Protein 9G05 (pdb70)

Secondary structure (DSSP, 8-state):
---EEE-S-EEEEEESS-HHHHHHHS-SS-S---SSSHHHHHHT-HHHHHHHHHH-HHHHHHHHHHHTT---S-SSSHHHHHHHHHHHHHH--S--TTTEEEEEEEEESS-EEEE-SS--EEEEEE-HHHHHHHHHHHHHH-GGG-EEEE-TT-EEETTEEEES--SS-BTTBPP-EEEEE--HHHHHHHHHTTS-EEHHHHHHHHTTSS----HHHHHHHHHHHHHTTSEEESSSPPSSSS-HHHHHHHHHHHHT--HHHHHHHHHHHHHHHHHTTSPTTS-HHHHHHHHHHHHTT---S--EEEEEE--EEEEEEETTHHHHHHHHHHHHHHHGGGBS-S-HHHHHHHHHHHHHH-SS--EEHHHHT-TTTS--S-TT--TT---S---------B-HHHHHHHHHHHHHHHHTT-SEEE--HHHHHTT-PPPPPTTSS-SEEEEEEEEEES-SSS--S-EEEEE-TT--BSSTTTTTGGGTTTSS-SHHHHHHHHHHHHHHS--SSEEEEEEEE--SSGGGGTT-------SEEEEESS--SS-GGGB--GGGEEEEESSS-EEEEETTTTEEEEEE--S---GGGS-HHHHHHHHHHTTT---TT--GGGTTSTT-SEE-EEEETTEEEE--EEE--TTTS---TTPPTTTHHHHHHHHHHHHT--SEEEETTTTEEEETTSHHHHHHHHHHHHHTTTTTT-EEEE---SSB-SEEETTEEE--EEEEEEEEPP---TT----TT-TTTEE-TTSSEEEEEEES-TTTTTTIIIIIIHHHHHHHHHHTS-SEEEEEEEEESEEEEEEEEE--HHHHHHHHHHHHHHHHHHHHTTS--EEEE--EE--TGGGTSTTTHHHHHHHHHHHHHHHHHHHHHHHHTS----HHHHHHHHHHHHHHHHT--HHHHHHHTTBTTTBSSTTHHHH---SSHHHHS--HHHHTTTTTSHHHHHHHHHHGGGHHHHHHHHHHHHH-SS---THHHHHHHHHHHHHHHH-S-HHHHHHHHHHHHHHHHHGGGT-/---EEE-S-EEEEEESS-THHHHHHTTSS-----STTHHHHHHT-HHHHHHHHHH-HHHHHHHHHHHTT---S-SSHHHHHHHHHHHHHHH--S--TTTEEEEEEEEESS-EEEE-SS--EEEEEE-HHHHHHHHHHHHHH-GGG-EEEE-TT-EEETTEEEES--SS-BTTB--SEEEEE--HHHHHHHHHTTS-EEHHHHHHHHHHHH--S-HHHHHHHHHHHHHTTSEEESSSPPSSSS-HHHHHHHHHHHHT--HHHHHHHHHHHHHHHHHTTSPTTS-HHHHHHHHHHHHHH---S--EEEEEE--EEEEEEETTHHHHHHHHHHHHHHHGGGBS-S-HHHHHHHHHHHHHH-SS--EEHHHHT-TTTS--S-TT--SS---S---------B-HHHHHHHHHHHHHHHHHT-SEEE--HHHHHTT-PPPPPTTTS-SEEEEEEEEEES-TTTTS--EEEEE-TT--BSSTTTTTGGGTTTSS-HHHHHHHHHHHHHHTS-TTSEEEEEEEE--SSGGGGGG-------SEEEEESS--SS-GGGB--GGGEEEEESSS-EEEEETTTTEEEEEE--S---GGGS-HHHHHHHHHTTTT---TT--STTTTSTT-SEE-EEEETTEEEE--EEE--TTT----TTPPTTTHHHHHHHHHHHHT--SEEEETTTTEEEETTSHHHHHHHHHHHHHTTTTTT-EEEE---SSEESEEETTEEE--EEEEEEEEPP---TT----TT-TTTEE-TTSSEEEEEEES-GGGHHHIIIIIIHHHHHHHHHHTS-SEEEEEEEEESEEEEEEEEE--HHHHHHHHHHHHHHHHHHHHTTS--EEEE--EE--TGGGTSTTTHHHHHHHHHHHHHHHHHHHHHHHHTS----HHHHHHHHHHHHHHHHT--HHHHHHHHHTTSTTSSTTSSGGGGHHHHHHHS--STTTTTTTTSHHHHHHHHHHGGGHHHHHHHHHHHHH-SS---THHHHHHHHHHHHHHHH-S-HHHHHHHHHHHHHHHHHGGGG-/--TT----EEE-/--TT----EEE-

Sequence (2078 aa):
RDLYRNTNTFMIRTPIFSIDNYYEFFRKDGESDKIKDRLLEICNNSVFREAILVSSKSLYSTIIDFCDGKEIKKFDYFLQSIYKYLIRMSMRPTPFGLFSGVDFGKYAEETVISYENDNFKKFARPDLEWIIKIVKELEDNHYKNLTFKINDSIFIKGERALLIHSTDKEDNNRIGEISIRATKPFMRTYDLAKDGIEYNKLKYILIDEYSIEDESKIDNFLKQLIEREFLISNLRPPLTVLDQFDYLINEVKKAEIEIPLVDELTEIKEKLKLYNETPVGAGEETYLELYKKMESVANVKNILQVDMKLNLRDKKINKKIISDVNDLMNILLDLSMSIENPEPFLSKYKQEFIEKYGQDREISLLEMLDNDIGIGPPMNYERPRNNRSLDVSVNELLDNNVRDYFMEKYFQALKTNSRNIAIRDDEIKNLELQKIDYENIPDSLEINLLVKNKSEDNLSDEFQYYIGPNLGSTSAGKSFGRFSHMMSEPKKFFEELDERNIELIDSEEYVTCEISYLPSEVRNANVTRNIHSSEYEMSLFTNGSKDNLYRIKLNDIYIGLENNTFYAKSKTLNKKLLLTINNMLNPQTAPNAIRFLNDISLDEKKLWYKFVWSDVYKDFSYIPAIKYKNFVIMPETWKMNKINMKINKKTEFNEFKNQFNDYRIKYGVPQYVYITFADNRILLNLDDEQCVKILYHECKNSFNEIILNSYEEEGVNIVKESHKDYICELVIPLTKIKQEMLSSDISSLSKERVKDPFDEWLYIKLYGISSNVDDLIAYYISEFCNELVEEEIISKYFFMRYVDPEQHIRLRLNSSQEKLLMIYPKIREWLSMIRKKGLMTYFSIDSYDREIERYGGIELINIAEKVFFFDSIVTEDILRAKREGSFDFCDEIIGMISVVHYMESFGLPYAKQVEFLRSQVSSSEYREDFKQKRTEYMKLCNSNKDWEGLRESEEGNILIEILNKRRKIIEYYGNKVRENEEVSTDLSILDSIIHLNCNRMFGIDREFEKKVRALASHALYALKHFKRDLYRNTNTFMIRTPIFSIDNYYEFFRKDGESDKIKDRLLEICNNSVFREAILVSSKSLYSTIIDFCDGKEIKKFDYFLQSIYKYLIRMSMRPTPFGLFSGVDFGKYAEETVISYENDNFKKFARPDLEWIIKIVKELEDNHYKNLTFKINDSIFIKGERALLIHSTDKEDNNRIGEISIRATKPFMRTYDLAKDGIEYNKLKYILIDEYSIEDESKIDNFLKQLIEREFLISNLRPPLTVLDQFDYLINEVKKAEIEIPLVDELTEIKEKLKLYNETPVGAGEETYLELYKKMESVANVKNILQVDMKLNLRDKKINKKIISDVNDLMNILLDLSMSIENPEPFLSKYKQEFIEKYGQDREISLLEMLDNDIGIGPPMNYERPRNNRSLDVSVNELLDNNVRDYFMEKYFQALKTNSRNIAIRDDEIKNLELQKIDYENIPDSLEINLLVKNKSEDNLSDEFQYYIGPNLGSTSAGKSFGRFSHMMSEPKKFFEELDERNIELIDSEEYVTCEISYLPSEVRNANVTRNIHSSEYEMSLFTNGSKDNLYRIKLNDIYIGLENNTFYAKSKTLNKKLLLTINNMLNPQTAPNAIRFLNDISLDEKKLWYKFVWSDVYKDFSYIPAIKYKNFVIMPETWKMNKINMKINKKTEFNEFKNQFNDYRIKYGVPQYVYITFADNRILLNLDDEQCVKILYHECKNSFNEIILNSYEEEGVNIVKESHKDYICELVIPLTKIKQEMLSSDISSLSKERVKDPFDEWLYIKLYGISSNVDDLIAYYISEFCNELVEEEIISKYFFMRYVDPEQHIRLRLNSSQEKLLMIYPKIREWLSMIRKKGLMTYFSIDSYDREIERYGGIELINIAEKVFFFDSIVTEDILRAKREGSFDFCDEIIGMISVVHYMESFGLPYAKQVEFLRSQVSSSEYREDFKQKRTEYMKLCNSNKDWEGLRESEEGNILIEILNKRRKIIEYYGNKVRENEEVSTDLSILDSIIHLNCNRMFGIDREFEKKVRALASHALYALKHFKLDDFDLDVKVKALDDFDLDVKVKA

Nearest PDB structures (foldseek):
  6m7y-assembly1_A  TM=8.982E-01  e=3.370E-67  Lactococcus lactis subsp. lactis
  4wd9-assembly1_A  TM=9.009E-01  e=1.639E-66  Lactococcus lactis subsp. lactis
  6m7y-assembly2_B  TM=9.113E-01  e=5.001E-65  Lactococcus lactis subsp. lactis
  4wd9-assembly1_B  TM=9.063E-01  e=3.875E-65  Lactococcus lactis subsp. lactis
  5ehk-assembly1_B  TM=8.346E-01  e=5.501E-64  Microbispora corallina

Foldseek 3Di:
DFWWDFDFKWKKFFFPDFCVLVCVLVPVPDPDDDLPPSVLVQLPFLLSLQQCCQPPVVLSVVSVCVNVVHDDPCSLVNSLVVVLLSCQRYPPRDFFRNRMAMDMAGADAADAWEADPQFKFKDKDWAPVLLVLLVCVCCVPVVQLWKKAFFQQWDDDPQKIKHCFFLDAPVPHGGRMDIDGCDPLNVVVCVVRHPIDHPVRSLVVSCVVVVPVPSVVSVVVVVVCVVRLRMATQLFADLADLHNLVSNLVRCVVSVPDVVVSVLSVVLVVLVVVLRPDGRSPRPVSVVVSVVSSCVSPPDPGTMGMHIHGPIDHHYHRPCVSVVVSVVLVVLVLQLLQFAAPDQQVLVVLVVCCVPPNAQAWAFLVQQQDQPNHVHFTQPADSPHRPDPDDDDDDRRGHPLVLVVVVVQQVVCVVVVHQEGEDADVVSVVSPGDDDDPVQAQFKWKWKWFWFAQDPPPPDPDIFIETDPVGTGRHPLLAVFLVCNPDPHNVVVQVVRLVSVPVQDPDPQEFEEEEAEQDSPNSLCNQQRGHHDGQAYEYGSGDDPDDPVRYARSRQWIWHADPRAIWIAGPVVNHTYQYDRNYDDDLSPDRSSSNVVVCRNNTSHDDSPPGSCCVSCVPDQWDGFYAYDRYGHFFTKGAWDCPLQVDDLPDDPVVSLVSVVVVCVVRVDDQWKFQPDSSTIAGNPDDSSVVVVVVVCSVCVNGRSRMIGDDPPGGHANYDHVHGGIGMMMMTMIGTDHDDLNPDPADQPHCLFKAFDLNQKWKKKFFQQVPPPLPCLQPQCLVVVVVCCVVVLFVFKAKFWDCPPGTIIIIMTGDHSVSCVVCVVVVVVSVVVCVVVVNTDDMDTGMGGQPQSQQQHSVLSVLVRVLRRLLSNLLSVVSNCCVVPVDPDDPLLLLLLLLLLLCVLLPDDLVCLLVLLPPPQQSDCPPVPVPCDAPPLLLQSDQPPHSVSQVPDSSSVVSSVSCVSSRPSSNVSSVVQVVDPVRPDCSSNSVVSSVRSCRSNPNDDPVSNSNSSNSSSVSSVVCPVPD/DFWWDFDFKWKKFFFPAFLVLVCVLQCNVHVDDDLPPSVLVVLPFLLLLLQCCQPPVVLSVLSVCVNVVHDDDPVQVNSLVVQLLSCQRHPPRPFFGNSMAMDMAGADAADAWEADPQFKFKDKAWALVLLVQLVVVCCVVPVQLWKKAFFQQWDDDPQKIKHCFFLADDPPHGGRMDIDGCDPLNVVVCVVRHPIDHPVRSLVVSCVVVVPVDSVVSVVVVVVCVVRLRMATLLFADLADLHNLVSNLVRCVVSVPDVVVSVLSVVLVVLVVVLSPDGRSGNPVSVVVSVVSSCVSPNDPGTMGMHIHGPIDHHYHRPVVSVVVSVVLVVLVLQLLQFAAPDFQVLVVLVVCCVPQNFQAWAALVQQQDQPNHVHFTQPADRPHNPDPDDPDGDRRGHPLVLVVVVVQVVVCVVVVHQEGEDADVVSVVSVGDDDDPVQAQFKWKWKWFWFAQDPPVVDRPIFIETDPVGTGRHPQAAVFLVCNPDPHNVVVQVVRVVSVQVFDDPPAEFEEEEEEQHSPNNLCNQQRGHHDGQAYEYGSGDDPDDPVRYHHSRQWIWGADPRAIWIAGPVVNHTYQYDRNHDDDLSPDRRSSSVVVVSNNTSHDDSPPGPCCVSCVPDQWDHFYDYVRYGHFFTKGFFDCPLQVDALPDDPVVSLVSVVVVCVVRVDDQWKAQPDSSTTAGNVHPSRVVSLCVVCSVCVVGNSRMIGDDPPGGHANYDHVHGGIGMMMMTMIGTDHDDLNPDDADQPHCLFKAFDLNQKWKKKFFQQPPPVLVCLQPQCLVVVVVCCVVVLFVFKAKFWDCPPGTIIIIMTGDHSVSVVVCVVVVVVSVVVCVVVVNTDDMDTGMGGDPQSQQQHSVQVVLVRVLRRLLSNLLSVVSNCCVVPQDPDDPLLLLLQLLLLLCVLLPPDLVCLLVLLCVVVLQPCPCPVVCVVLVLLLLQSDCPPHSVSQCPDSNSVVSSVSCVSSRPSSNVSSVVQVVDDVRPDCSSNSVVVSVRSCCSNPNDDDVSNSVSSNSSSVSSVVCPVVD/DDPPDDPDDDDD/DDPPDDPDDDDD

B-factor: mean 39.78, std 14.61, range [15.7, 84.65]

Radius of gyration: 42.6 Å; Cα contacts (8 Å, |Δi|>4): 3339; chains: 4; bounding box: 125×103×97 Å

Structure (mmCIF, N/CA/C/O backbone):
data_9G05
#
_entry.id   9G05
#
_cell.length_a   1.00
_cell.length_b   1.00
_cell.length_c   1.00
_cell.angle_alpha   90.00
_cell.angle_beta   90.00
_cell.angle_gamma   90.00
#
_symmetry.space_group_name_H-M   'P 1'
#
loop_
_entity.id
_entity.type
_entity.pdbx_description
1 polymer 'Thiopeptide-type bacteriocin biosynthesis domain containing protein'
2 polymer 'Lantibiotic, gallidermin/nisin family'
#
loop_
_atom_site.group_PDB
_atom_site.id
_atom_site.type_symbol
_atom_site.label_atom_id
_atom_site.label_alt_id
_atom_site.label_comp_id
_atom_site.label_asym_id
_atom_site.label_entity_id
_atom_site.label_seq_id
_atom_site.pdbx_PDB_ins_code
_atom_site.Cartn_x
_atom_site.Cartn_y
_atom_site.Cartn_z
_atom_site.occupancy
_atom_site.B_iso_or_equiv
_atom_site.auth_seq_id
_atom_site.auth_comp_id
_atom_site.auth_asym_id
_atom_site.auth_atom_id
_atom_site.pdbx_PDB_model_num
ATOM 1 N N . ARG A 1 2 ? 129.322 123.778 133.398 1.00 51.10 2 ARG A N 1
ATOM 2 C CA . ARG A 1 2 ? 128.004 123.665 134.086 1.00 51.10 2 ARG A CA 1
ATOM 3 C C . ARG A 1 2 ? 127.461 125.049 134.427 1.00 51.10 2 ARG A C 1
ATOM 4 O O . ARG A 1 2 ? 128.222 125.963 134.738 1.00 51.10 2 ARG A O 1
ATOM 25 N N . ASP A 1 3 ? 126.140 125.193 134.365 1.00 39.20 3 ASP A N 1
ATOM 26 C CA . ASP A 1 3 ? 125.509 126.474 134.651 1.00 39.20 3 ASP A CA 1
ATOM 27 C C . ASP A 1 3 ? 125.395 126.687 136.154 1.00 39.20 3 ASP A C 1
ATOM 28 O O . ASP A 1 3 ? 124.996 125.782 136.892 1.00 39.20 3 ASP A O 1
ATOM 37 N N . LEU A 1 4 ? 125.741 127.893 136.605 1.00 29.07 4 LEU A N 1
ATOM 38 C CA . LEU A 1 4 ? 125.690 128.231 138.021 1.00 29.07 4 LEU A CA 1
ATOM 39 C C . LEU A 1 4 ? 124.377 128.876 138.432 1.00 29.07 4 LEU A C 1
ATOM 40 O O . LEU A 1 4 ? 123.980 128.756 139.594 1.00 29.07 4 LEU A O 1
ATOM 56 N N . TYR A 1 5 ? 123.695 129.555 137.512 1.00 26.75 5 TYR A N 1
ATOM 57 C CA . TYR A 1 5 ? 122.565 130.408 137.843 1.00 26.75 5 TYR A CA 1
ATOM 58 C C . TYR A 1 5 ? 121.350 130.029 137.014 1.00 26.75 5 TYR A C 1
ATOM 59 O O . TYR A 1 5 ? 121.470 129.506 135.905 1.00 26.75 5 TYR A O 1
ATOM 77 N N . ARG A 1 6 ? 120.176 130.302 137.571 1.00 29.60 6 ARG A N 1
ATOM 78 C CA . ARG A 1 6 ? 118.901 130.023 136.933 1.00 29.60 6 ARG A CA 1
ATOM 79 C C . ARG A 1 6 ? 118.050 131.283 136.929 1.00 29.60 6 ARG A C 1
ATOM 80 O O . ARG A 1 6 ? 118.187 132.145 137.799 1.00 29.60 6 ARG A O 1
ATOM 101 N N . ASN A 1 7 ? 117.169 131.385 135.942 1.00 29.48 7 ASN A N 1
ATOM 102 C CA . ASN A 1 7 ? 116.350 132.575 135.800 1.00 29.48 7 ASN A CA 1
ATOM 103 C C . ASN A 1 7 ? 115.157 132.534 136.749 1.00 29.48 7 ASN A C 1
ATOM 104 O O . ASN A 1 7 ? 114.729 131.474 137.212 1.00 29.48 7 ASN A O 1
ATOM 115 N N . THR A 1 8 ? 114.619 133.715 137.035 1.00 31.08 8 THR A N 1
ATOM 116 C CA . THR A 1 8 ? 113.363 133.835 137.755 1.00 31.08 8 THR A CA 1
ATOM 117 C C . THR A 1 8 ? 112.213 133.828 136.753 1.00 31.08 8 THR A C 1
ATOM 118 O O . THR A 1 8 ? 112.375 133.472 135.585 1.00 31.08 8 THR A O 1
ATOM 129 N N . ASN A 1 9 ? 111.027 134.209 137.216 1.00 33.99 9 ASN A N 1
ATOM 130 C CA . ASN A 1 9 ? 109.843 134.117 136.375 1.00 33.99 9 ASN A CA 1
ATOM 131 C C . ASN A 1 9 ? 109.679 135.298 135.424 1.00 33.99 9 ASN A C 1
ATOM 132 O O . ASN A 1 9 ? 108.882 135.195 134.486 1.00 33.99 9 ASN A O 1
ATOM 143 N N . THR A 1 10 ? 110.403 136.399 135.620 1.00 31.40 10 THR A N 1
ATOM 144 C CA . THR A 1 10 ? 110.139 137.607 134.849 1.00 31.40 10 THR A CA 1
ATOM 145 C C . THR A 1 10 ? 111.378 138.491 134.819 1.00 31.40 10 THR A C 1
ATOM 146 O O . THR A 1 10 ? 112.311 138.314 135.604 1.00 31.40 10 THR A O 1
ATOM 157 N N . PHE A 1 11 ? 111.365 139.453 133.896 1.00 29.17 11 PHE A N 1
ATOM 158 C CA . PHE A 1 11 ? 112.419 140.450 133.771 1.00 29.17 11 PHE A CA 1
ATOM 159 C C . PHE A 1 11 ? 111.781 141.807 133.497 1.00 29.17 11 PHE A C 1
ATOM 160 O O . PHE A 1 11 ? 110.561 141.930 133.388 1.00 29.17 11 PHE A O 1
ATOM 177 N N . MET A 1 12 ? 112.619 142.833 133.385 1.00 27.72 12 MET A N 1
ATOM 178 C CA . MET A 1 12 ? 112.167 144.208 133.210 1.00 27.72 12 MET A CA 1
ATOM 179 C C . MET A 1 12 ? 112.606 144.735 131.850 1.00 27.72 12 MET A C 1
ATOM 180 O O . MET A 1 12 ? 113.689 144.393 131.370 1.00 27.72 12 MET A O 1
ATOM 194 N N . ILE A 1 13 ? 111.769 145.571 131.241 1.00 29.32 13 ILE A N 1
ATOM 195 C CA . ILE A 1 13 ? 112.055 146.205 129.958 1.00 29.32 13 ILE A CA 1
ATOM 196 C C . ILE A 1 13 ? 111.992 147.711 130.153 1.00 29.32 13 ILE A C 1
ATOM 197 O O . ILE A 1 13 ? 111.086 148.216 130.823 1.00 29.32 13 ILE A O 1
ATOM 213 N N . ARG A 1 14 ? 112.951 148.427 129.573 1.00 28.51 14 ARG A N 1
ATOM 214 C CA . ARG A 1 14 ? 113.004 149.879 129.645 1.00 28.51 14 ARG A CA 1
ATOM 215 C C . ARG A 1 14 ? 113.162 150.446 128.244 1.00 28.51 14 ARG A C 1
ATOM 216 O O . ARG A 1 14 ? 113.917 149.906 127.434 1.00 28.51 14 ARG A O 1
ATOM 237 N N . THR A 1 15 ? 112.460 151.540 127.965 1.00 31.78 15 THR A N 1
ATOM 238 C CA . THR A 1 15 ? 112.498 152.152 126.644 1.00 31.78 15 THR A CA 1
ATOM 239 C C . THR A 1 15 ? 112.241 153.649 126.759 1.00 31.78 15 THR A C 1
ATOM 240 O O . THR A 1 15 ? 111.409 154.062 127.571 1.00 31.78 15 THR A O 1
ATOM 251 N N . PRO A 1 16 ? 112.923 154.494 125.985 1.00 32.18 16 PRO A N 1
ATOM 252 C CA . PRO A 1 16 ? 112.586 155.920 125.995 1.00 32.18 16 PRO A CA 1
ATOM 253 C C . PRO A 1 16 ? 111.198 156.165 125.423 1.00 32.18 16 PRO A C 1
ATOM 254 O O . PRO A 1 16 ? 110.502 155.246 124.991 1.00 32.18 16 PRO A O 1
ATOM 265 N N . ILE A 1 17 ? 110.795 157.436 125.425 1.00 35.04 17 ILE A N 1
ATOM 266 C CA . ILE A 1 17 ? 109.446 157.771 124.982 1.00 35.04 17 ILE A CA 1
ATOM 267 C C . ILE A 1 17 ? 109.421 158.114 123.495 1.00 35.04 17 ILE A C 1
ATOM 268 O O . ILE A 1 17 ? 108.366 158.037 122.855 1.00 35.04 17 ILE A O 1
ATOM 284 N N . PHE A 1 18 ? 110.560 158.494 122.921 1.00 37.36 18 PHE A N 1
ATOM 285 C CA . PHE A 1 18 ? 110.673 158.797 121.502 1.00 37.36 18 PHE A CA 1
ATOM 286 C C . PHE A 1 18 ? 111.512 157.738 120.801 1.00 37.36 18 PHE A C 1
ATOM 287 O O . PHE A 1 18 ? 112.237 156.971 121.437 1.00 37.36 18 PHE A O 1
ATOM 304 N N . SER A 1 19 ? 111.402 157.705 119.476 1.00 41.87 19 SER A N 1
ATOM 305 C CA . SER A 1 19 ? 112.210 156.805 118.670 1.00 41.87 19 SER A CA 1
ATOM 306 C C . SER A 1 19 ? 113.573 157.422 118.382 1.00 41.87 19 SER A C 1
ATOM 307 O O . SER A 1 19 ? 113.788 158.625 118.539 1.00 41.87 19 SER A O 1
ATOM 315 N N . ILE A 1 20 ? 114.507 156.573 117.951 1.00 42.16 20 ILE A N 1
ATOM 316 C CA . ILE A 1 20 ? 115.809 157.072 117.533 1.00 42.16 20 ILE A CA 1
ATOM 317 C C . ILE A 1 20 ? 115.696 157.871 116.245 1.00 42.16 20 ILE A C 1
ATOM 318 O O . ILE A 1 20 ? 116.621 158.607 115.893 1.00 42.16 20 ILE A O 1
ATOM 334 N N . ASP A 1 21 ? 114.579 157.742 115.527 1.00 46.99 21 ASP A N 1
ATOM 335 C CA . ASP A 1 21 ? 114.351 158.573 114.351 1.00 46.99 21 ASP A CA 1
ATOM 336 C C . ASP A 1 21 ? 114.262 160.045 114.728 1.00 46.99 21 ASP A C 1
ATOM 337 O O . ASP A 1 21 ? 114.798 160.908 114.027 1.00 46.99 21 ASP A O 1
ATOM 346 N N . ASN A 1 22 ? 113.580 160.353 115.832 1.00 45.03 22 ASN A N 1
ATOM 347 C CA . ASN A 1 22 ? 113.489 161.733 116.288 1.00 45.03 22 ASN A CA 1
ATOM 348 C C . ASN A 1 22 ? 114.856 162.336 116.565 1.00 45.03 22 ASN A C 1
ATOM 349 O O . ASN A 1 22 ? 115.019 163.553 116.445 1.00 45.03 22 ASN A O 1
ATOM 360 N N . TYR A 1 23 ? 115.834 161.521 116.954 1.00 42.52 23 TYR A N 1
ATOM 361 C CA . TYR A 1 23 ? 117.169 162.043 117.216 1.00 42.52 23 TYR A CA 1
ATOM 362 C C . TYR A 1 23 ? 117.870 162.436 115.924 1.00 42.52 23 TYR A C 1
ATOM 363 O O . TYR A 1 23 ? 118.456 163.518 115.831 1.00 42.52 23 TYR A O 1
ATOM 381 N N . TYR A 1 24 ? 117.817 161.569 114.913 1.00 48.53 24 TYR A N 1
ATOM 382 C CA . TYR A 1 24 ? 118.502 161.860 113.660 1.00 48.53 24 TYR A CA 1
ATOM 383 C C . TYR A 1 24 ? 117.766 162.925 112.859 1.00 48.53 24 TYR A C 1
ATOM 384 O O . TYR A 1 24 ? 118.394 163.786 112.235 1.00 48.53 24 TYR A O 1
ATOM 402 N N . GLU A 1 25 ? 116.433 162.888 112.865 1.00 55.32 25 GLU A N 1
ATOM 403 C CA . GLU A 1 25 ? 115.665 163.904 112.156 1.00 55.32 25 GLU A CA 1
ATOM 404 C C . GLU A 1 25 ? 115.913 165.300 112.705 1.00 55.32 25 GLU A C 1
ATOM 405 O O . GLU A 1 25 ? 115.635 166.283 112.012 1.00 55.32 25 GLU A O 1
ATOM 417 N N . PHE A 1 26 ? 116.411 165.413 113.933 1.00 54.14 26 PHE A N 1
ATOM 418 C CA . PHE A 1 26 ? 116.673 166.713 114.534 1.00 54.14 26 PHE A CA 1
ATOM 419 C C . PHE A 1 26 ? 118.058 167.235 114.183 1.00 54.14 26 PHE A C 1
ATOM 420 O O . PHE A 1 26 ? 118.262 168.450 114.115 1.00 54.14 26 PHE A O 1
ATOM 437 N N . PHE A 1 27 ? 119.019 166.339 113.974 1.00 53.26 27 PHE A N 1
ATOM 438 C CA . PHE A 1 27 ? 120.367 166.724 113.559 1.00 53.26 27 PHE A CA 1
ATOM 439 C C . PHE A 1 27 ? 120.518 166.553 112.047 1.00 53.26 27 PHE A C 1
ATOM 440 O O . PHE A 1 27 ? 121.309 165.753 111.547 1.00 53.26 27 PHE A O 1
ATOM 457 N N . ARG A 1 28 ? 119.726 167.341 111.320 1.00 71.28 28 ARG A N 1
ATOM 458 C CA . ARG A 1 28 ? 119.677 167.279 109.865 1.00 71.28 28 ARG A CA 1
ATOM 459 C C . ARG A 1 28 ? 119.223 165.898 109.404 1.00 71.28 28 ARG A C 1
ATOM 460 O O . ARG A 1 28 ? 118.037 165.570 109.512 1.00 71.28 28 ARG A O 1
ATOM 481 N N . LYS A 1 29 ? 120.142 165.096 108.859 1.00 65.11 29 LYS A N 1
ATOM 482 C CA . LYS A 1 29 ? 119.843 163.743 108.394 1.00 65.11 29 LYS A CA 1
ATOM 483 C C . LYS A 1 29 ? 118.934 163.760 107.169 1.00 65.11 29 LYS A C 1
ATOM 484 O O . LYS A 1 29 ? 118.657 162.709 106.583 1.00 65.11 29 LYS A O 1
ATOM 503 N N . ASP A 1 30 ? 118.483 164.948 106.758 1.00 76.85 30 ASP A N 1
ATOM 504 C CA . ASP A 1 30 ? 117.632 165.079 105.583 1.00 76.85 30 ASP A CA 1
ATOM 505 C C . ASP A 1 30 ? 118.121 166.168 104.641 1.00 76.85 30 ASP A C 1
ATOM 506 O O . ASP A 1 30 ? 117.761 166.156 103.459 1.00 76.85 30 ASP A O 1
ATOM 515 N N . GLY A 1 31 ? 118.929 167.100 105.135 1.00 78.36 31 GLY A N 1
ATOM 516 C CA . GLY A 1 31 ? 119.481 168.148 104.297 1.00 78.36 31 GLY A CA 1
ATOM 517 C C . GLY A 1 31 ? 120.691 168.757 104.965 1.00 78.36 31 GLY A C 1
ATOM 518 O O . GLY A 1 31 ? 120.888 168.638 106.177 1.00 78.36 31 GLY A O 1
ATOM 522 N N . GLU A 1 32 ? 121.510 169.417 104.145 1.00 80.46 32 GLU A N 1
ATOM 523 C CA . GLU A 1 32 ? 122.716 170.054 104.657 1.00 80.46 32 GLU A CA 1
ATOM 524 C C . GLU A 1 32 ? 122.401 171.314 105.454 1.00 80.46 32 GLU A C 1
ATOM 525 O O . GLU A 1 32 ? 123.204 171.722 106.301 1.00 80.46 32 GLU A O 1
ATOM 537 N N . SER A 1 33 ? 121.254 171.938 105.201 1.00 81.88 33 SER A N 1
ATOM 538 C CA . SER A 1 33 ? 120.890 173.151 105.917 1.00 81.88 33 SER A CA 1
ATOM 539 C C . SER A 1 33 ? 120.577 172.842 107.376 1.00 81.88 33 SER A C 1
ATOM 540 O O . SER A 1 33 ? 119.999 171.801 107.700 1.00 81.88 33 SER A O 1
ATOM 548 N N . ASP A 1 34 ? 120.968 173.758 108.260 1.00 79.96 34 ASP A N 1
ATOM 549 C CA . ASP A 1 34 ? 120.667 173.644 109.678 1.00 79.96 34 ASP A CA 1
ATOM 550 C C . ASP A 1 34 ? 120.424 175.037 110.238 1.00 79.96 34 ASP A C 1
ATOM 551 O O . ASP A 1 34 ? 121.114 175.994 109.878 1.00 79.96 34 ASP A O 1
ATOM 560 N N . LYS A 1 35 ? 119.435 175.141 111.125 1.00 79.61 35 LYS A N 1
ATOM 561 C CA . LYS A 1 35 ? 119.033 176.419 111.694 1.00 79.61 35 LYS A CA 1
ATOM 562 C C . LYS A 1 35 ? 118.864 176.277 113.199 1.00 79.61 35 LYS A C 1
ATOM 563 O O . LYS A 1 35 ? 118.309 175.289 113.688 1.00 79.61 35 LYS A O 1
ATOM 582 N N . ILE A 1 36 ? 119.347 177.284 113.930 1.00 74.81 36 ILE A N 1
ATOM 583 C CA . ILE A 1 36 ? 119.236 177.266 115.386 1.00 74.81 36 ILE A CA 1
ATOM 584 C C . ILE A 1 36 ? 117.771 177.252 115.802 1.00 74.81 36 ILE A C 1
ATOM 585 O O . ILE A 1 36 ? 117.349 176.433 116.626 1.00 74.81 36 ILE A O 1
ATOM 601 N N . LYS A 1 37 ? 116.975 178.157 115.235 1.00 72.69 37 LYS A N 1
ATOM 602 C CA . LYS A 1 37 ? 115.535 178.175 115.462 1.00 72.69 37 LYS A CA 1
ATOM 603 C C . LYS A 1 37 ? 114.852 177.292 114.426 1.00 72.69 37 LYS A C 1
ATOM 604 O O . LYS A 1 37 ? 115.513 176.465 113.791 1.00 72.69 37 LYS A O 1
ATOM 623 N N . ASP A 1 38 ? 113.533 177.433 114.276 1.00 72.39 38 ASP A N 1
ATOM 624 C CA . ASP A 1 38 ? 112.739 176.576 113.400 1.00 72.39 38 ASP A CA 1
ATOM 625 C C . ASP A 1 38 ? 112.577 175.204 114.036 1.00 72.39 38 ASP A C 1
ATOM 626 O O . ASP A 1 38 ? 111.484 174.852 114.490 1.00 72.39 38 ASP A O 1
ATOM 635 N N . ARG A 1 39 ? 113.653 174.416 114.071 1.00 67.80 39 ARG A N 1
ATOM 636 C CA . ARG A 1 39 ? 113.598 173.157 114.804 1.00 67.80 39 ARG A CA 1
ATOM 637 C C . ARG A 1 39 ? 113.233 173.404 116.260 1.00 67.80 39 ARG A C 1
ATOM 638 O O . ARG A 1 39 ? 112.436 172.662 116.845 1.00 67.80 39 ARG A O 1
ATOM 659 N N . LEU A 1 40 ? 113.804 174.450 116.860 1.00 63.66 40 LEU A N 1
ATOM 660 C CA . LEU A 1 40 ? 113.504 174.757 118.252 1.00 63.66 40 LEU A CA 1
ATOM 661 C C . LEU A 1 40 ? 112.032 175.106 118.432 1.00 63.66 40 LEU A C 1
ATOM 662 O O . LEU A 1 40 ? 111.404 174.688 119.410 1.00 63.66 40 LEU A O 1
ATOM 678 N N . LEU A 1 41 ? 111.464 175.877 117.504 1.00 66.43 41 LEU A N 1
ATOM 679 C CA . LEU A 1 41 ? 110.041 176.188 117.585 1.00 66.43 41 LEU A CA 1
ATOM 680 C C . LEU A 1 41 ? 109.190 174.954 117.324 1.00 66.43 41 LEU A C 1
ATOM 681 O O . LEU A 1 41 ? 108.150 174.764 117.965 1.00 66.43 41 LEU A O 1
ATOM 697 N N . GLU A 1 42 ? 109.603 174.109 116.380 1.00 65.86 42 GLU A N 1
ATOM 698 C CA . GLU A 1 42 ? 108.809 172.932 116.048 1.00 65.86 42 GLU A CA 1
ATOM 699 C C . GLU A 1 42 ? 108.741 171.965 117.224 1.00 65.86 42 GLU A C 1
ATOM 700 O O . GLU A 1 42 ? 107.673 171.430 117.541 1.00 65.86 42 GLU A O 1
ATOM 712 N N . ILE A 1 43 ? 109.877 171.719 117.879 1.00 56.89 43 ILE A N 1
ATOM 713 C CA . ILE A 1 43 ? 109.885 170.804 119.015 1.00 56.89 43 ILE A CA 1
ATOM 714 C C . ILE A 1 43 ? 109.188 171.433 120.215 1.00 56.89 43 ILE A C 1
ATOM 715 O O . ILE A 1 43 ? 108.420 170.769 120.920 1.00 56.89 43 ILE A O 1
ATOM 731 N N . CYS A 1 44 ? 109.435 172.721 120.465 1.00 59.66 44 CYS A N 1
ATOM 732 C CA . CYS A 1 44 ? 108.864 173.377 121.635 1.00 59.66 44 CYS A CA 1
ATOM 733 C C . CYS A 1 44 ? 107.344 173.434 121.587 1.00 59.66 44 CYS A C 1
ATOM 734 O O . CYS A 1 44 ? 106.718 173.695 122.618 1.00 59.66 44 CYS A O 1
ATOM 742 N N . ASN A 1 45 ? 106.740 173.209 120.424 1.00 60.04 45 ASN A N 1
ATOM 743 C CA . ASN A 1 45 ? 105.292 173.141 120.297 1.00 60.04 45 ASN A CA 1
ATOM 744 C C . ASN A 1 45 ? 104.767 171.711 120.309 1.00 60.04 45 ASN A C 1
ATOM 745 O O . ASN A 1 45 ? 103.591 171.496 120.004 1.00 60.04 45 ASN A O 1
ATOM 756 N N . ASN A 1 46 ? 105.609 170.734 120.639 1.00 51.51 46 ASN A N 1
ATOM 757 C CA . ASN A 1 46 ? 105.167 169.354 120.773 1.00 51.51 46 ASN A CA 1
ATOM 758 C C . ASN A 1 46 ? 104.459 169.174 122.108 1.00 51.51 46 ASN A C 1
ATOM 759 O O . ASN A 1 46 ? 104.945 169.637 123.143 1.00 51.51 46 ASN A O 1
ATOM 770 N N . SER A 1 47 ? 103.301 168.511 122.085 1.00 48.04 47 SER A N 1
ATOM 771 C CA . SER A 1 47 ? 102.535 168.336 123.315 1.00 48.04 47 SER A CA 1
ATOM 772 C C . SER A 1 47 ? 103.257 167.422 124.297 1.00 48.04 47 SER A C 1
ATOM 773 O O . SER A 1 47 ? 103.344 167.733 125.489 1.00 48.04 47 SER A O 1
ATOM 781 N N . VAL A 1 48 ? 103.781 166.293 123.819 1.00 42.62 48 VAL A N 1
ATOM 782 C CA . VAL A 1 48 ? 104.448 165.349 124.711 1.00 42.62 48 VAL A CA 1
ATOM 783 C C . VAL A 1 48 ? 105.686 165.981 125.330 1.00 42.62 48 VAL A C 1
ATOM 784 O O . VAL A 1 48 ? 105.957 165.807 126.523 1.00 42.62 48 VAL A O 1
ATOM 797 N N . PHE A 1 49 ? 106.465 166.709 124.531 1.00 44.84 49 PHE A N 1
ATOM 798 C CA . PHE A 1 49 ? 107.667 167.351 125.052 1.00 44.84 49 PHE A CA 1
ATOM 799 C C . PHE A 1 49 ? 107.323 168.365 126.135 1.00 44.84 49 PHE A C 1
ATOM 800 O O . PHE A 1 49 ? 107.988 168.427 127.177 1.00 44.84 49 PHE A O 1
ATOM 817 N N . ARG A 1 50 ? 106.275 169.161 125.914 1.00 48.68 50 ARG A N 1
ATOM 818 C CA . ARG A 1 50 ? 105.901 170.188 126.880 1.00 48.68 50 ARG A CA 1
ATOM 819 C C . ARG A 1 50 ? 105.532 169.574 128.223 1.00 48.68 50 ARG A C 1
ATOM 820 O O . ARG A 1 50 ? 105.970 170.048 129.277 1.00 48.68 50 ARG A O 1
ATOM 841 N N . GLU A 1 51 ? 104.719 168.517 128.207 1.00 42.56 51 GLU A N 1
ATOM 842 C CA . GLU A 1 51 ? 104.325 167.887 129.462 1.00 42.56 51 GLU A CA 1
ATOM 843 C C . GLU A 1 51 ? 105.500 167.176 130.117 1.00 42.56 51 GLU A C 1
ATOM 844 O O . GLU A 1 51 ? 105.678 167.261 131.336 1.00 42.56 51 GLU A O 1
ATOM 856 N N . ALA A 1 52 ? 106.313 166.469 129.332 1.00 37.77 52 ALA A N 1
ATOM 857 C CA . ALA A 1 52 ? 107.478 165.808 129.905 1.00 37.77 52 ALA A CA 1
ATOM 858 C C . ALA A 1 52 ? 108.374 166.809 130.615 1.00 37.77 52 ALA A C 1
ATOM 859 O O . ALA A 1 52 ? 108.944 166.505 131.668 1.00 37.77 52 ALA A O 1
ATOM 866 N N . ILE A 1 53 ? 108.521 168.009 130.050 1.00 42.89 53 ILE A N 1
ATOM 867 C CA . ILE A 1 53 ? 109.314 169.043 130.709 1.00 42.89 53 ILE A CA 1
ATOM 868 C C . ILE A 1 53 ? 108.595 169.573 131.943 1.00 42.89 53 ILE A C 1
ATOM 869 O O . ILE A 1 53 ? 109.221 169.832 132.976 1.00 42.89 53 ILE A O 1
ATOM 885 N N . LEU A 1 54 ? 107.277 169.757 131.858 1.00 42.97 54 LEU A N 1
ATOM 886 C CA . LEU A 1 54 ? 106.530 170.318 132.980 1.00 42.97 54 LEU A CA 1
ATOM 887 C C . LEU A 1 54 ? 106.681 169.460 134.227 1.00 42.97 54 LEU A C 1
ATOM 888 O O . LEU A 1 54 ? 106.935 169.969 135.323 1.00 42.97 54 LEU A O 1
ATOM 904 N N . VAL A 1 55 ? 106.530 168.146 134.071 1.00 38.71 55 VAL A N 1
ATOM 905 C CA . VAL A 1 55 ? 106.597 167.234 135.206 1.00 38.71 55 VAL A CA 1
ATOM 906 C C . VAL A 1 55 ? 107.971 167.270 135.860 1.00 38.71 55 VAL A C 1
ATOM 907 O O . VAL A 1 55 ? 108.108 166.955 137.047 1.00 38.71 55 VAL A O 1
ATOM 920 N N . SER A 1 56 ? 109.005 167.644 135.108 1.00 40.64 56 SER A N 1
ATOM 921 C CA . SER A 1 56 ? 110.378 167.565 135.592 1.00 40.64 56 SER A CA 1
ATOM 922 C C . SER A 1 56 ? 110.915 168.911 136.068 1.00 40.64 56 SER A C 1
ATOM 923 O O . SER A 1 56 ? 111.473 169.002 137.164 1.00 40.64 56 SER A O 1
ATOM 931 N N . SER A 1 57 ? 110.764 169.960 135.257 1.00 45.12 57 SER A N 1
ATOM 932 C CA . SER A 1 57 ? 111.327 171.272 135.579 1.00 45.12 57 SER A CA 1
ATOM 933 C C . SER A 1 57 ? 110.297 172.328 135.193 1.00 45.12 57 SER A C 1
ATOM 934 O O . SER A 1 57 ? 110.031 172.532 134.006 1.00 45.12 57 SER A O 1
ATOM 942 N N . LYS A 1 58 ? 109.728 172.995 136.199 1.00 47.34 58 LYS A N 1
ATOM 943 C CA . LYS A 1 58 ? 108.676 173.973 135.941 1.00 47.34 58 LYS A CA 1
ATOM 944 C C . LYS A 1 58 ? 109.239 175.286 135.411 1.00 47.34 58 LYS A C 1
ATOM 945 O O . LYS A 1 58 ? 108.595 175.949 134.587 1.00 47.34 58 LYS A O 1
ATOM 964 N N . SER A 1 59 ? 110.429 175.679 135.867 1.00 48.31 59 SER A N 1
ATOM 965 C CA . SER A 1 59 ? 111.043 176.915 135.395 1.00 48.31 59 SER A CA 1
ATOM 966 C C . SER A 1 59 ? 111.273 176.870 133.889 1.00 48.31 59 SER A C 1
ATOM 967 O O . SER A 1 59 ? 110.955 177.822 133.162 1.00 48.31 59 SER A O 1
ATOM 975 N N . LEU A 1 60 ? 111.831 175.762 133.401 1.00 48.18 60 LEU A N 1
ATOM 976 C CA . LEU A 1 60 ? 112.054 175.622 131.969 1.00 48.18 60 LEU A CA 1
ATOM 977 C C . LEU A 1 60 ? 110.732 175.600 131.216 1.00 48.18 60 LEU A C 1
ATOM 978 O O . LEU A 1 60 ? 110.653 176.065 130.076 1.00 48.18 60 LEU A O 1
ATOM 994 N N . TYR A 1 61 ? 109.677 175.075 131.840 1.00 48.36 61 TYR A N 1
ATOM 995 C CA . TYR A 1 61 ? 108.362 175.108 131.210 1.00 48.36 61 TYR A CA 1
ATOM 996 C C . TYR A 1 61 ? 107.871 176.538 131.040 1.00 48.36 61 TYR A C 1
ATOM 997 O O . TYR A 1 61 ? 107.350 176.906 129.980 1.00 48.36 61 TYR A O 1
ATOM 1015 N N . SER A 1 62 ? 108.029 177.363 132.076 1.00 51.51 62 SER A N 1
ATOM 1016 C CA . SER A 1 62 ? 107.626 178.760 131.962 1.00 51.51 62 SER A CA 1
ATOM 1017 C C . SER A 1 62 ? 108.434 179.472 130.885 1.00 51.51 62 SER A C 1
ATOM 1018 O O . SER A 1 62 ? 107.890 180.266 130.105 1.00 51.51 62 SER A O 1
ATOM 1026 N N . THR A 1 63 ? 109.738 179.199 130.827 1.00 54.42 63 THR A N 1
ATOM 1027 C CA . THR A 1 63 ? 110.568 179.812 129.795 1.00 54.42 63 THR A CA 1
ATOM 1028 C C . THR A 1 63 ? 110.134 179.371 128.401 1.00 54.42 63 THR A C 1
ATOM 1029 O O . THR A 1 63 ? 110.135 180.175 127.464 1.00 54.42 63 THR A O 1
ATOM 1040 N N . ILE A 1 64 ? 109.771 178.098 128.241 1.00 53.48 64 ILE A N 1
ATOM 1041 C CA . ILE A 1 64 ? 109.283 177.620 126.950 1.00 53.48 64 ILE A CA 1
ATOM 1042 C C . ILE A 1 64 ? 107.992 178.330 126.576 1.00 53.48 64 ILE A C 1
ATOM 1043 O O . ILE A 1 64 ? 107.769 178.672 125.409 1.00 53.48 64 ILE A O 1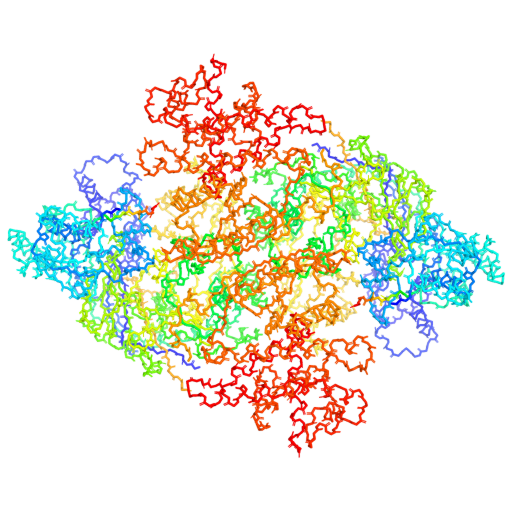
ATOM 1059 N N . ILE A 1 65 ? 107.107 178.535 127.551 1.00 56.28 65 ILE A N 1
ATOM 1060 C CA . ILE A 1 65 ? 105.858 179.241 127.275 1.00 56.28 65 ILE A CA 1
ATOM 1061 C C . ILE A 1 65 ? 106.151 180.661 126.803 1.00 56.28 65 ILE A C 1
ATOM 1062 O O . ILE A 1 65 ? 105.564 181.146 125.827 1.00 56.28 65 ILE A O 1
ATOM 1078 N N . ASP A 1 66 ? 107.071 181.347 127.486 1.00 63.27 66 ASP A N 1
ATOM 1079 C CA . ASP A 1 66 ? 107.446 182.694 127.062 1.00 63.27 66 ASP A CA 1
ATOM 1080 C C . ASP A 1 66 ? 108.027 182.686 125.654 1.00 63.27 66 ASP A C 1
ATOM 1081 O O . ASP A 1 66 ? 107.697 183.546 124.831 1.00 63.27 66 ASP A O 1
ATOM 1090 N N . PHE A 1 67 ? 108.893 181.716 125.358 1.00 65.10 67 PHE A N 1
ATOM 1091 C CA . PHE A 1 67 ? 109.486 181.617 124.029 1.00 65.10 67 PHE A CA 1
ATOM 1092 C C . PHE A 1 67 ? 108.418 181.420 122.961 1.00 65.10 67 PHE A C 1
ATOM 1093 O O . PHE A 1 67 ? 108.479 182.037 121.893 1.00 65.10 67 PHE A O 1
ATOM 1110 N N . CYS A 1 68 ? 107.435 180.560 123.229 1.00 64.94 68 CYS A N 1
ATOM 1111 C CA . CYS A 1 68 ? 106.354 180.357 122.270 1.00 64.94 68 CYS A CA 1
ATOM 1112 C C . CYS A 1 68 ? 105.491 181.603 122.131 1.00 64.94 68 CYS A C 1
ATOM 1113 O O . CYS A 1 68 ? 104.926 181.846 121.059 1.00 64.94 68 CYS A O 1
ATOM 1121 N N . ASP A 1 69 ? 105.372 182.399 123.195 1.00 69.67 69 ASP A N 1
ATOM 1122 C CA . ASP A 1 69 ? 104.659 183.668 123.108 1.00 69.67 69 ASP A CA 1
ATOM 1123 C C . ASP A 1 69 ? 105.410 184.708 122.289 1.00 69.67 69 ASP A C 1
ATOM 1124 O O . ASP A 1 69 ? 104.841 185.764 121.995 1.00 69.67 69 ASP A O 1
ATOM 1133 N N . GLY A 1 70 ? 106.660 184.444 121.921 1.00 69.95 70 GLY A N 1
ATOM 1134 C CA . GLY A 1 70 ? 107.436 185.397 121.155 1.00 69.95 70 GLY A CA 1
ATOM 1135 C C . GLY A 1 70 ? 108.196 186.408 121.979 1.00 69.95 70 GLY A C 1
ATOM 1136 O O . GLY A 1 70 ? 108.800 187.322 121.411 1.00 69.95 70 GLY A O 1
ATOM 1140 N N . LYS A 1 71 ? 108.188 186.279 123.303 1.00 72.09 71 LYS A N 1
ATOM 1141 C CA . LYS A 1 71 ? 108.937 187.200 124.140 1.00 72.09 71 LYS A CA 1
ATOM 1142 C C . LYS A 1 71 ? 110.434 186.930 124.022 1.00 72.09 71 LYS A C 1
ATOM 1143 O O . LYS A 1 71 ? 110.871 185.856 123.600 1.00 72.09 71 LYS A O 1
ATOM 1162 N N . GLU A 1 72 ? 111.225 187.930 124.398 1.00 76.37 72 GLU A N 1
ATOM 1163 C CA . GLU A 1 72 ? 112.672 187.784 124.366 1.00 76.37 72 GLU A CA 1
ATOM 1164 C C . GLU A 1 72 ? 113.152 186.959 125.553 1.00 76.37 72 GLU A C 1
ATOM 1165 O O . GLU A 1 72 ? 112.569 187.004 126.640 1.00 76.37 72 GLU A O 1
ATOM 1177 N N . ILE A 1 73 ? 114.225 186.203 125.338 1.00 69.67 73 ILE A N 1
ATOM 1178 C CA . ILE A 1 73 ? 114.871 185.416 126.382 1.00 69.67 73 ILE A CA 1
ATOM 1179 C C . ILE A 1 73 ? 116.207 186.070 126.695 1.00 69.67 73 ILE A C 1
ATOM 1180 O O . ILE A 1 73 ? 116.996 186.351 125.784 1.00 69.67 73 ILE A O 1
ATOM 1196 N N . LYS A 1 74 ? 116.459 186.315 127.981 1.00 76.38 74 LYS A N 1
ATOM 1197 C CA . LYS A 1 74 ? 117.667 187.035 128.367 1.00 76.38 74 LYS A CA 1
ATOM 1198 C C . LYS A 1 74 ? 118.920 186.266 127.967 1.00 76.38 74 LYS A C 1
ATOM 1199 O O . LYS A 1 74 ? 119.813 186.815 127.312 1.00 76.38 74 LYS A O 1
ATOM 1218 N N . LYS A 1 75 ? 119.006 184.991 128.350 1.00 71.54 75 LYS A N 1
ATOM 1219 C CA . LYS A 1 75 ? 120.198 184.213 128.033 1.00 71.54 75 LYS A CA 1
ATOM 1220 C C . LYS A 1 75 ? 120.131 183.633 126.625 1.00 71.54 75 LYS A C 1
ATOM 1221 O O . LYS A 1 75 ? 120.912 184.017 125.747 1.00 71.54 75 LYS A O 1
ATOM 1240 N N . PHE A 1 76 ? 119.208 182.702 126.396 1.00 68.59 76 PHE A N 1
ATOM 1241 C CA . PHE A 1 76 ? 119.042 182.047 125.103 1.00 68.59 76 PHE A CA 1
ATOM 1242 C C . PHE A 1 76 ? 120.258 181.213 124.710 1.00 68.59 76 PHE A C 1
ATOM 1243 O O . PHE A 1 76 ? 120.258 180.581 123.650 1.00 68.59 76 PHE A O 1
ATOM 1260 N N . ASP A 1 77 ? 121.294 181.195 125.547 1.00 67.12 77 ASP A N 1
ATOM 1261 C CA . ASP A 1 77 ? 122.453 180.345 125.305 1.00 67.12 77 ASP A CA 1
ATOM 1262 C C . ASP A 1 77 ? 122.584 179.348 126.447 1.00 67.12 77 ASP A C 1
ATOM 1263 O O . ASP A 1 77 ? 123.520 178.544 126.483 1.00 67.12 77 ASP A O 1
ATOM 1272 N N . TYR A 1 78 ? 121.647 179.410 127.389 1.00 64.42 78 TYR A N 1
ATOM 1273 C CA . TYR A 1 78 ? 121.518 178.414 128.440 1.00 64.42 78 TYR A CA 1
ATOM 1274 C C . TYR A 1 78 ? 120.152 177.764 128.288 1.00 64.42 78 TYR A C 1
ATOM 1275 O O . TYR A 1 78 ? 119.961 176.595 128.634 1.00 64.42 78 TYR A O 1
ATOM 1293 N N . PHE A 1 79 ? 119.194 178.533 127.770 1.00 59.70 79 PHE A N 1
ATOM 1294 C CA . PHE A 1 79 ? 117.911 177.975 127.369 1.00 59.70 79 PHE A CA 1
ATOM 1295 C C . PHE A 1 79 ? 118.090 176.969 126.240 1.00 59.70 79 PHE A C 1
ATOM 1296 O O . PHE A 1 79 ? 117.500 175.884 126.253 1.00 59.70 79 PHE A O 1
ATOM 1313 N N . LEU A 1 80 ? 118.910 177.318 125.248 1.00 60.60 80 LEU A N 1
ATOM 1314 C CA . LEU A 1 80 ? 119.110 176.438 124.102 1.00 60.60 80 LEU A CA 1
ATOM 1315 C C . LEU A 1 80 ? 119.822 175.154 124.506 1.00 60.60 80 LEU A C 1
ATOM 1316 O O . LEU A 1 80 ? 119.498 174.069 124.013 1.00 60.60 80 LEU A O 1
ATOM 1332 N N . GLN A 1 81 ? 120.813 175.260 125.393 1.00 55.71 81 GLN A N 1
ATOM 1333 C CA . GLN A 1 81 ? 121.541 174.069 125.821 1.00 55.71 81 GLN A CA 1
ATOM 1334 C C . GLN A 1 81 ? 120.635 173.113 126.583 1.00 55.71 81 GLN A C 1
ATOM 1335 O O . GLN A 1 81 ? 120.723 171.894 126.410 1.00 55.71 81 GLN A O 1
ATOM 1349 N N . SER A 1 82 ? 119.762 173.647 127.438 1.00 49.61 82 SER A N 1
ATOM 1350 C CA . SER A 1 82 ? 118.875 172.792 128.220 1.00 49.61 82 SER A CA 1
ATOM 1351 C C . SER A 1 82 ? 117.898 172.037 127.329 1.00 49.61 82 SER A C 1
ATOM 1352 O O . SER A 1 82 ? 117.596 170.868 127.585 1.00 49.61 82 SER A O 1
ATOM 1360 N N . ILE A 1 83 ? 117.382 172.688 126.287 1.00 50.72 83 ILE A N 1
ATOM 1361 C CA . ILE A 1 83 ? 116.445 172.020 125.388 1.00 50.72 83 ILE A CA 1
ATOM 1362 C C . ILE A 1 83 ? 117.131 170.876 124.656 1.00 50.72 83 ILE A C 1
ATOM 1363 O O . ILE A 1 83 ? 116.539 169.814 124.441 1.00 50.72 83 ILE A O 1
ATOM 1379 N N . TYR A 1 84 ? 118.381 171.080 124.242 1.00 48.92 84 TYR A N 1
ATOM 1380 C CA . TYR A 1 84 ? 119.102 170.039 123.517 1.00 48.92 84 TYR A CA 1
ATOM 1381 C C . TYR A 1 84 ? 119.319 168.809 124.388 1.00 48.92 84 TYR A C 1
ATOM 1382 O O . TYR A 1 84 ? 119.217 167.674 123.914 1.00 48.92 84 TYR A O 1
ATOM 1400 N N . LYS A 1 85 ? 119.630 169.016 125.666 1.00 44.03 85 LYS A N 1
ATOM 1401 C CA . LYS A 1 85 ? 119.988 167.896 126.528 1.00 44.03 85 LYS A CA 1
ATOM 1402 C C . LYS A 1 85 ? 118.779 167.029 126.858 1.00 44.03 85 LYS A C 1
ATOM 1403 O O . LYS A 1 85 ? 118.914 165.816 127.046 1.00 44.03 85 LYS A O 1
ATOM 1422 N N . TYR A 1 86 ? 117.590 167.630 126.950 1.00 41.75 86 TYR A N 1
ATOM 1423 C CA . TYR A 1 86 ? 116.389 166.844 127.218 1.00 41.75 86 TYR A CA 1
ATOM 1424 C C . TYR A 1 86 ? 115.904 166.123 125.967 1.00 41.75 86 TYR A C 1
ATOM 1425 O O . TYR A 1 86 ? 115.413 164.992 126.047 1.00 41.75 86 TYR A O 1
ATOM 1443 N N . LEU A 1 87 ? 116.030 166.760 124.805 1.00 42.24 87 LEU A N 1
ATOM 1444 C CA . LEU A 1 87 ? 115.617 166.118 123.564 1.00 42.24 87 LEU A CA 1
ATOM 1445 C C . LEU A 1 87 ? 116.425 164.852 123.312 1.00 42.24 87 LEU A C 1
ATOM 1446 O O . LEU A 1 87 ? 115.897 163.861 122.797 1.00 42.24 87 LEU A O 1
ATOM 1462 N N . ILE A 1 88 ? 117.713 164.870 123.652 1.00 38.47 88 ILE A N 1
ATOM 1463 C CA . ILE A 1 88 ? 118.547 163.682 123.490 1.00 38.47 88 ILE A CA 1
ATOM 1464 C C . ILE A 1 88 ? 118.162 162.618 124.509 1.00 38.47 88 ILE A C 1
ATOM 1465 O O . ILE A 1 88 ? 118.117 161.423 124.198 1.00 38.47 88 ILE A O 1
ATOM 1481 N N . ARG A 1 89 ? 117.904 163.035 125.749 1.00 33.70 89 ARG A N 1
ATOM 1482 C CA . ARG A 1 89 ? 117.549 162.081 126.792 1.00 33.70 89 ARG A CA 1
ATOM 1483 C C . ARG A 1 89 ? 116.258 161.352 126.462 1.00 33.70 89 ARG A C 1
ATOM 1484 O O . ARG A 1 89 ? 116.153 160.144 126.689 1.00 33.70 89 ARG A O 1
ATOM 1505 N N . MET A 1 90 ? 115.269 162.061 125.925 1.00 35.49 90 MET A N 1
ATOM 1506 C CA . MET A 1 90 ? 113.989 161.444 125.612 1.00 35.49 90 MET A CA 1
ATOM 1507 C C . MET A 1 90 ? 114.067 160.469 124.448 1.00 35.49 90 MET A C 1
ATOM 1508 O O . MET A 1 90 ? 113.082 159.781 124.177 1.00 35.49 90 MET A O 1
ATOM 1522 N N . SER A 1 91 ? 115.194 160.405 123.743 1.00 35.88 91 SER A N 1
ATOM 1523 C CA . SER A 1 91 ? 115.343 159.522 122.595 1.00 35.88 91 SER A CA 1
ATOM 1524 C C . SER A 1 91 ? 116.368 158.421 122.792 1.00 35.88 91 SER A C 1
ATOM 1525 O O . SER A 1 91 ? 116.220 157.353 122.197 1.00 35.88 91 SER A O 1
ATOM 1533 N N . MET A 1 92 ? 117.399 158.642 123.610 1.00 35.84 92 MET A N 1
ATOM 1534 C CA . MET A 1 92 ? 118.555 157.759 123.622 1.00 35.84 92 MET A CA 1
ATOM 1535 C C . MET A 1 92 ? 118.926 157.177 124.978 1.00 35.84 92 MET A C 1
ATOM 1536 O O . MET A 1 92 ? 119.840 156.349 125.024 1.00 35.84 92 MET A O 1
ATOM 1550 N N . ARG A 1 93 ? 118.274 157.563 126.067 1.00 32.30 93 ARG A N 1
ATOM 1551 C CA . ARG A 1 93 ? 118.626 157.051 127.394 1.00 32.30 93 ARG A CA 1
ATOM 1552 C C . ARG A 1 93 ? 117.505 156.191 127.957 1.00 32.30 93 ARG A C 1
ATOM 1553 O O . ARG A 1 93 ? 116.459 156.735 128.359 1.00 32.30 93 ARG A O 1
ATOM 1574 N N . PRO A 1 94 ? 117.655 154.862 128.013 1.00 30.45 94 PRO A N 1
ATOM 1575 C CA . PRO A 1 94 ? 116.552 154.024 128.510 1.00 30.45 94 PRO A CA 1
ATOM 1576 C C . PRO A 1 94 ? 116.224 154.214 129.980 1.00 30.45 94 PRO A C 1
ATOM 1577 O O . PRO A 1 94 ? 115.102 153.898 130.388 1.00 30.45 94 PRO A O 1
ATOM 1588 N N . THR A 1 95 ? 117.148 154.721 130.786 1.00 30.58 95 THR A N 1
ATOM 1589 C CA . THR A 1 95 ? 116.966 154.761 132.230 1.00 30.58 95 THR A CA 1
ATOM 1590 C C . THR A 1 95 ? 115.666 155.486 132.585 1.00 30.58 95 THR A C 1
ATOM 1591 O O . THR A 1 95 ? 115.448 156.613 132.116 1.00 30.58 95 THR A O 1
ATOM 1602 N N . PRO A 1 96 ? 114.794 154.892 133.406 1.00 29.62 96 PRO A N 1
ATOM 1603 C CA . PRO A 1 96 ? 113.461 155.472 133.632 1.00 29.62 96 PRO A CA 1
ATOM 1604 C C . PRO A 1 96 ? 113.505 156.639 134.609 1.00 29.62 96 PRO A C 1
ATOM 1605 O O . PRO A 1 96 ? 114.089 156.540 135.689 1.00 29.62 96 PRO A O 1
ATOM 1616 N N . PHE A 1 97 ? 112.882 157.750 134.222 1.00 31.54 97 PHE A N 1
ATOM 1617 C CA . PHE A 1 97 ? 112.772 158.917 135.083 1.00 31.54 97 PHE A CA 1
ATOM 1618 C C . PHE A 1 97 ? 111.682 159.829 134.546 1.00 31.54 97 PHE A C 1
ATOM 1619 O O . PHE A 1 97 ? 111.723 160.230 133.382 1.00 31.54 97 PHE A O 1
ATOM 1636 N N . GLY A 1 98 ? 110.716 160.154 135.399 1.00 30.13 98 GLY A N 1
ATOM 1637 C CA . GLY A 1 98 ? 109.631 161.023 134.983 1.00 30.13 98 GLY A CA 1
ATOM 1638 C C . GLY A 1 98 ? 108.884 160.444 133.808 1.00 30.13 98 GLY A C 1
ATOM 1639 O O . GLY A 1 98 ? 108.658 159.234 133.722 1.00 30.13 98 GLY A O 1
ATOM 1643 N N . LEU A 1 99 ? 108.490 161.317 132.885 1.00 34.33 99 LEU A N 1
ATOM 1644 C CA . LEU A 1 99 ? 107.860 160.905 131.639 1.00 34.33 99 LEU A CA 1
ATOM 1645 C C . LEU A 1 99 ? 108.856 160.782 130.496 1.00 34.33 99 LEU A C 1
ATOM 1646 O O . LEU A 1 99 ? 108.442 160.601 129.349 1.00 34.33 99 LEU A O 1
ATOM 1662 N N . PHE A 1 100 ? 110.155 160.890 130.779 1.00 33.00 100 PHE A N 1
ATOM 1663 C CA . PHE A 1 100 ? 111.162 160.691 129.744 1.00 33.00 100 PHE A CA 1
ATOM 1664 C C . PHE A 1 100 ? 111.224 159.242 129.287 1.00 33.00 100 PHE A C 1
ATOM 1665 O O . PHE A 1 100 ? 111.436 158.980 128.100 1.00 33.00 100 PHE A O 1
ATOM 1682 N N . SER A 1 101 ? 111.053 158.292 130.204 1.00 30.78 101 SER A N 1
ATOM 1683 C CA . SER A 1 101 ? 111.206 156.881 129.886 1.00 30.78 101 SER A CA 1
ATOM 1684 C C . SER A 1 101 ? 110.303 156.060 130.793 1.00 30.78 101 SER A C 1
ATOM 1685 O O . SER A 1 101 ? 109.895 156.518 131.860 1.00 30.78 101 SER A O 1
ATOM 1693 N N . GLY A 1 102 ? 109.997 154.834 130.356 1.00 29.46 102 GLY A N 1
ATOM 1694 C CA . GLY A 1 102 ? 109.054 153.989 131.053 1.00 29.46 102 GLY A CA 1
ATOM 1695 C C . GLY A 1 102 ? 109.615 152.598 131.291 1.00 29.46 102 GLY A C 1
ATOM 1696 O O . GLY A 1 102 ? 110.721 152.271 130.868 1.00 29.46 102 GLY A O 1
ATOM 1700 N N . VAL A 1 103 ? 108.819 151.783 131.983 1.00 28.93 103 VAL A N 1
ATOM 1701 C CA . VAL A 1 103 ? 109.213 150.441 132.389 1.00 28.93 103 VAL A CA 1
ATOM 1702 C C . VAL A 1 103 ? 108.067 149.476 132.125 1.00 28.93 103 VAL A C 1
ATOM 1703 O O . VAL A 1 103 ? 106.897 149.865 132.088 1.00 28.93 103 VAL A O 1
ATOM 1716 N N . ASP A 1 104 ? 108.412 148.204 131.941 1.00 31.14 104 ASP A N 1
ATOM 1717 C CA . ASP A 1 104 ? 107.426 147.140 131.821 1.00 31.14 104 ASP A CA 1
ATOM 1718 C C . ASP A 1 104 ? 108.100 145.825 132.178 1.00 31.14 104 ASP A C 1
ATOM 1719 O O . ASP A 1 104 ? 109.324 145.752 132.297 1.00 31.14 104 ASP A O 1
ATOM 1728 N N . PHE A 1 105 ? 107.290 144.785 132.364 1.00 30.03 105 PHE A N 1
ATOM 1729 C CA . PHE A 1 105 ? 107.761 143.498 132.867 1.00 30.03 105 PHE A CA 1
ATOM 1730 C C . PHE A 1 105 ? 107.352 142.393 131.905 1.00 30.03 105 PHE A C 1
ATOM 1731 O O . PHE A 1 105 ? 106.164 142.237 131.608 1.00 30.03 105 PHE A O 1
ATOM 1748 N N . GLY A 1 106 ? 108.334 141.617 131.440 1.00 31.64 106 GLY A N 1
ATOM 1749 C CA . GLY A 1 106 ? 108.118 140.625 130.411 1.00 31.64 106 GLY A CA 1
ATOM 1750 C C . GLY A 1 106 ? 108.170 139.195 130.931 1.00 31.64 106 GLY A C 1
ATOM 1751 O O . GLY A 1 106 ? 108.143 138.928 132.128 1.00 31.64 106 GLY A O 1
ATOM 1755 N N . LYS A 1 107 ? 108.242 138.263 129.982 1.00 34.54 107 LYS A N 1
ATOM 1756 C CA . LYS A 1 107 ? 108.242 136.836 130.274 1.00 34.54 107 LYS A CA 1
ATOM 1757 C C . LYS A 1 107 ? 109.149 136.113 129.289 1.00 34.54 107 LYS A C 1
ATOM 1758 O O . LYS A 1 107 ? 109.411 136.607 128.192 1.00 34.54 107 LYS A O 1
ATOM 1777 N N . TYR A 1 108 ? 109.623 134.935 129.688 1.00 31.91 108 TYR A N 1
ATOM 1778 C CA . TYR A 1 108 ? 110.478 134.133 128.825 1.00 31.91 108 TYR A CA 1
ATOM 1779 C C . TYR A 1 108 ? 109.641 133.231 127.928 1.00 31.91 108 TYR A C 1
ATOM 1780 O O . TYR A 1 108 ? 108.554 132.784 128.299 1.00 31.91 108 TYR A O 1
ATOM 1798 N N . ALA A 1 109 ? 110.165 132.959 126.737 1.00 38.64 109 ALA A N 1
ATOM 1799 C CA . ALA A 1 109 ? 109.475 132.122 125.768 1.00 38.64 109 ALA A CA 1
ATOM 1800 C C . ALA A 1 109 ? 110.487 131.620 124.750 1.00 38.64 109 ALA A C 1
ATOM 1801 O O . ALA A 1 109 ? 111.683 131.898 124.845 1.00 38.64 109 ALA A O 1
ATOM 1808 N N . GLU A 1 110 ? 109.990 130.873 123.764 1.00 45.71 110 GLU A N 1
ATOM 1809 C CA . GLU A 1 110 ? 110.860 130.260 122.768 1.00 45.71 110 GLU A CA 1
ATOM 1810 C C . GLU A 1 110 ? 111.303 131.228 121.679 1.00 45.71 110 GLU A C 1
ATOM 1811 O O . GLU A 1 110 ? 112.267 130.926 120.969 1.00 45.71 110 GLU A O 1
ATOM 1823 N N . GLU A 1 111 ? 110.633 132.368 121.527 1.00 46.05 111 GLU A N 1
ATOM 1824 C CA . GLU A 1 111 ? 110.963 133.311 120.469 1.00 46.05 111 GLU A CA 1
ATOM 1825 C C . GLU A 1 111 ? 110.857 134.726 121.011 1.00 46.05 111 GLU A C 1
ATOM 1826 O O . GLU A 1 111 ? 110.126 134.992 121.966 1.00 46.05 111 GLU A O 1
ATOM 1838 N N . THR A 1 112 ? 111.587 135.637 120.377 1.00 41.12 112 THR A N 1
ATOM 1839 C CA . THR A 1 112 ? 111.648 137.028 120.801 1.00 41.12 112 THR A CA 1
ATOM 1840 C C . THR A 1 112 ? 110.692 137.865 119.966 1.00 41.12 112 THR A C 1
ATOM 1841 O O . THR A 1 112 ? 110.850 137.965 118.747 1.00 41.12 112 THR A O 1
ATOM 1852 N N . VAL A 1 113 ? 109.706 138.467 120.626 1.00 41.16 113 VAL A N 1
ATOM 1853 C CA . VAL A 1 113 ? 108.816 139.417 119.972 1.00 41.16 113 VAL A CA 1
ATOM 1854 C C . VAL A 1 113 ? 108.408 140.484 120.979 1.00 41.16 113 VAL A C 1
ATOM 1855 O O . VAL A 1 113 ? 107.776 140.181 121.995 1.00 41.16 113 VAL A O 1
ATOM 1868 N N . ILE A 1 114 ? 108.773 141.735 120.710 1.00 38.51 114 ILE A N 1
ATOM 1869 C CA . ILE A 1 114 ? 108.415 142.866 121.557 1.00 38.51 114 ILE A CA 1
ATOM 1870 C C . ILE A 1 114 ? 107.817 143.946 120.669 1.00 38.51 114 ILE A C 1
ATOM 1871 O O . ILE A 1 114 ? 108.437 144.354 119.682 1.00 38.51 114 ILE A O 1
ATOM 1887 N N . SER A 1 115 ? 106.621 144.413 121.020 1.00 43.39 115 SER A N 1
ATOM 1888 C CA . SER A 1 115 ? 105.875 145.313 120.153 1.00 43.39 115 SER A CA 1
ATOM 1889 C C . SER A 1 115 ? 105.103 146.308 121.003 1.00 43.39 115 SER A C 1
ATOM 1890 O O . SER A 1 115 ? 104.844 146.065 122.183 1.00 43.39 115 SER A O 1
ATOM 1898 N N . TYR A 1 116 ? 104.728 147.425 120.384 1.00 42.76 116 TYR A N 1
ATOM 1899 C CA . TYR A 1 116 ? 104.019 148.486 121.086 1.00 42.76 116 TYR A CA 1
ATOM 1900 C C . TYR A 1 116 ? 102.528 148.460 120.777 1.00 42.76 116 TYR A C 1
ATOM 1901 O O . TYR A 1 116 ? 102.114 148.226 119.639 1.00 42.76 116 TYR A O 1
ATOM 1919 N N . GLU A 1 117 ? 101.725 148.714 121.807 1.00 53.14 117 GLU A N 1
ATOM 1920 C CA . GLU A 1 117 ? 100.280 148.816 121.676 1.00 53.14 117 GLU A CA 1
ATOM 1921 C C . GLU A 1 117 ? 99.896 150.248 121.303 1.00 53.14 117 GLU A C 1
ATOM 1922 O O . GLU A 1 117 ? 100.706 151.177 121.376 1.00 53.14 117 GLU A O 1
ATOM 1934 N N . ASN A 1 118 ? 98.645 150.436 120.879 1.00 59.95 118 ASN A N 1
ATOM 1935 C CA . ASN A 1 118 ? 98.178 151.777 120.540 1.00 59.95 118 ASN A CA 1
ATOM 1936 C C . ASN A 1 118 ? 98.136 152.680 121.767 1.00 59.95 118 ASN A C 1
ATOM 1937 O O . ASN A 1 118 ? 98.527 153.851 121.696 1.00 59.95 118 ASN A O 1
ATOM 1948 N N . ASP A 1 119 ? 97.668 152.159 122.897 1.00 58.05 119 ASP A N 1
ATOM 1949 C CA . ASP A 1 119 ? 97.506 152.949 124.118 1.00 58.05 119 ASP A CA 1
ATOM 1950 C C . ASP A 1 119 ? 98.733 152.844 125.017 1.00 58.05 119 ASP A C 1
ATOM 1951 O O . ASP A 1 119 ? 98.710 152.197 126.062 1.00 58.05 119 ASP A O 1
ATOM 1960 N N . ASN A 1 120 ? 99.822 153.488 124.613 1.00 48.93 120 ASN A N 1
ATOM 1961 C CA . ASN A 1 120 ? 101.065 153.382 125.357 1.00 48.93 120 ASN A CA 1
ATOM 1962 C C . ASN A 1 120 ? 101.086 154.365 126.524 1.00 48.93 120 ASN A C 1
ATOM 1963 O O . ASN A 1 120 ? 100.244 155.258 126.647 1.00 48.93 120 ASN A O 1
ATOM 1974 N N . PHE A 1 121 ? 102.078 154.184 127.391 1.00 41.06 121 PHE A N 1
ATOM 1975 C CA . PHE A 1 121 ? 102.506 155.217 128.327 1.00 41.06 121 PHE A CA 1
ATOM 1976 C C . PHE A 1 121 ? 101.372 155.638 129.264 1.00 41.06 121 PHE A C 1
ATOM 1977 O O . PHE A 1 121 ? 100.843 156.747 129.189 1.00 41.06 121 PHE A O 1
ATOM 1994 N N . LYS A 1 122 ? 100.991 154.716 130.142 1.00 38.01 122 LYS A N 1
ATOM 1995 C CA . LYS A 1 122 ? 100.093 155.051 131.237 1.00 38.01 122 LYS A CA 1
ATOM 1996 C C . LYS A 1 122 ? 100.861 155.815 132.309 1.00 38.01 122 LYS A C 1
ATOM 1997 O O . LYS A 1 122 ? 102.075 155.655 132.441 1.00 38.01 122 LYS A O 1
ATOM 2016 N N . LYS A 1 123 ? 100.160 156.651 133.070 1.00 39.31 123 LYS A N 1
ATOM 2017 C CA . LYS A 1 123 ? 100.798 157.454 134.104 1.00 39.31 123 LYS A CA 1
ATOM 2018 C C . LYS A 1 123 ? 100.542 156.873 135.488 1.00 39.31 123 LYS A C 1
ATOM 2019 O O . LYS A 1 123 ? 99.484 156.300 135.760 1.00 39.31 123 LYS A O 1
ATOM 2038 N N . PHE A 1 124 ? 101.532 157.032 136.373 1.00 34.99 124 PHE A N 1
ATOM 2039 C CA . PHE A 1 124 ? 101.437 156.635 137.781 1.00 34.99 124 PHE A CA 1
ATOM 2040 C C . PHE A 1 124 ? 102.002 157.777 138.624 1.00 34.99 124 PHE A C 1
ATOM 2041 O O . PHE A 1 124 ? 103.191 157.798 138.941 1.00 34.99 124 PHE A O 1
ATOM 2058 N N . ALA A 1 125 ? 101.143 158.718 139.002 1.00 35.52 125 ALA A N 1
ATOM 2059 C CA . ALA A 1 125 ? 101.566 159.849 139.816 1.00 35.52 125 ALA A CA 1
ATOM 2060 C C . ALA A 1 125 ? 101.130 159.661 141.262 1.00 35.52 125 ALA A C 1
ATOM 2061 O O . ALA A 1 125 ? 100.038 159.159 141.536 1.00 35.52 125 ALA A O 1
ATOM 2068 N N . ARG A 1 126 ? 101.990 160.067 142.189 1.00 34.58 126 ARG A N 1
ATOM 2069 C CA . ARG A 1 126 ? 101.678 159.990 143.607 1.00 34.58 126 ARG A CA 1
ATOM 2070 C C . ARG A 1 126 ? 102.481 161.053 144.336 1.00 34.58 126 ARG A C 1
ATOM 2071 O O . ARG A 1 126 ? 103.544 161.467 143.860 1.00 34.58 126 ARG A O 1
ATOM 2092 N N . PRO A 1 127 ? 102.009 161.509 145.496 1.00 36.44 127 PRO A N 1
ATOM 2093 C CA . PRO A 1 127 ? 102.681 162.621 146.176 1.00 36.44 127 PRO A CA 1
ATOM 2094 C C . PRO A 1 127 ? 104.110 162.281 146.570 1.00 36.44 127 PRO A C 1
ATOM 2095 O O . PRO A 1 127 ? 104.455 161.127 146.824 1.00 36.44 127 PRO A O 1
ATOM 2106 N N . ASP A 1 128 ? 104.943 163.314 146.614 1.00 38.88 128 ASP A N 1
ATOM 2107 C CA . ASP A 1 128 ? 106.333 163.148 147.007 1.00 38.88 128 ASP A CA 1
ATOM 2108 C C . ASP A 1 128 ? 106.426 162.876 148.501 1.00 38.88 128 ASP A C 1
ATOM 2109 O O . ASP A 1 128 ? 105.519 163.213 149.265 1.00 38.88 128 ASP A O 1
ATOM 2118 N N . LEU A 1 129 ? 107.525 162.248 148.923 1.00 37.40 129 LEU A N 1
ATOM 2119 C CA . LEU A 1 129 ? 107.715 161.994 150.346 1.00 37.40 129 LEU A CA 1
ATOM 2120 C C . LEU A 1 129 ? 107.993 163.277 151.107 1.00 37.40 129 LEU A C 1
ATOM 2121 O O . LEU A 1 129 ? 107.603 163.402 152.272 1.00 37.40 129 LEU A O 1
ATOM 2137 N N . GLU A 1 130 ? 108.674 164.234 150.480 1.00 43.16 130 GLU A N 1
ATOM 2138 C CA . GLU A 1 130 ? 108.933 165.502 151.149 1.00 43.16 130 GLU A CA 1
ATOM 2139 C C . GLU A 1 130 ? 107.633 166.230 151.457 1.00 43.16 130 GLU A C 1
ATOM 2140 O O . GLU A 1 130 ? 107.494 166.846 152.518 1.00 43.16 130 GLU A O 1
ATOM 2152 N N . TRP A 1 131 ? 106.673 166.182 150.534 1.00 41.65 131 TRP A N 1
ATOM 2153 C CA . TRP A 1 131 ? 105.378 166.809 150.773 1.00 41.65 131 TRP A CA 1
ATOM 2154 C C . TRP A 1 131 ? 104.638 166.121 151.914 1.00 41.65 131 TRP A C 1
ATOM 2155 O O . TRP A 1 131 ? 104.037 166.785 152.764 1.00 41.65 131 TRP A O 1
ATOM 2176 N N . ILE A 1 132 ? 104.671 164.788 151.951 1.00 40.10 132 ILE A N 1
ATOM 2177 C CA . ILE A 1 132 ? 103.938 164.053 152.979 1.00 40.10 132 ILE A CA 1
ATOM 2178 C C . ILE A 1 132 ? 104.472 164.398 154.362 1.00 40.10 132 ILE A C 1
ATOM 2179 O O . ILE A 1 132 ? 103.708 164.639 155.301 1.00 40.10 132 ILE A O 1
ATOM 2195 N N . ILE A 1 133 ? 105.797 164.417 154.508 1.00 41.98 133 ILE A N 1
ATOM 2196 C CA . ILE A 1 133 ? 106.399 164.600 155.824 1.00 41.98 133 ILE A CA 1
ATOM 2197 C C . ILE A 1 133 ? 106.219 166.028 156.322 1.00 41.98 133 ILE A C 1
ATOM 2198 O O . ILE A 1 133 ? 106.147 166.262 157.532 1.00 41.98 133 ILE A O 1
ATOM 2214 N N . LYS A 1 134 ? 106.157 167.004 155.418 1.00 44.67 134 LYS A N 1
ATOM 2215 C CA . LYS A 1 134 ? 105.877 168.372 155.837 1.00 44.67 134 LYS A CA 1
ATOM 2216 C C . LYS A 1 134 ? 104.513 168.467 156.508 1.00 44.67 134 LYS A C 1
ATOM 2217 O O . LYS A 1 134 ? 104.333 169.230 157.463 1.00 44.67 134 LYS A O 1
ATOM 2236 N N . ILE A 1 135 ? 103.533 167.712 156.010 1.00 45.13 135 ILE A N 1
ATOM 2237 C CA . ILE A 1 135 ? 102.208 167.712 156.621 1.00 45.13 135 ILE A CA 1
ATOM 2238 C C . ILE A 1 135 ? 102.230 166.988 157.960 1.00 45.13 135 ILE A C 1
ATOM 2239 O O . ILE A 1 135 ? 101.593 167.423 158.924 1.00 45.13 135 ILE A O 1
ATOM 2255 N N . VAL A 1 136 ? 102.942 165.864 158.038 1.00 44.92 136 VAL A N 1
ATOM 2256 C CA . VAL A 1 136 ? 102.967 165.086 159.274 1.00 44.92 136 VAL A CA 1
ATOM 2257 C C . VAL A 1 136 ? 103.560 165.911 160.408 1.00 44.92 136 VAL A C 1
ATOM 2258 O O . VAL A 1 136 ? 103.031 165.936 161.524 1.00 44.92 136 VAL A O 1
ATOM 2271 N N . LYS A 1 137 ? 104.671 166.596 160.140 1.00 48.98 137 LYS A N 1
ATOM 2272 C CA . LYS A 1 137 ? 105.311 167.400 161.176 1.00 48.98 137 LYS A CA 1
ATOM 2273 C C . LYS A 1 137 ? 104.388 168.512 161.651 1.00 48.98 137 LYS A C 1
ATOM 2274 O O . LYS A 1 137 ? 104.315 168.807 162.849 1.00 48.98 137 LYS A O 1
ATOM 2293 N N . GLU A 1 138 ? 103.676 169.150 160.722 1.00 54.21 138 GLU A N 1
ATOM 2294 C CA . GLU A 1 138 ? 102.783 170.239 161.099 1.00 54.21 138 GLU A CA 1
ATOM 2295 C C . GLU A 1 138 ? 101.660 169.749 162.003 1.00 54.21 138 GLU A C 1
ATOM 2296 O O . GLU A 1 138 ? 101.297 170.424 162.972 1.00 54.21 138 GLU A O 1
ATOM 2308 N N . LEU A 1 139 ? 101.088 168.582 161.701 1.00 52.67 139 LEU A N 1
ATOM 2309 C CA . LEU A 1 139 ? 99.992 168.064 162.514 1.00 52.67 139 LEU A CA 1
ATOM 2310 C C . LEU A 1 139 ? 100.458 167.745 163.928 1.00 52.67 139 LEU A C 1
ATOM 2311 O O . LEU A 1 139 ? 99.839 168.173 164.908 1.00 52.67 139 LEU A O 1
ATOM 2327 N N . GLU A 1 140 ? 101.546 166.985 164.056 1.00 51.03 140 GLU A N 1
ATOM 2328 C CA . GLU A 1 140 ? 102.015 166.595 165.379 1.00 51.03 140 GLU A CA 1
ATOM 2329 C C . GLU A 1 140 ? 102.637 167.761 166.132 1.00 51.03 140 GLU A C 1
ATOM 2330 O O . GLU A 1 140 ? 102.858 167.653 167.341 1.00 51.03 140 GLU A O 1
ATOM 2342 N N . ASP A 1 141 ? 102.933 168.865 165.448 1.00 54.40 141 ASP A N 1
ATOM 2343 C CA . ASP A 1 141 ? 103.439 170.044 166.140 1.00 54.40 141 ASP A CA 1
ATOM 2344 C C . ASP A 1 141 ? 102.322 170.799 166.850 1.00 54.40 141 ASP A C 1
ATOM 2345 O O . ASP A 1 141 ? 102.582 171.513 167.824 1.00 54.40 141 ASP A O 1
ATOM 2354 N N . ASN A 1 142 ? 101.082 170.659 166.381 1.00 56.47 142 ASN A N 1
ATOM 2355 C CA . ASN A 1 142 ? 99.936 171.351 166.956 1.00 56.47 142 ASN A CA 1
ATOM 2356 C C . ASN A 1 142 ? 98.989 170.424 167.705 1.00 56.47 142 ASN A C 1
ATOM 2357 O O . ASN A 1 142 ? 98.544 170.760 168.805 1.00 56.47 142 ASN A O 1
ATOM 2368 N N . HIS A 1 143 ? 98.672 169.261 167.138 1.00 56.68 143 HIS A N 1
ATOM 2369 C CA . HIS A 1 143 ? 97.688 168.352 167.710 1.00 56.68 143 HIS A CA 1
ATOM 2370 C C . HIS A 1 143 ? 98.327 167.152 168.396 1.00 56.68 143 HIS A C 1
ATOM 2371 O O . HIS A 1 143 ? 97.729 166.072 168.414 1.00 56.68 143 HIS A O 1
ATOM 2385 N N . TYR A 1 144 ? 99.518 167.319 168.975 1.00 53.74 144 TYR A N 1
ATOM 2386 C CA . TYR A 1 144 ? 100.206 166.194 169.600 1.00 53.74 144 TYR A CA 1
ATOM 2387 C C . TYR A 1 144 ? 99.355 165.550 170.685 1.00 53.74 144 TYR A C 1
ATOM 2388 O O . TYR A 1 144 ? 99.486 164.353 170.959 1.00 53.74 144 TYR A O 1
ATOM 2406 N N . LYS A 1 145 ? 98.476 166.327 171.317 1.00 55.77 145 LYS A N 1
ATOM 2407 C CA . LYS A 1 145 ? 97.693 165.803 172.428 1.00 55.77 145 LYS A CA 1
ATOM 2408 C C . LYS A 1 145 ? 96.682 164.752 171.987 1.00 55.77 145 LYS A C 1
ATOM 2409 O O . LYS A 1 145 ? 96.109 164.068 172.842 1.00 55.77 145 LYS A O 1
ATOM 2428 N N . ASN A 1 146 ? 96.440 164.610 170.683 1.00 54.93 146 ASN A N 1
ATOM 2429 C CA . ASN A 1 146 ? 95.494 163.620 170.181 1.00 54.93 146 ASN A CA 1
ATOM 2430 C C . ASN A 1 146 ? 96.162 162.377 169.610 1.00 54.93 146 ASN A C 1
ATOM 2431 O O . ASN A 1 146 ? 95.457 161.472 169.153 1.00 54.93 146 ASN A O 1
ATOM 2442 N N . LEU A 1 147 ? 97.488 162.303 169.636 1.00 48.76 147 LEU A N 1
ATOM 2443 C CA . LEU A 1 147 ? 98.221 161.267 168.925 1.00 48.76 147 LEU A CA 1
ATOM 2444 C C . LEU A 1 147 ? 98.690 160.163 169.868 1.00 48.76 147 LEU A C 1
ATOM 2445 O O . LEU A 1 147 ? 98.658 160.295 171.092 1.00 48.76 147 LEU A O 1
ATOM 2461 N N . THR A 1 148 ? 99.127 159.061 169.267 1.00 44.37 148 THR A N 1
ATOM 2462 C CA . THR A 1 148 ? 99.749 157.949 169.971 1.00 44.37 148 THR A CA 1
ATOM 2463 C C . THR A 1 148 ? 101.216 157.883 169.570 1.00 44.37 148 THR A C 1
ATOM 2464 O O . THR A 1 148 ? 101.540 157.990 168.384 1.00 44.37 148 THR A O 1
ATOM 2475 N N . PHE A 1 149 ? 102.096 157.707 170.551 1.00 42.29 149 PHE A N 1
ATOM 2476 C CA . PHE A 1 149 ? 103.532 157.780 170.335 1.00 42.29 149 PHE A CA 1
ATOM 2477 C C . PHE A 1 149 ? 104.200 156.467 170.708 1.00 42.29 149 PHE A C 1
ATOM 2478 O O . PHE A 1 149 ? 103.679 155.691 171.511 1.00 42.29 149 PHE A O 1
ATOM 2495 N N . LYS A 1 150 ? 105.363 156.229 170.108 1.00 38.79 150 LYS A N 1
ATOM 2496 C CA . LYS A 1 150 ? 106.104 154.989 170.276 1.00 38.79 150 LYS A CA 1
ATOM 2497 C C . LYS A 1 150 ? 107.591 155.310 170.316 1.00 38.79 150 LYS A C 1
ATOM 2498 O O . LYS A 1 150 ? 108.023 156.370 169.861 1.00 38.79 150 LYS A O 1
ATOM 2517 N N . ILE A 1 151 ? 108.370 154.385 170.875 1.00 37.95 151 ILE A N 1
ATOM 2518 C CA . ILE A 1 151 ? 109.796 154.614 171.066 1.00 37.95 151 ILE A CA 1
ATOM 2519 C C . ILE A 1 151 ? 110.548 154.350 169.768 1.00 37.95 151 ILE A C 1
ATOM 2520 O O . ILE A 1 151 ? 110.211 153.438 169.003 1.00 37.95 151 ILE A O 1
ATOM 2536 N N . ASN A 1 152 ? 111.576 155.154 169.516 1.00 33.43 152 ASN A N 1
ATOM 2537 C CA . ASN A 1 152 ? 112.406 154.991 168.330 1.00 33.43 152 ASN A CA 1
ATOM 2538 C C . ASN A 1 152 ? 113.243 153.722 168.452 1.00 33.43 152 ASN A C 1
ATOM 2539 O O . ASN A 1 152 ? 113.706 153.380 169.544 1.00 33.43 152 ASN A O 1
ATOM 2550 N N . ASP A 1 153 ? 113.441 153.025 167.331 1.00 30.82 153 ASP A N 1
ATOM 2551 C CA . ASP A 1 153 ? 114.120 151.734 167.341 1.00 30.82 153 ASP A CA 1
ATOM 2552 C C . ASP A 1 153 ? 115.635 151.844 167.278 1.00 30.82 153 ASP A C 1
ATOM 2553 O O . ASP A 1 153 ? 116.311 150.822 167.421 1.00 30.82 153 ASP A O 1
ATOM 2562 N N . SER A 1 154 ? 116.186 153.034 167.064 1.00 30.62 154 SER A N 1
ATOM 2563 C CA . SER A 1 154 ? 117.629 153.212 166.986 1.00 30.62 154 SER A CA 1
ATOM 2564 C C . SER A 1 154 ? 118.241 153.758 168.270 1.00 30.62 154 SER A C 1
ATOM 2565 O O . SER A 1 154 ? 119.415 154.135 168.262 1.00 30.62 154 SER A O 1
ATOM 2573 N N . ILE A 1 155 ? 117.485 153.808 169.370 1.00 33.30 155 ILE A N 1
ATOM 2574 C CA . ILE A 1 155 ? 118.009 154.375 170.606 1.00 33.30 155 ILE A CA 1
ATOM 2575 C C . ILE A 1 155 ? 119.079 153.465 171.187 1.00 33.30 155 ILE A C 1
ATOM 2576 O O . ILE A 1 155 ? 118.964 152.235 171.158 1.00 33.30 155 ILE A O 1
ATOM 2592 N N . PHE A 1 156 ? 120.132 154.078 171.725 1.00 29.33 156 PHE A N 1
ATOM 2593 C CA . PHE A 1 156 ? 121.253 153.376 172.330 1.00 29.33 156 PHE A CA 1
ATOM 2594 C C . PHE A 1 156 ? 121.621 154.070 173.631 1.00 29.33 156 PHE A C 1
ATOM 2595 O O . PHE A 1 156 ? 121.890 155.272 173.643 1.00 29.33 156 PHE A O 1
ATOM 2612 N N . ILE A 1 157 ? 121.634 153.313 174.723 1.00 32.73 157 ILE A N 1
ATOM 2613 C CA . ILE A 1 157 ? 121.863 153.856 176.057 1.00 32.73 157 ILE A CA 1
ATOM 2614 C C . ILE A 1 157 ? 123.280 153.499 176.474 1.00 32.73 157 ILE A C 1
ATOM 2615 O O . ILE A 1 157 ? 123.612 152.317 176.616 1.00 32.73 157 ILE A O 1
ATOM 2631 N N . LYS A 1 158 ? 124.107 154.521 176.686 1.00 31.00 158 LYS A N 1
ATOM 2632 C CA . LYS A 1 158 ? 125.531 154.352 176.970 1.00 31.00 158 LYS A CA 1
ATOM 2633 C C . LYS A 1 158 ? 125.842 155.016 178.307 1.00 31.00 158 LYS A C 1
ATOM 2634 O O . LYS A 1 158 ? 126.204 156.195 178.353 1.00 31.00 158 LYS A O 1
ATOM 2653 N N . GLY A 1 159 ? 125.719 154.259 179.386 1.00 32.16 159 GLY A N 1
ATOM 2654 C CA . GLY A 1 159 ? 125.978 154.817 180.700 1.00 32.16 159 GLY A CA 1
ATOM 2655 C C . GLY A 1 159 ? 124.823 155.686 181.147 1.00 32.16 159 GLY A C 1
ATOM 2656 O O . GLY A 1 159 ? 123.712 155.204 181.392 1.00 32.16 159 GLY A O 1
ATOM 2660 N N . GLU A 1 160 ? 125.077 156.985 181.263 1.00 36.72 160 GLU A N 1
ATOM 2661 C CA . GLU A 1 160 ? 124.080 157.943 181.718 1.00 36.72 160 GLU A CA 1
ATOM 2662 C C . GLU A 1 160 ? 123.487 158.779 180.589 1.00 36.72 160 GLU A C 1
ATOM 2663 O O . GLU A 1 160 ? 122.800 159.763 180.872 1.00 36.72 160 GLU A O 1
ATOM 2675 N N . ARG A 1 161 ? 123.738 158.426 179.330 1.00 38.53 161 ARG A N 1
ATOM 2676 C CA . ARG A 1 161 ? 123.225 159.160 178.183 1.00 38.53 161 ARG A CA 1
ATOM 2677 C C . ARG A 1 161 ? 122.517 158.199 177.239 1.00 38.53 161 ARG A C 1
ATOM 2678 O O . ARG A 1 161 ? 122.777 156.995 177.248 1.00 38.53 161 ARG A O 1
ATOM 2699 N N . ALA A 1 162 ? 121.612 158.742 176.428 1.00 35.19 162 ALA A N 1
ATOM 2700 C CA . ALA A 1 162 ? 120.929 157.997 175.381 1.00 35.19 162 ALA A CA 1
ATOM 2701 C C . ALA A 1 162 ? 121.150 158.697 174.048 1.00 35.19 162 ALA A C 1
ATOM 2702 O O . ALA A 1 162 ? 121.108 159.925 173.970 1.00 35.19 162 ALA A O 1
ATOM 2709 N N . LEU A 1 163 ? 121.374 157.912 172.994 1.00 34.13 163 LEU A N 1
ATOM 2710 C CA . LEU A 1 163 ? 121.829 158.453 171.720 1.00 34.13 163 LEU A CA 1
ATOM 2711 C C . LEU A 1 163 ? 120.959 157.957 170.575 1.00 34.13 163 LEU A C 1
ATOM 2712 O O . LEU A 1 163 ? 120.272 156.941 170.680 1.00 34.13 163 LEU A O 1
ATOM 2728 N N . LEU A 1 164 ? 121.006 158.701 169.470 1.00 35.03 164 LEU A N 1
ATOM 2729 C CA . LEU A 1 164 ? 120.434 158.301 168.193 1.00 35.03 164 LEU A CA 1
ATOM 2730 C C . LEU A 1 164 ? 121.528 158.301 167.132 1.00 35.03 164 LEU A C 1
ATOM 2731 O O . LEU A 1 164 ? 122.493 159.064 167.219 1.00 35.03 164 LEU A O 1
ATOM 2747 N N . ILE A 1 165 ? 121.375 157.441 166.121 1.00 33.39 165 ILE A N 1
ATOM 2748 C CA . ILE A 1 165 ? 122.394 157.344 165.080 1.00 33.39 165 ILE A CA 1
ATOM 2749 C C . ILE A 1 165 ? 122.461 158.608 164.234 1.00 33.39 165 ILE A C 1
ATOM 2750 O O . ILE A 1 165 ? 123.554 159.017 163.828 1.00 33.39 165 ILE A O 1
ATOM 2766 N N . HIS A 1 166 ? 121.327 159.231 163.942 1.00 40.85 166 HIS A N 1
ATOM 2767 C CA . HIS A 1 166 ? 121.305 160.536 163.295 1.00 40.85 166 HIS A CA 1
ATOM 2768 C C . HIS A 1 166 ? 119.973 161.192 163.634 1.00 40.85 166 HIS A C 1
ATOM 2769 O O . HIS A 1 166 ? 119.203 160.677 164.451 1.00 40.85 166 HIS A O 1
ATOM 2783 N N . SER A 1 167 ? 119.700 162.336 163.014 1.00 53.32 167 SER A N 1
ATOM 2784 C CA . SER A 1 167 ? 118.410 162.991 163.155 1.00 53.32 167 SER A CA 1
ATOM 2785 C C . SER A 1 167 ? 117.936 163.463 161.790 1.00 53.32 167 SER A C 1
ATOM 2786 O O . SER A 1 167 ? 118.741 163.788 160.914 1.00 53.32 167 SER A O 1
ATOM 2794 N N . THR A 1 168 ? 116.613 163.493 161.616 1.00 54.19 168 THR A N 1
ATOM 2795 C CA . THR A 1 168 ? 116.047 164.013 160.376 1.00 54.19 168 THR A CA 1
ATOM 2796 C C . THR A 1 168 ? 116.214 165.525 160.275 1.00 54.19 168 THR A C 1
ATOM 2797 O O . THR A 1 168 ? 116.459 166.047 159.182 1.00 54.19 168 THR A O 1
ATOM 2808 N N . ASP A 1 169 ? 116.086 166.238 161.391 1.00 62.14 169 ASP A N 1
ATOM 2809 C CA . ASP A 1 169 ? 116.256 167.681 161.397 1.00 62.14 169 ASP A CA 1
ATOM 2810 C C . ASP A 1 169 ? 117.731 168.045 161.275 1.00 62.14 169 ASP A C 1
ATOM 2811 O O . ASP A 1 169 ? 118.622 167.208 161.438 1.00 62.14 169 ASP A O 1
ATOM 2820 N N . LYS A 1 170 ? 117.981 169.318 160.979 1.00 68.49 170 LYS A N 1
ATOM 2821 C CA . LYS A 1 170 ? 119.328 169.844 160.830 1.00 68.49 170 LYS A CA 1
ATOM 2822 C C . LYS A 1 170 ? 119.526 171.034 161.759 1.00 68.49 170 LYS A C 1
ATOM 2823 O O . LYS A 1 170 ? 118.587 171.780 162.051 1.00 68.49 170 LYS A O 1
ATOM 2842 N N . GLU A 1 171 ? 120.763 171.203 162.220 1.00 75.84 171 GLU A N 1
ATOM 2843 C CA . GLU A 1 171 ? 121.137 172.341 163.057 1.00 75.84 171 GLU A CA 1
ATOM 2844 C C . GLU A 1 171 ? 121.284 173.551 162.144 1.00 75.84 171 GLU A C 1
ATOM 2845 O O . GLU A 1 171 ? 122.367 173.855 161.644 1.00 75.84 171 GLU A O 1
ATOM 2857 N N . ASP A 1 172 ? 120.166 174.244 161.921 1.00 83.67 172 ASP A N 1
ATOM 2858 C CA . ASP A 1 172 ? 120.102 175.349 160.970 1.00 83.67 172 ASP A CA 1
ATOM 2859 C C . ASP A 1 172 ? 120.320 174.825 159.556 1.00 83.67 172 ASP A C 1
ATOM 2860 O O . ASP A 1 172 ? 119.370 174.714 158.775 1.00 83.67 172 ASP A O 1
ATOM 2869 N N . ASN A 1 173 ? 121.568 174.502 159.220 1.00 82.42 173 ASN A N 1
ATOM 2870 C CA . ASN A 1 173 ? 121.877 173.878 157.942 1.00 82.42 173 ASN A CA 1
ATOM 2871 C C . ASN A 1 173 ? 122.909 172.766 158.056 1.00 82.42 173 ASN A C 1
ATOM 2872 O O . ASN A 1 173 ? 123.229 172.142 157.039 1.00 82.42 173 ASN A O 1
ATOM 2883 N N . ASN A 1 174 ? 123.439 172.501 159.247 1.00 77.81 174 ASN A N 1
ATOM 2884 C CA . ASN A 1 174 ? 124.427 171.449 159.427 1.00 77.81 174 ASN A CA 1
ATOM 2885 C C . ASN A 1 174 ? 123.741 170.115 159.681 1.00 77.81 174 ASN A C 1
ATOM 2886 O O . ASN A 1 174 ? 122.731 170.042 160.386 1.00 77.81 174 ASN A O 1
ATOM 2897 N N . ARG A 1 175 ? 124.296 169.059 159.096 1.00 73.06 175 ARG A N 1
ATOM 2898 C CA . ARG A 1 175 ? 123.778 167.718 159.313 1.00 73.06 175 ARG A CA 1
ATOM 2899 C C . ARG A 1 175 ? 124.135 167.232 160.713 1.00 73.06 175 ARG A C 1
ATOM 2900 O O . ARG A 1 175 ? 125.229 167.483 161.221 1.00 73.06 175 ARG A O 1
ATOM 2921 N N . ILE A 1 176 ? 123.197 166.525 161.336 1.00 61.20 176 ILE A N 1
ATOM 2922 C CA . ILE A 1 176 ? 123.337 166.065 162.714 1.00 61.20 176 ILE A CA 1
ATOM 2923 C C . ILE A 1 176 ? 124.045 164.718 162.716 1.00 61.20 176 ILE A C 1
ATOM 2924 O O . ILE A 1 176 ? 123.659 163.803 161.979 1.00 61.20 176 ILE A O 1
ATOM 2940 N N . GLY A 1 177 ? 125.078 164.596 163.543 1.00 55.37 177 GLY A N 1
ATOM 2941 C CA . GLY A 1 177 ? 125.830 163.363 163.641 1.00 55.37 177 GLY A CA 1
ATOM 2942 C C . GLY A 1 177 ? 125.348 162.482 164.773 1.00 55.37 177 GLY A C 1
ATOM 2943 O O . GLY A 1 177 ? 125.365 161.252 164.666 1.00 55.37 177 GLY A O 1
ATOM 2947 N N . GLU A 1 178 ? 124.933 163.103 165.873 1.00 52.21 178 GLU A N 1
ATOM 2948 C CA . GLU A 1 178 ? 124.298 162.386 166.966 1.00 52.21 178 GLU A CA 1
ATOM 2949 C C . GLU A 1 178 ? 123.632 163.392 167.888 1.00 52.21 178 GLU A C 1
ATOM 2950 O O . GLU A 1 178 ? 124.039 164.553 167.960 1.00 52.21 178 GLU A O 1
ATOM 2962 N N . ILE A 1 179 ? 122.610 162.929 168.597 1.00 47.09 179 ILE A N 1
ATOM 2963 C CA . ILE A 1 179 ? 121.959 163.694 169.651 1.00 47.09 179 ILE A CA 1
ATOM 2964 C C . ILE A 1 179 ? 121.974 162.840 170.906 1.00 47.09 179 ILE A C 1
ATOM 2965 O O . ILE A 1 179 ? 121.593 161.667 170.867 1.00 47.09 179 ILE A O 1
ATOM 2981 N N . SER A 1 180 ? 122.425 163.420 172.013 1.00 41.20 180 SER A N 1
ATOM 2982 C CA . SER A 1 180 ? 122.501 162.697 173.271 1.00 41.20 180 SER A CA 1
ATOM 2983 C C . SER A 1 180 ? 121.804 163.496 174.358 1.00 41.20 180 SER A C 1
ATOM 2984 O O . SER A 1 180 ? 121.934 164.719 174.431 1.00 41.20 180 SER A O 1
ATOM 2992 N N . ILE A 1 181 ? 121.058 162.786 175.203 1.00 41.26 181 ILE A N 1
ATOM 2993 C CA . ILE A 1 181 ? 120.361 163.383 176.331 1.00 41.26 181 ILE A CA 1
ATOM 2994 C C . ILE A 1 181 ? 120.625 162.529 177.561 1.00 41.26 181 ILE A C 1
ATOM 2995 O O . ILE A 1 181 ? 121.050 161.378 177.466 1.00 41.26 181 ILE A O 1
ATOM 3011 N N . ARG A 1 182 ? 120.371 163.109 178.727 1.00 46.70 182 ARG A N 1
ATOM 3012 C CA . ARG A 1 182 ? 120.509 162.366 179.969 1.00 46.70 182 ARG A CA 1
ATOM 3013 C C . ARG A 1 182 ? 119.431 161.296 180.071 1.00 46.70 182 ARG A C 1
ATOM 3014 O O . ARG A 1 182 ? 118.262 161.548 179.768 1.00 46.70 182 ARG A O 1
ATOM 3035 N N . ALA A 1 183 ? 119.822 160.102 180.511 1.00 41.01 183 ALA A N 1
ATOM 3036 C CA . ALA A 1 183 ? 118.876 159.015 180.748 1.00 41.01 183 ALA A CA 1
ATOM 3037 C C . ALA A 1 183 ? 118.357 159.075 182.186 1.00 41.01 183 ALA A C 1
ATOM 3038 O O . ALA A 1 183 ? 118.578 158.185 183.005 1.00 41.01 183 ALA A O 1
ATOM 3045 N N . THR A 1 184 ? 117.647 160.160 182.481 1.00 48.12 184 THR A N 1
ATOM 3046 C CA . THR A 1 184 ? 117.098 160.362 183.809 1.00 48.12 184 THR A CA 1
ATOM 3047 C C . THR A 1 184 ? 116.021 159.320 184.104 1.00 48.12 184 THR A C 1
ATOM 3048 O O . THR A 1 184 ? 115.594 158.562 183.232 1.00 48.12 184 THR A O 1
ATOM 3059 N N . LYS A 1 185 ? 115.594 159.276 185.363 1.00 52.59 185 LYS A N 1
ATOM 3060 C CA . LYS A 1 185 ? 114.568 158.321 185.780 1.00 52.59 185 LYS A CA 1
ATOM 3061 C C . LYS A 1 185 ? 113.243 158.502 185.054 1.00 52.59 185 LYS A C 1
ATOM 3062 O O . LYS A 1 185 ? 112.671 157.495 184.603 1.00 52.59 185 LYS A O 1
ATOM 3081 N N . PRO A 1 186 ? 112.691 159.711 184.918 1.00 51.51 186 PRO A N 1
ATOM 3082 C CA . PRO A 1 186 ? 111.473 159.850 184.109 1.00 51.51 186 PRO A CA 1
ATOM 3083 C C . PRO A 1 186 ? 111.657 159.391 182.677 1.00 51.51 186 PRO A C 1
ATOM 3084 O O . PRO A 1 186 ? 110.726 158.813 182.103 1.00 51.51 186 PRO A O 1
ATOM 3095 N N . PHE A 1 187 ? 112.830 159.616 182.080 1.00 44.58 187 PHE A N 1
ATOM 3096 C CA . PHE A 1 187 ? 113.049 159.156 180.715 1.00 44.58 187 PHE A CA 1
ATOM 3097 C C . PHE A 1 187 ? 113.016 157.638 180.636 1.00 44.58 187 PHE A C 1
ATOM 3098 O O . PHE A 1 187 ? 112.450 157.076 179.698 1.00 44.58 187 PHE A O 1
ATOM 3115 N N . MET A 1 188 ? 113.635 156.952 181.595 1.00 45.33 188 MET A N 1
ATOM 3116 C CA . MET A 1 188 ? 113.586 155.494 181.580 1.00 45.33 188 MET A CA 1
ATOM 3117 C C . MET A 1 188 ? 112.169 154.987 181.802 1.00 45.33 188 MET A C 1
ATOM 3118 O O . MET A 1 188 ? 111.747 154.011 181.166 1.00 45.33 188 MET A O 1
ATOM 3132 N N . ARG A 1 189 ? 111.416 155.636 182.690 1.00 50.71 189 ARG A N 1
ATOM 3133 C CA . ARG A 1 189 ? 110.029 155.238 182.904 1.00 50.71 189 ARG A CA 1
ATOM 3134 C C . ARG A 1 189 ? 109.215 155.390 181.624 1.00 50.71 189 ARG A C 1
ATOM 3135 O O . ARG A 1 189 ? 108.408 154.519 181.283 1.00 50.71 189 ARG A O 1
ATOM 3156 N N . THR A 1 190 ? 109.415 156.493 180.901 1.00 47.51 190 THR A N 1
ATOM 3157 C CA . THR A 1 190 ? 108.768 156.656 179.601 1.00 47.51 190 THR A CA 1
ATOM 3158 C C . THR A 1 190 ? 109.239 155.596 178.614 1.00 47.51 190 THR A C 1
ATOM 3159 O O . THR A 1 190 ? 108.441 155.045 177.850 1.00 47.51 190 THR A O 1
ATOM 3170 N N . TYR A 1 191 ? 110.539 155.309 178.614 1.00 42.78 191 TYR A N 1
ATOM 3171 C CA . TYR A 1 191 ? 111.109 154.322 177.709 1.00 42.78 191 TYR A CA 1
ATOM 3172 C C . TYR A 1 191 ? 110.497 152.949 177.931 1.00 42.78 191 TYR A C 1
ATOM 3173 O O . TYR A 1 191 ? 110.451 152.134 177.004 1.00 42.78 191 TYR A O 1
ATOM 3191 N N . ASP A 1 192 ? 110.032 152.669 179.149 1.00 47.43 192 ASP A N 1
ATOM 3192 C CA . ASP A 1 192 ? 109.346 151.405 179.400 1.00 47.43 192 ASP A CA 1
ATOM 3193 C C . ASP A 1 192 ? 107.865 151.479 179.039 1.00 47.43 192 ASP A C 1
ATOM 3194 O O . ASP A 1 192 ? 107.294 150.496 178.556 1.00 47.43 192 ASP A O 1
ATOM 3203 N N . LEU A 1 193 ? 107.224 152.626 179.275 1.00 49.40 193 LEU A N 1
ATOM 3204 C CA . LEU A 1 193 ? 105.791 152.745 179.018 1.00 49.40 193 LEU A CA 1
ATOM 3205 C C . LEU A 1 193 ? 105.489 152.740 177.525 1.00 49.40 193 LEU A C 1
ATOM 3206 O O . LEU A 1 193 ? 104.597 152.019 177.065 1.00 49.40 193 LEU A O 1
ATOM 3222 N N . ALA A 1 194 ? 106.221 153.538 176.753 1.00 45.04 194 ALA A N 1
ATOM 3223 C CA . ALA A 1 194 ? 105.965 153.703 175.329 1.00 45.04 194 ALA A CA 1
ATOM 3224 C C . ALA A 1 194 ? 106.655 152.648 174.483 1.00 45.04 194 ALA A C 1
ATOM 3225 O O . ALA A 1 194 ? 106.943 152.905 173.313 1.00 45.04 194 ALA A O 1
ATOM 3232 N N . LYS A 1 195 ? 106.931 151.473 175.048 1.00 44.59 195 LYS A N 1
ATOM 3233 C CA . LYS A 1 195 ? 107.667 150.451 174.315 1.00 44.59 195 LYS A CA 1
ATOM 3234 C C . LYS A 1 195 ? 106.927 150.034 173.051 1.00 44.59 195 LYS A C 1
ATOM 3235 O O . LYS A 1 195 ? 107.544 149.847 171.997 1.00 44.59 195 LYS A O 1
ATOM 3254 N N . ASP A 1 196 ? 105.605 149.879 173.136 1.00 44.76 196 ASP A N 1
ATOM 3255 C CA . ASP A 1 196 ? 104.794 149.447 172.003 1.00 44.76 196 ASP A CA 1
ATOM 3256 C C . ASP A 1 196 ? 103.637 150.398 171.720 1.00 44.76 196 ASP A C 1
ATOM 3257 O O . ASP A 1 196 ? 102.638 149.989 171.123 1.00 44.76 196 ASP A O 1
ATOM 3266 N N . GLY A 1 197 ? 103.749 151.658 172.131 1.00 44.65 197 GLY A N 1
ATOM 3267 C CA . GLY A 1 197 ? 102.726 152.643 171.839 1.00 44.65 197 GLY A CA 1
ATOM 3268 C C . GLY A 1 197 ? 101.904 153.029 173.049 1.00 44.65 197 GLY A C 1
ATOM 3269 O O . GLY A 1 197 ? 101.454 152.161 173.800 1.00 44.65 197 GLY A O 1
ATOM 3273 N N . ILE A 1 198 ? 101.698 154.328 173.249 1.00 48.70 198 ILE A N 1
ATOM 3274 C CA . ILE A 1 198 ? 100.918 154.834 174.371 1.00 48.70 198 ILE A CA 1
ATOM 3275 C C . ILE A 1 198 ? 100.363 156.201 174.001 1.00 48.70 198 ILE A C 1
ATOM 3276 O O . ILE A 1 198 ? 101.038 157.000 173.345 1.00 48.70 198 ILE A O 1
ATOM 3292 N N . GLU A 1 199 ? 99.137 156.476 174.434 1.00 50.64 199 GLU A N 1
ATOM 3293 C CA . GLU A 1 199 ? 98.518 157.761 174.147 1.00 50.64 199 GLU A CA 1
ATOM 3294 C C . GLU A 1 199 ? 99.212 158.859 174.937 1.00 50.64 199 GLU A C 1
ATOM 3295 O O . GLU A 1 199 ? 99.808 158.607 175.986 1.00 50.64 199 GLU A O 1
ATOM 3307 N N . TYR A 1 200 ? 99.135 160.088 174.429 1.00 52.29 200 TYR A N 1
ATOM 3308 C CA . TYR A 1 200 ? 99.829 161.194 175.079 1.00 52.29 200 TYR A CA 1
ATOM 3309 C C . TYR A 1 200 ? 99.311 161.413 176.494 1.00 52.29 200 TYR A C 1
ATOM 3310 O O . TYR A 1 200 ? 100.094 161.537 177.442 1.00 52.29 200 TYR A O 1
ATOM 3328 N N . 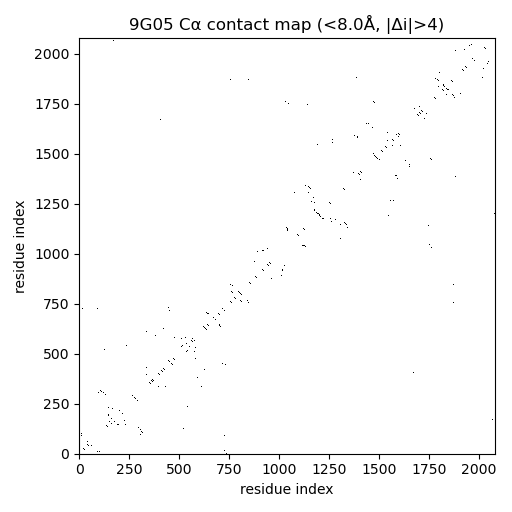ASN A 1 201 ? 97.988 161.465 176.657 1.00 55.89 201 ASN A N 1
ATOM 3329 C CA . ASN A 1 201 ? 97.418 161.714 177.977 1.00 55.89 201 ASN A CA 1
ATOM 3330 C C . ASN A 1 201 ? 97.699 160.560 178.930 1.00 55.89 201 ASN A C 1
ATOM 3331 O O . ASN A 1 201 ? 97.975 160.778 180.115 1.00 55.89 201 ASN A O 1
ATOM 3342 N N . LYS A 1 202 ? 97.624 159.325 178.435 1.00 53.56 202 LYS A N 1
ATOM 3343 C CA . LYS A 1 202 ? 97.900 158.173 179.284 1.00 53.56 202 LYS A CA 1
ATOM 3344 C C . LYS A 1 202 ? 99.309 158.233 179.860 1.00 53.56 202 LYS A C 1
ATOM 3345 O O . LYS A 1 202 ? 99.521 157.862 181.019 1.00 53.56 202 LYS A O 1
ATOM 3364 N N . LEU A 1 203 ? 100.282 158.684 179.068 1.00 52.02 203 LEU A N 1
ATOM 3365 C CA . LEU A 1 203 ? 101.651 158.814 179.560 1.00 52.02 203 LEU A CA 1
ATOM 3366 C C . LEU A 1 203 ? 101.793 160.021 180.478 1.00 52.02 203 LEU A C 1
ATOM 3367 O O . LEU A 1 203 ? 102.472 159.957 181.512 1.00 52.02 203 LEU A O 1
ATOM 3383 N N . LYS A 1 204 ? 101.165 161.137 180.108 1.00 57.62 204 LYS A N 1
ATOM 3384 C CA . LYS A 1 204 ? 101.314 162.369 180.872 1.00 57.62 204 LYS A CA 1
ATOM 3385 C C . LYS A 1 204 ? 100.758 162.219 182.280 1.00 57.62 204 LYS A C 1
ATOM 3386 O O . LYS A 1 204 ? 101.363 162.681 183.253 1.00 57.62 204 LYS A O 1
ATOM 3405 N N . TYR A 1 205 ? 99.606 161.571 182.413 1.00 60.68 205 TYR A N 1
ATOM 3406 C CA . TYR A 1 205 ? 98.964 161.444 183.713 1.00 60.68 205 TYR A CA 1
ATOM 3407 C C . TYR A 1 205 ? 99.531 160.303 184.543 1.00 60.68 205 TYR A C 1
ATOM 3408 O O . TYR A 1 205 ? 99.090 160.106 185.679 1.00 60.68 205 TYR A O 1
ATOM 3426 N N . ILE A 1 206 ? 100.484 159.548 184.006 1.00 56.49 206 ILE A N 1
ATOM 3427 C CA . ILE A 1 206 ? 101.297 158.656 184.825 1.00 56.49 206 ILE A CA 1
ATOM 3428 C C . ILE A 1 206 ? 102.579 159.349 185.261 1.00 56.49 206 ILE A C 1
ATOM 3429 O O . ILE A 1 206 ? 103.069 159.127 186.372 1.00 56.49 206 ILE A O 1
ATOM 3445 N N . LEU A 1 207 ? 103.136 160.196 184.395 1.00 56.15 207 LEU A N 1
ATOM 3446 C CA . LEU A 1 207 ? 104.327 160.950 184.770 1.00 56.15 207 LEU A CA 1
ATOM 3447 C C . LEU A 1 207 ? 103.992 162.043 185.779 1.00 56.15 207 LEU A C 1
ATOM 3448 O O . LEU A 1 207 ? 104.863 162.487 186.534 1.00 56.15 207 LEU A O 1
ATOM 3464 N N . ILE A 1 208 ? 102.736 162.489 185.809 1.00 61.72 208 ILE A N 1
ATOM 3465 C CA . ILE A 1 208 ? 102.294 163.477 186.792 1.00 61.72 208 ILE A CA 1
ATOM 3466 C C . ILE A 1 208 ? 101.693 162.746 187.986 1.00 61.72 208 ILE A C 1
ATOM 3467 O O . ILE A 1 208 ? 100.992 163.341 188.810 1.00 61.72 208 ILE A O 1
ATOM 3483 N N . ASP A 1 209 ? 101.967 161.449 188.090 1.00 64.04 209 ASP A N 1
ATOM 3484 C CA . ASP A 1 209 ? 101.446 160.643 189.184 1.00 64.04 209 ASP A CA 1
ATOM 3485 C C . ASP A 1 209 ? 102.593 159.998 189.946 1.00 64.04 209 ASP A C 1
ATOM 3486 O O . ASP A 1 209 ? 102.558 159.906 191.176 1.00 64.04 209 ASP A O 1
ATOM 3495 N N . GLU A 1 210 ? 103.620 159.554 189.221 1.00 62.20 210 GLU A N 1
ATOM 3496 C CA . GLU A 1 210 ? 104.746 158.895 189.870 1.00 62.20 210 GLU A CA 1
ATOM 3497 C C . GLU A 1 210 ? 105.776 159.886 190.396 1.00 62.20 210 GLU A C 1
ATOM 3498 O O . GLU A 1 210 ? 106.671 159.493 191.150 1.00 62.20 210 GLU A O 1
ATOM 3510 N N . TYR A 1 211 ? 105.675 161.158 190.017 1.00 61.21 211 TYR A N 1
ATOM 3511 C CA . TYR A 1 211 ? 106.634 162.170 190.438 1.00 61.21 211 TYR A CA 1
ATOM 3512 C C . TYR A 1 211 ? 105.982 163.371 191.109 1.00 61.21 211 TYR A C 1
ATOM 3513 O O . TYR A 1 211 ? 106.699 164.243 191.610 1.00 61.21 211 TYR A O 1
ATOM 3531 N N . SER A 1 212 ? 104.650 163.438 191.142 1.00 68.25 212 SER A N 1
ATOM 3532 C CA . SER A 1 212 ? 103.935 164.463 191.901 1.00 68.25 212 SER A CA 1
ATOM 3533 C C . SER A 1 212 ? 104.470 165.858 191.592 1.00 68.25 212 SER A C 1
ATOM 3534 O O . SER A 1 212 ? 104.777 166.643 192.492 1.00 68.25 212 SER A O 1
ATOM 3542 N N . ILE A 1 213 ? 104.585 166.173 190.302 1.00 66.03 213 ILE A N 1
ATOM 3543 C CA . ILE A 1 213 ? 105.162 167.455 189.913 1.00 66.03 213 ILE A CA 1
ATOM 3544 C C . ILE A 1 213 ? 104.214 168.593 190.262 1.00 66.03 213 ILE A C 1
ATOM 3545 O O . ILE A 1 213 ? 104.626 169.608 190.836 1.00 66.03 213 ILE A O 1
ATOM 3561 N N . GLU A 1 214 ? 102.937 168.455 189.902 1.00 71.48 214 GLU A N 1
ATOM 3562 C CA . GLU A 1 214 ? 101.926 169.476 190.156 1.00 71.48 214 GLU A CA 1
ATOM 3563 C C . GLU A 1 214 ? 102.128 170.689 189.253 1.00 71.48 214 GLU A C 1
ATOM 3564 O O . GLU A 1 214 ? 101.312 171.616 189.260 1.00 71.48 214 GLU A O 1
ATOM 3576 N N . ASP A 1 215 ? 103.202 170.689 188.464 1.00 70.09 215 ASP A N 1
ATOM 3577 C CA . ASP A 1 215 ? 103.476 171.753 187.501 1.00 70.09 215 ASP A CA 1
ATOM 3578 C C . ASP A 1 215 ? 103.413 171.137 186.107 1.00 70.09 215 ASP A C 1
ATOM 3579 O O . ASP A 1 215 ? 104.395 170.625 185.566 1.00 70.09 215 ASP A O 1
ATOM 3588 N N . GLU A 1 216 ? 102.217 171.185 185.520 1.00 66.61 216 GLU A N 1
ATOM 3589 C CA . GLU A 1 216 ? 101.994 170.531 184.237 1.00 66.61 216 GLU A CA 1
ATOM 3590 C C . GLU A 1 216 ? 102.918 171.074 183.158 1.00 66.61 216 GLU A C 1
ATOM 3591 O O . GLU A 1 216 ? 103.222 170.371 182.188 1.00 66.61 216 GLU A O 1
ATOM 3603 N N . SER A 1 217 ? 103.381 172.317 183.306 1.00 66.96 217 SER A N 1
ATOM 3604 C CA . SER A 1 217 ? 104.246 172.905 182.290 1.00 66.96 217 SER A CA 1
ATOM 3605 C C . SER A 1 217 ? 105.583 172.181 182.199 1.00 66.96 217 SER A C 1
ATOM 3606 O O . SER A 1 217 ? 106.254 172.253 181.164 1.00 66.96 217 SER A O 1
ATOM 3614 N N . LYS A 1 218 ? 105.999 171.499 183.268 1.00 64.47 218 LYS A N 1
ATOM 3615 C CA . LYS A 1 218 ? 107.258 170.761 183.220 1.00 64.47 218 LYS A CA 1
ATOM 3616 C C . LYS A 1 218 ? 107.129 169.491 182.390 1.00 64.47 218 LYS A C 1
ATOM 3617 O O . LYS A 1 218 ? 108.013 169.180 181.584 1.00 64.47 218 LYS A O 1
ATOM 3636 N N . ILE A 1 219 ? 106.043 168.738 182.574 1.00 58.93 219 ILE A N 1
ATOM 3637 C CA . ILE A 1 219 ? 105.872 167.501 181.819 1.00 58.93 219 ILE A CA 1
ATOM 3638 C C . ILE A 1 219 ? 105.597 167.801 180.353 1.00 58.93 219 ILE A C 1
ATOM 3639 O O . ILE A 1 219 ? 106.086 167.098 179.460 1.00 58.93 219 ILE A O 1
ATOM 3655 N N . ASP A 1 220 ? 104.805 168.836 180.078 1.00 58.87 220 ASP A N 1
ATOM 3656 C CA . ASP A 1 220 ? 104.523 169.194 178.694 1.00 58.87 220 ASP A CA 1
ATOM 3657 C C . ASP A 1 220 ? 105.809 169.514 177.947 1.00 58.87 220 ASP A C 1
ATOM 3658 O O . ASP A 1 220 ? 106.025 169.034 176.830 1.00 58.87 220 ASP A O 1
ATOM 3667 N N . ASN A 1 221 ? 106.681 170.319 178.553 1.00 55.17 221 ASN A N 1
ATOM 3668 C CA . ASN A 1 221 ? 107.930 170.671 177.887 1.00 55.17 221 ASN A CA 1
ATOM 3669 C C . ASN A 1 221 ? 108.843 169.460 177.750 1.00 55.17 221 ASN A C 1
ATOM 3670 O O . ASN A 1 221 ? 109.519 169.301 176.730 1.00 55.17 221 ASN A O 1
ATOM 3681 N N . PHE A 1 222 ? 108.882 168.602 178.768 1.00 51.52 222 PHE A N 1
ATOM 3682 C CA . PHE A 1 222 ? 109.680 167.381 178.691 1.00 51.52 222 PHE A CA 1
ATOM 3683 C C . PHE A 1 222 ? 109.264 166.534 177.493 1.00 51.52 222 PHE A C 1
ATOM 3684 O O . PHE A 1 222 ? 110.092 166.177 176.642 1.00 51.52 222 PHE A O 1
ATOM 3701 N N . LEU A 1 223 ? 107.967 166.238 177.388 1.00 49.89 223 LEU A N 1
ATOM 3702 C CA . LEU A 1 223 ? 107.486 165.410 176.289 1.00 49.89 223 LEU A CA 1
ATOM 3703 C C . LEU A 1 223 ? 107.675 166.103 174.946 1.00 49.89 223 LEU A C 1
ATOM 3704 O O . LEU A 1 223 ? 108.053 165.458 173.963 1.00 49.89 223 LEU A O 1
ATOM 3720 N N . LYS A 1 224 ? 107.422 167.412 174.874 1.00 51.13 224 LYS A N 1
ATOM 3721 C CA . LYS A 1 224 ? 107.634 168.126 173.620 1.00 51.13 224 LYS A CA 1
ATOM 3722 C C . LYS A 1 224 ? 109.087 168.042 173.183 1.00 51.13 224 LYS A C 1
ATOM 3723 O O . LYS A 1 224 ? 109.378 167.842 171.999 1.00 51.13 224 LYS A O 1
ATOM 3742 N N . GLN A 1 225 ? 110.017 168.198 174.124 1.00 48.95 225 GLN A N 1
ATOM 3743 C CA . GLN A 1 225 ? 111.430 168.105 173.788 1.00 48.95 225 GLN A CA 1
ATOM 3744 C C . GLN A 1 225 ? 111.780 166.710 173.292 1.00 48.95 225 GLN A C 1
ATOM 3745 O O . GLN A 1 225 ? 112.576 166.561 172.360 1.00 48.95 225 GLN A O 1
ATOM 3759 N N . LEU A 1 226 ? 111.199 165.673 173.901 1.00 44.13 226 LEU A N 1
ATOM 3760 C CA . LEU A 1 226 ? 111.411 164.325 173.378 1.00 44.13 226 LEU A CA 1
ATOM 3761 C C . LEU A 1 226 ? 110.849 164.180 171.969 1.00 44.13 226 LEU A C 1
ATOM 3762 O O . LEU A 1 226 ? 111.468 163.543 171.112 1.00 44.13 226 LEU A O 1
ATOM 3778 N N . ILE A 1 227 ? 109.674 164.755 171.713 1.00 44.42 227 ILE A N 1
ATOM 3779 C CA . ILE A 1 227 ? 108.992 164.534 170.439 1.00 44.42 227 ILE A CA 1
ATOM 3780 C C . ILE A 1 227 ? 109.719 165.243 169.302 1.00 44.42 227 ILE A C 1
ATOM 3781 O O . ILE A 1 227 ? 109.907 164.677 168.220 1.00 44.42 227 ILE A O 1
ATOM 3797 N N . GLU A 1 228 ? 110.129 166.491 169.519 1.00 47.47 228 GLU A N 1
ATOM 3798 C CA . GLU A 1 228 ? 110.744 167.256 168.439 1.00 47.47 228 GLU A CA 1
ATOM 3799 C C . GLU A 1 228 ? 112.156 166.793 168.107 1.00 47.47 228 GLU A C 1
ATOM 3800 O O . GLU A 1 228 ? 112.666 167.161 167.046 1.00 47.47 228 GLU A O 1
ATOM 3812 N N . ARG A 1 229 ? 112.799 166.014 168.975 1.00 46.07 229 ARG A N 1
ATOM 3813 C CA . ARG A 1 229 ? 114.090 165.409 168.679 1.00 46.07 229 ARG A CA 1
ATOM 3814 C C . ARG A 1 229 ? 113.954 164.008 168.103 1.00 46.07 229 ARG A C 1
ATOM 3815 O O . ARG A 1 229 ? 114.971 163.367 167.818 1.00 46.07 229 ARG A O 1
ATOM 3836 N N . GLU A 1 230 ? 112.726 163.516 167.933 1.00 43.18 230 GLU A N 1
ATOM 3837 C CA . GLU A 1 230 ? 112.457 162.204 167.347 1.00 43.18 230 GLU A CA 1
ATOM 3838 C C . GLU A 1 230 ? 112.941 161.065 168.235 1.00 43.18 230 GLU A C 1
ATOM 3839 O O . GLU A 1 230 ? 113.341 160.011 167.741 1.00 43.18 230 GLU A O 1
ATOM 3851 N N . PHE A 1 231 ? 112.918 161.263 169.552 1.00 37.71 231 PHE A N 1
ATOM 3852 C CA . PHE A 1 231 ? 113.037 160.125 170.455 1.00 37.71 231 PHE A CA 1
ATOM 3853 C C . PHE A 1 231 ? 111.721 159.366 170.552 1.00 37.71 231 PHE A C 1
ATOM 3854 O O . PHE A 1 231 ? 111.724 158.157 170.799 1.00 37.71 231 PHE A O 1
ATOM 3871 N N . LEU A 1 232 ? 110.598 160.052 170.355 1.00 39.26 232 LEU A N 1
ATOM 3872 C CA . LEU A 1 232 ? 109.277 159.441 170.289 1.00 39.26 232 LEU A CA 1
ATOM 3873 C C . LEU A 1 232 ? 108.714 159.635 168.888 1.00 39.26 232 LEU A C 1
ATOM 3874 O O . LEU A 1 232 ? 108.763 160.743 168.346 1.00 39.26 232 LEU A O 1
ATOM 3890 N N . ILE A 1 233 ? 108.174 158.564 168.312 1.00 37.72 233 ILE A N 1
ATOM 3891 C CA . ILE A 1 233 ? 107.634 158.569 166.956 1.00 37.72 233 ILE A CA 1
ATOM 3892 C C . ILE A 1 233 ? 106.123 158.414 167.043 1.00 37.72 233 ILE A C 1
ATOM 3893 O O . ILE A 1 233 ? 105.627 157.498 167.708 1.00 37.72 233 ILE A O 1
ATOM 3909 N N . SER A 1 234 ? 105.393 159.301 166.372 1.00 40.87 234 SER A N 1
ATOM 3910 C CA . SER A 1 234 ? 103.939 159.266 166.400 1.00 40.87 234 SER A CA 1
ATOM 3911 C C . SER A 1 234 ? 103.407 158.215 165.429 1.00 40.87 234 SER A C 1
ATOM 3912 O O . SER A 1 234 ? 104.158 157.562 164.703 1.00 40.87 234 SER A O 1
ATOM 3920 N N . ASN A 1 235 ? 102.083 158.047 165.431 1.00 43.28 235 ASN A N 1
ATOM 3921 C CA . ASN A 1 235 ? 101.459 157.079 164.536 1.00 43.28 235 ASN A CA 1
ATOM 3922 C C . ASN A 1 235 ? 101.099 157.681 163.184 1.00 43.28 235 ASN A C 1
ATOM 3923 O O . ASN A 1 235 ? 100.665 156.947 162.293 1.00 43.28 235 ASN A O 1
ATOM 3934 N N . LEU A 1 236 ? 101.262 158.994 163.010 1.00 45.11 236 LEU A N 1
ATOM 3935 C CA . LEU A 1 236 ? 100.951 159.611 161.727 1.00 45.11 236 LEU A CA 1
ATOM 3936 C C . LEU A 1 236 ? 102.028 159.334 160.690 1.00 45.11 236 LEU A C 1
ATOM 3937 O O . LEU A 1 236 ? 101.748 159.368 159.488 1.00 45.11 236 LEU A O 1
ATOM 3953 N N . ARG A 1 237 ? 103.247 159.066 161.123 1.00 39.56 237 ARG A N 1
ATOM 3954 C CA . ARG A 1 237 ? 104.358 158.902 160.198 1.00 39.56 237 ARG A CA 1
ATOM 3955 C C . ARG A 1 237 ? 104.196 157.611 159.404 1.00 39.56 237 ARG A C 1
ATOM 3956 O O . ARG A 1 237 ? 104.143 156.535 160.011 1.00 39.56 237 ARG A O 1
ATOM 3977 N N . PRO A 1 238 ? 104.122 157.656 158.070 1.00 37.73 238 PRO A N 1
ATOM 3978 C CA . PRO A 1 238 ? 103.765 156.452 157.325 1.00 37.73 238 PRO A CA 1
ATOM 3979 C C . PRO A 1 238 ? 104.961 155.542 157.135 1.00 37.73 238 PRO A C 1
ATOM 3980 O O . PRO A 1 238 ? 106.112 156.008 157.073 1.00 37.73 238 PRO A O 1
ATOM 3991 N N . PRO A 1 239 ? 104.746 154.230 157.039 1.00 33.80 239 PRO A N 1
ATOM 3992 C CA . PRO A 1 239 ? 105.854 153.328 156.722 1.00 33.80 239 PRO A CA 1
ATOM 3993 C C . PRO A 1 239 ? 106.338 153.519 155.296 1.00 33.80 239 PRO A C 1
ATOM 3994 O O . PRO A 1 239 ? 105.598 153.961 154.417 1.00 33.80 239 PRO A O 1
ATOM 4005 N N . LEU A 1 240 ? 107.607 153.182 155.072 1.00 32.30 240 LEU A N 1
ATOM 4006 C CA . LEU A 1 240 ? 108.142 153.173 153.718 1.00 32.30 240 LEU A CA 1
ATOM 4007 C C . LEU A 1 240 ? 107.869 151.868 152.991 1.00 32.30 240 LEU A C 1
ATOM 4008 O O . LEU A 1 240 ? 108.055 151.812 151.773 1.00 32.30 240 LEU A O 1
ATOM 4024 N N . THR A 1 241 ? 107.434 150.826 153.697 1.00 29.99 241 THR A N 1
ATOM 4025 C CA . THR A 1 241 ? 107.235 149.508 153.112 1.00 29.99 241 THR A CA 1
ATOM 4026 C C . THR A 1 241 ? 105.765 149.164 152.913 1.00 29.99 241 THR A C 1
ATOM 4027 O O . THR A 1 241 ? 105.441 147.997 152.679 1.00 29.99 241 THR A O 1
ATOM 4038 N N . VAL A 1 242 ? 104.873 150.137 153.013 1.00 33.82 242 VAL A N 1
ATOM 4039 C CA . VAL A 1 242 ? 103.491 149.948 152.601 1.00 33.82 242 VAL A CA 1
ATOM 4040 C C . VAL A 1 242 ? 103.393 150.239 151.111 1.00 33.82 242 VAL A C 1
ATOM 4041 O O . VAL A 1 242 ? 104.301 150.807 150.501 1.00 33.82 242 VAL A O 1
ATOM 4054 N N . LEU A 1 243 ? 102.274 149.836 150.512 1.00 34.43 243 LEU A N 1
ATOM 4055 C CA . LEU A 1 243 ? 102.074 150.058 149.087 1.00 34.43 243 LEU A CA 1
ATOM 4056 C C . LEU A 1 243 ? 101.521 151.443 148.775 1.00 34.43 243 LEU A C 1
ATOM 4057 O O . LEU A 1 243 ? 101.510 151.835 147.604 1.00 34.43 243 LEU A O 1
ATOM 4073 N N . ASP A 1 244 ? 101.071 152.193 149.780 1.00 38.94 244 ASP A N 1
ATOM 4074 C CA . ASP A 1 244 ? 100.526 153.529 149.545 1.00 38.94 244 ASP A CA 1
ATOM 4075 C C . ASP A 1 244 ? 100.633 154.332 150.833 1.00 38.94 244 ASP A C 1
ATOM 4076 O O . ASP A 1 244 ? 99.966 154.010 151.819 1.00 38.94 244 ASP A O 1
ATOM 4085 N N . GLN A 1 245 ? 101.469 155.375 150.822 1.00 36.87 245 GLN A N 1
ATOM 4086 C CA . GLN A 1 245 ? 101.640 156.209 152.008 1.00 36.87 245 GLN A CA 1
ATOM 4087 C C . GLN A 1 245 ? 100.476 157.172 152.203 1.00 36.87 245 GLN A C 1
ATOM 4088 O O . GLN A 1 245 ? 100.100 157.463 153.343 1.00 36.87 245 GLN A O 1
ATOM 4102 N N . PHE A 1 246 ? 99.906 157.686 151.115 1.00 41.93 246 PHE A N 1
ATOM 4103 C CA . PHE A 1 246 ? 98.854 158.690 151.224 1.00 41.93 246 PHE A CA 1
ATOM 4104 C C . PHE A 1 246 ? 97.579 158.123 151.840 1.00 41.93 246 PHE A C 1
ATOM 4105 O O . PHE A 1 246 ? 96.952 158.785 152.676 1.00 41.93 246 PHE A O 1
ATOM 4122 N N . ASP A 1 247 ? 97.184 156.910 151.455 1.00 43.62 247 ASP A N 1
ATOM 4123 C CA . ASP A 1 247 ? 96.021 156.282 152.072 1.00 43.62 247 ASP A CA 1
ATOM 4124 C C . ASP A 1 247 ? 96.257 156.049 153.557 1.00 43.62 247 ASP A C 1
ATOM 4125 O O . ASP A 1 247 ? 95.362 156.259 154.385 1.00 43.62 247 ASP A O 1
ATOM 4134 N N . TYR A 1 248 ? 97.459 155.596 153.910 1.00 41.62 248 TYR A N 1
ATOM 4135 C CA . TYR A 1 248 ? 97.792 155.392 155.313 1.00 41.62 248 TYR A CA 1
ATOM 4136 C C . TYR A 1 248 ? 97.660 156.694 156.091 1.00 41.62 248 TYR A C 1
ATOM 4137 O O . TYR A 1 248 ? 97.075 156.725 157.179 1.00 41.62 248 TYR A O 1
ATOM 4155 N N . LEU A 1 249 ? 98.187 157.787 155.538 1.00 44.28 249 LEU A N 1
ATOM 4156 C CA . LEU A 1 249 ? 98.106 159.072 156.224 1.00 44.28 249 LEU A CA 1
ATOM 4157 C C . LEU A 1 249 ? 96.659 159.513 156.394 1.00 44.28 249 LEU A C 1
ATOM 4158 O O . LEU A 1 249 ? 96.269 160.007 157.460 1.00 44.28 249 LEU A O 1
ATOM 4174 N N . ILE A 1 250 ? 95.847 159.357 155.348 1.00 47.62 250 ILE A N 1
ATOM 4175 C CA . ILE A 1 250 ? 94.456 159.790 155.433 1.00 47.62 250 ILE A CA 1
ATOM 4176 C C . ILE A 1 250 ? 93.714 158.990 156.496 1.00 47.62 250 ILE A C 1
ATOM 4177 O O . ILE A 1 250 ? 92.985 159.553 157.324 1.00 47.62 250 ILE A O 1
ATOM 4193 N N . ASN A 1 251 ? 93.892 157.668 156.501 1.00 49.05 251 ASN A N 1
ATOM 4194 C CA . ASN A 1 251 ? 93.224 156.851 157.508 1.00 49.05 251 ASN A CA 1
ATOM 4195 C C . ASN A 1 251 ? 93.685 157.221 158.912 1.00 49.05 251 ASN A C 1
ATOM 4196 O O . ASN A 1 251 ? 92.868 157.306 159.837 1.00 49.05 251 ASN A O 1
ATOM 4207 N N . GLU A 1 252 ? 94.987 157.442 159.096 1.00 48.61 252 GLU A N 1
ATOM 4208 C CA . GLU A 1 252 ? 95.486 157.770 160.426 1.00 48.61 252 GLU A CA 1
ATOM 4209 C C . GLU A 1 252 ? 94.925 159.097 160.918 1.00 48.61 252 GLU A C 1
ATOM 4210 O O . GLU A 1 252 ? 94.541 159.215 162.087 1.00 48.61 252 GLU A O 1
ATOM 4222 N N . VAL A 1 253 ? 94.868 160.111 160.050 1.00 49.97 253 VAL A N 1
ATOM 4223 C CA . VAL A 1 253 ? 94.302 161.384 160.488 1.00 49.97 253 VAL A CA 1
ATOM 4224 C C . VAL A 1 253 ? 92.813 161.236 160.769 1.00 49.97 253 VAL A C 1
ATOM 4225 O O . VAL A 1 253 ? 92.275 161.908 161.655 1.00 49.97 253 VAL A O 1
ATOM 4238 N N . LYS A 1 254 ? 92.117 160.374 160.024 1.00 51.93 254 LYS A N 1
ATOM 4239 C CA . LYS A 1 254 ? 90.709 160.137 160.324 1.00 51.93 254 LYS A CA 1
ATOM 4240 C C . LYS A 1 254 ? 90.533 159.487 161.692 1.00 51.93 254 LYS A C 1
ATOM 4241 O O . LYS A 1 254 ? 89.605 159.832 162.431 1.00 51.93 254 LYS A O 1
ATOM 4260 N N . LYS A 1 255 ? 91.408 158.543 162.046 1.00 55.19 255 LYS A N 1
ATOM 4261 C CA . LYS A 1 255 ? 91.293 157.895 163.351 1.00 55.19 255 LYS A CA 1
ATOM 4262 C C . LYS A 1 255 ? 91.474 158.894 164.488 1.00 55.19 255 LYS A C 1
ATOM 4263 O O . LYS A 1 255 ? 90.736 158.855 165.478 1.00 55.19 255 LYS A O 1
ATOM 4282 N N . ALA A 1 256 ? 92.455 159.791 164.370 1.00 55.46 256 ALA A N 1
ATOM 4283 C CA . ALA A 1 256 ? 92.713 160.757 165.430 1.00 55.46 256 ALA A CA 1
ATOM 4284 C C . ALA A 1 256 ? 91.639 161.833 165.512 1.00 55.46 256 ALA A C 1
ATOM 4285 O O . ALA A 1 256 ? 91.478 162.448 166.571 1.00 55.46 256 ALA A O 1
ATOM 4292 N N . GLU A 1 257 ? 90.905 162.078 164.427 1.00 59.56 257 GLU A N 1
ATOM 4293 C CA . GLU A 1 257 ? 89.820 163.058 164.421 1.00 59.56 257 GLU A CA 1
ATOM 4294 C C . GLU A 1 257 ? 90.356 164.466 164.680 1.00 59.56 257 GLU A C 1
ATOM 4295 O O . GLU A 1 257 ? 89.956 165.147 165.625 1.00 59.56 257 GLU A O 1
ATOM 4307 N N . ILE A 1 258 ? 91.273 164.900 163.820 1.00 58.06 258 ILE A N 1
ATOM 4308 C CA . ILE A 1 258 ? 91.946 166.183 163.961 1.00 58.06 258 ILE A CA 1
ATOM 4309 C C . ILE A 1 258 ? 91.914 166.913 162.627 1.00 58.06 258 ILE A C 1
ATOM 4310 O O . ILE A 1 258 ? 92.099 166.312 161.563 1.00 58.06 258 ILE A O 1
ATOM 4326 N N . GLU A 1 259 ? 91.673 168.222 162.691 1.00 63.86 259 GLU A N 1
ATOM 4327 C CA . GLU A 1 259 ? 91.760 169.097 161.523 1.00 63.86 259 GLU A CA 1
ATOM 4328 C C . GLU A 1 259 ? 90.898 168.569 160.376 1.00 63.86 259 GLU A C 1
ATOM 4329 O O . GLU A 1 259 ? 91.391 168.190 159.311 1.00 63.86 259 GLU A O 1
ATOM 4341 N N . ILE A 1 260 ? 89.589 168.541 160.608 1.00 64.45 260 ILE A N 1
ATOM 4342 C CA . ILE A 1 260 ? 88.622 168.006 159.651 1.00 64.45 260 ILE A CA 1
ATOM 4343 C C . ILE A 1 260 ? 88.741 168.722 158.308 1.00 64.45 260 ILE A C 1
ATOM 4344 O O . ILE A 1 260 ? 88.651 168.069 157.255 1.00 64.45 260 ILE A O 1
ATOM 4360 N N . PRO A 1 261 ? 88.904 170.050 158.279 1.00 63.86 261 PRO A N 1
ATOM 4361 C CA . PRO A 1 261 ? 89.108 170.709 156.978 1.00 63.86 261 PRO A CA 1
ATOM 4362 C C . PRO A 1 261 ? 90.276 170.126 156.207 1.00 63.86 261 PRO A C 1
ATOM 4363 O O . PRO A 1 261 ? 90.191 169.952 154.984 1.00 63.86 261 PRO A O 1
ATOM 4374 N N . LEU A 1 262 ? 91.366 169.798 156.903 1.00 57.42 262 LEU A N 1
ATOM 4375 C CA . LEU A 1 262 ? 92.497 169.167 156.238 1.00 57.42 262 LEU A CA 1
ATOM 4376 C C . LEU A 1 262 ? 92.117 167.797 155.700 1.00 57.42 262 LEU A C 1
ATOM 4377 O O . LEU A 1 262 ? 92.569 167.407 154.621 1.00 57.42 262 LEU A O 1
ATOM 4393 N N . VAL A 1 263 ? 91.295 167.049 156.435 1.00 57.33 263 VAL A N 1
ATOM 4394 C CA . VAL A 1 263 ? 90.878 165.731 155.961 1.00 57.33 263 VAL A CA 1
ATOM 4395 C C . VAL A 1 263 ? 90.081 165.861 154.671 1.00 57.33 263 VAL A C 1
ATOM 4396 O O . VAL A 1 263 ? 90.294 165.111 153.707 1.00 57.33 263 VAL A O 1
ATOM 4409 N N . ASP A 1 264 ? 89.146 166.810 154.632 1.00 59.92 264 ASP A N 1
ATOM 4410 C CA . ASP A 1 264 ? 88.347 167.000 153.425 1.00 59.92 264 ASP A CA 1
ATOM 4411 C C . ASP A 1 264 ? 89.212 167.462 152.259 1.00 59.92 264 ASP A C 1
ATOM 4412 O O . ASP A 1 264 ? 89.041 166.995 151.125 1.00 59.92 264 ASP A O 1
ATOM 4421 N N . GLU A 1 265 ? 90.153 168.371 152.519 1.00 54.87 265 GLU A N 1
ATOM 4422 C CA . GLU A 1 265 ? 91.052 168.823 151.463 1.00 54.87 265 GLU A CA 1
ATOM 4423 C C . GLU A 1 265 ? 91.902 167.671 150.941 1.00 54.87 265 GLU A C 1
ATOM 4424 O O . GLU A 1 265 ? 92.146 167.562 149.736 1.00 54.87 265 GLU A O 1
ATOM 4436 N N . LEU A 1 266 ? 92.375 166.807 151.839 1.00 50.63 266 LEU A N 1
ATOM 4437 C CA . LEU A 1 266 ? 93.176 165.665 151.417 1.00 50.63 266 LEU A CA 1
ATOM 4438 C C . LEU A 1 266 ? 92.357 164.703 150.568 1.00 50.63 266 LEU A C 1
ATOM 4439 O O . LEU A 1 266 ? 92.859 164.156 149.582 1.00 50.63 266 LEU A O 1
ATOM 4455 N N . THR A 1 267 ? 91.094 164.479 150.932 1.00 52.29 267 THR A N 1
ATOM 4456 C CA . THR A 1 267 ? 90.248 163.625 150.101 1.00 52.29 267 THR A CA 1
ATOM 4457 C C . THR A 1 267 ? 90.030 164.239 148.721 1.00 52.29 267 THR A C 1
ATOM 4458 O O . THR A 1 267 ? 90.049 163.531 147.704 1.00 52.29 267 THR A O 1
ATOM 4469 N N . GLU A 1 268 ? 89.818 165.555 148.663 1.00 51.56 268 GLU A N 1
ATOM 4470 C CA . GLU A 1 268 ? 89.658 166.218 147.373 1.00 51.56 268 GLU A CA 1
ATOM 4471 C C . GLU A 1 268 ? 90.922 166.102 146.528 1.00 51.56 268 GLU A C 1
ATOM 4472 O O . GLU A 1 268 ? 90.847 165.870 145.314 1.00 51.56 268 GLU A O 1
ATOM 4484 N N . ILE A 1 269 ? 92.087 166.266 147.155 1.00 47.39 269 ILE A N 1
ATOM 4485 C CA . ILE A 1 269 ? 93.353 166.107 146.446 1.00 47.39 269 ILE A CA 1
ATOM 4486 C C . ILE A 1 269 ? 93.499 164.681 145.939 1.00 47.39 269 ILE A C 1
ATOM 4487 O O . ILE A 1 269 ? 94.012 164.449 144.841 1.00 47.39 269 ILE A O 1
ATOM 4503 N N . LYS A 1 270 ? 93.067 163.705 146.735 1.00 46.57 270 LYS A N 1
ATOM 4504 C CA . LYS A 1 270 ? 93.119 162.317 146.292 1.00 46.57 270 LYS A CA 1
ATOM 4505 C C . LYS A 1 270 ? 92.261 162.105 145.053 1.00 46.57 270 LYS A C 1
ATOM 4506 O O . LYS A 1 270 ? 92.678 161.427 144.107 1.00 46.57 270 LYS A O 1
ATOM 4525 N N . GLU A 1 271 ? 91.059 162.679 145.037 1.00 49.10 271 GLU A N 1
ATOM 4526 C CA . GLU A 1 271 ? 90.194 162.534 143.868 1.00 49.10 271 GLU A CA 1
ATOM 4527 C C . GLU A 1 271 ? 90.811 163.191 142.635 1.00 49.10 271 GLU A C 1
ATOM 4528 O O . GLU A 1 271 ? 90.800 162.617 141.538 1.00 49.10 271 GLU A O 1
ATOM 4540 N N . LYS A 1 272 ? 91.347 164.403 142.794 1.00 46.18 272 LYS A N 1
ATOM 4541 C CA . LYS A 1 272 ? 91.984 165.076 141.664 1.00 46.18 272 LYS A CA 1
ATOM 4542 C C . LYS A 1 272 ? 93.163 164.269 141.141 1.00 46.18 272 LYS A C 1
ATOM 4543 O O . LYS A 1 272 ? 93.344 164.127 139.925 1.00 46.18 272 LYS A O 1
ATOM 4562 N N . LEU A 1 273 ? 93.978 163.732 142.049 1.00 41.66 273 LEU A N 1
ATOM 4563 C CA . LEU A 1 273 ? 95.126 162.929 141.653 1.00 41.66 273 LEU A CA 1
ATOM 4564 C C . LEU A 1 273 ? 94.687 161.677 140.911 1.00 41.66 273 LEU A C 1
ATOM 4565 O O . LEU A 1 273 ? 95.328 161.266 139.939 1.00 41.66 273 LEU A O 1
ATOM 4581 N N . LYS A 1 274 ? 93.600 161.051 141.359 1.00 46.11 274 LYS A N 1
ATOM 4582 C CA . LYS A 1 274 ? 93.067 159.901 140.639 1.00 46.11 274 LYS A CA 1
ATOM 4583 C C . LYS A 1 274 ? 92.636 160.291 139.233 1.00 46.11 274 LYS A C 1
ATOM 4584 O O . LYS A 1 274 ? 92.864 159.543 138.276 1.00 46.11 274 LYS A O 1
ATOM 4603 N N . LEU A 1 275 ? 91.997 161.453 139.087 1.00 46.28 275 LEU A N 1
ATOM 4604 C CA . LEU A 1 275 ? 91.580 161.892 137.757 1.00 46.28 275 LEU A CA 1
ATOM 4605 C C . LEU A 1 275 ? 92.779 162.124 136.846 1.00 46.28 275 LEU A C 1
ATOM 4606 O O . LEU A 1 275 ? 92.749 161.759 135.666 1.00 46.28 275 LEU A O 1
ATOM 4622 N N . TYR A 1 276 ? 93.841 162.736 137.371 1.00 42.01 276 TYR A N 1
ATOM 4623 C CA . TYR A 1 276 ? 94.984 163.083 136.529 1.00 42.01 276 TYR A CA 1
ATOM 4624 C C . TYR A 1 276 ? 95.624 161.848 135.906 1.00 42.01 276 TYR A C 1
ATOM 4625 O O . TYR A 1 276 ? 96.205 161.925 134.819 1.00 42.01 276 TYR A O 1
ATOM 4643 N N . ASN A 1 277 ? 95.538 160.701 136.581 1.00 41.23 277 ASN A N 1
ATOM 4644 C CA . ASN A 1 277 ? 96.221 159.506 136.100 1.00 41.23 277 ASN A CA 1
ATOM 4645 C C . ASN A 1 277 ? 95.552 158.894 134.877 1.00 41.23 277 ASN A C 1
ATOM 4646 O O . ASN A 1 277 ? 96.142 158.012 134.245 1.00 41.23 277 ASN A O 1
ATOM 4657 N N . GLU A 1 278 ? 94.338 159.326 134.532 1.00 44.41 278 GLU A N 1
ATOM 4658 C CA . GLU A 1 278 ? 93.617 158.722 133.417 1.00 44.41 278 GLU A CA 1
ATOM 4659 C C . GLU A 1 278 ? 93.910 159.390 132.081 1.00 44.41 278 GLU A C 1
ATOM 4660 O O . GLU A 1 278 ? 93.628 158.796 131.036 1.00 44.41 278 GLU A O 1
ATOM 4672 N N . THR A 1 279 ? 94.464 160.595 132.086 1.00 43.11 279 THR A N 1
ATOM 4673 C CA . THR A 1 279 ? 94.711 161.297 130.837 1.00 43.11 279 THR A CA 1
ATOM 4674 C C . THR A 1 279 ? 95.876 160.651 130.089 1.00 43.11 279 THR A C 1
ATOM 4675 O O . THR A 1 279 ? 96.789 160.103 130.714 1.00 43.11 279 THR A O 1
ATOM 4686 N N . PRO A 1 280 ? 95.877 160.694 128.759 1.00 43.25 280 PRO A N 1
ATOM 4687 C CA . PRO A 1 280 ? 97.045 160.227 128.006 1.00 43.25 280 PRO A CA 1
ATOM 4688 C C . PRO A 1 280 ? 98.195 161.216 128.115 1.00 43.25 280 PRO A C 1
ATOM 4689 O O . PRO A 1 280 ? 98.050 162.339 128.597 1.00 43.25 280 PRO A O 1
ATOM 4700 N N . VAL A 1 281 ? 99.367 160.776 127.659 1.00 41.75 281 VAL A N 1
ATOM 4701 C CA . VAL A 1 281 ? 100.552 161.620 127.732 1.00 41.75 281 VAL A CA 1
ATOM 4702 C C . VAL A 1 281 ? 100.430 162.741 126.711 1.00 41.75 281 VAL A C 1
ATOM 4703 O O . VAL A 1 281 ? 100.119 162.505 125.536 1.00 41.75 281 VAL A O 1
ATOM 4716 N N . GLY A 1 282 ? 100.673 163.972 127.157 1.00 43.34 282 GLY A N 1
ATOM 4717 C CA . GLY A 1 282 ? 100.529 165.154 126.342 1.00 43.34 282 GLY A CA 1
ATOM 4718 C C . GLY A 1 282 ? 99.253 165.935 126.587 1.00 43.34 282 GLY A C 1
ATOM 4719 O O . GLY A 1 282 ? 99.174 167.108 126.211 1.00 43.34 282 GLY A O 1
ATOM 4723 N N . ALA A 1 283 ? 98.254 165.317 127.214 1.00 44.75 283 ALA A N 1
ATOM 4724 C CA . ALA A 1 283 ? 96.963 165.953 127.434 1.00 44.75 283 ALA A CA 1
ATOM 4725 C C . ALA A 1 283 ? 96.747 166.417 128.869 1.00 44.75 283 ALA A C 1
ATOM 4726 O O . ALA A 1 283 ? 95.662 166.919 129.179 1.00 44.75 283 ALA A O 1
ATOM 4733 N N . GLY A 1 284 ? 97.733 166.266 129.746 1.00 44.96 284 GLY A N 1
ATOM 4734 C CA . GLY A 1 284 ? 97.545 166.522 131.157 1.00 44.96 284 GLY A CA 1
ATOM 4735 C C . GLY A 1 284 ? 98.144 167.795 131.706 1.00 44.96 284 GLY A C 1
ATOM 4736 O O . GLY A 1 284 ? 98.319 167.895 132.923 1.00 44.96 284 GLY A O 1
ATOM 4740 N N . GLU A 1 285 ? 98.474 168.777 130.866 1.00 47.96 285 GLU A N 1
ATOM 4741 C CA . GLU A 1 285 ? 99.138 169.977 131.367 1.00 47.96 285 GLU A CA 1
ATOM 4742 C C . GLU A 1 285 ? 98.232 170.765 132.305 1.00 47.96 285 GLU A C 1
ATOM 4743 O O . GLU A 1 285 ? 98.631 171.118 133.422 1.00 47.96 285 GLU A O 1
ATOM 4755 N N . GLU A 1 286 ? 97.009 171.065 131.864 1.00 49.38 286 GLU A N 1
ATOM 4756 C CA . GLU A 1 286 ? 96.110 171.870 132.685 1.00 49.38 286 GLU A CA 1
ATOM 4757 C C . GLU A 1 286 ? 95.729 171.142 133.968 1.00 49.38 286 GLU A C 1
ATOM 4758 O O . GLU A 1 286 ? 95.678 171.752 135.043 1.00 49.38 286 GLU A O 1
ATOM 4770 N N . THR A 1 287 ? 95.456 169.840 133.876 1.00 44.74 287 THR A N 1
ATOM 4771 C CA . THR A 1 287 ? 95.131 169.074 135.072 1.00 44.74 287 THR A CA 1
ATOM 4772 C C . THR A 1 287 ? 96.304 169.055 136.043 1.00 44.74 287 THR A C 1
ATOM 4773 O O . THR A 1 287 ? 96.115 169.201 137.257 1.00 44.74 287 THR A O 1
ATOM 4784 N N . TYR A 1 288 ? 97.522 168.882 135.529 1.00 42.29 288 TYR A N 1
ATOM 4785 C CA . TYR A 1 288 ? 98.691 168.897 136.398 1.00 42.29 288 TYR A CA 1
ATOM 4786 C C . TYR A 1 288 ? 98.848 170.246 137.079 1.00 42.29 288 TYR A C 1
ATOM 4787 O O . TYR A 1 288 ? 99.172 170.311 138.266 1.00 42.29 288 TYR A O 1
ATOM 4805 N N . LEU A 1 289 ? 98.644 171.337 136.342 1.00 45.12 289 LEU A N 1
ATOM 4806 C CA . LEU A 1 289 ? 98.787 172.656 136.949 1.00 45.12 289 LEU A CA 1
ATOM 4807 C C . LEU A 1 289 ? 97.736 172.885 138.028 1.00 45.12 289 LEU A C 1
ATOM 4808 O O . LEU A 1 289 ? 98.046 173.417 139.101 1.00 45.12 289 LEU A O 1
ATOM 4824 N N . GLU A 1 290 ? 96.489 172.485 137.769 1.00 46.83 290 GLU A N 1
ATOM 4825 C CA . GLU A 1 290 ? 95.443 172.630 138.777 1.00 46.83 290 GLU A CA 1
ATOM 4826 C C . GLU A 1 290 ? 95.775 171.827 140.027 1.00 46.83 290 GLU A C 1
ATOM 4827 O O . GLU A 1 290 ? 95.668 172.328 141.154 1.00 46.83 290 GLU A O 1
ATOM 4839 N N . LEU A 1 291 ? 96.187 170.572 139.845 1.00 43.39 291 LEU A N 1
ATOM 4840 C CA . LEU A 1 291 ? 96.516 169.719 140.981 1.00 43.39 291 LEU A CA 1
ATOM 4841 C C . LEU A 1 291 ? 97.700 170.274 141.760 1.00 43.39 291 LEU A C 1
ATOM 4842 O O . LEU A 1 291 ? 97.713 170.248 142.994 1.00 43.39 291 LEU A O 1
ATOM 4858 N N . TYR A 1 292 ? 98.716 170.768 141.054 1.00 44.45 292 TYR A N 1
ATOM 4859 C CA . TYR A 1 292 ? 99.888 171.326 141.718 1.00 44.45 292 TYR A CA 1
ATOM 4860 C C . TYR A 1 292 ? 99.518 172.555 142.535 1.00 44.45 292 TYR A C 1
ATOM 4861 O O . TYR A 1 292 ? 99.964 172.714 143.677 1.00 44.45 292 TYR A O 1
ATOM 4879 N N . LYS A 1 293 ? 98.693 173.437 141.967 1.00 47.12 293 LYS A N 1
ATOM 4880 C CA . LYS A 1 293 ? 98.294 174.636 142.696 1.00 47.12 293 LYS A CA 1
ATOM 4881 C C . LYS A 1 293 ? 97.435 174.284 143.902 1.00 47.12 293 LYS A C 1
ATOM 4882 O O . LYS A 1 293 ? 97.512 174.947 144.942 1.00 47.12 293 LYS A O 1
ATOM 4901 N N . LYS A 1 294 ? 96.606 173.247 143.784 1.00 46.64 294 LYS A N 1
ATOM 4902 C CA . LYS A 1 294 ? 95.800 172.819 144.922 1.00 46.64 294 LYS A CA 1
ATOM 4903 C C . LYS A 1 294 ? 96.673 172.237 146.027 1.00 46.64 294 LYS A C 1
ATOM 4904 O O . LYS A 1 294 ? 96.515 172.578 147.204 1.00 46.64 294 LYS A O 1
ATOM 4923 N N . MET A 1 295 ? 97.602 171.350 145.666 1.00 43.47 295 MET A N 1
ATOM 4924 C CA . MET A 1 295 ? 98.449 170.707 146.666 1.00 43.47 295 MET A CA 1
ATOM 4925 C C . MET A 1 295 ? 99.357 171.713 147.356 1.00 43.47 295 MET A C 1
ATOM 4926 O O . MET A 1 295 ? 99.576 171.631 148.569 1.00 43.47 295 MET A O 1
ATOM 4940 N N . GLU A 1 296 ? 99.909 172.663 146.600 1.00 46.87 296 GLU A N 1
ATOM 4941 C CA . GLU A 1 296 ? 100.854 173.605 147.188 1.00 46.87 296 GLU A CA 1
ATOM 4942 C C . GLU A 1 296 ? 100.202 174.467 148.261 1.00 46.87 296 GLU A C 1
ATOM 4943 O O . GLU A 1 296 ? 100.903 175.055 149.091 1.00 46.87 296 GLU A O 1
ATOM 4955 N N . SER A 1 297 ? 98.872 174.565 148.261 1.00 46.24 297 SER A N 1
ATOM 4956 C CA . SER A 1 297 ? 98.186 175.361 149.272 1.00 46.24 297 SER A CA 1
ATOM 4957 C C . SER A 1 297 ? 98.204 174.702 150.643 1.00 46.24 297 SER A C 1
ATOM 4958 O O . SER A 1 297 ? 98.003 175.390 151.648 1.00 46.24 297 SER A O 1
ATOM 4966 N N . VAL A 1 298 ? 98.437 173.394 150.708 1.00 46.12 298 VAL A N 1
ATOM 4967 C CA . VAL A 1 298 ? 98.462 172.685 151.983 1.00 46.12 298 VAL A CA 1
ATOM 4968 C C . VAL A 1 298 ? 99.868 172.650 152.568 1.00 46.12 298 VAL A C 1
ATOM 4969 O O . VAL A 1 298 ? 100.044 172.775 153.781 1.00 46.12 298 VAL A O 1
ATOM 4982 N N . ALA A 1 299 ? 100.882 172.476 151.725 1.00 45.68 299 ALA A N 1
ATOM 4983 C CA . ALA A 1 299 ? 102.268 172.434 152.183 1.00 45.68 299 ALA A CA 1
ATOM 4984 C C . ALA A 1 299 ? 103.156 172.826 151.012 1.00 45.68 299 ALA A C 1
ATOM 4985 O O . ALA A 1 299 ? 103.303 172.054 150.062 1.00 45.68 299 ALA A O 1
ATOM 4992 N N . ASN A 1 300 ? 103.751 174.014 151.085 1.00 49.04 300 ASN A N 1
ATOM 4993 C CA . ASN A 1 300 ? 104.514 174.573 149.968 1.00 49.04 300 ASN A CA 1
ATOM 4994 C C . ASN A 1 300 ? 105.981 174.144 150.038 1.00 49.04 300 ASN A C 1
ATOM 4995 O O . ASN A 1 300 ? 106.881 174.927 150.333 1.00 49.04 300 ASN A O 1
ATOM 5006 N N . VAL A 1 301 ? 106.208 172.862 149.758 1.00 45.88 301 VAL A N 1
ATOM 5007 C CA . VAL A 1 301 ? 107.558 172.313 149.679 1.00 45.88 301 VAL A CA 1
ATOM 5008 C C . VAL A 1 301 ? 108.088 172.469 148.259 1.00 45.88 301 VAL A C 1
ATOM 5009 O O . VAL A 1 301 ? 107.336 172.791 147.333 1.00 45.88 301 VAL A O 1
ATOM 5022 N N . LYS A 1 302 ? 109.393 172.254 148.084 1.00 50.36 302 LYS A N 1
ATOM 5023 C CA . LYS A 1 302 ? 110.006 172.412 146.769 1.00 50.36 302 LYS A CA 1
ATOM 5024 C C . LYS A 1 302 ? 109.508 171.350 145.793 1.00 50.36 302 LYS A C 1
ATOM 5025 O O . LYS A 1 302 ? 109.150 171.663 144.652 1.00 50.36 302 LYS A O 1
ATOM 5044 N N . ASN A 1 303 ? 109.481 170.089 146.223 1.00 47.09 303 ASN A N 1
ATOM 5045 C CA . ASN A 1 303 ? 109.013 168.971 145.408 1.00 47.09 303 ASN A CA 1
ATOM 5046 C C . ASN A 1 303 ? 107.676 168.497 145.956 1.00 47.09 303 ASN A C 1
ATOM 5047 O O . ASN A 1 303 ? 107.548 168.259 147.161 1.00 47.09 303 ASN A O 1
ATOM 5058 N N . ILE A 1 304 ? 106.686 168.347 145.074 1.00 42.83 304 ILE A N 1
ATOM 5059 C CA . ILE A 1 304 ? 105.320 168.051 145.475 1.00 42.83 304 ILE A CA 1
ATOM 5060 C C . ILE A 1 304 ? 104.813 166.744 144.880 1.00 42.83 304 ILE A C 1
ATOM 5061 O O . ILE A 1 304 ? 104.143 165.969 145.568 1.00 42.83 304 ILE A O 1
ATOM 5077 N N . LEU A 1 305 ? 105.101 166.481 143.608 1.00 39.91 305 LEU A N 1
ATOM 5078 C CA . LEU A 1 305 ? 104.584 165.307 142.917 1.00 39.91 305 LEU A CA 1
ATOM 5079 C C . LEU A 1 305 ? 105.715 164.509 142.288 1.00 39.91 305 LEU A C 1
ATOM 5080 O O . LEU A 1 305 ? 106.694 165.078 141.798 1.00 39.91 305 LEU A O 1
ATOM 5096 N N . GLN A 1 306 ? 105.567 163.189 142.307 1.00 36.85 306 GLN A N 1
ATOM 5097 C CA . GLN A 1 306 ? 106.480 162.264 141.654 1.00 36.85 306 GLN A CA 1
ATOM 5098 C C . GLN A 1 306 ? 105.697 161.446 140.639 1.00 36.85 306 GLN A C 1
ATOM 5099 O O . GLN A 1 306 ? 104.678 160.842 140.985 1.00 36.85 306 GLN A O 1
ATOM 5113 N N . VAL A 1 307 ? 106.174 161.417 139.397 1.00 35.30 307 VAL A N 1
ATOM 5114 C CA . VAL A 1 307 ? 105.443 160.822 138.284 1.00 35.30 307 VAL A CA 1
ATOM 5115 C C . VAL A 1 307 ? 106.300 159.737 137.649 1.00 35.30 307 VAL A C 1
ATOM 5116 O O . VAL A 1 307 ? 107.494 159.942 137.409 1.00 35.30 307 VAL A O 1
ATOM 5129 N N . ASP A 1 308 ? 105.687 158.584 137.395 1.00 34.77 308 ASP A N 1
ATOM 5130 C CA . ASP A 1 308 ? 106.283 157.494 136.641 1.00 34.77 308 ASP A CA 1
ATOM 5131 C C . ASP A 1 308 ? 105.265 157.006 135.623 1.00 34.77 308 ASP A C 1
ATOM 5132 O O . ASP A 1 308 ? 104.061 157.202 135.790 1.00 34.77 308 ASP A O 1
ATOM 5141 N N . MET A 1 309 ? 105.750 156.366 134.561 1.00 34.33 309 MET A N 1
ATOM 5142 C CA . MET A 1 309 ? 104.868 155.882 133.511 1.00 34.33 309 MET A CA 1
ATOM 5143 C C . MET A 1 309 ? 105.246 154.459 133.134 1.00 34.33 309 MET A C 1
ATOM 5144 O O . MET A 1 309 ? 106.365 154.008 133.385 1.00 34.33 309 MET A O 1
ATOM 5158 N N . LYS A 1 310 ? 104.292 153.760 132.527 1.00 34.66 310 LYS A N 1
ATOM 5159 C CA . LYS A 1 310 ? 104.409 152.349 132.189 1.00 34.66 310 LYS A CA 1
ATOM 5160 C C . LYS A 1 310 ? 104.243 152.175 130.686 1.00 34.66 310 LYS A C 1
ATOM 5161 O O . LYS A 1 310 ? 103.314 152.734 130.096 1.00 34.66 310 LYS A O 1
ATOM 5180 N N . LEU A 1 311 ? 105.133 151.394 130.070 1.00 34.64 311 LEU A N 1
ATOM 5181 C CA . LEU A 1 311 ? 105.130 151.279 128.614 1.00 34.64 311 LEU A CA 1
ATOM 5182 C C . LEU A 1 311 ? 103.828 150.684 128.100 1.00 34.64 311 LEU A C 1
ATOM 5183 O O . LEU A 1 311 ? 103.267 151.166 127.110 1.00 34.64 311 LEU A O 1
ATOM 5199 N N . ASN A 1 312 ? 103.335 149.632 128.747 1.00 41.26 312 ASN A N 1
ATOM 5200 C CA . ASN A 1 312 ? 102.121 148.945 128.313 1.00 41.26 312 ASN A CA 1
ATOM 5201 C C . ASN A 1 312 ? 102.307 148.343 126.917 1.00 41.26 312 ASN A C 1
ATOM 5202 O O . ASN A 1 312 ? 101.622 148.696 125.956 1.00 41.26 312 ASN A O 1
ATOM 5213 N N . LEU A 1 313 ? 103.261 147.421 126.826 1.00 39.19 313 LEU A N 1
ATOM 5214 C CA . LEU A 1 313 ? 103.560 146.760 125.564 1.00 39.19 313 LEU A CA 1
ATOM 5215 C C . LEU A 1 313 ? 102.505 145.712 125.234 1.00 39.19 313 LEU A C 1
ATOM 5216 O O . LEU A 1 313 ? 101.794 145.214 126.109 1.00 39.19 313 LEU A O 1
ATOM 5232 N N . ARG A 1 314 ? 102.416 145.374 123.947 1.00 48.56 314 ARG A N 1
ATOM 5233 C CA . ARG A 1 314 ? 101.511 144.321 123.501 1.00 48.56 314 ARG A CA 1
ATOM 5234 C C . ARG A 1 314 ? 102.129 142.941 123.698 1.00 48.56 314 ARG A C 1
ATOM 5235 O O . ARG A 1 314 ? 101.524 142.067 124.327 1.00 48.56 314 ARG A O 1
ATOM 5256 N N . ASP A 1 315 ? 103.331 142.731 123.165 1.00 44.21 315 ASP A N 1
ATOM 5257 C CA . ASP A 1 315 ? 104.069 141.484 123.309 1.00 44.21 315 ASP A CA 1
ATOM 5258 C C . ASP A 1 315 ? 105.383 141.766 124.018 1.00 44.21 315 ASP A C 1
ATOM 5259 O O . ASP A 1 315 ? 106.045 142.766 123.730 1.00 44.21 315 ASP A O 1
ATOM 5268 N N . LYS A 1 316 ? 105.744 140.907 124.968 1.00 36.73 316 LYS A N 1
ATOM 5269 C CA . LYS A 1 316 ? 106.966 141.116 125.733 1.00 36.73 316 LYS A CA 1
ATOM 5270 C C . LYS A 1 316 ? 107.714 139.817 126.019 1.00 36.73 316 LYS A C 1
ATOM 5271 O O . LYS A 1 316 ? 108.135 139.582 127.154 1.00 36.73 316 LYS A O 1
ATOM 5290 N N . LYS A 1 317 ? 107.882 138.966 125.010 1.00 37.96 317 LYS A N 1
ATOM 5291 C CA . LYS A 1 317 ? 108.613 137.712 125.147 1.00 37.96 317 LYS A CA 1
ATOM 5292 C C . LYS A 1 317 ? 110.049 137.872 124.666 1.00 37.96 317 LYS A C 1
ATOM 5293 O O . LYS A 1 317 ? 110.318 138.643 123.742 1.00 37.96 317 LYS A O 1
ATOM 5312 N N . ILE A 1 318 ? 110.970 137.138 125.291 1.00 34.75 318 ILE A N 1
ATOM 5313 C CA . ILE A 1 318 ? 112.335 137.017 124.793 1.00 34.75 318 ILE A CA 1
ATOM 5314 C C . ILE A 1 318 ? 112.758 135.559 124.872 1.00 34.75 318 ILE A C 1
ATOM 5315 O O . ILE A 1 318 ? 112.219 134.774 125.656 1.00 34.75 318 ILE A O 1
ATOM 5331 N N . ASN A 1 319 ? 113.743 135.205 124.052 1.00 39.69 319 ASN A N 1
ATOM 5332 C CA . ASN A 1 319 ? 114.158 133.817 123.911 1.00 39.69 319 ASN A CA 1
ATOM 5333 C C . ASN A 1 319 ? 114.854 133.331 125.176 1.00 39.69 319 ASN A C 1
ATOM 5334 O O . ASN A 1 319 ? 115.568 134.089 125.835 1.00 39.69 319 ASN A O 1
ATOM 5345 N N . LYS A 1 320 ? 114.648 132.055 125.509 1.00 38.59 320 LYS A N 1
ATOM 5346 C CA . LYS A 1 320 ? 115.276 131.482 126.694 1.00 38.59 320 LYS A CA 1
ATOM 5347 C C . LYS A 1 320 ? 116.787 131.388 126.552 1.00 38.59 320 LYS A C 1
ATOM 5348 O O . LYS A 1 320 ? 117.494 131.219 127.552 1.00 38.59 320 LYS A O 1
ATOM 5367 N N . LYS A 1 321 ? 117.302 131.472 125.324 1.00 40.11 321 LYS A N 1
ATOM 5368 C CA . LYS A 1 321 ? 118.730 131.275 125.098 1.00 40.11 321 LYS A CA 1
ATOM 5369 C C . LYS A 1 321 ? 119.578 132.345 125.766 1.00 40.11 321 LYS A C 1
ATOM 5370 O O . LYS A 1 321 ? 120.780 132.138 125.950 1.00 40.11 321 LYS A O 1
ATOM 5389 N N . ILE A 1 322 ? 118.989 133.486 126.125 1.00 31.12 322 ILE A N 1
ATOM 5390 C CA . ILE A 1 322 ? 119.769 134.560 126.728 1.00 31.12 322 ILE A CA 1
ATOM 5391 C C . ILE A 1 322 ? 120.347 134.131 128.067 1.00 31.12 322 ILE A C 1
ATOM 5392 O O . ILE A 1 322 ? 121.324 134.720 128.544 1.00 31.12 322 ILE A O 1
ATOM 5408 N N . ILE A 1 323 ? 119.762 133.115 128.701 1.00 30.07 323 ILE A N 1
ATOM 5409 C CA . ILE A 1 323 ? 120.222 132.718 130.027 1.00 30.07 323 ILE A CA 1
ATOM 5410 C C . ILE A 1 323 ? 121.464 131.840 129.946 1.00 30.07 323 ILE A C 1
ATOM 5411 O O . ILE A 1 323 ? 122.194 131.709 130.932 1.00 30.07 323 ILE A O 1
ATOM 5427 N N . SER A 1 324 ? 121.720 131.209 128.799 1.00 31.31 324 SER A N 1
ATOM 5428 C CA . SER A 1 324 ? 122.950 130.438 128.643 1.00 31.31 324 SER A CA 1
ATOM 5429 C C . SER A 1 324 ? 124.152 131.356 128.463 1.00 31.31 324 SER A C 1
ATOM 5430 O O . SER A 1 324 ? 125.225 131.119 129.035 1.00 31.31 324 SER A O 1
ATOM 5438 N N . ASP A 1 325 ? 123.986 132.417 127.673 1.00 29.96 325 ASP A N 1
ATOM 5439 C CA . ASP A 1 325 ? 125.077 133.350 127.429 1.00 29.96 325 ASP A CA 1
ATOM 5440 C C . ASP A 1 325 ? 125.510 134.035 128.717 1.00 29.96 325 ASP A C 1
ATOM 5441 O O . ASP A 1 325 ? 126.708 134.215 128.971 1.00 29.96 325 ASP A O 1
ATOM 5450 N N . VAL A 1 326 ? 124.543 134.432 129.544 1.00 26.52 326 VAL A N 1
ATOM 5451 C CA . VAL A 1 326 ? 124.891 135.054 130.813 1.00 26.52 326 VAL A CA 1
ATOM 5452 C C . VAL A 1 326 ? 125.641 134.069 131.690 1.00 26.52 326 VAL A C 1
ATOM 5453 O O . VAL A 1 326 ? 126.541 134.458 132.437 1.00 26.52 326 VAL A O 1
ATOM 5466 N N . ASN A 1 327 ? 125.289 132.786 131.625 1.00 28.68 327 ASN A N 1
ATOM 5467 C CA . ASN A 1 327 ? 126.016 131.791 132.402 1.00 28.68 327 ASN A CA 1
ATOM 5468 C C . ASN A 1 327 ? 127.455 131.641 131.926 1.00 28.68 327 ASN A C 1
ATOM 5469 O O . ASN A 1 327 ? 128.362 131.502 132.753 1.00 28.68 327 ASN A O 1
ATOM 5480 N N . ASP A 1 328 ? 127.692 131.664 130.613 1.00 27.92 328 ASP A N 1
ATOM 5481 C CA . ASP A 1 328 ? 129.070 131.649 130.125 1.00 27.92 328 ASP A CA 1
ATOM 5482 C C . ASP A 1 328 ? 129.841 132.858 130.639 1.00 27.92 328 ASP A C 1
ATOM 5483 O O . ASP A 1 328 ? 130.983 132.739 131.116 1.00 27.92 328 ASP A O 1
ATOM 5492 N N . LEU A 1 329 ? 129.225 134.036 130.545 1.00 25.18 329 LEU A N 1
ATOM 5493 C CA . LEU A 1 329 ? 129.874 135.251 131.016 1.00 25.18 329 LEU A CA 1
ATOM 5494 C C . LEU A 1 329 ? 130.226 135.139 132.491 1.00 25.18 329 LEU A C 1
ATOM 5495 O O . LEU A 1 329 ? 131.332 135.496 132.906 1.00 25.18 329 LEU A O 1
ATOM 5511 N N . MET A 1 330 ? 129.288 134.654 133.303 1.00 25.57 330 MET A N 1
ATOM 5512 C CA . MET A 1 330 ? 129.533 134.571 134.736 1.00 25.57 330 MET A CA 1
ATOM 5513 C C . MET A 1 330 ? 130.597 133.539 135.062 1.00 25.57 330 MET A C 1
ATOM 5514 O O . MET A 1 330 ? 131.399 133.751 135.973 1.00 25.57 330 MET A O 1
ATOM 5528 N N . ASN A 1 331 ? 130.631 132.424 134.335 1.00 27.66 331 ASN A N 1
ATOM 5529 C CA . ASN A 1 331 ? 131.705 131.460 134.539 1.00 27.66 331 ASN A CA 1
ATOM 5530 C C . ASN A 1 331 ? 133.062 132.112 134.325 1.00 27.66 331 ASN A C 1
ATOM 5531 O O . ASN A 1 331 ? 133.951 132.021 135.182 1.00 27.66 331 ASN A O 1
ATOM 5542 N N . ILE A 1 332 ? 133.238 132.799 133.195 1.00 27.40 332 ILE A N 1
ATOM 5543 C CA . ILE A 1 332 ? 134.559 133.367 132.938 1.00 27.40 332 ILE A CA 1
ATOM 5544 C C . ILE A 1 332 ? 134.872 134.500 133.910 1.00 27.40 332 ILE A C 1
ATOM 5545 O O . ILE A 1 332 ? 136.026 134.667 134.317 1.00 27.40 332 ILE A O 1
ATOM 5561 N N . LEU A 1 333 ? 133.876 135.306 134.287 1.00 25.80 333 LEU A N 1
ATOM 5562 C CA . LEU A 1 333 ? 134.140 136.425 135.188 1.00 25.80 333 LEU A CA 1
ATOM 5563 C C . LEU A 1 333 ? 134.472 135.946 136.594 1.00 25.80 333 LEU A C 1
ATOM 5564 O O . LEU A 1 333 ? 135.301 136.554 137.277 1.00 25.80 333 LEU A O 1
ATOM 5580 N N . LEU A 1 334 ? 133.826 134.873 137.056 1.00 27.86 334 LEU A N 1
ATOM 5581 C CA . LEU A 1 334 ? 134.130 134.341 138.380 1.00 27.86 334 LEU A CA 1
ATOM 5582 C C . LEU A 1 334 ? 135.446 133.579 138.392 1.00 27.86 334 LEU A C 1
ATOM 5583 O O . LEU A 1 334 ? 136.098 133.497 139.437 1.00 27.86 334 LEU A O 1
ATOM 5599 N N . ASP A 1 335 ? 135.844 133.000 137.258 1.00 31.00 335 ASP A N 1
ATOM 5600 C CA . ASP A 1 335 ? 137.160 132.374 137.182 1.00 31.00 335 ASP A CA 1
ATOM 5601 C C . ASP A 1 335 ? 138.274 133.403 137.349 1.00 31.00 335 ASP A C 1
ATOM 5602 O O . ASP A 1 335 ? 139.256 133.161 138.057 1.00 31.00 335 ASP A O 1
ATOM 5611 N N . LEU A 1 336 ? 138.139 134.561 136.700 1.00 29.59 336 LEU A N 1
ATOM 5612 C CA . LEU A 1 336 ? 139.170 135.590 136.795 1.00 29.59 336 LEU A CA 1
ATOM 5613 C C . LEU A 1 336 ? 139.256 136.184 138.193 1.00 29.59 336 LEU A C 1
ATOM 5614 O O . LEU A 1 336 ? 140.321 136.664 138.595 1.00 29.59 336 LEU A O 1
ATOM 5630 N N . SER A 1 337 ? 138.154 136.175 138.944 1.00 30.35 337 SER A N 1
ATOM 5631 C CA . SER A 1 337 ? 138.135 136.810 140.257 1.00 30.35 337 SER A CA 1
ATOM 5632 C C . SER A 1 337 ? 139.127 136.187 141.225 1.00 30.35 337 SER A C 1
ATOM 5633 O O . SER A 1 337 ? 139.502 136.832 142.208 1.00 30.35 337 SER A O 1
ATOM 5641 N N . MET A 1 338 ? 139.556 134.950 140.981 1.00 33.18 338 MET A N 1
ATOM 5642 C CA . MET A 1 338 ? 140.460 134.276 141.900 1.00 33.18 338 MET A CA 1
ATOM 5643 C C . MET A 1 338 ? 141.884 134.796 141.809 1.00 33.18 338 MET A C 1
ATOM 5644 O O . MET A 1 338 ? 142.735 134.353 142.585 1.00 33.18 338 MET A O 1
ATOM 5658 N N . SER A 1 339 ? 142.165 135.706 140.880 1.00 32.14 339 SER A N 1
ATOM 5659 C CA . SER A 1 339 ? 143.498 136.269 140.741 1.00 32.14 339 SER A CA 1
ATOM 5660 C C . SER A 1 339 ? 143.779 137.393 141.728 1.00 32.14 339 SER A C 1
ATOM 5661 O O . SER A 1 339 ? 144.946 137.749 141.911 1.00 32.14 339 SER A O 1
ATOM 5669 N N . ILE A 1 340 ? 142.756 137.952 142.368 1.00 33.10 340 ILE A N 1
ATOM 5670 C CA . ILE A 1 340 ? 142.919 138.990 143.380 1.00 33.10 340 ILE A CA 1
ATOM 5671 C C . ILE A 1 340 ? 142.795 138.325 144.741 1.00 33.10 340 ILE A C 1
ATOM 5672 O O . ILE A 1 340 ? 141.795 137.655 145.024 1.00 33.10 340 ILE A O 1
ATOM 5688 N N . GLU A 1 341 ? 143.807 138.510 145.582 1.00 38.68 341 GLU A N 1
ATOM 5689 C CA . GLU A 1 341 ? 143.874 137.822 146.863 1.00 38.68 341 GLU A CA 1
ATOM 5690 C C . GLU A 1 341 ? 143.188 138.583 147.989 1.00 38.68 341 GLU A C 1
ATOM 5691 O O . GLU A 1 341 ? 142.656 137.956 148.911 1.00 38.68 341 GLU A O 1
ATOM 5703 N N . ASN A 1 342 ? 143.184 139.912 147.938 1.00 35.65 342 ASN A N 1
ATOM 5704 C CA . ASN A 1 342 ? 142.690 140.754 149.027 1.00 35.65 342 ASN A CA 1
ATOM 5705 C C . ASN A 1 342 ? 141.711 141.775 148.463 1.00 35.65 342 ASN A C 1
ATOM 5706 O O . ASN A 1 342 ? 142.024 142.966 148.361 1.00 35.65 342 ASN A O 1
ATOM 5717 N N . PRO A 1 343 ? 140.505 141.340 148.087 1.00 33.09 343 PRO A N 1
ATOM 5718 C CA . PRO A 1 343 ? 139.579 142.252 147.399 1.00 33.09 343 PRO A CA 1
ATOM 5719 C C . PRO A 1 343 ? 138.929 143.286 148.303 1.00 33.09 343 PRO A C 1
ATOM 5720 O O . PRO A 1 343 ? 138.418 144.287 147.788 1.00 33.09 343 PRO A O 1
ATOM 5731 N N . GLU A 1 344 ? 138.921 143.081 149.618 1.00 32.87 344 GLU A N 1
ATOM 5732 C CA . GLU A 1 344 ? 138.319 144.011 150.574 1.00 32.87 344 GLU A CA 1
ATOM 5733 C C . GLU A 1 344 ? 139.331 144.306 151.671 1.00 32.87 344 GLU A C 1
ATOM 5734 O O . GLU A 1 344 ? 139.232 143.776 152.782 1.00 32.87 344 GLU A O 1
ATOM 5746 N N . PRO A 1 345 ? 140.335 145.137 151.385 1.00 32.57 345 PRO A N 1
ATOM 5747 C CA . PRO A 1 345 ? 141.402 145.347 152.378 1.00 32.57 345 PRO A CA 1
ATOM 5748 C C . PRO A 1 345 ? 140.922 145.922 153.702 1.00 32.57 345 PRO A C 1
ATOM 5749 O O . PRO A 1 345 ? 141.406 145.506 154.763 1.00 32.57 345 PRO A O 1
ATOM 5760 N N . PHE A 1 346 ? 139.970 146.857 153.678 1.00 28.64 346 PHE A N 1
ATOM 5761 C CA . PHE A 1 346 ? 139.556 147.510 154.916 1.00 28.64 346 PHE A CA 1
ATOM 5762 C C . PHE A 1 346 ? 138.796 146.554 155.827 1.00 28.64 346 PHE A C 1
ATOM 5763 O O . PHE A 1 346 ? 139.050 146.506 157.036 1.00 28.64 346 PHE A O 1
ATOM 5780 N N . LEU A 1 347 ? 137.863 145.781 155.272 1.00 25.62 347 LEU A N 1
ATOM 5781 C CA . LEU A 1 347 ? 137.149 144.807 156.089 1.00 25.62 347 LEU A CA 1
ATOM 5782 C C . LEU A 1 347 ? 138.080 143.701 156.566 1.00 25.62 347 LEU A C 1
ATOM 5783 O O . LEU A 1 347 ? 137.900 143.168 157.668 1.00 25.62 347 LEU A O 1
ATOM 5799 N N . SER A 1 348 ? 139.082 143.352 155.760 1.00 27.27 348 SER A N 1
ATOM 5800 C CA . SER A 1 348 ? 140.060 142.356 156.179 1.00 27.27 348 SER A CA 1
ATOM 5801 C C . SER A 1 348 ? 140.877 142.847 157.366 1.00 27.27 348 SER A C 1
ATOM 5802 O O . SER A 1 348 ? 141.199 142.067 158.268 1.00 27.27 348 SER A O 1
ATOM 5810 N N . LYS A 1 349 ? 141.248 144.131 157.375 1.00 30.34 349 LYS A N 1
ATOM 5811 C CA . LYS A 1 349 ? 141.923 144.695 158.543 1.00 30.34 349 LYS A CA 1
ATOM 5812 C C . LYS A 1 349 ? 140.992 144.748 159.749 1.00 30.34 349 LYS A C 1
ATOM 5813 O O . LYS A 1 349 ? 141.416 144.511 160.889 1.00 30.34 349 LYS A O 1
ATOM 5832 N N . TYR A 1 350 ? 139.723 145.086 159.520 1.00 19.95 350 TYR A N 1
ATOM 5833 C CA . TYR A 1 350 ? 138.777 145.168 160.623 1.00 19.95 350 TYR A CA 1
ATOM 5834 C C . TYR A 1 350 ? 138.577 143.815 161.283 1.00 19.95 350 TYR A C 1
ATOM 5835 O O . TYR A 1 350 ? 138.406 143.741 162.504 1.00 19.95 350 TYR A O 1
ATOM 5853 N N . LYS A 1 351 ? 138.580 142.736 160.502 1.00 24.08 351 LYS A N 1
ATOM 5854 C CA . LYS A 1 351 ? 138.483 141.410 161.104 1.00 24.08 351 LYS A CA 1
ATOM 5855 C C . LYS A 1 351 ? 139.649 141.156 162.048 1.00 24.08 351 LYS A C 1
ATOM 5856 O O . LYS A 1 351 ? 139.468 140.589 163.130 1.00 24.08 351 LYS A O 1
ATOM 5875 N N . GLN A 1 352 ? 140.855 141.565 161.654 1.00 24.20 352 GLN A N 1
ATOM 5876 C CA . GLN A 1 352 ? 142.015 141.399 162.522 1.00 24.20 352 GLN A CA 1
ATOM 5877 C C . GLN A 1 352 ? 141.871 142.212 163.800 1.00 24.20 352 GLN A C 1
ATOM 5878 O O . GLN A 1 352 ? 142.213 141.733 164.883 1.00 24.20 352 GLN A O 1
ATOM 5892 N N . GLU A 1 353 ? 141.385 143.449 163.694 1.00 23.85 353 GLU A N 1
ATOM 5893 C CA . GLU A 1 353 ? 141.167 144.249 164.901 1.00 23.85 353 GLU A CA 1
ATOM 5894 C C . GLU A 1 353 ? 140.161 143.580 165.833 1.00 23.85 353 GLU A C 1
ATOM 5895 O O . GLU A 1 353 ? 140.385 143.491 167.049 1.00 23.85 353 GLU A O 1
ATOM 5907 N N . PHE A 1 354 ? 139.052 143.095 165.273 1.00 20.74 354 PHE A N 1
ATOM 5908 C CA . PHE A 1 354 ? 138.028 142.433 166.073 1.00 20.74 354 PHE A CA 1
ATOM 5909 C C . PHE A 1 354 ? 138.597 141.207 166.773 1.00 20.74 354 PHE A C 1
ATOM 5910 O O . PHE A 1 354 ? 138.353 140.989 167.963 1.00 20.74 354 PHE A O 1
ATOM 5927 N N . ILE A 1 355 ? 139.370 140.396 166.050 1.00 23.24 355 ILE A N 1
ATOM 5928 C CA . ILE A 1 355 ? 139.951 139.198 166.650 1.00 23.24 355 ILE A CA 1
ATOM 5929 C C . ILE A 1 355 ? 140.950 139.577 167.732 1.00 23.24 355 ILE A C 1
ATOM 5930 O O . ILE A 1 355 ? 141.034 138.924 168.778 1.00 23.24 355 ILE A O 1
ATOM 5946 N N . GLU A 1 356 ? 141.729 140.631 167.496 1.00 24.67 356 GLU A N 1
ATOM 5947 C CA . GLU A 1 356 ? 142.734 141.044 168.466 1.00 24.67 356 GLU A CA 1
ATOM 5948 C C . GLU A 1 356 ? 142.095 141.483 169.775 1.00 24.67 356 GLU A C 1
ATOM 5949 O O . GLU A 1 356 ? 142.607 141.168 170.854 1.00 24.67 356 GLU A O 1
ATOM 5961 N N . LYS A 1 357 ? 140.982 142.215 169.711 1.00 21.95 357 LYS A N 1
ATOM 5962 C CA . LYS A 1 357 ? 140.394 142.702 170.955 1.00 21.95 357 LYS A CA 1
ATOM 5963 C C . LYS A 1 357 ? 139.390 141.728 171.568 1.00 21.95 357 LYS A C 1
ATOM 5964 O O . LYS A 1 357 ? 139.419 141.497 172.779 1.00 21.95 357 LYS A O 1
ATOM 5983 N N . TYR A 1 358 ? 138.492 141.159 170.764 1.00 21.55 358 TYR A N 1
ATOM 5984 C CA . TYR A 1 358 ? 137.388 140.370 171.297 1.00 21.55 358 TYR A CA 1
ATOM 5985 C C . TYR A 1 358 ? 137.579 138.866 171.167 1.00 21.55 358 TYR A C 1
ATOM 5986 O O . TYR A 1 358 ? 136.836 138.113 171.801 1.00 21.55 358 TYR A O 1
ATOM 6004 N N . GLY A 1 359 ? 138.534 138.408 170.373 1.00 24.43 359 GLY A N 1
ATOM 6005 C CA . GLY A 1 359 ? 138.731 136.982 170.230 1.00 24.43 359 GLY A CA 1
ATOM 6006 C C . GLY A 1 359 ? 137.712 136.341 169.301 1.00 24.43 359 GLY A C 1
ATOM 6007 O O . GLY A 1 359 ? 137.038 136.992 168.507 1.00 24.43 359 GLY A O 1
ATOM 6011 N N . GLN A 1 360 ? 137.617 135.016 169.420 1.00 28.75 360 GLN A N 1
ATOM 6012 C CA . GLN A 1 360 ? 136.768 134.231 168.533 1.00 28.75 360 GLN A CA 1
ATOM 6013 C C . GLN A 1 360 ? 135.464 133.789 169.183 1.00 28.75 360 GLN A C 1
ATOM 6014 O O . GLN A 1 360 ? 134.528 133.425 168.465 1.00 28.75 360 GLN A O 1
ATOM 6028 N N . ASP A 1 361 ? 135.378 133.806 170.512 1.00 33.33 361 ASP A N 1
ATOM 6029 C CA . ASP A 1 361 ? 134.295 133.155 171.237 1.00 33.33 361 ASP A CA 1
ATOM 6030 C C . ASP A 1 361 ? 133.317 134.131 171.879 1.00 33.33 361 ASP A C 1
ATOM 6031 O O . ASP A 1 361 ? 132.565 133.730 172.771 1.00 33.33 361 ASP A O 1
ATOM 6040 N N . ARG A 1 362 ? 133.302 135.391 171.452 1.00 27.45 362 ARG A N 1
ATOM 6041 C CA . ARG A 1 362 ? 132.401 136.394 171.998 1.00 27.45 362 ARG A CA 1
ATOM 6042 C C . ARG A 1 362 ? 131.501 136.951 170.907 1.00 27.45 362 ARG A C 1
ATOM 6043 O O . ARG A 1 362 ? 131.869 136.979 169.731 1.00 27.45 362 ARG A O 1
ATOM 6064 N N . GLU A 1 363 ? 130.314 137.393 171.315 1.00 27.18 363 GLU A N 1
ATOM 6065 C CA . GLU A 1 363 ? 129.407 138.154 170.468 1.00 27.18 363 GLU A CA 1
ATOM 6066 C C . GLU A 1 363 ? 129.231 139.542 171.060 1.00 27.18 363 GLU A C 1
ATOM 6067 O O . GLU A 1 363 ? 128.883 139.679 172.236 1.00 27.18 363 GLU A O 1
ATOM 6079 N N . ILE A 1 364 ? 129.456 140.562 170.241 1.00 22.90 364 ILE A N 1
ATOM 6080 C CA . ILE A 1 364 ? 129.512 141.946 170.687 1.00 22.90 364 ILE A CA 1
ATOM 6081 C C . ILE A 1 364 ? 128.347 142.705 170.076 1.00 22.90 364 ILE A C 1
ATOM 6082 O O . ILE A 1 364 ? 128.012 142.507 168.905 1.00 22.90 364 ILE A O 1
ATOM 6098 N N . SER A 1 365 ? 127.734 143.576 170.869 1.00 21.71 365 SER A N 1
ATOM 6099 C CA . SER A 1 365 ? 126.633 144.380 170.370 1.00 21.71 365 SER A CA 1
ATOM 6100 C C . SER A 1 365 ? 127.094 145.204 169.177 1.00 21.71 365 SER A C 1
ATOM 6101 O O . SER A 1 365 ? 128.232 145.672 169.135 1.00 21.71 365 SER A O 1
ATOM 6109 N N . LEU A 1 366 ? 126.211 145.365 168.194 1.00 21.40 366 LEU A N 1
ATOM 6110 C CA . LEU A 1 366 ? 126.569 146.112 166.994 1.00 21.40 366 LEU A CA 1
ATOM 6111 C C . LEU A 1 366 ? 126.922 147.555 167.326 1.00 21.40 366 LEU A C 1
ATOM 6112 O O . LEU A 1 366 ? 127.910 148.096 166.823 1.00 21.40 366 LEU A O 1
ATOM 6128 N N . LEU A 1 367 ? 126.120 148.198 168.172 1.00 23.59 367 LEU A N 1
ATOM 6129 C CA . LEU A 1 367 ? 126.297 149.618 168.444 1.00 23.59 367 LEU A CA 1
ATOM 6130 C C . LEU A 1 367 ? 127.448 149.909 169.395 1.00 23.59 367 LEU A C 1
ATOM 6131 O O . LEU A 1 367 ? 128.008 151.007 169.338 1.00 23.59 367 LEU A O 1
ATOM 6147 N N . GLU A 1 368 ? 127.799 148.974 170.279 1.00 24.40 368 GLU A N 1
ATOM 6148 C CA . GLU A 1 368 ? 128.990 149.147 171.103 1.00 24.40 368 GLU A CA 1
ATOM 6149 C C . GLU A 1 368 ? 130.257 148.872 170.311 1.00 24.40 368 GLU A C 1
ATOM 6150 O O . GLU A 1 368 ? 131.280 149.526 170.527 1.00 24.40 368 GLU A O 1
ATOM 6162 N N . MET A 1 369 ? 130.209 147.906 169.396 1.00 20.80 369 MET A N 1
ATOM 6163 C CA . MET A 1 369 ? 131.390 147.566 168.614 1.00 20.80 369 MET A CA 1
ATOM 6164 C C . MET A 1 369 ? 131.834 148.732 167.743 1.00 20.80 369 MET A C 1
ATOM 6165 O O . MET A 1 369 ? 133.032 148.976 167.590 1.00 20.80 369 MET A O 1
ATOM 6179 N N . LEU A 1 370 ? 130.884 149.452 167.148 1.00 21.47 370 LEU A N 1
ATOM 6180 C CA . LEU A 1 370 ? 131.201 150.551 166.245 1.00 21.47 370 LEU A CA 1
ATOM 6181 C C . LEU A 1 370 ? 131.458 151.863 166.967 1.00 21.47 370 LEU A C 1
ATOM 6182 O O . LEU A 1 370 ? 131.733 152.868 166.307 1.00 21.47 370 LEU A O 1
ATOM 6198 N N . ASP A 1 371 ? 131.352 151.891 168.289 1.00 24.41 371 ASP A N 1
ATOM 6199 C CA . ASP A 1 371 ? 131.566 153.124 169.029 1.00 24.41 371 ASP A CA 1
ATOM 6200 C C . ASP A 1 371 ? 133.055 153.398 169.181 1.00 24.41 371 ASP A C 1
ATOM 6201 O O . ASP A 1 371 ? 133.847 152.489 169.433 1.00 24.41 371 ASP A O 1
ATOM 6210 N N . ASN A 1 372 ? 133.438 154.666 169.026 1.00 24.26 372 ASN A N 1
ATOM 6211 C CA . ASN A 1 372 ? 134.844 155.031 169.145 1.00 24.26 372 ASN A CA 1
ATOM 6212 C C . ASN A 1 372 ? 135.359 154.841 170.564 1.00 24.26 372 ASN A C 1
ATOM 6213 O O . ASN A 1 372 ? 136.499 154.403 170.753 1.00 24.26 372 ASN A O 1
ATOM 6224 N N . ASP A 1 373 ? 134.542 155.153 171.566 1.00 26.06 373 ASP A N 1
ATOM 6225 C CA . ASP A 1 373 ? 134.973 155.119 172.956 1.00 26.06 373 ASP A CA 1
ATOM 6226 C C . ASP A 1 373 ? 134.933 153.715 173.544 1.00 26.06 373 ASP A C 1
ATOM 6227 O O . ASP A 1 373 ? 135.960 153.202 173.996 1.00 26.06 373 ASP A O 1
ATOM 6236 N N . ILE A 1 374 ? 133.761 153.083 173.546 1.00 25.66 374 ILE A N 1
ATOM 6237 C CA . ILE A 1 374 ? 133.573 151.778 174.166 1.00 25.66 374 ILE A CA 1
ATOM 6238 C C . ILE A 1 374 ? 133.702 150.633 173.176 1.00 25.66 374 ILE A C 1
ATOM 6239 O O . ILE A 1 374 ? 133.385 149.494 173.526 1.00 25.66 374 ILE A O 1
ATOM 6255 N N . GLY A 1 375 ? 134.156 150.895 171.955 1.00 22.08 375 GLY A N 1
ATOM 6256 C CA . GLY A 1 375 ? 134.323 149.850 170.967 1.00 22.08 375 GLY A CA 1
ATOM 6257 C C . GLY A 1 375 ? 135.678 149.907 170.303 1.00 22.08 375 GLY A C 1
ATOM 6258 O O . GLY A 1 375 ? 136.668 150.264 170.942 1.00 22.08 375 GLY A O 1
ATOM 6262 N N . ILE A 1 376 ? 135.739 149.548 169.023 1.00 20.70 376 ILE A N 1
ATOM 6263 C CA . ILE A 1 376 ? 136.948 149.681 168.224 1.00 20.70 376 ILE A CA 1
ATOM 6264 C C . ILE A 1 376 ? 136.753 150.652 167.069 1.00 20.70 376 ILE A C 1
ATOM 6265 O O . ILE A 1 376 ? 137.666 150.841 166.263 1.00 20.70 376 ILE A O 1
ATOM 6281 N N . GLY A 1 377 ? 135.587 151.278 166.972 1.00 20.46 377 GLY A N 1
ATOM 6282 C CA . GLY A 1 377 ? 135.320 152.233 165.929 1.00 20.46 377 GLY A CA 1
ATOM 6283 C C . GLY A 1 377 ? 134.965 151.554 164.626 1.00 20.46 377 GLY A C 1
ATOM 6284 O O . GLY A 1 377 ? 135.062 150.333 164.492 1.00 20.46 377 GLY A O 1
ATOM 6288 N N . PRO A 1 378 ? 134.541 152.333 163.639 1.00 20.78 378 PRO A N 1
ATOM 6289 C CA . PRO A 1 378 ? 134.194 151.761 162.341 1.00 20.78 378 PRO A CA 1
ATOM 6290 C C . PRO A 1 378 ? 135.440 151.422 161.545 1.00 20.78 378 PRO A C 1
ATOM 6291 O O . PRO A 1 378 ? 136.555 151.788 161.942 1.00 20.78 378 PRO A O 1
ATOM 6302 N N . PRO A 1 379 ? 135.303 150.711 160.428 1.00 20.88 379 PRO A N 1
ATOM 6303 C CA . PRO A 1 379 ? 136.455 150.524 159.541 1.00 20.88 379 PRO A CA 1
ATOM 6304 C C . PRO A 1 379 ? 137.079 151.847 159.134 1.00 20.88 379 PRO A C 1
ATOM 6305 O O . PRO A 1 379 ? 136.518 152.912 159.402 1.00 20.88 379 PRO A O 1
ATOM 6316 N N . MET A 1 380 ? 138.247 151.801 158.497 1.00 26.92 380 MET A N 1
ATOM 6317 C CA . MET A 1 380 ? 139.006 153.022 158.261 1.00 26.92 380 MET A CA 1
ATOM 6318 C C . MET A 1 380 ? 138.562 153.779 157.017 1.00 26.92 380 MET A C 1
ATOM 6319 O O . MET A 1 380 ? 139.101 154.858 156.758 1.00 26.92 380 MET A O 1
ATOM 6333 N N . ASN A 1 381 ? 137.618 153.252 156.240 1.00 23.66 381 ASN A N 1
ATOM 6334 C CA . ASN A 1 381 ? 137.086 153.966 155.087 1.00 23.66 381 ASN A CA 1
ATOM 6335 C C . ASN A 1 381 ? 135.698 154.542 155.330 1.00 23.66 381 ASN A C 1
ATOM 6336 O O . ASN A 1 381 ? 135.148 155.184 154.432 1.00 23.66 381 ASN A O 1
ATOM 6347 N N . TYR A 1 382 ? 135.128 154.345 156.515 1.00 19.42 382 TYR A N 1
ATOM 6348 C CA . TYR A 1 382 ? 133.802 154.862 156.819 1.00 19.42 382 TYR A CA 1
ATOM 6349 C C . TYR A 1 382 ? 133.882 156.347 157.144 1.00 19.42 382 TYR A C 1
ATOM 6350 O O . TYR A 1 382 ? 134.809 156.792 157.826 1.00 19.42 382 TYR A O 1
ATOM 6368 N N . GLU A 1 383 ? 132.908 157.113 156.654 1.00 24.99 383 GLU A N 1
ATOM 6369 C CA . GLU A 1 383 ? 132.922 158.566 156.769 1.00 24.99 383 GLU A CA 1
ATOM 6370 C C . GLU A 1 383 ? 132.041 159.094 157.887 1.00 24.99 383 GLU A C 1
ATOM 6371 O O . GLU A 1 383 ? 132.445 160.027 158.585 1.00 24.99 383 GLU A O 1
ATOM 6383 N N . ARG A 1 384 ? 130.847 158.548 158.065 1.00 25.47 384 ARG A N 1
ATOM 6384 C CA . ARG A 1 384 ? 130.032 158.925 159.208 1.00 25.47 384 ARG A CA 1
ATOM 6385 C C . ARG A 1 384 ? 130.742 158.501 160.490 1.00 25.47 384 ARG A C 1
ATOM 6386 O O . ARG A 1 384 ? 131.274 157.390 160.561 1.00 25.47 384 ARG A O 1
ATOM 6407 N N . PRO A 1 385 ? 130.708 159.326 161.538 1.00 24.52 385 PRO A N 1
ATOM 6408 C CA . PRO A 1 385 ? 131.750 159.255 162.563 1.00 24.52 385 PRO A CA 1
ATOM 6409 C C . PRO A 1 385 ? 133.014 158.542 162.112 1.00 24.52 385 PRO A C 1
ATOM 6410 O O . PRO A 1 385 ? 133.166 157.339 162.339 1.00 24.52 385 PRO A O 1
ATOM 6421 N N . ARG A 1 386 ? 133.916 159.261 161.448 1.00 24.81 386 ARG A N 1
ATOM 6422 C CA . ARG A 1 386 ? 135.198 158.679 161.085 1.00 24.81 386 ARG A CA 1
ATOM 6423 C C . ARG A 1 386 ? 135.881 158.110 162.320 1.00 24.81 386 ARG A C 1
ATOM 6424 O O . ARG A 1 386 ? 135.628 158.536 163.449 1.00 24.81 386 ARG A O 1
ATOM 6445 N N . ASN A 1 387 ? 136.755 157.137 162.101 1.00 23.31 387 ASN A N 1
ATOM 6446 C CA . ASN A 1 387 ? 137.564 156.611 163.188 1.00 23.31 387 ASN A CA 1
ATOM 6447 C C . ASN A 1 387 ? 138.565 157.669 163.630 1.00 23.31 387 ASN A C 1
ATOM 6448 O O . ASN A 1 387 ? 139.256 158.263 162.797 1.00 23.31 387 ASN A O 1
ATOM 6459 N N . ASN A 1 388 ? 138.644 157.913 164.935 1.00 23.00 388 ASN A N 1
ATOM 6460 C CA . ASN A 1 388 ? 139.550 158.919 165.470 1.00 23.00 388 ASN A CA 1
ATOM 6461 C C . ASN A 1 388 ? 140.868 158.332 165.953 1.00 23.00 388 ASN A C 1
ATOM 6462 O O . ASN A 1 388 ? 141.516 158.933 166.813 1.00 23.00 388 ASN A O 1
ATOM 6473 N N . ARG A 1 389 ? 141.275 157.182 165.427 1.00 25.29 389 ARG A N 1
ATOM 6474 C CA . ARG A 1 389 ? 142.554 156.589 165.777 1.00 25.29 389 ARG A CA 1
ATOM 6475 C C . ARG A 1 389 ? 143.559 156.792 164.652 1.00 25.29 389 ARG A C 1
ATOM 6476 O O . ARG A 1 389 ? 143.197 156.936 163.481 1.00 25.29 389 ARG A O 1
ATOM 6497 N N . SER A 1 390 ? 144.839 156.802 165.022 1.00 31.94 390 SER A N 1
ATOM 6498 C CA . SER A 1 390 ? 145.905 157.173 164.101 1.00 31.94 390 SER A CA 1
ATOM 6499 C C . SER A 1 390 ? 146.380 155.994 163.263 1.00 31.94 390 SER A C 1
ATOM 6500 O O . SER A 1 390 ? 147.494 156.018 162.731 1.00 31.94 390 SER A O 1
ATOM 6508 N N . LEU A 1 391 ? 145.554 154.961 163.138 1.00 33.91 391 LEU A N 1
ATOM 6509 C CA . LEU A 1 391 ? 145.881 153.860 162.246 1.00 33.91 391 LEU A CA 1
ATOM 6510 C C . LEU A 1 391 ? 146.007 154.377 160.819 1.00 33.91 391 LEU A C 1
ATOM 6511 O O . LEU A 1 391 ? 145.295 155.295 160.404 1.00 33.91 391 LEU A O 1
ATOM 6527 N N . ASP A 1 392 ? 146.927 153.785 160.063 1.00 46.92 392 ASP A N 1
ATOM 6528 C CA . ASP A 1 392 ? 147.207 154.214 158.702 1.00 46.92 392 ASP A CA 1
ATOM 6529 C C . ASP A 1 392 ? 146.724 153.156 157.720 1.00 46.92 392 ASP A C 1
ATOM 6530 O O . ASP A 1 392 ? 146.833 151.954 157.979 1.00 46.92 392 ASP A O 1
ATOM 6539 N N . VAL A 1 393 ? 146.197 153.616 156.592 1.00 44.83 393 VAL A N 1
ATOM 6540 C CA . VAL A 1 393 ? 145.484 152.751 155.661 1.00 44.83 393 VAL A CA 1
ATOM 6541 C C . VAL A 1 393 ? 146.464 152.078 154.709 1.00 44.83 393 VAL A C 1
ATOM 6542 O O . VAL A 1 393 ? 147.501 152.639 154.341 1.00 44.83 393 VAL A O 1
ATOM 6555 N N . SER A 1 394 ? 146.123 150.856 154.305 1.00 46.80 394 SER A N 1
ATOM 6556 C CA . SER A 1 394 ? 146.846 150.139 153.264 1.00 46.80 394 SER A CA 1
ATOM 6557 C C . SER A 1 394 ? 145.824 149.483 152.347 1.00 46.80 394 SER A C 1
ATOM 6558 O O . SER A 1 394 ? 144.832 148.919 152.817 1.00 46.80 394 SER A O 1
ATOM 6566 N N . VAL A 1 395 ? 146.068 149.566 151.040 1.00 44.34 395 VAL A N 1
ATOM 6567 C CA . VAL A 1 395 ? 145.072 149.167 150.051 1.00 44.34 395 VAL A CA 1
ATOM 6568 C C . VAL A 1 395 ? 145.648 148.150 149.075 1.00 44.34 395 VAL A C 1
ATOM 6569 O O . VAL A 1 395 ? 145.207 148.066 147.924 1.00 44.34 395 VAL A O 1
ATOM 6582 N N . ASN A 1 396 ? 146.623 147.365 149.520 1.00 41.67 396 ASN A N 1
ATOM 6583 C CA . ASN A 1 396 ? 147.290 146.414 148.634 1.00 41.67 396 ASN A CA 1
ATOM 6584 C C . ASN A 1 396 ? 146.384 145.208 148.420 1.00 41.67 396 ASN A C 1
ATOM 6585 O O . ASN A 1 396 ? 146.226 144.367 149.307 1.00 41.67 396 ASN A O 1
ATOM 6596 N N . GLU A 1 397 ? 145.790 145.115 147.229 1.00 37.39 397 GLU A N 1
ATOM 6597 C CA . GLU A 1 397 ? 144.874 144.028 146.908 1.00 37.39 397 GLU A CA 1
ATOM 6598 C C . GLU A 1 397 ? 145.577 142.783 146.384 1.00 37.39 397 GLU A C 1
ATOM 6599 O O . GLU A 1 397 ? 144.923 141.749 146.225 1.00 37.39 397 GLU A O 1
ATOM 6611 N N . LEU A 1 398 ? 146.875 142.853 146.103 1.00 38.09 398 LEU A N 1
ATOM 6612 C CA . LEU A 1 398 ? 147.666 141.677 145.754 1.00 38.09 398 LEU A CA 1
ATOM 6613 C C . LEU A 1 398 ? 147.108 140.976 144.514 1.00 38.09 398 LEU A C 1
ATOM 6614 O O . LEU A 1 398 ? 146.642 139.838 144.567 1.00 38.09 398 LEU A O 1
ATOM 6630 N N . LEU A 1 399 ? 147.163 141.679 143.387 1.00 31.59 399 LEU A N 1
ATOM 6631 C CA . LEU A 1 399 ? 146.821 141.064 142.113 1.00 31.59 399 LEU A CA 1
ATOM 6632 C C . LEU A 1 399 ? 147.968 140.183 141.636 1.00 31.59 399 LEU A C 1
ATOM 6633 O O . LEU A 1 399 ? 149.143 140.524 141.792 1.00 31.59 399 LEU A O 1
ATOM 6649 N N . ASP A 1 400 ? 147.620 139.044 141.047 1.00 33.13 400 ASP A N 1
ATOM 6650 C CA . ASP A 1 400 ? 148.620 138.101 140.563 1.00 33.13 400 ASP A CA 1
ATOM 6651 C C . ASP A 1 400 ? 149.463 138.741 139.468 1.00 33.13 400 ASP A C 1
ATOM 6652 O O . ASP A 1 400 ? 148.972 139.577 138.706 1.00 33.13 400 ASP A O 1
ATOM 6661 N N . ASN A 1 401 ? 150.741 138.361 139.398 1.00 34.72 401 ASN A N 1
ATOM 6662 C CA . ASN A 1 401 ? 151.630 138.939 138.393 1.00 34.72 401 ASN A CA 1
ATOM 6663 C C . ASN A 1 401 ? 151.380 138.360 137.008 1.00 34.72 401 ASN A C 1
ATOM 6664 O O . ASN A 1 401 ? 151.513 139.072 136.006 1.00 34.72 401 ASN A O 1
ATOM 6675 N N . ASN A 1 402 ? 151.029 137.077 136.925 1.00 35.19 402 ASN A N 1
ATOM 6676 C CA . ASN A 1 402 ? 150.756 136.476 135.626 1.00 35.19 402 ASN A CA 1
ATOM 6677 C C . ASN A 1 402 ? 149.566 137.130 134.943 1.00 35.19 402 ASN A C 1
ATOM 6678 O O . ASN A 1 402 ? 149.598 137.353 133.730 1.00 35.19 402 ASN A O 1
ATOM 6689 N N . VAL A 1 403 ? 148.512 137.441 135.692 1.00 31.23 403 VAL A N 1
ATOM 6690 C CA . VAL A 1 403 ? 147.346 138.079 135.093 1.00 31.23 403 VAL A CA 1
ATOM 6691 C C . VAL A 1 403 ? 147.677 139.501 134.662 1.00 31.23 403 VAL A C 1
ATOM 6692 O O . VAL A 1 403 ? 147.215 139.973 133.614 1.00 31.23 403 VAL A O 1
ATOM 6705 N N . ARG A 1 404 ? 148.484 140.203 135.454 1.00 29.62 404 ARG A N 1
ATOM 6706 C CA . ARG A 1 404 ? 148.916 141.538 135.066 1.00 29.62 404 ARG A CA 1
ATOM 6707 C C . ARG A 1 404 ? 149.695 141.498 133.759 1.00 29.62 404 ARG A C 1
ATOM 6708 O O . ARG A 1 404 ? 149.468 142.322 132.865 1.00 29.62 404 ARG A O 1
ATOM 6729 N N . ASP A 1 405 ? 150.611 140.537 133.626 1.00 31.19 405 ASP A N 1
ATOM 6730 C CA . ASP A 1 405 ? 151.361 140.388 132.383 1.00 31.19 405 ASP A CA 1
ATOM 6731 C C . ASP A 1 405 ? 150.441 140.029 131.225 1.00 31.19 405 ASP A C 1
ATOM 6732 O O . ASP A 1 405 ? 150.601 140.534 130.110 1.00 31.19 405 ASP A O 1
ATOM 6741 N N . TYR A 1 406 ? 149.471 139.150 131.469 1.00 30.28 406 TYR A N 1
ATOM 6742 C CA . TYR A 1 406 ? 148.528 138.764 130.426 1.00 30.28 406 TYR A CA 1
ATOM 6743 C C . TYR A 1 406 ? 147.794 139.980 129.875 1.00 30.28 406 TYR A C 1
ATOM 6744 O O . TYR A 1 406 ? 147.726 140.187 128.656 1.00 30.28 406 TYR A O 1
ATOM 6762 N N . PHE A 1 407 ? 147.258 140.817 130.764 1.00 25.88 407 PHE A N 1
ATOM 6763 C CA . PHE A 1 407 ? 146.491 141.967 130.298 1.00 25.88 407 PHE A CA 1
ATOM 6764 C C . PHE A 1 407 ? 147.381 143.037 129.682 1.00 25.88 407 PHE A C 1
ATOM 6765 O O . PHE A 1 407 ? 146.973 143.696 128.717 1.00 25.88 407 PHE A O 1
ATOM 6782 N N . MET A 1 408 ? 148.595 143.222 130.199 1.00 27.34 408 MET A N 1
ATOM 6783 C CA . MET A 1 408 ? 149.494 144.190 129.584 1.00 27.34 408 MET A CA 1
ATOM 6784 C C . MET A 1 408 ? 149.899 143.761 128.177 1.00 27.34 408 MET A C 1
ATOM 6785 O O . MET A 1 408 ? 149.975 144.598 127.269 1.00 27.34 408 MET A O 1
ATOM 6799 N N . GLU A 1 409 ? 150.162 142.469 127.971 1.00 30.08 409 GLU A N 1
ATOM 6800 C CA . GLU A 1 409 ? 150.456 141.984 126.627 1.00 30.08 409 GLU A CA 1
ATOM 6801 C C . GLU A 1 409 ? 149.263 142.152 125.700 1.00 30.08 409 GLU A C 1
ATOM 6802 O O . GLU A 1 409 ? 149.434 142.534 124.535 1.00 30.08 409 GLU A O 1
ATOM 6814 N N . LYS A 1 410 ? 148.053 141.864 126.187 1.00 27.45 410 LYS A N 1
ATOM 6815 C CA . LYS A 1 410 ? 146.861 142.115 125.382 1.00 27.45 410 LYS A CA 1
ATOM 6816 C C . LYS A 1 410 ? 146.795 143.568 124.933 1.00 27.45 410 LYS A C 1
ATOM 6817 O O . LYS A 1 410 ? 146.576 143.852 123.749 1.00 27.45 410 LYS A O 1
ATOM 6836 N N . TYR A 1 411 ? 146.985 144.504 125.864 1.00 25.18 411 TYR A N 1
ATOM 6837 C CA . TYR A 1 411 ? 146.908 145.922 125.523 1.00 25.18 411 TYR A CA 1
ATOM 6838 C C . TYR A 1 411 ? 147.973 146.310 124.505 1.00 25.18 411 TYR A C 1
ATOM 6839 O O . TYR A 1 411 ? 147.689 147.037 123.543 1.00 25.18 411 TYR A O 1
ATOM 6857 N N . PHE A 1 412 ? 149.209 145.847 124.707 1.00 27.70 412 PHE A N 1
ATOM 6858 C CA . PHE A 1 412 ? 150.289 146.186 123.785 1.00 27.70 412 PHE A CA 1
ATOM 6859 C C . PHE A 1 412 ? 149.982 145.693 122.379 1.00 27.70 412 PHE A C 1
ATOM 6860 O O . PHE A 1 412 ? 150.096 146.446 121.404 1.00 27.70 412 PHE A O 1
ATOM 6877 N N . GLN A 1 413 ? 149.584 144.426 122.250 1.00 28.24 413 GLN A N 1
ATOM 6878 C CA . GLN A 1 413 ? 149.339 143.889 120.918 1.00 28.24 413 GLN A CA 1
ATOM 6879 C C . GLN A 1 413 ? 148.103 144.510 120.288 1.00 28.24 413 GLN A C 1
ATOM 6880 O O . GLN A 1 413 ? 147.986 144.534 119.060 1.00 28.24 413 GLN A O 1
ATOM 6894 N N . ALA A 1 414 ? 147.169 145.012 121.099 1.00 26.63 414 ALA A N 1
ATOM 6895 C CA . ALA A 1 414 ? 146.044 145.753 120.538 1.00 26.63 414 ALA A CA 1
ATOM 6896 C C . ALA A 1 414 ? 146.500 147.085 119.960 1.00 26.63 414 ALA A C 1
ATOM 6897 O O . ALA A 1 414 ? 146.067 147.476 118.872 1.00 26.63 414 ALA A O 1
ATOM 6904 N N . LEU A 1 415 ? 147.367 147.803 120.676 1.00 27.97 415 LEU A N 1
ATOM 6905 C CA . LEU A 1 415 ? 147.861 149.079 120.159 1.00 27.97 415 LEU A CA 1
ATOM 6906 C C . LEU A 1 415 ? 148.684 148.887 118.892 1.00 27.97 415 LEU A C 1
ATOM 6907 O O . LEU A 1 415 ? 148.540 149.645 117.928 1.00 27.97 415 LEU A O 1
ATOM 6923 N N . LYS A 1 416 ? 149.563 147.884 118.876 1.00 29.74 416 LYS A N 1
ATOM 6924 C CA . LYS A 1 416 ? 150.466 147.724 117.740 1.00 29.74 416 LYS A CA 1
ATOM 6925 C C . LYS A 1 416 ? 149.703 147.481 116.443 1.00 29.74 416 LYS A C 1
ATOM 6926 O O . LYS A 1 416 ? 150.055 148.035 115.397 1.00 29.74 416 LYS A O 1
ATOM 6945 N N . THR A 1 417 ? 148.664 146.655 116.486 1.00 28.90 417 THR A N 1
ATOM 6946 C CA . THR A 1 417 ? 147.911 146.291 115.294 1.00 28.90 417 THR A CA 1
ATOM 6947 C C . THR A 1 417 ? 146.769 147.253 114.999 1.00 28.90 417 THR A C 1
ATOM 6948 O O . THR A 1 417 ? 146.007 147.021 114.056 1.00 28.90 417 THR A O 1
ATOM 6959 N N . ASN A 1 418 ? 146.628 148.320 115.783 1.00 30.30 418 ASN A N 1
ATOM 6960 C CA . ASN A 1 418 ? 145.598 149.331 115.560 1.00 30.30 418 ASN A CA 1
ATOM 6961 C C . ASN A 1 418 ? 144.195 148.737 115.643 1.00 30.30 418 ASN A C 1
ATOM 6962 O O . ASN A 1 418 ? 143.278 149.180 114.950 1.00 30.30 418 ASN A O 1
ATOM 6973 N N . SER A 1 419 ? 144.019 147.728 116.490 1.00 28.91 419 SER A N 1
ATOM 6974 C CA . SER A 1 419 ? 142.710 147.146 116.742 1.00 28.91 419 SER A CA 1
ATOM 6975 C C . SER A 1 419 ? 141.983 147.964 117.798 1.00 28.91 419 SER A C 1
ATOM 6976 O O . SER A 1 419 ? 142.610 148.636 118.620 1.00 28.91 419 SER A O 1
ATOM 6984 N N . ARG A 1 420 ? 140.656 147.909 117.767 1.00 28.94 420 ARG A N 1
ATOM 6985 C CA . ARG A 1 420 ? 139.829 148.701 118.664 1.00 28.94 420 ARG A CA 1
ATOM 6986 C C . ARG A 1 420 ? 139.228 147.895 119.806 1.00 28.94 420 ARG A C 1
ATOM 6987 O O . ARG A 1 420 ? 138.398 148.432 120.543 1.00 28.94 420 ARG A O 1
ATOM 7008 N N . ASN A 1 421 ? 139.612 146.631 119.977 1.00 27.04 421 ASN A N 1
ATOM 7009 C CA . ASN A 1 421 ? 139.035 145.804 121.025 1.00 27.04 421 ASN A CA 1
ATOM 7010 C C . ASN A 1 421 ? 140.062 144.809 121.543 1.00 27.04 421 ASN A C 1
ATOM 7011 O O . ASN A 1 421 ? 141.048 144.491 120.878 1.00 27.04 421 ASN A O 1
ATOM 7022 N N . ILE A 1 422 ? 139.808 144.326 122.756 1.00 24.80 422 ILE A N 1
ATOM 7023 C CA . ILE A 1 422 ? 140.608 143.298 123.410 1.00 24.80 422 ILE A CA 1
ATOM 7024 C C . ILE A 1 422 ? 139.686 142.121 123.676 1.00 24.80 422 ILE A C 1
ATOM 7025 O O . ILE A 1 422 ? 138.650 142.279 124.329 1.00 24.80 422 ILE A O 1
ATOM 7041 N N . ALA A 1 423 ? 140.055 140.946 123.180 1.00 27.38 423 ALA A N 1
ATOM 7042 C CA . ALA A 1 423 ? 139.218 139.760 123.289 1.00 27.38 423 ALA A CA 1
ATOM 7043 C C . ALA A 1 423 ? 139.869 138.762 124.235 1.00 27.38 423 ALA A C 1
ATOM 7044 O O . ALA A 1 423 ? 141.019 138.365 124.025 1.00 27.38 423 ALA A O 1
ATOM 7051 N N . ILE A 1 424 ? 139.138 138.364 125.268 1.00 27.75 424 ILE A N 1
ATOM 7052 C CA . ILE A 1 424 ? 139.593 137.344 126.204 1.00 27.75 424 ILE A CA 1
ATOM 7053 C C . ILE A 1 424 ? 138.910 136.034 125.849 1.00 27.75 424 ILE A C 1
ATOM 7054 O O . ILE A 1 424 ? 137.808 136.019 125.293 1.00 27.75 424 ILE A O 1
ATOM 7070 N N . ARG A 1 425 ? 139.566 134.919 126.165 1.00 33.02 425 ARG A N 1
ATOM 7071 C CA . ARG A 1 425 ? 139.107 133.612 125.723 1.00 33.02 425 ARG A CA 1
ATOM 7072 C C . ARG A 1 425 ? 139.259 132.596 126.845 1.00 33.02 425 ARG A C 1
ATOM 7073 O O . ARG A 1 425 ? 140.087 132.758 127.743 1.00 33.02 425 ARG A O 1
ATOM 7094 N N . ASP A 1 426 ? 138.439 131.545 126.784 1.00 35.96 426 ASP A N 1
ATOM 7095 C CA . ASP A 1 426 ? 138.445 130.540 127.842 1.00 35.96 426 ASP A CA 1
ATOM 7096 C C . ASP A 1 426 ? 139.766 129.786 127.890 1.00 35.96 426 ASP A C 1
ATOM 7097 O O . ASP A 1 426 ? 140.309 129.549 128.974 1.00 35.96 426 ASP A O 1
ATOM 7106 N N . ASP A 1 427 ? 140.295 129.390 126.732 1.00 37.40 427 ASP A N 1
ATOM 7107 C CA . ASP A 1 427 ? 141.541 128.631 126.718 1.00 37.40 427 ASP A CA 1
ATOM 7108 C C . ASP A 1 427 ? 142.706 129.465 127.235 1.00 37.40 427 ASP A C 1
ATOM 7109 O O . ASP A 1 427 ? 143.606 128.937 127.895 1.00 37.40 427 ASP A O 1
ATOM 7118 N N . GLU A 1 428 ? 142.719 130.764 126.933 1.00 35.41 428 GLU A N 1
ATOM 7119 C CA . GLU A 1 428 ? 143.776 131.629 127.448 1.00 35.41 428 GLU A CA 1
ATOM 7120 C C . GLU A 1 428 ? 143.712 131.740 128.966 1.00 35.41 428 GLU A C 1
ATOM 7121 O O . GLU A 1 428 ? 144.746 131.707 129.640 1.00 35.41 428 GLU A O 1
ATOM 7133 N N . ILE A 1 429 ? 142.510 131.891 129.522 1.00 34.30 429 ILE A N 1
ATOM 7134 C CA . ILE A 1 429 ? 142.370 131.963 130.973 1.00 34.30 429 ILE A CA 1
ATOM 7135 C C . ILE A 1 429 ? 142.704 130.620 131.608 1.00 34.30 429 ILE A C 1
ATOM 7136 O O . ILE A 1 429 ? 143.131 130.552 132.766 1.00 34.30 429 ILE A O 1
ATOM 7152 N N . LYS A 1 430 ? 142.507 129.529 130.868 1.00 39.16 430 LYS A N 1
ATOM 7153 C CA . LYS A 1 430 ? 142.828 128.209 131.398 1.00 39.16 430 LYS A CA 1
ATOM 7154 C C . LYS A 1 430 ? 144.321 128.073 131.674 1.00 39.16 430 LYS A C 1
ATOM 7155 O O . LYS A 1 430 ? 144.721 127.461 132.671 1.00 39.16 430 LYS A O 1
ATOM 7174 N N . ASN A 1 431 ? 145.160 128.630 130.801 1.00 39.69 431 ASN A N 1
ATOM 7175 C CA . ASN A 1 431 ? 146.605 128.488 130.933 1.00 39.69 431 ASN A CA 1
ATOM 7176 C C . ASN A 1 431 ? 147.192 129.330 132.057 1.00 39.69 431 ASN A C 1
ATOM 7177 O O . ASN A 1 431 ? 148.357 129.125 132.410 1.00 39.69 431 ASN A O 1
ATOM 7188 N N . LEU A 1 432 ? 146.435 130.273 132.617 1.00 35.67 432 LEU A N 1
ATOM 7189 C CA . LEU A 1 432 ? 146.951 131.080 133.715 1.00 35.67 432 LEU A CA 1
ATOM 7190 C C . LEU A 1 432 ? 147.101 130.288 135.004 1.00 35.67 432 LEU A C 1
ATOM 7191 O O . LEU A 1 432 ? 147.783 130.755 135.920 1.00 35.67 432 LEU A O 1
ATOM 7207 N N . GLU A 1 433 ? 146.485 129.111 135.099 1.00 41.25 433 GLU A N 1
ATOM 7208 C CA . GLU A 1 433 ? 146.657 128.234 136.254 1.00 41.25 433 GLU A CA 1
ATOM 7209 C C . GLU A 1 433 ? 146.128 128.890 137.527 1.00 41.25 433 GLU A C 1
ATOM 7210 O O . GLU A 1 433 ? 146.780 128.878 138.573 1.00 41.25 433 GLU A O 1
ATOM 7222 N N . LEU A 1 434 ? 144.934 129.467 137.439 1.00 36.01 434 LEU A N 1
ATOM 7223 C CA . LEU A 1 434 ? 144.344 130.144 138.583 1.00 36.01 434 LEU A CA 1
ATOM 7224 C C . LEU A 1 434 ? 143.679 129.144 139.521 1.00 36.01 434 LEU A C 1
ATOM 7225 O O . LEU A 1 434 ? 143.347 128.021 139.138 1.00 36.01 434 LEU A O 1
ATOM 7241 N N . GLN A 1 435 ? 143.484 129.572 140.764 1.00 39.01 435 GLN A N 1
ATOM 7242 C CA . GLN A 1 435 ? 142.799 128.745 141.745 1.00 39.01 435 GLN A CA 1
ATOM 7243 C C . GLN A 1 435 ? 141.327 128.604 141.379 1.00 39.01 435 GLN A C 1
ATOM 7244 O O . GLN A 1 435 ? 140.756 129.458 140.698 1.00 39.01 435 GLN A O 1
ATOM 7258 N N . LYS A 1 436 ? 140.715 127.513 141.827 1.00 37.59 436 LYS A N 1
ATOM 7259 C CA . LYS A 1 436 ? 139.313 127.251 141.534 1.00 37.59 436 LYS A CA 1
ATOM 7260 C C . LYS A 1 436 ? 138.420 127.856 142.610 1.00 37.59 436 LYS A C 1
ATOM 7261 O O . LYS A 1 436 ? 138.762 127.856 143.795 1.00 37.59 436 LYS A O 1
ATOM 7280 N N . ILE A 1 437 ? 137.264 128.373 142.188 1.00 31.63 437 ILE A N 1
ATOM 7281 C CA . ILE A 1 437 ? 136.365 129.059 143.109 1.00 31.63 437 ILE A CA 1
ATOM 7282 C C . ILE A 1 437 ? 135.490 128.048 143.836 1.00 31.63 437 ILE A C 1
ATOM 7283 O O . ILE A 1 437 ? 135.066 127.036 143.262 1.00 31.63 437 ILE A O 1
ATOM 7299 N N . ASP A 1 438 ? 135.211 128.321 145.108 1.00 32.84 438 ASP A N 1
ATOM 7300 C CA . ASP A 1 438 ? 134.388 127.447 145.930 1.00 32.84 438 ASP A CA 1
ATOM 7301 C C . ASP A 1 438 ? 132.921 127.845 145.853 1.00 32.84 438 ASP A C 1
ATOM 7302 O O . ASP A 1 438 ? 132.579 129.014 145.669 1.00 32.84 438 ASP A O 1
ATOM 7311 N N . TYR A 1 439 ? 132.050 126.848 146.011 1.00 32.60 439 TYR A N 1
ATOM 7312 C CA . TYR A 1 439 ? 130.613 127.093 145.980 1.00 32.60 439 TYR A CA 1
ATOM 7313 C C . TYR A 1 439 ? 130.173 128.024 147.103 1.00 32.60 439 TYR A C 1
ATOM 7314 O O . TYR A 1 439 ? 129.096 128.622 147.024 1.00 32.60 439 TYR A O 1
ATOM 7332 N N . GLU A 1 440 ? 130.983 128.161 148.152 1.00 32.17 440 GLU A N 1
ATOM 7333 C CA . GLU A 1 440 ? 130.607 129.007 149.278 1.00 32.17 440 GLU A CA 1
ATOM 7334 C C . GLU A 1 440 ? 130.910 130.479 149.035 1.00 32.17 440 GLU A C 1
ATOM 7335 O O . GLU A 1 440 ? 130.475 131.320 149.825 1.00 32.17 440 GLU A O 1
ATOM 7347 N N . ASN A 1 441 ? 131.654 130.810 147.978 1.00 29.08 441 ASN A N 1
ATOM 7348 C CA . ASN A 1 441 ? 131.983 132.195 147.667 1.00 29.08 441 ASN A CA 1
ATOM 7349 C C . ASN A 1 441 ? 131.199 132.757 146.493 1.00 29.08 441 ASN A C 1
ATOM 7350 O O . ASN A 1 441 ? 131.371 133.933 146.164 1.00 29.08 441 ASN A O 1
ATOM 7361 N N . ILE A 1 442 ? 130.368 131.954 145.848 1.00 27.84 442 ILE A N 1
ATOM 7362 C CA . ILE A 1 442 ? 129.568 132.443 144.722 1.00 27.84 442 ILE A CA 1
ATOM 7363 C C . ILE A 1 442 ? 128.380 133.232 145.265 1.00 27.84 442 ILE A C 1
ATOM 7364 O O . ILE A 1 442 ? 127.673 132.735 146.157 1.00 27.84 442 ILE A O 1
ATOM 7380 N N . PRO A 1 443 ? 128.121 134.449 144.788 1.00 25.92 443 PRO A N 1
ATOM 7381 C CA . PRO A 1 443 ? 126.974 135.203 145.306 1.00 25.92 443 PRO A CA 1
ATOM 7382 C C . PRO A 1 443 ? 125.661 134.479 145.057 1.00 25.92 443 PRO A C 1
ATOM 7383 O O . PRO A 1 443 ? 125.492 133.788 144.052 1.00 25.92 443 PRO A O 1
ATOM 7394 N N . ASP A 1 444 ? 124.722 134.651 145.992 1.00 27.97 444 ASP A N 1
ATOM 7395 C CA . ASP A 1 444 ? 123.460 133.919 145.928 1.00 27.97 444 ASP A CA 1
ATOM 7396 C C . ASP A 1 444 ? 122.565 134.407 144.798 1.00 27.97 444 ASP A C 1
ATOM 7397 O O . ASP A 1 444 ? 121.807 133.614 144.231 1.00 27.97 444 ASP A O 1
ATOM 7406 N N . SER A 1 445 ? 122.613 135.694 144.470 1.00 25.19 445 SER A N 1
ATOM 7407 C CA . SER A 1 445 ? 121.792 136.235 143.398 1.00 25.19 445 SER A CA 1
ATOM 7408 C C . SER A 1 445 ? 122.453 137.492 142.861 1.00 25.19 445 SER A C 1
ATOM 7409 O O . SER A 1 445 ? 123.327 138.076 143.503 1.00 25.19 445 SER A O 1
ATOM 7417 N N . LEU A 1 446 ? 122.027 137.897 141.667 1.00 23.76 446 LEU A N 1
ATOM 7418 C CA . LEU A 1 446 ? 122.583 139.079 141.027 1.00 23.76 446 LEU A CA 1
ATOM 7419 C C . LEU A 1 446 ? 121.634 139.556 139.939 1.00 23.76 446 LEU A C 1
ATOM 7420 O O . LEU A 1 446 ? 120.712 138.845 139.540 1.00 23.76 446 LEU A O 1
ATOM 7436 N N . GLU A 1 447 ? 121.869 140.779 139.476 1.00 23.88 447 GLU A N 1
ATOM 7437 C CA . GLU A 1 447 ? 121.164 141.354 138.342 1.00 23.88 447 GLU A CA 1
ATOM 7438 C C . GLU A 1 447 ? 122.171 141.932 137.362 1.00 23.88 447 GLU A C 1
ATOM 7439 O O . GLU A 1 447 ? 123.241 142.400 137.754 1.00 23.88 447 GLU A O 1
ATOM 7451 N N . ILE A 1 448 ? 121.819 141.903 136.081 1.00 23.40 448 ILE A N 1
ATOM 7452 C CA . ILE A 1 448 ? 122.673 142.426 135.025 1.00 23.40 448 ILE A CA 1
ATOM 7453 C C . ILE A 1 448 ? 121.816 143.221 134.051 1.00 23.40 448 ILE A C 1
ATOM 7454 O O . ILE A 1 448 ? 120.739 142.771 133.648 1.00 23.40 448 ILE A O 1
ATOM 7470 N N . ASN A 1 449 ? 122.293 144.407 133.680 1.00 24.06 449 ASN A N 1
ATOM 7471 C CA . ASN A 1 449 ? 121.625 145.266 132.712 1.00 24.06 449 ASN A CA 1
ATOM 7472 C C . ASN A 1 449 ? 122.248 145.033 131.344 1.00 24.06 449 ASN A C 1
ATOM 7473 O O . ASN A 1 449 ? 123.468 145.128 131.195 1.00 24.06 449 ASN A O 1
ATOM 7484 N N . LEU A 1 450 ? 121.414 144.740 130.351 1.00 24.44 450 LEU A N 1
ATOM 7485 C CA . LEU A 1 450 ? 121.875 144.396 129.014 1.00 24.44 450 LEU A CA 1
ATOM 7486 C C . LEU A 1 450 ? 121.136 145.226 127.982 1.00 24.44 450 LEU A C 1
ATOM 7487 O O . LEU A 1 450 ? 119.913 145.361 128.054 1.00 24.44 450 LEU A O 1
ATOM 7503 N N . LEU A 1 451 ? 121.874 145.771 127.022 1.00 26.17 451 LEU A N 1
ATOM 7504 C CA . LEU A 1 451 ? 121.282 146.299 125.802 1.00 26.17 451 LEU A CA 1
ATOM 7505 C C . LEU A 1 451 ? 121.397 145.240 124.717 1.00 26.17 451 LEU A C 1
ATOM 7506 O O . LEU A 1 451 ? 122.504 144.850 124.341 1.00 26.17 451 LEU A O 1
ATOM 7522 N N . VAL A 1 452 ? 120.258 144.782 124.213 1.00 31.27 452 VAL A N 1
ATOM 7523 C CA . VAL A 1 452 ? 120.203 143.693 123.249 1.00 31.27 452 VAL A CA 1
ATOM 7524 C C . VAL A 1 452 ? 119.958 144.284 121.870 1.00 31.27 452 VAL A C 1
ATOM 7525 O O . VAL A 1 452 ? 119.030 145.079 121.683 1.00 31.27 452 VAL A O 1
ATOM 7538 N N . LYS A 1 453 ? 120.802 143.907 120.915 1.00 37.04 453 LYS A N 1
ATOM 7539 C CA . LYS A 1 453 ? 120.668 144.310 119.525 1.00 37.04 453 LYS A CA 1
ATOM 7540 C C . LYS A 1 453 ? 120.746 143.080 118.639 1.00 37.04 453 LYS A C 1
ATOM 7541 O O . LYS A 1 453 ? 121.564 142.188 118.874 1.00 37.04 453 LYS A O 1
ATOM 7560 N N . ASN A 1 454 ? 119.896 143.032 117.621 1.00 47.18 454 ASN A N 1
ATOM 7561 C CA . ASN A 1 454 ? 119.937 141.923 116.681 1.00 47.18 454 ASN A CA 1
ATOM 7562 C C . ASN A 1 454 ? 121.221 141.996 115.868 1.00 47.18 454 ASN A C 1
ATOM 7563 O O . ASN A 1 454 ? 121.565 143.048 115.324 1.00 47.18 454 ASN A O 1
ATOM 7574 N N . LYS A 1 455 ? 121.932 140.871 115.787 1.00 54.77 455 LYS A N 1
ATOM 7575 C CA . LYS A 1 455 ? 123.271 140.884 115.208 1.00 54.77 455 LYS A CA 1
ATOM 7576 C C . LYS A 1 455 ? 123.236 141.276 113.739 1.00 54.77 455 LYS A C 1
ATOM 7577 O O . LYS A 1 455 ? 124.104 142.019 113.268 1.00 54.77 455 LYS A O 1
ATOM 7596 N N . SER A 1 456 ? 122.248 140.785 112.996 1.00 67.49 456 SER A N 1
ATOM 7597 C CA . SER A 1 456 ? 122.145 141.114 111.582 1.00 67.49 456 SER A CA 1
ATOM 7598 C C . SER A 1 456 ? 120.725 140.854 111.107 1.00 67.49 456 SER A C 1
ATOM 7599 O O . SER A 1 456 ? 120.015 140.010 111.660 1.00 67.49 456 SER A O 1
ATOM 7607 N N . GLU A 1 457 ? 120.326 141.591 110.068 1.00 72.06 457 GLU A N 1
ATOM 7608 C CA . GLU A 1 457 ? 119.024 141.401 109.439 1.00 72.06 457 GLU A CA 1
ATOM 7609 C C . GLU A 1 457 ? 119.055 140.367 108.322 1.00 72.06 457 GLU A C 1
ATOM 7610 O O . GLU A 1 457 ? 118.025 140.154 107.674 1.00 72.06 457 GLU A O 1
ATOM 7622 N N . ASP A 1 458 ? 120.201 139.727 108.080 1.00 78.38 458 ASP A N 1
ATOM 7623 C CA . ASP A 1 458 ? 120.322 138.828 106.937 1.00 78.38 458 ASP A CA 1
ATOM 7624 C C . ASP A 1 458 ? 119.351 137.658 107.027 1.00 78.38 458 ASP A C 1
ATOM 7625 O O . ASP A 1 458 ? 118.742 137.282 106.018 1.00 78.38 458 ASP A O 1
ATOM 7634 N N . ASN A 1 459 ? 119.189 137.073 108.214 1.00 79.67 459 ASN A N 1
ATOM 7635 C CA . ASN A 1 459 ? 118.340 135.904 108.388 1.00 79.67 459 ASN A CA 1
ATOM 7636 C C . ASN A 1 459 ? 117.252 136.094 109.434 1.00 79.67 459 ASN A C 1
ATOM 7637 O O . ASN A 1 459 ? 116.460 135.170 109.649 1.00 79.67 459 ASN A O 1
ATOM 7648 N N . LEU A 1 460 ? 117.188 137.252 110.091 1.00 78.50 460 LEU A N 1
ATOM 7649 C CA . LEU A 1 460 ? 116.221 137.498 111.160 1.00 78.50 460 LEU A CA 1
ATOM 7650 C C . LEU A 1 460 ? 116.359 136.478 112.288 1.00 78.50 460 LEU A C 1
ATOM 7651 O O . LEU A 1 460 ? 115.425 136.273 113.069 1.00 78.50 460 LEU A O 1
ATOM 7667 N N . SER A 1 461 ? 117.517 135.833 112.386 1.00 70.61 461 SER A N 1
ATOM 7668 C CA . SER A 1 461 ? 117.724 134.812 113.401 1.00 70.61 461 SER A CA 1
ATOM 7669 C C . SER A 1 461 ? 117.907 135.448 114.774 1.00 70.61 461 SER A C 1
ATOM 7670 O O . SER A 1 461 ? 118.285 136.616 114.901 1.00 70.61 461 SER A O 1
ATOM 7678 N N . ASP A 1 462 ? 117.633 134.661 115.812 1.00 56.21 462 ASP A N 1
ATOM 7679 C CA . ASP A 1 462 ? 117.781 135.136 117.180 1.00 56.21 462 ASP A CA 1
ATOM 7680 C C . ASP A 1 462 ? 119.232 135.036 117.634 1.00 56.21 462 ASP A C 1
ATOM 7681 O O . ASP A 1 462 ? 119.527 134.403 118.652 1.00 56.21 462 ASP A O 1
ATOM 7690 N N . GLU A 1 463 ? 120.140 135.650 116.882 1.00 55.90 463 GLU A N 1
ATOM 7691 C CA . GLU A 1 463 ? 121.533 135.801 117.281 1.00 55.90 463 GLU A CA 1
ATOM 7692 C C . GLU A 1 463 ? 121.743 137.254 117.676 1.00 55.90 463 GLU A C 1
ATOM 7693 O O . GLU A 1 463 ? 121.702 138.144 116.820 1.00 55.90 463 GLU A O 1
ATOM 7705 N N . PHE A 1 464 ? 121.968 137.490 118.965 1.00 41.45 464 PHE A N 1
ATOM 7706 C CA . PHE A 1 464 ? 121.956 138.828 119.530 1.00 41.45 464 PHE A CA 1
ATOM 7707 C C . PHE A 1 464 ? 123.358 139.261 119.927 1.00 41.45 464 PHE A C 1
ATOM 7708 O O . PHE A 1 464 ? 124.235 138.434 120.187 1.00 41.45 464 PHE A O 1
ATOM 7725 N N . GLN A 1 465 ? 123.554 140.574 119.960 1.00 33.35 465 GLN A N 1
ATOM 7726 C CA . GLN A 1 465 ? 124.773 141.201 120.443 1.00 33.35 465 GLN A CA 1
ATOM 7727 C C . GLN A 1 465 ? 124.433 141.976 121.708 1.00 33.35 465 GLN A C 1
ATOM 7728 O O . GLN A 1 465 ? 123.540 142.826 121.692 1.00 33.35 465 GLN A O 1
ATOM 7742 N N . TYR A 1 466 ? 125.140 141.687 122.796 1.00 28.27 466 TYR A N 1
ATOM 7743 C CA . TYR A 1 466 ? 124.831 142.239 124.107 1.00 28.27 466 TYR A CA 1
ATOM 7744 C C . TYR A 1 466 ? 125.854 143.299 124.483 1.00 28.27 466 TYR A C 1
ATOM 7745 O O . TYR A 1 466 ? 127.051 143.122 124.244 1.00 28.27 466 TYR A O 1
ATOM 7763 N N . TYR A 1 467 ? 125.379 144.395 125.066 1.00 27.36 467 TYR A N 1
ATOM 7764 C CA . TYR A 1 467 ? 126.229 145.442 125.616 1.00 27.36 467 TYR A CA 1
ATOM 7765 C C . TYR A 1 467 ? 125.835 145.659 127.067 1.00 27.36 467 TYR A C 1
ATOM 7766 O O . TYR A 1 467 ? 124.732 146.133 127.345 1.00 27.36 467 TYR A O 1
ATOM 7784 N N . ILE A 1 468 ? 126.735 145.330 127.990 1.00 22.81 468 ILE A N 1
ATOM 7785 C CA . ILE A 1 468 ? 126.449 145.531 129.403 1.00 22.81 468 ILE A CA 1
ATOM 7786 C C . ILE A 1 468 ? 126.251 147.018 129.660 1.00 22.81 468 ILE A C 1
ATOM 7787 O O . ILE A 1 468 ? 127.046 147.853 129.213 1.00 22.81 468 ILE A O 1
ATOM 7803 N N . GLY A 1 469 ? 125.187 147.356 130.384 1.00 21.96 469 GLY A N 1
ATOM 7804 C CA . GLY A 1 469 ? 124.806 148.731 130.593 1.00 21.96 469 GLY A CA 1
ATOM 7805 C C . GLY A 1 469 ? 125.823 149.499 131.409 1.00 21.96 469 GLY A C 1
ATOM 7806 O O . GLY A 1 469 ? 126.730 148.923 132.013 1.00 21.96 469 GLY A O 1
ATOM 7810 N N . PRO A 1 470 ? 125.692 150.827 131.435 1.00 21.71 470 PRO A N 1
ATOM 7811 C CA . PRO A 1 470 ? 126.672 151.642 132.170 1.00 21.71 470 PRO A CA 1
ATOM 7812 C C . PRO A 1 470 ? 126.735 151.343 133.657 1.00 21.71 470 PRO A C 1
ATOM 7813 O O . PRO A 1 470 ? 127.806 151.484 134.258 1.00 21.71 470 PRO A O 1
ATOM 7824 N N . ASN A 1 471 ? 125.622 150.951 134.273 1.00 23.39 471 ASN A N 1
ATOM 7825 C CA . ASN A 1 471 ? 125.563 150.696 135.707 1.00 23.39 471 ASN A CA 1
ATOM 7826 C C . ASN A 1 471 ? 125.861 149.247 136.069 1.00 23.39 471 ASN A C 1
ATOM 7827 O O . ASN A 1 471 ? 126.093 148.955 137.245 1.00 23.39 471 ASN A O 1
ATOM 7838 N N . LEU A 1 472 ? 125.838 148.339 135.096 1.00 22.68 472 LEU A N 1
ATOM 7839 C CA . LEU A 1 472 ? 126.321 146.971 135.251 1.00 22.68 472 LEU A CA 1
ATOM 7840 C C . LEU A 1 472 ? 125.394 146.064 136.049 1.00 22.68 472 LEU A C 1
ATOM 7841 O O . LEU A 1 472 ? 125.595 144.849 136.058 1.00 22.68 472 LEU A O 1
ATOM 7857 N N . GLY A 1 473 ? 124.364 146.609 136.686 1.00 23.00 473 GLY A N 1
ATOM 7858 C CA . GLY A 1 473 ? 123.474 145.778 137.484 1.00 23.00 473 GLY A CA 1
ATOM 7859 C C . GLY A 1 473 ? 123.672 146.002 138.967 1.00 23.00 473 GLY A C 1
ATOM 7860 O O . GLY A 1 473 ? 124.144 147.061 139.391 1.00 23.00 473 GLY A O 1
ATOM 7864 N N . SER A 1 474 ? 123.314 144.986 139.751 1.00 23.85 474 SER A N 1
ATOM 7865 C CA . SER A 1 474 ? 123.337 145.093 141.204 1.00 23.85 474 SER A CA 1
ATOM 7866 C C . SER A 1 474 ? 123.806 143.780 141.812 1.00 23.85 474 SER A C 1
ATOM 7867 O O . SER A 1 474 ? 124.058 142.800 141.109 1.00 23.85 474 SER A O 1
ATOM 7875 N N . THR A 1 475 ? 123.921 143.778 143.139 1.00 24.29 475 THR A N 1
ATOM 7876 C CA . THR A 1 475 ? 124.471 142.650 143.880 1.00 24.29 475 THR A CA 1
ATOM 7877 C C . THR A 1 475 ? 123.409 141.716 144.442 1.00 24.29 475 THR A C 1
ATOM 7878 O O . THR A 1 475 ? 123.765 140.757 145.132 1.00 24.29 475 THR A O 1
ATOM 7889 N N . SER A 1 476 ? 122.131 141.959 144.173 1.00 23.98 476 SER A N 1
ATOM 7890 C CA . SER A 1 476 ? 121.075 141.101 144.684 1.00 23.98 476 SER A CA 1
ATOM 7891 C C . SER A 1 476 ? 119.863 141.214 143.778 1.00 23.98 476 SER A C 1
ATOM 7892 O O . SER A 1 476 ? 119.587 142.284 143.236 1.00 23.98 476 SER A O 1
ATOM 7900 N N . ALA A 1 477 ? 119.149 140.105 143.614 1.00 25.14 477 ALA A N 1
ATOM 7901 C CA . ALA A 1 477 ? 117.958 140.100 142.780 1.00 25.14 477 ALA A CA 1
ATOM 7902 C C . ALA A 1 477 ? 116.825 140.839 143.475 1.00 25.14 477 ALA A C 1
ATOM 7903 O O . ALA A 1 477 ? 116.663 140.753 144.694 1.00 25.14 477 ALA A O 1
ATOM 7910 N N . GLY A 1 478 ? 116.034 141.569 142.694 1.00 26.24 478 GLY A N 1
ATOM 7911 C CA . GLY A 1 478 ? 114.946 142.347 143.240 1.00 26.24 478 GLY A CA 1
ATOM 7912 C C . GLY A 1 478 ? 115.352 143.683 143.813 1.00 26.24 478 GLY A C 1
ATOM 7913 O O . GLY A 1 478 ? 114.485 144.421 144.291 1.00 26.24 478 GLY A O 1
ATOM 7917 N N . LYS A 1 479 ? 116.640 144.018 143.779 1.00 24.46 479 LYS A N 1
ATOM 7918 C CA . LYS A 1 479 ? 117.085 145.318 144.264 1.00 24.46 479 LYS A CA 1
ATOM 7919 C C . LYS A 1 479 ? 116.704 146.425 143.291 1.00 24.46 479 LYS A C 1
ATOM 7920 O O . LYS A 1 479 ? 116.487 147.569 143.701 1.00 24.46 479 LYS A O 1
ATOM 7939 N N . SER A 1 480 ? 116.625 146.108 141.998 1.00 25.91 480 SER A N 1
ATOM 7940 C CA . SER A 1 480 ? 116.230 147.107 141.011 1.00 25.91 480 SER A CA 1
ATOM 7941 C C . SER A 1 480 ? 114.718 147.169 140.841 1.00 25.91 480 SER A C 1
ATOM 7942 O O . SER A 1 480 ? 114.182 148.210 140.448 1.00 25.91 480 SER A O 1
ATOM 7950 N N . PHE A 1 481 ? 114.017 146.071 141.125 1.00 27.79 481 PHE A N 1
ATOM 7951 C CA . PHE A 1 481 ? 112.573 146.025 140.940 1.00 27.79 481 PHE A CA 1
ATOM 7952 C C . PHE A 1 481 ? 111.824 146.676 142.091 1.00 27.79 481 PHE A C 1
ATOM 7953 O O . PHE A 1 481 ? 110.622 146.930 141.974 1.00 27.79 481 PHE A O 1
ATOM 7970 N N . GLY A 1 482 ? 112.503 146.947 143.203 1.00 28.54 482 GLY A N 1
ATOM 7971 C CA . GLY A 1 482 ? 111.804 147.418 144.386 1.00 28.54 482 GLY A CA 1
ATOM 7972 C C . GLY A 1 482 ? 111.086 148.732 144.169 1.00 28.54 482 GLY A C 1
ATOM 7973 O O . GLY A 1 482 ? 109.964 148.922 144.638 1.00 28.54 482 GLY A O 1
ATOM 7977 N N . ARG A 1 483 ? 111.722 149.659 143.452 1.00 30.08 483 ARG A N 1
ATOM 7978 C CA . ARG A 1 483 ? 111.153 150.992 143.293 1.00 30.08 483 ARG A CA 1
ATOM 7979 C C . ARG A 1 483 ? 109.816 150.961 142.566 1.00 30.08 483 ARG A C 1
ATOM 7980 O O . ARG A 1 483 ? 108.973 151.836 142.787 1.00 30.08 483 ARG A O 1
ATOM 8001 N N . PHE A 1 484 ? 109.601 149.974 141.698 1.00 29.14 484 PHE A N 1
ATOM 8002 C CA . PHE A 1 484 ? 108.430 149.922 140.835 1.00 29.14 484 PHE A CA 1
ATOM 8003 C C . PHE A 1 484 ? 107.355 148.983 141.354 1.00 29.14 484 PHE A C 1
ATOM 8004 O O . PHE A 1 484 ? 106.553 148.485 140.564 1.00 29.14 484 PHE A O 1
ATOM 8021 N N . SER A 1 485 ? 107.315 148.736 142.663 1.00 30.65 485 SER A N 1
ATOM 8022 C CA . SER A 1 485 ? 106.353 147.787 143.208 1.00 30.65 485 SER A CA 1
ATOM 8023 C C . SER A 1 485 ? 104.919 148.214 142.938 1.00 30.65 485 SER A C 1
ATOM 8024 O O . SER A 1 485 ? 104.044 147.364 142.750 1.00 30.65 485 SER A O 1
ATOM 8032 N N . HIS A 1 486 ? 104.653 149.520 142.924 1.00 31.58 486 HIS A N 1
ATOM 8033 C CA . HIS A 1 486 ? 103.289 150.005 142.762 1.00 31.58 486 HIS A CA 1
ATOM 8034 C C . HIS A 1 486 ? 102.793 149.915 141.326 1.00 31.58 486 HIS A C 1
ATOM 8035 O O . HIS A 1 486 ? 101.609 150.164 141.081 1.00 31.58 486 HIS A O 1
ATOM 8049 N N . MET A 1 487 ? 103.663 149.570 140.377 1.00 32.55 487 MET A N 1
ATOM 8050 C CA . MET A 1 487 ? 103.270 149.452 138.980 1.00 32.55 487 MET A CA 1
ATOM 8051 C C . MET A 1 487 ? 103.127 148.007 138.526 1.00 32.55 487 MET A C 1
ATOM 8052 O O . MET A 1 487 ? 102.467 147.751 137.514 1.00 32.55 487 MET A O 1
ATOM 8066 N N . MET A 1 488 ? 103.720 147.058 139.247 1.00 33.88 488 MET A N 1
ATOM 8067 C CA . MET A 1 488 ? 103.570 145.654 138.896 1.00 33.88 488 MET A CA 1
ATOM 8068 C C . MET A 1 488 ? 102.126 145.213 139.082 1.00 33.88 488 MET A C 1
ATOM 8069 O O . MET A 1 488 ? 101.390 145.751 139.913 1.00 33.88 488 MET A O 1
ATOM 8083 N N . SER A 1 489 ? 101.720 144.217 138.294 1.00 44.16 489 SER A N 1
ATOM 8084 C CA . SER A 1 489 ? 100.370 143.680 138.422 1.00 44.16 489 SER A CA 1
ATOM 8085 C C . SER A 1 489 ? 100.146 143.093 139.810 1.00 44.16 489 SER A C 1
ATOM 8086 O O . SER A 1 489 ? 99.168 143.428 140.488 1.00 44.16 489 SER A O 1
ATOM 8094 N N . GLU A 1 490 ? 101.047 142.217 140.250 1.00 44.25 490 GLU A N 1
ATOM 8095 C CA . GLU A 1 490 ? 100.997 141.637 141.590 1.00 44.25 490 GLU A CA 1
ATOM 8096 C C . GLU A 1 490 ? 102.423 141.573 142.118 1.00 44.25 490 GLU A C 1
ATOM 8097 O O . GLU A 1 490 ? 103.170 140.638 141.789 1.00 44.25 490 GLU A O 1
ATOM 8109 N N . PRO A 1 491 ? 102.843 142.550 142.925 1.00 37.20 491 PRO A N 1
ATOM 8110 C CA . PRO A 1 491 ? 104.244 142.569 143.361 1.00 37.20 491 PRO A CA 1
ATOM 8111 C C . PRO A 1 491 ? 104.576 141.510 144.393 1.00 37.20 491 PRO A C 1
ATOM 8112 O O . PRO A 1 491 ? 105.743 141.114 144.494 1.00 37.20 491 PRO A O 1
ATOM 8123 N N . LYS A 1 492 ? 103.594 141.041 145.164 1.00 38.63 492 LYS A N 1
ATOM 8124 C CA . LYS A 1 492 ? 103.889 140.116 146.253 1.00 38.63 492 LYS A CA 1
ATOM 8125 C C . LYS A 1 492 ? 104.449 138.801 145.733 1.00 38.63 492 LYS A C 1
ATOM 8126 O O . LYS A 1 492 ? 105.376 138.238 146.324 1.00 38.63 492 LYS A O 1
ATOM 8145 N N . LYS A 1 493 ? 103.897 138.290 144.633 1.00 40.32 493 LYS A N 1
ATOM 8146 C CA . LYS A 1 493 ? 104.329 136.989 144.134 1.00 40.32 493 LYS A CA 1
ATOM 8147 C C . LYS A 1 493 ? 105.781 137.011 143.675 1.00 40.32 493 LYS A C 1
ATOM 8148 O O . LYS A 1 493 ? 106.431 135.962 143.628 1.00 40.32 493 LYS A O 1
ATOM 8167 N N . PHE A 1 494 ? 106.305 138.186 143.329 1.00 32.95 494 PHE A N 1
ATOM 8168 C CA . PHE A 1 494 ? 107.707 138.294 142.941 1.00 32.95 494 PHE A CA 1
ATOM 8169 C C . PHE A 1 494 ? 108.618 138.171 144.159 1.00 32.95 494 PHE A C 1
ATOM 8170 O O . PHE A 1 494 ? 109.496 137.295 144.219 1.00 32.95 494 PHE A O 1
ATOM 8187 N N . PHE A 1 495 ? 108.403 139.027 145.156 1.00 32.11 495 PHE A N 1
ATOM 8188 C CA . PHE A 1 495 ? 109.254 139.009 146.335 1.00 32.11 495 PHE A CA 1
ATOM 8189 C C . PHE A 1 495 ? 109.040 137.752 147.165 1.00 32.11 495 PHE A C 1
ATOM 8190 O O . PHE A 1 495 ? 109.969 137.295 147.836 1.00 32.11 495 PHE A O 1
ATOM 8207 N N . GLU A 1 496 ? 107.841 137.167 147.124 1.00 35.94 496 GLU A N 1
ATOM 8208 C CA . GLU A 1 496 ? 107.630 135.886 147.792 1.00 35.94 496 GLU A CA 1
ATOM 8209 C C . GLU A 1 496 ? 108.522 134.804 147.200 1.00 35.94 496 GLU A C 1
ATOM 8210 O O . GLU A 1 496 ? 109.146 134.033 147.937 1.00 35.94 496 GLU A O 1
ATOM 8222 N N . GLU A 1 497 ? 108.600 134.733 145.870 1.00 34.95 497 GLU A N 1
ATOM 8223 C CA . GLU A 1 497 ? 109.486 133.764 145.234 1.00 34.95 497 GLU A CA 1
ATOM 8224 C C . GLU A 1 497 ? 110.941 134.038 145.581 1.00 34.95 497 GLU A C 1
ATOM 8225 O O . GLU A 1 497 ? 111.707 133.105 145.854 1.00 34.95 497 GLU A O 1
ATOM 8237 N N . LEU A 1 498 ? 111.354 135.307 145.555 1.00 31.94 498 LEU A N 1
ATOM 8238 C CA . LEU A 1 498 ? 112.743 135.608 145.893 1.00 31.94 498 LEU A CA 1
ATOM 8239 C C . LEU A 1 498 ? 113.067 135.185 147.322 1.00 31.94 498 LEU A C 1
ATOM 8240 O O . LEU A 1 498 ? 114.128 134.603 147.580 1.00 31.94 498 LEU A O 1
ATOM 8256 N N . ASP A 1 499 ? 112.163 135.465 148.262 1.00 33.13 499 ASP A N 1
ATOM 8257 C CA . ASP A 1 499 ? 112.383 135.081 149.651 1.00 33.13 499 ASP A CA 1
ATOM 8258 C C . ASP A 1 499 ? 112.435 133.568 149.801 1.00 33.13 499 ASP A C 1
ATOM 8259 O O . ASP A 1 499 ? 113.259 133.036 150.554 1.00 33.13 499 ASP A O 1
ATOM 8268 N N . GLU A 1 500 ? 111.555 132.859 149.094 1.00 34.46 500 GLU A N 1
ATOM 8269 C CA . GLU A 1 500 ? 111.548 131.403 149.153 1.00 34.46 500 GLU A CA 1
ATOM 8270 C C . GLU A 1 500 ? 112.865 130.824 148.654 1.00 34.46 500 GLU A C 1
ATOM 8271 O O . GLU A 1 500 ? 113.429 129.915 149.275 1.00 34.46 500 GLU A O 1
ATOM 8283 N N . ARG A 1 501 ? 113.377 131.341 147.537 1.00 32.12 501 ARG A N 1
ATOM 8284 C CA . ARG A 1 501 ? 114.652 130.849 147.024 1.00 32.12 501 ARG A CA 1
ATOM 8285 C C . ARG A 1 501 ? 115.796 131.168 147.979 1.00 32.12 501 ARG A C 1
ATOM 8286 O O . ARG A 1 501 ? 116.675 130.327 148.205 1.00 32.12 501 ARG A O 1
ATOM 8307 N N . ASN A 1 502 ? 115.804 132.373 148.553 1.00 33.52 502 ASN A N 1
ATOM 8308 C CA . ASN A 1 502 ? 116.855 132.717 149.507 1.00 33.52 502 ASN A CA 1
ATOM 8309 C C . ASN A 1 502 ? 116.834 131.790 150.713 1.00 33.52 502 ASN A C 1
ATOM 8310 O O . ASN A 1 502 ? 117.889 131.376 151.201 1.00 33.52 502 ASN A O 1
ATOM 8321 N N . ILE A 1 503 ? 115.644 131.466 151.219 1.00 34.66 503 ILE A N 1
ATOM 8322 C CA . ILE A 1 503 ? 115.550 130.527 152.331 1.00 34.66 503 ILE A CA 1
ATOM 8323 C C . ILE A 1 503 ? 116.046 129.152 151.911 1.00 34.66 503 ILE A C 1
ATOM 8324 O O . ILE A 1 503 ? 116.746 128.473 152.669 1.00 34.66 503 ILE A O 1
ATOM 8340 N N . GLU A 1 504 ? 115.687 128.712 150.703 1.00 37.36 504 GLU A N 1
ATOM 8341 C CA . GLU A 1 504 ? 116.109 127.392 150.247 1.00 37.36 504 GLU A CA 1
ATOM 8342 C C . GLU A 1 504 ? 117.627 127.291 150.177 1.00 37.36 504 GLU A C 1
ATOM 8343 O O . GLU A 1 504 ? 118.204 126.262 150.543 1.00 37.36 504 GLU A O 1
ATOM 8355 N N . LEU A 1 505 ? 118.294 128.345 149.704 1.00 33.68 505 LEU A N 1
ATOM 8356 C CA . LEU A 1 505 ? 119.743 128.283 149.539 1.00 33.68 505 LEU A CA 1
ATOM 8357 C C . LEU A 1 505 ? 120.494 128.158 150.858 1.00 33.68 505 LEU A C 1
ATOM 8358 O O . LEU A 1 505 ? 121.619 127.650 150.862 1.00 33.68 505 LEU A O 1
ATOM 8374 N N . ILE A 1 506 ? 119.919 128.606 151.968 1.00 36.96 506 ILE A N 1
ATOM 8375 C CA . ILE A 1 506 ? 120.603 128.626 153.258 1.00 36.96 506 ILE A CA 1
ATOM 8376 C C . ILE A 1 506 ? 119.854 127.699 154.204 1.00 36.96 506 ILE A C 1
ATOM 8377 O O . ILE A 1 506 ? 118.629 127.794 154.344 1.00 36.96 506 ILE A O 1
ATOM 8393 N N . ASP A 1 507 ? 120.589 126.800 154.850 1.00 47.74 507 ASP A N 1
ATOM 8394 C CA . ASP A 1 507 ? 119.992 125.793 155.724 1.00 47.74 507 ASP A CA 1
ATOM 8395 C C . ASP A 1 507 ? 119.368 126.482 156.930 1.00 47.74 507 ASP A C 1
ATOM 8396 O O . ASP A 1 507 ? 120.068 126.981 157.813 1.00 47.74 507 ASP A O 1
ATOM 8405 N N . SER A 1 508 ? 118.038 126.487 156.979 1.00 45.85 508 SER A N 1
ATOM 8406 C CA . SER A 1 508 ? 117.294 127.233 157.984 1.00 45.85 508 SER A CA 1
ATOM 8407 C C . SER A 1 508 ? 117.286 126.498 159.320 1.00 45.85 508 SER A C 1
ATOM 8408 O O . SER A 1 508 ? 118.107 125.604 159.544 1.00 45.85 508 SER A O 1
ATOM 8416 N N . GLU A 1 509 ? 116.376 126.898 160.212 1.00 48.29 509 GLU A N 1
ATOM 8417 C CA . GLU A 1 509 ? 116.301 126.422 161.591 1.00 48.29 509 GLU A CA 1
ATOM 8418 C C . GLU A 1 509 ? 117.320 127.150 162.455 1.00 48.29 509 GLU A C 1
ATOM 8419 O O . GLU A 1 509 ? 117.372 126.943 163.671 1.00 48.29 509 GLU A O 1
ATOM 8431 N N . GLU A 1 510 ? 118.132 128.005 161.835 1.00 37.96 510 GLU A N 1
ATOM 8432 C CA . GLU A 1 510 ? 118.974 128.931 162.577 1.00 37.96 510 GLU A CA 1
ATOM 8433 C C . GLU A 1 510 ? 118.936 130.333 161.993 1.00 37.96 510 GLU A C 1
ATOM 8434 O O . GLU A 1 510 ? 119.487 131.253 162.602 1.00 37.96 510 GLU A O 1
ATOM 8446 N N . TYR A 1 511 ? 118.291 130.514 160.844 1.00 30.28 511 TYR A N 1
ATOM 8447 C CA . TYR A 1 511 ? 118.243 131.785 160.142 1.00 30.28 511 TYR A CA 1
ATOM 8448 C C . TYR A 1 511 ? 116.807 132.268 160.007 1.00 30.28 511 TYR A C 1
ATOM 8449 O O . TYR A 1 511 ? 115.867 131.472 159.956 1.00 30.28 511 TYR A O 1
ATOM 8467 N N . VAL A 1 512 ? 116.652 133.588 159.957 1.00 26.00 512 VAL A N 1
ATOM 8468 C CA . VAL A 1 512 ? 115.403 134.233 159.583 1.00 26.00 512 VAL A CA 1
ATOM 8469 C C . VAL A 1 512 ? 115.741 135.363 158.624 1.00 26.00 512 VAL A C 1
ATOM 8470 O O . VAL A 1 512 ? 116.896 135.783 158.518 1.00 26.00 512 VAL A O 1
ATOM 8483 N N . THR A 1 513 ? 114.728 135.846 157.912 1.00 27.24 513 THR A N 1
ATOM 8484 C CA . THR A 1 513 ? 114.892 136.961 156.990 1.00 27.24 513 THR A CA 1
ATOM 8485 C C . THR A 1 513 ? 114.423 138.253 157.642 1.00 27.24 513 THR A C 1
ATOM 8486 O O . THR A 1 513 ? 113.386 138.285 158.306 1.00 27.24 513 THR A O 1
ATOM 8497 N N . CYS A 1 514 ? 115.199 139.319 157.452 1.00 25.88 514 CYS A N 1
ATOM 8498 C CA . CYS A 1 514 ? 114.902 140.619 158.037 1.00 25.88 514 CYS A CA 1
ATOM 8499 C C . CYS A 1 514 ? 115.107 141.696 156.984 1.00 25.88 514 CYS A C 1
ATOM 8500 O O . CYS A 1 514 ? 116.055 141.622 156.201 1.00 25.88 514 CYS A O 1
ATOM 8508 N N . GLU A 1 515 ? 114.221 142.689 156.967 1.00 26.64 515 GLU A N 1
ATOM 8509 C CA . GLU A 1 515 ? 114.293 143.807 156.036 1.00 26.64 515 GLU A CA 1
ATOM 8510 C C . GLU A 1 515 ? 114.680 145.069 156.791 1.00 26.64 515 GLU A C 1
ATOM 8511 O O . GLU A 1 515 ? 114.078 145.387 157.819 1.00 26.64 515 GLU A O 1
ATOM 8523 N N . ILE A 1 516 ? 115.669 145.790 156.277 1.00 25.55 516 ILE A N 1
ATOM 8524 C CA . ILE A 1 516 ? 116.122 147.033 156.890 1.00 25.55 516 ILE A CA 1
ATOM 8525 C C . ILE A 1 516 ? 115.522 148.205 156.129 1.00 25.55 516 ILE A C 1
ATOM 8526 O O . ILE A 1 516 ? 115.806 148.402 154.943 1.00 25.55 516 ILE A O 1
ATOM 8542 N N . SER A 1 517 ? 114.696 148.988 156.816 1.00 28.31 517 SER A N 1
ATOM 8543 C CA . SER A 1 517 ? 114.085 150.188 156.264 1.00 28.31 517 SER A CA 1
ATOM 8544 C C . SER A 1 517 ? 114.423 151.354 157.176 1.00 28.31 517 SER A C 1
ATOM 8545 O O . SER A 1 517 ? 114.385 151.212 158.400 1.00 28.31 517 SER A O 1
ATOM 8553 N N . TYR A 1 518 ? 114.768 152.498 156.594 1.00 30.72 518 TYR A N 1
ATOM 8554 C CA . TYR A 1 518 ? 115.164 153.642 157.398 1.00 30.72 518 TYR A CA 1
ATOM 8555 C C . TYR A 1 518 ? 114.928 154.924 156.614 1.00 30.72 518 TYR A C 1
ATOM 8556 O O . TYR A 1 518 ? 115.124 154.962 155.398 1.00 30.72 518 TYR A O 1
ATOM 8574 N N . LEU A 1 519 ? 114.494 155.968 157.322 1.00 35.10 519 LEU A N 1
ATOM 8575 C CA . LEU A 1 519 ? 114.103 157.223 156.700 1.00 35.10 519 LEU A CA 1
ATOM 8576 C C . LEU A 1 519 ? 115.248 158.216 156.812 1.00 35.10 519 LEU A C 1
ATOM 8577 O O . LEU A 1 519 ? 115.503 158.723 157.913 1.00 35.10 519 LEU A O 1
ATOM 8593 N N . PRO A 1 520 ? 115.943 158.547 155.723 1.00 38.60 520 PRO A N 1
ATOM 8594 C CA . PRO A 1 520 ? 117.134 159.392 155.841 1.00 38.60 520 PRO A CA 1
ATOM 8595 C C . PRO A 1 520 ? 116.799 160.789 156.334 1.00 38.60 520 PRO A C 1
ATOM 8596 O O . PRO A 1 520 ? 115.638 161.167 156.487 1.00 38.60 520 PRO A O 1
ATOM 8607 N N . SER A 1 521 ? 117.855 161.558 156.605 1.00 49.34 521 SER A N 1
ATOM 8608 C CA . SER A 1 521 ? 117.671 162.938 157.038 1.00 49.34 521 SER A CA 1
ATOM 8609 C C . SER A 1 521 ? 117.153 163.810 155.903 1.00 49.34 521 SER A C 1
ATOM 8610 O O . SER A 1 521 ? 116.197 164.572 156.084 1.00 49.34 521 SER A O 1
ATOM 8618 N N . GLU A 1 522 ? 117.772 163.716 154.729 1.00 50.27 522 GLU A N 1
ATOM 8619 C CA . GLU A 1 522 ? 117.310 164.428 153.541 1.00 50.27 522 GLU A CA 1
ATOM 8620 C C . GLU A 1 522 ? 116.247 163.569 152.872 1.00 50.27 522 GLU A C 1
ATOM 8621 O O . GLU A 1 522 ? 116.537 162.728 152.022 1.00 50.27 522 GLU A O 1
ATOM 8633 N N . VAL A 1 523 ? 114.989 163.795 153.256 1.00 44.84 523 VAL A N 1
ATOM 8634 C CA . VAL A 1 523 ? 113.893 162.944 152.807 1.00 44.84 523 VAL A CA 1
ATOM 8635 C C . VAL A 1 523 ? 113.725 162.964 151.294 1.00 44.84 523 VAL A C 1
ATOM 8636 O O . VAL A 1 523 ? 112.980 162.146 150.747 1.00 44.84 523 VAL A O 1
ATOM 8649 N N . ARG A 1 524 ? 114.389 163.888 150.598 1.00 48.49 524 ARG A N 1
ATOM 8650 C CA . ARG A 1 524 ? 114.354 163.871 149.140 1.00 48.49 524 ARG A CA 1
ATOM 8651 C C . ARG A 1 524 ? 115.014 162.618 148.582 1.00 48.49 524 ARG A C 1
ATOM 8652 O O . ARG A 1 524 ? 114.729 162.219 147.448 1.00 48.49 524 ARG A O 1
ATOM 8673 N N . ASN A 1 525 ? 115.902 161.993 149.353 1.00 45.02 525 ASN A N 1
ATOM 8674 C CA . ASN A 1 525 ? 116.562 160.767 148.928 1.00 45.02 525 ASN A CA 1
ATOM 8675 C C . ASN A 1 525 ? 115.762 159.517 149.258 1.00 45.02 525 ASN A C 1
ATOM 8676 O O . ASN A 1 525 ? 116.188 158.419 148.890 1.00 45.02 525 ASN A O 1
ATOM 8687 N N . ALA A 1 526 ? 114.630 159.650 149.945 1.00 37.70 526 ALA A N 1
ATOM 8688 C CA . ALA A 1 526 ? 113.833 158.496 150.332 1.00 37.70 526 ALA A CA 1
ATOM 8689 C C . ALA A 1 526 ? 112.773 158.128 149.307 1.00 37.70 526 ALA A C 1
ATOM 8690 O O . ALA A 1 526 ? 112.096 157.113 149.486 1.00 37.70 526 ALA A O 1
ATOM 8697 N N . ASN A 1 527 ? 112.599 158.919 148.249 1.00 36.09 527 ASN A N 1
ATOM 8698 C CA . ASN A 1 527 ? 111.587 158.592 147.253 1.00 36.09 527 ASN A CA 1
ATOM 8699 C C . ASN A 1 527 ? 111.911 157.309 146.504 1.00 36.09 527 ASN A C 1
ATOM 8700 O O . ASN A 1 527 ? 111.002 156.682 145.952 1.00 36.09 527 ASN A O 1
ATOM 8711 N N . VAL A 1 528 ? 113.183 156.909 146.467 1.00 32.96 528 VAL A N 1
ATOM 8712 C CA . VAL A 1 528 ? 113.564 155.643 145.851 1.00 32.96 528 VAL A CA 1
ATOM 8713 C C . VAL A 1 528 ? 113.583 154.496 146.849 1.00 32.96 528 VAL A C 1
ATOM 8714 O O . VAL A 1 528 ? 113.842 153.349 146.455 1.00 32.96 528 VAL A O 1
ATOM 8727 N N . THR A 1 529 ? 113.322 154.767 148.124 1.00 31.97 529 THR A N 1
ATOM 8728 C CA . THR A 1 529 ? 113.316 153.758 149.170 1.00 31.97 529 THR A CA 1
ATOM 8729 C C . THR A 1 529 ? 111.930 153.180 149.428 1.00 31.97 529 THR A C 1
ATOM 8730 O O . THR A 1 529 ? 111.798 152.275 150.255 1.00 31.97 529 THR A O 1
ATOM 8741 N N . ARG A 1 530 ? 110.899 153.664 148.741 1.00 33.36 530 ARG A N 1
ATOM 8742 C CA . ARG A 1 530 ? 109.556 153.118 148.894 1.00 33.36 530 ARG A CA 1
ATOM 8743 C C . ARG A 1 530 ? 109.475 151.809 148.124 1.00 33.36 530 ARG A C 1
ATOM 8744 O O . ARG A 1 530 ? 109.581 151.803 146.895 1.00 33.36 530 ARG A O 1
ATOM 8765 N N . ASN A 1 531 ? 109.283 150.697 148.830 1.00 29.34 531 ASN A N 1
ATOM 8766 C CA . ASN A 1 531 ? 109.239 149.404 148.165 1.00 29.34 531 ASN A CA 1
ATOM 8767 C C . ASN A 1 531 ? 108.537 148.390 149.052 1.00 29.34 531 ASN A C 1
ATOM 8768 O O . ASN A 1 531 ? 108.345 148.607 150.247 1.00 29.34 531 ASN A O 1
ATOM 8779 N N . ILE A 1 532 ? 108.154 147.275 148.435 1.00 31.28 532 ILE A N 1
ATOM 8780 C CA . ILE A 1 532 ? 107.551 146.158 149.151 1.00 31.28 532 ILE A CA 1
ATOM 8781 C C . ILE A 1 532 ? 108.625 145.130 149.496 1.00 31.28 532 ILE A C 1
ATOM 8782 O O . ILE A 1 532 ? 109.724 145.130 148.941 1.00 31.28 532 ILE A O 1
ATOM 8798 N N . HIS A 1 533 ? 108.310 144.254 150.447 1.00 28.88 533 HIS A N 1
ATOM 8799 C CA . HIS A 1 533 ? 109.176 143.127 150.759 1.00 28.88 533 HIS A CA 1
ATOM 8800 C C . HIS A 1 533 ? 108.325 141.988 151.301 1.00 28.88 533 HIS A C 1
ATOM 8801 O O . HIS A 1 533 ? 107.188 142.189 151.732 1.00 28.88 533 HIS A O 1
ATOM 8816 N N . SER A 1 534 ? 108.887 140.780 151.262 1.00 30.34 534 SER A N 1
ATOM 8817 C CA . SER A 1 534 ? 108.236 139.604 151.821 1.00 30.34 534 SER A CA 1
ATOM 8818 C C . SER A 1 534 ? 109.057 138.924 152.905 1.00 30.34 534 SER A C 1
ATOM 8819 O O . SER A 1 534 ? 108.830 137.742 153.181 1.00 30.34 534 SER A O 1
ATOM 8827 N N . SER A 1 535 ? 110.000 139.628 153.522 1.00 28.17 535 SER A N 1
ATOM 8828 C CA . SER A 1 535 ? 110.770 139.057 154.615 1.00 28.17 535 SER A CA 1
ATOM 8829 C C . SER A 1 535 ? 109.888 138.867 155.840 1.00 28.17 535 SER A C 1
ATOM 8830 O O . SER A 1 535 ? 108.847 139.511 155.981 1.00 28.17 535 SER A O 1
ATOM 8838 N N . GLU A 1 536 ? 110.307 137.962 156.724 1.00 28.36 536 GLU A N 1
ATOM 8839 C CA . GLU A 1 536 ? 109.490 137.626 157.885 1.00 28.36 536 GLU A CA 1
ATOM 8840 C C . GLU A 1 536 ? 109.470 138.757 158.905 1.00 28.36 536 GLU A C 1
ATOM 8841 O O . GLU A 1 536 ? 108.402 139.140 159.393 1.00 28.36 536 GLU A O 1
ATOM 8853 N N . TYR A 1 537 ? 110.636 139.305 159.237 1.00 26.97 537 TYR A N 1
ATOM 8854 C CA . TYR A 1 537 ? 110.777 140.369 160.219 1.00 26.97 537 TYR A CA 1
ATOM 8855 C C . TYR A 1 537 ? 111.136 141.676 159.528 1.00 26.97 537 TYR A C 1
ATOM 8856 O O . TYR A 1 537 ? 111.441 141.709 158.335 1.00 26.97 537 TYR A O 1
ATOM 8874 N N . GLU A 1 538 ? 111.099 142.763 160.292 1.00 28.46 538 GLU A N 1
ATOM 8875 C CA . GLU A 1 538 ? 111.426 144.081 159.772 1.00 28.46 538 GLU A CA 1
ATOM 8876 C C . GLU A 1 538 ? 112.066 144.933 160.853 1.00 28.46 538 GLU A C 1
ATOM 8877 O O . GLU A 1 538 ? 111.772 144.771 162.038 1.00 28.46 538 GLU A O 1
ATOM 8889 N N . MET A 1 539 ? 112.936 145.848 160.432 1.00 27.44 539 MET A N 1
ATOM 8890 C CA . MET A 1 539 ? 113.550 146.842 161.306 1.00 27.44 539 MET A CA 1
ATOM 8891 C C . MET A 1 539 ? 113.393 148.208 160.654 1.00 27.44 539 MET A C 1
ATOM 8892 O O . MET A 1 539 ? 114.069 148.506 159.666 1.00 27.44 539 MET A O 1
ATOM 8906 N N . SER A 1 540 ? 112.510 149.037 161.206 1.00 29.19 540 SER A N 1
ATOM 8907 C CA . SER A 1 540 ? 112.220 150.364 160.676 1.00 29.19 540 SER A CA 1
ATOM 8908 C C . SER A 1 540 ? 112.770 151.412 161.630 1.00 29.19 540 SER A C 1
ATOM 8909 O O . SER A 1 540 ? 112.452 151.396 162.822 1.00 29.19 540 SER A O 1
ATOM 8917 N N . LEU A 1 541 ? 113.576 152.327 161.105 1.00 29.65 541 LEU A N 1
ATOM 8918 C CA . LEU A 1 541 ? 114.199 153.373 161.900 1.00 29.65 541 LEU A CA 1
ATOM 8919 C C . LEU A 1 541 ? 113.645 154.732 161.494 1.00 29.65 541 LEU A C 1
ATOM 8920 O O . LEU A 1 541 ? 113.660 155.092 160.316 1.00 29.65 541 LEU A O 1
ATOM 8936 N N . PHE A 1 542 ? 113.154 155.479 162.479 1.00 34.86 542 PHE A N 1
ATOM 8937 C CA . PHE A 1 542 ? 112.581 156.812 162.314 1.00 34.86 542 PHE A CA 1
ATOM 8938 C C . PHE A 1 542 ? 111.242 156.802 161.586 1.00 34.86 542 PHE A C 1
ATOM 8939 O O . PHE A 1 542 ? 110.791 157.854 161.125 1.00 34.86 542 PHE A O 1
ATOM 8956 N N . THR A 1 543 ? 110.589 155.647 161.477 1.00 34.04 543 THR A N 1
ATOM 8957 C CA . THR A 1 543 ? 109.247 155.562 160.916 1.00 34.04 543 THR A CA 1
ATOM 8958 C C . THR A 1 543 ? 108.545 154.352 161.505 1.00 34.04 543 THR A C 1
ATOM 8959 O O . THR A 1 543 ? 109.164 153.500 162.145 1.00 34.04 543 THR A O 1
ATOM 8970 N N . ASN A 1 544 ? 107.236 154.290 161.289 1.00 34.74 544 ASN A N 1
ATOM 8971 C CA . ASN A 1 544 ? 106.461 153.149 161.748 1.00 34.74 544 ASN A CA 1
ATOM 8972 C C . ASN A 1 544 ? 106.662 151.960 160.819 1.00 34.74 544 ASN A C 1
ATOM 8973 O O . ASN A 1 544 ? 106.933 152.120 159.628 1.00 34.74 544 ASN A O 1
ATOM 8984 N N . GLY A 1 545 ? 106.541 150.762 161.376 1.00 31.54 545 GLY A N 1
ATOM 8985 C CA . GLY A 1 545 ? 106.679 149.564 160.582 1.00 31.54 545 GLY A CA 1
ATOM 8986 C C . GLY A 1 545 ? 105.345 149.002 160.144 1.00 31.54 545 GLY A C 1
ATOM 8987 O O . GLY A 1 545 ? 104.291 149.318 160.692 1.00 31.54 545 GLY A O 1
ATOM 8991 N N . SER A 1 546 ? 105.402 148.150 159.122 1.00 31.14 546 SER A N 1
ATOM 8992 C CA . SER A 1 546 ? 104.208 147.477 158.631 1.00 31.14 546 SER A CA 1
ATOM 8993 C C . SER A 1 546 ? 103.929 146.172 159.361 1.00 31.14 546 SER A C 1
ATOM 8994 O O . SER A 1 546 ? 102.876 145.566 159.138 1.00 31.14 546 SER A O 1
ATOM 9002 N N . LYS A 1 547 ? 104.837 145.731 160.223 1.00 31.28 547 LYS A N 1
ATOM 9003 C CA . LYS A 1 547 ? 104.718 144.453 160.903 1.00 31.28 547 LYS A CA 1
ATOM 9004 C C . LYS A 1 547 ? 104.113 144.631 162.290 1.00 31.28 547 LYS A C 1
ATOM 9005 O O . LYS A 1 547 ? 104.140 145.715 162.876 1.00 31.28 547 LYS A O 1
ATOM 9024 N N . ASP A 1 548 ? 103.565 143.540 162.813 1.00 34.82 548 ASP A N 1
ATOM 9025 C CA . ASP A 1 548 ? 103.104 143.524 164.190 1.00 34.82 548 ASP A CA 1
ATOM 9026 C C . ASP A 1 548 ? 104.300 143.556 165.136 1.00 34.82 548 ASP A C 1
ATOM 9027 O O . ASP A 1 548 ? 105.430 143.238 164.760 1.00 34.82 548 ASP A O 1
ATOM 9036 N N . ASN A 1 549 ? 104.042 143.938 166.387 1.00 34.56 549 ASN A N 1
ATOM 9037 C CA . ASN A 1 549 ? 105.124 144.027 167.360 1.00 34.56 549 ASN A CA 1
ATOM 9038 C C . ASN A 1 549 ? 105.802 142.685 167.585 1.00 34.56 549 ASN A C 1
ATOM 9039 O O . ASN A 1 549 ? 106.909 142.645 168.130 1.00 34.56 549 ASN A O 1
ATOM 9050 N N . LEU A 1 550 ? 105.158 141.586 167.195 1.00 33.44 550 LEU A N 1
ATOM 9051 C CA . LEU A 1 550 ? 105.784 140.277 167.323 1.00 33.44 550 LEU A CA 1
ATOM 9052 C C . LEU A 1 550 ? 106.904 140.091 166.308 1.00 33.44 550 LEU A C 1
ATOM 9053 O O . LEU A 1 550 ? 107.826 139.304 166.543 1.00 33.44 550 LEU A O 1
ATOM 9069 N N . TYR A 1 551 ? 106.844 140.807 165.183 1.00 31.41 551 TYR A N 1
ATOM 9070 C CA . TYR A 1 551 ? 107.844 140.717 164.126 1.00 31.41 551 TYR A CA 1
ATOM 9071 C C . TYR A 1 551 ? 108.630 142.012 163.981 1.00 31.41 551 TYR A C 1
ATOM 9072 O O . TYR A 1 551 ? 108.883 142.459 162.862 1.00 31.41 551 TYR A O 1
ATOM 9090 N N . ARG A 1 552 ? 109.013 142.619 165.096 1.00 31.70 552 ARG A N 1
ATOM 9091 C CA . ARG A 1 552 ? 109.691 143.905 165.120 1.00 31.70 552 ARG A CA 1
ATOM 9092 C C . ARG A 1 552 ? 111.066 143.731 165.751 1.00 31.70 552 ARG A C 1
ATOM 9093 O O . ARG A 1 552 ? 111.184 143.153 166.835 1.00 31.70 552 ARG A O 1
ATOM 9114 N N . ILE A 1 553 ? 112.099 144.226 165.073 1.00 26.61 553 ILE A N 1
ATOM 9115 C CA . ILE A 1 553 ? 113.483 144.103 165.519 1.00 26.61 553 ILE A CA 1
ATOM 9116 C C . ILE A 1 553 ? 113.980 145.481 165.929 1.00 26.61 553 ILE A C 1
ATOM 9117 O O . ILE A 1 553 ? 113.695 146.476 165.253 1.00 26.61 553 ILE A O 1
ATOM 9133 N N . LYS A 1 554 ? 114.706 145.542 167.040 1.00 28.09 554 LYS A N 1
ATOM 9134 C CA . LYS A 1 554 ? 115.354 146.766 167.485 1.00 28.09 554 LYS A CA 1
ATOM 9135 C C . LYS A 1 554 ? 116.825 146.753 167.093 1.00 28.09 554 LYS A C 1
ATOM 9136 O O . LYS A 1 554 ? 117.439 145.695 166.957 1.00 28.09 554 LYS A O 1
ATOM 9155 N N . LEU A 1 555 ? 117.390 147.946 166.919 1.00 25.71 555 LEU A N 1
ATOM 9156 C CA . LEU A 1 555 ? 118.783 148.041 166.497 1.00 25.71 555 LEU A CA 1
ATOM 9157 C C . LEU A 1 555 ? 119.740 147.719 167.635 1.00 25.71 555 LEU A C 1
ATOM 9158 O O . LEU A 1 555 ? 120.859 147.259 167.389 1.00 25.71 555 LEU A O 1
ATOM 9174 N N . ASN A 1 556 ? 119.331 147.957 168.879 1.00 25.87 556 ASN A N 1
ATOM 9175 C CA . ASN A 1 556 ? 120.142 147.594 170.033 1.00 25.87 556 ASN A CA 1
ATOM 9176 C C . ASN A 1 556 ? 120.009 146.125 170.404 1.00 25.87 556 ASN A C 1
ATOM 9177 O O . ASN A 1 556 ? 120.364 145.752 171.525 1.00 25.87 556 ASN A O 1
ATOM 9188 N N . ASP A 1 557 ? 119.502 145.294 169.498 1.00 24.45 557 ASP A N 1
ATOM 9189 C CA . ASP A 1 557 ? 119.318 143.872 169.737 1.00 24.45 557 ASP A CA 1
ATOM 9190 C C . ASP A 1 557 ? 120.240 142.999 168.895 1.00 24.45 557 ASP A C 1
ATOM 9191 O O . ASP A 1 557 ? 120.296 141.789 169.126 1.00 24.45 557 ASP A O 1
ATOM 9200 N N . ILE A 1 558 ? 120.968 143.578 167.944 1.00 22.63 558 ILE A N 1
ATOM 9201 C CA . ILE A 1 558 ? 121.797 142.820 167.013 1.00 22.63 558 ILE A CA 1
ATOM 9202 C C . ILE A 1 558 ? 123.161 142.594 167.650 1.00 22.63 558 ILE A C 1
ATOM 9203 O O . ILE A 1 558 ? 123.731 143.509 168.250 1.00 22.63 558 ILE A O 1
ATOM 9219 N N . TYR A 1 559 ? 123.686 141.378 167.513 1.00 21.89 559 TYR A N 1
ATOM 9220 C CA . TYR A 1 559 ? 124.983 140.995 168.052 1.00 21.89 559 TYR A CA 1
ATOM 9221 C C . TYR A 1 559 ? 125.850 140.427 166.940 1.00 21.89 559 TYR A C 1
ATOM 9222 O O . TYR A 1 559 ? 125.378 139.649 166.112 1.00 21.89 559 TYR A O 1
ATOM 9240 N N . ILE A 1 560 ? 127.123 140.810 166.935 1.00 21.03 560 ILE A N 1
ATOM 9241 C CA . ILE A 1 560 ? 128.056 140.477 165.865 1.00 21.03 560 ILE A CA 1
ATOM 9242 C C . ILE A 1 560 ? 129.011 139.400 166.358 1.00 21.03 560 ILE A C 1
ATOM 9243 O O . ILE A 1 560 ? 129.410 139.399 167.526 1.00 21.03 560 ILE A O 1
ATOM 9259 N N . GLY A 1 561 ? 129.381 138.482 165.463 1.00 20.84 561 GLY A N 1
ATOM 9260 C CA . GLY A 1 561 ? 130.343 137.453 165.790 1.00 20.84 561 GLY A CA 1
ATOM 9261 C C . GLY A 1 561 ? 131.123 137.031 164.562 1.00 20.84 561 GLY A C 1
ATOM 9262 O O . GLY A 1 561 ? 130.808 137.424 163.443 1.00 20.84 561 GLY A O 1
ATOM 9266 N N . LEU A 1 562 ? 132.157 136.229 164.795 1.00 22.85 562 LEU A N 1
ATOM 9267 C CA . LEU A 1 562 ? 132.986 135.667 163.736 1.00 22.85 562 LEU A CA 1
ATOM 9268 C C . LEU A 1 562 ? 132.884 134.150 163.760 1.00 22.85 562 LEU A C 1
ATOM 9269 O O . LEU A 1 562 ? 133.161 133.523 164.786 1.00 22.85 562 LEU A O 1
ATOM 9285 N N . GLU A 1 563 ? 132.499 133.563 162.631 1.00 27.37 563 GLU A N 1
ATOM 9286 C CA . GLU A 1 563 ? 132.467 132.117 162.472 1.00 27.37 563 GLU A CA 1
ATOM 9287 C C . GLU A 1 563 ? 133.053 131.755 161.119 1.00 27.37 563 GLU A C 1
ATOM 9288 O O . GLU A 1 563 ? 132.577 132.227 160.086 1.00 27.37 563 GLU A O 1
ATOM 9300 N N . ASN A 1 564 ? 134.072 130.898 161.128 1.00 29.44 564 ASN A N 1
ATOM 9301 C CA . ASN A 1 564 ? 134.803 130.554 159.911 1.00 29.44 564 ASN A CA 1
ATOM 9302 C C . ASN A 1 564 ? 135.380 131.806 159.259 1.00 29.44 564 ASN A C 1
ATOM 9303 O O . ASN A 1 564 ? 135.444 131.927 158.035 1.00 29.44 564 ASN A O 1
ATOM 9314 N N . ASN A 1 565 ? 135.813 132.748 160.094 1.00 26.25 565 ASN A N 1
ATOM 9315 C CA . ASN A 1 565 ? 136.437 133.985 159.631 1.00 26.25 565 ASN A CA 1
ATOM 9316 C C . ASN A 1 565 ? 135.507 134.798 158.738 1.00 26.25 565 ASN A C 1
ATOM 9317 O O . ASN A 1 565 ? 135.941 135.383 157.744 1.00 26.25 565 ASN A O 1
ATOM 9328 N N . THR A 1 566 ? 134.223 134.847 159.082 1.00 24.87 566 THR A N 1
ATOM 9329 C CA . THR A 1 566 ? 133.259 135.685 158.387 1.00 24.87 566 THR A CA 1
ATOM 9330 C C . THR A 1 566 ? 132.218 136.184 159.379 1.00 24.87 566 THR A C 1
ATOM 9331 O O . THR A 1 566 ? 131.715 135.417 160.203 1.00 24.87 566 THR A O 1
ATOM 9342 N N . PHE A 1 567 ? 131.904 137.474 159.295 1.00 21.31 567 PHE A N 1
ATOM 9343 C CA . PHE A 1 567 ? 130.970 138.090 160.224 1.00 21.31 567 PHE A CA 1
ATOM 9344 C C . PHE A 1 567 ? 129.563 137.539 160.035 1.00 21.31 567 PHE A C 1
ATOM 9345 O O . PHE A 1 567 ? 129.189 137.089 158.952 1.00 21.31 567 PHE A O 1
ATOM 9362 N N . TYR A 1 568 ? 128.779 137.580 161.109 1.00 22.38 568 TYR A N 1
ATOM 9363 C CA . TYR A 1 568 ? 127.354 137.293 161.038 1.00 22.38 568 TYR A CA 1
ATOM 9364 C C . TYR A 1 568 ? 126.636 138.122 162.092 1.00 22.38 568 TYR A C 1
ATOM 9365 O O . TYR A 1 568 ? 127.241 138.591 163.056 1.00 22.38 568 TYR A O 1
ATOM 9383 N N . ALA A 1 569 ? 125.335 138.308 161.891 1.00 21.34 569 ALA A N 1
ATOM 9384 C CA . ALA A 1 569 ? 124.490 139.070 162.798 1.00 21.34 569 ALA A CA 1
ATOM 9385 C C . ALA A 1 569 ? 123.460 138.146 163.426 1.00 21.34 569 ALA A C 1
ATOM 9386 O O . ALA A 1 569 ? 122.948 137.238 162.769 1.00 21.34 569 ALA A O 1
ATOM 9393 N N . LYS A 1 570 ? 123.162 138.376 164.699 1.00 22.61 570 LYS A N 1
ATOM 9394 C CA . LYS A 1 570 ? 122.263 137.525 165.460 1.00 22.61 570 LYS A CA 1
ATOM 9395 C C . LYS A 1 570 ? 121.309 138.384 166.273 1.00 22.61 570 LYS A C 1
ATOM 9396 O O . LYS A 1 570 ? 121.641 139.510 166.646 1.00 22.61 570 LYS A O 1
ATOM 9415 N N . SER A 1 571 ? 120.120 137.853 166.537 1.00 23.70 571 SER A N 1
ATOM 9416 C CA . SER A 1 571 ? 119.149 138.534 167.383 1.00 23.70 571 SER A CA 1
ATOM 9417 C C . SER A 1 571 ? 119.096 137.847 168.740 1.00 23.70 571 SER A C 1
ATOM 9418 O O . SER A 1 571 ? 118.836 136.644 168.823 1.00 23.70 571 SER A O 1
ATOM 9426 N N . LYS A 1 572 ? 119.337 138.609 169.805 1.00 23.92 572 LYS A N 1
ATOM 9427 C CA . LYS A 1 572 ? 119.387 138.013 171.134 1.00 23.92 572 LYS A CA 1
ATOM 9428 C C . LYS A 1 572 ? 118.024 137.481 171.558 1.00 23.92 572 LYS A C 1
ATOM 9429 O O . LYS A 1 572 ? 117.928 136.376 172.103 1.00 23.92 572 LYS A O 1
ATOM 9448 N N . THR A 1 573 ? 116.960 138.251 171.326 1.00 25.00 573 THR A N 1
ATOM 9449 C CA . THR A 1 573 ? 115.635 137.816 171.757 1.00 25.00 573 THR A CA 1
ATOM 9450 C C . THR A 1 573 ? 115.164 136.601 170.967 1.00 25.00 573 THR A C 1
ATOM 9451 O O . THR A 1 573 ? 114.634 135.647 171.546 1.00 25.00 573 THR A O 1
ATOM 9462 N N . LEU A 1 574 ? 115.343 136.615 169.646 1.00 24.82 574 LEU A N 1
ATOM 9463 C CA . LEU A 1 574 ? 114.928 135.481 168.831 1.00 24.82 574 LEU A CA 1
ATOM 9464 C C . LEU A 1 574 ? 115.885 134.305 168.956 1.00 24.82 574 LEU A C 1
ATOM 9465 O O . LEU A 1 574 ? 115.461 133.153 168.828 1.00 24.82 574 LEU A O 1
ATOM 9481 N N . ASN A 1 575 ? 117.164 134.572 169.203 1.00 25.45 575 ASN A N 1
ATOM 9482 C CA . ASN A 1 575 ? 118.194 133.536 169.211 1.00 25.45 575 ASN A CA 1
ATOM 9483 C C . ASN A 1 575 ? 118.344 132.913 167.826 1.00 25.45 575 ASN A C 1
ATOM 9484 O O . ASN A 1 575 ? 118.669 131.734 167.685 1.00 25.45 575 ASN A O 1
ATOM 9495 N N . LYS A 1 576 ? 118.110 133.720 166.794 1.00 26.62 576 LYS A N 1
ATOM 9496 C CA . LYS A 1 576 ? 118.233 133.306 165.405 1.00 26.62 576 LYS A CA 1
ATOM 9497 C C . LYS A 1 576 ? 119.195 134.240 164.696 1.00 26.62 576 LYS A C 1
ATOM 9498 O O . LYS A 1 576 ? 119.218 135.440 164.975 1.00 26.62 576 LYS A O 1
ATOM 9517 N N . LYS A 1 577 ? 119.992 133.691 163.787 1.00 24.90 577 LYS A N 1
ATOM 9518 C CA . LYS A 1 577 ? 120.813 134.527 162.928 1.00 24.90 577 LYS A CA 1
ATOM 9519 C C . LYS A 1 577 ? 119.936 135.233 161.905 1.00 24.90 577 LYS A C 1
ATOM 9520 O O . LYS A 1 577 ? 118.897 134.721 161.488 1.00 24.90 577 LYS A O 1
ATOM 9539 N N . LEU A 1 578 ? 120.358 136.426 161.504 1.00 23.79 578 LEU A N 1
ATOM 9540 C CA . LEU A 1 578 ? 119.566 137.282 160.633 1.00 23.79 578 LEU A CA 1
ATOM 9541 C C . LEU A 1 578 ? 120.097 137.216 159.211 1.00 23.79 578 LEU A C 1
ATOM 9542 O O . LEU A 1 578 ? 121.308 137.297 158.990 1.00 23.79 578 LEU A O 1
ATOM 9558 N N . LEU A 1 579 ? 119.184 137.066 158.254 1.00 27.21 579 LEU A N 1
ATOM 9559 C CA . LEU A 1 579 ? 119.510 137.090 156.831 1.00 27.21 579 LEU A CA 1
ATOM 9560 C C . LEU A 1 579 ? 118.966 138.400 156.276 1.00 27.21 579 LEU A C 1
ATOM 9561 O O . LEU A 1 579 ? 117.814 138.493 155.858 1.00 27.21 579 LEU A O 1
ATOM 9577 N N . LEU A 1 580 ? 119.813 139.425 156.269 1.00 24.12 580 LEU A N 1
ATOM 9578 C CA . LEU A 1 580 ? 119.364 140.792 156.049 1.00 24.12 580 LEU A CA 1
ATOM 9579 C C . LEU A 1 580 ? 119.202 141.087 154.565 1.00 24.12 580 LEU A C 1
ATOM 9580 O O . LEU A 1 580 ? 119.976 140.609 153.734 1.00 24.12 580 LEU A O 1
ATOM 9596 N N . THR A 1 581 ? 118.186 141.886 154.237 1.00 24.98 581 THR A N 1
ATOM 9597 C CA . THR A 1 581 ? 117.892 142.266 152.864 1.00 24.98 581 THR A CA 1
ATOM 9598 C C . THR A 1 581 ? 117.567 143.751 152.804 1.00 24.98 581 THR A C 1
ATOM 9599 O O . THR A 1 581 ? 117.072 144.333 153.769 1.00 24.98 581 THR A O 1
ATOM 9610 N N . ILE A 1 582 ? 117.875 144.363 151.661 1.00 24.99 582 ILE A N 1
ATOM 9611 C CA . ILE A 1 582 ? 117.499 145.743 151.375 1.00 24.99 582 ILE A CA 1
ATOM 9612 C C . ILE A 1 582 ? 117.057 145.804 149.920 1.00 24.99 582 ILE A C 1
ATOM 9613 O O . ILE A 1 582 ? 117.891 145.812 149.012 1.00 24.99 582 ILE A O 1
ATOM 9629 N N . ASN A 1 583 ? 115.748 145.850 149.683 1.00 26.67 583 ASN A N 1
ATOM 9630 C CA . ASN A 1 583 ? 115.228 145.740 148.327 1.00 26.67 583 ASN A CA 1
ATOM 9631 C C . ASN A 1 583 ? 115.120 147.095 147.645 1.00 26.67 583 ASN A C 1
ATOM 9632 O O . ASN A 1 583 ? 114.065 147.438 147.107 1.00 26.67 583 ASN A O 1
ATOM 9643 N N . ASN A 1 584 ? 116.201 147.868 147.648 1.00 25.66 584 ASN A N 1
ATOM 9644 C CA . ASN A 1 584 ? 116.222 149.135 146.933 1.00 25.66 584 ASN A CA 1
ATOM 9645 C C . ASN A 1 584 ? 117.669 149.527 146.684 1.00 25.66 584 ASN A C 1
ATOM 9646 O O . ASN A 1 584 ? 118.592 148.975 147.286 1.00 25.66 584 ASN A O 1
ATOM 9657 N N . MET A 1 585 ? 117.855 150.489 145.785 1.00 25.81 585 MET A N 1
ATOM 9658 C CA . MET A 1 585 ? 119.184 150.888 145.325 1.00 25.81 585 MET A CA 1
ATOM 9659 C C . MET A 1 585 ? 119.764 152.024 146.149 1.00 25.81 585 MET A C 1
ATOM 9660 O O . MET A 1 585 ? 120.533 152.840 145.640 1.00 25.81 585 MET A O 1
ATOM 9674 N N . LEU A 1 586 ? 119.405 152.105 147.426 1.00 27.82 586 LEU A N 1
ATOM 9675 C CA . LEU A 1 586 ? 120.045 153.054 148.324 1.00 27.82 586 LEU A CA 1
ATOM 9676 C C . LEU A 1 586 ? 121.553 152.848 148.307 1.00 27.82 586 LEU A C 1
ATOM 9677 O O . LEU A 1 586 ? 122.036 151.714 148.367 1.00 27.82 586 LEU A O 1
ATOM 9693 N N . ASN A 1 587 ? 122.295 153.941 148.228 1.00 27.57 587 ASN A N 1
ATOM 9694 C CA . ASN A 1 587 ? 123.751 153.864 148.239 1.00 27.57 587 ASN A CA 1
ATOM 9695 C C . ASN A 1 587 ? 124.242 153.688 149.669 1.00 27.57 587 ASN A C 1
ATOM 9696 O O . ASN A 1 587 ? 124.012 154.578 150.497 1.00 27.57 587 ASN A O 1
ATOM 9707 N N . PRO A 1 588 ? 124.903 152.579 150.014 1.00 25.43 588 PRO A N 1
ATOM 9708 C CA . PRO A 1 588 ? 125.345 152.407 151.406 1.00 25.43 588 PRO A CA 1
ATOM 9709 C C . PRO A 1 588 ? 126.321 153.468 151.875 1.00 25.43 588 PRO A C 1
ATOM 9710 O O . PRO A 1 588 ? 126.264 153.866 153.043 1.00 25.43 588 PRO A O 1
ATOM 9721 N N . GLN A 1 589 ? 127.207 153.951 151.003 1.00 26.29 589 GLN A N 1
ATOM 9722 C CA . GLN A 1 589 ? 128.290 154.818 151.450 1.00 26.29 589 GLN A CA 1
ATOM 9723 C C . GLN A 1 589 ? 127.788 156.115 152.064 1.00 26.29 589 GLN A C 1
ATOM 9724 O O . GLN A 1 589 ? 128.539 156.768 152.796 1.00 26.29 589 GLN A O 1
ATOM 9738 N N . THR A 1 590 ? 126.553 156.511 151.782 1.00 26.80 590 THR A N 1
ATOM 9739 C CA . THR A 1 590 ? 125.981 157.714 152.367 1.00 26.80 590 THR A CA 1
ATOM 9740 C C . THR A 1 590 ? 125.176 157.439 153.631 1.00 26.80 590 THR A C 1
ATOM 9741 O O . THR A 1 590 ? 124.658 158.385 154.232 1.00 26.80 590 THR A O 1
ATOM 9752 N N . ALA A 1 591 ? 125.057 156.182 154.043 1.00 24.27 591 ALA A N 1
ATOM 9753 C CA . ALA A 1 591 ? 124.256 155.823 155.197 1.00 24.27 591 ALA A CA 1
ATOM 9754 C C . ALA A 1 591 ? 125.085 155.893 156.475 1.00 24.27 591 ALA A C 1
ATOM 9755 O O . ALA A 1 591 ? 126.314 155.959 156.426 1.00 24.27 591 ALA A O 1
ATOM 9762 N N . PRO A 1 592 ? 124.435 155.892 157.637 1.00 24.68 592 PRO A N 1
ATOM 9763 C CA . PRO A 1 592 ? 125.185 155.833 158.894 1.00 24.68 592 PRO A CA 1
ATOM 9764 C C . PRO A 1 592 ? 126.016 154.563 158.985 1.00 24.68 592 PRO A C 1
ATOM 9765 O O . PRO A 1 592 ? 125.855 153.625 158.206 1.00 24.68 592 PRO A O 1
ATOM 9776 N N . ASN A 1 593 ? 126.926 154.543 159.959 1.00 22.33 593 ASN A N 1
ATOM 9777 C CA . ASN A 1 593 ? 127.840 153.413 160.088 1.00 22.33 593 ASN A CA 1
ATOM 9778 C C . ASN A 1 593 ? 127.105 152.124 160.415 1.00 22.33 593 ASN A C 1
ATOM 9779 O O . ASN A 1 593 ? 127.512 151.051 159.962 1.00 22.33 593 ASN A O 1
ATOM 9790 N N . ALA A 1 594 ? 126.047 152.196 161.222 1.00 21.77 594 ALA A N 1
ATOM 9791 C CA . ALA A 1 594 ? 125.310 150.986 161.574 1.00 21.77 594 ALA A CA 1
ATOM 9792 C C . ALA A 1 594 ? 124.627 150.379 160.358 1.00 21.77 594 ALA A C 1
ATOM 9793 O O . ALA A 1 594 ? 124.670 149.162 160.160 1.00 21.77 594 ALA A O 1
ATOM 9800 N N . ILE A 1 595 ? 123.984 151.210 159.538 1.00 23.78 595 ILE A N 1
ATOM 9801 C CA . ILE A 1 595 ? 123.293 150.707 158.355 1.00 23.78 595 ILE A CA 1
ATOM 9802 C C . ILE A 1 595 ? 124.294 150.246 157.305 1.00 23.78 595 ILE A C 1
ATOM 9803 O O . ILE A 1 595 ? 124.067 149.249 156.612 1.00 23.78 595 ILE A O 1
ATOM 9819 N N . ARG A 1 596 ? 125.405 150.967 157.155 1.00 22.07 596 ARG A N 1
ATOM 9820 C CA . ARG A 1 596 ? 126.386 150.600 156.141 1.00 22.07 596 ARG A CA 1
ATOM 9821 C C . ARG A 1 596 ? 127.089 149.295 156.492 1.00 22.07 596 ARG A C 1
ATOM 9822 O O . ARG A 1 596 ? 127.462 148.529 155.599 1.00 22.07 596 ARG A O 1
ATOM 9843 N N . PHE A 1 597 ? 127.295 149.028 157.782 1.00 20.80 597 PHE A N 1
ATOM 9844 C CA . PHE A 1 597 ? 127.998 147.813 158.181 1.00 20.80 597 PHE A CA 1
ATOM 9845 C C . PHE A 1 597 ? 127.140 146.576 157.958 1.00 20.80 597 PHE A C 1
ATOM 9846 O O . PHE A 1 597 ? 127.645 145.537 157.523 1.00 20.80 597 PHE A O 1
ATOM 9863 N N . LEU A 1 598 ? 125.843 146.660 158.255 1.00 21.26 598 LEU A N 1
ATOM 9864 C CA . LEU A 1 598 ? 124.966 145.515 158.040 1.00 21.26 598 LEU A CA 1
ATOM 9865 C C . LEU A 1 598 ? 124.888 145.139 156.569 1.00 21.26 598 LEU A C 1
ATOM 9866 O O . LEU A 1 598 ? 124.724 143.962 156.238 1.00 21.26 598 LEU A O 1
ATOM 9882 N N . ASN A 1 599 ? 124.986 146.120 155.675 1.00 23.43 599 ASN A N 1
ATOM 9883 C CA . ASN A 1 599 ? 125.001 145.826 154.247 1.00 23.43 599 ASN A CA 1
ATOM 9884 C C . ASN A 1 599 ? 126.250 145.043 153.862 1.00 23.43 599 ASN A C 1
ATOM 9885 O O . ASN A 1 599 ? 126.189 144.119 153.045 1.00 23.43 599 ASN A O 1
ATOM 9896 N N . ASP A 1 600 ? 127.399 145.405 154.436 1.00 23.05 600 ASP A N 1
ATOM 9897 C CA . ASP A 1 600 ? 128.642 144.707 154.124 1.00 23.05 600 ASP A CA 1
ATOM 9898 C C . ASP A 1 600 ? 128.628 143.279 154.647 1.00 23.05 600 ASP A C 1
ATOM 9899 O O . ASP A 1 600 ? 129.184 142.375 154.017 1.00 23.05 600 ASP A O 1
ATOM 9908 N N . ILE A 1 601 ? 128.018 143.058 155.812 1.00 22.43 601 ILE A N 1
ATOM 9909 C CA . ILE A 1 601 ? 127.981 141.719 156.397 1.00 22.43 601 ILE A CA 1
ATOM 9910 C C . ILE A 1 601 ? 127.333 140.735 155.435 1.00 22.43 601 ILE A C 1
ATOM 9911 O O . ILE A 1 601 ? 127.785 139.593 155.294 1.00 22.43 601 ILE A O 1
ATOM 9927 N N . SER A 1 602 ? 126.253 141.150 154.773 1.00 23.09 602 SER A N 1
ATOM 9928 C CA . SER A 1 602 ? 125.513 140.241 153.909 1.00 23.09 602 SER A CA 1
ATOM 9929 C C . SER A 1 602 ? 126.311 139.805 152.688 1.00 23.09 602 SER A C 1
ATOM 9930 O O . SER A 1 602 ? 125.992 138.765 152.103 1.00 23.09 602 SER A O 1
ATOM 9938 N N . LEU A 1 603 ? 127.330 140.562 152.293 1.00 24.91 603 LEU A N 1
ATOM 9939 C CA . LEU A 1 603 ? 128.188 140.207 151.174 1.00 24.91 603 LEU A CA 1
ATOM 9940 C C . LEU A 1 603 ? 129.556 139.714 151.612 1.00 24.91 603 LEU A C 1
ATOM 9941 O O . LEU A 1 603 ? 130.445 139.575 150.767 1.00 24.91 603 LEU A O 1
ATOM 9957 N N . ASP A 1 604 ? 129.757 139.460 152.900 1.00 25.49 604 ASP A N 1
ATOM 9958 C CA . ASP A 1 604 ? 131.078 139.102 153.393 1.00 25.49 604 ASP A CA 1
ATOM 9959 C C . ASP A 1 604 ? 131.530 137.784 152.781 1.00 25.49 604 ASP A C 1
ATOM 9960 O O . ASP A 1 604 ? 130.804 136.787 152.817 1.00 25.49 604 ASP A O 1
ATOM 9969 N N . GLU A 1 605 ? 132.737 137.784 152.221 1.00 26.68 605 GLU A N 1
ATOM 9970 C CA . GLU A 1 605 ? 133.385 136.607 151.651 1.00 26.68 605 GLU A CA 1
ATOM 9971 C C . GLU A 1 605 ? 132.724 136.116 150.370 1.00 26.68 605 GLU A C 1
ATOM 9972 O O . GLU A 1 605 ? 132.981 134.986 149.946 1.00 26.68 605 GLU A O 1
ATOM 9984 N N . LYS A 1 606 ? 131.883 136.929 149.739 1.00 25.89 606 LYS A N 1
ATOM 9985 C CA . LYS A 1 606 ? 131.301 136.610 148.444 1.00 25.89 606 LYS A CA 1
ATOM 9986 C C . LYS A 1 606 ? 131.947 137.479 147.376 1.00 25.89 606 LYS A C 1
ATOM 9987 O O . LYS A 1 606 ? 132.182 138.671 147.592 1.00 25.89 606 LYS A O 1
ATOM 10006 N N . LYS A 1 607 ? 132.247 136.877 146.230 1.00 27.34 607 LYS A N 1
ATOM 10007 C CA . LYS A 1 607 ? 132.875 137.615 145.143 1.00 27.34 607 LYS A CA 1
ATOM 10008 C C . LYS A 1 607 ? 131.884 138.594 144.528 1.00 27.34 607 LYS A C 1
ATOM 10009 O O . LYS A 1 607 ? 130.731 138.244 144.266 1.00 27.34 607 LYS A O 1
ATOM 10028 N N . LEU A 1 608 ? 132.337 139.822 144.294 1.00 25.48 608 LEU A N 1
ATOM 10029 C CA . LEU A 1 608 ? 131.541 140.833 143.612 1.00 25.48 608 LEU A CA 1
ATOM 10030 C C . LEU A 1 608 ? 131.795 140.711 142.115 1.00 25.48 608 LEU A C 1
ATOM 10031 O O . LEU A 1 608 ? 132.938 140.836 141.667 1.00 25.48 608 LEU A O 1
ATOM 10047 N N . TRP A 1 609 ? 130.736 140.465 141.343 1.00 23.79 609 TRP A N 1
ATOM 10048 C CA . TRP A 1 609 ? 130.939 140.031 139.966 1.00 23.79 609 TRP A CA 1
ATOM 10049 C C . TRP A 1 609 ? 131.360 141.176 139.050 1.00 23.79 609 TRP A C 1
ATOM 10050 O O . TRP A 1 609 ? 132.041 140.935 138.049 1.00 23.79 609 TRP A O 1
ATOM 10071 N N . TYR A 1 610 ? 130.984 142.417 139.361 1.00 24.35 610 TYR A N 1
ATOM 10072 C CA . TYR A 1 610 ? 131.349 143.553 138.525 1.00 24.35 610 TYR A CA 1
ATOM 10073 C C . TYR A 1 610 ? 132.515 144.349 139.096 1.00 24.35 610 TYR A C 1
ATOM 10074 O O . TYR A 1 610 ? 132.602 145.559 138.868 1.00 24.35 610 TYR A O 1
ATOM 10092 N N . LYS A 1 611 ? 133.413 143.693 139.829 1.00 27.54 611 LYS A N 1
ATOM 10093 C CA . LYS A 1 611 ? 134.712 144.268 140.174 1.00 27.54 611 LYS A CA 1
ATOM 10094 C C . LYS A 1 611 ? 135.747 143.603 139.275 1.00 27.54 611 LYS A C 1
ATOM 10095 O O . LYS A 1 611 ? 136.264 142.521 139.555 1.00 27.54 611 LYS A O 1
ATOM 10114 N N . PHE A 1 612 ? 136.050 144.275 138.170 1.00 24.81 612 PHE A N 1
ATOM 10115 C CA . PHE A 1 612 ? 136.847 143.668 137.114 1.00 24.81 612 PHE A CA 1
ATOM 10116 C C . PHE A 1 612 ? 138.328 143.688 137.468 1.00 24.81 612 PHE A C 1
ATOM 10117 O O . PHE A 1 612 ? 138.829 144.654 138.048 1.00 24.81 612 PHE A O 1
ATOM 10134 N N . VAL A 1 613 ? 139.027 142.610 137.113 1.00 28.14 613 VAL A N 1
ATOM 10135 C CA . VAL A 1 613 ? 140.441 142.478 137.455 1.00 28.14 613 VAL A CA 1
ATOM 10136 C C . VAL A 1 613 ? 141.265 143.541 136.742 1.00 28.14 613 VAL A C 1
ATOM 10137 O O . VAL A 1 613 ? 142.168 144.149 137.326 1.00 28.14 613 VAL A O 1
ATOM 10150 N N . TRP A 1 614 ? 140.960 143.780 135.469 1.00 24.96 614 TRP A N 1
ATOM 10151 C CA . TRP A 1 614 ? 141.774 144.654 134.630 1.00 24.96 614 TRP A CA 1
ATOM 10152 C C . TRP A 1 614 ? 141.610 146.129 134.964 1.00 24.96 614 TRP A C 1
ATOM 10153 O O . TRP A 1 614 ? 142.362 146.948 134.431 1.00 24.96 614 TRP A O 1
ATOM 10174 N N . SER A 1 615 ? 140.659 146.490 135.825 1.00 26.90 615 SER A N 1
ATOM 10175 C CA . SER A 1 615 ? 140.446 147.898 136.135 1.00 26.90 615 SER A CA 1
ATOM 10176 C C . SER A 1 615 ? 141.677 148.530 136.767 1.00 26.90 615 SER A C 1
ATOM 10177 O O . SER A 1 615 ? 141.963 149.706 136.522 1.00 26.90 615 SER A O 1
ATOM 10185 N N . ASP A 1 616 ? 142.403 147.782 137.597 1.00 27.90 616 ASP A N 1
ATOM 10186 C CA . ASP A 1 616 ? 143.600 148.323 138.230 1.00 27.90 616 ASP A CA 1
ATOM 10187 C C . ASP A 1 616 ? 144.781 148.375 137.273 1.00 27.90 616 ASP A C 1
ATOM 10188 O O . ASP A 1 616 ? 145.658 149.230 137.429 1.00 27.90 616 ASP A O 1
ATOM 10197 N N . VAL A 1 617 ? 144.830 147.472 136.295 1.00 26.12 617 VAL A N 1
ATOM 10198 C CA . VAL A 1 617 ? 145.946 147.451 135.355 1.00 26.12 617 VAL A CA 1
ATOM 10199 C C . VAL A 1 617 ? 145.908 148.680 134.456 1.00 26.12 617 VAL A C 1
ATOM 10200 O O . VAL A 1 617 ? 146.933 149.330 134.224 1.00 26.12 617 VAL A O 1
ATOM 10213 N N . TYR A 1 618 ? 144.726 149.027 133.950 1.00 24.45 618 TYR A N 1
ATOM 10214 C CA . TYR A 1 618 ? 144.570 150.056 132.932 1.00 24.45 618 TYR A CA 1
ATOM 10215 C C . TYR A 1 618 ? 144.217 151.421 133.504 1.00 24.45 618 TYR A C 1
ATOM 10216 O O . TYR A 1 618 ? 143.864 152.322 132.741 1.00 24.45 618 TYR A O 1
ATOM 10234 N N . LYS A 1 619 ? 144.290 151.600 134.821 1.00 27.55 619 LYS A N 1
ATOM 10235 C CA . LYS A 1 619 ? 143.803 152.842 135.411 1.00 27.55 619 LYS A CA 1
ATOM 10236 C C . LYS A 1 619 ? 144.657 154.040 135.014 1.00 27.55 619 LYS A C 1
ATOM 10237 O O . LYS A 1 619 ? 144.180 155.179 135.063 1.00 27.55 619 LYS A O 1
ATOM 10256 N N . ASP A 1 620 ? 145.911 153.814 134.625 1.00 29.32 620 ASP A N 1
ATOM 10257 C CA . ASP A 1 620 ? 146.817 154.914 134.318 1.00 29.32 620 ASP A CA 1
ATOM 10258 C C . ASP A 1 620 ? 146.807 155.318 132.850 1.00 29.32 620 ASP A C 1
ATOM 10259 O O . ASP A 1 620 ? 147.517 156.259 132.486 1.00 29.32 620 ASP A O 1
ATOM 10268 N N . PHE A 1 621 ? 146.032 154.645 132.007 1.00 26.06 621 PHE A N 1
ATOM 10269 C CA . PHE A 1 621 ? 146.032 154.934 130.582 1.00 26.06 621 PHE A CA 1
ATOM 10270 C C . PHE A 1 621 ? 144.949 155.944 130.231 1.00 26.06 621 PHE A C 1
ATOM 10271 O O . PHE A 1 621 ? 143.905 156.023 130.880 1.00 26.06 621 PHE A O 1
ATOM 10288 N N . SER A 1 622 ? 145.214 156.726 129.189 1.00 27.88 622 SER A N 1
ATOM 10289 C CA . SER A 1 622 ? 144.264 157.703 128.681 1.00 27.88 622 SER A CA 1
ATOM 10290 C C . SER A 1 622 ? 143.433 157.179 127.520 1.00 27.88 622 SER A C 1
ATOM 10291 O O . SER A 1 622 ? 142.635 157.935 126.961 1.00 27.88 622 SER A O 1
ATOM 10299 N N . TYR A 1 623 ? 143.611 155.922 127.132 1.00 24.64 623 TYR A N 1
ATOM 10300 C CA . TYR A 1 623 ? 142.819 155.299 126.086 1.00 24.64 623 TYR A CA 1
ATOM 10301 C C . TYR A 1 623 ? 142.807 153.800 126.320 1.00 24.64 623 TYR A C 1
ATOM 10302 O O . TYR A 1 623 ? 143.862 153.190 126.504 1.00 24.64 623 TYR A O 1
ATOM 10320 N N . ILE A 1 624 ? 141.616 153.211 126.312 1.00 23.27 624 ILE A N 1
ATOM 10321 C CA . ILE A 1 624 ? 141.449 151.789 126.595 1.00 23.27 624 ILE A CA 1
ATOM 10322 C C . ILE A 1 624 ? 140.526 151.193 125.539 1.00 23.27 624 ILE A C 1
ATOM 10323 O O . ILE A 1 624 ? 139.418 151.706 125.343 1.00 23.27 624 ILE A O 1
ATOM 10339 N N . PRO A 1 625 ? 140.924 150.136 124.830 1.00 24.42 625 PRO A N 1
ATOM 10340 C CA . PRO A 1 625 ? 140.023 149.543 123.838 1.00 24.42 625 PRO A CA 1
ATOM 10341 C C . PRO A 1 625 ? 138.878 148.785 124.491 1.00 24.42 625 PRO A C 1
ATOM 10342 O O . PRO A 1 625 ? 138.895 148.477 125.682 1.00 24.42 625 PRO A O 1
ATOM 10353 N N . ALA A 1 626 ? 137.866 148.485 123.685 1.00 23.24 626 ALA A N 1
ATOM 10354 C CA . ALA A 1 626 ? 136.738 147.710 124.175 1.00 23.24 626 ALA A CA 1
ATOM 10355 C C . ALA A 1 626 ? 137.192 146.317 124.580 1.00 23.24 626 ALA A C 1
ATOM 10356 O O . ALA A 1 626 ? 137.992 145.684 123.891 1.00 23.24 626 ALA A O 1
ATOM 10363 N N . ILE A 1 627 ? 136.676 145.837 125.704 1.00 23.98 627 ILE A N 1
ATOM 10364 C CA . ILE A 1 627 ? 136.970 144.501 126.204 1.00 23.98 627 ILE A CA 1
ATOM 10365 C C . ILE A 1 627 ? 135.722 143.659 126.022 1.00 23.98 627 ILE A C 1
ATOM 10366 O O . ILE A 1 627 ? 134.662 143.993 126.559 1.00 23.98 627 ILE A O 1
ATOM 10382 N N . LYS A 1 628 ? 135.844 142.571 125.270 1.00 25.26 628 LYS A N 1
ATOM 10383 C CA . LYS A 1 628 ? 134.687 141.773 124.909 1.00 25.26 628 LYS A CA 1
ATOM 10384 C C . LYS A 1 628 ? 135.006 140.296 125.057 1.00 25.26 628 LYS A C 1
ATOM 10385 O O . LYS A 1 628 ? 136.165 139.889 125.129 1.00 25.26 628 LYS A O 1
ATOM 10404 N N . TYR A 1 629 ? 133.944 139.501 125.124 1.00 26.77 629 TYR A N 1
ATOM 10405 C CA . TYR A 1 629 ? 134.052 138.058 125.289 1.00 26.77 629 TYR A CA 1
ATOM 10406 C C . TYR A 1 629 ? 132.933 137.413 124.491 1.00 26.77 629 TYR A C 1
ATOM 10407 O O . TYR A 1 629 ? 131.761 137.579 124.830 1.00 26.77 629 TYR A O 1
ATOM 10425 N N . LYS A 1 630 ? 133.291 136.677 123.444 1.00 27.90 630 LYS A N 1
ATOM 10426 C CA . LYS A 1 630 ? 132.300 136.104 122.545 1.00 27.90 630 LYS A CA 1
ATOM 10427 C C . LYS A 1 630 ? 131.372 137.198 122.033 1.00 27.90 630 LYS A C 1
ATOM 10428 O O . LYS A 1 630 ? 131.818 138.084 121.299 1.00 27.90 630 LYS A O 1
ATOM 10447 N N . ASN A 1 631 ? 130.090 137.161 122.399 1.00 28.64 631 ASN A N 1
ATOM 10448 C CA . ASN A 1 631 ? 129.124 138.146 121.929 1.00 28.64 631 ASN A CA 1
ATOM 10449 C C . ASN A 1 631 ? 128.705 139.121 123.020 1.00 28.64 631 ASN A C 1
ATOM 10450 O O . ASN A 1 631 ? 127.574 139.612 123.000 1.00 28.64 631 ASN A O 1
ATOM 10461 N N . PHE A 1 632 ? 129.591 139.407 123.969 1.00 25.53 632 PHE A N 1
ATOM 10462 C CA . PHE A 1 632 ? 129.378 140.415 124.997 1.00 25.53 632 PHE A CA 1
ATOM 10463 C C . PHE A 1 632 ? 130.427 141.502 124.847 1.00 25.53 632 PHE A C 1
ATOM 10464 O O . PHE A 1 632 ? 131.603 141.201 124.630 1.00 25.53 632 PHE A O 1
ATOM 10481 N N . VAL A 1 633 ? 130.008 142.757 124.960 1.00 23.14 633 VAL A N 1
ATOM 10482 C CA . VAL A 1 633 ? 130.936 143.875 125.083 1.00 23.14 633 VAL A CA 1
ATOM 10483 C C . VAL A 1 633 ? 130.911 144.309 126.542 1.00 23.14 633 VAL A C 1
ATOM 10484 O O . VAL A 1 633 ? 130.043 145.077 126.958 1.00 23.14 633 VAL A O 1
ATOM 10497 N N . ILE A 1 634 ? 131.866 143.808 127.322 1.00 23.08 634 ILE A N 1
ATOM 10498 C CA . ILE A 1 634 ? 131.851 144.023 128.763 1.00 23.08 634 ILE A CA 1
ATOM 10499 C C . ILE A 1 634 ? 132.145 145.477 129.100 1.00 23.08 634 ILE A C 1
ATOM 10500 O O . ILE A 1 634 ? 131.589 146.026 130.054 1.00 23.08 634 ILE A O 1
ATOM 10516 N N . MET A 1 635 ? 133.035 146.115 128.346 1.00 24.61 635 MET A N 1
ATOM 10517 C CA . MET A 1 635 ? 133.349 147.521 128.528 1.00 24.61 635 MET A CA 1
ATOM 10518 C C . MET A 1 635 ? 133.387 148.214 127.175 1.00 24.61 635 MET A C 1
ATOM 10519 O O . MET A 1 635 ? 133.805 147.609 126.183 1.00 24.61 635 MET A O 1
ATOM 10533 N N . PRO A 1 636 ? 132.957 149.469 127.094 1.00 24.01 636 PRO A N 1
ATOM 10534 C CA . PRO A 1 636 ? 133.076 150.201 125.835 1.00 24.01 636 PRO A CA 1
ATOM 10535 C C . PRO A 1 636 ? 134.436 150.866 125.706 1.00 24.01 636 PRO A C 1
ATOM 10536 O O . PRO A 1 636 ? 135.171 151.046 126.678 1.00 24.01 636 PRO A O 1
ATOM 10547 N N . GLU A 1 637 ? 134.773 151.219 124.471 1.00 25.55 637 GLU A N 1
ATOM 10548 C CA . GLU A 1 637 ? 135.994 151.966 124.221 1.00 25.55 637 GLU A CA 1
ATOM 10549 C C . GLU A 1 637 ? 135.900 153.335 124.879 1.00 25.55 637 GLU A C 1
ATOM 10550 O O . GLU A 1 637 ? 134.883 154.018 124.766 1.00 25.55 637 GLU A O 1
ATOM 10562 N N . THR A 1 638 ? 136.962 153.741 125.571 1.00 25.82 638 THR A N 1
ATOM 10563 C CA . THR A 1 638 ? 136.909 154.947 126.384 1.00 25.82 638 THR A CA 1
ATOM 10564 C C . THR A 1 638 ? 138.148 155.803 126.173 1.00 25.82 638 THR A C 1
ATOM 10565 O O . THR A 1 638 ? 139.263 155.295 126.063 1.00 25.82 638 THR A O 1
ATOM 10576 N N . TRP A 1 639 ? 137.926 157.117 126.118 1.00 27.19 639 TRP A N 1
ATOM 10577 C CA . TRP A 1 639 ? 138.975 158.126 126.089 1.00 27.19 639 TRP A CA 1
ATOM 10578 C C . TRP A 1 639 ? 138.775 159.068 127.265 1.00 27.19 639 TRP A C 1
ATOM 10579 O O . TRP A 1 639 ? 137.644 159.343 127.664 1.00 27.19 639 TRP A O 1
ATOM 10600 N N . LYS A 1 640 ? 139.874 159.570 127.818 1.00 32.89 640 LYS A N 1
ATOM 10601 C CA . LYS A 1 640 ? 139.800 160.550 128.891 1.00 32.89 640 LYS A CA 1
ATOM 10602 C C . LYS A 1 640 ? 140.857 161.621 128.673 1.00 32.89 640 LYS A C 1
ATOM 10603 O O . LYS A 1 640 ? 141.916 161.371 128.096 1.00 32.89 640 LYS A O 1
ATOM 10622 N N . MET A 1 641 ? 140.554 162.825 129.151 1.00 41.99 641 MET A N 1
ATOM 10623 C CA . MET A 1 641 ? 141.320 164.022 128.838 1.00 41.99 641 MET A CA 1
ATOM 10624 C C . MET A 1 641 ? 141.991 164.566 130.088 1.00 41.99 641 MET A C 1
ATOM 10625 O O . MET A 1 641 ? 141.394 164.587 131.168 1.00 41.99 641 MET A O 1
ATOM 10639 N N . ASN A 1 642 ? 143.235 165.011 129.928 1.00 38.00 642 ASN A N 1
ATOM 10640 C CA . ASN A 1 642 ? 144.023 165.558 131.020 1.00 38.00 642 ASN A CA 1
ATOM 10641 C C . ASN A 1 642 ? 144.727 166.813 130.526 1.00 38.00 642 ASN A C 1
ATOM 10642 O O . ASN A 1 642 ? 144.509 167.271 129.403 1.00 38.00 642 ASN A O 1
ATOM 10653 N N . LYS A 1 643 ? 145.573 167.383 131.385 1.00 37.62 643 LYS A N 1
ATOM 10654 C CA . LYS A 1 643 ? 146.236 168.636 131.048 1.00 37.62 643 LYS A CA 1
ATOM 10655 C C . LYS A 1 643 ? 147.286 168.472 129.960 1.00 37.62 643 LYS A C 1
ATOM 10656 O O . LYS A 1 643 ? 147.735 169.473 129.396 1.00 37.62 643 LYS A O 1
ATOM 10675 N N . ILE A 1 644 ? 147.696 167.243 129.655 1.00 34.44 644 ILE A N 1
ATOM 10676 C CA . ILE A 1 644 ? 148.784 167.048 128.703 1.00 34.44 644 ILE A CA 1
ATOM 10677 C C . ILE A 1 644 ? 148.261 167.018 127.274 1.00 34.44 644 ILE A C 1
ATOM 10678 O O . ILE A 1 644 ? 148.847 167.635 126.378 1.00 34.44 644 ILE A O 1
ATOM 10694 N N . ASN A 1 645 ? 147.162 166.305 127.031 1.00 37.95 645 ASN A N 1
ATOM 10695 C CA . ASN A 1 645 ? 146.617 166.193 125.685 1.00 37.95 645 ASN A CA 1
ATOM 10696 C C . ASN A 1 645 ? 145.508 167.194 125.393 1.00 37.95 645 ASN A C 1
ATOM 10697 O O . ASN A 1 645 ? 145.230 167.452 124.218 1.00 37.95 645 ASN A O 1
ATOM 10708 N N . MET A 1 646 ? 144.875 167.770 126.420 1.00 48.24 646 MET A N 1
ATOM 10709 C CA . MET A 1 646 ? 143.880 168.835 126.254 1.00 48.24 646 MET A CA 1
ATOM 10710 C C . MET A 1 646 ? 144.296 169.994 127.153 1.00 48.24 646 MET A C 1
ATOM 10711 O O . MET A 1 646 ? 143.853 170.104 128.297 1.00 48.24 646 MET A O 1
ATOM 10725 N N . LYS A 1 647 ? 145.147 170.867 126.621 1.00 53.71 647 LYS A N 1
ATOM 10726 C CA . LYS A 1 647 ? 145.659 172.002 127.376 1.00 53.71 647 LYS A CA 1
ATOM 10727 C C . LYS A 1 647 ? 144.643 173.137 127.385 1.00 53.71 647 LYS A C 1
ATOM 10728 O O . LYS A 1 647 ? 144.768 174.098 126.619 1.00 53.71 647 LYS A O 1
ATOM 10747 N N . ILE A 1 648 ? 143.637 173.037 128.251 1.00 60.58 648 ILE A N 1
ATOM 10748 C CA . ILE A 1 648 ? 142.528 173.983 128.301 1.00 60.58 648 ILE A CA 1
ATOM 10749 C C . ILE A 1 648 ? 142.589 174.741 129.618 1.00 60.58 648 ILE A C 1
ATOM 10750 O O . ILE A 1 648 ? 142.643 174.132 130.692 1.00 60.58 648 ILE A O 1
ATOM 10766 N N . ASN A 1 649 ? 142.574 176.066 129.532 1.00 72.41 649 ASN A N 1
ATOM 10767 C CA . ASN A 1 649 ? 142.476 176.920 130.703 1.00 72.41 649 ASN A CA 1
ATOM 10768 C C . ASN A 1 649 ? 141.013 177.239 130.992 1.00 72.41 649 ASN A C 1
ATOM 10769 O O . ASN A 1 649 ? 140.139 177.098 130.134 1.00 72.41 649 ASN A O 1
ATOM 10780 N N . LYS A 1 650 ? 140.753 177.677 132.224 1.00 77.57 650 LYS A N 1
ATOM 10781 C CA . LYS A 1 650 ? 139.396 178.045 132.606 1.00 77.57 650 LYS A CA 1
ATOM 10782 C C . LYS A 1 650 ? 138.912 179.301 131.898 1.00 77.57 650 LYS A C 1
ATOM 10783 O O . LYS A 1 650 ? 137.717 179.609 131.968 1.00 77.57 650 LYS A O 1
ATOM 10802 N N . LYS A 1 651 ? 139.803 180.033 131.228 1.00 77.86 651 LYS A N 1
ATOM 10803 C CA . LYS A 1 651 ? 139.430 181.207 130.449 1.00 77.86 651 LYS A CA 1
ATOM 10804 C C . LYS A 1 651 ? 139.649 181.004 128.955 1.00 77.86 651 LYS A C 1
ATOM 10805 O O . LYS A 1 651 ? 139.660 181.985 128.202 1.00 77.86 651 LYS A O 1
ATOM 10824 N N . THR A 1 652 ? 139.826 179.765 128.505 1.00 68.68 652 THR A N 1
ATOM 10825 C CA . THR A 1 652 ? 140.030 179.510 127.087 1.00 68.68 652 THR A CA 1
ATOM 10826 C C . THR A 1 652 ? 138.796 179.915 126.293 1.00 68.68 652 THR A C 1
ATOM 10827 O O . THR A 1 652 ? 137.660 179.686 126.714 1.00 68.68 652 THR A O 1
ATOM 10838 N N . GLU A 1 653 ? 139.028 180.522 125.136 1.00 66.61 653 GLU A N 1
ATOM 10839 C CA . GLU A 1 653 ? 137.942 180.978 124.286 1.00 66.61 653 GLU A CA 1
ATOM 10840 C C . GLU A 1 653 ? 137.528 179.879 123.316 1.00 66.61 653 GLU A C 1
ATOM 10841 O O . GLU A 1 653 ? 138.349 179.075 122.868 1.00 66.61 653 GLU A O 1
ATOM 10853 N N . PHE A 1 654 ? 136.240 179.853 122.988 1.00 58.41 654 PHE A N 1
ATOM 10854 C CA . PHE A 1 654 ? 135.767 178.957 121.949 1.00 58.41 654 PHE A CA 1
ATOM 10855 C C . PHE A 1 654 ? 136.419 179.337 120.620 1.00 58.41 654 PHE A C 1
ATOM 10856 O O . PHE A 1 654 ? 136.951 180.436 120.450 1.00 58.41 654 PHE A O 1
ATOM 10873 N N . ASN A 1 655 ? 136.390 178.396 119.678 1.00 59.33 655 ASN A N 1
ATOM 10874 C CA . ASN A 1 655 ? 137.055 178.535 118.383 1.00 59.33 655 ASN A CA 1
ATOM 10875 C C . ASN A 1 655 ? 138.559 178.328 118.516 1.00 59.33 655 ASN A C 1
ATOM 10876 O O . ASN A 1 655 ? 139.272 178.265 117.510 1.00 59.33 655 ASN A O 1
ATOM 10887 N N . GLU A 1 656 ? 139.047 178.222 119.753 1.00 61.35 656 GLU A N 1
ATOM 10888 C CA . GLU A 1 656 ? 140.378 177.674 119.990 1.00 61.35 656 GLU A CA 1
ATOM 10889 C C . GLU A 1 656 ? 140.263 176.279 120.584 1.00 61.35 656 GLU A C 1
ATOM 10890 O O . GLU A 1 656 ? 140.989 175.356 120.191 1.00 61.35 656 GLU A O 1
ATOM 10902 N N . PHE A 1 657 ? 139.337 176.109 121.531 1.00 55.11 657 PHE A N 1
ATOM 10903 C CA . PHE A 1 657 ? 138.982 174.776 121.993 1.00 55.11 657 PHE A CA 1
ATOM 10904 C C . PHE A 1 657 ? 138.597 173.885 120.824 1.00 55.11 657 PHE A C 1
ATOM 10905 O O . PHE A 1 657 ? 138.915 172.695 120.811 1.00 55.11 657 PHE A O 1
ATOM 10922 N N . LYS A 1 658 ? 137.909 174.444 119.829 1.00 54.21 658 LYS A N 1
ATOM 10923 C CA . LYS A 1 658 ? 137.503 173.653 118.672 1.00 54.21 658 LYS A CA 1
ATOM 10924 C C . LYS A 1 658 ? 138.716 173.143 117.900 1.00 54.21 658 LYS A C 1
ATOM 10925 O O . LYS A 1 658 ? 138.794 171.958 117.547 1.00 54.21 658 LYS A O 1
ATOM 10944 N N . ASN A 1 659 ? 139.675 174.029 117.627 1.00 54.61 659 ASN A N 1
ATOM 10945 C CA . ASN A 1 659 ? 140.853 173.636 116.861 1.00 54.61 659 ASN A CA 1
ATOM 10946 C C . ASN A 1 659 ? 141.718 172.661 117.645 1.00 54.61 659 ASN A C 1
ATOM 10947 O O . ASN A 1 659 ? 142.392 171.810 117.056 1.00 54.61 659 ASN A O 1
ATOM 10958 N N . GLN A 1 660 ? 141.727 172.783 118.972 1.00 51.24 660 GLN A N 1
ATOM 10959 C CA . GLN A 1 660 ? 142.469 171.835 119.795 1.00 51.24 660 GLN A CA 1
ATOM 10960 C C . GLN A 1 660 ? 141.782 170.474 119.827 1.00 51.24 660 GLN A C 1
ATOM 10961 O O . GLN A 1 660 ? 142.442 169.429 119.740 1.00 51.24 660 GLN A O 1
ATOM 10975 N N . PHE A 1 661 ? 140.454 170.464 119.937 1.00 43.49 661 PHE A N 1
ATOM 10976 C CA . PHE A 1 661 ? 139.725 169.208 120.008 1.00 43.49 661 PHE A CA 1
ATOM 10977 C C . PHE A 1 661 ? 139.759 168.466 118.683 1.00 43.49 661 PHE A C 1
ATOM 10978 O O . PHE A 1 661 ? 139.713 167.234 118.669 1.00 43.49 661 PHE A O 1
ATOM 10995 N N . ASN A 1 662 ? 139.833 169.180 117.560 1.00 44.97 662 ASN A N 1
ATOM 10996 C CA . ASN A 1 662 ? 139.988 168.483 116.286 1.00 44.97 662 ASN A CA 1
ATOM 10997 C C . ASN A 1 662 ? 141.324 167.754 116.207 1.00 44.97 662 ASN A C 1
ATOM 10998 O O . ASN A 1 662 ? 141.388 166.616 115.720 1.00 44.97 662 ASN A O 1
ATOM 11009 N N . ASP A 1 663 ? 142.399 168.384 116.684 1.00 41.64 663 ASP A N 1
ATOM 11010 C CA . ASP A 1 663 ? 143.682 167.696 116.759 1.00 41.64 663 ASP A CA 1
ATOM 11011 C C . ASP A 1 663 ? 143.598 166.488 117.680 1.00 41.64 663 ASP A C 1
ATOM 11012 O O . ASP A 1 663 ? 144.139 165.422 117.366 1.00 41.64 663 ASP A O 1
ATOM 11021 N N . TYR A 1 664 ? 142.931 166.640 118.826 1.00 37.17 664 TYR A N 1
ATOM 11022 C CA . TYR A 1 664 ? 142.743 165.510 119.733 1.00 37.17 664 TYR A CA 1
ATOM 11023 C C . TYR A 1 664 ? 142.029 164.360 119.032 1.00 37.17 664 TYR A C 1
ATOM 11024 O O . TYR A 1 664 ? 142.453 163.200 119.116 1.00 37.17 664 TYR A O 1
ATOM 11042 N N . ARG A 1 665 ? 140.941 164.669 118.325 1.00 36.14 665 ARG A N 1
ATOM 11043 C CA . ARG A 1 665 ? 140.188 163.641 117.618 1.00 36.14 665 ARG A CA 1
ATOM 11044 C C . ARG A 1 665 ? 141.057 162.918 116.604 1.00 36.14 665 ARG A C 1
ATOM 11045 O O . ARG A 1 665 ? 141.036 161.686 116.526 1.00 36.14 665 ARG A O 1
ATOM 11066 N N . ILE A 1 666 ? 141.812 163.666 115.801 1.00 36.25 666 ILE A N 1
ATOM 11067 C CA . ILE A 1 666 ? 142.622 163.023 114.772 1.00 36.25 666 ILE A CA 1
ATOM 11068 C C . ILE A 1 666 ? 143.729 162.186 115.401 1.00 36.25 666 ILE A C 1
ATOM 11069 O O . ILE A 1 666 ? 144.090 161.125 114.883 1.00 36.25 666 ILE A O 1
ATOM 11085 N N . LYS A 1 667 ? 144.285 162.645 116.522 1.00 33.37 667 LYS A N 1
ATOM 11086 C CA . LYS A 1 667 ? 145.392 161.929 117.145 1.00 33.37 667 LYS A CA 1
ATOM 11087 C C . LYS A 1 667 ? 144.933 160.620 117.772 1.00 33.37 667 LYS A C 1
ATOM 11088 O O . LYS A 1 667 ? 145.587 159.586 117.601 1.00 33.37 667 LYS A O 1
ATOM 11107 N N . TYR A 1 668 ? 143.819 160.636 118.504 1.00 32.00 668 TYR A N 1
ATOM 11108 C CA . TYR A 1 668 ? 143.351 159.449 119.210 1.00 32.00 668 TYR A CA 1
ATOM 11109 C C . TYR A 1 668 ? 142.256 158.691 118.472 1.00 32.00 668 TYR A C 1
ATOM 11110 O O . TYR A 1 668 ? 141.820 157.643 118.954 1.00 32.00 668 TYR A O 1
ATOM 11128 N N . GLY A 1 669 ? 141.811 159.178 117.320 1.00 31.21 669 GLY A N 1
ATOM 11129 C CA . GLY A 1 669 ? 140.799 158.474 116.551 1.00 31.21 669 GLY A CA 1
ATOM 11130 C C . GLY A 1 669 ? 139.444 158.375 117.217 1.00 31.21 669 GLY A C 1
ATOM 11131 O O . GLY A 1 669 ? 138.833 157.300 117.205 1.00 31.21 669 GLY A O 1
ATOM 11135 N N . VAL A 1 670 ? 138.956 159.467 117.795 1.00 31.29 670 VAL A N 1
ATOM 11136 C CA . VAL A 1 670 ? 137.642 159.495 118.434 1.00 31.29 670 VAL A CA 1
ATOM 11137 C C . VAL A 1 670 ? 136.574 159.385 117.351 1.00 31.29 670 VAL A C 1
ATOM 11138 O O . VAL A 1 670 ? 136.624 160.134 116.365 1.00 31.29 670 VAL A O 1
ATOM 11151 N N . PRO A 1 671 ? 135.599 158.484 117.474 1.00 30.99 671 PRO A N 1
ATOM 11152 C CA . PRO A 1 671 ? 134.571 158.365 116.437 1.00 30.99 671 PRO A CA 1
ATOM 11153 C C . PRO A 1 671 ? 133.587 159.522 116.491 1.00 30.99 671 PRO A C 1
ATOM 11154 O O . PRO A 1 671 ? 133.698 160.442 117.301 1.00 30.99 671 PRO A O 1
ATOM 11165 N N . GLN A 1 672 ? 132.600 159.462 115.596 1.00 35.70 672 GLN A N 1
ATOM 11166 C CA . GLN A 1 672 ? 131.669 160.575 115.448 1.00 35.70 672 GLN A CA 1
ATOM 11167 C C . GLN A 1 672 ? 130.711 160.672 116.628 1.00 35.70 672 GLN A C 1
ATOM 11168 O O . GLN A 1 672 ? 130.462 161.768 117.141 1.00 35.70 672 GLN A O 1
ATOM 11182 N N . TYR A 1 673 ? 130.156 159.545 117.066 1.00 35.13 673 TYR A N 1
ATOM 11183 C CA . TYR A 1 673 ? 129.193 159.507 118.159 1.00 35.13 673 TYR A CA 1
ATOM 11184 C C . TYR A 1 673 ? 129.862 158.971 119.414 1.00 35.13 673 TYR A C 1
ATOM 11185 O O . TYR A 1 673 ? 130.479 157.903 119.383 1.00 35.13 673 TYR A O 1
ATOM 11203 N N . VAL A 1 674 ? 129.726 159.708 120.519 1.00 32.08 674 VAL A N 1
ATOM 11204 C CA . VAL A 1 674 ? 130.277 159.309 121.806 1.00 32.08 674 VAL A CA 1
ATOM 11205 C C . VAL A 1 674 ? 129.299 159.691 122.908 1.00 32.08 674 VAL A C 1
ATOM 11206 O O . VAL A 1 674 ? 128.398 160.507 122.715 1.00 32.08 674 VAL A O 1
ATOM 11219 N N . TYR A 1 675 ? 129.486 159.080 124.074 1.00 31.68 675 TYR A N 1
ATOM 11220 C CA . TYR A 1 675 ? 128.736 159.412 125.278 1.00 31.68 675 TYR A CA 1
ATOM 11221 C C . TYR A 1 675 ? 129.607 160.243 126.208 1.00 31.68 675 TYR A C 1
ATOM 11222 O O . TYR A 1 675 ? 130.718 159.834 126.549 1.00 31.68 675 TYR A O 1
ATOM 11240 N N . ILE A 1 676 ? 129.099 161.397 126.626 1.00 39.19 676 ILE A N 1
ATOM 11241 C CA . ILE A 1 676 ? 129.745 162.179 127.675 1.00 39.19 676 ILE A CA 1
ATOM 11242 C C . ILE A 1 676 ? 129.167 161.714 129.005 1.00 39.19 676 ILE A C 1
ATOM 11243 O O . ILE A 1 676 ? 128.010 161.996 129.321 1.00 39.19 676 ILE A O 1
ATOM 11259 N N . THR A 1 677 ? 129.969 160.998 129.786 1.00 44.74 677 THR A N 1
ATOM 11260 C CA . THR A 1 677 ? 129.475 160.385 131.009 1.00 44.74 677 THR A CA 1
ATOM 11261 C C . THR A 1 677 ? 128.838 161.432 131.920 1.00 44.74 677 THR A C 1
ATOM 11262 O O . THR A 1 677 ? 129.141 162.625 131.849 1.00 44.74 677 THR A O 1
ATOM 11273 N N . PHE A 1 678 ? 127.940 160.952 132.789 1.00 52.63 678 PHE A N 1
ATOM 11274 C CA . PHE A 1 678 ? 127.100 161.766 133.668 1.00 52.63 678 PHE A CA 1
ATOM 11275 C C . PHE A 1 678 ? 125.770 162.078 132.975 1.00 52.63 678 PHE A C 1
ATOM 11276 O O . PHE A 1 678 ? 125.220 161.214 132.284 1.00 52.63 678 PHE A O 1
ATOM 11293 N N . ALA A 1 679 ? 125.233 163.285 133.157 1.00 48.21 679 ALA A N 1
ATOM 11294 C CA . ALA A 1 679 ? 123.878 163.615 132.732 1.00 48.21 679 ALA A CA 1
ATOM 11295 C C . ALA A 1 679 ? 123.819 164.373 131.406 1.00 48.21 679 ALA A C 1
ATOM 11296 O O . ALA A 1 679 ? 122.792 164.993 131.109 1.00 48.21 679 ALA A O 1
ATOM 11303 N N . ASP A 1 680 ? 124.890 164.346 130.608 1.00 46.16 680 ASP A N 1
ATOM 11304 C CA . ASP A 1 680 ? 124.895 164.978 129.291 1.00 46.16 680 ASP A CA 1
ATOM 11305 C C . ASP A 1 680 ? 124.806 163.963 128.157 1.00 46.16 680 ASP A C 1
ATOM 11306 O O . ASP A 1 680 ? 124.018 164.150 127.223 1.00 46.16 680 ASP A O 1
ATOM 11315 N N . ASN A 1 681 ? 125.620 162.917 128.215 1.00 39.14 681 ASN A N 1
ATOM 11316 C CA . ASN A 1 681 ? 125.478 161.678 127.430 1.00 39.14 681 ASN A CA 1
ATOM 11317 C C . ASN A 1 681 ? 125.548 162.012 125.934 1.00 39.14 681 ASN A C 1
ATOM 11318 O O . ASN A 1 681 ? 126.287 162.929 125.552 1.00 39.14 681 ASN A O 1
ATOM 11329 N N . ARG A 1 682 ? 124.800 161.317 125.079 1.00 36.41 682 ARG A N 1
ATOM 11330 C CA . ARG A 1 682 ? 125.205 161.141 123.687 1.00 36.41 682 ARG A CA 1
ATOM 11331 C C . ARG A 1 682 ? 125.446 162.467 122.982 1.00 36.41 682 ARG A C 1
ATOM 11332 O O . ARG A 1 682 ? 124.629 163.387 123.060 1.00 36.41 682 ARG A O 1
ATOM 11353 N N . ILE A 1 683 ? 126.562 162.539 122.260 1.00 38.59 683 ILE A N 1
ATOM 11354 C CA . ILE A 1 683 ? 127.048 163.758 121.627 1.00 38.59 683 ILE A CA 1
ATOM 11355 C C . ILE A 1 683 ? 127.445 163.426 120.195 1.00 38.59 683 ILE A C 1
ATOM 11356 O O . ILE A 1 683 ? 128.138 162.433 119.955 1.00 38.59 683 ILE A O 1
ATOM 11372 N N . LEU A 1 684 ? 127.004 164.250 119.249 1.00 40.93 684 LEU A N 1
ATOM 11373 C CA . LEU A 1 684 ? 127.424 164.143 117.855 1.00 40.93 684 LEU A CA 1
ATOM 11374 C C . LEU A 1 684 ? 128.521 165.173 117.610 1.00 40.93 684 LEU A C 1
ATOM 11375 O O . LEU A 1 684 ? 128.256 166.378 117.586 1.00 40.93 684 LEU A O 1
ATOM 11391 N N . LEU A 1 685 ? 129.752 164.698 117.420 1.00 38.34 685 LEU A N 1
ATOM 11392 C CA . LEU A 1 685 ? 130.900 165.594 117.417 1.00 38.34 685 LEU A CA 1
ATOM 11393 C C . LEU A 1 685 ? 131.028 166.390 116.126 1.00 38.34 685 LEU A C 1
ATOM 11394 O O . LEU A 1 685 ? 131.828 167.329 116.075 1.00 38.34 685 LEU A O 1
ATOM 11410 N N . ASN A 1 686 ? 130.267 166.049 115.090 1.00 43.37 686 ASN A N 1
ATOM 11411 C CA . ASN A 1 686 ? 130.262 166.814 113.851 1.00 43.37 686 ASN A CA 1
ATOM 11412 C C . ASN A 1 686 ? 129.217 167.923 113.844 1.00 43.37 686 ASN A C 1
ATOM 11413 O O . ASN A 1 686 ? 128.761 168.319 112.767 1.00 43.37 686 ASN A O 1
ATOM 11424 N N . LEU A 1 687 ? 128.826 168.424 115.013 1.00 50.47 687 LEU A N 1
ATOM 11425 C CA . LEU A 1 687 ? 127.860 169.508 115.119 1.00 50.47 687 LEU A CA 1
ATOM 11426 C C . LEU A 1 687 ? 128.396 170.541 116.096 1.00 50.47 687 LEU A C 1
ATOM 11427 O O . LEU A 1 687 ? 129.107 170.191 117.040 1.00 50.47 687 LEU A O 1
ATOM 11443 N N . ASP A 1 688 ? 128.057 171.811 115.868 1.00 53.51 688 ASP A N 1
ATOM 11444 C CA . ASP A 1 688 ? 128.611 172.879 116.693 1.00 53.51 688 ASP A CA 1
ATOM 11445 C C . ASP A 1 688 ? 127.964 172.937 118.071 1.00 53.51 688 ASP A C 1
ATOM 11446 O O . ASP A 1 688 ? 128.653 173.194 119.063 1.00 53.51 688 ASP A O 1
ATOM 11455 N N . ASP A 1 689 ? 126.651 172.719 118.157 1.00 52.47 689 ASP A N 1
ATOM 11456 C CA . ASP A 1 689 ? 125.981 172.793 119.452 1.00 52.47 689 ASP A CA 1
ATOM 11457 C C . ASP A 1 689 ? 126.462 171.688 120.383 1.00 52.47 689 ASP A C 1
ATOM 11458 O O . ASP A 1 689 ? 126.598 171.898 121.595 1.00 52.47 689 ASP A O 1
ATOM 11467 N N . GLU A 1 690 ? 126.719 170.500 119.836 1.00 46.97 690 GLU A N 1
ATOM 11468 C CA . GLU A 1 690 ? 127.231 169.409 120.655 1.00 46.97 690 GLU A CA 1
ATOM 11469 C C . GLU A 1 690 ? 128.601 169.750 121.227 1.00 46.97 690 GLU A C 1
ATOM 11470 O O . GLU A 1 690 ? 128.870 169.501 122.406 1.00 46.97 690 GLU A O 1
ATOM 11482 N N . GLN A 1 691 ? 129.479 170.338 120.414 1.00 50.81 691 GLN A N 1
ATOM 11483 C CA . GLN A 1 691 ? 130.781 170.744 120.926 1.00 50.81 691 GLN A CA 1
ATOM 11484 C C . GLN A 1 691 ? 130.661 171.904 121.904 1.00 50.81 691 GLN A C 1
ATOM 11485 O O . GLN A 1 691 ? 131.495 172.041 122.803 1.00 50.81 691 GLN A O 1
ATOM 11499 N N . CYS A 1 692 ? 129.640 172.749 121.752 1.00 53.88 692 CYS A N 1
ATOM 11500 C CA . CYS A 1 692 ? 129.400 173.786 122.751 1.00 53.88 692 CYS A CA 1
ATOM 11501 C C . CYS A 1 692 ? 129.022 173.168 124.094 1.00 53.88 692 CYS A C 1
ATOM 11502 O O . CYS A 1 692 ? 129.509 173.598 125.149 1.00 53.88 692 CYS A O 1
ATOM 11510 N N . VAL A 1 693 ? 128.155 172.154 124.070 1.00 50.02 693 VAL A N 1
ATOM 11511 C CA . VAL A 1 693 ? 127.856 171.399 125.285 1.00 50.02 693 VAL A CA 1
ATOM 11512 C C . VAL A 1 693 ? 129.137 170.813 125.860 1.00 50.02 693 VAL A C 1
ATOM 11513 O O . VAL A 1 693 ? 129.372 170.845 127.076 1.00 50.02 693 VAL A O 1
ATOM 11526 N N . LYS A 1 694 ? 129.982 170.268 124.987 1.00 49.47 694 LYS A N 1
ATOM 11527 C CA . LYS A 1 694 ? 131.213 169.627 125.430 1.00 49.47 694 LYS A CA 1
ATOM 11528 C C . LYS A 1 694 ? 132.129 170.624 126.130 1.00 49.47 694 LYS A C 1
ATOM 11529 O O . LYS A 1 694 ? 132.700 170.320 127.180 1.00 49.47 694 LYS A O 1
ATOM 11548 N N . ILE A 1 695 ? 132.278 171.826 125.566 1.00 55.51 695 ILE A N 1
ATOM 11549 C CA . ILE A 1 695 ? 133.163 172.825 126.170 1.00 55.51 695 ILE A CA 1
ATOM 11550 C C . ILE A 1 695 ? 132.589 173.328 127.486 1.00 55.51 695 ILE A C 1
ATOM 11551 O O . ILE A 1 695 ? 133.327 173.547 128.454 1.00 55.51 695 ILE A O 1
ATOM 11567 N N . LEU A 1 696 ? 131.275 173.552 127.544 1.00 58.35 696 LEU A N 1
ATOM 11568 C CA . LEU A 1 696 ? 130.684 173.971 128.810 1.00 58.35 696 LEU A CA 1
ATOM 11569 C C . LEU A 1 696 ? 130.951 172.936 129.895 1.00 58.35 696 LEU A C 1
ATOM 11570 O O . LEU A 1 696 ? 131.385 173.279 131.004 1.00 58.35 696 LEU A O 1
ATOM 11586 N N . TYR A 1 697 ? 130.728 171.658 129.580 1.00 59.00 697 TYR A N 1
ATOM 11587 C CA . TYR A 1 697 ? 130.983 170.593 130.545 1.00 59.00 697 TYR A CA 1
ATOM 11588 C C . TYR A 1 697 ? 132.457 170.542 130.924 1.00 59.00 697 TYR A C 1
ATOM 11589 O O . TYR A 1 697 ? 132.804 170.361 132.095 1.00 59.00 697 TYR A O 1
ATOM 11607 N N . HIS A 1 698 ? 133.340 170.705 129.938 1.00 60.10 698 HIS A N 1
ATOM 11608 C CA . HIS A 1 698 ? 134.774 170.613 130.186 1.00 60.10 698 HIS A CA 1
ATOM 11609 C C . HIS A 1 698 ? 135.242 171.714 131.125 1.00 60.10 698 HIS A C 1
ATOM 11610 O O . HIS A 1 698 ? 136.048 171.469 132.028 1.00 60.10 698 HIS A O 1
ATOM 11624 N N . GLU A 1 699 ? 134.756 172.940 130.920 1.00 66.12 699 GLU A N 1
ATOM 11625 C CA . GLU A 1 699 ? 135.134 174.039 131.804 1.00 66.12 699 GLU A CA 1
ATOM 11626 C C . GLU A 1 699 ? 134.554 173.847 133.198 1.00 66.12 699 GLU A C 1
ATOM 11627 O O . GLU A 1 699 ? 135.252 174.029 134.202 1.00 66.12 699 GLU A O 1
ATOM 11639 N N . CYS A 1 700 ? 133.274 173.474 133.286 1.00 68.27 700 CYS A N 1
ATOM 11640 C CA . CYS A 1 700 ? 132.670 173.278 134.601 1.00 68.27 700 CYS A CA 1
ATOM 11641 C C . CYS A 1 700 ? 133.336 172.136 135.360 1.00 68.27 700 CYS A C 1
ATOM 11642 O O . CYS A 1 700 ? 133.381 172.157 136.595 1.00 68.27 700 CYS A O 1
ATOM 11650 N N . LYS A 1 701 ? 133.860 171.141 134.647 1.00 66.58 701 LYS A N 1
ATOM 11651 C CA . LYS A 1 701 ? 134.476 169.970 135.260 1.00 66.58 701 LYS A CA 1
ATOM 11652 C C . LYS A 1 701 ? 135.976 170.128 135.482 1.00 66.58 701 LYS A C 1
ATOM 11653 O O . LYS A 1 701 ? 136.627 169.165 135.902 1.00 66.58 701 LYS A O 1
ATOM 11672 N N . ASN A 1 702 ? 136.539 171.303 135.202 1.00 75.69 702 ASN A N 1
ATOM 11673 C CA . ASN A 1 702 ? 137.966 171.559 135.405 1.00 75.69 702 ASN A CA 1
ATOM 11674 C C . ASN A 1 702 ? 138.833 170.669 134.516 1.00 75.69 702 ASN A C 1
ATOM 11675 O O . ASN A 1 702 ? 140.000 170.411 134.822 1.00 75.69 702 ASN A O 1
ATOM 11686 N N . SER A 1 703 ? 138.266 170.192 133.408 1.00 65.68 703 SER A N 1
ATOM 11687 C CA . SER A 1 703 ? 139.003 169.515 132.341 1.00 65.68 703 SER A CA 1
ATOM 11688 C C . SER A 1 703 ? 139.499 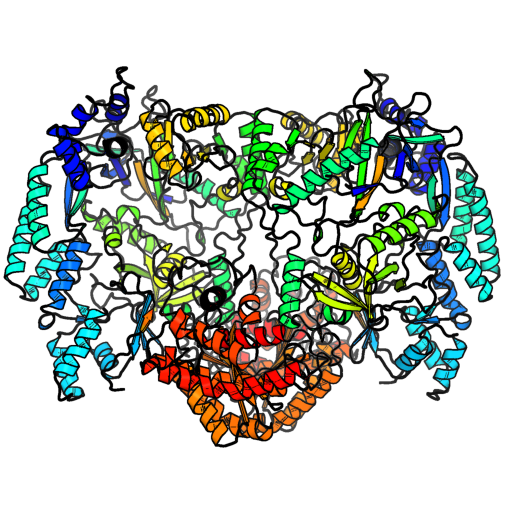168.128 132.734 1.00 65.68 703 SER A C 1
ATOM 11689 O O . SER A 1 703 ? 140.125 167.447 131.917 1.00 65.68 703 SER A O 1
ATOM 11697 N N . PHE A 1 704 ? 139.251 167.684 133.966 1.00 70.91 704 PHE A N 1
ATOM 11698 C CA . PHE A 1 704 ? 139.715 166.366 134.388 1.00 70.91 704 PHE A CA 1
ATOM 11699 C C . PHE A 1 704 ? 138.594 165.542 135.010 1.00 70.91 704 PHE A C 1
ATOM 11700 O O . PHE A 1 704 ? 138.540 164.322 134.828 1.00 70.91 704 PHE A O 1
ATOM 11717 N N . ASN A 1 705 ? 137.694 166.196 135.738 1.00 68.37 705 ASN A N 1
ATOM 11718 C CA . ASN A 1 705 ? 136.729 165.487 136.572 1.00 68.37 705 ASN A CA 1
ATOM 11719 C C . ASN A 1 705 ? 135.700 164.779 135.700 1.00 68.37 705 ASN A C 1
ATOM 11720 O O . ASN A 1 705 ? 134.805 165.416 135.137 1.00 68.37 705 ASN A O 1
ATOM 11731 N N . GLU A 1 706 ? 135.824 163.457 135.595 1.00 59.67 706 GLU A N 1
ATOM 11732 C CA . GLU A 1 706 ? 134.802 162.620 134.969 1.00 59.67 706 GLU A CA 1
ATOM 11733 C C . GLU A 1 706 ? 134.491 163.077 133.545 1.00 59.67 706 GLU A C 1
ATOM 11734 O O . GLU A 1 706 ? 133.361 162.955 133.069 1.00 59.67 706 GLU A O 1
ATOM 11746 N N . ILE A 1 707 ? 135.491 163.615 132.851 1.00 55.81 707 ILE A N 1
ATOM 11747 C CA . ILE A 1 707 ? 135.359 163.879 131.424 1.00 55.81 707 ILE A CA 1
ATOM 11748 C C . ILE A 1 707 ? 135.830 162.637 130.687 1.00 55.81 707 ILE A C 1
ATOM 11749 O O . ILE A 1 707 ? 136.983 162.559 130.250 1.00 55.81 707 ILE A O 1
ATOM 11765 N N . ILE A 1 708 ? 134.938 161.663 130.543 1.00 39.60 708 ILE A N 1
ATOM 11766 C CA . ILE A 1 708 ? 135.253 160.373 129.945 1.00 39.60 708 ILE A CA 1
ATOM 11767 C C . ILE A 1 708 ? 134.297 160.159 128.784 1.00 39.60 708 ILE A C 1
ATOM 11768 O O . ILE A 1 708 ? 133.075 160.228 128.957 1.00 39.60 708 ILE A O 1
ATOM 11784 N N . LEU A 1 709 ? 134.852 159.904 127.606 1.00 33.45 709 LEU A N 1
ATOM 11785 C CA . LEU A 1 709 ? 134.078 159.661 126.400 1.00 33.45 709 LEU A CA 1
ATOM 11786 C C . LEU A 1 709 ? 134.025 158.166 126.131 1.00 33.45 709 LEU A C 1
ATOM 11787 O O . LEU A 1 709 ? 135.051 157.487 126.178 1.00 33.45 709 LEU A O 1
ATOM 11803 N N . ASN A 1 710 ? 132.833 157.658 125.848 1.00 27.71 710 ASN A N 1
ATOM 11804 C CA . ASN A 1 710 ? 132.633 156.253 125.530 1.00 27.71 710 ASN A CA 1
ATOM 11805 C C . ASN A 1 710 ? 132.057 156.132 124.129 1.00 27.71 710 ASN A C 1
ATOM 11806 O O . ASN A 1 710 ? 131.304 156.994 123.677 1.00 27.71 710 ASN A O 1
ATOM 11817 N N . SER A 1 711 ? 132.420 155.059 123.440 1.00 28.50 711 SER A N 1
ATOM 11818 C CA . SER A 1 711 ? 131.912 154.850 122.096 1.00 28.50 711 SER A CA 1
ATOM 11819 C C . SER A 1 711 ? 130.448 154.432 122.139 1.00 28.50 711 SER A C 1
ATOM 11820 O O . SER A 1 711 ? 129.941 153.954 123.155 1.00 28.50 711 SER A O 1
ATOM 11828 N N . TYR A 1 712 ? 129.766 154.631 121.018 1.00 33.99 712 TYR A N 1
ATOM 11829 C CA . TYR A 1 712 ? 128.356 154.306 120.910 1.00 33.99 712 TYR A CA 1
ATOM 11830 C C . TYR A 1 712 ? 128.180 152.879 120.390 1.00 33.99 712 TYR A C 1
ATOM 11831 O O . TYR A 1 712 ? 129.050 152.322 119.719 1.00 33.99 712 TYR A O 1
ATOM 11849 N N . GLU A 1 713 ? 127.034 152.283 120.716 1.00 33.69 713 GLU A N 1
ATOM 11850 C CA . GLU A 1 713 ? 126.729 150.923 120.287 1.00 33.69 713 GLU A CA 1
ATOM 11851 C C . GLU A 1 713 ? 126.406 150.896 118.801 1.00 33.69 713 GLU A C 1
ATOM 11852 O O . GLU A 1 713 ? 125.240 150.778 118.416 1.00 33.69 713 GLU A O 1
ATOM 11864 N N . GLU A 1 714 ? 127.433 150.991 117.961 1.00 41.44 714 GLU A N 1
ATOM 11865 C CA . GLU A 1 714 ? 127.257 151.250 116.538 1.00 41.44 714 GLU A CA 1
ATOM 11866 C C . GLU A 1 714 ? 127.293 149.992 115.675 1.00 41.44 714 GLU A C 1
ATOM 11867 O O . GLU A 1 714 ? 127.777 150.064 114.541 1.00 41.44 714 GLU A O 1
ATOM 11879 N N . GLU A 1 715 ? 126.807 148.851 116.158 1.00 41.57 715 GLU A N 1
ATOM 11880 C CA . GLU A 1 715 ? 126.658 147.688 115.295 1.00 41.57 715 GLU A CA 1
ATOM 11881 C C . GLU A 1 715 ? 125.443 146.885 115.735 1.00 41.57 715 GLU A C 1
ATOM 11882 O O . GLU A 1 715 ? 125.133 146.788 116.924 1.00 41.57 715 GLU A O 1
ATOM 11894 N N . GLY A 1 716 ? 124.765 146.295 114.753 1.00 44.51 716 GLY A N 1
ATOM 11895 C CA . GLY A 1 716 ? 123.504 145.623 114.987 1.00 44.51 716 GLY A CA 1
ATOM 11896 C C . GLY A 1 716 ? 122.324 146.556 114.816 1.00 44.51 716 GLY A C 1
ATOM 11897 O O . GLY A 1 716 ? 122.457 147.749 114.530 1.00 44.51 716 GLY A O 1
ATOM 11901 N N . VAL A 1 717 ? 121.132 145.992 114.994 1.00 46.87 717 VAL A N 1
ATOM 11902 C CA . VAL A 1 717 ? 119.890 146.747 114.913 1.00 46.87 717 VAL A CA 1
ATOM 11903 C C . VAL A 1 717 ? 119.086 146.509 116.182 1.00 46.87 717 VAL A C 1
ATOM 11904 O O . VAL A 1 717 ? 119.265 145.504 116.876 1.00 46.87 717 VAL A O 1
ATOM 11917 N N . ASN A 1 718 ? 118.196 147.446 116.486 1.00 41.90 718 ASN A N 1
ATOM 11918 C CA . ASN A 1 718 ? 117.378 147.340 117.684 1.00 41.90 718 ASN A CA 1
ATOM 11919 C C . ASN A 1 718 ? 116.272 146.309 117.486 1.00 41.90 718 ASN A C 1
ATOM 11920 O O . ASN A 1 718 ? 115.936 145.934 116.360 1.00 41.90 718 ASN A O 1
ATOM 11931 N N . ILE A 1 719 ? 115.699 145.850 118.604 1.00 38.83 719 ILE A N 1
ATOM 11932 C CA . ILE A 1 719 ? 114.718 144.767 118.564 1.00 38.83 719 ILE A CA 1
ATOM 11933 C C . ILE A 1 719 ? 113.287 145.231 118.805 1.00 38.83 719 ILE A C 1
ATOM 11934 O O . ILE A 1 719 ? 112.348 144.528 118.404 1.00 38.83 719 ILE A O 1
ATOM 11950 N N . VAL A 1 720 ? 113.083 146.382 119.439 1.00 39.48 720 VAL A N 1
ATOM 11951 C CA . VAL A 1 720 ? 111.750 146.909 119.716 1.00 39.48 720 VAL A CA 1
ATOM 11952 C C . VAL A 1 720 ? 111.359 147.830 118.573 1.00 39.48 720 VAL A C 1
ATOM 11953 O O . VAL A 1 720 ? 112.108 148.751 118.229 1.00 39.48 720 VAL A O 1
ATOM 11966 N N . LYS A 1 721 ? 110.191 147.585 117.986 1.00 48.30 721 LYS A N 1
ATOM 11967 C CA . LYS A 1 721 ? 109.704 148.373 116.866 1.00 48.30 721 LYS A CA 1
ATOM 11968 C C . LYS A 1 721 ? 108.231 148.700 117.050 1.00 48.30 721 LYS A C 1
ATOM 11969 O O . LYS A 1 721 ? 107.441 147.859 117.483 1.00 48.30 721 LYS A O 1
ATOM 11988 N N . GLU A 1 722 ? 107.870 149.932 116.706 1.00 52.01 722 GLU A N 1
ATOM 11989 C CA . GLU A 1 722 ? 106.478 150.355 116.606 1.00 52.01 722 GLU A CA 1
ATOM 11990 C C . GLU A 1 722 ? 106.178 150.556 115.129 1.00 52.01 722 GLU A C 1
ATOM 11991 O O . GLU A 1 722 ? 106.557 151.579 114.548 1.00 52.01 722 GLU A O 1
ATOM 12003 N N . SER A 1 723 ? 105.501 149.583 114.524 1.00 61.54 723 SER A N 1
ATOM 12004 C CA . SER A 1 723 ? 105.274 149.584 113.085 1.00 61.54 723 SER A CA 1
ATOM 12005 C C . SER A 1 723 ? 106.604 149.522 112.343 1.00 61.54 723 SER A C 1
ATOM 12006 O O . SER A 1 723 ? 107.014 148.449 111.890 1.00 61.54 723 SER A O 1
ATOM 12014 N N . HIS A 1 724 ? 107.291 150.662 112.223 1.00 60.39 724 HIS A N 1
ATOM 12015 C CA . HIS A 1 724 ? 108.568 150.706 111.523 1.00 60.39 724 HIS A CA 1
ATOM 12016 C C . HIS A 1 724 ? 109.606 151.591 112.197 1.00 60.39 724 HIS A C 1
ATOM 12017 O O . HIS A 1 724 ? 110.680 151.789 111.622 1.00 60.39 724 HIS A O 1
ATOM 12032 N N . LYS A 1 725 ? 109.330 152.125 113.382 1.00 51.41 725 LYS A N 1
ATOM 12033 C CA . LYS A 1 725 ? 110.260 152.985 114.100 1.00 51.41 725 LYS A CA 1
ATOM 12034 C C . LYS A 1 725 ? 110.996 152.163 115.146 1.00 51.41 725 LYS A C 1
ATOM 12035 O O . LYS A 1 725 ? 110.375 151.391 115.881 1.00 51.41 725 LYS A O 1
ATOM 12054 N N . ASP A 1 726 ? 112.313 152.328 115.210 1.00 45.76 726 ASP A N 1
ATOM 12055 C CA . ASP A 1 726 ? 113.118 151.595 116.174 1.00 45.76 726 ASP A CA 1
ATOM 12056 C C . ASP A 1 726 ? 113.168 152.326 117.507 1.00 45.76 726 ASP A C 1
ATOM 12057 O O . ASP A 1 726 ? 113.187 153.558 117.566 1.00 45.76 726 ASP A O 1
ATOM 12066 N N . TYR A 1 727 ? 113.192 151.546 118.584 1.00 39.54 727 TYR A N 1
ATOM 12067 C CA . TYR A 1 727 ? 113.347 152.048 119.940 1.00 39.54 727 TYR A CA 1
ATOM 12068 C C . TYR A 1 727 ? 114.538 151.368 120.593 1.00 39.54 727 TYR A C 1
ATOM 12069 O O . TYR A 1 727 ? 114.777 150.177 120.380 1.00 39.54 727 TYR A O 1
ATOM 12087 N N . ILE A 1 728 ? 115.286 152.126 121.391 1.00 33.96 728 ILE A N 1
ATOM 12088 C CA . ILE A 1 728 ? 116.394 151.552 122.140 1.00 33.96 728 ILE A CA 1
ATOM 12089 C C . ILE A 1 728 ? 115.858 150.886 123.400 1.00 33.96 728 ILE A C 1
ATOM 12090 O O . ILE A 1 728 ? 115.076 151.478 124.153 1.00 33.96 728 ILE A O 1
ATOM 12106 N N . CYS A 1 729 ? 116.278 149.644 123.637 1.00 32.61 729 CYS A N 1
ATOM 12107 C CA . CYS A 1 729 ? 115.706 148.801 124.677 1.00 32.61 729 CYS A CA 1
ATOM 12108 C C . CYS A 1 729 ? 116.796 148.267 125.594 1.00 32.61 729 CYS A C 1
ATOM 12109 O O . CYS A 1 729 ? 117.903 147.966 125.145 1.00 32.61 729 CYS A O 1
ATOM 12117 N N . GLU A 1 730 ? 116.468 148.145 126.879 1.00 27.19 730 GLU A N 1
ATOM 12118 C CA . GLU A 1 730 ? 117.374 147.615 127.886 1.00 27.19 730 GLU A CA 1
ATOM 12119 C C . GLU A 1 730 ? 116.635 146.605 128.748 1.00 27.19 730 GLU A C 1
ATOM 12120 O O . GLU A 1 730 ? 115.467 146.806 129.085 1.00 27.19 730 GLU A O 1
ATOM 12132 N N . LEU A 1 731 ? 117.321 145.525 129.106 1.00 26.50 731 LEU A N 1
ATOM 12133 C CA . LEU A 1 731 ? 116.758 144.441 129.899 1.00 26.50 731 LEU A CA 1
ATOM 12134 C C . LEU A 1 731 ? 117.476 144.346 131.236 1.00 26.50 731 LEU A C 1
ATOM 12135 O O . LEU A 1 731 ? 118.687 144.562 131.314 1.00 26.50 731 LEU A O 1
ATOM 12151 N N . VAL A 1 732 ? 116.728 144.021 132.287 1.00 25.29 732 VAL A N 1
ATOM 12152 C CA . VAL A 1 732 ? 117.285 143.736 133.605 1.00 25.29 732 VAL A CA 1
ATOM 12153 C C . VAL A 1 732 ? 116.924 142.299 133.950 1.00 25.29 732 VAL A C 1
ATOM 12154 O O . VAL A 1 732 ? 115.743 141.969 134.102 1.00 25.29 732 VAL A O 1
ATOM 12167 N N . ILE A 1 733 ? 117.937 141.449 134.077 1.00 25.52 733 ILE A N 1
ATOM 12168 C CA . ILE A 1 733 ? 117.775 140.005 134.187 1.00 25.52 733 ILE A CA 1
ATOM 12169 C C . ILE A 1 733 ? 118.159 139.595 135.608 1.00 25.52 733 ILE A C 1
ATOM 12170 O O . ILE A 1 733 ? 119.353 139.564 135.934 1.00 25.52 733 ILE A O 1
ATOM 12186 N N . PRO A 1 734 ? 117.202 139.271 136.483 1.00 25.95 734 PRO A N 1
ATOM 12187 C CA . PRO A 1 734 ? 117.567 138.745 137.803 1.00 25.95 734 PRO A CA 1
ATOM 12188 C C . PRO A 1 734 ? 117.816 137.245 137.782 1.00 25.95 734 PRO A C 1
ATOM 12189 O O . PRO A 1 734 ? 117.050 136.495 137.171 1.00 25.95 734 PRO A O 1
ATOM 12200 N N . LEU A 1 735 ? 118.879 136.798 138.450 1.00 26.15 735 LEU A N 1
ATOM 12201 C CA . LEU A 1 735 ? 119.285 135.400 138.457 1.00 26.15 735 LEU A CA 1
ATOM 12202 C C . LEU A 1 735 ? 119.472 134.926 139.889 1.00 26.15 735 LEU A C 1
ATOM 12203 O O . LEU A 1 735 ? 119.769 135.718 140.785 1.00 26.15 735 LEU A O 1
ATOM 12219 N N . THR A 1 736 ? 119.307 133.622 140.094 1.00 28.41 736 THR A N 1
ATOM 12220 C CA . THR A 1 736 ? 119.480 133.001 141.398 1.00 28.41 736 THR A CA 1
ATOM 12221 C C . THR A 1 736 ? 120.377 131.776 141.288 1.00 28.41 736 THR A C 1
ATOM 12222 O O . THR A 1 736 ? 120.421 131.105 140.256 1.00 28.41 736 THR A O 1
ATOM 12233 N N . LYS A 1 737 ? 121.087 131.498 142.374 1.00 28.73 737 LYS A N 1
ATOM 12234 C CA . LYS A 1 737 ? 122.064 130.421 142.405 1.00 28.73 737 LYS A CA 1
ATOM 12235 C C . LYS A 1 737 ? 121.378 129.061 142.439 1.00 28.73 737 LYS A C 1
ATOM 12236 O O . LYS A 1 737 ? 120.268 128.920 142.953 1.00 28.73 737 LYS A O 1
ATOM 12255 N N . ILE A 1 738 ? 122.045 128.055 141.879 1.00 31.63 738 ILE A N 1
ATOM 12256 C CA . ILE A 1 738 ? 121.539 126.686 141.905 1.00 31.63 738 ILE A CA 1
ATOM 12257 C C . ILE A 1 738 ? 122.185 125.942 143.065 1.00 31.63 738 ILE A C 1
ATOM 12258 O O . ILE A 1 738 ? 123.403 126.012 143.263 1.00 31.63 738 ILE A O 1
ATOM 12274 N N . LYS A 1 739 ? 121.371 125.221 143.830 1.00 39.55 739 LYS A N 1
ATOM 12275 C CA . LYS A 1 739 ? 121.840 124.620 145.071 1.00 39.55 739 LYS A CA 1
ATOM 12276 C C . LYS A 1 739 ? 122.634 123.345 144.808 1.00 39.55 739 LYS A C 1
ATOM 12277 O O . LYS A 1 739 ? 122.269 122.534 143.953 1.00 39.55 739 LYS A O 1
ATOM 12296 N N . GLN A 1 740 ? 123.723 123.176 145.555 1.00 45.78 740 GLN A N 1
ATOM 12297 C CA . GLN A 1 740 ? 124.503 121.947 145.582 1.00 45.78 740 GLN A CA 1
ATOM 12298 C C . GLN A 1 740 ? 124.640 121.508 147.033 1.00 45.78 740 GLN A C 1
ATOM 12299 O O . GLN A 1 740 ? 124.995 122.316 147.896 1.00 45.78 740 GLN A O 1
ATOM 12313 N N . GLU A 1 741 ? 124.364 120.234 147.300 1.00 61.62 741 GLU A N 1
ATOM 12314 C CA . GLU A 1 741 ? 124.353 119.748 148.674 1.00 61.62 741 GLU A CA 1
ATOM 12315 C C . GLU A 1 741 ? 125.773 119.554 149.195 1.00 61.62 741 GLU A C 1
ATOM 12316 O O . GLU A 1 741 ? 126.626 118.977 148.514 1.00 61.62 741 GLU A O 1
ATOM 12328 N N . MET A 1 751 ? 129.158 128.607 174.009 1.00 65.05 751 MET A N 1
ATOM 12329 C CA . MET A 1 751 ? 129.981 129.501 174.814 1.00 65.05 751 MET A CA 1
ATOM 12330 C C . MET A 1 751 ? 129.808 130.962 174.420 1.00 65.05 751 MET A C 1
ATOM 12331 O O . MET A 1 751 ? 130.182 131.848 175.196 1.00 65.05 751 MET A O 1
ATOM 12345 N N . LEU A 1 752 ? 129.260 131.237 173.233 1.00 51.56 752 LEU A N 1
ATOM 12346 C CA . LEU A 1 752 ? 129.055 132.619 172.816 1.00 51.56 752 LEU A CA 1
ATOM 12347 C C . LEU A 1 752 ? 127.922 133.292 173.581 1.00 51.56 752 LEU A C 1
ATOM 12348 O O . LEU A 1 752 ? 127.765 134.513 173.479 1.00 51.56 752 LEU A O 1
ATOM 12364 N N . SER A 1 753 ? 127.140 132.529 174.348 1.00 60.96 753 SER A N 1
ATOM 12365 C CA . SER A 1 753 ? 126.021 133.073 175.110 1.00 60.96 753 SER A CA 1
ATOM 12366 C C . SER A 1 753 ? 126.444 133.714 176.426 1.00 60.96 753 SER A C 1
ATOM 12367 O O . SER A 1 753 ? 125.578 133.968 177.270 1.00 60.96 753 SER A O 1
ATOM 12375 N N . SER A 1 754 ? 127.733 133.981 176.625 1.00 49.97 754 SER A N 1
ATOM 12376 C CA . SER A 1 754 ? 128.205 134.548 177.882 1.00 49.97 754 SER A CA 1
ATOM 12377 C C . SER A 1 754 ? 127.517 135.876 178.172 1.00 49.97 754 SER A C 1
ATOM 12378 O O . SER A 1 754 ? 127.325 136.703 177.276 1.00 49.97 754 SER A O 1
ATOM 12386 N N . ASP A 1 755 ? 127.143 136.073 179.434 1.00 46.17 755 ASP A N 1
ATOM 12387 C CA . ASP A 1 755 ? 126.448 137.275 179.875 1.00 46.17 755 ASP A CA 1
ATOM 12388 C C . ASP A 1 755 ? 127.360 138.278 180.569 1.00 46.17 755 ASP A C 1
ATOM 12389 O O . ASP A 1 755 ? 126.862 139.275 181.100 1.00 46.17 755 ASP A O 1
ATOM 12398 N N . ILE A 1 756 ? 128.668 138.039 180.597 1.00 34.98 756 ILE A N 1
ATOM 12399 C CA . ILE A 1 756 ? 129.583 138.959 181.263 1.00 34.98 756 ILE A CA 1
ATOM 12400 C C . ILE A 1 756 ? 129.786 140.173 180.366 1.00 34.98 756 ILE A C 1
ATOM 12401 O O . ILE A 1 756 ? 130.121 140.041 179.184 1.00 34.98 756 ILE A O 1
ATOM 12417 N N . SER A 1 757 ? 129.575 141.363 180.921 1.00 30.46 757 SER A N 1
ATOM 12418 C CA . SER A 1 757 ? 129.724 142.582 180.145 1.00 30.46 757 SER A CA 1
ATOM 12419 C C . SER A 1 757 ? 131.202 142.874 179.898 1.00 30.46 757 SER A C 1
ATOM 12420 O O . SER A 1 757 ? 132.095 142.228 180.448 1.00 30.46 757 SER A O 1
ATOM 12428 N N . SER A 1 758 ? 131.455 143.866 179.044 1.00 27.26 758 SER A N 1
ATOM 12429 C CA . SER A 1 758 ? 132.823 144.174 178.648 1.00 27.26 758 SER A CA 1
ATOM 12430 C C . SER A 1 758 ? 133.614 144.863 179.749 1.00 27.26 758 SER A C 1
ATOM 12431 O O . SER A 1 758 ? 134.845 144.769 179.755 1.00 27.26 758 SER A O 1
ATOM 12439 N N . LEU A 1 759 ? 132.948 145.555 180.673 1.00 25.49 759 LEU A N 1
ATOM 12440 C CA . LEU A 1 759 ? 133.618 146.227 181.779 1.00 25.49 759 LEU A CA 1
ATOM 12441 C C . LEU A 1 759 ? 133.252 145.611 183.123 1.00 25.49 759 LEU A C 1
ATOM 12442 O O . LEU A 1 759 ? 133.380 146.267 184.159 1.00 25.49 759 LEU A O 1
ATOM 12458 N N . SER A 1 760 ? 132.802 144.360 183.123 1.00 29.55 760 SER A N 1
ATOM 12459 C CA . SER A 1 760 ? 132.436 143.692 184.362 1.00 29.55 760 SER A CA 1
ATOM 12460 C C . SER A 1 760 ? 133.650 143.553 185.267 1.00 29.55 760 SER A C 1
ATOM 12461 O O . SER A 1 760 ? 134.779 143.395 184.798 1.00 29.55 760 SER A O 1
ATOM 12469 N N . LYS A 1 761 ? 133.414 143.621 186.577 1.00 31.97 761 LYS A N 1
ATOM 12470 C CA . LYS A 1 761 ? 134.503 143.475 187.534 1.00 31.97 761 LYS A CA 1
ATOM 12471 C C . LYS A 1 761 ? 135.146 142.100 187.461 1.00 31.97 761 LYS A C 1
ATOM 12472 O O . LYS A 1 761 ? 136.279 141.935 187.922 1.00 31.97 761 LYS A O 1
ATOM 12491 N N . GLU A 1 762 ? 134.449 141.109 186.902 1.00 30.44 762 GLU A N 1
ATOM 12492 C CA . GLU A 1 762 ? 135.037 139.786 186.730 1.00 30.44 762 GLU A CA 1
ATOM 12493 C C . GLU A 1 762 ? 136.033 139.753 185.581 1.00 30.44 762 GLU A C 1
ATOM 12494 O O . GLU A 1 762 ? 136.914 138.890 185.555 1.00 30.44 762 GLU A O 1
ATOM 12506 N N . ARG A 1 763 ? 135.907 140.669 184.623 1.00 28.14 763 ARG A N 1
ATOM 12507 C CA . ARG A 1 763 ? 136.693 140.615 183.398 1.00 28.14 763 ARG A CA 1
ATOM 12508 C C . ARG A 1 763 ? 137.917 141.521 183.452 1.00 28.14 763 ARG A C 1
ATOM 12509 O O . ARG A 1 763 ? 139.034 141.064 183.205 1.00 28.14 763 ARG A O 1
ATOM 12530 N N . VAL A 1 764 ? 137.732 142.800 183.768 1.00 25.86 764 VAL A N 1
ATOM 12531 C CA . VAL A 1 764 ? 138.809 143.785 183.749 1.00 25.86 764 VAL A CA 1
ATOM 12532 C C . VAL A 1 764 ? 139.219 144.068 185.186 1.00 25.86 764 VAL A C 1
ATOM 12533 O O . VAL A 1 764 ? 138.382 144.436 186.018 1.00 25.86 764 VAL A O 1
ATOM 12546 N N . LYS A 1 765 ? 140.507 143.903 185.474 1.00 25.60 765 LYS A N 1
ATOM 12547 C CA . LYS A 1 765 ? 141.066 144.110 186.803 1.00 25.60 765 LYS A CA 1
ATOM 12548 C C . LYS A 1 765 ? 141.974 145.332 186.775 1.00 25.60 765 LYS A C 1
ATOM 12549 O O . LYS A 1 765 ? 142.958 145.357 186.031 1.00 25.60 765 LYS A O 1
ATOM 12568 N N . ASP A 1 766 ? 141.656 146.331 187.598 1.00 23.80 766 ASP A N 1
ATOM 12569 C CA . ASP A 1 766 ? 142.467 147.533 187.663 1.00 23.80 766 ASP A CA 1
ATOM 12570 C C . ASP A 1 766 ? 143.805 147.224 188.325 1.00 23.80 766 ASP A C 1
ATOM 12571 O O . ASP A 1 766 ? 143.933 146.236 189.048 1.00 23.80 766 ASP A O 1
ATOM 12580 N N . PRO A 1 767 ? 144.820 148.053 188.095 1.00 21.36 767 PRO A N 1
ATOM 12581 C CA . PRO A 1 767 ? 146.118 147.807 188.729 1.00 21.36 767 PRO A CA 1
ATOM 12582 C C . PRO A 1 767 ? 145.986 147.638 190.234 1.00 21.36 767 PRO A C 1
ATOM 12583 O O . PRO A 1 767 ? 145.324 148.425 190.909 1.00 21.36 767 PRO A O 1
ATOM 12594 N N . PHE A 1 768 ? 146.628 146.594 190.758 1.00 22.84 768 PHE A N 1
ATOM 12595 C CA . PHE A 1 768 ? 146.593 146.174 192.155 1.00 22.84 768 PHE A CA 1
ATOM 12596 C C . PHE A 1 768 ? 145.223 145.664 192.586 1.00 22.84 768 PHE A C 1
ATOM 12597 O O . PHE A 1 768 ? 144.966 145.576 193.788 1.00 22.84 768 PHE A O 1
ATOM 12614 N N . ASP A 1 769 ? 144.336 145.320 191.650 1.00 24.51 769 ASP A N 1
ATOM 12615 C CA . ASP A 1 769 ? 143.015 144.775 191.970 1.00 24.51 769 ASP A CA 1
ATOM 12616 C C . ASP A 1 769 ? 143.104 143.252 191.983 1.00 24.51 769 ASP A C 1
ATOM 12617 O O . ASP A 1 769 ? 142.577 142.555 191.115 1.00 24.51 769 ASP A O 1
ATOM 12626 N N . GLU A 1 770 ? 143.800 142.736 192.996 1.00 23.89 770 GLU A N 1
ATOM 12627 C CA . GLU A 1 770 ? 144.046 141.307 193.177 1.00 23.89 770 GLU A CA 1
ATOM 12628 C C . GLU A 1 770 ? 145.082 140.770 192.198 1.00 23.89 770 GLU A C 1
ATOM 12629 O O . GLU A 1 770 ? 145.510 139.620 192.320 1.00 23.89 770 GLU A O 1
ATOM 12641 N N . TRP A 1 771 ? 145.502 141.589 191.241 1.00 23.70 771 TRP A N 1
ATOM 12642 C CA . TRP A 1 771 ? 146.474 141.198 190.235 1.00 23.70 771 TRP A CA 1
ATOM 12643 C C . TRP A 1 771 ? 147.419 142.358 189.992 1.00 23.70 771 TRP A C 1
ATOM 12644 O O . TRP A 1 771 ? 146.983 143.502 189.847 1.00 23.70 771 TRP A O 1
ATOM 12665 N N . LEU A 1 772 ? 148.711 142.061 189.945 1.00 19.51 772 LEU A N 1
ATOM 12666 C CA . LEU A 1 772 ? 149.731 143.028 189.572 1.00 19.51 772 LEU A CA 1
ATOM 12667 C C . LEU A 1 772 ? 150.312 142.597 188.234 1.00 19.51 772 LEU A C 1
ATOM 12668 O O . LEU A 1 772 ? 150.939 141.540 188.140 1.00 19.51 772 LEU A O 1
ATOM 12684 N N . TYR A 1 773 ? 150.099 143.412 187.209 1.00 19.82 773 TYR A N 1
ATOM 12685 C CA . TYR A 1 773 ? 150.444 143.085 185.834 1.00 19.82 773 TYR A CA 1
ATOM 12686 C C . TYR A 1 773 ? 151.530 144.047 185.376 1.00 19.82 773 TYR A C 1
ATOM 12687 O O . TYR A 1 773 ? 151.297 145.256 185.301 1.00 19.82 773 TYR A O 1
ATOM 12705 N N . ILE A 1 774 ? 152.709 143.512 185.066 1.00 20.13 774 ILE A N 1
ATOM 12706 C CA . ILE A 1 774 ? 153.902 144.299 184.774 1.00 20.13 774 ILE A CA 1
ATOM 12707 C C . ILE A 1 774 ? 154.398 143.930 183.385 1.00 20.13 774 ILE A C 1
ATOM 12708 O O . ILE A 1 774 ? 154.378 142.755 183.010 1.00 20.13 774 ILE A O 1
ATOM 12724 N N . LYS A 1 775 ? 154.846 144.926 182.628 1.00 18.47 775 LYS A N 1
ATOM 12725 C CA . LYS A 1 775 ? 155.401 144.721 181.296 1.00 18.47 775 LYS A CA 1
ATOM 12726 C C . LYS A 1 775 ? 156.831 145.239 181.272 1.00 18.47 775 LYS A C 1
ATOM 12727 O O . LYS A 1 775 ? 157.073 146.403 181.592 1.00 18.47 775 LYS A O 1
ATOM 12746 N N . LEU A 1 776 ? 157.770 144.382 180.884 1.00 18.79 776 LEU A N 1
ATOM 12747 C CA . LEU A 1 776 ? 159.193 144.693 180.907 1.00 18.79 776 LEU A CA 1
ATOM 12748 C C . LEU A 1 776 ? 159.679 144.870 179.477 1.00 18.79 776 LEU A C 1
ATOM 12749 O O . LEU A 1 776 ? 159.528 143.964 178.655 1.00 18.79 776 LEU A O 1
ATOM 12765 N N . TYR A 1 777 ? 160.279 146.021 179.190 1.00 16.70 777 TYR A N 1
ATOM 12766 C CA . TYR A 1 777 ? 160.711 146.370 177.847 1.00 16.70 777 TYR A CA 1
ATOM 12767 C C . TYR A 1 777 ? 162.229 146.340 177.750 1.00 16.70 777 TYR A C 1
ATOM 12768 O O . TYR A 1 777 ? 162.934 146.494 178.747 1.00 16.70 777 TYR A O 1
ATOM 12786 N N . GLY A 1 778 ? 162.723 146.142 176.532 1.00 20.31 778 GLY A N 1
ATOM 12787 C CA . GLY A 1 778 ? 164.151 146.119 176.299 1.00 20.31 778 GLY A CA 1
ATOM 12788 C C . GLY A 1 778 ? 164.833 144.828 176.671 1.00 20.31 778 GLY A C 1
ATOM 12789 O O . GLY A 1 778 ? 166.021 144.845 177.000 1.00 20.31 778 GLY A O 1
ATOM 12793 N N . ILE A 1 779 ? 164.121 143.700 176.617 1.00 22.55 779 ILE A N 1
ATOM 12794 C CA . ILE A 1 779 ? 164.661 142.422 177.075 1.00 22.55 779 ILE A CA 1
ATOM 12795 C C . ILE A 1 779 ? 164.995 141.471 175.934 1.00 22.55 779 ILE A C 1
ATOM 12796 O O . ILE A 1 779 ? 165.202 140.275 176.181 1.00 22.55 779 ILE A O 1
ATOM 12812 N N . SER A 1 780 ? 165.077 141.964 174.698 1.00 25.06 780 SER A N 1
ATOM 12813 C CA . SER A 1 780 ? 165.091 141.077 173.541 1.00 25.06 780 SER A CA 1
ATOM 12814 C C . SER A 1 780 ? 166.280 140.129 173.551 1.00 25.06 780 SER A C 1
ATOM 12815 O O . SER A 1 780 ? 166.127 138.945 173.234 1.00 25.06 780 SER A O 1
ATOM 12823 N N . SER A 1 781 ? 167.468 140.624 173.896 1.00 29.05 781 SER A N 1
ATOM 12824 C CA . SER A 1 781 ? 168.684 139.848 173.684 1.00 29.05 781 SER A CA 1
ATOM 12825 C C . SER A 1 781 ? 168.993 138.898 174.833 1.00 29.05 781 SER A C 1
ATOM 12826 O O . SER A 1 781 ? 169.671 137.889 174.623 1.00 29.05 781 SER A O 1
ATOM 12834 N N . ASN A 1 782 ? 168.511 139.191 176.042 1.00 28.47 782 ASN A N 1
ATOM 12835 C CA . ASN A 1 782 ? 168.898 138.434 177.226 1.00 28.47 782 ASN A CA 1
ATOM 12836 C C . ASN A 1 782 ? 167.782 137.558 177.780 1.00 28.47 782 ASN A C 1
ATOM 12837 O O . ASN A 1 782 ? 167.905 137.071 178.908 1.00 28.47 782 ASN A O 1
ATOM 12848 N N . VAL A 1 783 ? 166.696 137.344 177.035 1.00 25.96 783 VAL A N 1
ATOM 12849 C CA . VAL A 1 783 ? 165.700 136.386 177.495 1.00 25.96 783 VAL A CA 1
ATOM 12850 C C . VAL A 1 783 ? 166.339 134.998 177.575 1.00 25.96 783 VAL A C 1
ATOM 12851 O O . VAL A 1 783 ? 167.382 134.723 176.970 1.00 25.96 783 VAL A O 1
ATOM 12864 N N . ASP A 1 784 ? 165.704 134.122 178.353 1.00 27.67 784 ASP A N 1
ATOM 12865 C CA . ASP A 1 784 ? 166.215 132.792 178.674 1.00 27.67 784 ASP A CA 1
ATOM 12866 C C . ASP A 1 784 ? 167.338 132.857 179.701 1.00 27.67 784 ASP A C 1
ATOM 12867 O O . ASP A 1 784 ? 167.779 131.820 180.206 1.00 27.67 784 ASP A O 1
ATOM 12876 N N . ASP A 1 785 ? 167.801 134.064 180.025 1.00 29.40 785 ASP A N 1
ATOM 12877 C CA . ASP A 1 785 ? 168.640 134.250 181.203 1.00 29.40 785 ASP A CA 1
ATOM 12878 C C . ASP A 1 785 ? 167.885 135.035 182.259 1.00 29.40 785 ASP A C 1
ATOM 12879 O O . ASP A 1 785 ? 167.897 134.677 183.442 1.00 29.40 785 ASP A O 1
ATOM 12888 N N . LEU A 1 786 ? 167.203 136.098 181.837 1.00 25.27 786 LEU A N 1
ATOM 12889 C CA . LEU A 1 786 ? 166.259 136.779 182.709 1.00 25.27 786 LEU A CA 1
ATOM 12890 C C . LEU A 1 786 ? 165.224 135.803 183.253 1.00 25.27 786 LEU A C 1
ATOM 12891 O O . LEU A 1 786 ? 165.059 135.678 184.471 1.00 25.27 786 LEU A O 1
ATOM 12907 N N . ILE A 1 787 ? 164.560 135.063 182.369 1.00 25.91 787 ILE A N 1
ATOM 12908 C CA . ILE A 1 787 ? 163.530 134.120 182.792 1.00 25.91 787 ILE A CA 1
ATOM 12909 C C . ILE A 1 787 ? 164.129 133.002 183.631 1.00 25.91 787 ILE A C 1
ATOM 12910 O O . ILE A 1 787 ? 163.590 132.632 184.678 1.00 25.91 787 ILE A O 1
ATOM 12926 N N . ALA A 1 788 ? 165.246 132.437 183.176 1.00 27.02 788 ALA A N 1
ATOM 12927 C CA . ALA A 1 788 ? 165.804 131.265 183.838 1.00 27.02 788 ALA A CA 1
ATOM 12928 C C . ALA A 1 788 ? 166.295 131.591 185.241 1.00 27.02 788 ALA A C 1
ATOM 12929 O O . ALA A 1 788 ? 166.095 130.802 186.170 1.00 27.02 788 ALA A O 1
ATOM 12936 N N . TYR A 1 789 ? 166.936 132.747 185.423 1.00 28.75 789 TYR A N 1
ATOM 12937 C CA . TYR A 1 789 ? 167.697 133.015 186.635 1.00 28.75 789 TYR A CA 1
ATOM 12938 C C . TYR A 1 789 ? 167.100 134.116 187.502 1.00 28.75 789 TYR A C 1
ATOM 12939 O O . TYR A 1 789 ? 167.129 134.001 188.729 1.00 28.75 789 TYR A O 1
ATOM 12957 N N . TYR A 1 790 ? 166.565 135.187 186.916 1.00 25.57 790 TYR A N 1
ATOM 12958 C CA . TYR A 1 790 ? 166.164 136.339 187.725 1.00 25.57 790 TYR A CA 1
ATOM 12959 C C . TYR A 1 790 ? 164.684 136.286 188.092 1.00 25.57 790 TYR A C 1
ATOM 12960 O O . TYR A 1 790 ? 164.326 136.325 189.271 1.00 25.57 790 TYR A O 1
ATOM 12978 N N . ILE A 1 791 ? 163.805 136.198 187.094 1.00 25.69 791 ILE A N 1
ATOM 12979 C CA . ILE A 1 791 ? 162.374 136.134 187.381 1.00 25.69 791 ILE A CA 1
ATOM 12980 C C . ILE A 1 791 ? 162.065 134.922 188.248 1.00 25.69 791 ILE A C 1
ATOM 12981 O O . ILE A 1 791 ? 161.300 135.006 189.219 1.00 25.69 791 ILE A O 1
ATOM 12997 N N . SER A 1 792 ? 162.661 133.780 187.914 1.00 27.23 792 SER A N 1
ATOM 12998 C CA . SER A 1 792 ? 162.380 132.546 188.633 1.00 27.23 792 SER A CA 1
ATOM 12999 C C . SER A 1 792 ? 162.649 132.702 190.123 1.00 27.23 792 SER A C 1
ATOM 13000 O O . SER A 1 792 ? 161.777 132.435 190.958 1.00 27.23 792 SER A O 1
ATOM 13008 N N . GLU A 1 793 ? 163.853 133.158 190.476 1.00 29.01 793 GLU A N 1
ATOM 13009 C CA . GLU A 1 793 ? 164.262 133.171 191.875 1.00 29.01 793 GLU A CA 1
ATOM 13010 C C . GLU A 1 793 ? 163.476 134.184 192.696 1.00 29.01 793 GLU A C 1
ATOM 13011 O O . GLU A 1 793 ? 163.141 133.910 193.852 1.00 29.01 793 GLU A O 1
ATOM 13023 N N . PHE A 1 794 ? 163.184 135.355 192.133 1.00 25.25 794 PHE A N 1
ATOM 13024 C CA . PHE A 1 794 ? 162.424 136.354 192.876 1.00 25.25 794 PHE A CA 1
ATOM 13025 C C . PHE A 1 794 ? 160.982 135.907 193.074 1.00 25.25 794 PHE A C 1
ATOM 13026 O O . PHE A 1 794 ? 160.444 135.968 194.188 1.00 25.25 794 PHE A O 1
ATOM 13043 N N . CYS A 1 795 ? 160.340 135.437 192.004 1.00 25.67 795 CYS A N 1
ATOM 13044 C CA . CYS A 1 795 ? 158.920 135.125 192.098 1.00 25.67 795 CYS A CA 1
ATOM 13045 C C . CYS A 1 795 ? 158.677 133.878 192.939 1.00 25.67 795 CYS A C 1
ATOM 13046 O O . CYS A 1 795 ? 157.719 133.831 193.719 1.00 25.67 795 CYS A O 1
ATOM 13054 N N . ASN A 1 796 ? 159.531 132.860 192.816 1.00 27.53 796 ASN A N 1
ATOM 13055 C CA . ASN A 1 796 ? 159.366 131.684 193.661 1.00 27.53 796 ASN A CA 1
ATOM 13056 C C . ASN A 1 796 ? 159.624 132.012 195.123 1.00 27.53 796 ASN A C 1
ATOM 13057 O O . ASN A 1 796 ? 158.971 131.451 196.010 1.00 27.53 796 ASN A O 1
ATOM 13068 N N . GLU A 1 797 ? 160.567 132.912 195.397 1.00 28.91 797 GLU A N 1
ATOM 13069 C CA . GLU A 1 797 ? 160.777 133.356 196.770 1.00 28.91 797 GLU A CA 1
ATOM 13070 C C . GLU A 1 797 ? 159.544 134.065 197.310 1.00 28.91 797 GLU A C 1
ATOM 13071 O O . GLU A 1 797 ? 159.173 133.873 198.472 1.00 28.91 797 GLU A O 1
ATOM 13083 N N . LEU A 1 798 ? 158.898 134.896 196.490 1.00 25.13 798 LEU A N 1
ATOM 13084 C CA . LEU A 1 798 ? 157.651 135.515 196.931 1.00 25.13 798 LEU A CA 1
ATOM 13085 C C . LEU A 1 798 ? 156.580 134.472 197.204 1.00 25.13 798 LEU A C 1
ATOM 13086 O O . LEU A 1 798 ? 155.836 134.589 198.180 1.00 25.13 798 LEU A O 1
ATOM 13102 N N . VAL A 1 799 ? 156.477 133.456 196.350 1.00 25.96 799 VAL A N 1
ATOM 13103 C CA . VAL A 1 799 ? 155.446 132.437 196.534 1.00 25.96 799 VAL A CA 1
ATOM 13104 C C . VAL A 1 799 ? 155.679 131.670 197.830 1.00 25.96 799 VAL A C 1
ATOM 13105 O O . VAL A 1 799 ? 154.737 131.390 198.579 1.00 25.96 799 VAL A O 1
ATOM 13118 N N . GLU A 1 800 ? 156.934 131.312 198.114 1.00 31.99 800 GLU A N 1
ATOM 13119 C CA . GLU A 1 800 ? 157.227 130.564 199.335 1.00 31.99 800 GLU A CA 1
ATOM 13120 C C . GLU A 1 800 ? 156.931 131.378 200.588 1.00 31.99 800 GLU A C 1
ATOM 13121 O O . GLU A 1 800 ? 156.423 130.831 201.572 1.00 31.99 800 GLU A O 1
ATOM 13133 N N . GLU A 1 801 ? 157.245 132.671 200.582 1.00 32.64 801 GLU A N 1
ATOM 13134 C CA . GLU A 1 801 ? 156.945 133.543 201.711 1.00 32.64 801 GLU A CA 1
ATOM 13135 C C . GLU A 1 801 ? 155.455 133.817 201.864 1.00 32.64 801 GLU A C 1
ATOM 13136 O O . GLU A 1 801 ? 155.053 134.416 202.866 1.00 32.64 801 GLU A O 1
ATOM 13148 N N . GLU A 1 802 ? 154.639 133.410 200.893 1.00 31.63 802 GLU A N 1
ATOM 13149 C CA . GLU A 1 802 ? 153.188 133.576 200.942 1.00 31.63 802 GLU A CA 1
ATOM 13150 C C . GLU A 1 802 ? 152.778 135.036 200.793 1.00 31.63 802 GLU A C 1
ATOM 13151 O O . GLU A 1 802 ? 151.764 135.466 201.345 1.00 31.63 802 GLU A O 1
ATOM 13163 N N . ILE A 1 803 ? 153.562 135.806 200.041 1.00 25.19 803 ILE A N 1
ATOM 13164 C CA . ILE A 1 803 ? 153.147 137.157 199.689 1.00 25.19 803 ILE A CA 1
ATOM 13165 C C . ILE A 1 803 ? 152.235 137.132 198.471 1.00 25.19 803 ILE A C 1
ATOM 13166 O O . ILE A 1 803 ? 151.340 137.973 198.344 1.00 25.19 803 ILE A O 1
ATOM 13182 N N . ILE A 1 804 ? 152.446 136.183 197.560 1.00 23.33 804 ILE A N 1
ATOM 13183 C CA . ILE A 1 804 ? 151.572 135.974 196.415 1.00 23.33 804 ILE A CA 1
ATOM 13184 C C . ILE A 1 804 ? 151.229 134.496 196.352 1.00 23.33 804 ILE A C 1
ATOM 13185 O O . ILE A 1 804 ? 151.959 133.650 196.875 1.00 23.33 804 ILE A O 1
ATOM 13201 N N . SER A 1 805 ? 150.102 134.184 195.717 1.00 21.05 805 SER A N 1
ATOM 13202 C CA . SER A 1 805 ? 149.658 132.801 195.615 1.00 21.05 805 SER A CA 1
ATOM 13203 C C . SER A 1 805 ? 150.123 132.121 194.336 1.00 21.05 805 SER A C 1
ATOM 13204 O O . SER A 1 805 ? 150.341 130.906 194.340 1.00 21.05 805 SER A O 1
ATOM 13212 N N . LYS A 1 806 ? 150.280 132.864 193.245 1.00 21.87 806 LYS A N 1
ATOM 13213 C CA . LYS A 1 806 ? 150.763 132.277 192.006 1.00 21.87 806 LYS A CA 1
ATOM 13214 C C . LYS A 1 806 ? 151.141 133.385 191.038 1.00 21.87 806 LYS A C 1
ATOM 13215 O O . LYS A 1 806 ? 150.826 134.555 191.252 1.00 21.87 806 LYS A O 1
ATOM 13234 N N . TYR A 1 807 ? 151.830 132.994 189.968 1.00 22.84 807 TYR A N 1
ATOM 13235 C CA . TYR A 1 807 ? 152.269 133.916 188.934 1.00 22.84 807 TYR A CA 1
ATOM 13236 C C . TYR A 1 807 ? 152.399 133.159 187.621 1.00 22.84 807 TYR A C 1
ATOM 13237 O O . TYR A 1 807 ? 152.486 131.933 187.599 1.00 22.84 807 TYR A O 1
ATOM 13255 N N . PHE A 1 808 ? 152.401 133.902 186.517 1.00 34.00 808 PHE A N 1
ATOM 13256 C CA . PHE A 1 808 ? 152.747 133.333 185.224 1.00 34.00 808 PHE A CA 1
ATOM 13257 C C . PHE A 1 808 ? 153.167 134.453 184.287 1.00 34.00 808 PHE A C 1
ATOM 13258 O O . PHE A 1 808 ? 152.892 135.627 184.536 1.00 34.00 808 PHE A O 1
ATOM 13275 N N . PHE A 1 809 ? 153.848 134.078 183.206 1.00 23.06 809 PHE A N 1
ATOM 13276 C CA . PHE A 1 809 ? 154.394 135.044 182.267 1.00 23.06 809 PHE A CA 1
ATOM 13277 C C . PHE A 1 809 ? 154.175 134.570 180.838 1.00 23.06 809 PHE A C 1
ATOM 13278 O O . PHE A 1 809 ? 153.797 133.425 180.589 1.00 23.06 809 PHE A O 1
ATOM 13295 N N . MET A 1 810 ? 154.399 135.485 179.899 1.00 26.33 810 MET A N 1
ATOM 13296 C CA . MET A 1 810 ? 154.357 135.189 178.475 1.00 26.33 810 MET A CA 1
ATOM 13297 C C . MET A 1 810 ? 155.109 136.289 177.744 1.00 26.33 810 MET A C 1
ATOM 13298 O O . MET A 1 810 ? 155.403 137.339 178.313 1.00 26.33 810 MET A O 1
ATOM 13312 N N . ARG A 1 811 ? 155.411 136.039 176.475 1.00 25.57 811 ARG A N 1
ATOM 13313 C CA . ARG A 1 811 ? 156.097 137.005 175.628 1.00 25.57 811 ARG A CA 1
ATOM 13314 C C . ARG A 1 811 ? 155.143 137.534 174.569 1.00 25.57 811 ARG A C 1
ATOM 13315 O O . ARG A 1 811 ? 154.367 136.772 173.988 1.00 25.57 811 ARG A O 1
ATOM 13336 N N . TYR A 1 812 ? 155.213 138.835 174.304 1.00 24.52 812 TYR A N 1
ATOM 13337 C CA . TYR A 1 812 ? 154.307 139.451 173.349 1.00 24.52 812 TYR A CA 1
ATOM 13338 C C . TYR A 1 812 ? 155.036 140.556 172.598 1.00 24.52 812 TYR A C 1
ATOM 13339 O O . TYR A 1 812 ? 156.218 140.816 172.827 1.00 24.52 812 TYR A O 1
ATOM 13357 N N . VAL A 1 813 ? 154.318 141.189 171.671 1.00 24.39 813 VAL A N 1
ATOM 13358 C CA . VAL A 1 813 ? 154.838 142.294 170.873 1.00 24.39 813 VAL A CA 1
ATOM 13359 C C . VAL A 1 813 ? 153.718 143.300 170.642 1.00 24.39 813 VAL A C 1
ATOM 13360 O O . VAL A 1 813 ? 152.783 143.032 169.881 1.00 24.39 813 VAL A O 1
ATOM 13373 N N . ASP A 1 814 ? 153.808 144.455 171.301 1.00 25.19 814 ASP A N 1
ATOM 13374 C CA . ASP A 1 814 ? 153.057 145.651 170.931 1.00 25.19 814 ASP A CA 1
ATOM 13375 C C . ASP A 1 814 ? 154.097 146.603 170.352 1.00 25.19 814 ASP A C 1
ATOM 13376 O O . ASP A 1 814 ? 154.902 147.185 171.093 1.00 25.19 814 ASP A O 1
ATOM 13385 N N . PRO A 1 815 ? 154.077 146.826 169.049 1.00 27.41 815 PRO A N 1
ATOM 13386 C CA . PRO A 1 815 ? 155.317 147.141 168.340 1.00 27.41 815 PRO A CA 1
ATOM 13387 C C . PRO A 1 815 ? 156.561 146.517 168.961 1.00 27.41 815 PRO A C 1
ATOM 13388 O O . PRO A 1 815 ? 157.142 145.600 168.376 1.00 27.41 815 PRO A O 1
ATOM 13399 N N . GLU A 1 816 ? 156.966 146.974 170.142 1.00 24.46 816 GLU A N 1
ATOM 13400 C CA . GLU A 1 816 ? 158.211 146.525 170.746 1.00 24.46 816 GLU A CA 1
ATOM 13401 C C . GLU A 1 816 ? 157.994 145.264 171.573 1.00 24.46 816 GLU A C 1
ATOM 13402 O O . GLU A 1 816 ? 156.921 145.053 172.140 1.00 24.46 816 GLU A O 1
ATOM 13414 N N . GLN A 1 817 ? 159.027 144.427 171.641 1.00 23.26 817 GLN A N 1
ATOM 13415 C CA . GLN A 1 817 ? 158.940 143.167 172.367 1.00 23.26 817 GLN A CA 1
ATOM 13416 C C . GLN A 1 817 ? 159.069 143.385 173.867 1.00 23.26 817 GLN A C 1
ATOM 13417 O O . GLN A 1 817 ? 159.844 144.228 174.323 1.00 23.26 817 GLN A O 1
ATOM 13431 N N . HIS A 1 818 ? 158.327 142.593 174.640 1.00 18.92 818 HIS A N 1
ATOM 13432 C CA . HIS A 1 818 ? 158.344 142.710 176.089 1.00 18.92 818 HIS A CA 1
ATOM 13433 C C . HIS A 1 818 ? 157.901 141.398 176.720 1.00 18.92 818 HIS A C 1
ATOM 13434 O O . HIS A 1 818 ? 157.498 140.458 176.035 1.00 18.92 818 HIS A O 1
ATOM 13448 N N . ILE A 1 819 ? 158.014 141.346 178.041 1.00 25.32 819 ILE A N 1
ATOM 13449 C CA . ILE A 1 819 ? 157.564 140.222 178.852 1.00 25.32 819 ILE A CA 1
ATOM 13450 C C . ILE A 1 819 ? 156.402 140.693 179.710 1.00 25.32 819 ILE A C 1
ATOM 13451 O O . ILE A 1 819 ? 156.461 141.764 180.316 1.00 25.32 819 ILE A O 1
ATOM 13467 N N . ARG A 1 820 ? 155.340 139.898 179.766 1.00 21.25 820 ARG A N 1
ATOM 13468 C CA . ARG A 1 820 ? 154.180 140.191 180.596 1.00 21.25 820 ARG A CA 1
ATOM 13469 C C . ARG A 1 820 ? 154.190 139.268 181.806 1.00 21.25 820 ARG A C 1
ATOM 13470 O O . ARG A 1 820 ? 154.110 138.048 181.655 1.00 21.25 820 ARG A O 1
ATOM 13491 N N . LEU A 1 821 ? 154.269 139.848 183.000 1.00 34.00 821 LEU A N 1
ATOM 13492 C CA . LEU A 1 821 ? 154.376 139.099 184.246 1.00 34.00 821 LEU A CA 1
ATOM 13493 C C . LEU A 1 821 ? 153.214 139.483 185.149 1.00 34.00 821 LEU A C 1
ATOM 13494 O O . LEU A 1 821 ? 153.011 140.668 185.423 1.00 34.00 821 LEU A O 1
ATOM 13510 N N . ARG A 1 822 ? 152.462 138.488 185.617 1.00 34.00 822 ARG A N 1
ATOM 13511 C CA . ARG A 1 822 ? 151.247 138.710 186.393 1.00 34.00 822 ARG A CA 1
ATOM 13512 C C . ARG A 1 822 ? 151.358 138.009 187.738 1.00 34.00 822 ARG A C 1
ATOM 13513 O O . ARG A 1 822 ? 151.582 136.798 187.790 1.00 34.00 822 ARG A O 1
ATOM 13534 N N . LEU A 1 823 ? 151.178 138.768 188.817 1.00 23.07 823 LEU A N 1
ATOM 13535 C CA . LEU A 1 823 ? 151.267 138.267 190.183 1.00 23.07 823 LEU A CA 1
ATOM 13536 C C . LEU A 1 823 ? 149.896 138.345 190.836 1.00 23.07 823 LEU A C 1
ATOM 13537 O O . LEU A 1 823 ? 149.175 139.326 190.648 1.00 23.07 823 LEU A O 1
ATOM 13553 N N . ASN A 1 824 ? 149.543 137.321 191.606 1.00 22.15 824 ASN A N 1
ATOM 13554 C CA . ASN A 1 824 ? 148.219 137.201 192.205 1.00 22.15 824 ASN A CA 1
ATOM 13555 C C . ASN A 1 824 ? 148.338 137.258 193.721 1.00 22.15 824 ASN A C 1
ATOM 13556 O O . ASN A 1 824 ? 149.086 136.480 194.318 1.00 22.15 824 ASN A O 1
ATOM 13567 N N . SER A 1 825 ? 147.595 138.173 194.335 1.00 21.91 825 SER A N 1
ATOM 13568 C CA . SER A 1 825 ? 147.545 138.323 195.783 1.00 21.91 825 SER A CA 1
ATOM 13569 C C . SER A 1 825 ? 146.490 139.377 196.084 1.00 21.91 825 SER A C 1
ATOM 13570 O O . SER A 1 825 ? 145.858 139.915 195.174 1.00 21.91 825 SER A O 1
ATOM 13578 N N . SER A 1 826 ? 146.300 139.664 197.368 1.00 23.96 826 SER A N 1
ATOM 13579 C CA . SER A 1 826 ? 145.364 140.707 197.762 1.00 23.96 826 SER A CA 1
ATOM 13580 C C . SER A 1 826 ? 145.967 142.084 197.516 1.00 23.96 826 SER A C 1
ATOM 13581 O O . SER A 1 826 ? 147.179 142.235 197.365 1.00 23.96 826 SER A O 1
ATOM 13589 N N . GLN A 1 827 ? 145.104 143.103 197.473 1.00 23.83 827 GLN A N 1
ATOM 13590 C CA . GLN A 1 827 ? 145.581 144.454 197.193 1.00 23.83 827 GLN A CA 1
ATOM 13591 C C . GLN A 1 827 ? 146.552 144.932 198.261 1.00 23.83 827 GLN A C 1
ATOM 13592 O O . GLN A 1 827 ? 147.541 145.606 197.955 1.00 23.83 827 GLN A O 1
ATOM 13606 N N . GLU A 1 828 ? 146.277 144.609 199.524 1.00 26.34 828 GLU A N 1
ATOM 13607 C CA . GLU A 1 828 ? 147.128 145.089 200.608 1.00 26.34 828 GLU A CA 1
ATOM 13608 C C . GLU A 1 828 ? 148.542 144.539 200.483 1.00 26.34 828 GLU A C 1
ATOM 13609 O O . GLU A 1 828 ? 149.516 145.291 200.597 1.00 26.34 828 GLU A O 1
ATOM 13621 N N . LYS A 1 829 ? 148.678 143.236 200.235 1.00 24.11 829 LYS A N 1
ATOM 13622 C CA . LYS A 1 829 ? 150.006 142.652 200.091 1.00 24.11 829 LYS A CA 1
ATOM 13623 C C . LYS A 1 829 ? 150.705 143.167 198.842 1.00 24.11 829 LYS A C 1
ATOM 13624 O O . LYS A 1 829 ? 151.924 143.361 198.844 1.00 24.11 829 LYS A O 1
ATOM 13643 N N . LEU A 1 830 ? 149.956 143.380 197.760 1.00 24.06 830 LEU A N 1
ATOM 13644 C CA . LEU A 1 830 ? 150.564 143.890 196.537 1.00 24.06 830 LEU A CA 1
ATOM 13645 C C . LEU A 1 830 ? 151.085 145.308 196.725 1.00 24.06 830 LEU A C 1
ATOM 13646 O O . LEU A 1 830 ? 152.121 145.669 196.160 1.00 24.06 830 LEU A O 1
ATOM 13662 N N . LEU A 1 831 ? 150.374 146.135 197.493 1.00 21.74 831 LEU A N 1
ATOM 13663 C CA . LEU A 1 831 ? 150.871 147.480 197.766 1.00 21.74 831 LEU A CA 1
ATOM 13664 C C . LEU A 1 831 ? 151.990 147.466 198.797 1.00 21.74 831 LEU A C 1
ATOM 13665 O O . LEU A 1 831 ? 152.835 148.366 198.803 1.00 21.74 831 LEU A O 1
ATOM 13681 N N . MET A 1 832 ? 152.007 146.468 199.681 1.00 24.64 832 MET A N 1
ATOM 13682 C CA . MET A 1 832 ? 153.058 146.387 200.690 1.00 24.64 832 MET A CA 1
ATOM 13683 C C . MET A 1 832 ? 154.369 145.896 200.092 1.00 24.64 832 MET A C 1
ATOM 13684 O O . MET A 1 832 ? 155.448 146.297 200.539 1.00 24.64 832 MET A O 1
ATOM 13698 N N . ILE A 1 833 ? 154.300 145.021 199.090 1.00 22.73 833 ILE A N 1
ATOM 13699 C CA . ILE A 1 833 ? 155.509 144.431 198.528 1.00 22.73 833 ILE A CA 1
ATOM 13700 C C . ILE A 1 833 ? 156.055 145.212 197.339 1.00 22.73 833 ILE A C 1
ATOM 13701 O O . ILE A 1 833 ? 157.180 144.942 196.901 1.00 22.73 833 ILE A O 1
ATOM 13717 N N . TYR A 1 834 ? 155.307 146.174 196.809 1.00 21.47 834 TYR A N 1
ATOM 13718 C CA . TYR A 1 834 ? 155.774 146.901 195.634 1.00 21.47 834 TYR A CA 1
ATOM 13719 C C . TYR A 1 834 ? 157.098 147.621 195.849 1.00 21.47 834 TYR A C 1
ATOM 13720 O O . TYR A 1 834 ? 157.930 147.604 194.927 1.00 21.47 834 TYR A O 1
ATOM 13738 N N . PRO A 1 835 ? 157.360 148.272 196.985 1.00 21.66 835 PRO A N 1
ATOM 13739 C CA . PRO A 1 835 ? 158.663 148.937 197.141 1.00 21.66 835 PRO A CA 1
ATOM 13740 C C . PRO A 1 835 ? 159.848 148.010 196.930 1.00 21.66 835 PRO A C 1
ATOM 13741 O O . PRO A 1 835 ? 160.891 148.457 196.441 1.00 21.66 835 PRO A O 1
ATOM 13752 N N . LYS A 1 836 ? 159.724 146.730 197.291 1.00 22.58 836 LYS A N 1
ATOM 13753 C CA . LYS A 1 836 ? 160.807 145.783 197.047 1.00 22.58 836 LYS A CA 1
ATOM 13754 C C . LYS A 1 836 ? 160.894 145.384 195.581 1.00 22.58 836 LYS A C 1
ATOM 13755 O O . LYS A 1 836 ? 161.976 145.034 195.102 1.00 22.58 836 LYS A O 1
ATOM 13774 N N . ILE A 1 837 ? 159.773 145.415 194.860 1.00 22.81 837 ILE A N 1
ATOM 13775 C CA . ILE A 1 837 ? 159.796 145.087 193.438 1.00 22.81 837 ILE A CA 1
ATOM 13776 C C . ILE A 1 837 ? 160.555 146.152 192.657 1.00 22.81 837 ILE A C 1
ATOM 13777 O O . ILE A 1 837 ? 161.267 145.845 191.694 1.00 22.81 837 ILE A O 1
ATOM 13793 N N . ARG A 1 838 ? 160.415 147.418 193.052 1.00 23.61 838 ARG A N 1
ATOM 13794 C CA . ARG A 1 838 ? 161.147 148.486 192.380 1.00 23.61 838 ARG A CA 1
ATOM 13795 C C . ARG A 1 838 ? 162.652 148.299 192.523 1.00 23.61 838 ARG A C 1
ATOM 13796 O O . ARG A 1 838 ? 163.405 148.513 191.569 1.00 23.61 838 ARG A O 1
ATOM 13817 N N . GLU A 1 839 ? 163.113 147.924 193.718 1.00 25.69 839 GLU A N 1
ATOM 13818 C CA . GLU A 1 839 ? 164.537 147.670 193.916 1.00 25.69 839 GLU A CA 1
ATOM 13819 C C . GLU A 1 839 ? 165.018 146.535 193.023 1.00 25.69 839 GLU A C 1
ATOM 13820 O O . GLU A 1 839 ? 166.092 146.616 192.415 1.00 25.69 839 GLU A O 1
ATOM 13832 N N . TRP A 1 840 ? 164.232 145.465 192.938 1.00 23.51 840 TRP A N 1
ATOM 13833 C CA . TRP A 1 840 ? 164.569 144.339 192.080 1.00 23.51 840 TRP A CA 1
ATOM 13834 C C . TRP A 1 840 ? 164.706 144.781 190.630 1.00 23.51 840 TRP A C 1
ATOM 13835 O O . TRP A 1 840 ? 165.680 144.443 189.949 1.00 23.51 840 TRP A O 1
ATOM 13856 N N . LEU A 1 841 ? 163.739 145.554 190.140 1.00 22.01 841 LEU A N 1
ATOM 13857 C CA . LEU A 1 841 ? 163.775 145.961 188.741 1.00 22.01 841 LEU A CA 1
ATOM 13858 C C . LEU A 1 841 ? 164.901 146.951 188.473 1.00 22.01 841 LEU A C 1
ATOM 13859 O O . LEU A 1 841 ? 165.494 146.935 187.390 1.00 22.01 841 LEU A O 1
ATOM 13875 N N . SER A 1 842 ? 165.223 147.810 189.441 1.00 23.93 842 SER A N 1
ATOM 13876 C CA . SER A 1 842 ? 166.373 148.695 189.288 1.00 23.93 842 SER A CA 1
ATOM 13877 C C . SER A 1 842 ? 167.670 147.903 189.205 1.00 23.93 842 SER A C 1
ATOM 13878 O O . SER A 1 842 ? 168.547 148.212 188.391 1.00 23.93 842 SER A O 1
ATOM 13886 N N . MET A 1 843 ? 167.811 146.876 190.044 1.00 25.48 843 MET A N 1
ATOM 13887 C CA . MET A 1 843 ? 168.991 146.023 189.970 1.00 25.48 843 MET A CA 1
ATOM 13888 C C . MET A 1 843 ? 169.074 145.316 188.624 1.00 25.48 843 MET A C 1
ATOM 13889 O O . MET A 1 843 ? 170.160 145.182 188.054 1.00 25.48 843 MET A O 1
ATOM 13903 N N . ILE A 1 844 ? 167.938 144.845 188.107 1.00 24.16 844 ILE A N 1
ATOM 13904 C CA . ILE A 1 844 ? 167.932 144.192 186.799 1.00 24.16 844 ILE A CA 1
ATOM 13905 C C . ILE A 1 844 ? 168.356 145.171 185.712 1.00 24.16 844 ILE A C 1
ATOM 13906 O O . ILE A 1 844 ? 169.134 144.829 184.817 1.00 24.16 844 ILE A O 1
ATOM 13922 N N . ARG A 1 845 ? 167.842 146.399 185.762 1.00 23.75 845 ARG A N 1
ATOM 13923 C CA . ARG A 1 845 ? 168.191 147.397 184.756 1.00 23.75 845 ARG A CA 1
ATOM 13924 C C . ARG A 1 845 ? 169.672 147.742 184.809 1.00 23.75 845 ARG A C 1
ATOM 13925 O O . ARG A 1 845 ? 170.322 147.899 183.770 1.00 23.75 845 ARG A O 1
ATOM 13946 N N . LYS A 1 846 ? 170.223 147.879 186.017 1.00 28.13 846 LYS A N 1
ATOM 13947 C CA . LYS A 1 846 ? 171.615 148.297 186.151 1.00 28.13 846 LYS A CA 1
ATOM 13948 C C . LYS A 1 846 ? 172.556 147.340 185.431 1.00 28.13 846 LYS A C 1
ATOM 13949 O O . LYS A 1 846 ? 173.655 147.731 185.022 1.00 28.13 846 LYS A O 1
ATOM 13968 N N . LYS A 1 847 ? 172.151 146.080 185.272 1.00 28.08 847 LYS A N 1
ATOM 13969 C CA . LYS A 1 847 ? 172.967 145.111 184.554 1.00 28.08 847 LYS A CA 1
ATOM 13970 C C . LYS A 1 847 ? 172.721 145.129 183.054 1.00 28.08 847 LYS A C 1
ATOM 13971 O O . LYS A 1 847 ? 173.331 144.331 182.338 1.00 28.08 847 LYS A O 1
ATOM 13990 N N . GLY A 1 848 ? 171.847 146.001 182.563 1.00 27.00 848 GLY A N 1
ATOM 13991 C CA . GLY A 1 848 ? 171.555 146.061 181.148 1.00 27.00 848 GLY A CA 1
ATOM 13992 C C . GLY A 1 848 ? 170.563 145.035 180.660 1.00 27.00 848 GLY A C 1
ATOM 13993 O O . GLY A 1 848 ? 170.431 144.859 179.445 1.00 27.00 848 GLY A O 1
ATOM 13997 N N . LEU A 1 849 ? 169.860 144.352 181.564 1.00 24.85 849 LEU A N 1
ATOM 13998 C CA . LEU A 1 849 ? 168.918 143.316 181.167 1.00 24.85 849 LEU A CA 1
ATOM 13999 C C . LEU A 1 849 ? 167.572 143.868 180.716 1.00 24.85 849 LEU A C 1
ATOM 14000 O O . LEU A 1 849 ? 166.891 143.209 179.927 1.00 24.85 849 LEU A O 1
ATOM 14016 N N . MET A 1 850 ? 167.165 145.043 181.195 1.00 21.28 850 MET A N 1
ATOM 14017 C CA . MET A 1 850 ? 165.924 145.659 180.747 1.00 21.28 850 MET A CA 1
ATOM 14018 C C . MET A 1 850 ? 166.097 147.169 180.751 1.00 21.28 850 MET A C 1
ATOM 14019 O O . MET A 1 850 ? 167.115 147.696 181.199 1.00 21.28 850 MET A O 1
ATOM 14033 N N . THR A 1 851 ? 165.076 147.866 180.251 1.00 20.90 851 THR A N 1
ATOM 14034 C CA . THR A 1 851 ? 165.114 149.317 180.102 1.00 20.90 851 THR A CA 1
ATOM 14035 C C . THR A 1 851 ? 164.086 149.996 181.000 1.00 20.90 851 THR A C 1
ATOM 14036 O O . THR A 1 851 ? 164.456 150.809 181.847 1.00 20.90 851 THR A O 1
ATOM 14047 N N . TYR A 1 852 ? 162.803 149.670 180.864 1.00 19.43 852 TYR A N 1
ATOM 14048 C CA . TYR A 1 852 ? 161.758 150.296 181.663 1.00 19.43 852 TYR A CA 1
ATOM 14049 C C . TYR A 1 852 ? 160.530 149.397 181.664 1.00 19.43 852 TYR A C 1
ATOM 14050 O O . TYR A 1 852 ? 160.453 148.423 180.916 1.00 19.43 852 TYR A O 1
ATOM 14068 N N . PHE A 1 853 ? 159.566 149.721 182.527 1.00 19.36 853 PHE A N 1
ATOM 14069 C CA . PHE A 1 853 ? 158.378 148.894 182.680 1.00 19.36 853 PHE A CA 1
ATOM 14070 C C . PHE A 1 853 ? 157.148 149.758 182.926 1.00 19.36 853 PHE A C 1
ATOM 14071 O O . PHE A 1 853 ? 157.239 150.969 183.128 1.00 19.36 853 PHE A O 1
ATOM 14088 N N . SER A 1 854 ? 155.987 149.105 182.888 1.00 22.53 854 SER A N 1
ATOM 14089 C CA . SER A 1 854 ? 154.698 149.740 183.115 1.00 22.53 854 SER A CA 1
ATOM 14090 C C . SER A 1 854 ? 153.801 148.775 183.873 1.00 22.53 854 SER A C 1
ATOM 14091 O O . SER A 1 854 ? 154.025 147.566 183.877 1.00 22.53 854 SER A O 1
ATOM 14099 N N . ILE A 1 855 ? 152.775 149.324 184.515 1.00 15.70 855 ILE A N 1
ATOM 14100 C CA . ILE A 1 855 ? 151.748 148.549 185.204 1.00 15.70 855 ILE A CA 1
ATOM 14101 C C . ILE A 1 855 ? 150.440 148.756 184.456 1.00 15.70 855 ILE A C 1
ATOM 14102 O O . ILE A 1 855 ? 150.045 149.897 184.197 1.00 15.70 855 ILE A O 1
ATOM 14118 N N . ASP A 1 856 ? 149.770 147.662 184.108 1.00 22.88 856 ASP A N 1
ATOM 14119 C CA . ASP A 1 856 ? 148.648 147.706 183.185 1.00 22.88 856 ASP A CA 1
ATOM 14120 C C . ASP A 1 856 ? 147.435 147.005 183.782 1.00 22.88 856 ASP A C 1
ATOM 14121 O O . ASP A 1 856 ? 147.491 146.445 184.878 1.00 22.88 856 ASP A O 1
ATOM 14130 N N . SER A 1 857 ? 146.325 147.064 183.049 1.00 21.39 857 SER A N 1
ATOM 14131 C CA . SER A 1 857 ? 145.093 146.405 183.463 1.00 21.39 857 SER A CA 1
ATOM 14132 C C . SER A 1 857 ? 145.020 145.000 182.886 1.00 21.39 857 SER A C 1
ATOM 14133 O O . SER A 1 857 ? 145.368 144.770 181.726 1.00 21.39 857 SER A O 1
ATOM 14141 N N . TYR A 1 858 ? 144.548 144.062 183.696 1.00 21.73 858 TYR A N 1
ATOM 14142 C CA . TYR A 1 858 ? 144.460 142.662 183.310 1.00 21.73 858 TYR A CA 1
ATOM 14143 C C . TYR A 1 858 ? 143.065 142.394 182.766 1.00 21.73 858 TYR A C 1
ATOM 14144 O O . TYR A 1 858 ? 142.076 142.535 183.489 1.00 21.73 858 TYR A O 1
ATOM 14162 N N . ASP A 1 859 ? 142.992 142.013 181.497 1.00 26.12 859 ASP A N 1
ATOM 14163 C CA . ASP A 1 859 ? 141.737 141.727 180.808 1.00 26.12 859 ASP A CA 1
ATOM 14164 C C . ASP A 1 859 ? 141.668 140.218 180.605 1.00 26.12 859 ASP A C 1
ATOM 14165 O O . ASP A 1 859 ? 142.369 139.665 179.754 1.00 26.12 859 ASP A O 1
ATOM 14174 N N . ARG A 1 860 ? 140.821 139.556 181.386 1.00 26.26 860 ARG A N 1
ATOM 14175 C CA . ARG A 1 860 ? 140.791 138.102 181.422 1.00 26.26 860 ARG A CA 1
ATOM 14176 C C . ARG A 1 860 ? 139.999 137.548 180.246 1.00 26.26 860 ARG A C 1
ATOM 14177 O O . ARG A 1 860 ? 138.979 138.118 179.848 1.00 26.26 860 ARG A O 1
ATOM 14198 N N . GLU A 1 861 ? 140.476 136.433 179.692 1.00 28.14 861 GLU A N 1
ATOM 14199 C CA . GLU A 1 861 ? 139.807 135.748 178.587 1.00 28.14 861 GLU A CA 1
ATOM 14200 C C . GLU A 1 861 ? 138.880 134.659 179.129 1.00 28.14 861 GLU A C 1
ATOM 14201 O O . GLU A 1 861 ? 139.185 133.470 179.127 1.00 28.14 861 GLU A O 1
ATOM 14213 N N . ILE A 1 862 ? 137.717 135.101 179.605 1.00 28.66 862 ILE A N 1
ATOM 14214 C CA . ILE A 1 862 ? 136.812 134.209 180.325 1.00 28.66 862 ILE A CA 1
ATOM 14215 C C . ILE A 1 862 ? 136.255 133.141 179.394 1.00 28.66 862 ILE A C 1
ATOM 14216 O O . ILE A 1 862 ? 136.253 131.949 179.716 1.00 28.66 862 ILE A O 1
ATOM 14232 N N . GLU A 1 863 ? 135.767 133.553 178.224 1.00 31.14 863 GLU A N 1
ATOM 14233 C CA . GLU A 1 863 ? 135.082 132.614 177.342 1.00 31.14 863 GLU A CA 1
ATOM 14234 C C . GLU A 1 863 ? 136.055 131.671 176.652 1.00 31.14 863 GLU A C 1
ATOM 14235 O O . GLU A 1 863 ? 135.661 130.580 176.229 1.00 31.14 863 GLU A O 1
ATOM 14247 N N . ARG A 1 864 ? 137.319 132.068 176.519 1.00 28.92 864 ARG A N 1
ATOM 14248 C CA . ARG A 1 864 ? 138.270 131.255 175.774 1.00 28.92 864 ARG A CA 1
ATOM 14249 C C . ARG A 1 864 ? 138.663 129.997 176.534 1.00 28.92 864 ARG A C 1
ATOM 14250 O O . ARG A 1 864 ? 139.000 128.984 175.912 1.00 28.92 864 ARG A O 1
ATOM 14271 N N . TYR A 1 865 ? 138.631 130.035 177.866 1.00 28.54 865 TYR A N 1
ATOM 14272 C CA . TYR A 1 865 ? 139.111 128.937 178.692 1.00 28.54 865 TYR A CA 1
ATOM 14273 C C . TYR A 1 865 ? 137.997 128.256 179.476 1.00 28.54 865 TYR A C 1
ATOM 14274 O O . TYR A 1 865 ? 138.263 127.662 180.523 1.00 28.54 865 TYR A O 1
ATOM 14292 N N . GLY A 1 866 ? 136.763 128.322 178.991 1.00 33.12 866 GLY A N 1
ATOM 14293 C CA . GLY A 1 866 ? 135.688 127.517 179.526 1.00 33.12 866 GLY A CA 1
ATOM 14294 C C . GLY A 1 866 ? 134.705 128.219 180.433 1.00 33.12 866 GLY A C 1
ATOM 14295 O O . GLY A 1 866 ? 133.865 127.544 181.036 1.00 33.12 866 GLY A O 1
ATOM 14299 N N . GLY A 1 867 ? 134.776 129.536 180.555 1.00 29.46 867 GLY A N 1
ATOM 14300 C CA . GLY A 1 867 ? 133.814 130.261 181.356 1.00 29.46 867 GLY A CA 1
ATOM 14301 C C . GLY A 1 867 ? 134.384 130.762 182.662 1.00 29.46 867 GLY A C 1
ATOM 14302 O O . GLY A 1 867 ? 135.594 130.793 182.895 1.00 29.46 867 GLY A O 1
ATOM 14306 N N . ILE A 1 868 ? 133.471 131.172 183.544 1.00 30.92 868 ILE A N 1
ATOM 14307 C CA . ILE A 1 868 ? 133.872 131.825 184.782 1.00 30.92 868 ILE A CA 1
ATOM 14308 C C . ILE A 1 868 ? 134.304 130.827 185.846 1.00 30.92 868 ILE A C 1
ATOM 14309 O O . ILE A 1 868 ? 134.955 131.215 186.822 1.00 30.92 868 ILE A O 1
ATOM 14325 N N . GLU A 1 869 ? 133.954 129.550 185.694 1.00 34.89 869 GLU A N 1
ATOM 14326 C CA . GLU A 1 869 ? 134.331 128.550 186.688 1.00 34.89 869 GLU A CA 1
ATOM 14327 C C . GLU A 1 869 ? 135.644 127.862 186.345 1.00 34.89 869 GLU A C 1
ATOM 14328 O O . GLU A 1 869 ? 136.333 127.374 187.247 1.00 34.89 869 GLU A O 1
ATOM 14340 N N . LEU A 1 870 ? 136.004 127.805 185.065 1.00 32.69 870 LEU A N 1
ATOM 14341 C CA . LEU A 1 870 ? 137.199 127.098 184.628 1.00 32.69 870 LEU A CA 1
ATOM 14342 C C . LEU A 1 870 ? 138.395 128.007 184.408 1.00 32.69 870 LEU A C 1
ATOM 14343 O O . LEU A 1 870 ? 139.524 127.515 184.355 1.00 32.69 870 LEU A O 1
ATOM 14359 N N . ILE A 1 871 ? 138.186 129.316 184.276 1.00 27.60 871 ILE A N 1
ATOM 14360 C CA . ILE A 1 871 ? 139.313 130.230 184.113 1.00 27.60 871 ILE A CA 1
ATOM 14361 C C . ILE A 1 871 ? 140.224 130.164 185.334 1.00 27.60 871 ILE A C 1
ATOM 14362 O O . ILE A 1 871 ? 141.458 130.223 185.217 1.00 27.60 871 ILE A O 1
ATOM 14378 N N . ASN A 1 872 ? 139.634 130.011 186.522 1.00 28.31 872 ASN A N 1
ATOM 14379 C CA . ASN A 1 872 ? 140.412 129.929 187.752 1.00 28.31 872 ASN A CA 1
ATOM 14380 C C . ASN A 1 872 ? 141.341 128.723 187.786 1.00 28.31 872 ASN A C 1
ATOM 14381 O O . ASN A 1 872 ? 142.292 128.720 188.572 1.00 28.31 872 ASN A O 1
ATOM 14392 N N . ILE A 1 873 ? 141.082 127.700 186.977 1.00 27.27 873 ILE A N 1
ATOM 14393 C CA . ILE A 1 873 ? 141.962 126.536 186.910 1.00 27.27 873 ILE A CA 1
ATOM 14394 C C . ILE A 1 873 ? 142.962 126.674 185.772 1.00 27.27 873 ILE A C 1
ATOM 14395 O O . ILE A 1 873 ? 144.088 126.173 185.856 1.00 27.27 873 ILE A O 1
ATOM 14411 N N . ALA A 1 874 ? 142.567 127.339 184.689 1.00 25.59 874 ALA A N 1
ATOM 14412 C CA . ALA A 1 874 ? 143.525 127.647 183.640 1.00 25.59 874 ALA A CA 1
ATOM 14413 C C . ALA A 1 874 ? 144.648 128.512 184.184 1.00 25.59 874 ALA A C 1
ATOM 14414 O O . ALA A 1 874 ? 145.799 128.400 183.748 1.00 25.59 874 ALA A O 1
ATOM 14421 N N . GLU A 1 875 ? 144.337 129.375 185.152 1.00 24.94 875 GLU A N 1
ATOM 14422 C CA . GLU A 1 875 ? 145.374 130.233 185.712 1.00 24.94 875 GLU A CA 1
ATOM 14423 C C . GLU A 1 875 ? 146.314 129.489 186.655 1.00 24.94 875 GLU A C 1
ATOM 14424 O O . GLU A 1 875 ? 147.359 130.038 187.014 1.00 24.94 875 GLU A O 1
ATOM 14436 N N . LYS A 1 876 ? 145.970 128.268 187.077 1.00 25.13 876 LYS A N 1
ATOM 14437 C CA . LYS A 1 876 ? 146.934 127.419 187.776 1.00 25.13 876 LYS A CA 1
ATOM 14438 C C . LYS A 1 876 ? 147.722 126.564 186.794 1.00 25.13 876 LYS A C 1
ATOM 14439 O O . LYS A 1 876 ? 148.906 126.270 187.017 1.00 25.13 876 LYS A O 1
ATOM 14458 N N . VAL A 1 877 ? 147.069 126.138 185.716 1.00 25.57 877 VAL A N 1
ATOM 14459 C CA . VAL A 1 877 ? 147.790 125.469 184.641 1.00 25.57 877 VAL A CA 1
ATOM 14460 C C . VAL A 1 877 ? 148.917 126.360 184.144 1.00 25.57 877 VAL A C 1
ATOM 14461 O O . VAL A 1 877 ? 150.048 125.903 183.936 1.00 25.57 877 VAL A O 1
ATOM 14474 N N . PHE A 1 878 ? 148.632 127.652 183.964 1.00 23.48 878 PHE A N 1
ATOM 14475 C CA . PHE A 1 878 ? 149.660 128.591 183.525 1.00 23.48 878 PHE A CA 1
ATOM 14476 C C . PHE A 1 878 ? 150.791 128.709 184.539 1.00 23.48 878 PHE A C 1
ATOM 14477 O O . PHE A 1 878 ? 151.958 128.809 184.153 1.00 23.48 878 PHE A O 1
ATOM 14494 N N . PHE A 1 879 ? 150.469 128.705 185.830 1.00 22.30 879 PHE A N 1
ATOM 14495 C CA . PHE A 1 879 ? 151.486 128.814 186.872 1.00 22.30 879 PHE A CA 1
ATOM 14496 C C . PHE A 1 879 ? 152.455 127.637 186.825 1.00 22.30 879 PHE A C 1
ATOM 14497 O O . PHE A 1 879 ? 153.684 127.819 186.785 1.00 22.30 879 PHE A O 1
ATOM 14514 N N . PHE A 1 880 ? 151.920 126.417 186.808 1.00 24.26 880 PHE A N 1
ATOM 14515 C CA . PHE A 1 880 ? 152.799 125.252 186.772 1.00 24.26 880 PHE A CA 1
ATOM 14516 C C . PHE A 1 880 ? 153.562 125.160 185.456 1.00 24.26 880 PHE A C 1
ATOM 14517 O O . PHE A 1 880 ? 154.729 124.747 185.441 1.00 24.26 880 PHE A O 1
ATOM 14534 N N . ASP A 1 881 ? 152.938 125.554 184.347 1.00 26.93 881 ASP A N 1
ATOM 14535 C CA . ASP A 1 881 ? 153.650 125.566 183.079 1.00 26.93 881 ASP A CA 1
ATOM 14536 C C . ASP A 1 881 ? 154.796 126.569 183.086 1.00 26.93 881 ASP A C 1
ATOM 14537 O O . ASP A 1 881 ? 155.849 126.301 182.503 1.00 26.93 881 ASP A O 1
ATOM 14546 N N . SER A 1 882 ? 154.615 127.726 183.725 1.00 26.43 882 SER A N 1
ATOM 14547 C CA . SER A 1 882 ? 155.709 128.688 183.831 1.00 26.43 882 SER A CA 1
ATOM 14548 C C . SER A 1 882 ? 156.862 128.124 184.648 1.00 26.43 882 SER A C 1
ATOM 14549 O O . SER A 1 882 ? 158.034 128.297 184.285 1.00 26.43 882 SER A O 1
ATOM 14557 N N . ILE A 1 883 ? 156.556 127.449 185.755 1.00 25.87 883 ILE A N 1
ATOM 14558 C CA . ILE A 1 883 ? 157.620 126.823 186.542 1.00 25.87 883 ILE A CA 1
ATOM 14559 C C . ILE A 1 883 ? 158.393 125.818 185.691 1.00 25.87 883 ILE A C 1
ATOM 14560 O O . ILE A 1 883 ? 159.632 125.777 185.705 1.00 25.87 883 ILE A O 1
ATOM 14576 N N . VAL A 1 884 ? 157.670 124.982 184.944 1.00 28.70 884 VAL A N 1
ATOM 14577 C CA . VAL A 1 884 ? 158.329 123.969 184.121 1.00 28.70 884 VAL A CA 1
ATOM 14578 C C . VAL A 1 884 ? 159.185 124.620 183.042 1.00 28.70 884 VAL A C 1
ATOM 14579 O O . VAL A 1 884 ? 160.287 124.149 182.737 1.00 28.70 884 VAL A O 1
ATOM 14592 N N . THR A 1 885 ? 158.688 125.694 182.430 1.00 27.75 885 THR A N 1
ATOM 14593 C CA . THR A 1 885 ? 159.466 126.389 181.410 1.00 27.75 885 THR A CA 1
ATOM 14594 C C . THR A 1 885 ? 160.768 126.926 181.988 1.00 27.75 885 THR A C 1
ATOM 14595 O O . THR A 1 885 ? 161.834 126.804 181.373 1.00 27.75 885 THR A O 1
ATOM 14606 N N . GLU A 1 886 ? 160.696 127.539 183.170 1.00 27.83 886 GLU A N 1
ATOM 14607 C CA . GLU A 1 886 ? 161.908 128.050 183.801 1.00 27.83 886 GLU A CA 1
ATOM 14608 C C . GLU A 1 886 ? 162.904 126.927 184.042 1.00 27.83 886 GLU A C 1
ATOM 14609 O O . GLU A 1 886 ? 164.099 127.070 183.759 1.00 27.83 886 GLU A O 1
ATOM 14621 N N . ASP A 1 887 ? 162.425 125.795 184.568 1.00 31.25 887 ASP A N 1
ATOM 14622 C CA . ASP A 1 887 ? 163.325 124.676 184.840 1.00 31.25 887 ASP A CA 1
ATOM 14623 C C . ASP A 1 887 ? 163.976 124.157 183.565 1.00 31.25 887 ASP A C 1
ATOM 14624 O O . ASP A 1 887 ? 165.175 123.863 183.552 1.00 31.25 887 ASP A O 1
ATOM 14633 N N . ILE A 1 888 ? 163.203 124.030 182.487 1.00 33.25 888 ILE A N 1
ATOM 14634 C CA . ILE A 1 888 ? 163.761 123.517 181.240 1.00 33.25 888 ILE A CA 1
ATOM 14635 C C . ILE A 1 888 ? 164.821 124.465 180.698 1.00 33.25 888 ILE A C 1
ATOM 14636 O O . ILE A 1 888 ? 165.893 124.032 180.265 1.00 33.25 888 ILE A O 1
ATOM 14652 N N . LEU A 1 889 ? 164.540 125.769 180.698 1.00 29.94 889 LEU A N 1
ATOM 14653 C CA . LEU A 1 889 ? 165.532 126.716 180.196 1.00 29.94 889 LEU A CA 1
ATOM 14654 C C . LEU A 1 889 ? 166.802 126.675 181.035 1.00 29.94 889 LEU A C 1
ATOM 14655 O O . LEU A 1 889 ? 167.917 126.682 180.495 1.00 29.94 889 LEU A O 1
ATOM 14671 N N . ARG A 1 890 ? 166.657 126.630 182.359 1.00 31.83 890 ARG A N 1
ATOM 14672 C CA . ARG A 1 890 ? 167.829 126.610 183.222 1.00 31.83 890 ARG A CA 1
ATOM 14673 C C . ARG A 1 890 ? 168.659 125.358 182.986 1.00 31.83 890 ARG A C 1
ATOM 14674 O O . ARG A 1 890 ? 169.887 125.424 182.901 1.00 31.83 890 ARG A O 1
ATOM 14695 N N . ALA A 1 891 ? 168.004 124.199 182.875 1.00 36.18 891 ALA A N 1
ATOM 14696 C CA . ALA A 1 891 ? 168.738 122.961 182.634 1.00 36.18 891 ALA A CA 1
ATOM 14697 C C . ALA A 1 891 ? 169.417 122.979 181.274 1.00 36.18 891 ALA A C 1
ATOM 14698 O O . ALA A 1 891 ? 170.537 122.481 181.125 1.00 36.18 891 ALA A O 1
ATOM 14705 N N . LYS A 1 892 ? 168.750 123.537 180.264 1.00 37.89 892 LYS A N 1
ATOM 14706 C CA . LYS A 1 892 ? 169.347 123.616 178.938 1.00 37.89 892 LYS A CA 1
ATOM 14707 C C . LYS A 1 892 ? 170.585 124.500 178.931 1.00 37.89 892 LYS A C 1
ATOM 14708 O O . LYS A 1 892 ? 171.567 124.178 178.255 1.00 37.89 892 LYS A O 1
ATOM 14727 N N . ARG A 1 893 ? 170.560 125.615 179.659 1.00 39.48 893 ARG A N 1
ATOM 14728 C CA . ARG A 1 893 ? 171.735 126.480 179.710 1.00 39.48 893 ARG A CA 1
ATOM 14729 C C . ARG A 1 893 ? 172.850 125.906 180.577 1.00 39.48 893 ARG A C 1
ATOM 14730 O O . ARG A 1 893 ? 174.028 126.043 180.234 1.00 39.48 893 ARG A O 1
ATOM 14751 N N . GLU A 1 894 ? 172.508 125.267 181.698 1.00 38.43 894 GLU A N 1
ATOM 14752 C CA . GLU A 1 894 ? 173.523 124.647 182.542 1.00 38.43 894 GLU A CA 1
ATOM 14753 C C . GLU A 1 894 ? 174.204 123.474 181.852 1.00 38.43 894 GLU A C 1
ATOM 14754 O O . GLU A 1 894 ? 175.268 123.038 182.304 1.00 38.43 894 GLU A O 1
ATOM 14766 N N . GLY A 1 895 ? 173.618 122.950 180.778 1.00 41.40 895 GLY A N 1
ATOM 14767 C CA . GLY A 1 895 ? 174.199 121.821 180.082 1.00 41.40 895 GLY A CA 1
ATOM 14768 C C . GLY A 1 895 ? 173.768 120.464 180.586 1.00 41.40 895 GLY A C 1
ATOM 14769 O O . GLY A 1 895 ? 174.451 119.474 180.313 1.00 41.40 895 GLY A O 1
ATOM 14773 N N . SER A 1 896 ? 172.658 120.381 181.322 1.00 43.71 896 SER A N 1
ATOM 14774 C CA . SER A 1 896 ? 172.185 119.091 181.811 1.00 43.71 896 SER A CA 1
ATOM 14775 C C . SER A 1 896 ? 171.784 118.155 180.679 1.00 43.71 896 SER A C 1
ATOM 14776 O O . SER A 1 896 ? 172.056 116.954 180.763 1.00 43.71 896 SER A O 1
ATOM 14784 N N . PHE A 1 897 ? 171.138 118.670 179.636 1.00 45.12 897 PHE A N 1
ATOM 14785 C CA . PHE A 1 897 ? 170.842 117.879 178.451 1.00 45.12 897 PHE A CA 1
ATOM 14786 C C . PHE A 1 897 ? 171.022 118.760 177.226 1.00 45.12 897 PHE A C 1
ATOM 14787 O O . PHE A 1 897 ? 171.046 119.989 177.319 1.00 45.12 897 PHE A O 1
ATOM 14804 N N . ASP A 1 898 ? 171.161 118.112 176.067 1.00 51.89 898 ASP A N 1
ATOM 14805 C CA . ASP A 1 898 ? 171.503 118.803 174.831 1.00 51.89 898 ASP A CA 1
ATOM 14806 C C . ASP A 1 898 ? 170.479 118.596 173.721 1.00 51.89 898 ASP A C 1
ATOM 14807 O O . ASP A 1 898 ? 170.826 118.746 172.545 1.00 51.89 898 ASP A O 1
ATOM 14816 N N . PHE A 1 899 ? 169.235 118.265 174.053 1.00 49.69 899 PHE A N 1
ATOM 14817 C CA . PHE A 1 899 ? 168.231 118.045 173.023 1.00 49.69 899 PHE A CA 1
ATOM 14818 C C . PHE A 1 899 ? 168.028 119.312 172.200 1.00 49.69 899 PHE A C 1
ATOM 14819 O O . PHE A 1 899 ? 168.142 120.432 172.702 1.00 49.69 899 PHE A O 1
ATOM 14836 N N . CYS A 1 900 ? 167.735 119.124 170.918 1.00 55.59 900 CYS A N 1
ATOM 14837 C CA . CYS A 1 900 ? 167.447 120.252 170.049 1.00 55.59 900 CYS A CA 1
ATOM 14838 C C . CYS A 1 900 ? 166.115 120.888 170.436 1.00 55.59 900 CYS A C 1
ATOM 14839 O O . CYS A 1 900 ? 165.341 120.343 171.226 1.00 55.59 900 CYS A O 1
ATOM 14847 N N . ASP A 1 901 ? 165.854 122.068 169.873 1.00 52.45 901 ASP A N 1
ATOM 14848 C CA . ASP A 1 901 ? 164.588 122.740 170.140 1.00 52.45 901 ASP A CA 1
ATOM 14849 C C . ASP A 1 901 ? 163.410 121.921 169.629 1.00 52.45 901 ASP A C 1
ATOM 14850 O O . ASP A 1 901 ? 162.376 121.819 170.300 1.00 52.45 901 ASP A O 1
ATOM 14859 N N . GLU A 1 902 ? 163.547 121.328 168.441 1.00 55.35 902 GLU A N 1
ATOM 14860 C CA . GLU A 1 902 ? 162.438 120.578 167.861 1.00 55.35 902 GLU A CA 1
ATOM 14861 C C . GLU A 1 902 ? 162.059 119.387 168.730 1.00 55.35 902 GLU A C 1
ATOM 14862 O O . GLU A 1 902 ? 160.871 119.108 168.927 1.00 55.35 902 GLU A O 1
ATOM 14874 N N . ILE A 1 903 ? 163.049 118.665 169.251 1.00 52.17 903 ILE A N 1
ATOM 14875 C CA . ILE A 1 903 ? 162.745 117.497 170.069 1.00 52.17 903 ILE A CA 1
ATOM 14876 C C . ILE A 1 903 ? 162.031 117.913 171.348 1.00 52.17 903 ILE A C 1
ATOM 14877 O O . ILE A 1 903 ? 161.086 117.249 171.791 1.00 52.17 903 ILE A O 1
ATOM 14893 N N . ILE A 1 904 ? 162.470 119.009 171.967 1.00 46.67 904 ILE A N 1
ATOM 14894 C CA . ILE A 1 904 ? 161.809 119.483 173.179 1.00 46.67 904 ILE A CA 1
ATOM 14895 C C . ILE A 1 904 ? 160.371 119.882 172.878 1.00 46.67 904 ILE A C 1
ATOM 14896 O O . ILE A 1 904 ? 159.448 119.540 173.626 1.00 46.67 904 ILE A O 1
ATOM 14912 N N . GLY A 1 905 ? 160.156 120.608 171.781 1.00 45.79 905 GLY A N 1
ATOM 14913 C CA . GLY A 1 905 ? 158.798 120.986 171.421 1.00 45.79 905 GLY A CA 1
ATOM 14914 C C . GLY A 1 905 ? 157.907 119.783 171.187 1.00 45.79 905 GLY A C 1
ATOM 14915 O O . GLY A 1 905 ? 156.754 119.749 171.627 1.00 45.79 905 GLY A O 1
ATOM 14919 N N . MET A 1 906 ? 158.431 118.773 170.490 1.00 50.56 906 MET A N 1
ATOM 14920 C CA . MET A 1 906 ? 157.643 117.579 170.206 1.00 50.56 906 MET A CA 1
ATOM 14921 C C . MET A 1 906 ? 157.299 116.826 171.484 1.00 50.56 906 MET A C 1
ATOM 14922 O O . MET A 1 906 ? 156.155 116.394 171.677 1.00 50.56 906 MET A O 1
ATOM 14936 N N . ILE A 1 907 ? 158.280 116.652 172.372 1.00 45.67 907 ILE A N 1
ATOM 14937 C CA . ILE A 1 907 ? 158.012 115.959 173.628 1.00 45.67 907 ILE A CA 1
ATOM 14938 C C . ILE A 1 907 ? 156.974 116.721 174.436 1.00 45.67 907 ILE A C 1
ATOM 14939 O O . ILE A 1 907 ? 156.086 116.123 175.052 1.00 45.67 907 ILE A O 1
ATOM 14955 N N . SER A 1 908 ? 157.070 118.052 174.451 1.00 40.59 908 SER A N 1
ATOM 14956 C CA . SER A 1 908 ? 156.117 118.852 175.212 1.00 40.59 908 SER A CA 1
ATOM 14957 C C . SER A 1 908 ? 154.706 118.715 174.655 1.00 40.59 908 SER A C 1
ATOM 14958 O O . SER A 1 908 ? 153.745 118.553 175.415 1.00 40.59 908 SER A O 1
ATOM 14966 N N . VAL A 1 909 ? 154.560 118.768 173.329 1.00 41.06 909 VAL A N 1
ATOM 14967 C CA . VAL A 1 909 ? 153.233 118.647 172.725 1.00 41.06 909 VAL A CA 1
ATOM 14968 C C . VAL A 1 909 ? 152.636 117.277 173.020 1.00 41.06 909 VAL A C 1
ATOM 14969 O O . VAL A 1 909 ? 151.458 117.154 173.388 1.00 41.06 909 VAL A O 1
ATOM 14982 N N . VAL A 1 910 ? 153.435 116.223 172.852 1.00 43.71 910 VAL A N 1
ATOM 14983 C CA . VAL A 1 910 ? 152.933 114.876 173.095 1.00 43.71 910 VAL A CA 1
ATOM 14984 C C . VAL A 1 910 ? 152.548 114.705 174.558 1.00 43.71 910 VAL A C 1
ATOM 14985 O O . VAL A 1 910 ? 151.518 114.100 174.873 1.00 43.71 910 VAL A O 1
ATOM 14998 N N . HIS A 1 911 ? 153.370 115.221 175.474 1.00 38.40 911 HIS A N 1
ATOM 14999 C CA . HIS A 1 911 ? 153.056 115.127 176.895 1.00 38.40 911 HIS A CA 1
ATOM 15000 C C . HIS A 1 911 ? 151.753 115.846 177.214 1.00 38.40 911 HIS A C 1
ATOM 15001 O O . HIS A 1 911 ? 150.920 115.334 177.972 1.00 38.40 911 HIS A O 1
ATOM 15015 N N . TYR A 1 912 ? 151.556 117.034 176.640 1.00 34.62 912 TYR A N 1
ATOM 15016 C CA . TYR A 1 912 ? 150.318 117.770 176.870 1.00 34.62 912 TYR A CA 1
ATOM 15017 C C . TYR A 1 912 ? 149.112 116.966 176.413 1.00 34.62 912 TYR A C 1
ATOM 15018 O O . TYR A 1 912 ? 148.145 116.792 177.164 1.00 34.62 912 TYR A O 1
ATOM 15036 N N . MET A 1 913 ? 149.149 116.463 175.177 1.00 42.06 913 MET A N 1
ATOM 15037 C CA . MET A 1 913 ? 148.001 115.719 174.667 1.00 42.06 913 MET A CA 1
ATOM 15038 C C . MET A 1 913 ? 147.745 114.466 175.493 1.00 42.06 913 MET A C 1
ATOM 15039 O O . MET A 1 913 ? 146.592 114.129 175.776 1.00 42.06 913 MET A O 1
ATOM 15053 N N . GLU A 1 914 ? 148.805 113.759 175.886 1.00 43.08 914 GLU A N 1
ATOM 15054 C CA . GLU A 1 914 ? 148.624 112.532 176.654 1.00 43.08 914 GLU A CA 1
ATOM 15055 C C . GLU A 1 914 ? 148.013 112.813 178.019 1.00 43.08 914 GLU A C 1
ATOM 15056 O O . GLU A 1 914 ? 147.110 112.094 178.458 1.00 43.08 914 GLU A O 1
ATOM 15068 N N . SER A 1 915 ? 148.495 113.845 178.714 1.00 36.85 915 SER A N 1
ATOM 15069 C CA . SER A 1 915 ? 148.009 114.126 180.061 1.00 36.85 915 SER A CA 1
ATOM 15070 C C . SER A 1 915 ? 146.632 114.773 180.073 1.00 36.85 915 SER A C 1
ATOM 15071 O O . SER A 1 915 ? 145.873 114.563 181.024 1.00 36.85 915 SER A O 1
ATOM 15079 N N . PHE A 1 916 ? 146.283 115.551 179.046 1.00 36.42 916 PHE A N 1
ATOM 15080 C CA . PHE A 1 916 ? 144.950 116.144 179.004 1.00 36.42 916 PHE A CA 1
ATOM 15081 C C . PHE A 1 916 ? 143.876 115.068 178.953 1.00 36.42 916 PHE A C 1
ATOM 15082 O O . PHE A 1 916 ? 142.851 115.175 179.635 1.00 36.42 916 PHE A O 1
ATOM 15099 N N . GLY A 1 917 ? 144.096 114.019 178.164 1.00 41.06 917 GLY A N 1
ATOM 15100 C CA . GLY A 1 917 ? 143.194 112.884 178.137 1.00 41.06 917 GLY A CA 1
ATOM 15101 C C . GLY A 1 917 ? 142.732 112.468 176.756 1.00 41.06 917 GLY A C 1
ATOM 15102 O O . GLY A 1 917 ? 141.743 111.742 176.630 1.00 41.06 917 GLY A O 1
ATOM 15106 N N . LEU A 1 918 ? 143.427 112.905 175.717 1.00 46.56 918 LEU A N 1
ATOM 15107 C CA . LEU A 1 918 ? 143.077 112.479 174.368 1.00 46.56 918 LEU A CA 1
ATOM 15108 C C . LEU A 1 918 ? 143.538 111.044 174.137 1.00 46.56 918 LEU A C 1
ATOM 15109 O O . LEU A 1 918 ? 144.714 110.734 174.363 1.00 46.56 918 LEU A O 1
ATOM 15125 N N . PRO A 1 919 ? 142.661 110.143 173.695 1.00 52.51 919 PRO A N 1
ATOM 15126 C CA . PRO A 1 919 ? 143.129 108.819 173.280 1.00 52.51 919 PRO A CA 1
ATOM 15127 C C . PRO A 1 919 ? 143.917 108.906 171.984 1.00 52.51 919 PRO A C 1
ATOM 15128 O O . PRO A 1 919 ? 143.703 109.799 171.162 1.00 52.51 919 PRO A O 1
ATOM 15139 N N . TYR A 1 920 ? 144.836 107.954 171.803 1.00 59.45 920 TYR A N 1
ATOM 15140 C CA . TYR A 1 920 ? 145.724 108.003 170.645 1.00 59.45 920 TYR A CA 1
ATOM 15141 C C . TYR A 1 920 ? 144.940 108.062 169.341 1.00 59.45 920 TYR A C 1
ATOM 15142 O O . TYR A 1 920 ? 145.401 108.650 168.357 1.00 59.45 920 TYR A O 1
ATOM 15160 N N . ALA A 1 921 ? 143.753 107.456 169.312 1.00 55.57 921 ALA A N 1
ATOM 15161 C CA . ALA A 1 921 ? 142.968 107.438 168.084 1.00 55.57 921 ALA A CA 1
ATOM 15162 C C . ALA A 1 921 ? 142.671 108.844 167.584 1.00 55.57 921 ALA A C 1
ATOM 15163 O O . ALA A 1 921 ? 142.554 109.059 166.372 1.00 55.57 921 ALA A O 1
ATOM 15170 N N . LYS A 1 922 ? 142.551 109.812 168.492 1.00 54.86 922 LYS A N 1
ATOM 15171 C CA . LYS A 1 922 ? 142.195 111.176 168.120 1.00 54.86 922 LYS A CA 1
ATOM 15172 C C . LYS A 1 922 ? 143.400 112.091 167.969 1.00 54.86 922 LYS A C 1
ATOM 15173 O O . LYS A 1 922 ? 143.286 113.148 167.340 1.00 54.86 922 LYS A O 1
ATOM 15192 N N . GLN A 1 923 ? 144.553 111.713 168.525 1.00 51.13 923 GLN A N 1
ATOM 15193 C CA . GLN A 1 923 ? 145.684 112.633 168.573 1.00 51.13 923 GLN A CA 1
ATOM 15194 C C . GLN A 1 923 ? 146.167 113.007 167.178 1.00 51.13 923 GLN A C 1
ATOM 15195 O O . GLN A 1 923 ? 146.466 114.176 166.912 1.00 51.13 923 GLN A O 1
ATOM 15209 N N . VAL A 1 924 ? 146.257 112.033 166.272 1.00 58.39 924 VAL A N 1
ATOM 15210 C CA . VAL A 1 924 ? 146.770 112.333 164.939 1.00 58.39 924 VAL A CA 1
ATOM 15211 C C . VAL A 1 924 ? 145.807 113.238 164.185 1.00 58.39 924 VAL A C 1
ATOM 15212 O O . VAL A 1 924 ? 146.235 114.097 163.405 1.00 58.39 924 VAL A O 1
ATOM 15225 N N . GLU A 1 925 ? 144.500 113.056 164.383 1.00 59.89 925 GLU A N 1
ATOM 15226 C CA . GLU A 1 925 ? 143.528 113.938 163.744 1.00 59.89 925 GLU A CA 1
ATOM 15227 C C . GLU A 1 925 ? 143.552 115.329 164.364 1.00 59.89 925 GLU A C 1
ATOM 15228 O O . GLU A 1 925 ? 143.348 116.329 163.666 1.00 59.89 925 GLU A O 1
ATOM 15240 N N . PHE A 1 926 ? 143.799 115.412 165.673 1.00 50.03 926 PHE A N 1
ATOM 15241 C CA . PHE A 1 926 ? 143.714 116.694 166.363 1.00 50.03 926 PHE A CA 1
ATOM 15242 C C . PHE A 1 926 ? 144.709 117.699 165.805 1.00 50.03 926 PHE A C 1
ATOM 15243 O O . PHE A 1 926 ? 144.462 118.910 165.840 1.00 50.03 926 PHE A O 1
ATOM 15260 N N . LEU A 1 927 ? 145.835 117.225 165.278 1.00 57.17 927 LEU A N 1
ATOM 15261 C CA . LEU A 1 927 ? 146.908 118.129 164.886 1.00 57.17 927 LEU A CA 1
ATOM 15262 C C . LEU A 1 927 ? 146.607 118.801 163.552 1.00 57.17 927 LEU A C 1
ATOM 15263 O O . LEU A 1 927 ? 147.398 118.708 162.608 1.00 57.17 927 LEU A O 1
ATOM 15279 N N . ARG A 1 928 ? 145.463 119.485 163.477 1.00 66.32 928 ARG A N 1
ATOM 15280 C CA . ARG A 1 928 ? 145.128 120.351 162.351 1.00 66.32 928 ARG A CA 1
ATOM 15281 C C . ARG A 1 928 ? 145.254 119.625 161.018 1.00 66.32 928 ARG A C 1
ATOM 15282 O O . ARG A 1 928 ? 146.133 119.947 160.213 1.00 66.32 928 ARG A O 1
ATOM 15303 N N . SER A 1 929 ? 144.397 118.632 160.794 1.00 75.63 929 SER A N 1
ATOM 15304 C CA . SER A 1 929 ? 144.411 117.887 159.541 1.00 75.63 929 SER A CA 1
ATOM 15305 C C . SER A 1 929 ? 144.502 118.829 158.345 1.00 75.63 929 SER A C 1
ATOM 15306 O O . SER A 1 929 ? 143.992 119.951 158.375 1.00 75.63 929 SER A O 1
ATOM 15314 N N . GLN A 1 930 ? 145.198 118.371 157.302 1.00 78.15 930 GLN A N 1
ATOM 15315 C CA . GLN A 1 930 ? 145.427 119.121 156.062 1.00 78.15 930 GLN A CA 1
ATOM 15316 C C . GLN A 1 930 ? 145.954 120.533 156.324 1.00 78.15 930 GLN A C 1
ATOM 15317 O O . GLN A 1 930 ? 145.853 121.409 155.460 1.00 78.15 930 GLN A O 1
ATOM 15331 N N . VAL A 1 931 ? 146.521 120.768 157.507 1.00 74.80 931 VAL A N 1
ATOM 15332 C CA . VAL A 1 931 ? 147.167 122.036 157.827 1.00 74.80 931 VAL A CA 1
ATOM 15333 C C . VAL A 1 931 ? 148.568 121.737 158.337 1.00 74.80 931 VAL A C 1
ATOM 15334 O O . VAL A 1 931 ? 149.559 122.258 157.812 1.00 74.80 931 VAL A O 1
ATOM 15347 N N . SER A 1 932 ? 148.657 120.902 159.370 1.00 69.87 932 SER A N 1
ATOM 15348 C CA . SER A 1 932 ? 149.941 120.422 159.865 1.00 69.87 932 SER A CA 1
ATOM 15349 C C . SER A 1 932 ? 149.986 118.903 159.777 1.00 69.87 932 SER A C 1
ATOM 15350 O O . SER A 1 932 ? 150.991 118.326 159.349 1.00 69.87 932 SER A O 1
ATOM 15358 N N . SER A 1 933 ? 148.895 118.249 160.168 1.00 70.56 933 SER A N 1
ATOM 15359 C CA . SER A 1 933 ? 148.792 116.796 160.079 1.00 70.56 933 SER A CA 1
ATOM 15360 C C . SER A 1 933 ? 148.537 116.424 158.626 1.00 70.56 933 SER A C 1
ATOM 15361 O O . SER A 1 933 ? 147.400 116.162 158.226 1.00 70.56 933 SER A O 1
ATOM 15369 N N . SER A 1 934 ? 149.601 116.402 157.829 1.00 77.71 934 SER A N 1
ATOM 15370 C CA . SER A 1 934 ? 149.504 116.124 156.402 1.00 77.71 934 SER A CA 1
ATOM 15371 C C . SER A 1 934 ? 150.911 115.867 155.879 1.00 77.71 934 SER A C 1
ATOM 15372 O O . SER A 1 934 ? 151.873 115.775 156.646 1.00 77.71 934 SER A O 1
ATOM 15380 N N . GLU A 1 935 ? 151.019 115.758 154.556 1.00 80.97 935 GLU A N 1
ATOM 15381 C CA . GLU A 1 935 ? 152.293 115.453 153.913 1.00 80.97 935 GLU A CA 1
ATOM 15382 C C . GLU A 1 935 ? 153.280 116.616 153.942 1.00 80.97 935 GLU A C 1
ATOM 15383 O O . GLU A 1 935 ? 154.316 116.531 153.273 1.00 80.97 935 GLU A O 1
ATOM 15395 N N . TYR A 1 936 ? 152.997 117.689 154.677 1.00 77.46 936 TYR A N 1
ATOM 15396 C CA . TYR A 1 936 ? 153.936 118.800 154.768 1.00 77.46 936 TYR A CA 1
ATOM 15397 C C . TYR A 1 936 ? 155.134 118.411 155.626 1.00 77.46 936 TYR A C 1
ATOM 15398 O O . TYR A 1 936 ? 154.991 117.753 156.659 1.00 77.46 936 TYR A O 1
ATOM 15416 N N . ARG A 1 937 ? 156.322 118.826 155.192 1.00 69.19 937 ARG A N 1
ATOM 15417 C CA . ARG A 1 937 ? 157.577 118.524 155.878 1.00 69.19 937 ARG A CA 1
ATOM 15418 C C . ARG A 1 937 ? 157.795 117.027 156.056 1.00 69.19 937 ARG A C 1
ATOM 15419 O O . ARG A 1 937 ? 158.530 116.605 156.955 1.00 69.19 937 ARG A O 1
ATOM 15440 N N . GLU A 1 938 ? 157.163 116.209 155.214 1.00 75.70 938 GLU A N 1
ATOM 15441 C CA . GLU A 1 938 ? 157.422 114.775 155.252 1.00 75.70 938 GLU A CA 1
ATOM 15442 C C . GLU A 1 938 ? 158.853 114.465 154.838 1.00 75.70 938 GLU A C 1
ATOM 15443 O O . GLU A 1 938 ? 159.483 113.565 155.404 1.00 75.70 938 GLU A O 1
ATOM 15455 N N . ASP A 1 939 ? 159.621 115.427 154.363 1.00 78.28 939 ASP A N 1
ATOM 15456 C CA . ASP A 1 939 ? 161.063 115.143 154.085 1.00 78.28 939 ASP A CA 1
ATOM 15457 C C . ASP A 1 939 ? 162.082 115.420 155.212 1.00 78.28 939 ASP A C 1
ATOM 15458 O O . ASP A 1 939 ? 163.124 114.811 155.153 1.00 78.28 939 ASP A O 1
ATOM 15467 N N . PHE A 1 940 ? 161.816 116.307 156.199 1.00 74.39 940 PHE A N 1
ATOM 15468 C CA . PHE A 1 940 ? 162.719 116.826 157.273 1.00 74.39 940 PHE A CA 1
ATOM 15469 C C . PHE A 1 940 ? 162.793 115.808 158.277 1.00 74.39 940 PHE A C 1
ATOM 15470 O O . PHE A 1 940 ? 163.592 115.915 159.187 1.00 74.39 940 PHE A O 1
ATOM 15487 N N . LYS A 1 941 ? 161.866 114.911 158.195 1.00 69.67 941 LYS A N 1
ATOM 15488 C CA . LYS A 1 941 ? 162.060 113.670 158.889 1.00 69.67 941 LYS A CA 1
ATOM 15489 C C . LYS A 1 941 ? 162.842 112.742 157.880 1.00 69.67 941 LYS A C 1
ATOM 15490 O O . LYS A 1 941 ? 164.088 112.661 158.003 1.00 69.67 941 LYS A O 1
ATOM 15509 N N . GLN A 1 942 ? 162.281 112.190 156.774 1.00 77.97 942 GLN A N 1
ATOM 15510 C CA . GLN A 1 942 ? 162.804 111.023 156.073 1.00 77.97 942 GLN A CA 1
ATOM 15511 C C . GLN A 1 942 ? 163.418 110.067 157.086 1.00 77.97 942 GLN A C 1
ATOM 15512 O O . GLN A 1 942 ? 164.188 109.171 156.724 1.00 77.97 942 GLN A O 1
ATOM 15526 N N . LYS A 1 943 ? 163.075 110.254 158.358 1.00 72.20 943 LYS A N 1
ATOM 15527 C CA . LYS A 1 943 ? 163.841 109.693 159.459 1.00 72.20 943 LYS A CA 1
ATOM 15528 C C . LYS A 1 943 ? 162.927 109.047 160.488 1.00 72.20 943 LYS A C 1
ATOM 15529 O O . LYS A 1 943 ? 162.205 109.740 161.210 1.00 72.20 943 LYS A O 1
ATOM 15548 N N . ARG A 1 944 ? 162.954 107.724 160.562 1.00 71.51 944 ARG A N 1
ATOM 15549 C CA . ARG A 1 944 ? 162.346 107.024 161.674 1.00 71.51 944 ARG A CA 1
ATOM 15550 C C . ARG A 1 944 ? 163.350 106.991 162.822 1.00 71.51 944 ARG A C 1
ATOM 15551 O O . ARG A 1 944 ? 164.393 107.646 162.780 1.00 71.51 944 ARG A O 1
ATOM 15572 N N . THR A 1 945 ? 163.006 106.259 163.881 1.00 69.35 945 THR A N 1
ATOM 15573 C CA . THR A 1 945 ? 163.866 106.060 165.044 1.00 69.35 945 THR A CA 1
ATOM 15574 C C . THR A 1 945 ? 164.296 107.398 165.638 1.00 69.35 945 THR A C 1
ATOM 15575 O O . THR A 1 945 ? 164.100 108.453 165.025 1.00 69.35 945 THR A O 1
ATOM 15586 N N . GLU A 1 946 ? 164.871 107.366 166.837 1.00 67.23 946 GLU A N 1
ATOM 15587 C CA . GLU A 1 946 ? 165.179 108.590 167.566 1.00 67.23 946 GLU A CA 1
ATOM 15588 C C . GLU A 1 946 ? 163.884 109.335 167.863 1.00 67.23 946 GLU A C 1
ATOM 15589 O O . GLU A 1 946 ? 163.433 109.368 169.011 1.00 67.23 946 GLU A O 1
ATOM 15601 N N . TYR A 1 947 ? 163.268 109.925 166.837 1.00 62.84 947 TYR A N 1
ATOM 15602 C CA . TYR A 1 947 ? 161.938 110.494 167.020 1.00 62.84 947 TYR A CA 1
ATOM 15603 C C . TYR A 1 947 ? 160.961 109.437 167.509 1.00 62.84 947 TYR A C 1
ATOM 15604 O O . TYR A 1 947 ? 160.200 109.671 168.453 1.00 62.84 947 TYR A O 1
ATOM 15622 N N . MET A 1 948 ? 160.973 108.262 166.881 1.00 66.39 948 MET A N 1
ATOM 15623 C CA . MET A 1 948 ? 159.991 107.239 167.220 1.00 66.39 948 MET A CA 1
ATOM 15624 C C . MET A 1 948 ? 160.161 106.754 168.653 1.00 66.39 948 MET A C 1
ATOM 15625 O O . MET A 1 948 ? 159.171 106.522 169.355 1.00 66.39 948 MET A O 1
ATOM 15639 N N . LYS A 1 949 ? 161.404 106.576 169.105 1.00 62.59 949 LYS A N 1
ATOM 15640 C CA . LYS A 1 949 ? 161.608 106.083 170.463 1.00 62.59 949 LYS A CA 1
ATOM 15641 C C . LYS A 1 949 ? 161.383 107.176 171.500 1.00 62.59 949 LYS A C 1
ATOM 15642 O O . LYS A 1 949 ? 160.967 106.882 172.625 1.00 62.59 949 LYS A O 1
ATOM 15661 N N . LEU A 1 950 ? 161.664 108.433 171.151 1.00 57.83 950 LEU A N 1
ATOM 15662 C CA . LEU A 1 950 ? 161.488 109.527 172.100 1.00 57.83 950 LEU A CA 1
ATOM 15663 C C . LEU A 1 950 ? 160.017 109.885 172.281 1.00 57.83 950 LEU A C 1
ATOM 15664 O O . LEU A 1 950 ? 159.568 110.132 173.405 1.00 57.83 950 LEU A O 1
ATOM 15680 N N . CYS A 1 951 ? 159.249 109.912 171.191 1.00 55.31 951 CYS A N 1
ATOM 15681 C CA . CYS A 1 951 ? 157.854 110.328 171.257 1.00 55.31 951 CYS A CA 1
ATOM 15682 C C . CYS A 1 951 ? 156.910 109.198 171.642 1.00 55.31 951 CYS A C 1
ATOM 15683 O O . CYS A 1 951 ? 155.697 109.420 171.697 1.00 55.31 951 CYS A O 1
ATOM 15691 N N . ASN A 1 952 ? 157.425 108.001 171.897 1.00 59.52 952 ASN A N 1
ATOM 15692 C CA . ASN A 1 952 ? 156.595 106.894 172.356 1.00 59.52 952 ASN A CA 1
ATOM 15693 C C . ASN A 1 952 ? 156.473 106.964 173.873 1.00 59.52 952 ASN A C 1
ATOM 15694 O O . ASN A 1 952 ? 157.484 107.029 174.579 1.00 59.52 952 ASN A O 1
ATOM 15705 N N . SER A 1 953 ? 155.241 106.955 174.379 1.00 53.89 953 SER A N 1
ATOM 15706 C CA . SER A 1 953 ? 154.992 107.122 175.806 1.00 53.89 953 SER A CA 1
ATOM 15707 C C . SER A 1 953 ? 154.598 105.831 176.509 1.00 53.89 953 SER A C 1
ATOM 15708 O O . SER A 1 953 ? 154.110 105.894 177.642 1.00 53.89 953 SER A O 1
ATOM 15716 N N . ASN A 1 954 ? 154.792 104.673 175.883 1.00 61.56 954 ASN A N 1
ATOM 15717 C CA . ASN A 1 954 ? 154.358 103.418 176.480 1.00 61.56 954 ASN A CA 1
ATOM 15718 C C . ASN A 1 954 ? 155.058 103.176 177.814 1.00 61.56 954 ASN A C 1
ATOM 15719 O O . ASN A 1 954 ? 156.074 103.794 178.139 1.00 61.56 954 ASN A O 1
ATOM 15730 N N . LYS A 1 955 ? 154.493 102.253 178.593 1.00 62.41 955 LYS A N 1
ATOM 15731 C CA . LYS A 1 955 ? 154.962 102.003 179.950 1.00 62.41 955 LYS A CA 1
ATOM 15732 C C . LYS A 1 955 ? 154.984 103.318 180.717 1.00 62.41 955 LYS A C 1
ATOM 15733 O O . LYS A 1 955 ? 153.952 103.762 181.228 1.00 62.41 955 LYS A O 1
ATOM 15752 N N . ASP A 1 956 ? 156.155 103.945 180.810 1.00 57.13 956 ASP A N 1
ATOM 15753 C CA . ASP A 1 956 ? 156.238 105.337 181.222 1.00 57.13 956 ASP A CA 1
ATOM 15754 C C . ASP A 1 956 ? 157.423 105.981 180.521 1.00 57.13 956 ASP A C 1
ATOM 15755 O O . ASP A 1 956 ? 158.533 106.000 181.058 1.00 57.13 956 ASP A O 1
ATOM 15764 N N . TRP A 1 957 ? 157.185 106.530 179.331 1.00 50.26 957 TRP A N 1
ATOM 15765 C CA . TRP A 1 957 ? 158.242 107.111 178.507 1.00 50.26 957 TRP A CA 1
ATOM 15766 C C . TRP A 1 957 ? 159.514 106.270 178.571 1.00 50.26 957 TRP A C 1
ATOM 15767 O O . TRP A 1 957 ? 160.624 106.792 178.674 1.00 50.26 957 TRP A O 1
ATOM 15788 N N . GLU A 1 958 ? 159.346 104.947 178.501 1.00 57.51 958 GLU A N 1
ATOM 15789 C CA . GLU A 1 958 ? 160.470 104.041 178.710 1.00 57.51 958 GLU A CA 1
ATOM 15790 C C . GLU A 1 958 ? 161.550 104.229 177.655 1.00 57.51 958 GLU A C 1
ATOM 15791 O O . GLU A 1 958 ? 162.734 104.022 177.939 1.00 57.51 958 GLU A O 1
ATOM 15803 N N . GLY A 1 959 ? 161.170 104.615 176.437 1.00 56.83 959 GLY A N 1
ATOM 15804 C CA . GLY A 1 959 ? 162.163 104.924 175.425 1.00 56.83 959 GLY A CA 1
ATOM 15805 C C . GLY A 1 959 ? 162.930 106.201 175.684 1.00 56.83 959 GLY A C 1
ATOM 15806 O O . GLY A 1 959 ? 164.035 106.366 175.160 1.00 56.83 959 GLY A O 1
ATOM 15810 N N . LEU A 1 960 ? 162.366 107.108 176.481 1.00 51.81 960 LEU A N 1
ATOM 15811 C CA . LEU A 1 960 ? 163.048 108.356 176.798 1.00 51.81 960 LEU A CA 1
ATOM 15812 C C . LEU A 1 960 ? 163.943 108.206 178.022 1.00 51.81 960 LEU A C 1
ATOM 15813 O O . LEU A 1 960 ? 164.991 108.851 178.109 1.00 51.81 960 LEU A O 1
ATOM 15829 N N . ARG A 1 961 ? 163.553 107.356 178.971 1.00 52.13 961 ARG A N 1
ATOM 15830 C CA . ARG A 1 961 ? 164.325 107.167 180.193 1.00 52.13 961 ARG A CA 1
ATOM 15831 C C . ARG A 1 961 ? 165.571 106.317 179.989 1.00 52.13 961 ARG A C 1
ATOM 15832 O O . ARG A 1 961 ? 166.260 106.025 180.973 1.00 52.13 961 ARG A O 1
ATOM 15853 N N . GLU A 1 962 ? 165.878 105.907 178.757 1.00 59.88 962 GLU A N 1
ATOM 15854 C CA . GLU A 1 962 ? 167.066 105.098 178.515 1.00 59.88 962 GLU A CA 1
ATOM 15855 C C . GLU A 1 962 ? 168.356 105.859 178.788 1.00 59.88 962 GLU A C 1
ATOM 15856 O O . GLU A 1 962 ? 169.406 105.228 178.949 1.00 59.88 962 GLU A O 1
ATOM 15868 N N . SER A 1 963 ? 168.305 107.188 178.845 1.00 55.81 963 SER A N 1
ATOM 15869 C CA . SER A 1 963 ? 169.489 108.014 179.031 1.00 55.81 963 SER A CA 1
ATOM 15870 C C . SER A 1 963 ? 169.263 108.990 180.175 1.00 55.81 963 SER A C 1
ATOM 15871 O O . SER A 1 963 ? 168.125 109.312 180.523 1.00 55.81 963 SER A O 1
ATOM 15879 N N . GLU A 1 964 ? 170.367 109.457 180.761 1.00 54.15 964 GLU A N 1
ATOM 15880 C CA . GLU A 1 964 ? 170.272 110.405 181.867 1.00 54.15 964 GLU A CA 1
ATOM 15881 C C . GLU A 1 964 ? 169.609 111.704 181.426 1.00 54.15 964 GLU A C 1
ATOM 15882 O O . GLU A 1 964 ? 168.775 112.263 182.150 1.00 54.15 964 GLU A O 1
ATOM 15894 N N . GLU A 1 965 ? 169.966 112.201 180.240 1.00 52.13 965 GLU A N 1
ATOM 15895 C CA . GLU A 1 965 ? 169.371 113.437 179.745 1.00 52.13 965 GLU A CA 1
ATOM 15896 C C . GLU A 1 965 ? 167.862 113.292 179.597 1.00 52.13 965 GLU A C 1
ATOM 15897 O O . GLU A 1 965 ? 167.094 114.160 180.031 1.00 52.13 965 GLU A O 1
ATOM 15909 N N . GLY A 1 966 ? 167.418 112.194 178.985 1.00 50.00 966 GLY A N 1
ATOM 15910 C CA . GLY A 1 966 ? 165.993 111.960 178.852 1.00 50.00 966 GLY A CA 1
ATOM 15911 C C . GLY A 1 966 ? 165.298 111.792 180.185 1.00 50.00 966 GLY A C 1
ATOM 15912 O O . GLY A 1 966 ? 164.166 112.251 180.360 1.00 50.00 966 GLY A O 1
ATOM 15916 N N . ASN A 1 967 ? 165.954 111.134 181.140 1.00 48.69 967 ASN A N 1
ATOM 15917 C CA . ASN A 1 967 ? 165.354 110.978 182.460 1.00 48.69 967 ASN A CA 1
ATOM 15918 C C . ASN A 1 967 ? 165.155 112.330 183.131 1.00 48.69 967 ASN A C 1
ATOM 15919 O O . ASN A 1 967 ? 164.098 112.591 183.717 1.00 48.69 967 ASN A O 1
ATOM 15930 N N . ILE A 1 968 ? 166.152 113.210 183.043 1.00 46.27 968 ILE A N 1
ATOM 15931 C CA . ILE A 1 968 ? 166.011 114.548 183.612 1.00 46.27 968 ILE A CA 1
ATOM 15932 C C . ILE A 1 968 ? 164.883 115.299 182.916 1.00 46.27 968 ILE A C 1
ATOM 15933 O O . ILE A 1 968 ? 164.040 115.935 183.563 1.00 46.27 968 ILE A O 1
ATOM 15949 N N . LEU A 1 969 ? 164.841 115.222 181.585 1.00 43.47 969 LEU A N 1
ATOM 15950 C CA . LEU A 1 969 ? 163.818 115.946 180.839 1.00 43.47 969 LEU A CA 1
ATOM 15951 C C . LEU A 1 969 ? 162.422 115.484 181.229 1.00 43.47 969 LEU A C 1
ATOM 15952 O O . LEU A 1 969 ? 161.509 116.299 181.387 1.00 43.47 969 LEU A O 1
ATOM 15968 N N . ILE A 1 970 ? 162.231 114.173 181.381 1.00 45.67 970 ILE A N 1
ATOM 15969 C CA . ILE A 1 970 ? 160.897 113.674 181.695 1.00 45.67 970 ILE A CA 1
ATOM 15970 C C . ILE A 1 970 ? 160.550 113.928 183.153 1.00 45.67 970 ILE A C 1
ATOM 15971 O O . ILE A 1 970 ? 159.370 114.049 183.499 1.00 45.67 970 ILE A O 1
ATOM 15987 N N . GLU A 1 971 ? 161.547 113.999 184.036 1.00 44.24 971 GLU A N 1
ATOM 15988 C CA . GLU A 1 971 ? 161.255 114.345 185.422 1.00 44.24 971 GLU A CA 1
ATOM 15989 C C . GLU A 1 971 ? 160.866 115.809 185.564 1.00 44.24 971 GLU A C 1
ATOM 15990 O O . GLU A 1 971 ? 160.060 116.150 186.435 1.00 44.24 971 GLU A O 1
ATOM 16002 N N . ILE A 1 972 ? 161.428 116.687 184.733 1.00 37.14 972 ILE A N 1
ATOM 16003 C CA . ILE A 1 972 ? 161.053 118.097 184.792 1.00 37.14 972 ILE A CA 1
ATOM 16004 C C . ILE A 1 972 ? 159.596 118.280 184.388 1.00 37.14 972 ILE A C 1
ATOM 16005 O O . ILE A 1 972 ? 158.881 119.116 184.950 1.00 37.14 972 ILE A O 1
ATOM 16021 N N . LEU A 1 973 ? 159.136 117.509 183.400 1.00 36.26 973 LEU A N 1
ATOM 16022 C CA . LEU A 1 973 ? 157.816 117.750 182.824 1.00 36.26 973 LEU A CA 1
ATOM 16023 C C . LEU A 1 973 ? 156.698 117.278 183.745 1.00 36.26 973 LEU A C 1
ATOM 16024 O O . LEU A 1 973 ? 155.596 117.833 183.721 1.00 36.26 973 LEU A O 1
ATOM 16040 N N . ASN A 1 974 ? 156.955 116.257 184.560 1.00 36.45 974 ASN A N 1
ATOM 16041 C CA . ASN A 1 974 ? 155.891 115.646 185.349 1.00 36.45 974 ASN A CA 1
ATOM 16042 C C . ASN A 1 974 ? 155.337 116.558 186.435 1.00 36.45 974 ASN A C 1
ATOM 16043 O O . ASN A 1 974 ? 154.305 116.225 187.024 1.00 36.45 974 ASN A O 1
ATOM 16054 N N . LYS A 1 975 ? 155.991 117.682 186.733 1.00 34.07 975 LYS A N 1
ATOM 16055 C CA . LYS A 1 975 ? 155.401 118.642 187.661 1.00 34.07 975 LYS A CA 1
ATOM 16056 C C . LYS A 1 975 ? 154.088 119.189 187.126 1.00 34.07 975 LYS A C 1
ATOM 16057 O O . LYS A 1 975 ? 153.250 119.673 187.894 1.00 34.07 975 LYS A O 1
ATOM 16076 N N . ARG A 1 976 ? 153.898 119.113 185.816 1.00 32.27 976 ARG A N 1
ATOM 16077 C CA . ARG A 1 976 ? 152.810 119.758 185.105 1.00 32.27 976 ARG A CA 1
ATOM 16078 C C . ARG A 1 976 ? 151.624 118.837 184.858 1.00 32.27 976 ARG A C 1
ATOM 16079 O O . ARG A 1 976 ? 150.659 119.258 184.217 1.00 32.27 976 ARG A O 1
ATOM 16100 N N . ARG A 1 977 ? 151.665 117.600 185.354 1.00 35.26 977 ARG A N 1
ATOM 16101 C CA . ARG A 1 977 ? 150.737 116.580 184.878 1.00 35.26 977 ARG A CA 1
ATOM 16102 C C . ARG A 1 977 ? 149.409 116.623 185.625 1.00 35.26 977 ARG A C 1
ATOM 16103 O O . ARG A 1 977 ? 148.339 116.648 185.004 1.00 35.26 977 ARG A O 1
ATOM 16124 N N . LYS A 1 978 ? 149.451 116.603 186.958 1.00 33.53 978 LYS A N 1
ATOM 16125 C CA . LYS A 1 978 ? 148.219 116.447 187.724 1.00 33.53 978 LYS A CA 1
ATOM 16126 C C . LYS A 1 978 ? 147.256 117.601 187.494 1.00 33.53 978 LYS A C 1
ATOM 16127 O O . LYS A 1 978 ? 146.041 117.387 187.409 1.00 33.53 978 LYS A O 1
ATOM 16146 N N . ILE A 1 979 ? 147.765 118.827 187.395 1.00 28.61 979 ILE A N 1
ATOM 16147 C CA . ILE A 1 979 ? 146.876 119.962 187.190 1.00 28.61 979 ILE A CA 1
ATOM 16148 C C . ILE A 1 979 ? 146.214 119.879 185.821 1.00 28.61 979 ILE A C 1
ATOM 16149 O O . ILE A 1 979 ? 145.035 120.212 185.670 1.00 28.61 979 ILE A O 1
ATOM 16165 N N . ILE A 1 980 ? 146.946 119.421 184.804 1.00 30.80 980 ILE A N 1
ATOM 16166 C CA . ILE A 1 980 ? 146.348 119.301 183.479 1.00 30.80 980 ILE A CA 1
ATOM 16167 C C . ILE A 1 980 ? 145.307 118.192 183.461 1.00 30.80 980 ILE A C 1
ATOM 16168 O O . ILE A 1 980 ? 144.265 118.319 182.812 1.00 30.80 980 ILE A O 1
ATOM 16184 N N . GLU A 1 981 ? 145.567 117.086 184.159 1.00 33.10 981 GLU A N 1
ATOM 16185 C CA . GLU A 1 981 ? 144.559 116.034 184.254 1.00 33.10 981 GLU A CA 1
ATOM 16186 C C . GLU A 1 981 ? 143.293 116.555 184.918 1.00 33.10 981 GLU A C 1
ATOM 16187 O O . GLU A 1 981 ? 142.177 116.301 184.448 1.00 33.10 981 GLU A O 1
ATOM 16199 N N . TYR A 1 982 ? 143.451 117.288 186.019 1.00 31.13 982 TYR A N 1
ATOM 16200 C CA . TYR A 1 982 ? 142.303 117.853 186.720 1.00 31.13 982 TYR A CA 1
ATOM 16201 C C . TYR A 1 982 ? 141.533 118.814 185.823 1.00 31.13 982 TYR A C 1
ATOM 16202 O O . TYR A 1 982 ? 140.298 118.778 185.762 1.00 31.13 982 TYR A O 1
ATOM 16220 N N . TYR A 1 983 ? 142.253 119.677 185.106 1.00 29.99 983 TYR A N 1
ATOM 16221 C CA . TYR A 1 983 ? 141.606 120.639 184.224 1.00 29.99 983 TYR A CA 1
ATOM 16222 C C . TYR A 1 983 ? 140.854 119.939 183.102 1.00 29.99 983 TYR A C 1
ATOM 16223 O O . TYR A 1 983 ? 139.738 120.335 182.754 1.00 29.99 983 TYR A O 1
ATOM 16241 N N . GLY A 1 984 ? 141.445 118.897 182.520 1.00 32.39 984 GLY A N 1
ATOM 16242 C CA . GLY A 1 984 ? 140.755 118.167 181.471 1.00 32.39 984 GLY A CA 1
ATOM 16243 C C . GLY A 1 984 ? 139.511 117.463 181.975 1.00 32.39 984 GLY A C 1
ATOM 16244 O O . GLY A 1 984 ? 138.471 117.464 181.311 1.00 32.39 984 GLY A O 1
ATOM 16248 N N . ASN A 1 985 ? 139.597 116.853 183.158 1.00 34.58 985 ASN A N 1
ATOM 16249 C CA . ASN A 1 985 ? 138.427 116.198 183.731 1.00 34.58 985 ASN A CA 1
ATOM 16250 C C . ASN A 1 985 ? 137.310 117.201 183.976 1.00 34.58 985 ASN A C 1
ATOM 16251 O O . ASN A 1 985 ? 136.138 116.918 183.712 1.00 34.58 985 ASN A O 1
ATOM 16262 N N . LYS A 1 986 ? 137.654 118.382 184.493 1.00 35.12 986 LYS A N 1
ATOM 16263 C CA . LYS A 1 986 ? 136.632 119.396 184.734 1.00 35.12 986 LYS A CA 1
ATOM 16264 C C . LYS A 1 986 ? 136.067 119.951 183.433 1.00 35.12 986 LYS A C 1
ATOM 16265 O O . LYS A 1 986 ? 134.886 120.303 183.374 1.00 35.12 986 LYS A O 1
ATOM 16284 N N . VAL A 1 987 ? 136.890 120.053 182.390 1.00 36.78 987 VAL A N 1
ATOM 16285 C CA . VAL A 1 987 ? 136.405 120.567 181.112 1.00 36.78 987 VAL A CA 1
ATOM 16286 C C . VAL A 1 987 ? 135.418 119.592 180.489 1.00 36.78 987 VAL A C 1
ATOM 16287 O O . VAL A 1 987 ? 134.343 119.985 180.023 1.00 36.78 987 VAL A O 1
ATOM 16300 N N . ARG A 1 988 ? 135.769 118.305 180.463 1.00 39.51 988 ARG A N 1
ATOM 16301 C CA . ARG A 1 988 ? 134.876 117.331 179.843 1.00 39.51 988 ARG A CA 1
ATOM 16302 C C . ARG A 1 988 ? 133.657 117.051 180.711 1.00 39.51 988 ARG A C 1
ATOM 16303 O O . ARG A 1 988 ? 132.655 116.525 180.217 1.00 39.51 988 ARG A O 1
ATOM 16324 N N . GLU A 1 989 ? 133.718 117.393 181.998 1.00 45.23 989 GLU A N 1
ATOM 16325 C CA . GLU A 1 989 ? 132.545 117.263 182.856 1.00 45.23 989 GLU A CA 1
ATOM 16326 C C . GLU A 1 989 ? 131.490 118.311 182.530 1.00 45.23 989 GLU A C 1
ATOM 16327 O O . GLU A 1 989 ? 130.291 118.035 182.639 1.00 45.23 989 GLU A O 1
ATOM 16339 N N . ASN A 1 990 ? 131.910 119.512 182.140 1.00 51.91 990 ASN A N 1
ATOM 16340 C CA . ASN A 1 990 ? 130.966 120.560 181.777 1.00 51.91 990 ASN A CA 1
ATOM 16341 C C . ASN A 1 990 ? 130.219 120.187 180.505 1.00 51.91 990 ASN A C 1
ATOM 16342 O O . ASN A 1 990 ? 130.820 119.727 179.529 1.00 51.91 990 ASN A O 1
ATOM 16353 N N . GLU A 1 991 ? 128.904 120.395 180.515 1.00 68.84 991 GLU A N 1
ATOM 16354 C CA . GLU A 1 991 ? 128.086 120.196 179.326 1.00 68.84 991 GLU A CA 1
ATOM 16355 C C . GLU A 1 991 ? 127.949 121.468 178.502 1.00 68.84 991 GLU A C 1
ATOM 16356 O O . GLU A 1 991 ? 127.706 121.393 177.292 1.00 68.84 991 GLU A O 1
ATOM 16368 N N . GLU A 1 992 ? 128.096 122.634 179.133 1.00 66.16 992 GLU A N 1
ATOM 16369 C CA . GLU A 1 992 ? 128.074 123.890 178.392 1.00 66.16 992 GLU A CA 1
ATOM 16370 C C . GLU A 1 992 ? 129.256 123.983 177.437 1.00 66.16 992 GLU A C 1
ATOM 16371 O O . GLU A 1 992 ? 129.127 124.506 176.324 1.00 66.16 992 GLU A O 1
ATOM 16383 N N . VAL A 1 993 ? 130.420 123.490 177.858 1.00 56.19 993 VAL A N 1
ATOM 16384 C CA . VAL A 1 993 ? 131.651 123.600 177.078 1.00 56.19 993 VAL A CA 1
ATOM 16385 C C . VAL A 1 993 ? 131.635 122.485 176.035 1.00 56.19 993 VAL A C 1
ATOM 16386 O O . VAL A 1 993 ? 131.763 121.306 176.366 1.00 56.19 993 VAL A O 1
ATOM 16399 N N . SER A 1 994 ? 131.478 122.860 174.769 1.00 62.94 994 SER A N 1
ATOM 16400 C CA . SER A 1 994 ? 131.535 121.895 173.682 1.00 62.94 994 SER A CA 1
ATOM 16401 C C . SER A 1 994 ? 132.866 121.999 172.946 1.00 62.94 994 SER A C 1
ATOM 16402 O O . SER A 1 994 ? 133.513 123.050 172.930 1.00 62.94 994 SER A O 1
ATOM 16410 N N . THR A 1 995 ? 133.271 120.891 172.326 1.00 54.85 995 THR A N 1
ATOM 16411 C CA . THR A 1 995 ? 134.509 120.867 171.555 1.00 54.85 995 THR A CA 1
ATOM 16412 C C . THR A 1 995 ? 135.690 121.261 172.433 1.00 54.85 995 THR A C 1
ATOM 16413 O O . THR A 1 995 ? 136.316 122.303 172.215 1.00 54.85 995 THR A O 1
ATOM 16424 N N . ASP A 1 996 ? 135.986 120.441 173.443 1.00 46.46 996 ASP A N 1
ATOM 16425 C CA . ASP A 1 996 ? 137.125 120.709 174.313 1.00 46.46 996 ASP A CA 1
ATOM 16426 C C . ASP A 1 996 ? 138.422 120.832 173.526 1.00 46.46 996 ASP A C 1
ATOM 16427 O O . ASP A 1 996 ? 139.413 121.354 174.045 1.00 46.46 996 ASP A O 1
ATOM 16436 N N . LEU A 1 997 ? 138.445 120.342 172.285 1.00 45.33 997 LEU A N 1
ATOM 16437 C CA . LEU A 1 997 ? 139.649 120.448 171.469 1.00 45.33 997 LEU A CA 1
ATOM 16438 C C . LEU A 1 997 ? 140.028 121.897 171.208 1.00 45.33 997 LEU A C 1
ATOM 16439 O O . LEU A 1 997 ? 141.176 122.180 170.854 1.00 45.33 997 LEU A O 1
ATOM 16455 N N . SER A 1 998 ? 139.082 122.823 171.349 1.00 42.63 998 SER A N 1
ATOM 16456 C CA . SER A 1 998 ? 139.431 124.233 171.239 1.00 42.63 998 SER A CA 1
ATOM 16457 C C . SER A 1 998 ? 140.255 124.695 172.433 1.00 42.63 998 SER A C 1
ATOM 16458 O O . SER A 1 998 ? 141.191 125.483 172.267 1.00 42.63 998 SER A O 1
ATOM 16466 N N . ILE A 1 999 ? 139.926 124.224 173.635 1.00 36.70 999 ILE A N 1
ATOM 16467 C CA . ILE A 1 999 ? 140.689 124.596 174.822 1.00 36.70 999 ILE A CA 1
ATOM 16468 C C . ILE A 1 999 ? 142.064 123.945 174.804 1.00 36.70 999 ILE A C 1
ATOM 16469 O O . ILE A 1 999 ? 143.075 124.593 175.090 1.00 36.70 999 ILE A O 1
ATOM 16485 N N . LEU A 1 1000 ? 142.125 122.654 174.475 1.00 37.81 1000 LEU A N 1
ATOM 16486 C CA . LEU A 1 1000 ? 143.406 121.958 174.442 1.00 37.81 1000 LEU A CA 1
ATOM 16487 C C . LEU A 1 1000 ? 144.355 122.601 173.444 1.00 37.81 1000 LEU A C 1
ATOM 16488 O O . LEU A 1 1000 ? 145.571 122.614 173.652 1.00 37.81 1000 LEU A O 1
ATOM 16504 N N . ASP A 1 1001 ? 143.822 123.127 172.345 1.00 39.42 1001 ASP A N 1
ATOM 16505 C CA . ASP A 1 1001 ? 144.666 123.816 171.377 1.00 39.42 1001 ASP A CA 1
ATOM 16506 C C . ASP A 1 1001 ? 145.203 125.122 171.947 1.00 39.42 1001 ASP A C 1
ATOM 16507 O O . ASP A 1 1001 ? 146.327 125.527 171.634 1.00 39.42 1001 ASP A O 1
ATOM 16516 N N . SER A 1 1002 ? 144.408 125.802 172.774 1.00 34.16 1002 SER A N 1
ATOM 16517 C CA . SER A 1 1002 ? 144.810 127.107 173.291 1.00 34.16 1002 SER A CA 1
ATOM 16518 C C . SER A 1 1002 ? 145.971 126.987 174.269 1.00 34.16 1002 SER A C 1
ATOM 16519 O O . SER A 1 1002 ? 146.900 127.800 174.246 1.00 34.16 1002 SER A O 1
ATOM 16527 N N . ILE A 1 1003 ? 145.931 125.988 175.152 1.00 32.27 1003 ILE A N 1
ATOM 16528 C CA . ILE A 1 1003 ? 146.974 125.873 176.162 1.00 32.27 1003 ILE A CA 1
ATOM 16529 C C . ILE A 1 1003 ? 148.269 125.351 175.553 1.00 32.27 1003 ILE A C 1
ATOM 16530 O O . ILE A 1 1003 ? 149.329 125.424 176.184 1.00 32.27 1003 ILE A O 1
ATOM 16546 N N . ILE A 1 1004 ? 148.216 124.813 174.334 1.00 36.87 1004 ILE A N 1
ATOM 16547 C CA . ILE A 1 1004 ? 149.425 124.316 173.686 1.00 36.87 1004 ILE A CA 1
ATOM 16548 C C . ILE A 1 1004 ? 150.156 125.445 172.970 1.00 36.87 1004 ILE A C 1
ATOM 16549 O O . ILE A 1 1004 ? 151.380 125.407 172.815 1.00 36.87 1004 ILE A O 1
ATOM 16565 N N . HIS A 1 1005 ? 149.423 126.456 172.501 1.00 40.80 1005 HIS A N 1
ATOM 16566 C CA . HIS A 1 1005 ? 150.082 127.622 171.925 1.00 40.80 1005 HIS A CA 1
ATOM 16567 C C . HIS A 1 1005 ? 150.890 128.370 172.971 1.00 40.80 1005 HIS A C 1
ATOM 16568 O O . HIS A 1 1005 ? 151.964 128.902 172.668 1.00 40.80 1005 HIS A O 1
ATOM 16583 N N . LEU A 1 1006 ? 150.384 128.431 174.201 1.00 30.82 1006 LEU A N 1
ATOM 16584 C CA . LEU A 1 1006 ? 151.053 129.191 175.246 1.00 30.82 1006 LEU A CA 1
ATOM 16585 C C . LEU A 1 1006 ? 152.397 128.587 175.622 1.00 30.82 1006 LEU A C 1
ATOM 16586 O O . LEU A 1 1006 ? 153.341 129.329 175.896 1.00 30.82 1006 LEU A O 1
ATOM 16602 N N . ASN A 1 1007 ? 152.511 127.259 175.659 1.00 31.78 1007 ASN A N 1
ATOM 16603 C CA . ASN A 1 1007 ? 153.796 126.651 175.994 1.00 31.78 1007 ASN A CA 1
ATOM 16604 C C . ASN A 1 1007 ? 154.843 126.985 174.944 1.00 31.78 1007 ASN A C 1
ATOM 16605 O O . ASN A 1 1007 ? 155.994 127.295 175.271 1.00 31.78 1007 ASN A O 1
ATOM 16616 N N . CYS A 1 1008 ? 154.467 126.902 173.669 1.00 35.23 1008 CYS A N 1
ATOM 16617 C CA . CYS A 1 1008 ? 155.393 127.269 172.608 1.00 35.23 1008 CYS A CA 1
ATOM 16618 C C . CYS A 1 1008 ? 155.767 128.738 172.702 1.00 35.23 1008 CYS A C 1
ATOM 16619 O O . CYS A 1 1008 ? 156.928 129.101 172.496 1.00 35.23 1008 CYS A O 1
ATOM 16627 N N . ASN A 1 1009 ? 154.799 129.598 173.014 1.00 29.46 1009 ASN A N 1
ATOM 16628 C CA . ASN A 1 1009 ? 155.100 131.016 173.173 1.00 29.46 1009 ASN A CA 1
ATOM 16629 C C . ASN A 1 1009 ? 156.096 131.243 174.303 1.00 29.46 1009 ASN A C 1
ATOM 16630 O O . ASN A 1 1009 ? 157.038 132.029 174.167 1.00 29.46 1009 ASN A O 1
ATOM 16641 N N . ARG A 1 1010 ? 155.905 130.558 175.431 1.00 27.55 1010 ARG A N 1
ATOM 16642 C CA . ARG A 1 1010 ? 156.805 130.736 176.566 1.00 27.55 1010 ARG A CA 1
ATOM 16643 C C . ARG A 1 1010 ? 158.204 130.226 176.255 1.00 27.55 1010 ARG A C 1
ATOM 16644 O O . ARG A 1 1010 ? 159.197 130.887 176.577 1.00 27.55 1010 ARG A O 1
ATOM 16665 N N . MET A 1 1011 ? 158.309 129.042 175.650 1.00 32.81 1011 MET A N 1
ATOM 16666 C CA . MET A 1 1011 ? 159.622 128.439 175.442 1.00 32.81 1011 MET A CA 1
ATOM 16667 C C . MET A 1 1011 ? 160.387 129.085 174.293 1.00 32.81 1011 MET A C 1
ATOM 16668 O O . MET A 1 1011 ? 161.597 129.303 174.407 1.00 32.81 1011 MET A O 1
ATOM 16682 N N . PHE A 1 1012 ? 159.716 129.396 173.181 1.00 37.80 1012 PHE A N 1
ATOM 16683 C CA . PHE A 1 1012 ? 160.401 129.835 171.973 1.00 37.80 1012 PHE A CA 1
ATOM 16684 C C . PHE A 1 1012 ? 159.995 131.214 171.471 1.00 37.80 1012 PHE A C 1
ATOM 16685 O O . PHE A 1 1012 ? 160.579 131.679 170.488 1.00 37.80 1012 PHE A O 1
ATOM 16702 N N . GLY A 1 1013 ? 159.034 131.881 172.099 1.00 32.19 1013 GLY A N 1
ATOM 16703 C CA . GLY A 1 1013 ? 158.652 133.211 171.668 1.00 32.19 1013 GLY A CA 1
ATOM 16704 C C . GLY A 1 1013 ? 157.693 133.187 170.492 1.00 32.19 1013 GLY A C 1
ATOM 16705 O O . GLY A 1 1013 ? 157.046 132.181 170.195 1.00 32.19 1013 GLY A O 1
ATOM 16709 N N . ILE A 1 1014 ? 157.606 134.327 169.812 1.00 33.76 1014 ILE A N 1
ATOM 16710 C CA . ILE A 1 1014 ? 156.683 134.494 168.690 1.00 33.76 1014 ILE A CA 1
ATOM 16711 C C . ILE A 1 1014 ? 157.386 133.971 167.440 1.00 33.76 1014 ILE A C 1
ATOM 16712 O O . ILE A 1 1014 ? 158.215 134.660 166.848 1.00 33.76 1014 ILE A O 1
ATOM 16728 N N . ASP A 1 1015 ? 157.053 132.746 167.034 1.00 50.40 1015 ASP A N 1
ATOM 16729 C CA . ASP A 1 1015 ? 157.598 132.159 165.808 1.00 50.40 1015 ASP A CA 1
ATOM 16730 C C . ASP A 1 1015 ? 156.553 131.171 165.285 1.00 50.40 1015 ASP A C 1
ATOM 16731 O O . ASP A 1 1015 ? 156.481 130.029 165.740 1.00 50.40 1015 ASP A O 1
ATOM 16740 N N . ARG A 1 1016 ? 155.742 131.631 164.331 1.00 62.15 1016 ARG A N 1
ATOM 16741 C CA . ARG A 1 1016 ? 154.670 130.789 163.808 1.00 62.15 1016 ARG A CA 1
ATOM 16742 C C . ARG A 1 1016 ? 155.226 129.584 163.060 1.00 62.15 1016 ARG A C 1
ATOM 16743 O O . ARG A 1 1016 ? 154.731 128.459 163.217 1.00 62.15 1016 ARG A O 1
ATOM 16764 N N . GLU A 1 1017 ? 156.255 129.798 162.240 1.00 62.60 1017 GLU A N 1
ATOM 16765 C CA . GLU A 1 1017 ? 156.783 128.714 161.421 1.00 62.60 1017 GLU A CA 1
ATOM 16766 C C . GLU A 1 1017 ? 157.356 127.596 162.281 1.00 62.60 1017 GLU A C 1
ATOM 16767 O O . GLU A 1 1017 ? 157.177 126.414 161.970 1.00 62.60 1017 GLU A O 1
ATOM 16779 N N . PHE A 1 1018 ? 158.057 127.946 163.360 1.00 53.22 1018 PHE A N 1
ATOM 16780 C CA . PHE A 1 1018 ? 158.619 126.919 164.229 1.00 53.22 1018 PHE A CA 1
ATOM 16781 C C . PHE A 1 1018 ? 157.522 126.083 164.874 1.00 53.22 1018 PHE A C 1
ATOM 16782 O O . PHE A 1 1018 ? 157.644 124.857 164.971 1.00 53.22 1018 PHE A O 1
ATOM 16799 N N . GLU A 1 1019 ? 156.447 126.725 165.331 1.00 54.27 1019 GLU A N 1
ATOM 16800 C CA . GLU A 1 1019 ? 155.350 125.976 165.931 1.00 54.27 1019 GLU A CA 1
ATOM 16801 C C . GLU A 1 1019 ? 154.691 125.061 164.909 1.00 54.27 1019 GLU A C 1
ATOM 16802 O O . GLU A 1 1019 ? 154.349 123.913 165.221 1.00 54.27 1019 GLU A O 1
ATOM 16814 N N . LYS A 1 1020 ? 154.504 125.551 163.682 1.00 61.63 1020 LYS A N 1
ATOM 16815 C CA . LYS A 1 1020 ? 153.945 124.705 162.633 1.00 61.63 1020 LYS A CA 1
ATOM 16816 C C . LYS A 1 1020 ? 154.835 123.494 162.384 1.00 61.63 1020 LYS A C 1
ATOM 16817 O O . LYS A 1 1020 ? 154.350 122.363 162.259 1.00 61.63 1020 LYS A O 1
ATOM 16836 N N . LYS A 1 1021 ? 156.148 123.717 162.315 1.00 58.43 1021 LYS A N 1
ATOM 16837 C CA . LYS A 1 1021 ? 157.081 122.617 162.098 1.00 58.43 1021 LYS A CA 1
ATOM 16838 C C . LYS A 1 1021 ? 157.003 121.602 163.230 1.00 58.43 1021 LYS A C 1
ATOM 16839 O O . LYS A 1 1021 ? 157.018 120.389 162.994 1.00 58.43 1021 LYS A O 1
ATOM 16858 N N . VAL A 1 1022 ? 156.939 122.082 164.472 1.00 53.12 1022 VAL A N 1
ATOM 16859 C CA . VAL A 1 1022 ? 156.887 121.172 165.612 1.00 53.12 1022 VAL A CA 1
ATOM 16860 C C . VAL A 1 1022 ? 155.619 120.334 165.563 1.00 53.12 1022 VAL A C 1
ATOM 16861 O O . VAL A 1 1022 ? 155.651 119.117 165.789 1.00 53.12 1022 VAL A O 1
ATOM 16874 N N . ARG A 1 1023 ? 154.482 120.965 165.267 1.00 53.96 1023 ARG A N 1
ATOM 16875 C CA . ARG A 1 1023 ? 153.235 120.215 165.181 1.00 53.96 1023 ARG A CA 1
ATOM 16876 C C . ARG A 1 1023 ? 153.293 119.174 164.069 1.00 53.96 1023 ARG A C 1
ATOM 16877 O O . ARG A 1 1023 ? 152.850 118.035 164.254 1.00 53.96 1023 ARG A O 1
ATOM 16898 N N . ALA A 1 1024 ? 153.840 119.544 162.908 1.00 59.57 1024 ALA A N 1
ATOM 16899 C CA . ALA A 1 1024 ? 153.926 118.605 161.793 1.00 59.57 1024 ALA A CA 1
ATOM 16900 C C . ALA A 1 1024 ? 154.806 117.411 162.144 1.00 59.57 1024 ALA A C 1
ATOM 16901 O O . ALA A 1 1024 ? 154.445 116.256 161.887 1.00 59.57 1024 ALA A O 1
ATOM 16908 N N . LEU A 1 1025 ? 155.973 117.671 162.734 1.00 58.97 1025 LEU A N 1
ATOM 16909 C CA . LEU A 1 1025 ? 156.868 116.578 163.096 1.00 58.97 1025 LEU A CA 1
ATOM 16910 C C . LEU A 1 1025 ? 156.238 115.681 164.152 1.00 58.97 1025 LEU A C 1
ATOM 16911 O O . LEU A 1 1025 ? 156.400 114.457 164.112 1.00 58.97 1025 LEU A O 1
ATOM 16927 N N . ALA A 1 1026 ? 155.520 116.268 165.112 1.00 55.38 1026 ALA A N 1
ATOM 16928 C CA . ALA A 1 1026 ? 154.850 115.452 166.117 1.00 55.38 1026 ALA A CA 1
ATOM 16929 C C . ALA A 1 1026 ? 153.782 114.573 165.482 1.00 55.38 1026 ALA A C 1
ATOM 16930 O O . ALA A 1 1026 ? 153.636 113.399 165.845 1.00 55.38 1026 ALA A O 1
ATOM 16937 N N . SER A 1 1027 ? 153.021 115.124 164.533 1.00 58.83 1027 SER A N 1
ATOM 16938 C CA . SER A 1 1027 ? 152.006 114.324 163.856 1.00 58.83 1027 SER A CA 1
ATOM 16939 C C . SER A 1 1027 ? 152.642 113.171 163.096 1.00 58.83 1027 SER A C 1
ATOM 16940 O O . SER A 1 1027 ? 152.151 112.038 163.146 1.00 58.83 1027 SER A O 1
ATOM 16948 N N . HIS A 1 1028 ? 153.742 113.437 162.390 1.00 62.44 1028 HIS A N 1
ATOM 16949 C CA . HIS A 1 1028 ? 154.422 112.368 161.663 1.00 62.44 1028 HIS A CA 1
ATOM 16950 C C . HIS A 1 1028 ? 154.923 111.292 162.617 1.00 62.44 1028 HIS A C 1
ATOM 16951 O O . HIS A 1 1028 ? 154.746 110.096 162.365 1.00 62.44 1028 HIS A O 1
ATOM 16965 N N . ALA A 1 1029 ? 155.545 111.697 163.725 1.00 58.58 1029 ALA A N 1
ATOM 16966 C CA . ALA A 1 1029 ? 156.079 110.719 164.667 1.00 58.58 1029 ALA A CA 1
ATOM 16967 C C . ALA A 1 1029 ? 154.970 109.868 165.269 1.00 58.58 1029 ALA A C 1
ATOM 16968 O O . ALA A 1 1029 ? 155.126 108.653 165.424 1.00 58.58 1029 ALA A O 1
ATOM 16975 N N . LEU A 1 1030 ? 153.846 110.489 165.631 1.00 58.05 1030 LEU A N 1
ATOM 16976 C CA . LEU A 1 1030 ? 152.730 109.722 166.174 1.00 58.05 1030 LEU A CA 1
ATOM 16977 C C . LEU A 1 1030 ? 152.152 108.780 165.129 1.00 58.05 1030 LEU A C 1
ATOM 16978 O O . LEU A 1 1030 ? 151.759 107.652 165.447 1.00 58.05 1030 LEU A O 1
ATOM 16994 N N . TYR A 1 1031 ? 152.086 109.227 163.875 1.00 63.88 1031 TYR A N 1
ATOM 16995 C CA . TYR A 1 1031 ? 151.518 108.396 162.820 1.00 63.88 1031 TYR A CA 1
ATOM 16996 C C . TYR A 1 1031 ? 152.335 107.127 162.613 1.00 63.88 1031 TYR A C 1
ATOM 16997 O O . TYR A 1 1031 ? 151.774 106.042 162.424 1.00 63.88 1031 TYR A O 1
ATOM 17015 N N . ALA A 1 1032 ? 153.664 107.240 162.649 1.00 63.57 1032 ALA A N 1
ATOM 17016 C CA . ALA A 1 1032 ? 154.513 106.079 162.407 1.00 63.57 1032 ALA A CA 1
ATOM 17017 C C . ALA A 1 1032 ? 154.401 105.049 163.522 1.00 63.57 1032 ALA A C 1
ATOM 17018 O O . ALA A 1 1032 ? 154.679 103.866 163.298 1.00 63.57 1032 ALA A O 1
ATOM 17025 N N . LEU A 1 1033 ? 154.003 105.466 164.721 1.00 65.16 1033 LEU A N 1
ATOM 17026 C CA . LEU A 1 1033 ? 153.887 104.567 165.861 1.00 65.16 1033 LEU A CA 1
ATOM 17027 C C . LEU A 1 1033 ? 152.551 103.843 165.906 1.00 65.16 1033 LEU A C 1
ATOM 17028 O O . LEU A 1 1033 ? 152.152 103.366 166.975 1.00 65.16 1033 LEU A O 1
ATOM 17044 N N . LYS A 1 1034 ? 151.859 103.741 164.771 1.00 68.44 1034 LYS A N 1
ATOM 17045 C CA . LYS A 1 1034 ? 150.516 103.175 164.767 1.00 68.44 1034 LYS A CA 1
ATOM 17046 C C . LYS A 1 1034 ? 150.496 101.762 165.329 1.00 68.44 1034 LYS A C 1
ATOM 17047 O O . LYS A 1 1034 ? 149.470 101.318 165.856 1.00 68.44 1034 LYS A O 1
ATOM 17066 N N . HIS A 1 1035 ? 151.614 101.040 165.229 1.00 75.07 1035 HIS A N 1
ATOM 17067 C CA . HIS A 1 1035 ? 151.668 99.668 165.720 1.00 75.07 1035 HIS A CA 1
ATOM 17068 C C . HIS A 1 1035 ? 151.787 99.595 167.236 1.00 75.07 1035 HIS A C 1
ATOM 17069 O O . HIS A 1 1035 ? 151.570 98.522 167.808 1.00 75.07 1035 HIS A O 1
ATOM 17083 N N . PHE A 1 1036 ? 152.137 100.701 167.896 1.00 71.65 1036 PHE A N 1
ATOM 17084 C CA . PHE A 1 1036 ? 152.282 100.731 169.344 1.00 71.65 1036 PHE A CA 1
ATOM 17085 C C . PHE A 1 1036 ? 151.316 101.675 170.041 1.00 71.65 1036 PHE A C 1
ATOM 17086 O O . PHE A 1 1036 ? 151.022 101.459 171.222 1.00 71.65 1036 PHE A O 1
ATOM 17103 N N . LYS A 1 1037 ? 150.815 102.699 169.356 1.00 69.15 1037 LYS A N 1
ATOM 17104 C CA . LYS A 1 1037 ? 149.982 103.729 169.974 1.00 69.15 1037 LYS A CA 1
ATOM 17105 C C . LYS A 1 1037 ? 150.755 104.459 171.069 1.00 69.15 1037 LYS A C 1
ATOM 17106 O O . LYS A 1 1037 ? 151.361 105.504 170.826 1.00 69.15 1037 LYS A O 1
ATOM 17125 N N . ARG B 1 2 ? 172.603 178.111 133.385 1.00 53.29 2 ARG B N 1
ATOM 17126 C CA . ARG B 1 2 ? 173.917 178.261 134.073 1.00 53.29 2 ARG B CA 1
ATOM 17127 C C . ARG B 1 2 ? 174.496 176.893 134.418 1.00 53.29 2 ARG B C 1
ATOM 17128 O O . ARG B 1 2 ? 173.758 175.953 134.708 1.00 53.29 2 ARG B O 1
ATOM 17149 N N . ASP B 1 3 ? 175.823 176.790 134.382 1.00 40.71 3 ASP B N 1
ATOM 17150 C CA . ASP B 1 3 ? 176.487 175.525 134.664 1.00 40.71 3 ASP B CA 1
ATOM 17151 C C . ASP B 1 3 ? 176.609 175.312 136.167 1.00 40.71 3 ASP B C 1
ATOM 17152 O O . ASP B 1 3 ? 177.007 176.219 136.903 1.00 40.71 3 ASP B O 1
ATOM 17161 N N . LEU B 1 4 ? 176.273 174.104 136.618 1.00 29.39 4 LEU B N 1
ATOM 17162 C CA . LEU B 1 4 ? 176.325 173.768 138.035 1.00 29.39 4 LEU B CA 1
ATOM 17163 C C . LEU B 1 4 ? 177.634 173.115 138.445 1.00 29.39 4 LEU B C 1
ATOM 17164 O O . LEU B 1 4 ? 178.020 173.213 139.613 1.00 29.39 4 LEU B O 1
ATOM 17180 N N . TYR B 1 5 ? 178.324 172.455 137.519 1.00 26.76 5 TYR B N 1
ATOM 17181 C CA . TYR B 1 5 ? 179.453 171.599 137.844 1.00 26.76 5 TYR B CA 1
ATOM 17182 C C . TYR B 1 5 ? 180.666 171.975 137.010 1.00 26.76 5 TYR B C 1
ATOM 17183 O O . TYR B 1 5 ? 180.542 172.473 135.889 1.00 26.76 5 TYR B O 1
ATOM 17201 N N . ARG B 1 6 ? 181.842 171.729 137.575 1.00 28.92 6 ARG B N 1
ATOM 17202 C CA . ARG B 1 6 ? 183.114 172.000 136.929 1.00 28.92 6 ARG B CA 1
ATOM 17203 C C . ARG B 1 6 ? 183.962 170.737 136.929 1.00 28.92 6 ARG B C 1
ATOM 17204 O O . ARG B 1 6 ? 183.831 169.883 137.807 1.00 28.92 6 ARG B O 1
ATOM 17225 N N . ASN B 1 7 ? 184.834 170.624 135.935 1.00 28.49 7 ASN B N 1
ATOM 17226 C CA . ASN B 1 7 ? 185.651 169.432 135.795 1.00 28.49 7 ASN B CA 1
ATOM 17227 C C . ASN B 1 7 ? 186.840 169.468 136.750 1.00 28.49 7 ASN B C 1
ATOM 17228 O O . ASN B 1 7 ? 187.267 170.524 137.220 1.00 28.49 7 ASN B O 1
ATOM 17239 N N . THR B 1 8 ? 187.376 168.284 137.033 1.00 29.98 8 THR B N 1
ATOM 17240 C CA . THR B 1 8 ? 188.627 168.162 137.768 1.00 29.98 8 THR B CA 1
ATOM 17241 C C . THR B 1 8 ? 189.780 168.172 136.769 1.00 29.98 8 THR B C 1
ATOM 17242 O O . THR B 1 8 ? 189.620 168.535 135.602 1.00 29.98 8 THR B O 1
ATOM 17253 N N . ASN B 1 9 ? 190.971 167.789 137.222 1.00 33.37 9 ASN B N 1
ATOM 17254 C CA . ASN B 1 9 ? 192.150 167.899 136.376 1.00 33.37 9 ASN B CA 1
ATOM 17255 C C . ASN B 1 9 ? 192.314 166.722 135.419 1.00 33.37 9 ASN B C 1
ATOM 17256 O O . ASN B 1 9 ? 193.101 166.825 134.473 1.00 33.37 9 ASN B O 1
ATOM 17267 N N . THR B 1 10 ? 191.597 165.618 135.624 1.00 30.90 10 THR B N 1
ATOM 17268 C CA . THR B 1 10 ? 191.862 164.409 134.852 1.00 30.90 10 THR B CA 1
ATOM 17269 C C . THR B 1 10 ? 190.627 163.519 134.827 1.00 30.90 10 THR B C 1
ATOM 17270 O O . THR B 1 10 ? 189.694 163.695 135.614 1.00 30.90 10 THR B O 1
ATOM 17281 N N . PHE B 1 11 ? 190.641 162.556 133.906 1.00 28.69 11 PHE B N 1
ATOM 17282 C CA . PHE B 1 11 ? 189.588 161.557 133.783 1.00 28.69 11 PHE B CA 1
ATOM 17283 C C . PHE B 1 11 ? 190.225 160.202 133.502 1.00 28.69 11 PHE B C 1
ATOM 17284 O O . PHE B 1 11 ? 191.445 160.078 133.392 1.00 28.69 11 PHE B O 1
ATOM 17301 N N . MET B 1 12 ? 189.385 159.177 133.384 1.00 27.13 12 MET B N 1
ATOM 17302 C CA . MET B 1 12 ? 189.833 157.804 133.201 1.00 27.13 12 MET B CA 1
ATOM 17303 C C . MET B 1 12 ? 189.391 157.275 131.843 1.00 27.13 12 MET B C 1
ATOM 17304 O O . MET B 1 12 ? 188.311 157.614 131.358 1.00 27.13 12 MET B O 1
ATOM 17318 N N . ILE B 1 13 ? 190.229 156.437 131.238 1.00 29.17 13 ILE B N 1
ATOM 17319 C CA . ILE B 1 13 ? 189.947 155.801 129.955 1.00 29.17 13 ILE B CA 1
ATOM 17320 C C . ILE B 1 13 ? 190.008 154.295 130.152 1.00 29.17 13 ILE B C 1
ATOM 17321 O O . ILE B 1 13 ? 190.921 153.789 130.810 1.00 29.17 13 ILE B O 1
ATOM 17337 N N . ARG B 1 14 ? 189.040 153.581 129.586 1.00 28.20 14 ARG B N 1
ATOM 17338 C CA . ARG B 1 14 ? 188.984 152.128 129.660 1.00 28.20 14 ARG B CA 1
ATOM 17339 C C . ARG B 1 14 ? 188.835 151.559 128.259 1.00 28.20 14 ARG B C 1
ATOM 17340 O O . ARG B 1 14 ? 188.087 152.097 127.441 1.00 28.20 14 ARG B O 1
ATOM 17361 N N . THR B 1 15 ? 189.536 150.462 127.989 1.00 32.22 15 THR B N 1
ATOM 17362 C CA . THR B 1 15 ? 189.510 149.845 126.668 1.00 32.22 15 THR B CA 1
ATOM 17363 C C . THR B 1 15 ? 189.809 148.357 126.789 1.00 32.22 15 THR B C 1
ATOM 17364 O O . THR B 1 15 ? 190.719 147.979 127.533 1.00 32.22 15 THR B O 1
ATOM 17375 N N . PRO B 1 16 ? 189.087 147.482 126.092 1.00 32.01 16 PRO B N 1
ATOM 17376 C CA . PRO B 1 16 ? 189.441 146.060 126.121 1.00 32.01 16 PRO B CA 1
ATOM 17377 C C . PRO B 1 16 ? 190.758 145.802 125.406 1.00 32.01 16 PRO B C 1
ATOM 17378 O O . PRO B 1 16 ? 191.364 146.695 124.812 1.00 32.01 16 PRO B O 1
ATOM 17389 N N . ILE B 1 17 ? 191.209 144.550 125.480 1.00 35.31 17 ILE B N 1
ATOM 17390 C CA . ILE B 1 17 ? 192.552 144.230 125.008 1.00 35.31 17 ILE B CA 1
ATOM 17391 C C . ILE B 1 17 ? 192.562 143.917 123.514 1.00 35.31 17 ILE B C 1
ATOM 17392 O O . ILE B 1 17 ? 193.603 144.042 122.859 1.00 35.31 17 ILE B O 1
ATOM 17408 N N . PHE B 1 18 ? 191.428 143.510 122.949 1.00 37.63 18 PHE B N 1
ATOM 17409 C CA . PHE B 1 18 ? 191.307 143.227 121.526 1.00 37.63 18 PHE B CA 1
ATOM 17410 C C . PHE B 1 18 ? 190.456 144.291 120.847 1.00 37.63 18 PHE B C 1
ATOM 17411 O O . PHE B 1 18 ? 189.626 144.946 121.482 1.00 37.63 18 PHE B O 1
ATOM 17428 N N . SER B 1 19 ? 190.674 144.461 119.547 1.00 42.32 19 SER B N 1
ATOM 17429 C CA . SER B 1 19 ? 189.855 145.367 118.760 1.00 42.32 19 SER B CA 1
ATOM 17430 C C . SER B 1 19 ? 188.558 144.684 118.339 1.00 42.32 19 SER B C 1
ATOM 17431 O O . SER B 1 19 ? 188.435 143.458 118.356 1.00 42.32 19 SER B O 1
ATOM 17439 N N . ILE B 1 20 ? 187.575 145.502 117.958 1.00 42.32 20 ILE B N 1
ATOM 17440 C CA . ILE B 1 20 ? 186.283 144.959 117.559 1.00 42.32 20 ILE B CA 1
ATOM 17441 C C . ILE B 1 20 ? 186.383 144.161 116.269 1.00 42.32 20 ILE B C 1
ATOM 17442 O O . ILE B 1 20 ? 185.442 143.444 115.917 1.00 42.32 20 ILE B O 1
ATOM 17458 N N . ASP B 1 21 ? 187.501 144.266 115.547 1.00 47.29 21 ASP B N 1
ATOM 17459 C CA . ASP B 1 21 ? 187.693 143.441 114.360 1.00 47.29 21 ASP B CA 1
ATOM 17460 C C . ASP B 1 21 ? 187.747 141.963 114.722 1.00 47.29 21 ASP B C 1
ATOM 17461 O O . ASP B 1 21 ? 187.190 141.122 114.010 1.00 47.29 21 ASP B O 1
ATOM 17470 N N . ASN B 1 22 ? 188.418 141.625 115.825 1.00 45.66 22 ASN B N 1
ATOM 17471 C CA . ASN B 1 22 ? 188.514 140.230 116.236 1.00 45.66 22 ASN B CA 1
ATOM 17472 C C . ASN B 1 22 ? 187.155 139.631 116.565 1.00 45.66 22 ASN B C 1
ATOM 17473 O O . ASN B 1 22 ? 187.026 138.405 116.606 1.00 45.66 22 ASN B O 1
ATOM 17484 N N . TYR B 1 23 ? 186.146 140.462 116.818 1.00 43.23 23 TYR B N 1
ATOM 17485 C CA . TYR B 1 23 ? 184.817 139.943 117.111 1.00 43.23 23 TYR B CA 1
ATOM 17486 C C . TYR B 1 23 ? 184.078 139.583 115.830 1.00 43.23 23 TYR B C 1
ATOM 17487 O O . TYR B 1 23 ? 183.482 138.507 115.729 1.00 43.23 23 TYR B O 1
ATOM 17505 N N . TYR B 1 24 ? 184.108 140.475 114.840 1.00 49.54 24 TYR B N 1
ATOM 17506 C CA . TYR B 1 24 ? 183.427 140.206 113.582 1.00 49.54 24 TYR B CA 1
ATOM 17507 C C . TYR B 1 24 ? 184.149 139.144 112.765 1.00 49.54 24 TYR B C 1
ATOM 17508 O O . TYR B 1 24 ? 183.508 138.402 112.015 1.00 49.54 24 TYR B O 1
ATOM 17526 N N . GLU B 1 25 ? 185.473 139.052 112.892 1.00 57.08 25 GLU B N 1
ATOM 17527 C CA . GLU B 1 25 ? 186.207 138.019 112.171 1.00 57.08 25 GLU B CA 1
ATOM 17528 C C . GLU B 1 25 ? 185.921 136.632 112.726 1.00 57.08 25 GLU B C 1
ATOM 17529 O O . GLU B 1 25 ? 185.925 135.654 111.973 1.00 57.08 25 GLU B O 1
ATOM 17541 N N . PHE B 1 26 ? 185.680 136.521 114.029 1.00 54.77 26 PHE B N 1
ATOM 17542 C CA . PHE B 1 26 ? 185.484 135.222 114.660 1.00 54.77 26 PHE B CA 1
ATOM 17543 C C . PHE B 1 26 ? 184.068 134.695 114.481 1.00 54.77 26 PHE B C 1
ATOM 17544 O O . PHE B 1 26 ? 183.853 133.480 114.519 1.00 54.77 26 PHE B O 1
ATOM 17561 N N . PHE B 1 27 ? 183.094 135.582 114.300 1.00 53.58 27 PHE B N 1
ATOM 17562 C CA . PHE B 1 27 ? 181.710 135.158 114.137 1.00 53.58 27 PHE B CA 1
ATOM 17563 C C . PHE B 1 27 ? 181.323 135.210 112.668 1.00 53.58 27 PHE B C 1
ATOM 17564 O O . PHE B 1 27 ? 180.176 135.514 112.324 1.00 53.58 27 PHE B O 1
ATOM 17581 N N . ARG B 1 28 ? 182.290 134.909 111.801 1.00 70.02 28 ARG B N 1
ATOM 17582 C CA . ARG B 1 28 ? 182.069 134.782 110.361 1.00 70.02 28 ARG B CA 1
ATOM 17583 C C . ARG B 1 28 ? 181.251 135.946 109.812 1.00 70.02 28 ARG B C 1
ATOM 17584 O O . ARG B 1 28 ? 180.356 135.760 108.984 1.00 70.02 28 ARG B O 1
ATOM 17605 N N . LYS B 1 29 ? 181.555 137.159 110.272 1.00 61.63 29 LYS B N 1
ATOM 17606 C CA . LYS B 1 29 ? 180.971 138.367 109.701 1.00 61.63 29 LYS B CA 1
ATOM 17607 C C . LYS B 1 29 ? 181.862 138.940 108.604 1.00 61.63 29 LYS B C 1
ATOM 17608 O O . LYS B 1 29 ? 181.379 139.273 107.518 1.00 61.63 29 LYS B O 1
ATOM 17627 N N . ASP B 1 30 ? 183.160 139.052 108.872 1.00 68.22 30 ASP B N 1
ATOM 17628 C CA . ASP B 1 30 ? 184.137 139.417 107.855 1.00 68.22 30 ASP B CA 1
ATOM 17629 C C . ASP B 1 30 ? 184.543 138.229 106.995 1.00 68.22 30 ASP B C 1
ATOM 17630 O O . ASP B 1 30 ? 185.319 138.401 106.048 1.00 68.22 30 ASP B O 1
ATOM 17639 N N . GLY B 1 31 ? 184.044 137.034 107.305 1.00 75.95 31 GLY B N 1
ATOM 17640 C CA . GLY B 1 31 ? 184.289 135.854 106.500 1.00 75.95 31 GLY B CA 1
ATOM 17641 C C . GLY B 1 31 ? 183.083 134.938 106.509 1.00 75.95 31 GLY B C 1
ATOM 17642 O O . GLY B 1 31 ? 182.524 134.658 107.571 1.00 75.95 31 GLY B O 1
ATOM 17646 N N . GLU B 1 32 ? 182.666 134.464 105.334 1.00 80.74 32 GLU B N 1
ATOM 17647 C CA . GLU B 1 32 ? 181.422 133.708 105.241 1.00 80.74 32 GLU B CA 1
ATOM 17648 C C . GLU B 1 32 ? 181.565 132.270 105.725 1.00 80.74 32 GLU B C 1
ATOM 17649 O O . GLU B 1 32 ? 180.548 131.611 105.964 1.00 80.74 32 GLU B O 1
ATOM 17661 N N . SER B 1 33 ? 182.789 131.770 105.877 1.00 80.34 33 SER B N 1
ATOM 17662 C CA . SER B 1 33 ? 182.981 130.377 106.261 1.00 80.34 33 SER B CA 1
ATOM 17663 C C . SER B 1 33 ? 182.449 130.125 107.667 1.00 80.34 33 SER B C 1
ATOM 17664 O O . SER B 1 33 ? 182.621 130.946 108.572 1.00 80.34 33 SER B O 1
ATOM 17672 N N . ASP B 1 34 ? 181.801 128.974 107.846 1.00 80.74 34 ASP B N 1
ATOM 17673 C CA . ASP B 1 34 ? 181.229 128.569 109.126 1.00 80.74 34 ASP B CA 1
ATOM 17674 C C . ASP B 1 34 ? 181.805 127.217 109.522 1.00 80.74 34 ASP B C 1
ATOM 17675 O O . ASP B 1 34 ? 181.761 126.266 108.733 1.00 80.74 34 ASP B O 1
ATOM 17684 N N . LYS B 1 35 ? 182.338 127.130 110.740 1.00 79.81 35 LYS B N 1
ATOM 17685 C CA . LYS B 1 35 ? 182.853 125.871 111.259 1.00 79.81 35 LYS B CA 1
ATOM 17686 C C . LYS B 1 35 ? 183.092 126.005 112.757 1.00 79.81 35 LYS B C 1
ATOM 17687 O O . LYS B 1 35 ? 183.533 127.051 113.239 1.00 79.81 35 LYS B O 1
ATOM 17706 N N . ILE B 1 36 ? 182.801 124.926 113.486 1.00 74.94 36 ILE B N 1
ATOM 17707 C CA . ILE B 1 36 ? 182.932 124.948 114.940 1.00 74.94 36 ILE B CA 1
ATOM 17708 C C . ILE B 1 36 ? 184.401 124.996 115.340 1.00 74.94 36 ILE B C 1
ATOM 17709 O O . ILE B 1 36 ? 184.854 125.943 115.994 1.00 74.94 36 ILE B O 1
ATOM 17725 N N . LYS B 1 37 ? 185.166 123.976 114.956 1.00 72.63 37 LYS B N 1
ATOM 17726 C CA . LYS B 1 37 ? 186.597 123.940 115.234 1.00 72.63 37 LYS B CA 1
ATOM 17727 C C . LYS B 1 37 ? 187.331 124.804 114.217 1.00 72.63 37 LYS B C 1
ATOM 17728 O O . LYS B 1 37 ? 186.706 125.636 113.553 1.00 72.63 37 LYS B O 1
ATOM 17747 N N . ASP B 1 38 ? 188.651 124.641 114.116 1.00 71.74 38 ASP B N 1
ATOM 17748 C CA . ASP B 1 38 ? 189.496 125.503 113.294 1.00 71.74 38 ASP B CA 1
ATOM 17749 C C . ASP B 1 38 ? 189.635 126.860 113.965 1.00 71.74 38 ASP B C 1
ATOM 17750 O O . ASP B 1 38 ? 190.693 127.180 114.514 1.00 71.74 38 ASP B O 1
ATOM 17759 N N . ARG B 1 39 ? 188.575 127.670 113.925 1.00 67.73 39 ARG B N 1
ATOM 17760 C CA . ARG B 1 39 ? 188.602 128.930 114.657 1.00 67.73 39 ARG B CA 1
ATOM 17761 C C . ARG B 1 39 ? 188.851 128.685 116.138 1.00 67.73 39 ARG B C 1
ATOM 17762 O O . ARG B 1 39 ? 189.557 129.458 116.794 1.00 67.73 39 ARG B O 1
ATOM 17783 N N . LEU B 1 40 ? 188.284 127.606 116.681 1.00 63.27 40 LEU B N 1
ATOM 17784 C CA . LEU B 1 40 ? 188.541 127.265 118.075 1.00 63.27 40 LEU B CA 1
ATOM 17785 C C . LEU B 1 40 ? 190.008 126.915 118.290 1.00 63.27 40 LEU B C 1
ATOM 17786 O O . LEU B 1 40 ? 190.602 127.297 119.303 1.00 63.27 40 LEU B O 1
ATOM 17802 N N . LEU B 1 41 ? 190.607 126.177 117.354 1.00 65.93 41 LEU B N 1
ATOM 17803 C CA . LEU B 1 41 ? 192.036 125.896 117.448 1.00 65.93 41 LEU B CA 1
ATOM 17804 C C . LEU B 1 41 ? 192.863 127.136 117.141 1.00 65.93 41 LEU B C 1
ATOM 17805 O O . LEU B 1 41 ? 193.917 127.351 117.747 1.00 65.93 41 LEU B O 1
ATOM 17821 N N . GLU B 1 42 ? 192.409 127.959 116.195 1.00 65.82 42 GLU B N 1
ATOM 17822 C CA . GLU B 1 42 ? 193.150 129.166 115.847 1.00 65.82 42 GLU B CA 1
ATOM 17823 C C . GLU B 1 42 ? 193.200 130.223 116.944 1.00 65.82 42 GLU B C 1
ATOM 17824 O O . GLU B 1 42 ? 194.074 131.095 116.899 1.00 65.82 42 GLU B O 1
ATOM 17836 N N . ILE B 1 43 ? 192.294 130.169 117.915 1.00 56.55 43 ILE B N 1
ATOM 17837 C CA . ILE B 1 43 ? 192.294 131.101 119.033 1.00 56.55 43 ILE B CA 1
ATOM 17838 C C . ILE B 1 43 ? 192.937 130.490 120.270 1.00 56.55 43 ILE B C 1
ATOM 17839 O O . ILE B 1 43 ? 193.689 131.163 120.975 1.00 56.55 43 ILE B O 1
ATOM 17855 N N . CYS B 1 44 ? 192.660 129.214 120.545 1.00 59.24 44 CYS B N 1
ATOM 17856 C CA . CYS B 1 44 ? 193.234 128.566 121.717 1.00 59.24 44 CYS B CA 1
ATOM 17857 C C . CYS B 1 44 ? 194.752 128.517 121.659 1.00 59.24 44 CYS B C 1
ATOM 17858 O O . CYS B 1 44 ? 195.393 128.311 122.694 1.00 59.24 44 CYS B O 1
ATOM 17866 N N . ASN B 1 45 ? 195.341 128.693 120.480 1.00 59.07 45 ASN B N 1
ATOM 17867 C CA . ASN B 1 45 ? 196.788 128.773 120.338 1.00 59.07 45 ASN B CA 1
ATOM 17868 C C . ASN B 1 45 ? 197.306 130.205 120.371 1.00 59.07 45 ASN B C 1
ATOM 17869 O O . ASN B 1 45 ? 198.495 130.422 120.119 1.00 59.07 45 ASN B O 1
ATOM 17880 N N . ASN B 1 46 ? 196.446 131.181 120.657 1.00 50.98 46 ASN B N 1
ATOM 17881 C CA . ASN B 1 46 ? 196.879 132.562 120.814 1.00 50.98 46 ASN B CA 1
ATOM 17882 C C . ASN B 1 46 ? 197.526 132.739 122.181 1.00 50.98 46 ASN B C 1
ATOM 17883 O O . ASN B 1 46 ? 196.984 132.290 123.194 1.00 50.98 46 ASN B O 1
ATOM 17894 N N . SER B 1 47 ? 198.691 133.389 122.211 1.00 47.73 47 SER B N 1
ATOM 17895 C CA . SER B 1 47 ? 199.411 133.548 123.471 1.00 47.73 47 SER B CA 1
ATOM 17896 C C . SER B 1 47 ? 198.691 134.508 124.409 1.00 47.73 47 SER B C 1
ATOM 17897 O O . SER B 1 47 ? 198.544 134.222 125.604 1.00 47.73 47 SER B O 1
ATOM 17905 N N . VAL B 1 48 ? 198.239 135.651 123.891 1.00 42.78 48 VAL B N 1
ATOM 17906 C CA . VAL B 1 48 ? 197.570 136.634 124.737 1.00 42.78 48 VAL B CA 1
ATOM 17907 C C . VAL B 1 48 ? 196.306 136.041 125.340 1.00 42.78 48 VAL B C 1
ATOM 17908 O O . VAL B 1 48 ? 196.019 136.233 126.526 1.00 42.78 48 VAL B O 1
ATOM 17921 N N . PHE B 1 49 ? 195.528 135.320 124.534 1.00 44.68 49 PHE B N 1
ATOM 17922 C CA . PHE B 1 49 ? 194.318 134.685 125.043 1.00 44.68 49 PHE B CA 1
ATOM 17923 C C . PHE B 1 49 ? 194.654 133.661 126.120 1.00 44.68 49 PHE B C 1
ATOM 17924 O O . PHE B 1 49 ? 193.995 133.598 127.166 1.00 44.68 49 PHE B O 1
ATOM 17941 N N . ARG B 1 50 ? 195.693 132.856 125.887 1.00 47.87 50 ARG B N 1
ATOM 17942 C CA . ARG B 1 50 ? 196.070 131.834 126.857 1.00 47.87 50 ARG B CA 1
ATOM 17943 C C . ARG B 1 50 ? 196.461 132.460 128.187 1.00 47.87 50 ARG B C 1
ATOM 17944 O O . ARG B 1 50 ? 196.047 131.990 129.253 1.00 47.87 50 ARG B O 1
ATOM 17965 N N . GLU B 1 51 ? 197.266 133.524 128.150 1.00 42.52 51 GLU B N 1
ATOM 17966 C CA . GLU B 1 51 ? 197.676 134.153 129.401 1.00 42.52 51 GLU B CA 1
ATOM 17967 C C . GLU B 1 51 ? 196.505 134.844 130.084 1.00 42.52 51 GLU B C 1
ATOM 17968 O O . GLU B 1 51 ? 196.359 134.754 131.307 1.00 42.52 51 GLU B O 1
ATOM 17980 N N . ALA B 1 52 ? 195.660 135.539 129.323 1.00 38.04 52 ALA B N 1
ATOM 17981 C CA . ALA B 1 52 ? 194.505 136.187 129.927 1.00 38.04 52 ALA B CA 1
ATOM 17982 C C . ALA B 1 52 ? 193.621 135.172 130.632 1.00 38.04 52 ALA B C 1
ATOM 17983 O O . ALA B 1 52 ? 193.062 135.459 131.696 1.00 38.04 52 ALA B O 1
ATOM 17990 N N . ILE B 1 53 ? 193.472 133.981 130.052 1.00 43.10 53 ILE B N 1
ATOM 17991 C CA . ILE B 1 53 ? 192.685 132.938 130.705 1.00 43.10 53 ILE B CA 1
ATOM 17992 C C . ILE B 1 53 ? 193.413 132.401 131.931 1.00 43.10 53 ILE B C 1
ATOM 17993 O O . ILE B 1 53 ? 192.791 132.119 132.960 1.00 43.10 53 ILE B O 1
ATOM 18009 N N . LEU B 1 54 ? 194.734 132.236 131.843 1.00 42.71 54 LEU B N 1
ATOM 18010 C CA . LEU B 1 54 ? 195.489 131.681 132.963 1.00 42.71 54 LEU B CA 1
ATOM 18011 C C . LEU B 1 54 ? 195.332 132.538 134.211 1.00 42.71 54 LEU B C 1
ATOM 18012 O O . LEU B 1 54 ? 195.082 132.026 135.307 1.00 42.71 54 LEU B O 1
ATOM 18028 N N . VAL B 1 55 ? 195.475 133.853 134.056 1.00 38.66 55 VAL B N 1
ATOM 18029 C CA . VAL B 1 55 ? 195.414 134.762 135.194 1.00 38.66 55 VAL B CA 1
ATOM 18030 C C . VAL B 1 55 ? 194.044 134.729 135.855 1.00 38.66 55 VAL B C 1
ATOM 18031 O O . VAL B 1 55 ? 193.912 135.053 137.041 1.00 38.66 55 VAL B O 1
ATOM 18044 N N . SER B 1 56 ? 193.006 134.347 135.111 1.00 40.38 56 SER B N 1
ATOM 18045 C CA . SER B 1 56 ? 191.638 134.429 135.609 1.00 40.38 56 SER B CA 1
ATOM 18046 C C . SER B 1 56 ? 191.083 133.085 136.059 1.00 40.38 56 SER B C 1
ATOM 18047 O O . SER B 1 56 ? 190.480 132.999 137.133 1.00 40.38 56 SER B O 1
ATOM 18055 N N . SER B 1 57 ? 191.262 132.032 135.259 1.00 45.15 57 SER B N 1
ATOM 18056 C CA . SER B 1 57 ? 190.690 130.721 135.570 1.00 45.15 57 SER B CA 1
ATOM 18057 C C . SER B 1 57 ? 191.722 129.664 135.191 1.00 45.15 57 SER B C 1
ATOM 18058 O O . SER B 1 57 ? 191.992 129.455 134.005 1.00 45.15 57 SER B O 1
ATOM 18066 N N . LYS B 1 58 ? 192.287 128.999 136.201 1.00 47.81 58 LYS B N 1
ATOM 18067 C CA . LYS B 1 58 ? 193.337 128.018 135.948 1.00 47.81 58 LYS B CA 1
ATOM 18068 C C . LYS B 1 58 ? 192.771 126.706 135.417 1.00 47.81 58 LYS B C 1
ATOM 18069 O O . LYS B 1 58 ? 193.411 126.045 134.589 1.00 47.81 58 LYS B O 1
ATOM 18088 N N . SER B 1 59 ? 191.584 126.312 135.880 1.00 48.09 59 SER B N 1
ATOM 18089 C CA . SER B 1 59 ? 190.970 125.077 135.404 1.00 48.09 59 SER B CA 1
ATOM 18090 C C . SER B 1 59 ? 190.732 125.127 133.900 1.00 48.09 59 SER B C 1
ATOM 18091 O O . SER B 1 59 ? 191.051 124.178 133.170 1.00 48.09 59 SER B O 1
ATOM 18099 N N . LEU B 1 60 ? 190.165 126.232 133.418 1.00 48.15 60 LEU B N 1
ATOM 18100 C CA . LEU B 1 60 ? 189.942 126.378 131.986 1.00 48.15 60 LEU B CA 1
ATOM 18101 C C . LEU B 1 60 ? 191.263 126.398 131.231 1.00 48.15 60 LEU B C 1
ATOM 18102 O O . LEU B 1 60 ? 191.335 125.937 130.089 1.00 48.15 60 LEU B O 1
ATOM 18118 N N . TYR B 1 61 ? 192.322 126.916 131.853 1.00 48.60 61 TYR B N 1
ATOM 18119 C CA . TYR B 1 61 ? 193.635 126.890 131.217 1.00 48.60 61 TYR B CA 1
ATOM 18120 C C . TYR B 1 61 ? 194.123 125.459 131.036 1.00 48.60 61 TYR B C 1
ATOM 18121 O O . TYR B 1 61 ? 194.639 125.092 129.973 1.00 48.60 61 TYR B O 1
ATOM 18139 N N . SER B 1 62 ? 193.969 124.633 132.071 1.00 52.18 62 SER B N 1
ATOM 18140 C CA . SER B 1 62 ? 194.371 123.236 131.952 1.00 52.18 62 SER B CA 1
ATOM 18141 C C . SER B 1 62 ? 193.558 122.527 130.877 1.00 52.18 62 SER B C 1
ATOM 18142 O O . SER B 1 62 ? 194.099 121.740 130.088 1.00 52.18 62 SER B O 1
ATOM 18150 N N . THR B 1 63 ? 192.252 122.796 130.830 1.00 54.68 63 THR B N 1
ATOM 18151 C CA . THR B 1 63 ? 191.415 122.184 129.803 1.00 54.68 63 THR B CA 1
ATOM 18152 C C . THR B 1 63 ? 191.837 122.632 128.408 1.00 54.68 63 THR B C 1
ATOM 18153 O O . THR B 1 63 ? 191.831 121.833 127.467 1.00 54.68 63 THR B O 1
ATOM 18164 N N . ILE B 1 64 ? 192.197 123.907 128.251 1.00 53.60 64 ILE B N 1
ATOM 18165 C CA . ILE B 1 64 ? 192.667 124.396 126.958 1.00 53.60 64 ILE B CA 1
ATOM 18166 C C . ILE B 1 64 ? 193.953 123.689 126.562 1.00 53.60 64 ILE B C 1
ATOM 18167 O O . ILE B 1 64 ? 194.153 123.341 125.393 1.00 53.60 64 ILE B O 1
ATOM 18183 N N . ILE B 1 65 ? 194.858 123.490 127.521 1.00 57.56 65 ILE B N 1
ATOM 18184 C CA . ILE B 1 65 ? 196.102 122.787 127.218 1.00 57.56 65 ILE B CA 1
ATOM 18185 C C . ILE B 1 65 ? 195.808 121.365 126.757 1.00 57.56 65 ILE B C 1
ATOM 18186 O O . ILE B 1 65 ? 196.374 120.886 125.765 1.00 57.56 65 ILE B O 1
ATOM 18202 N N . ASP B 1 66 ? 194.909 120.670 127.460 1.00 64.38 66 ASP B N 1
ATOM 18203 C CA . ASP B 1 66 ? 194.545 119.316 127.049 1.00 64.38 66 ASP B CA 1
ATOM 18204 C C . ASP B 1 66 ? 193.940 119.308 125.650 1.00 64.38 66 ASP B C 1
ATOM 18205 O O . ASP B 1 66 ? 194.280 118.457 124.822 1.00 64.38 66 ASP B O 1
ATOM 18214 N N . PHE B 1 67 ? 193.044 120.255 125.368 1.00 65.03 67 PHE B N 1
ATOM 18215 C CA . PHE B 1 67 ? 192.425 120.328 124.049 1.00 65.03 67 PHE B CA 1
ATOM 18216 C C . PHE B 1 67 ? 193.467 120.564 122.963 1.00 65.03 67 PHE B C 1
ATOM 18217 O O . PHE B 1 67 ? 193.404 119.956 121.889 1.00 65.03 67 PHE B O 1
ATOM 18234 N N . CYS B 1 68 ? 194.430 121.451 123.220 1.00 65.67 68 CYS B N 1
ATOM 18235 C CA . CYS B 1 68 ? 195.481 121.697 122.239 1.00 65.67 68 CYS B CA 1
ATOM 18236 C C . CYS B 1 68 ? 196.371 120.476 122.057 1.00 65.67 68 CYS B C 1
ATOM 18237 O O . CYS B 1 68 ? 196.912 120.263 120.966 1.00 65.67 68 CYS B O 1
ATOM 18245 N N . ASP B 1 69 ? 196.542 119.669 123.106 1.00 70.96 69 ASP B N 1
ATOM 18246 C CA . ASP B 1 69 ? 197.285 118.422 122.975 1.00 70.96 69 ASP B CA 1
ATOM 18247 C C . ASP B 1 69 ? 196.538 117.375 122.160 1.00 70.96 69 ASP B C 1
ATOM 18248 O O . ASP B 1 69 ? 197.127 116.341 121.829 1.00 70.96 69 ASP B O 1
ATOM 18257 N N . GLY B 1 70 ? 195.270 117.610 121.833 1.00 71.20 70 GLY B N 1
ATOM 18258 C CA . GLY B 1 70 ? 194.491 116.634 121.101 1.00 71.20 70 GLY B CA 1
ATOM 18259 C C . GLY B 1 70 ? 193.833 115.582 121.960 1.00 71.20 70 GLY B C 1
ATOM 18260 O O . GLY B 1 70 ? 193.337 114.586 121.426 1.00 71.20 70 GLY B O 1
ATOM 18264 N N . LYS B 1 71 ? 193.809 115.770 123.275 1.00 73.39 71 LYS B N 1
ATOM 18265 C CA . LYS B 1 71 ? 193.204 114.787 124.157 1.00 73.39 71 LYS B CA 1
ATOM 18266 C C . LYS B 1 71 ? 191.682 114.899 124.123 1.00 73.39 71 LYS B C 1
ATOM 18267 O O . LYS B 1 71 ? 191.107 115.795 123.499 1.00 73.39 71 LYS B O 1
ATOM 18286 N N . GLU B 1 72 ? 191.031 113.966 124.810 1.00 77.27 72 GLU B N 1
ATOM 18287 C CA . GLU B 1 72 ? 189.573 113.867 124.812 1.00 77.27 72 GLU B CA 1
ATOM 18288 C C . GLU B 1 72 ? 189.000 114.860 125.814 1.00 77.27 72 GLU B C 1
ATOM 18289 O O . GLU B 1 72 ? 189.191 114.721 127.024 1.00 77.27 72 GLU B O 1
ATOM 18301 N N . ILE B 1 73 ? 188.290 115.867 125.315 1.00 69.34 73 ILE B N 1
ATOM 18302 C CA . ILE B 1 73 ? 187.562 116.787 126.181 1.00 69.34 73 ILE B CA 1
ATOM 18303 C C . ILE B 1 73 ? 186.236 116.145 126.561 1.00 69.34 73 ILE B C 1
ATOM 18304 O O . ILE B 1 73 ? 185.479 115.693 125.693 1.00 69.34 73 ILE B O 1
ATOM 18320 N N . LYS B 1 74 ? 185.951 116.104 127.862 1.00 74.46 74 LYS B N 1
ATOM 18321 C CA . LYS B 1 74 ? 184.784 115.374 128.346 1.00 74.46 74 LYS B CA 1
ATOM 18322 C C . LYS B 1 74 ? 183.490 116.026 127.875 1.00 74.46 74 LYS B C 1
ATOM 18323 O O . LYS B 1 74 ? 182.680 115.400 127.182 1.00 74.46 74 LYS B O 1
ATOM 18342 N N . LYS B 1 75 ? 183.276 117.289 128.244 1.00 69.79 75 LYS B N 1
ATOM 18343 C CA . LYS B 1 75 ? 182.031 117.964 127.893 1.00 69.79 75 LYS B CA 1
ATOM 18344 C C . LYS B 1 75 ? 182.078 118.511 126.472 1.00 69.79 75 LYS B C 1
ATOM 18345 O O . LYS B 1 75 ? 181.330 118.061 125.598 1.00 69.79 75 LYS B O 1
ATOM 18364 N N . PHE B 1 76 ? 182.948 119.488 126.231 1.00 66.32 76 PHE B N 1
ATOM 18365 C CA . PHE B 1 76 ? 183.094 120.126 124.928 1.00 66.32 76 PHE B CA 1
ATOM 18366 C C . PHE B 1 76 ? 181.889 120.991 124.575 1.00 66.32 76 PHE B C 1
ATOM 18367 O O . PHE B 1 76 ? 181.863 121.614 123.510 1.00 66.32 76 PHE B O 1
ATOM 18384 N N . ASP B 1 77 ? 180.884 121.036 125.451 1.00 64.33 77 ASP B N 1
ATOM 18385 C CA . ASP B 1 77 ? 179.819 122.021 125.297 1.00 64.33 77 ASP B CA 1
ATOM 18386 C C . ASP B 1 77 ? 180.032 123.184 126.255 1.00 64.33 77 ASP B C 1
ATOM 18387 O O . ASP B 1 77 ? 180.129 124.343 125.837 1.00 64.33 77 ASP B O 1
ATOM 18396 N N . TYR B 1 78 ? 180.116 122.883 127.551 1.00 62.72 78 TYR B N 1
ATOM 18397 C CA . TYR B 1 78 ? 180.510 123.889 128.527 1.00 62.72 78 TYR B CA 1
ATOM 18398 C C . TYR B 1 78 ? 181.830 124.540 128.136 1.00 62.72 78 TYR B C 1
ATOM 18399 O O . TYR B 1 78 ? 182.005 125.753 128.303 1.00 62.72 78 TYR B O 1
ATOM 18417 N N . PHE B 1 79 ? 182.757 123.750 127.592 1.00 58.68 79 PHE B N 1
ATOM 18418 C CA . PHE B 1 79 ? 184.028 124.286 127.121 1.00 58.68 79 PHE B CA 1
ATOM 18419 C C . PHE B 1 79 ? 183.813 125.349 126.050 1.00 58.68 79 PHE B C 1
ATOM 18420 O O . PHE B 1 79 ? 184.371 126.453 126.127 1.00 58.68 79 PHE B O 1
ATOM 18437 N N . LEU B 1 80 ? 182.994 125.038 125.044 1.00 59.49 80 LEU B N 1
ATOM 18438 C CA . LEU B 1 80 ? 182.744 125.987 123.965 1.00 59.49 80 LEU B CA 1
ATOM 18439 C C . LEU B 1 80 ? 182.051 127.240 124.481 1.00 59.49 80 LEU B C 1
ATOM 18440 O O . LEU B 1 80 ? 182.380 128.359 124.072 1.00 59.49 80 LEU B O 1
ATOM 18456 N N . GLN B 1 81 ? 181.071 127.073 125.372 1.00 55.11 81 GLN B N 1
ATOM 18457 C CA . GLN B 1 81 ? 180.375 128.242 125.897 1.00 55.11 81 GLN B CA 1
ATOM 18458 C C . GLN B 1 81 ? 181.332 129.149 126.656 1.00 55.11 81 GLN B C 1
ATOM 18459 O O . GLN B 1 81 ? 181.301 130.375 126.491 1.00 55.11 81 GLN B O 1
ATOM 18473 N N . SER B 1 82 ? 182.202 128.567 127.485 1.00 49.60 82 SER B N 1
ATOM 18474 C CA . SER B 1 82 ? 183.158 129.374 128.234 1.00 49.60 82 SER B CA 1
ATOM 18475 C C . SER B 1 82 ? 184.113 130.105 127.299 1.00 49.60 82 SER B C 1
ATOM 18476 O O . SER B 1 82 ? 184.396 131.295 127.489 1.00 49.60 82 SER B O 1
ATOM 18484 N N . ILE B 1 83 ? 184.616 129.411 126.276 1.00 50.33 83 ILE B N 1
ATOM 18485 C CA . ILE B 1 83 ? 185.544 130.052 125.348 1.00 50.33 83 ILE B CA 1
ATOM 18486 C C . ILE B 1 83 ? 184.864 131.211 124.630 1.00 50.33 83 ILE B C 1
ATOM 18487 O O . ILE B 1 83 ? 185.439 132.298 124.489 1.00 50.33 83 ILE B O 1
ATOM 18503 N N . TYR B 1 84 ? 183.635 130.999 124.159 1.00 48.77 84 TYR B N 1
ATOM 18504 C CA . TYR B 1 84 ? 182.917 132.058 123.459 1.00 48.77 84 TYR B CA 1
ATOM 18505 C C . TYR B 1 84 ? 182.693 133.260 124.364 1.00 48.77 84 TYR B C 1
ATOM 18506 O O . TYR B 1 84 ? 182.897 134.410 123.956 1.00 48.77 84 TYR B O 1
ATOM 18524 N N . LYS B 1 85 ? 182.266 133.013 125.603 1.00 44.30 85 LYS B N 1
ATOM 18525 C CA . LYS B 1 85 ? 181.985 134.117 126.510 1.00 44.30 85 LYS B CA 1
ATOM 18526 C C . LYS B 1 85 ? 183.244 134.920 126.807 1.00 44.30 85 LYS B C 1
ATOM 18527 O O . LYS B 1 85 ? 183.212 136.156 126.816 1.00 44.30 85 LYS B O 1
ATOM 18546 N N . TYR B 1 86 ? 184.372 134.240 127.029 1.00 41.99 86 TYR B N 1
ATOM 18547 C CA . TYR B 1 86 ? 185.605 134.968 127.317 1.00 41.99 86 TYR B CA 1
ATOM 18548 C C . TYR B 1 86 ? 186.111 135.736 126.104 1.00 41.99 86 TYR B C 1
ATOM 18549 O O . TYR B 1 86 ? 186.612 136.855 126.249 1.00 41.99 86 TYR B O 1
ATOM 18567 N N . LEU B 1 87 ? 185.998 135.168 124.904 1.00 42.43 87 LEU B N 1
ATOM 18568 C CA . LEU B 1 87 ? 186.412 135.905 123.714 1.00 42.43 87 LEU B CA 1
ATOM 18569 C C . LEU B 1 87 ? 185.563 137.158 123.523 1.00 42.43 87 LEU B C 1
ATOM 18570 O O . LEU B 1 87 ? 186.088 138.244 123.231 1.00 42.43 87 LEU B O 1
ATOM 18586 N N . ILE B 1 88 ? 184.248 137.037 123.711 1.00 39.31 88 ILE B N 1
ATOM 18587 C CA . ILE B 1 88 ? 183.376 138.201 123.576 1.00 39.31 88 ILE B CA 1
ATOM 18588 C C . ILE B 1 88 ? 183.737 139.255 124.613 1.00 39.31 88 ILE B C 1
ATOM 18589 O O . ILE B 1 88 ? 183.793 140.453 124.313 1.00 39.31 88 ILE B O 1
ATOM 18605 N N . ARG B 1 89 ? 183.980 138.829 125.855 1.00 33.91 89 ARG B N 1
ATOM 18606 C CA . ARG B 1 89 ? 184.351 139.788 126.889 1.00 33.91 89 ARG B CA 1
ATOM 18607 C C . ARG B 1 89 ? 185.648 140.503 126.546 1.00 33.91 89 ARG B C 1
ATOM 18608 O O . ARG B 1 89 ? 185.733 141.727 126.675 1.00 33.91 89 ARG B O 1
ATOM 18629 N N . MET B 1 90 ? 186.663 139.767 126.101 1.00 35.62 90 MET B N 1
ATOM 18630 C CA . MET B 1 90 ? 187.932 140.377 125.738 1.00 35.62 90 MET B CA 1
ATOM 18631 C C . MET B 1 90 ? 187.822 141.316 124.549 1.00 35.62 90 MET B C 1
ATOM 18632 O O . MET B 1 90 ? 188.671 142.196 124.405 1.00 35.62 90 MET B O 1
ATOM 18646 N N . SER B 1 91 ? 186.821 141.146 123.687 1.00 36.68 91 SER B N 1
ATOM 18647 C CA . SER B 1 91 ? 186.684 142.020 122.528 1.00 36.68 91 SER B CA 1
ATOM 18648 C C . SER B 1 91 ? 185.763 143.214 122.735 1.00 36.68 91 SER B C 1
ATOM 18649 O O . SER B 1 91 ? 185.977 144.243 122.096 1.00 36.68 91 SER B O 1
ATOM 18657 N N . MET B 1 92 ? 184.752 143.124 123.608 1.00 35.94 92 MET B N 1
ATOM 18658 C CA . MET B 1 92 ? 183.658 144.091 123.584 1.00 35.94 92 MET B CA 1
ATOM 18659 C C . MET B 1 92 ? 183.280 144.726 124.917 1.00 35.94 92 MET B C 1
ATOM 18660 O O . MET B 1 92 ? 182.432 145.622 124.909 1.00 35.94 92 MET B O 1
ATOM 18674 N N . ARG B 1 93 ? 183.850 144.315 126.042 1.00 32.07 93 ARG B N 1
ATOM 18675 C CA . ARG B 1 93 ? 183.455 144.866 127.342 1.00 32.07 93 ARG B CA 1
ATOM 18676 C C . ARG B 1 93 ? 184.558 145.737 127.929 1.00 32.07 93 ARG B C 1
ATOM 18677 O O . ARG B 1 93 ? 185.612 145.205 128.323 1.00 32.07 93 ARG B O 1
ATOM 18698 N N . PRO B 1 94 ? 184.379 147.062 128.021 1.00 30.27 94 PRO B N 1
ATOM 18699 C CA . PRO B 1 94 ? 185.468 147.906 128.540 1.00 30.27 94 PRO B CA 1
ATOM 18700 C C . PRO B 1 94 ? 185.790 147.688 130.008 1.00 30.27 94 PRO B C 1
ATOM 18701 O O . PRO B 1 94 ? 186.952 147.857 130.392 1.00 30.27 94 PRO B O 1
ATOM 18712 N N . THR B 1 95 ? 184.815 147.325 130.834 1.00 30.59 95 THR B N 1
ATOM 18713 C CA . THR B 1 95 ? 184.997 147.250 132.277 1.00 30.59 95 THR B CA 1
ATOM 18714 C C . THR B 1 95 ? 186.299 146.523 132.626 1.00 30.59 95 THR B C 1
ATOM 18715 O O . THR B 1 95 ? 186.495 145.380 132.189 1.00 30.59 95 THR B O 1
ATOM 18726 N N . PRO B 1 96 ? 187.196 147.134 133.407 1.00 29.76 96 PRO B N 1
ATOM 18727 C CA . PRO B 1 96 ? 188.528 146.548 133.621 1.00 29.76 96 PRO B CA 1
ATOM 18728 C C . PRO B 1 96 ? 188.487 145.386 134.604 1.00 29.76 96 PRO B C 1
ATOM 18729 O O . PRO B 1 96 ? 187.915 145.494 135.689 1.00 29.76 96 PRO B O 1
ATOM 18740 N N . PHE B 1 97 ? 189.102 144.271 134.217 1.00 31.85 97 PHE B N 1
ATOM 18741 C CA . PHE B 1 97 ? 189.213 143.107 135.083 1.00 31.85 97 PHE B CA 1
ATOM 18742 C C . PHE B 1 97 ? 190.296 142.187 134.545 1.00 31.85 97 PHE B C 1
ATOM 18743 O O . PHE B 1 97 ? 190.244 141.773 133.386 1.00 31.85 97 PHE B O 1
ATOM 18760 N N . GLY B 1 98 ? 191.268 141.865 135.395 1.00 30.52 98 GLY B N 1
ATOM 18761 C CA . GLY B 1 98 ? 192.343 140.982 134.980 1.00 30.52 98 GLY B CA 1
ATOM 18762 C C . GLY B 1 98 ? 193.100 141.562 133.807 1.00 30.52 98 GLY B C 1
ATOM 18763 O O . GLY B 1 98 ? 193.316 142.774 133.713 1.00 30.52 98 GLY B O 1
ATOM 18767 N N . LEU B 1 99 ? 193.515 140.687 132.896 1.00 34.88 99 LEU B N 1
ATOM 18768 C CA . LEU B 1 99 ? 194.147 141.094 131.651 1.00 34.88 99 LEU B CA 1
ATOM 18769 C C . LEU B 1 99 ? 193.153 141.226 130.507 1.00 34.88 99 LEU B C 1
ATOM 18770 O O . LEU B 1 99 ? 193.568 141.424 129.364 1.00 34.88 99 LEU B O 1
ATOM 18786 N N . PHE B 1 100 ? 191.853 141.107 130.787 1.00 33.30 100 PHE B N 1
ATOM 18787 C CA . PHE B 1 100 ? 190.848 141.313 129.752 1.00 33.30 100 PHE B CA 1
ATOM 18788 C C . PHE B 1 100 ? 190.793 142.763 129.296 1.00 33.30 100 PHE B C 1
ATOM 18789 O O . PHE B 1 100 ? 190.591 143.026 128.108 1.00 33.30 100 PHE B O 1
ATOM 18806 N N . SER B 1 101 ? 190.960 143.711 130.215 1.00 31.11 101 SER B N 1
ATOM 18807 C CA . SER B 1 101 ? 190.810 145.122 129.896 1.00 31.11 101 SER B CA 1
ATOM 18808 C C . SER B 1 101 ? 191.708 145.943 130.808 1.00 31.11 101 SER B C 1
ATOM 18809 O O . SER B 1 101 ? 192.118 145.488 131.876 1.00 31.11 101 SER B O 1
ATOM 18817 N N . GLY B 1 102 ? 192.008 147.172 130.373 1.00 29.83 102 GLY B N 1
ATOM 18818 C CA . GLY B 1 102 ? 192.949 148.020 131.069 1.00 29.83 102 GLY B CA 1
ATOM 18819 C C . GLY B 1 102 ? 192.394 149.415 131.292 1.00 29.83 102 GLY B C 1
ATOM 18820 O O . GLY B 1 102 ? 191.291 149.743 130.860 1.00 29.83 102 GLY B O 1
ATOM 18824 N N . VAL B 1 103 ? 193.190 150.233 131.981 1.00 29.01 103 VAL B N 1
ATOM 18825 C CA . VAL B 1 103 ? 192.796 151.576 132.384 1.00 29.01 103 VAL B CA 1
ATOM 18826 C C . VAL B 1 103 ? 193.941 152.541 132.117 1.00 29.01 103 VAL B C 1
ATOM 18827 O O . VAL B 1 103 ? 195.110 152.151 132.070 1.00 29.01 103 VAL B O 1
ATOM 18840 N N . ASP B 1 104 ? 193.597 153.815 131.942 1.00 30.96 104 ASP B N 1
ATOM 18841 C CA . ASP B 1 104 ? 194.583 154.878 131.821 1.00 30.96 104 ASP B CA 1
ATOM 18842 C C . ASP B 1 104 ? 193.911 156.192 132.187 1.00 30.96 104 ASP B C 1
ATOM 18843 O O . ASP B 1 104 ? 192.691 156.262 132.340 1.00 30.96 104 ASP B O 1
ATOM 18852 N N . PHE B 1 105 ? 194.720 157.239 132.341 1.00 29.56 105 PHE B N 1
ATOM 18853 C CA . PHE B 1 105 ? 194.255 158.531 132.839 1.00 29.56 105 PHE B CA 1
ATOM 18854 C C . PHE B 1 105 ? 194.679 159.630 131.877 1.00 29.56 105 PHE B C 1
ATOM 18855 O O . PHE B 1 105 ? 195.869 159.769 131.579 1.00 29.56 105 PHE B O 1
ATOM 18872 N N . GLY B 1 106 ? 193.708 160.423 131.414 1.00 30.82 106 GLY B N 1
ATOM 18873 C CA . GLY B 1 106 ? 193.941 161.419 130.393 1.00 30.82 106 GLY B CA 1
ATOM 18874 C C . GLY B 1 106 ? 193.838 162.848 130.909 1.00 30.82 106 GLY B C 1
ATOM 18875 O O . GLY B 1 106 ? 193.806 163.114 132.106 1.00 30.82 106 GLY B O 1
ATOM 18879 N N . LYS B 1 107 ? 193.786 163.781 129.958 1.00 33.73 107 LYS B N 1
ATOM 18880 C CA . LYS B 1 107 ? 193.737 165.206 130.256 1.00 33.73 107 LYS B CA 1
ATOM 18881 C C . LYS B 1 107 ? 192.837 165.916 129.256 1.00 33.73 107 LYS B C 1
ATOM 18882 O O . LYS B 1 107 ? 192.617 165.431 128.145 1.00 33.73 107 LYS B O 1
ATOM 18901 N N . TYR B 1 108 ? 192.320 167.073 129.661 1.00 30.47 108 TYR B N 1
ATOM 18902 C CA . TYR B 1 108 ? 191.475 167.875 128.790 1.00 30.47 108 TYR B CA 1
ATOM 18903 C C . TYR B 1 108 ? 192.324 168.789 127.916 1.00 30.47 108 TYR B C 1
ATOM 18904 O O . TYR B 1 108 ? 193.392 169.254 128.319 1.00 30.47 108 TYR B O 1
ATOM 18922 N N . ALA B 1 109 ? 191.833 169.050 126.709 1.00 37.60 109 ALA B N 1
ATOM 18923 C CA . ALA B 1 109 ? 192.534 169.897 125.758 1.00 37.60 109 ALA B CA 1
ATOM 18924 C C . ALA B 1 109 ? 191.521 170.453 124.769 1.00 37.60 109 ALA B C 1
ATOM 18925 O O . ALA B 1 109 ? 190.310 170.285 124.931 1.00 37.60 109 ALA B O 1
ATOM 18932 N N . GLU B 1 110 ? 192.026 171.124 123.735 1.00 44.46 110 GLU B N 1
ATOM 18933 C CA . GLU B 1 110 ? 191.168 171.744 122.734 1.00 44.46 110 GLU B CA 1
ATOM 18934 C C . GLU B 1 110 ? 190.712 170.779 121.649 1.00 44.46 110 GLU B C 1
ATOM 18935 O O . GLU B 1 110 ? 189.768 171.101 120.919 1.00 44.46 110 GLU B O 1
ATOM 18947 N N . GLU B 1 111 ? 191.347 169.617 121.521 1.00 45.13 111 GLU B N 1
ATOM 18948 C CA . GLU B 1 111 ? 191.009 168.673 120.468 1.00 45.13 111 GLU B CA 1
ATOM 18949 C C . GLU B 1 111 ? 191.120 167.260 121.012 1.00 45.13 111 GLU B C 1
ATOM 18950 O O . GLU B 1 111 ? 191.847 167.000 121.972 1.00 45.13 111 GLU B O 1
ATOM 18962 N N . THR B 1 112 ? 190.400 166.344 120.374 1.00 41.10 112 THR B N 1
ATOM 18963 C CA . THR B 1 112 ? 190.342 164.955 120.800 1.00 41.10 112 THR B CA 1
ATOM 18964 C C . THR B 1 112 ? 191.296 164.117 119.964 1.00 41.10 112 THR B C 1
ATOM 18965 O O . THR B 1 112 ? 191.133 164.013 118.745 1.00 41.10 112 THR B O 1
ATOM 18976 N N . VAL B 1 113 ? 192.287 163.520 120.620 1.00 41.37 113 VAL B N 1
ATOM 18977 C CA . VAL B 1 113 ? 193.176 162.569 119.965 1.00 41.37 113 VAL B CA 1
ATOM 18978 C C . VAL B 1 113 ? 193.590 161.506 120.973 1.00 41.37 113 VAL B C 1
ATOM 18979 O O . VAL B 1 113 ? 194.228 161.811 121.984 1.00 41.37 113 VAL B O 1
ATOM 18992 N N . ILE B 1 114 ? 193.222 160.253 120.711 1.00 38.58 114 ILE B N 1
ATOM 18993 C CA . ILE B 1 114 ? 193.585 159.126 121.561 1.00 38.58 114 ILE B CA 1
ATOM 18994 C C . ILE B 1 114 ? 194.189 158.046 120.677 1.00 38.58 114 ILE B C 1
ATOM 18995 O O . ILE B 1 114 ? 193.552 157.600 119.717 1.00 38.58 114 ILE B O 1
ATOM 19011 N N . SER B 1 115 ? 195.408 157.622 121.002 1.00 43.93 115 SER B N 1
ATOM 19012 C CA . SER B 1 115 ? 196.163 156.722 120.141 1.00 43.93 115 SER B CA 1
ATOM 19013 C C . SER B 1 115 ? 196.907 155.704 120.991 1.00 43.93 115 SER B C 1
ATOM 19014 O O . SER B 1 115 ? 197.152 155.940 122.175 1.00 43.93 115 SER B O 1
ATOM 19022 N N . TYR B 1 116 ? 197.268 154.581 120.376 1.00 43.00 116 TYR B N 1
ATOM 19023 C CA . TYR B 1 116 ? 197.966 153.515 121.080 1.00 43.00 116 TYR B CA 1
ATOM 19024 C C . TYR B 1 116 ? 199.459 153.533 120.782 1.00 43.00 116 TYR B C 1
ATOM 19025 O O . TYR B 1 116 ? 199.880 153.733 119.639 1.00 43.00 116 TYR B O 1
ATOM 19043 N N . GLU B 1 117 ? 200.257 153.310 121.823 1.00 54.22 117 GLU B N 1
ATOM 19044 C CA . GLU B 1 117 ? 201.702 153.206 121.703 1.00 54.22 117 GLU B CA 1
ATOM 19045 C C . GLU B 1 117 ? 202.088 151.772 121.337 1.00 54.22 117 GLU B C 1
ATOM 19046 O O . GLU B 1 117 ? 201.284 150.841 121.427 1.00 54.22 117 GLU B O 1
ATOM 19058 N N . ASN B 1 118 ? 203.336 151.587 120.902 1.00 60.95 118 ASN B N 1
ATOM 19059 C CA . ASN B 1 118 ? 203.805 150.245 120.567 1.00 60.95 118 ASN B CA 1
ATOM 19060 C C . ASN B 1 118 ? 203.868 149.352 121.801 1.00 60.95 118 ASN B C 1
ATOM 19061 O O . ASN B 1 118 ? 203.481 148.178 121.744 1.00 60.95 118 ASN B O 1
ATOM 19072 N N . ASP B 1 119 ? 204.350 149.884 122.920 1.00 58.44 119 ASP B N 1
ATOM 19073 C CA . ASP B 1 119 ? 204.536 149.104 124.144 1.00 58.44 119 ASP B CA 1
ATOM 19074 C C . ASP B 1 119 ? 203.320 149.203 125.059 1.00 58.44 119 ASP B C 1
ATOM 19075 O O . ASP B 1 119 ? 203.350 149.860 126.097 1.00 58.44 119 ASP B O 1
ATOM 19084 N N . ASN B 1 120 ? 202.234 148.541 124.676 1.00 49.23 120 ASN B N 1
ATOM 19085 C CA . ASN B 1 120 ? 201.000 148.639 125.435 1.00 49.23 120 ASN B CA 1
ATOM 19086 C C . ASN B 1 120 ? 201.004 147.664 126.610 1.00 49.23 120 ASN B C 1
ATOM 19087 O O . ASN B 1 120 ? 201.866 146.791 126.737 1.00 49.23 120 ASN B O 1
ATOM 19098 N N . PHE B 1 121 ? 200.011 147.830 127.479 1.00 41.44 121 PHE B N 1
ATOM 19099 C CA . PHE B 1 121 ? 199.596 146.789 128.412 1.00 41.44 121 PHE B CA 1
ATOM 19100 C C . PHE B 1 121 ? 200.730 146.378 129.356 1.00 41.44 121 PHE B C 1
ATOM 19101 O O . PHE B 1 121 ? 201.264 145.271 129.285 1.00 41.44 121 PHE B O 1
ATOM 19118 N N . LYS B 1 122 ? 201.105 147.304 130.233 1.00 41.05 122 LYS B N 1
ATOM 19119 C CA . LYS B 1 122 ? 201.959 146.956 131.360 1.00 41.05 122 LYS B CA 1
ATOM 19120 C C . LYS B 1 122 ? 201.172 146.109 132.349 1.00 41.05 122 LYS B C 1
ATOM 19121 O O . LYS B 1 122 ? 199.943 146.172 132.386 1.00 41.05 122 LYS B O 1
ATOM 19140 N N . LYS B 1 123 ? 201.874 145.310 133.144 1.00 40.08 123 LYS B N 1
ATOM 19141 C CA . LYS B 1 123 ? 201.238 144.487 134.162 1.00 40.08 123 LYS B CA 1
ATOM 19142 C C . LYS B 1 123 ? 201.496 145.057 135.549 1.00 40.08 123 LYS B C 1
ATOM 19143 O O . LYS B 1 123 ? 202.567 145.597 135.832 1.00 40.08 123 LYS B O 1
ATOM 19162 N N . PHE B 1 124 ? 200.492 144.926 136.421 1.00 35.62 124 PHE B N 1
ATOM 19163 C CA . PHE B 1 124 ? 200.587 145.321 137.828 1.00 35.62 124 PHE B CA 1
ATOM 19164 C C . PHE B 1 124 ? 200.056 144.163 138.671 1.00 35.62 124 PHE B C 1
ATOM 19165 O O . PHE B 1 124 ? 198.878 144.128 139.025 1.00 35.62 124 PHE B O 1
ATOM 19182 N N . ALA B 1 125 ? 200.934 143.223 139.005 1.00 36.72 125 ALA B N 1
ATOM 19183 C CA . ALA B 1 125 ? 200.548 142.081 139.821 1.00 36.72 125 ALA B CA 1
ATOM 19184 C C . ALA B 1 125 ? 200.892 142.330 141.283 1.00 36.72 125 ALA B C 1
ATOM 19185 O O . ALA B 1 125 ? 201.958 142.860 141.606 1.00 36.72 125 ALA B O 1
ATOM 19192 N N . ARG B 1 126 ? 199.980 141.942 142.168 1.00 34.75 126 ARG B N 1
ATOM 19193 C CA . ARG B 1 126 ? 200.145 142.134 143.600 1.00 34.75 126 ARG B CA 1
ATOM 19194 C C . ARG B 1 126 ? 199.509 140.949 144.307 1.00 34.75 126 ARG B C 1
ATOM 19195 O O . ARG B 1 126 ? 198.537 140.384 143.797 1.00 34.75 126 ARG B O 1
ATOM 19216 N N . PRO B 1 127 ? 200.017 140.554 145.474 1.00 36.77 127 PRO B N 1
ATOM 19217 C CA . PRO B 1 127 ? 199.399 139.437 146.194 1.00 36.77 127 PRO B CA 1
ATOM 19218 C C . PRO B 1 127 ? 197.968 139.751 146.604 1.00 36.77 127 PRO B C 1
ATOM 19219 O O . PRO B 1 127 ? 197.600 140.903 146.835 1.00 36.77 127 PRO B O 1
ATOM 19230 N N . ASP B 1 128 ? 197.158 138.703 146.687 1.00 38.80 128 ASP B N 1
ATOM 19231 C CA . ASP B 1 128 ? 195.767 138.858 147.083 1.00 38.80 128 ASP B CA 1
ATOM 19232 C C . ASP B 1 128 ? 195.673 139.132 148.578 1.00 38.80 128 ASP B C 1
ATOM 19233 O O . ASP B 1 128 ? 196.620 138.888 149.328 1.00 38.80 128 ASP B O 1
ATOM 19242 N N . LEU B 1 129 ? 194.527 139.659 149.013 1.00 38.07 129 LEU B N 1
ATOM 19243 C CA . LEU B 1 129 ? 194.346 139.935 150.435 1.00 38.07 129 LEU B CA 1
ATOM 19244 C C . LEU B 1 129 ? 194.111 138.662 151.229 1.00 38.07 129 LEU B C 1
ATOM 19245 O O . LEU B 1 129 ? 194.524 138.572 152.389 1.00 38.07 129 LEU B O 1
ATOM 19261 N N . GLU B 1 130 ? 193.441 137.677 150.634 1.00 43.37 130 GLU B N 1
ATOM 19262 C CA . GLU B 1 130 ? 193.192 136.428 151.343 1.00 43.37 130 GLU B CA 1
ATOM 19263 C C . GLU B 1 130 ? 194.500 135.736 151.705 1.00 43.37 130 GLU B C 1
ATOM 19264 O O . GLU B 1 130 ? 194.654 135.222 152.818 1.00 43.37 130 GLU B O 1
ATOM 19276 N N . TRP B 1 131 ? 195.455 135.721 150.776 1.00 41.98 131 TRP B N 1
ATOM 19277 C CA . TRP B 1 131 ? 196.762 135.129 151.040 1.00 41.98 131 TRP B CA 1
ATOM 19278 C C . TRP B 1 131 ? 197.462 135.830 152.201 1.00 41.98 131 TRP B C 1
ATOM 19279 O O . TRP B 1 131 ? 197.962 135.175 153.130 1.00 41.98 131 TRP B O 1
ATOM 19300 N N . ILE B 1 132 ? 197.487 137.163 152.176 1.00 40.25 132 ILE B N 1
ATOM 19301 C CA . ILE B 1 132 ? 198.174 137.918 153.219 1.00 40.25 132 ILE B CA 1
ATOM 19302 C C . ILE B 1 132 ? 197.519 137.670 154.568 1.00 40.25 132 ILE B C 1
ATOM 19303 O O . ILE B 1 132 ? 198.199 137.514 155.588 1.00 40.25 132 ILE B O 1
ATOM 19319 N N . ILE B 1 133 ? 196.187 137.654 154.602 1.00 42.04 133 ILE B N 1
ATOM 19320 C CA . ILE B 1 133 ? 195.495 137.466 155.871 1.00 42.04 133 ILE B CA 1
ATOM 19321 C C . ILE B 1 133 ? 195.700 136.053 156.400 1.00 42.04 133 ILE B C 1
ATOM 19322 O O . ILE B 1 133 ? 195.826 135.856 157.612 1.00 42.04 133 ILE B O 1
ATOM 19338 N N . LYS B 1 134 ? 195.739 135.051 155.521 1.00 44.78 134 LYS B N 1
ATOM 19339 C CA . LYS B 1 134 ? 196.074 133.702 155.967 1.00 44.78 134 LYS B CA 1
ATOM 19340 C C . LYS B 1 134 ? 197.450 133.672 156.620 1.00 44.78 134 LYS B C 1
ATOM 19341 O O . LYS B 1 134 ? 197.624 133.096 157.704 1.00 44.78 134 LYS B O 1
ATOM 19360 N N . ILE B 1 135 ? 198.439 134.299 155.982 1.00 44.88 135 ILE B N 1
ATOM 19361 C CA . ILE B 1 135 ? 199.787 134.305 156.546 1.00 44.88 135 ILE B CA 1
ATOM 19362 C C . ILE B 1 135 ? 199.802 135.020 157.892 1.00 44.88 135 ILE B C 1
ATOM 19363 O O . ILE B 1 135 ? 200.435 134.563 158.852 1.00 44.88 135 ILE B O 1
ATOM 19379 N N . VAL B 1 136 ? 199.117 136.161 157.980 1.00 44.72 136 VAL B N 1
ATOM 19380 C CA . VAL B 1 136 ? 199.108 136.936 159.218 1.00 44.72 136 VAL B CA 1
ATOM 19381 C C . VAL B 1 136 ? 198.469 136.134 160.343 1.00 44.72 136 VAL B C 1
ATOM 19382 O O . VAL B 1 136 ? 198.964 136.115 161.477 1.00 44.72 136 VAL B O 1
ATOM 19395 N N . LYS B 1 137 ? 197.342 135.481 160.054 1.00 48.12 137 LYS B N 1
ATOM 19396 C CA . LYS B 1 137 ? 196.668 134.699 161.081 1.00 48.12 137 LYS B CA 1
ATOM 19397 C C . LYS B 1 137 ? 197.544 133.552 161.554 1.00 48.12 137 LYS B C 1
ATOM 19398 O O . LYS B 1 137 ? 197.630 133.289 162.757 1.00 48.12 137 LYS B O 1
ATOM 19417 N N . GLU B 1 138 ? 198.214 132.862 160.629 1.00 53.70 138 GLU B N 1
ATOM 19418 C CA . GLU B 1 138 ? 199.115 131.794 161.050 1.00 53.70 138 GLU B CA 1
ATOM 19419 C C . GLU B 1 138 ? 200.226 132.333 161.946 1.00 53.70 138 GLU B C 1
ATOM 19420 O O . GLU B 1 138 ? 200.506 131.769 163.015 1.00 53.70 138 GLU B O 1
ATOM 19432 N N . LEU B 1 139 ? 200.857 133.437 161.538 1.00 52.36 139 LEU B N 1
ATOM 19433 C CA . LEU B 1 139 ? 201.952 133.996 162.326 1.00 52.36 139 LEU B CA 1
ATOM 19434 C C . LEU B 1 139 ? 201.491 134.359 163.729 1.00 52.36 139 LEU B C 1
ATOM 19435 O O . LEU B 1 139 ? 202.133 133.993 164.718 1.00 52.36 139 LEU B O 1
ATOM 19451 N N . GLU B 1 140 ? 200.378 135.087 163.840 1.00 50.46 140 GLU B N 1
ATOM 19452 C CA . GLU B 1 140 ? 199.923 135.511 165.159 1.00 50.46 140 GLU B CA 1
ATOM 19453 C C . GLU B 1 140 ? 199.327 134.366 165.962 1.00 50.46 140 GLU B C 1
ATOM 19454 O O . GLU B 1 140 ? 199.190 134.497 167.182 1.00 50.46 140 GLU B O 1
ATOM 19466 N N . ASP B 1 141 ? 198.964 133.259 165.317 1.00 54.84 141 ASP B N 1
ATOM 19467 C CA . ASP B 1 141 ? 198.527 132.083 166.056 1.00 54.84 141 ASP B CA 1
ATOM 19468 C C . ASP B 1 141 ? 199.711 131.327 166.645 1.00 54.84 141 ASP B C 1
ATOM 19469 O O . ASP B 1 141 ? 199.598 130.738 167.724 1.00 54.84 141 ASP B O 1
ATOM 19478 N N . ASN B 1 142 ? 200.852 131.329 165.954 1.00 56.58 142 ASN B N 1
ATOM 19479 C CA . ASN B 1 142 ? 202.013 130.598 166.450 1.00 56.58 142 ASN B CA 1
ATOM 19480 C C . ASN B 1 142 ? 202.926 131.449 167.328 1.00 56.58 142 ASN B C 1
ATOM 19481 O O . ASN B 1 142 ? 203.359 130.989 168.389 1.00 56.58 142 ASN B O 1
ATOM 19492 N N . HIS B 1 143 ? 203.228 132.681 166.918 1.00 56.28 143 HIS B N 1
ATOM 19493 C CA . HIS B 1 143 ? 204.230 133.505 167.585 1.00 56.28 143 HIS B CA 1
ATOM 19494 C C . HIS B 1 143 ? 203.625 134.727 168.268 1.00 56.28 143 HIS B C 1
ATOM 19495 O O . HIS B 1 143 ? 204.216 135.809 168.226 1.00 56.28 143 HIS B O 1
ATOM 19509 N N . TYR B 1 144 ? 202.466 134.572 168.911 1.00 53.16 144 TYR B N 1
ATOM 19510 C CA . TYR B 1 144 ? 201.797 135.716 169.522 1.00 53.16 144 TYR B CA 1
ATOM 19511 C C . TYR B 1 144 ? 202.655 136.382 170.588 1.00 53.16 144 TYR B C 1
ATOM 19512 O O . TYR B 1 144 ? 202.464 137.565 170.888 1.00 53.16 144 TYR B O 1
ATOM 19530 N N . LYS B 1 145 ? 203.601 135.649 171.174 1.00 54.40 145 LYS B N 1
ATOM 19531 C CA . LYS B 1 145 ? 204.370 136.191 172.287 1.00 54.40 145 LYS B CA 1
ATOM 19532 C C . LYS B 1 145 ? 205.302 137.321 171.871 1.00 54.40 145 LYS B C 1
ATOM 19533 O O . LYS B 1 145 ? 205.751 138.082 172.734 1.00 54.40 145 LYS B O 1
ATOM 19552 N N . ASN B 1 146 ? 205.616 137.445 170.582 1.00 54.55 146 ASN B N 1
ATOM 19553 C CA . ASN B 1 146 ? 206.531 138.476 170.109 1.00 54.55 146 ASN B CA 1
ATOM 19554 C C . ASN B 1 146 ? 205.825 139.704 169.549 1.00 54.55 146 ASN B C 1
ATOM 19555 O O . ASN B 1 146 ? 206.504 140.634 169.104 1.00 54.55 146 ASN B O 1
ATOM 19566 N N . LEU B 1 147 ? 204.498 139.738 169.570 1.00 48.05 147 LEU B N 1
ATOM 19567 C CA . LEU B 1 147 ? 203.737 140.764 168.876 1.00 48.05 147 LEU B CA 1
ATOM 19568 C C . LEU B 1 147 ? 203.268 141.857 169.831 1.00 48.05 147 LEU B C 1
ATOM 19569 O O . LEU B 1 147 ? 203.270 141.698 171.052 1.00 48.05 147 LEU B O 1
ATOM 19585 N N . THR B 1 148 ? 202.866 142.980 169.245 1.00 43.47 148 THR B N 1
ATOM 19586 C CA . THR B 1 148 ? 202.240 144.084 169.960 1.00 43.47 148 THR B CA 1
ATOM 19587 C C . THR B 1 148 ? 200.772 144.147 169.563 1.00 43.47 148 THR B C 1
ATOM 19588 O O . THR B 1 148 ? 200.446 144.054 168.376 1.00 43.47 148 THR B O 1
ATOM 19599 N N . PHE B 1 149 ? 199.894 144.304 170.549 1.00 41.48 149 PHE B N 1
ATOM 19600 C CA . PHE B 1 149 ? 198.457 144.227 170.336 1.00 41.48 149 PHE B CA 1
ATOM 19601 C C . PHE B 1 149 ? 197.788 145.540 170.709 1.00 41.48 149 PHE B C 1
ATOM 19602 O O . PHE B 1 149 ? 198.313 146.322 171.503 1.00 41.48 149 PHE B O 1
ATOM 19619 N N . LYS B 1 150 ? 196.617 145.770 170.120 1.00 38.56 150 LYS B N 1
ATOM 19620 C CA . LYS B 1 150 ? 195.869 147.004 170.292 1.00 38.56 150 LYS B CA 1
ATOM 19621 C C . LYS B 1 150 ? 194.384 146.677 170.316 1.00 38.56 150 LYS B C 1
ATOM 19622 O O . LYS B 1 150 ? 193.961 145.621 169.843 1.00 38.56 150 LYS B O 1
ATOM 19641 N N . ILE B 1 151 ? 193.594 147.589 170.881 1.00 37.86 151 ILE B N 1
ATOM 19642 C CA . ILE B 1 151 ? 192.169 147.342 171.061 1.00 37.86 151 ILE B CA 1
ATOM 19643 C C . ILE B 1 151 ? 191.417 147.635 169.770 1.00 37.86 151 ILE B C 1
ATOM 19644 O O . ILE B 1 151 ? 191.749 148.567 169.028 1.00 37.86 151 ILE B O 1
ATOM 19660 N N . ASN B 1 152 ? 190.395 146.829 169.497 1.00 33.46 152 ASN B N 1
ATOM 19661 C CA . ASN B 1 152 ? 189.570 147.009 168.310 1.00 33.46 152 ASN B CA 1
ATOM 19662 C C . ASN B 1 152 ? 188.749 148.288 168.435 1.00 33.46 152 ASN B C 1
ATOM 19663 O O . ASN B 1 152 ? 188.290 148.633 169.528 1.00 33.46 152 ASN B O 1
ATOM 19674 N N . ASP B 1 153 ? 188.559 148.990 167.316 1.00 30.35 153 ASP B N 1
ATOM 19675 C CA . ASP B 1 153 ? 187.869 150.276 167.315 1.00 30.35 153 ASP B CA 1
ATOM 19676 C C . ASP B 1 153 ? 186.358 150.156 167.199 1.00 30.35 153 ASP B C 1
ATOM 19677 O O . ASP B 1 153 ? 185.674 151.173 167.341 1.00 30.35 153 ASP B O 1
ATOM 19686 N N . SER B 1 154 ? 185.816 148.969 166.947 1.00 31.03 154 SER B N 1
ATOM 19687 C CA . SER B 1 154 ? 184.377 148.787 166.819 1.00 31.03 154 SER B CA 1
ATOM 19688 C C . SER B 1 154 ? 183.730 148.238 168.083 1.00 31.03 154 SER B C 1
ATOM 19689 O O . SER B 1 154 ? 182.560 147.849 168.039 1.00 31.03 154 SER B O 1
ATOM 19697 N N . ILE B 1 155 ? 184.455 148.195 169.200 1.00 33.77 155 ILE B N 1
ATOM 19698 C CA . ILE B 1 155 ? 183.927 147.590 170.416 1.00 33.77 155 ILE B CA 1
ATOM 19699 C C . ILE B 1 155 ? 182.908 148.515 171.071 1.00 33.77 155 ILE B C 1
ATOM 19700 O O . ILE B 1 155 ? 183.042 149.744 171.053 1.00 33.77 155 ILE B O 1
ATOM 19716 N N . PHE B 1 156 ? 181.879 147.911 171.664 1.00 30.02 156 PHE B N 1
ATOM 19717 C CA . PHE B 1 156 ? 180.778 148.626 172.291 1.00 30.02 156 PHE B CA 1
ATOM 19718 C C . PHE B 1 156 ? 180.418 147.929 173.592 1.00 30.02 156 PHE B C 1
ATOM 19719 O O . PHE B 1 156 ? 180.182 146.720 173.607 1.00 30.02 156 PHE B O 1
ATOM 19736 N N . ILE B 1 157 ? 180.376 148.690 174.681 1.00 33.23 157 ILE B N 1
ATOM 19737 C CA . ILE B 1 157 ? 180.146 148.149 176.015 1.00 33.23 157 ILE B CA 1
ATOM 19738 C C . ILE B 1 157 ? 178.729 148.510 176.434 1.00 33.23 157 ILE B C 1
ATOM 19739 O O . ILE B 1 157 ? 178.404 149.693 176.588 1.00 33.23 157 ILE B O 1
ATOM 19755 N N . LYS B 1 158 ? 177.895 147.492 176.632 1.00 31.53 158 LYS B N 1
ATOM 19756 C CA . LYS B 1 158 ? 176.473 147.666 176.921 1.00 31.53 158 LYS B CA 1
ATOM 19757 C C . LYS B 1 158 ? 176.164 146.994 178.254 1.00 31.53 158 LYS B C 1
ATOM 19758 O O . LYS B 1 158 ? 175.891 145.792 178.301 1.00 31.53 158 LYS B O 1
ATOM 19777 N N . GLY B 1 159 ? 176.185 147.770 179.327 1.00 32.27 159 GLY B N 1
ATOM 19778 C CA . GLY B 1 159 ? 175.938 147.201 180.638 1.00 32.27 159 GLY B CA 1
ATOM 19779 C C . GLY B 1 159 ? 177.136 146.400 181.097 1.00 32.27 159 GLY B C 1
ATOM 19780 O O . GLY B 1 159 ? 178.200 146.950 181.399 1.00 32.27 159 GLY B O 1
ATOM 19784 N N . GLU B 1 160 ? 176.972 145.082 181.155 1.00 37.77 160 GLU B N 1
ATOM 19785 C CA . GLU B 1 160 ? 178.021 144.178 181.599 1.00 37.77 160 GLU B CA 1
ATOM 19786 C C . GLU B 1 160 ? 178.516 143.252 180.495 1.00 37.77 160 GLU B C 1
ATOM 19787 O O . GLU B 1 160 ? 179.093 142.205 180.799 1.00 37.77 160 GLU B O 1
ATOM 19799 N N . ARG B 1 161 ? 178.298 143.605 179.232 1.00 39.33 161 ARG B N 1
ATOM 19800 C CA . ARG B 1 161 ? 178.782 142.843 178.091 1.00 39.33 161 ARG B CA 1
ATOM 19801 C C . ARG B 1 161 ? 179.487 143.790 177.132 1.00 39.33 161 ARG B C 1
ATOM 19802 O O . ARG B 1 161 ? 179.159 144.976 177.071 1.00 39.33 161 ARG B O 1
ATOM 19823 N N . ALA B 1 162 ? 180.457 143.265 176.391 1.00 35.87 162 ALA B N 1
ATOM 19824 C CA . ALA B 1 162 ? 181.148 144.004 175.345 1.00 35.87 162 ALA B CA 1
ATOM 19825 C C . ALA B 1 162 ? 180.910 143.314 174.010 1.00 35.87 162 ALA B C 1
ATOM 19826 O O . ALA B 1 162 ? 180.961 142.086 173.927 1.00 35.87 162 ALA B O 1
ATOM 19833 N N . LEU B 1 163 ? 180.656 144.101 172.965 1.00 35.23 163 LEU B N 1
ATOM 19834 C CA . LEU B 1 163 ? 180.189 143.564 171.694 1.00 35.23 163 LEU B CA 1
ATOM 19835 C C . LEU B 1 163 ? 181.049 144.059 170.542 1.00 35.23 163 LEU B C 1
ATOM 19836 O O . LEU B 1 163 ? 181.722 145.085 170.643 1.00 35.23 163 LEU B O 1
ATOM 19852 N N . LEU B 1 164 ? 181.011 143.309 169.441 1.00 35.74 164 LEU B N 1
ATOM 19853 C CA . LEU B 1 164 ? 181.583 143.710 168.164 1.00 35.74 164 LEU B CA 1
ATOM 19854 C C . LEU B 1 164 ? 180.488 143.717 167.105 1.00 35.74 164 LEU B C 1
ATOM 19855 O O . LEU B 1 164 ? 179.523 142.955 167.188 1.00 35.74 164 LEU B O 1
ATOM 19871 N N . ILE B 1 165 ? 180.643 144.582 166.098 1.00 33.72 165 ILE B N 1
ATOM 19872 C CA . ILE B 1 165 ? 179.617 144.695 165.065 1.00 33.72 165 ILE B CA 1
ATOM 19873 C C . ILE B 1 165 ? 179.522 143.433 164.220 1.00 33.72 165 ILE B C 1
ATOM 19874 O O . ILE B 1 165 ? 178.417 143.030 163.842 1.00 33.72 165 ILE B O 1
ATOM 19890 N N . HIS B 1 166 ? 180.643 142.801 163.898 1.00 40.79 166 HIS B N 1
ATOM 19891 C CA . HIS B 1 166 ? 180.622 141.506 163.232 1.00 40.79 166 HIS B CA 1
ATOM 19892 C C . HIS B 1 166 ? 181.919 140.786 163.584 1.00 40.79 166 HIS B C 1
ATOM 19893 O O . HIS B 1 166 ? 182.667 141.235 164.460 1.00 40.79 166 HIS B O 1
ATOM 19907 N N . SER B 1 167 ? 182.184 139.670 162.913 1.00 52.95 167 SER B N 1
ATOM 19908 C CA . SER B 1 167 ? 183.432 138.945 163.088 1.00 52.95 167 SER B CA 1
ATOM 19909 C C . SER B 1 167 ? 184.026 138.640 161.722 1.00 52.95 167 SER B C 1
ATOM 19910 O O . SER B 1 167 ? 183.307 138.378 160.755 1.00 52.95 167 SER B O 1
ATOM 19918 N N . THR B 1 168 ? 185.358 138.681 161.652 1.00 52.43 168 THR B N 1
ATOM 19919 C CA . THR B 1 168 ? 186.037 138.278 160.426 1.00 52.43 168 THR B CA 1
ATOM 19920 C C . THR B 1 168 ? 185.950 136.772 160.215 1.00 52.43 168 THR B C 1
ATOM 19921 O O . THR B 1 168 ? 185.902 136.310 159.069 1.00 52.43 168 THR B O 1
ATOM 19932 N N . ASP B 1 169 ? 185.927 135.998 161.296 1.00 60.97 169 ASP B N 1
ATOM 19933 C CA . ASP B 1 169 ? 185.791 134.553 161.218 1.00 60.97 169 ASP B CA 1
ATOM 19934 C C . ASP B 1 169 ? 184.336 134.174 160.962 1.00 60.97 169 ASP B C 1
ATOM 19935 O O . ASP B 1 169 ? 183.461 135.027 160.802 1.00 60.97 169 ASP B O 1
ATOM 19944 N N . LYS B 1 170 ? 184.082 132.869 160.923 1.00 66.23 170 LYS B N 1
ATOM 19945 C CA . LYS B 1 170 ? 182.761 132.332 160.643 1.00 66.23 170 LYS B CA 1
ATOM 19946 C C . LYS B 1 170 ? 182.392 131.279 161.678 1.00 66.23 170 LYS B C 1
ATOM 19947 O O . LYS B 1 170 ? 183.253 130.560 162.194 1.00 66.23 170 LYS B O 1
ATOM 19966 N N . GLU B 1 171 ? 181.097 131.193 161.970 1.00 71.98 171 GLU B N 1
ATOM 19967 C CA . GLU B 1 171 ? 180.556 130.195 162.883 1.00 71.98 171 GLU B CA 1
ATOM 19968 C C . GLU B 1 171 ? 180.094 128.996 162.065 1.00 71.98 171 GLU B C 1
ATOM 19969 O O . GLU B 1 171 ? 179.103 129.085 161.332 1.00 71.98 171 GLU B O 1
ATOM 19981 N N . ASP B 1 172 ? 180.807 127.879 162.195 1.00 78.96 172 ASP B N 1
ATOM 19982 C CA . ASP B 1 172 ? 180.532 126.703 161.380 1.00 78.96 172 ASP B CA 1
ATOM 19983 C C . ASP B 1 172 ? 180.573 127.080 159.903 1.00 78.96 172 ASP B C 1
ATOM 19984 O O . ASP B 1 172 ? 181.653 127.140 159.306 1.00 78.96 172 ASP B O 1
ATOM 19993 N N . ASN B 1 173 ? 179.409 127.339 159.303 1.00 79.80 173 ASN B N 1
ATOM 19994 C CA . ASN B 1 173 ? 179.323 127.761 157.909 1.00 79.80 173 ASN B CA 1
ATOM 19995 C C . ASN B 1 173 ? 178.440 128.992 157.747 1.00 79.80 173 ASN B C 1
ATOM 19996 O O . ASN B 1 173 ? 177.953 129.262 156.644 1.00 79.80 173 ASN B O 1
ATOM 20007 N N . ASN B 1 174 ? 178.227 129.745 158.822 1.00 74.16 174 ASN B N 1
ATOM 20008 C CA . ASN B 1 174 ? 177.396 130.937 158.805 1.00 74.16 174 ASN B CA 1
ATOM 20009 C C . ASN B 1 174 ? 178.193 132.119 159.336 1.00 74.16 174 ASN B C 1
ATOM 20010 O O . ASN B 1 174 ? 179.111 131.956 160.144 1.00 74.16 174 ASN B O 1
ATOM 20021 N N . ARG B 1 175 ? 177.833 133.313 158.873 1.00 62.68 175 ARG B N 1
ATOM 20022 C CA . ARG B 1 175 ? 178.478 134.518 159.364 1.00 62.68 175 ARG B CA 1
ATOM 20023 C C . ARG B 1 175 ? 178.172 134.707 160.845 1.00 62.68 175 ARG B C 1
ATOM 20024 O O . ARG B 1 175 ? 177.286 134.062 161.413 1.00 62.68 175 ARG B O 1
ATOM 20045 N N . ILE B 1 176 ? 178.925 135.601 161.474 1.00 59.14 176 ILE B N 1
ATOM 20046 C CA . ILE B 1 176 ? 178.726 135.962 162.872 1.00 59.14 176 ILE B CA 1
ATOM 20047 C C . ILE B 1 176 ? 178.224 137.397 162.910 1.00 59.14 176 ILE B C 1
ATOM 20048 O O . ILE B 1 176 ? 178.914 138.316 162.454 1.00 59.14 176 ILE B O 1
ATOM 20064 N N . GLY B 1 177 ? 177.022 137.588 163.443 1.00 56.56 177 GLY B N 1
ATOM 20065 C CA . GLY B 1 177 ? 176.416 138.903 163.465 1.00 56.56 177 GLY B CA 1
ATOM 20066 C C . GLY B 1 177 ? 176.643 139.655 164.759 1.00 56.56 177 GLY B C 1
ATOM 20067 O O . GLY B 1 177 ? 176.389 140.861 164.833 1.00 56.56 177 GLY B O 1
ATOM 20071 N N . GLU B 1 178 ? 177.107 138.954 165.790 1.00 53.14 178 GLU B N 1
ATOM 20072 C CA . GLU B 1 178 ? 177.378 139.586 167.072 1.00 53.14 178 GLU B CA 1
ATOM 20073 C C . GLU B 1 178 ? 178.152 138.614 167.945 1.00 53.14 178 GLU B C 1
ATOM 20074 O O . GLU B 1 178 ? 177.762 137.450 168.069 1.00 53.14 178 GLU B O 1
ATOM 20086 N N . ILE B 1 179 ? 179.241 139.088 168.541 1.00 48.30 179 ILE B N 1
ATOM 20087 C CA . ILE B 1 179 ? 179.964 138.360 169.576 1.00 48.30 179 ILE B CA 1
ATOM 20088 C C . ILE B 1 179 ? 179.952 139.221 170.826 1.00 48.30 179 ILE B C 1
ATOM 20089 O O 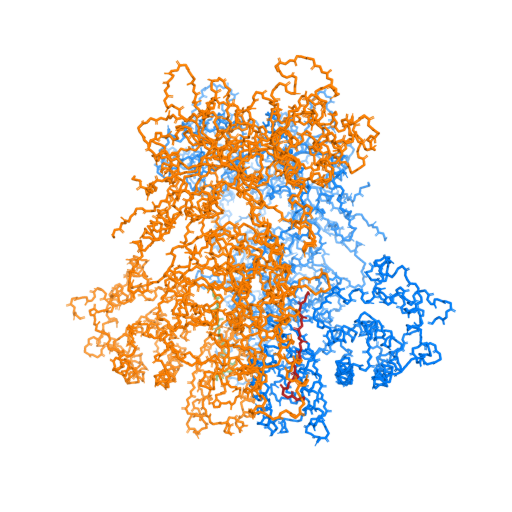. ILE B 1 179 ? 180.331 140.396 170.778 1.00 48.30 179 ILE B O 1
ATOM 20105 N N . SER B 1 180 ? 179.514 138.644 171.939 1.00 42.30 180 SER B N 1
ATOM 20106 C CA . SER B 1 180 ? 179.477 139.349 173.208 1.00 42.30 180 SER B CA 1
ATOM 20107 C C . SER B 1 180 ? 180.189 138.525 174.267 1.00 42.30 180 SER B C 1
ATOM 20108 O O . SER B 1 180 ? 180.037 137.305 174.332 1.00 42.30 180 SER B O 1
ATOM 20116 N N . ILE B 1 181 ? 180.971 139.209 175.100 1.00 41.82 181 ILE B N 1
ATOM 20117 C CA . ILE B 1 181 ? 181.678 138.576 176.200 1.00 41.82 181 ILE B CA 1
ATOM 20118 C C . ILE B 1 181 ? 181.370 139.343 177.475 1.00 41.82 181 ILE B C 1
ATOM 20119 O O . ILE B 1 181 ? 180.929 140.492 177.451 1.00 41.82 181 ILE B O 1
ATOM 20135 N N . ARG B 1 182 ? 181.612 138.685 178.599 1.00 46.74 182 ARG B N 1
ATOM 20136 C CA . ARG B 1 182 ? 181.369 139.288 179.899 1.00 46.74 182 ARG B CA 1
ATOM 20137 C C . ARG B 1 182 ? 182.491 140.267 180.229 1.00 46.74 182 ARG B C 1
ATOM 20138 O O . ARG B 1 182 ? 183.658 139.876 180.318 1.00 46.74 182 ARG B O 1
ATOM 20159 N N . ALA B 1 183 ? 182.140 141.541 180.412 1.00 40.99 183 ALA B N 1
ATOM 20160 C CA . ALA B 1 183 ? 183.126 142.601 180.628 1.00 40.99 183 ALA B CA 1
ATOM 20161 C C . ALA B 1 183 ? 183.559 142.613 182.094 1.00 40.99 183 ALA B C 1
ATOM 20162 O O . ALA B 1 183 ? 183.152 143.451 182.900 1.00 40.99 183 ALA B O 1
ATOM 20169 N N . THR B 1 184 ? 184.424 141.660 182.427 1.00 47.41 184 THR B N 1
ATOM 20170 C CA . THR B 1 184 ? 184.924 141.530 183.783 1.00 47.41 184 THR B CA 1
ATOM 20171 C C . THR B 1 184 ? 185.962 142.613 184.077 1.00 47.41 184 THR B C 1
ATOM 20172 O O . THR B 1 184 ? 186.355 143.393 183.208 1.00 47.41 184 THR B O 1
ATOM 20183 N N . LYS B 1 185 ? 186.395 142.665 185.336 1.00 50.79 185 LYS B N 1
ATOM 20184 C CA . LYS B 1 185 ? 187.391 143.656 185.741 1.00 50.79 185 LYS B CA 1
ATOM 20185 C C . LYS B 1 185 ? 188.718 143.494 185.015 1.00 50.79 185 LYS B C 1
ATOM 20186 O O . LYS B 1 185 ? 189.271 144.508 184.551 1.00 50.79 185 LYS B O 1
ATOM 20205 N N . PRO B 1 186 ? 189.298 142.296 184.897 1.00 49.94 186 PRO B N 1
ATOM 20206 C CA . PRO B 1 186 ? 190.528 142.176 184.103 1.00 49.94 186 PRO B CA 1
ATOM 20207 C C . PRO B 1 186 ? 190.351 142.623 182.667 1.00 49.94 186 PRO B C 1
ATOM 20208 O O . PRO B 1 186 ? 191.282 143.204 182.095 1.00 49.94 186 PRO B O 1
ATOM 20219 N N . PHE B 1 187 ? 189.185 142.382 182.064 1.00 43.52 187 PHE B N 1
ATOM 20220 C CA . PHE B 1 187 ? 188.965 142.847 180.700 1.00 43.52 187 PHE B CA 1
ATOM 20221 C C . PHE B 1 187 ? 188.994 144.365 180.629 1.00 43.52 187 PHE B C 1
ATOM 20222 O O . PHE B 1 187 ? 189.547 144.933 179.688 1.00 43.52 187 PHE B O 1
ATOM 20239 N N . MET B 1 188 ? 188.385 145.044 181.600 1.00 44.26 188 MET B N 1
ATOM 20240 C CA . MET B 1 188 ? 188.431 146.503 181.594 1.00 44.26 188 MET B CA 1
ATOM 20241 C C . MET B 1 188 ? 189.850 147.012 181.800 1.00 44.26 188 MET B C 1
ATOM 20242 O O . MET B 1 188 ? 190.265 147.982 181.152 1.00 44.26 188 MET B O 1
ATOM 20256 N N . ARG B 1 189 ? 190.613 146.372 182.688 1.00 48.75 189 ARG B N 1
ATOM 20257 C CA . ARG B 1 189 ? 192.001 146.780 182.877 1.00 48.75 189 ARG B CA 1
ATOM 20258 C C . ARG B 1 189 ? 192.797 146.626 181.587 1.00 48.75 189 ARG B C 1
ATOM 20259 O O . ARG B 1 189 ? 193.591 147.503 181.233 1.00 48.75 189 ARG B O 1
ATOM 20280 N N . THR B 1 190 ? 192.599 145.517 180.872 1.00 46.15 190 THR B N 1
ATOM 20281 C CA . THR B 1 190 ? 193.236 145.352 179.568 1.00 46.15 190 THR B CA 1
ATOM 20282 C C . THR B 1 190 ? 192.759 146.414 178.586 1.00 46.15 190 THR B C 1
ATOM 20283 O O . THR B 1 190 ? 193.554 146.975 177.826 1.00 46.15 190 THR B O 1
ATOM 20294 N N . TYR B 1 191 ? 191.457 146.694 178.587 1.00 41.63 191 TYR B N 1
ATOM 20295 C CA . TYR B 1 191 ? 190.880 147.675 177.681 1.00 41.63 191 TYR B CA 1
ATOM 20296 C C . TYR B 1 191 ? 191.462 149.059 177.918 1.00 41.63 191 TYR B C 1
ATOM 20297 O O . TYR B 1 191 ? 191.443 149.902 177.016 1.00 41.63 191 TYR B O 1
ATOM 20315 N N . ASP B 1 192 ? 191.975 149.315 179.123 1.00 46.24 192 ASP B N 1
ATOM 20316 C CA . ASP B 1 192 ? 192.650 150.585 179.378 1.00 46.24 192 ASP B CA 1
ATOM 20317 C C . ASP B 1 192 ? 194.135 150.518 179.033 1.00 46.24 192 ASP B C 1
ATOM 20318 O O . ASP B 1 192 ? 194.706 151.503 178.553 1.00 46.24 192 ASP B O 1
ATOM 20327 N N . LEU B 1 193 ? 194.780 149.376 179.280 1.00 48.02 193 LEU B N 1
ATOM 20328 C CA . LEU B 1 193 ? 196.213 149.259 179.023 1.00 48.02 193 LEU B CA 1
ATOM 20329 C C . LEU B 1 193 ? 196.516 149.270 177.530 1.00 48.02 193 LEU B C 1
ATOM 20330 O O . LEU B 1 193 ? 197.403 149.998 177.072 1.00 48.02 193 LEU B O 1
ATOM 20346 N N . ALA B 1 194 ? 195.791 148.468 176.755 1.00 44.08 194 ALA B N 1
ATOM 20347 C CA . ALA B 1 194 ? 196.049 148.306 175.331 1.00 44.08 194 ALA B CA 1
ATOM 20348 C C . ALA B 1 194 ? 195.354 149.354 174.485 1.00 44.08 194 ALA B C 1
ATOM 20349 O O . ALA B 1 194 ? 195.073 149.095 173.311 1.00 44.08 194 ALA B O 1
ATOM 20356 N N . LYS B 1 195 ? 195.065 150.526 175.048 1.00 45.00 195 LYS B N 1
ATOM 20357 C CA . LYS B 1 195 ? 194.328 151.544 174.308 1.00 45.00 195 LYS B CA 1
ATOM 20358 C C . LYS B 1 195 ? 195.068 151.956 173.043 1.00 45.00 195 LYS B C 1
ATOM 20359 O O . LYS B 1 195 ? 194.450 152.144 171.990 1.00 45.00 195 LYS B O 1
ATOM 20378 N N . ASP B 1 196 ? 196.392 152.104 173.124 1.00 44.96 196 ASP B N 1
ATOM 20379 C CA . ASP B 1 196 ? 197.200 152.535 171.989 1.00 44.96 196 ASP B CA 1
ATOM 20380 C C . ASP B 1 196 ? 198.371 151.596 171.721 1.00 44.96 196 ASP B C 1
ATOM 20381 O O . ASP B 1 196 ? 199.384 152.022 171.159 1.00 44.96 196 ASP B O 1
ATOM 20390 N N . GLY B 1 197 ? 198.255 150.329 172.104 1.00 44.10 197 GLY B N 1
ATOM 20391 C CA . GLY B 1 197 ? 199.291 149.355 171.822 1.00 44.10 197 GLY B CA 1
ATOM 20392 C C . GLY B 1 197 ? 200.102 148.971 173.040 1.00 44.10 197 GLY B C 1
ATOM 20393 O O . GLY B 1 197 ? 200.542 149.840 173.795 1.00 44.10 197 GLY B O 1
ATOM 20397 N N . ILE B 1 198 ? 200.309 147.673 173.241 1.00 47.35 198 ILE B N 1
ATOM 20398 C CA . ILE B 1 198 ? 201.086 147.168 174.365 1.00 47.35 198 ILE B CA 1
ATOM 20399 C C . ILE B 1 198 ? 201.644 145.802 173.996 1.00 47.35 198 ILE B C 1
ATOM 20400 O O . ILE B 1 198 ? 200.972 145.003 173.337 1.00 47.35 198 ILE B O 1
ATOM 20416 N N . GLU B 1 199 ? 202.870 145.529 174.430 1.00 49.46 199 GLU B N 1
ATOM 20417 C CA . GLU B 1 199 ? 203.489 144.244 174.145 1.00 49.46 199 GLU B CA 1
ATOM 20418 C C . GLU B 1 199 ? 202.792 143.147 174.934 1.00 49.46 199 GLU B C 1
ATOM 20419 O O . GLU B 1 199 ? 202.187 143.400 175.976 1.00 49.46 199 GLU B O 1
ATOM 20431 N N . TYR B 1 200 ? 202.876 141.916 174.430 1.00 51.37 200 TYR B N 1
ATOM 20432 C CA . TYR B 1 200 ? 202.176 140.814 175.079 1.00 51.37 200 TYR B CA 1
ATOM 20433 C C . TYR B 1 200 ? 202.671 140.603 176.502 1.00 51.37 200 TYR B C 1
ATOM 20434 O O . TYR B 1 200 ? 201.869 140.483 177.434 1.00 51.37 200 TYR B O 1
ATOM 20452 N N . ASN B 1 201 ? 203.991 140.554 176.692 1.00 55.06 201 ASN B N 1
ATOM 20453 C CA . ASN B 1 201 ? 204.535 140.316 178.024 1.00 55.06 201 ASN B CA 1
ATOM 20454 C C . ASN B 1 201 ? 204.242 141.480 178.961 1.00 55.06 201 ASN B C 1
ATOM 20455 O O . ASN B 1 201 ? 203.927 141.274 180.139 1.00 55.06 201 ASN B O 1
ATOM 20466 N N . LYS B 1 202 ? 204.346 142.710 178.459 1.00 52.67 202 LYS B N 1
ATOM 20467 C CA . LYS B 1 202 ? 204.065 143.873 179.291 1.00 52.67 202 LYS B CA 1
ATOM 20468 C C . LYS B 1 202 ? 202.653 143.810 179.861 1.00 52.67 202 LYS B C 1
ATOM 20469 O O . LYS B 1 202 ? 202.428 144.163 181.023 1.00 52.67 202 LYS B O 1
ATOM 20488 N N . LEU B 1 203 ? 201.687 143.371 179.053 1.00 50.72 203 LEU B N 1
ATOM 20489 C CA . LEU B 1 203 ? 200.313 143.241 179.529 1.00 50.72 203 LEU B CA 1
ATOM 20490 C C . LEU B 1 203 ? 200.161 142.041 180.455 1.00 50.72 203 LEU B C 1
ATOM 20491 O O . LEU B 1 203 ? 199.516 142.129 181.508 1.00 50.72 203 LEU B O 1
ATOM 20507 N N . LYS B 1 204 ? 200.743 140.904 180.071 1.00 56.24 204 LYS B N 1
ATOM 20508 C CA . LYS B 1 204 ? 200.553 139.674 180.830 1.00 56.24 204 LYS B CA 1
ATOM 20509 C C . LYS B 1 204 ? 201.081 139.818 182.249 1.00 56.24 204 LYS B C 1
ATOM 20510 O O . LYS B 1 204 ? 200.412 139.436 183.218 1.00 56.24 204 LYS B O 1
ATOM 20529 N N . TYR B 1 205 ? 202.285 140.368 182.397 1.00 58.64 205 TYR B N 1
ATOM 20530 C CA . TYR B 1 205 ? 202.867 140.467 183.726 1.00 58.64 205 TYR B CA 1
ATOM 20531 C C . TYR B 1 205 ? 202.193 141.538 184.570 1.00 58.64 205 TYR B C 1
ATOM 20532 O O . TYR B 1 205 ? 202.100 141.372 185.788 1.00 58.64 205 TYR B O 1
ATOM 20550 N N . ILE B 1 206 ? 201.691 142.611 183.960 1.00 54.34 206 ILE B N 1
ATOM 20551 C CA . ILE B 1 206 ? 200.899 143.570 184.722 1.00 54.34 206 ILE B CA 1
ATOM 20552 C C . ILE B 1 206 ? 199.635 142.910 185.255 1.00 54.34 206 ILE B C 1
ATOM 20553 O O . ILE B 1 206 ? 199.254 143.114 186.413 1.00 54.34 206 ILE B O 1
ATOM 20569 N N . LEU B 1 207 ? 198.959 142.115 184.424 1.00 54.15 207 LEU B N 1
ATOM 20570 C CA . LEU B 1 207 ? 197.758 141.431 184.895 1.00 54.15 207 LEU B CA 1
ATOM 20571 C C . LEU B 1 207 ? 198.085 140.455 186.018 1.00 54.15 207 LEU B C 1
ATOM 20572 O O . LEU B 1 207 ? 197.371 140.394 187.028 1.00 54.15 207 LEU B O 1
ATOM 20588 N N . ILE B 1 208 ? 199.169 139.692 185.869 1.00 59.91 208 ILE B N 1
ATOM 20589 C CA . ILE B 1 208 ? 199.559 138.753 186.918 1.00 59.91 208 ILE B CA 1
ATOM 20590 C C . ILE B 1 208 ? 199.862 139.497 188.211 1.00 59.91 208 ILE B C 1
ATOM 20591 O O . ILE B 1 208 ? 199.467 139.066 189.300 1.00 59.91 208 ILE B O 1
ATOM 20607 N N . ASP B 1 209 ? 200.571 140.621 188.116 1.00 62.58 209 ASP B N 1
ATOM 20608 C CA . ASP B 1 209 ? 200.868 141.413 189.302 1.00 62.58 209 ASP B CA 1
ATOM 20609 C C . ASP B 1 209 ? 199.589 141.900 189.971 1.00 62.58 209 ASP B C 1
ATOM 20610 O O . ASP B 1 209 ? 199.445 141.818 191.195 1.00 62.58 209 ASP B O 1
ATOM 20619 N N . GLU B 1 210 ? 198.644 142.409 189.180 1.00 59.41 210 GLU B N 1
ATOM 20620 C CA . GLU B 1 210 ? 197.449 143.017 189.751 1.00 59.41 210 GLU B CA 1
ATOM 20621 C C . GLU B 1 210 ? 196.446 141.999 190.273 1.00 59.41 210 GLU B C 1
ATOM 20622 O O . GLU B 1 210 ? 195.574 142.368 191.065 1.00 59.41 210 GLU B O 1
ATOM 20634 N N . TYR B 1 211 ? 196.532 140.739 189.850 1.00 58.75 211 TYR B N 1
ATOM 20635 C CA . TYR B 1 211 ? 195.628 139.710 190.347 1.00 58.75 211 TYR B CA 1
ATOM 20636 C C . TYR B 1 211 ? 196.350 138.543 191.009 1.00 58.75 211 TYR B C 1
ATOM 20637 O O . TYR B 1 211 ? 195.736 137.825 191.804 1.00 58.75 211 TYR B O 1
ATOM 20655 N N . SER B 1 212 ? 197.627 138.327 190.693 1.00 65.14 212 SER B N 1
ATOM 20656 C CA . SER B 1 212 ? 198.446 137.288 191.312 1.00 65.14 212 SER B CA 1
ATOM 20657 C C . SER B 1 212 ? 198.067 135.894 190.825 1.00 65.14 212 SER B C 1
ATOM 20658 O O . SER B 1 212 ? 198.774 134.924 191.113 1.00 65.14 212 SER B O 1
ATOM 20666 N N . ILE B 1 213 ? 196.968 135.797 190.075 1.00 66.38 213 ILE B N 1
ATOM 20667 C CA . ILE B 1 213 ? 196.465 134.579 189.440 1.00 66.38 213 ILE B CA 1
ATOM 20668 C C . ILE B 1 213 ? 196.977 133.291 190.086 1.00 66.38 213 ILE B C 1
ATOM 20669 O O . ILE B 1 213 ? 196.179 132.418 190.445 1.00 66.38 213 ILE B O 1
ATOM 20685 N N . GLU B 1 214 ? 198.302 133.151 190.214 1.00 71.94 214 GLU B N 1
ATOM 20686 C CA . GLU B 1 214 ? 198.942 131.964 190.779 1.00 71.94 214 GLU B CA 1
ATOM 20687 C C . GLU B 1 214 ? 198.943 130.818 189.773 1.00 71.94 214 GLU B C 1
ATOM 20688 O O . GLU B 1 214 ? 199.527 129.761 190.029 1.00 71.94 214 GLU B O 1
ATOM 20700 N N . ASP B 1 215 ? 198.305 131.021 188.623 1.00 69.80 215 ASP B N 1
ATOM 20701 C CA . ASP B 1 215 ? 198.290 130.031 187.550 1.00 69.80 215 ASP B CA 1
ATOM 20702 C C . ASP B 1 215 ? 198.468 130.773 186.232 1.00 69.80 215 ASP B C 1
ATOM 20703 O O . ASP B 1 215 ? 197.529 131.378 185.713 1.00 69.80 215 ASP B O 1
ATOM 20712 N N . GLU B 1 216 ? 199.686 130.733 185.689 1.00 66.91 216 GLU B N 1
ATOM 20713 C CA . GLU B 1 216 ? 199.977 131.485 184.474 1.00 66.91 216 GLU B CA 1
ATOM 20714 C C . GLU B 1 216 ? 199.126 131.015 183.304 1.00 66.91 216 GLU B C 1
ATOM 20715 O O . GLU B 1 216 ? 198.813 131.805 182.408 1.00 66.91 216 GLU B O 1
ATOM 20727 N N . SER B 1 217 ? 198.739 129.739 183.293 1.00 68.33 217 SER B N 1
ATOM 20728 C CA . SER B 1 217 ? 197.924 129.225 182.199 1.00 68.33 217 SER B CA 1
ATOM 20729 C C . SER B 1 217 ? 196.538 129.852 182.168 1.00 68.33 217 SER B C 1
ATOM 20730 O O . SER B 1 217 ? 195.837 129.722 181.159 1.00 68.33 217 SER B O 1
ATOM 20738 N N . LYS B 1 218 ? 196.117 130.508 183.251 1.00 66.38 218 LYS B N 1
ATOM 20739 C CA . LYS B 1 218 ? 194.841 131.216 183.235 1.00 66.38 218 LYS B CA 1
ATOM 20740 C C . LYS B 1 218 ? 194.938 132.511 182.440 1.00 66.38 218 LYS B C 1
ATOM 20741 O O . LYS B 1 218 ? 194.034 132.839 181.663 1.00 66.38 218 LYS B O 1
ATOM 20760 N N . ILE B 1 219 ? 196.024 133.265 182.623 1.00 59.50 219 ILE B N 1
ATOM 20761 C CA . ILE B 1 219 ? 196.185 134.517 181.890 1.00 59.50 219 ILE B CA 1
ATOM 20762 C C . ILE B 1 219 ? 196.430 134.240 180.414 1.00 59.50 219 ILE B C 1
ATOM 20763 O O . ILE B 1 219 ? 195.907 134.942 179.539 1.00 59.50 219 ILE B O 1
ATOM 20779 N N . ASP B 1 220 ? 197.235 133.221 180.111 1.00 59.25 220 ASP B N 1
ATOM 20780 C CA . ASP B 1 220 ? 197.514 132.897 178.718 1.00 59.25 220 ASP B CA 1
ATOM 20781 C C . ASP B 1 220 ? 196.236 132.543 177.975 1.00 59.25 220 ASP B C 1
ATOM 20782 O O . ASP B 1 220 ? 196.015 133.010 176.853 1.00 59.25 220 ASP B O 1
ATOM 20791 N N . ASN B 1 221 ? 195.379 131.722 178.582 1.00 55.83 221 ASN B N 1
ATOM 20792 C CA . ASN B 1 221 ? 194.132 131.354 177.923 1.00 55.83 221 ASN B CA 1
ATOM 20793 C C . ASN B 1 221 ? 193.213 132.558 177.769 1.00 55.83 221 ASN B C 1
ATOM 20794 O O . ASN B 1 221 ? 192.545 132.705 176.742 1.00 55.83 221 ASN B O 1
ATOM 20805 N N . PHE B 1 222 ? 193.163 133.426 178.778 1.00 50.59 222 PHE B N 1
ATOM 20806 C CA . PHE B 1 222 ? 192.350 134.636 178.698 1.00 50.59 222 PHE B CA 1
ATOM 20807 C C . PHE B 1 222 ? 192.769 135.495 177.509 1.00 50.59 222 PHE B C 1
ATOM 20808 O O . PHE B 1 222 ? 191.944 135.867 176.661 1.00 50.59 222 PHE B O 1
ATOM 20825 N N . LEU B 1 223 ? 194.066 135.798 177.416 1.00 49.30 223 LEU B N 1
ATOM 20826 C CA . LEU B 1 223 ? 194.548 136.638 176.326 1.00 49.30 223 LEU B CA 1
ATOM 20827 C C . LEU B 1 223 ? 194.380 135.950 174.978 1.00 49.30 223 LEU B C 1
ATOM 20828 O O . LEU B 1 223 ? 194.037 136.598 173.985 1.00 49.30 223 LEU B O 1
ATOM 20844 N N . LYS B 1 224 ? 194.627 134.640 174.914 1.00 49.85 224 LYS B N 1
ATOM 20845 C CA . LYS B 1 224 ? 194.464 133.929 173.652 1.00 49.85 224 LYS B CA 1
ATOM 20846 C C . LYS B 1 224 ? 193.013 133.950 173.197 1.00 49.85 224 LYS B C 1
ATOM 20847 O O . LYS B 1 224 ? 192.731 134.079 172.001 1.00 49.85 224 LYS B O 1
ATOM 20866 N N . GLN B 1 225 ? 192.076 133.809 174.133 1.00 49.26 225 GLN B N 1
ATOM 20867 C CA . GLN B 1 225 ? 190.664 133.874 173.782 1.00 49.26 225 GLN B CA 1
ATOM 20868 C C . GLN B 1 225 ? 190.291 135.263 173.287 1.00 49.26 225 GLN B C 1
ATOM 20869 O O . GLN B 1 225 ? 189.498 135.400 172.350 1.00 49.26 225 GLN B O 1
ATOM 20883 N N . LEU B 1 226 ? 190.845 136.309 173.904 1.00 44.23 226 LEU B N 1
ATOM 20884 C CA . LEU B 1 226 ? 190.605 137.658 173.395 1.00 44.23 226 LEU B CA 1
ATOM 20885 C C . LEU B 1 226 ? 191.156 137.822 171.984 1.00 44.23 226 LEU B C 1
ATOM 20886 O O . LEU B 1 226 ? 190.518 138.444 171.129 1.00 44.23 226 LEU B O 1
ATOM 20902 N N . ILE B 1 227 ? 192.345 137.278 171.725 1.00 44.08 227 ILE B N 1
ATOM 20903 C CA . ILE B 1 227 ? 192.995 137.472 170.431 1.00 44.08 227 ILE B CA 1
ATOM 20904 C C . ILE B 1 227 ? 192.262 136.703 169.338 1.00 44.08 227 ILE B C 1
ATOM 20905 O O . ILE B 1 227 ? 192.097 137.192 168.216 1.00 44.08 227 ILE B O 1
ATOM 20921 N N . GLU B 1 228 ? 191.823 135.483 169.644 1.00 48.88 228 GLU B N 1
ATOM 20922 C CA . GLU B 1 228 ? 191.165 134.656 168.638 1.00 48.88 228 GLU B CA 1
ATOM 20923 C C . GLU B 1 228 ? 189.865 135.291 168.159 1.00 48.88 228 GLU B C 1
ATOM 20924 O O . GLU B 1 228 ? 189.525 135.204 166.974 1.00 48.88 228 GLU B O 1
ATOM 20936 N N . ARG B 1 229 ? 189.119 135.917 169.065 1.00 47.42 229 ARG B N 1
ATOM 20937 C CA . ARG B 1 229 ? 187.848 136.547 168.729 1.00 47.42 229 ARG B CA 1
ATOM 20938 C C . ARG B 1 229 ? 188.019 137.938 168.134 1.00 47.42 229 ARG B C 1
ATOM 20939 O O . ARG B 1 229 ? 187.017 138.567 167.780 1.00 47.42 229 ARG B O 1
ATOM 20960 N N . GLU B 1 230 ? 189.254 138.432 168.032 1.00 43.26 230 GLU B N 1
ATOM 20961 C CA . GLU B 1 230 ? 189.559 139.729 167.427 1.00 43.26 230 GLU B CA 1
ATOM 20962 C C . GLU B 1 230 ? 189.076 140.893 168.282 1.00 43.26 230 GLU B C 1
ATOM 20963 O O . GLU B 1 230 ? 188.689 141.937 167.758 1.00 43.26 230 GLU B O 1
ATOM 20975 N N . PHE B 1 231 ? 189.084 140.727 169.604 1.00 38.11 231 PHE B N 1
ATOM 20976 C CA . PHE B 1 231 ? 188.962 141.887 170.477 1.00 38.11 231 PHE B CA 1
ATOM 20977 C C . PHE B 1 231 ? 190.278 142.645 170.563 1.00 38.11 231 PHE B C 1
ATOM 20978 O O . PHE B 1 231 ? 190.277 143.856 170.803 1.00 38.11 231 PHE B O 1
ATOM 20995 N N . LEU B 1 232 ? 191.400 141.958 170.365 1.00 39.40 232 LEU B N 1
ATOM 20996 C CA . LEU B 1 232 ? 192.721 142.568 170.294 1.00 39.40 232 LEU B CA 1
ATOM 20997 C C . LEU B 1 232 ? 193.278 142.373 168.891 1.00 39.40 232 LEU B C 1
ATOM 20998 O O . LEU B 1 232 ? 193.210 141.269 168.343 1.00 39.40 232 LEU B O 1
ATOM 21014 N N . ILE B 1 233 ? 193.836 143.438 168.320 1.00 37.38 233 ILE B N 1
ATOM 21015 C CA . ILE B 1 233 ? 194.372 143.433 166.963 1.00 37.38 233 ILE B CA 1
ATOM 21016 C C . ILE B 1 233 ? 195.883 143.594 167.046 1.00 37.38 233 ILE B C 1
ATOM 21017 O O . ILE B 1 233 ? 196.377 144.508 167.714 1.00 37.38 233 ILE B O 1
ATOM 21033 N N . SER B 1 234 ? 196.614 142.713 166.367 1.00 40.60 234 SER B N 1
ATOM 21034 C CA . SER B 1 234 ? 198.068 142.751 166.398 1.00 40.60 234 SER B CA 1
ATOM 21035 C C . SER B 1 234 ? 198.601 143.795 165.422 1.00 40.60 234 SER B C 1
ATOM 21036 O O . SER B 1 234 ? 197.851 144.444 164.691 1.00 40.60 234 SER B O 1
ATOM 21044 N N . ASN B 1 235 ? 199.925 143.962 165.423 1.00 42.35 235 ASN B N 1
ATOM 21045 C CA . ASN B 1 235 ? 200.549 144.928 164.525 1.00 42.35 235 ASN B CA 1
ATOM 21046 C C . ASN B 1 235 ? 200.904 144.324 163.173 1.00 42.35 235 ASN B C 1
ATOM 21047 O O . ASN B 1 235 ? 201.338 145.056 162.280 1.00 42.35 235 ASN B O 1
ATOM 21058 N N . LEU B 1 236 ? 200.738 143.011 163.001 1.00 44.89 236 LEU B N 1
ATOM 21059 C CA . LEU B 1 236 ? 201.046 142.392 161.718 1.00 44.89 236 LEU B CA 1
ATOM 21060 C C . LEU B 1 236 ? 199.967 142.668 160.683 1.00 44.89 236 LEU B C 1
ATOM 21061 O O . LEU B 1 236 ? 200.243 142.631 159.480 1.00 44.89 236 LEU B O 1
ATOM 21077 N N . ARG B 1 237 ? 198.749 142.938 161.118 1.00 39.59 237 ARG B N 1
ATOM 21078 C CA . ARG B 1 237 ? 197.636 143.102 160.194 1.00 39.59 237 ARG B CA 1
ATOM 21079 C C . ARG B 1 237 ? 197.798 144.392 159.399 1.00 39.59 237 ARG B C 1
ATOM 21080 O O . ARG B 1 237 ? 197.851 145.469 160.005 1.00 39.59 237 ARG B O 1
ATOM 21101 N N . PRO B 1 238 ? 197.872 144.345 158.065 1.00 37.63 238 PRO B N 1
ATOM 21102 C CA . PRO B 1 238 ? 198.231 145.547 157.318 1.00 37.63 238 PRO B CA 1
ATOM 21103 C C . PRO B 1 238 ? 197.036 146.461 157.130 1.00 37.63 238 PRO B C 1
ATOM 21104 O O . PRO B 1 238 ? 195.884 145.997 157.068 1.00 37.63 238 PRO B O 1
ATOM 21115 N N . PRO B 1 239 ? 197.255 147.773 157.036 1.00 33.94 239 PRO B N 1
ATOM 21116 C CA . PRO B 1 239 ? 196.145 148.679 156.725 1.00 33.94 239 PRO B CA 1
ATOM 21117 C C . PRO B 1 239 ? 195.657 148.487 155.300 1.00 33.94 239 PRO B C 1
ATOM 21118 O O . PRO B 1 239 ? 196.400 148.044 154.424 1.00 33.94 239 PRO B O 1
ATOM 21129 N N . LEU B 1 240 ? 194.388 148.822 155.073 1.00 32.62 240 LEU B N 1
ATOM 21130 C CA . LEU B 1 240 ? 193.857 148.828 153.718 1.00 32.62 240 LEU B CA 1
ATOM 21131 C C . LEU B 1 240 ? 194.130 150.134 152.992 1.00 32.62 240 LEU B C 1
ATOM 21132 O O . LEU B 1 240 ? 193.942 150.190 151.774 1.00 32.62 240 LEU B O 1
ATOM 21148 N N . THR B 1 241 ? 194.567 151.175 153.698 1.00 30.11 241 THR B N 1
ATOM 21149 C CA . THR B 1 241 ? 194.766 152.493 153.113 1.00 30.11 241 THR B CA 1
ATOM 21150 C C . THR B 1 241 ? 196.235 152.837 152.912 1.00 30.11 241 THR B C 1
ATOM 21151 O O . THR B 1 241 ? 196.560 154.003 152.678 1.00 30.11 241 THR B O 1
ATOM 21162 N N . VAL B 1 242 ? 197.129 151.864 153.013 1.00 33.96 242 VAL B N 1
ATOM 21163 C CA . VAL B 1 242 ? 198.509 152.051 152.597 1.00 33.96 242 VAL B CA 1
ATOM 21164 C C . VAL B 1 242 ? 198.603 151.759 151.107 1.00 33.96 242 VAL B C 1
ATOM 21165 O O . VAL B 1 242 ? 197.691 151.195 150.499 1.00 33.96 242 VAL B O 1
ATOM 21178 N N . LEU B 1 243 ? 199.722 152.155 150.505 1.00 34.76 243 LEU B N 1
ATOM 21179 C CA . LEU B 1 243 ? 199.922 151.928 149.082 1.00 34.76 243 LEU B CA 1
ATOM 21180 C C . LEU B 1 243 ? 200.491 150.548 148.776 1.00 34.76 243 LEU B C 1
ATOM 21181 O O . LEU B 1 243 ? 200.519 150.155 147.606 1.00 34.76 243 LEU B O 1
ATOM 21197 N N . ASP B 1 244 ? 200.937 149.803 149.787 1.00 39.01 244 ASP B N 1
ATOM 21198 C CA . ASP B 1 244 ? 201.515 148.480 149.563 1.00 39.01 244 ASP B CA 1
ATOM 21199 C C . ASP B 1 244 ? 201.353 147.658 150.833 1.00 39.01 244 ASP B C 1
ATOM 21200 O O . ASP B 1 244 ? 202.003 147.946 151.841 1.00 39.01 244 ASP B O 1
ATOM 21209 N N . GLN B 1 245 ? 200.490 146.638 150.785 1.00 36.90 245 GLN B N 1
ATOM 21210 C CA . GLN B 1 245 ? 200.261 145.800 151.958 1.00 36.90 245 GLN B CA 1
ATOM 21211 C C . GLN B 1 245 ? 201.380 144.790 152.171 1.00 36.90 245 GLN B C 1
ATOM 21212 O O . GLN B 1 245 ? 201.656 144.410 153.313 1.00 36.90 245 GLN B O 1
ATOM 21226 N N . PHE B 1 246 ? 202.018 144.326 151.098 1.00 42.22 246 PHE B N 1
ATOM 21227 C CA . PHE B 1 246 ? 203.017 143.270 151.222 1.00 42.22 246 PHE B CA 1
ATOM 21228 C C . PHE B 1 246 ? 204.315 143.790 151.832 1.00 42.22 246 PHE B C 1
ATOM 21229 O O . PHE B 1 246 ? 204.904 143.138 152.703 1.00 42.22 246 PHE B O 1
ATOM 21246 N N . ASP B 1 247 ? 204.772 144.964 151.397 1.00 44.40 247 ASP B N 1
ATOM 21247 C CA . ASP B 1 247 ? 205.983 145.540 151.969 1.00 44.40 247 ASP B CA 1
ATOM 21248 C C . ASP B 1 247 ? 205.789 145.868 153.444 1.00 44.40 247 ASP B C 1
ATOM 21249 O O . ASP B 1 247 ? 206.704 145.681 154.257 1.00 44.40 247 ASP B O 1
ATOM 21258 N N . TYR B 1 248 ? 204.605 146.362 153.806 1.00 41.26 248 TYR B N 1
ATOM 21259 C CA . TYR B 1 248 ? 204.302 146.624 155.208 1.00 41.26 248 TYR B CA 1
ATOM 21260 C C . TYR B 1 248 ? 204.420 145.349 156.034 1.00 41.26 248 TYR B C 1
ATOM 21261 O O . TYR B 1 248 ? 205.010 145.350 157.120 1.00 41.26 248 TYR B O 1
ATOM 21279 N N . LEU B 1 249 ? 203.867 144.246 155.528 1.00 44.50 249 LEU B N 1
ATOM 21280 C CA . LEU B 1 249 ? 203.946 142.981 156.249 1.00 44.50 249 LEU B CA 1
ATOM 21281 C C . LEU B 1 249 ? 205.388 142.516 156.394 1.00 44.50 249 LEU B C 1
ATOM 21282 O O . LEU B 1 249 ? 205.785 142.025 157.458 1.00 44.50 249 LEU B O 1
ATOM 21298 N N . ILE B 1 250 ? 206.183 142.640 155.330 1.00 47.16 250 ILE B N 1
ATOM 21299 C CA . ILE B 1 250 ? 207.576 142.212 155.414 1.00 47.16 250 ILE B CA 1
ATOM 21300 C C . ILE B 1 250 ? 208.318 143.025 156.467 1.00 47.16 250 ILE B C 1
ATOM 21301 O O . ILE B 1 250 ? 209.058 142.474 157.293 1.00 47.16 250 ILE B O 1
ATOM 21317 N N . ASN B 1 251 ? 208.127 144.345 156.464 1.00 48.83 251 ASN B N 1
ATOM 21318 C CA . ASN B 1 251 ? 208.796 145.179 157.458 1.00 48.83 251 ASN B CA 1
ATOM 21319 C C . ASN B 1 251 ? 208.350 144.824 158.870 1.00 48.83 251 ASN B C 1
ATOM 21320 O O . ASN B 1 251 ? 209.170 144.783 159.794 1.00 48.83 251 ASN B O 1
ATOM 21331 N N . GLU B 1 252 ? 207.055 144.573 159.065 1.00 47.84 252 GLU B N 1
ATOM 21332 C CA . GLU B 1 252 ? 206.571 144.247 160.402 1.00 47.84 252 GLU B CA 1
ATOM 21333 C C . GLU B 1 252 ? 207.154 142.930 160.899 1.00 47.84 252 GLU B C 1
ATOM 21334 O O . GLU B 1 252 ? 207.567 142.827 162.061 1.00 47.84 252 GLU B O 1
ATOM 21346 N N . VAL B 1 253 ? 207.199 141.907 160.040 1.00 49.55 253 VAL B N 1
ATOM 21347 C CA . VAL B 1 253 ? 207.767 140.635 160.478 1.00 49.55 253 VAL B CA 1
ATOM 21348 C C . VAL B 1 253 ? 209.256 140.783 160.749 1.00 49.55 253 VAL B C 1
ATOM 21349 O O . VAL B 1 253 ? 209.795 140.129 161.649 1.00 49.55 253 VAL B O 1
ATOM 21362 N N . LYS B 1 254 ? 209.955 141.623 159.982 1.00 51.16 254 LYS B N 1
ATOM 21363 C CA . LYS B 1 254 ? 211.356 141.883 160.293 1.00 51.16 254 LYS B CA 1
ATOM 21364 C C . LYS B 1 254 ? 211.503 142.552 161.655 1.00 51.16 254 LYS B C 1
ATOM 21365 O O . LYS B 1 254 ? 212.409 142.213 162.424 1.00 51.16 254 LYS B O 1
ATOM 21384 N N . LYS B 1 255 ? 210.626 143.507 161.971 1.00 54.11 255 LYS B N 1
ATOM 21385 C CA . LYS B 1 255 ? 210.685 144.154 163.279 1.00 54.11 255 LYS B CA 1
ATOM 21386 C C . LYS B 1 255 ? 210.438 143.155 164.403 1.00 54.11 255 LYS B C 1
ATOM 21387 O O . LYS B 1 255 ? 211.133 143.179 165.424 1.00 54.11 255 LYS B O 1
ATOM 21406 N N . ALA B 1 256 ? 209.449 142.275 164.238 1.00 55.15 256 ALA B N 1
ATOM 21407 C CA . ALA B 1 256 ? 209.135 141.310 165.286 1.00 55.15 256 ALA B CA 1
ATOM 21408 C C . ALA B 1 256 ? 210.211 140.244 165.440 1.00 55.15 256 ALA B C 1
ATOM 21409 O O . ALA B 1 256 ? 210.346 139.674 166.527 1.00 55.15 256 ALA B O 1
ATOM 21416 N N . GLU B 1 257 ? 210.975 139.959 164.385 1.00 59.45 257 GLU B N 1
ATOM 21417 C CA . GLU B 1 257 ? 212.054 138.974 164.441 1.00 59.45 257 GLU B CA 1
ATOM 21418 C C . GLU B 1 257 ? 211.504 137.580 164.739 1.00 59.45 257 GLU B C 1
ATOM 21419 O O . GLU B 1 257 ? 211.898 136.920 165.702 1.00 59.45 257 GLU B O 1
ATOM 21431 N N . ILE B 1 258 ? 210.583 137.132 163.891 1.00 57.64 258 ILE B N 1
ATOM 21432 C CA . ILE B 1 258 ? 209.879 135.870 164.077 1.00 57.64 258 ILE B CA 1
ATOM 21433 C C . ILE B 1 258 ? 209.928 135.077 162.781 1.00 57.64 258 ILE B C 1
ATOM 21434 O O . ILE B 1 258 ? 209.875 135.640 161.683 1.00 57.64 258 ILE B O 1
ATOM 21450 N N . GLU B 1 259 ? 210.027 133.756 162.916 1.00 63.82 259 GLU B N 1
ATOM 21451 C CA . GLU B 1 259 ? 209.967 132.834 161.785 1.00 63.82 259 GLU B CA 1
ATOM 21452 C C . GLU B 1 259 ? 210.948 133.254 160.689 1.00 63.82 259 GLU B C 1
ATOM 21453 O O . GLU B 1 259 ? 210.570 133.614 159.574 1.00 63.82 259 GLU B O 1
ATOM 21465 N N . ILE B 1 260 ? 212.229 133.206 161.038 1.00 65.36 260 ILE B N 1
ATOM 21466 C CA . ILE B 1 260 ? 213.308 133.645 160.155 1.00 65.36 260 ILE B CA 1
ATOM 21467 C C . ILE B 1 260 ? 213.220 132.934 158.807 1.00 65.36 260 ILE B C 1
ATOM 21468 O O . ILE B 1 260 ? 213.438 133.573 157.768 1.00 65.36 260 ILE B O 1
ATOM 21484 N N . PRO B 1 261 ? 212.934 131.628 158.758 1.00 64.75 261 PRO B N 1
ATOM 21485 C CA . PRO B 1 261 ? 212.811 130.978 157.441 1.00 64.75 261 PRO B CA 1
ATOM 21486 C C . PRO B 1 261 ? 211.773 131.632 156.548 1.00 64.75 261 PRO B C 1
ATOM 21487 O O . PRO B 1 261 ? 211.967 131.711 155.329 1.00 64.75 261 PRO B O 1
ATOM 21498 N N . LEU B 1 262 ? 210.668 132.105 157.126 1.00 56.91 262 LEU B N 1
ATOM 21499 C CA . LEU B 1 262 ? 209.630 132.746 156.327 1.00 56.91 262 LEU B CA 1
ATOM 21500 C C . LEU B 1 262 ? 210.097 134.091 155.788 1.00 56.91 262 LEU B C 1
ATOM 21501 O O . LEU B 1 262 ? 209.731 134.478 154.674 1.00 56.91 262 LEU B O 1
ATOM 21517 N N . VAL B 1 263 ? 210.903 134.818 156.561 1.00 57.23 263 VAL B N 1
ATOM 21518 C CA . VAL B 1 263 ? 211.288 136.170 156.166 1.00 57.23 263 VAL B CA 1
ATOM 21519 C C . VAL B 1 263 ? 212.053 136.146 154.850 1.00 57.23 263 VAL B C 1
ATOM 21520 O O . VAL B 1 263 ? 211.818 136.976 153.964 1.00 57.23 263 VAL B O 1
ATOM 21533 N N . ASP B 1 264 ? 212.993 135.211 154.706 1.00 59.41 264 ASP B N 1
ATOM 21534 C CA . ASP B 1 264 ? 213.765 135.134 153.470 1.00 59.41 264 ASP B CA 1
ATOM 21535 C C . ASP B 1 264 ? 212.906 134.654 152.309 1.00 59.41 264 ASP B C 1
ATOM 21536 O O . ASP B 1 264 ? 213.080 135.107 151.173 1.00 59.41 264 ASP B O 1
ATOM 21545 N N . GLU B 1 265 ? 211.977 133.733 152.570 1.00 54.69 265 GLU B N 1
ATOM 21546 C CA . GLU B 1 265 ? 211.088 133.262 151.513 1.00 54.69 265 GLU B CA 1
ATOM 21547 C C . GLU B 1 265 ? 210.214 134.394 150.990 1.00 54.69 265 GLU B C 1
ATOM 21548 O O . GLU B 1 265 ? 209.990 134.514 149.781 1.00 54.69 265 GLU B O 1
ATOM 21560 N N . LEU B 1 266 ? 209.705 135.235 151.891 1.00 50.39 266 LEU B N 1
ATOM 21561 C CA . LEU B 1 266 ? 208.877 136.356 151.463 1.00 50.39 266 LEU B CA 1
ATOM 21562 C C . LEU B 1 266 ? 209.670 137.324 150.596 1.00 50.39 266 LEU B C 1
ATOM 21563 O O . LEU B 1 266 ? 209.146 137.859 149.614 1.00 50.39 266 LEU B O 1
ATOM 21579 N N . THR B 1 267 ? 210.936 137.563 150.937 1.00 53.55 267 THR B N 1
ATOM 21580 C CA . THR B 1 267 ? 211.764 138.426 150.101 1.00 53.55 267 THR B CA 1
ATOM 21581 C C . THR B 1 267 ? 211.998 137.801 148.731 1.00 53.55 267 THR B C 1
ATOM 21582 O O . THR B 1 267 ? 212.027 138.504 147.714 1.00 53.55 267 THR B O 1
ATOM 21593 N N . GLU B 1 268 ? 212.177 136.481 148.683 1.00 52.73 268 GLU B N 1
ATOM 21594 C CA . GLU B 1 268 ? 212.343 135.808 147.399 1.00 52.73 268 GLU B CA 1
ATOM 21595 C C . GLU B 1 268 ? 211.085 135.935 146.549 1.00 52.73 268 GLU B C 1
ATOM 21596 O O . GLU B 1 268 ? 211.167 136.159 145.336 1.00 52.73 268 GLU B O 1
ATOM 21608 N N . ILE B 1 269 ? 209.913 135.793 147.169 1.00 47.76 269 ILE B N 1
ATOM 21609 C CA . ILE B 1 269 ? 208.656 135.968 146.445 1.00 47.76 269 ILE B CA 1
ATOM 21610 C C . ILE B 1 269 ? 208.519 137.403 145.960 1.00 47.76 269 ILE B C 1
ATOM 21611 O O . ILE B 1 269 ? 207.997 137.658 144.870 1.00 47.76 269 ILE B O 1
ATOM 21627 N N . LYS B 1 270 ? 208.962 138.363 146.770 1.00 47.97 270 LYS B N 1
ATOM 21628 C CA . LYS B 1 270 ? 208.929 139.758 146.346 1.00 47.97 270 LYS B CA 1
ATOM 21629 C C . LYS B 1 270 ? 209.823 139.984 145.135 1.00 47.97 270 LYS B C 1
ATOM 21630 O O . LYS B 1 270 ? 209.458 140.721 144.213 1.00 47.97 270 LYS B O 1
ATOM 21649 N N . GLU B 1 271 ? 211.006 139.371 145.127 1.00 52.23 271 GLU B N 1
ATOM 21650 C CA . GLU B 1 271 ? 211.918 139.534 143.998 1.00 52.23 271 GLU B CA 1
ATOM 21651 C C . GLU B 1 271 ? 211.357 138.887 142.737 1.00 52.23 271 GLU B C 1
ATOM 21652 O O . GLU B 1 271 ? 211.404 139.477 141.653 1.00 52.23 271 GLU B O 1
ATOM 21664 N N . LYS B 1 272 ? 210.830 137.666 142.857 1.00 48.05 272 LYS B N 1
ATOM 21665 C CA . LYS B 1 272 ? 210.253 136.996 141.695 1.00 48.05 272 LYS B CA 1
ATOM 21666 C C . LYS B 1 272 ? 209.030 137.741 141.183 1.00 48.05 272 LYS B C 1
ATOM 21667 O O . LYS B 1 272 ? 208.811 137.831 139.971 1.00 48.05 272 LYS B O 1
ATOM 21686 N N . LEU B 1 273 ? 208.214 138.269 142.094 1.00 43.03 273 LEU B N 1
ATOM 21687 C CA . LEU B 1 273 ? 207.007 138.982 141.695 1.00 43.03 273 LEU B CA 1
ATOM 21688 C C . LEU B 1 273 ? 207.340 140.211 140.861 1.00 43.03 273 LEU B C 1
ATOM 21689 O O . LEU B 1 273 ? 206.539 140.635 140.023 1.00 43.03 273 LEU B O 1
ATOM 21705 N N . LYS B 1 274 ? 208.510 140.809 141.089 1.00 48.23 274 LYS B N 1
ATOM 21706 C CA . LYS B 1 274 ? 208.900 141.986 140.319 1.00 48.23 274 LYS B CA 1
ATOM 21707 C C . LYS B 1 274 ? 209.246 141.622 138.881 1.00 48.23 274 LYS B C 1
ATOM 21708 O O . LYS B 1 274 ? 208.937 142.376 137.953 1.00 48.23 274 LYS B O 1
ATOM 21727 N N . LEU B 1 275 ? 209.901 140.479 138.675 1.00 46.81 275 LEU B N 1
ATOM 21728 C CA . LEU B 1 275 ? 210.271 140.080 137.322 1.00 46.81 275 LEU B CA 1
ATOM 21729 C C . LEU B 1 275 ? 209.038 139.850 136.460 1.00 46.81 275 LEU B C 1
ATOM 21730 O O . LEU B 1 275 ? 209.013 140.232 135.286 1.00 46.81 275 LEU B O 1
ATOM 21746 N N . TYR B 1 276 ? 208.006 139.222 137.024 1.00 42.12 276 TYR B N 1
ATOM 21747 C CA . TYR B 1 276 ? 206.798 138.945 136.256 1.00 42.12 276 TYR B CA 1
ATOM 21748 C C . TYR B 1 276 ? 206.168 140.226 135.728 1.00 42.12 276 TYR B C 1
ATOM 21749 O O . TYR B 1 276 ? 205.534 140.223 134.668 1.00 42.12 276 TYR B O 1
ATOM 21767 N N . ASN B 1 277 ? 206.329 141.334 136.451 1.00 42.32 277 ASN B N 1
ATOM 21768 C CA . ASN B 1 277 ? 205.712 142.586 136.035 1.00 42.32 277 ASN B CA 1
ATOM 21769 C C . ASN B 1 277 ? 206.403 143.204 134.828 1.00 42.32 277 ASN B C 1
ATOM 21770 O O . ASN B 1 277 ? 205.869 144.154 134.247 1.00 42.32 277 ASN B O 1
ATOM 21781 N N . GLU B 1 278 ? 207.576 142.699 134.441 1.00 46.21 278 GLU B N 1
ATOM 21782 C CA . GLU B 1 278 ? 208.311 143.274 133.320 1.00 46.21 278 GLU B CA 1
ATOM 21783 C C . GLU B 1 278 ? 208.042 142.563 132.002 1.00 46.21 278 GLU B C 1
ATOM 21784 O O . GLU B 1 278 ? 208.325 143.130 130.942 1.00 46.21 278 GLU B O 1
ATOM 21796 N N . THR B 1 279 ? 207.511 141.351 132.038 1.00 43.89 279 THR B N 1
ATOM 21797 C CA . THR B 1 279 ? 207.267 140.609 130.808 1.00 43.89 279 THR B CA 1
ATOM 21798 C C . THR B 1 279 ? 206.121 141.248 130.029 1.00 43.89 279 THR B C 1
ATOM 21799 O O . THR B 1 279 ? 205.166 141.741 130.639 1.00 43.89 279 THR B O 1
ATOM 21810 N N . PRO B 1 280 ? 206.170 141.263 128.697 1.00 43.84 280 PRO B N 1
ATOM 21811 C CA . PRO B 1 280 ? 205.016 141.739 127.929 1.00 43.84 280 PRO B CA 1
ATOM 21812 C C . PRO B 1 280 ? 203.834 140.792 128.066 1.00 43.84 280 PRO B C 1
ATOM 21813 O O . PRO B 1 280 ? 203.973 139.632 128.456 1.00 43.84 280 PRO B O 1
ATOM 21824 N N . VAL B 1 281 ? 202.648 141.306 127.745 1.00 42.31 281 VAL B N 1
ATOM 21825 C CA . VAL B 1 281 ? 201.445 140.486 127.814 1.00 42.31 281 VAL B CA 1
ATOM 21826 C C . VAL B 1 281 ? 201.532 139.387 126.765 1.00 42.31 281 VAL B C 1
ATOM 21827 O O . VAL B 1 281 ? 201.842 139.644 125.595 1.00 42.31 281 VAL B O 1
ATOM 21840 N N . GLY B 1 282 ? 201.264 138.152 127.183 1.00 43.48 282 GLY B N 1
ATOM 21841 C CA . GLY B 1 282 ? 201.393 136.995 126.329 1.00 43.48 282 GLY B CA 1
ATOM 21842 C C . GLY B 1 282 ? 202.678 136.213 126.509 1.00 43.48 282 GLY B C 1
ATOM 21843 O O . GLY B 1 282 ? 202.751 135.062 126.067 1.00 43.48 282 GLY B O 1
ATOM 21847 N N . ALA B 1 283 ? 203.689 136.798 127.148 1.00 44.69 283 ALA B N 1
ATOM 21848 C CA . ALA B 1 283 ? 204.981 136.150 127.320 1.00 44.69 283 ALA B CA 1
ATOM 21849 C C . ALA B 1 283 ? 205.232 135.662 128.741 1.00 44.69 283 ALA B C 1
ATOM 21850 O O . ALA B 1 283 ? 206.300 135.100 129.001 1.00 44.69 283 ALA B O 1
ATOM 21857 N N . GLY B 1 284 ? 204.292 135.859 129.659 1.00 44.60 284 GLY B N 1
ATOM 21858 C CA . GLY B 1 284 ? 204.503 135.541 131.054 1.00 44.60 284 GLY B CA 1
ATOM 21859 C C . GLY B 1 284 ? 203.876 134.261 131.550 1.00 44.60 284 GLY B C 1
ATOM 21860 O O . GLY B 1 284 ? 203.702 134.108 132.761 1.00 44.60 284 GLY B O 1
ATOM 21864 N N . GLU B 1 285 ? 203.521 133.331 130.664 1.00 46.86 285 GLU B N 1
ATOM 21865 C CA . GLU B 1 285 ? 202.833 132.121 131.104 1.00 46.86 285 GLU B CA 1
ATOM 21866 C C . GLU B 1 285 ? 203.712 131.287 132.025 1.00 46.86 285 GLU B C 1
ATOM 21867 O O . GLU B 1 285 ? 203.246 130.769 133.045 1.00 46.86 285 GLU B O 1
ATOM 21879 N N . GLU B 1 286 ? 204.990 131.127 131.674 1.00 49.58 286 GLU B N 1
ATOM 21880 C CA . GLU B 1 286 ? 205.861 130.260 132.461 1.00 49.58 286 GLU B CA 1
ATOM 21881 C C . GLU B 1 286 ? 206.240 130.906 133.787 1.00 49.58 286 GLU B C 1
ATOM 21882 O O . GLU B 1 286 ? 206.303 130.225 134.817 1.00 49.58 286 GLU B O 1
ATOM 21894 N N . THR B 1 287 ? 206.500 132.214 133.786 1.00 44.08 287 THR B N 1
ATOM 21895 C CA . THR B 1 287 ? 206.838 132.895 135.031 1.00 44.08 287 THR B CA 1
ATOM 21896 C C . THR B 1 287 ? 205.672 132.862 136.012 1.00 44.08 287 THR B C 1
ATOM 21897 O O . THR B 1 287 ? 205.871 132.670 137.217 1.00 44.08 287 THR B O 1
ATOM 21908 N N . TYR B 1 288 ? 204.449 133.050 135.514 1.00 42.09 288 TYR B N 1
ATOM 21909 C CA . TYR B 1 288 ? 203.291 133.053 136.398 1.00 42.09 288 TYR B CA 1
ATOM 21910 C C . TYR B 1 288 ? 203.137 131.716 137.105 1.00 42.09 288 TYR B C 1
ATOM 21911 O O . TYR B 1 288 ? 202.811 131.674 138.293 1.00 42.09 288 TYR B O 1
ATOM 21929 N N . LEU B 1 289 ? 203.346 130.611 136.390 1.00 44.72 289 LEU B N 1
ATOM 21930 C CA . LEU B 1 289 ? 203.191 129.300 137.012 1.00 44.72 289 LEU B CA 1
ATOM 21931 C C . LEU B 1 289 ? 204.239 129.071 138.093 1.00 44.72 289 LEU B C 1
ATOM 21932 O O . LEU B 1 289 ? 203.925 128.541 139.165 1.00 44.72 289 LEU B O 1
ATOM 21948 N N . GLU B 1 290 ? 205.489 129.461 137.836 1.00 46.34 290 GLU B N 1
ATOM 21949 C CA . GLU B 1 290 ? 206.533 129.314 138.845 1.00 46.34 290 GLU B CA 1
ATOM 21950 C C . GLU B 1 290 ? 206.221 130.151 140.077 1.00 46.34 290 GLU B C 1
ATOM 21951 O O . GLU B 1 290 ? 206.342 129.680 141.214 1.00 46.34 290 GLU B O 1
ATOM 21963 N N . LEU B 1 291 ? 205.809 131.401 139.866 1.00 43.49 291 LEU B N 1
ATOM 21964 C CA . LEU B 1 291 ? 205.477 132.275 140.985 1.00 43.49 291 LEU B CA 1
ATOM 21965 C C . LEU B 1 291 ? 204.294 131.730 141.775 1.00 43.49 291 LEU B C 1
ATOM 21966 O O . LEU B 1 291 ? 204.290 131.762 143.008 1.00 43.49 291 LEU B O 1
ATOM 21982 N N . TYR B 1 292 ? 203.274 131.234 141.077 1.00 44.49 292 TYR B N 1
ATOM 21983 C CA . TYR B 1 292 ? 202.105 130.678 141.746 1.00 44.49 292 TYR B CA 1
ATOM 21984 C C . TYR B 1 292 ? 202.478 129.455 142.569 1.00 44.49 292 TYR B C 1
ATOM 21985 O O . TYR B 1 292 ? 202.026 129.295 143.709 1.00 44.49 292 TYR B O 1
ATOM 22003 N N . LYS B 1 293 ? 203.310 128.577 142.007 1.00 46.66 293 LYS B N 1
ATOM 22004 C CA . LYS B 1 293 ? 203.733 127.390 142.740 1.00 46.66 293 LYS B CA 1
ATOM 22005 C C . LYS B 1 293 ? 204.543 127.767 143.971 1.00 46.66 293 LYS B C 1
ATOM 22006 O O . LYS B 1 293 ? 204.390 127.158 145.035 1.00 46.66 293 LYS B O 1
ATOM 22025 N N . LYS B 1 294 ? 205.417 128.765 143.845 1.00 46.91 294 LYS B N 1
ATOM 22026 C CA . LYS B 1 294 ? 206.208 129.201 144.990 1.00 46.91 294 LYS B CA 1
ATOM 22027 C C . LYS B 1 294 ? 205.322 129.797 146.077 1.00 46.91 294 LYS B C 1
ATOM 22028 O O . LYS B 1 294 ? 205.471 129.476 147.261 1.00 46.91 294 LYS B O 1
ATOM 22047 N N . MET B 1 295 ? 204.390 130.671 145.692 1.00 43.80 295 MET B N 1
ATOM 22048 C CA . MET B 1 295 ? 203.531 131.323 146.675 1.00 43.80 295 MET B CA 1
ATOM 22049 C C . MET B 1 295 ? 202.625 130.320 147.373 1.00 43.80 295 MET B C 1
ATOM 22050 O O . MET B 1 295 ? 202.395 130.419 148.583 1.00 43.80 295 MET B O 1
ATOM 22064 N N . GLU B 1 296 ? 202.088 129.354 146.628 1.00 47.30 296 GLU B N 1
ATOM 22065 C CA . GLU B 1 296 ? 201.144 128.414 147.222 1.00 47.30 296 GLU B CA 1
ATOM 22066 C C . GLU B 1 296 ? 201.802 127.550 148.290 1.00 47.30 296 GLU B C 1
ATOM 22067 O O . GLU B 1 296 ? 201.106 126.962 149.124 1.00 47.30 296 GLU B O 1
ATOM 22079 N N . SER B 1 297 ? 203.132 127.448 148.280 1.00 46.09 297 SER B N 1
ATOM 22080 C CA . SER B 1 297 ? 203.821 126.660 149.294 1.00 46.09 297 SER B CA 1
ATOM 22081 C C . SER B 1 297 ? 203.832 127.344 150.653 1.00 46.09 297 SER B C 1
ATOM 22082 O O . SER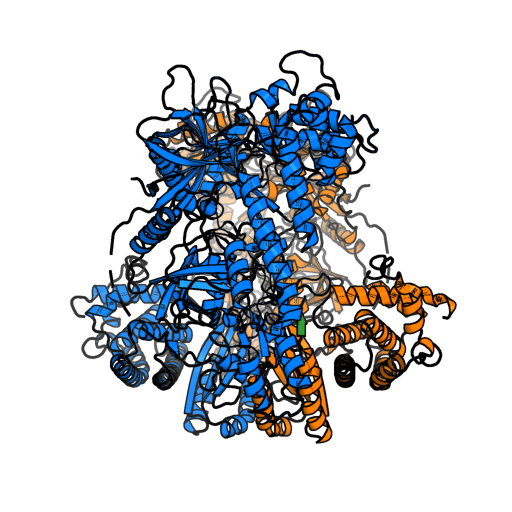 B 1 297 ? 203.963 126.663 151.673 1.00 46.09 297 SER B O 1
ATOM 22090 N N . VAL B 1 298 ? 203.699 128.670 150.689 1.00 46.41 298 VAL B N 1
ATOM 22091 C CA . VAL B 1 298 ? 203.701 129.387 151.959 1.00 46.41 298 VAL B CA 1
ATOM 22092 C C . VAL B 1 298 ? 202.316 129.366 152.591 1.00 46.41 298 VAL B C 1
ATOM 22093 O O . VAL B 1 298 ? 202.179 129.179 153.804 1.00 46.41 298 VAL B O 1
ATOM 22106 N N . ALA B 1 299 ? 201.274 129.562 151.789 1.00 45.71 299 ALA B N 1
ATOM 22107 C CA . ALA B 1 299 ? 199.903 129.531 152.285 1.00 45.71 299 ALA B CA 1
ATOM 22108 C C . ALA B 1 299 ? 198.986 129.180 151.127 1.00 45.71 299 ALA B C 1
ATOM 22109 O O . ALA B 1 299 ? 198.873 129.953 150.173 1.00 45.71 299 ALA B O 1
ATOM 22116 N N . ASN B 1 300 ? 198.327 128.029 151.215 1.00 49.16 300 ASN B N 1
ATOM 22117 C CA . ASN B 1 300 ? 197.507 127.513 150.124 1.00 49.16 300 ASN B CA 1
ATOM 22118 C C . ASN B 1 300 ? 196.087 128.048 150.271 1.00 49.16 300 ASN B C 1
ATOM 22119 O O . ASN B 1 300 ? 195.373 127.687 151.211 1.00 49.16 300 ASN B O 1
ATOM 22130 N N . VAL B 1 301 ? 195.679 128.904 149.334 1.00 46.67 301 VAL B N 1
ATOM 22131 C CA . VAL B 1 301 ? 194.329 129.449 149.288 1.00 46.67 301 VAL B CA 1
ATOM 22132 C C . VAL B 1 301 ? 193.847 129.418 147.844 1.00 46.67 301 VAL B C 1
ATOM 22133 O O . VAL B 1 301 ? 194.625 129.222 146.909 1.00 46.67 301 VAL B O 1
ATOM 22146 N N . LYS B 1 302 ? 192.537 129.599 147.672 1.00 50.22 302 LYS B N 1
ATOM 22147 C CA . LYS B 1 302 ? 191.960 129.557 146.333 1.00 50.22 302 LYS B CA 1
ATOM 22148 C C . LYS B 1 302 ? 192.460 130.713 145.474 1.00 50.22 302 LYS B C 1
ATOM 22149 O O . LYS B 1 302 ? 192.790 130.521 144.298 1.00 50.22 302 LYS B O 1
ATOM 22168 N N . ASN B 1 303 ? 192.523 131.917 146.040 1.00 46.53 303 ASN B N 1
ATOM 22169 C CA . ASN B 1 303 ? 192.977 133.110 145.333 1.00 46.53 303 ASN B CA 1
ATOM 22170 C C . ASN B 1 303 ? 194.318 133.534 145.910 1.00 46.53 303 ASN B C 1
ATOM 22171 O O . ASN B 1 303 ? 194.438 133.730 147.123 1.00 46.53 303 ASN B O 1
ATOM 22182 N N . ILE B 1 304 ? 195.319 133.684 145.042 1.00 43.13 304 ILE B N 1
ATOM 22183 C CA . ILE B 1 304 ? 196.682 133.974 145.459 1.00 43.13 304 ILE B CA 1
ATOM 22184 C C . ILE B 1 304 ? 197.198 135.279 144.868 1.00 43.13 304 ILE B C 1
ATOM 22185 O O . ILE B 1 304 ? 197.858 136.057 145.564 1.00 43.13 304 ILE B O 1
ATOM 22201 N N . LEU B 1 305 ? 196.928 135.538 143.592 1.00 40.38 305 LEU B N 1
ATOM 22202 C CA . LEU B 1 305 ? 197.444 136.713 142.904 1.00 40.38 305 LEU B CA 1
ATOM 22203 C C . LEU B 1 305 ? 196.312 137.507 142.272 1.00 40.38 305 LEU B C 1
ATOM 22204 O O . LEU B 1 305 ? 195.347 136.934 141.759 1.00 40.38 305 LEU B O 1
ATOM 22220 N N . GLN B 1 306 ? 196.443 138.828 142.318 1.00 36.99 306 GLN B N 1
ATOM 22221 C CA . GLN B 1 306 ? 195.529 139.750 141.662 1.00 36.99 306 GLN B CA 1
ATOM 22222 C C . GLN B 1 306 ? 196.311 140.563 140.641 1.00 36.99 306 GLN B C 1
ATOM 22223 O O . GLN B 1 306 ? 197.340 141.153 140.977 1.00 36.99 306 GLN B O 1
ATOM 22237 N N . VAL B 1 307 ? 195.821 140.601 139.404 1.00 35.99 307 VAL B N 1
ATOM 22238 C CA . VAL B 1 307 ? 196.553 141.189 138.288 1.00 35.99 307 VAL B CA 1
ATOM 22239 C C . VAL B 1 307 ? 195.703 142.277 137.650 1.00 35.99 307 VAL B C 1
ATOM 22240 O O . VAL B 1 307 ? 194.504 142.083 137.425 1.00 35.99 307 VAL B O 1
ATOM 22253 N N . ASP B 1 308 ? 196.326 143.419 137.375 1.00 35.71 308 ASP B N 1
ATOM 22254 C CA . ASP B 1 308 ? 195.728 144.514 136.628 1.00 35.71 308 ASP B CA 1
ATOM 22255 C C . ASP B 1 308 ? 196.743 145.004 135.609 1.00 35.71 308 ASP B C 1
ATOM 22256 O O . ASP B 1 308 ? 197.948 144.820 135.778 1.00 35.71 308 ASP B O 1
ATOM 22265 N N . MET B 1 309 ? 196.253 145.635 134.543 1.00 35.04 309 MET B N 1
ATOM 22266 C CA . MET B 1 309 ? 197.132 146.120 133.490 1.00 35.04 309 MET B CA 1
ATOM 22267 C C . MET B 1 309 ? 196.755 147.546 133.123 1.00 35.04 309 MET B C 1
ATOM 22268 O O . MET B 1 309 ? 195.639 147.999 133.381 1.00 35.04 309 MET B O 1
ATOM 22282 N N . LYS B 1 310 ? 197.709 148.245 132.516 1.00 34.99 310 LYS B N 1
ATOM 22283 C CA . LYS B 1 310 ? 197.592 149.657 132.183 1.00 34.99 310 LYS B CA 1
ATOM 22284 C C . LYS B 1 310 ? 197.761 149.834 130.681 1.00 34.99 310 LYS B C 1
ATOM 22285 O O . LYS B 1 310 ? 198.692 149.281 130.092 1.00 34.99 310 LYS B O 1
ATOM 22304 N N . LEU B 1 311 ? 196.868 150.613 130.065 1.00 34.82 311 LEU B N 1
ATOM 22305 C CA . LEU B 1 311 ? 196.872 150.728 128.608 1.00 34.82 311 LEU B CA 1
ATOM 22306 C C . LEU B 1 311 ? 198.175 151.322 128.095 1.00 34.82 311 LEU B C 1
ATOM 22307 O O . LEU B 1 311 ? 198.736 150.839 127.107 1.00 34.82 311 LEU B O 1
ATOM 22323 N N . ASN B 1 312 ? 198.667 152.375 128.742 1.00 42.16 312 ASN B N 1
ATOM 22324 C CA . ASN B 1 312 ? 199.881 153.061 128.309 1.00 42.16 312 ASN B CA 1
ATOM 22325 C C . ASN B 1 312 ? 199.697 153.662 126.912 1.00 42.16 312 ASN B C 1
ATOM 22326 O O . ASN B 1 312 ? 200.382 153.308 125.952 1.00 42.16 312 ASN B O 1
ATOM 22337 N N . LEU B 1 313 ? 198.744 154.585 126.819 1.00 39.60 313 LEU B N 1
ATOM 22338 C CA . LEU B 1 313 ? 198.445 155.243 125.556 1.00 39.60 313 LEU B CA 1
ATOM 22339 C C . LEU B 1 313 ? 199.500 156.290 125.224 1.00 39.60 313 LEU B C 1
ATOM 22340 O O . LEU B 1 313 ? 200.211 156.789 126.098 1.00 39.60 313 LEU B O 1
ATOM 22356 N N . ARG B 1 314 ? 199.590 156.624 123.936 1.00 49.38 314 ARG B N 1
ATOM 22357 C CA . ARG B 1 314 ? 200.497 157.676 123.488 1.00 49.38 314 ARG B CA 1
ATOM 22358 C C . ARG B 1 314 ? 199.881 159.056 123.686 1.00 49.38 314 ARG B C 1
ATOM 22359 O O . ARG B 1 314 ? 200.492 159.933 124.306 1.00 49.38 314 ARG B O 1
ATOM 22380 N N . ASP B 1 315 ? 198.675 159.265 123.163 1.00 44.85 315 ASP B N 1
ATOM 22381 C CA . ASP B 1 315 ? 197.941 160.514 123.306 1.00 44.85 315 ASP B CA 1
ATOM 22382 C C . ASP B 1 315 ? 196.626 160.234 124.014 1.00 44.85 315 ASP B C 1
ATOM 22383 O O . ASP B 1 315 ? 195.959 159.240 123.722 1.00 44.85 315 ASP B O 1
ATOM 22392 N N . LYS B 1 316 ? 196.271 161.091 124.968 1.00 36.86 316 LYS B N 1
ATOM 22393 C CA . LYS B 1 316 ? 195.050 160.883 125.736 1.00 36.86 316 LYS B CA 1
ATOM 22394 C C . LYS B 1 316 ? 194.310 162.185 126.025 1.00 36.86 316 LYS B C 1
ATOM 22395 O O . LYS B 1 316 ? 193.894 162.421 127.162 1.00 36.86 316 LYS B O 1
ATOM 22414 N N . LYS B 1 317 ? 194.142 163.036 125.016 1.00 38.36 317 LYS B N 1
ATOM 22415 C CA . LYS B 1 317 ? 193.422 164.296 125.151 1.00 38.36 317 LYS B CA 1
ATOM 22416 C C . LYS B 1 317 ? 191.990 164.143 124.660 1.00 38.36 317 LYS B C 1
ATOM 22417 O O . LYS B 1 317 ? 191.720 163.351 123.754 1.00 38.36 317 LYS B O 1
ATOM 22436 N N . ILE B 1 318 ? 191.073 164.903 125.256 1.00 33.69 318 ILE B N 1
ATOM 22437 C CA . ILE B 1 318 ? 189.715 165.026 124.742 1.00 33.69 318 ILE B CA 1
ATOM 22438 C C . ILE B 1 318 ? 189.334 166.496 124.724 1.00 33.69 318 ILE B C 1
ATOM 22439 O O . ILE B 1 318 ? 189.841 167.302 125.509 1.00 33.69 318 ILE B O 1
ATOM 22455 N N . ASN B 1 319 ? 188.418 166.837 123.825 1.00 38.34 319 ASN B N 1
ATOM 22456 C CA . ASN B 1 319 ? 187.908 168.196 123.745 1.00 38.34 319 ASN B CA 1
ATOM 22457 C C . ASN B 1 319 ? 187.179 168.548 125.032 1.00 38.34 319 ASN B C 1
ATOM 22458 O O . ASN B 1 319 ? 186.372 167.761 125.531 1.00 38.34 319 ASN B O 1
ATOM 22469 N N . LYS B 1 320 ? 187.460 169.734 125.572 1.00 35.98 320 LYS B N 1
ATOM 22470 C CA . LYS B 1 320 ? 186.814 170.154 126.808 1.00 35.98 320 LYS B CA 1
ATOM 22471 C C . LYS B 1 320 ? 185.372 170.587 126.594 1.00 35.98 320 LYS B C 1
ATOM 22472 O O . LYS B 1 320 ? 184.729 171.032 127.550 1.00 35.98 320 LYS B O 1
ATOM 22491 N N . LYS B 1 321 ? 184.855 170.481 125.368 1.00 34.89 321 LYS B N 1
ATOM 22492 C CA . LYS B 1 321 ? 183.448 170.776 125.122 1.00 34.89 321 LYS B CA 1
ATOM 22493 C C . LYS B 1 321 ? 182.539 169.734 125.756 1.00 34.89 321 LYS B C 1
ATOM 22494 O O . LYS B 1 321 ? 181.340 169.977 125.922 1.00 34.89 321 LYS B O 1
ATOM 22513 N N . ILE B 1 322 ? 183.083 168.569 126.109 1.00 29.58 322 ILE B N 1
ATOM 22514 C CA . ILE B 1 322 ? 182.268 167.502 126.681 1.00 29.58 322 ILE B CA 1
ATOM 22515 C C . ILE B 1 322 ? 181.679 167.912 128.021 1.00 29.58 322 ILE B C 1
ATOM 22516 O O . ILE B 1 322 ? 180.700 167.316 128.483 1.00 29.58 322 ILE B O 1
ATOM 22532 N N . ILE B 1 323 ? 182.258 168.922 128.673 1.00 29.01 323 ILE B N 1
ATOM 22533 C CA . ILE B 1 323 ? 181.796 169.291 130.006 1.00 29.01 323 ILE B CA 1
ATOM 22534 C C . ILE B 1 323 ? 180.552 170.163 129.935 1.00 29.01 323 ILE B C 1
ATOM 22535 O O . ILE B 1 323 ? 179.825 170.293 130.925 1.00 29.01 323 ILE B O 1
ATOM 22551 N N . SER B 1 324 ? 180.289 170.792 128.788 1.00 30.90 324 SER B N 1
ATOM 22552 C CA . SER B 1 324 ? 179.058 171.561 128.639 1.00 30.90 324 SER B CA 1
ATOM 22553 C C . SER B 1 324 ? 177.854 170.643 128.464 1.00 30.90 324 SER B C 1
ATOM 22554 O O . SER B 1 324 ? 176.785 170.881 129.044 1.00 30.90 324 SER B O 1
ATOM 22562 N N . ASP B 1 325 ? 178.016 169.583 127.674 1.00 29.36 325 ASP B N 1
ATOM 22563 C CA . ASP B 1 325 ? 176.922 168.651 127.432 1.00 29.36 325 ASP B CA 1
ATOM 22564 C C . ASP B 1 325 ? 176.492 167.967 128.721 1.00 29.36 325 ASP B C 1
ATOM 22565 O O . ASP B 1 325 ? 175.293 167.787 128.974 1.00 29.36 325 ASP B O 1
ATOM 22574 N N . VAL B 1 326 ? 177.458 167.570 129.549 1.00 25.99 326 VAL B N 1
ATOM 22575 C CA . VAL B 1 326 ? 177.113 166.946 130.820 1.00 25.99 326 VAL B CA 1
ATOM 22576 C C . VAL B 1 326 ? 176.362 167.930 131.696 1.00 25.99 326 VAL B C 1
ATOM 22577 O O . VAL B 1 326 ? 175.461 167.542 132.444 1.00 25.99 326 VAL B O 1
ATOM 22590 N N . ASN B 1 327 ? 176.714 169.214 131.628 1.00 28.38 327 ASN B N 1
ATOM 22591 C CA . ASN B 1 327 ? 175.991 170.211 132.406 1.00 28.38 327 ASN B CA 1
ATOM 22592 C C . ASN B 1 327 ? 174.552 170.361 131.933 1.00 28.38 327 ASN B C 1
ATOM 22593 O O . ASN B 1 327 ? 173.644 170.499 132.758 1.00 28.38 327 ASN B O 1
ATOM 22604 N N . ASP B 1 328 ? 174.315 170.337 130.619 1.00 27.31 328 ASP B N 1
ATOM 22605 C CA . ASP B 1 328 ? 172.937 170.355 130.131 1.00 27.31 328 ASP B CA 1
ATOM 22606 C C . ASP B 1 328 ? 172.164 169.146 130.643 1.00 27.31 328 ASP B C 1
ATOM 22607 O O . ASP B 1 328 ? 171.021 169.267 131.119 1.00 27.31 328 ASP B O 1
ATOM 22616 N N . LEU B 1 329 ? 172.778 167.967 130.549 1.00 24.89 329 LEU B N 1
ATOM 22617 C CA . LEU B 1 329 ? 172.125 166.753 131.016 1.00 24.89 329 LEU B CA 1
ATOM 22618 C C . LEU B 1 329 ? 171.775 166.862 132.492 1.00 24.89 329 LEU B C 1
ATOM 22619 O O . LEU B 1 329 ? 170.670 166.504 132.907 1.00 24.89 329 LEU B O 1
ATOM 22635 N N . MET B 1 330 ? 172.713 167.348 133.304 1.00 25.16 330 MET B N 1
ATOM 22636 C CA . MET B 1 330 ? 172.469 167.430 134.737 1.00 25.16 330 MET B CA 1
ATOM 22637 C C . MET B 1 330 ? 171.406 168.464 135.062 1.00 25.16 330 MET B C 1
ATOM 22638 O O . MET B 1 330 ? 170.605 168.254 135.975 1.00 25.16 330 MET B O 1
ATOM 22652 N N . ASN B 1 331 ? 171.372 169.579 134.334 1.00 27.73 331 ASN B N 1
ATOM 22653 C CA . ASN B 1 331 ? 170.300 170.544 134.540 1.00 27.73 331 ASN B CA 1
ATOM 22654 C C . ASN B 1 331 ? 168.942 169.893 134.328 1.00 27.73 331 ASN B C 1
ATOM 22655 O O . ASN B 1 331 ? 168.054 169.985 135.185 1.00 27.73 331 ASN B O 1
ATOM 22666 N N . ILE B 1 332 ? 168.764 169.206 133.198 1.00 27.02 332 ILE B N 1
ATOM 22667 C CA . ILE B 1 332 ? 167.442 168.638 132.945 1.00 27.02 332 ILE B CA 1
ATOM 22668 C C . ILE B 1 332 ? 167.131 167.505 133.917 1.00 27.02 332 ILE B C 1
ATOM 22669 O O . ILE B 1 332 ? 165.978 167.338 134.327 1.00 27.02 332 ILE B O 1
ATOM 22685 N N . LEU B 1 333 ? 168.127 166.699 134.292 1.00 25.37 333 LEU B N 1
ATOM 22686 C CA . LEU B 1 333 ? 167.863 165.580 135.193 1.00 25.37 333 LEU B CA 1
ATOM 22687 C C . LEU B 1 333 ? 167.533 166.058 136.600 1.00 25.37 333 LEU B C 1
ATOM 22688 O O . LEU B 1 333 ? 166.703 165.451 137.283 1.00 25.37 333 LEU B O 1
ATOM 22704 N N . LEU B 1 334 ? 168.180 167.130 137.062 1.00 27.42 334 LEU B N 1
ATOM 22705 C CA . LEU B 1 334 ? 167.876 167.664 138.384 1.00 27.42 334 LEU B CA 1
ATOM 22706 C C . LEU B 1 334 ? 166.561 168.428 138.394 1.00 27.42 334 LEU B C 1
ATOM 22707 O O . LEU B 1 334 ? 165.911 168.517 139.439 1.00 27.42 334 LEU B O 1
ATOM 22723 N N . ASP B 1 335 ? 166.161 168.999 137.256 1.00 30.24 335 ASP B N 1
ATOM 22724 C CA . ASP B 1 335 ? 164.846 169.628 137.180 1.00 30.24 335 ASP B CA 1
ATOM 22725 C C . ASP B 1 335 ? 163.731 168.601 137.347 1.00 30.24 335 ASP B C 1
ATOM 22726 O O . ASP B 1 335 ? 162.746 168.849 138.049 1.00 30.24 335 ASP B O 1
ATOM 22735 N N . LEU B 1 336 ? 163.868 167.438 136.707 1.00 28.95 336 LEU B N 1
ATOM 22736 C CA . LEU B 1 336 ? 162.833 166.413 136.800 1.00 28.95 336 LEU B CA 1
ATOM 22737 C C . LEU B 1 336 ? 162.746 165.817 138.198 1.00 28.95 336 LEU B C 1
ATOM 22738 O O . LEU B 1 336 ? 161.681 165.336 138.598 1.00 28.95 336 LEU B O 1
ATOM 22754 N N . SER B 1 337 ? 163.849 165.823 138.948 1.00 29.38 337 SER B N 1
ATOM 22755 C CA . SER B 1 337 ? 163.867 165.188 140.261 1.00 29.38 337 SER B CA 1
ATOM 22756 C C . SER B 1 337 ? 162.870 165.807 141.227 1.00 29.38 337 SER B C 1
ATOM 22757 O O . SER B 1 337 ? 162.478 165.152 142.195 1.00 29.38 337 SER B O 1
ATOM 22765 N N . MET B 1 338 ? 162.459 167.052 140.997 1.00 32.95 338 MET B N 1
ATOM 22766 C CA . MET B 1 338 ? 161.548 167.723 141.911 1.00 32.95 338 MET B CA 1
ATOM 22767 C C . MET B 1 338 ? 160.128 167.192 141.817 1.00 32.95 338 MET B C 1
ATOM 22768 O O . MET B 1 338 ? 159.277 167.610 142.608 1.00 32.95 338 MET B O 1
ATOM 22782 N N . SER B 1 339 ? 159.848 166.304 140.867 1.00 31.76 339 SER B N 1
ATOM 22783 C CA . SER B 1 339 ? 158.513 165.743 140.727 1.00 31.76 339 SER B CA 1
ATOM 22784 C C . SER B 1 339 ? 158.230 164.630 141.725 1.00 31.76 339 SER B C 1
ATOM 22785 O O . SER B 1 339 ? 157.061 164.300 141.940 1.00 31.76 339 SER B O 1
ATOM 22793 N N . ILE B 1 340 ? 159.257 164.053 142.341 1.00 32.78 340 ILE B N 1
ATOM 22794 C CA . ILE B 1 340 ? 159.094 163.014 143.352 1.00 32.78 340 ILE B CA 1
ATOM 22795 C C . ILE B 1 340 ? 159.202 163.675 144.717 1.00 32.78 340 ILE B C 1
ATOM 22796 O O . ILE B 1 340 ? 160.193 164.352 145.012 1.00 32.78 340 ILE B O 1
ATOM 22812 N N . GLU B 1 341 ? 158.185 163.476 145.552 1.00 38.73 341 GLU B N 1
ATOM 22813 C CA . GLU B 1 341 ? 158.110 164.181 146.825 1.00 38.73 341 GLU B CA 1
ATOM 22814 C C . GLU B 1 341 ? 158.815 163.433 147.950 1.00 38.73 341 GLU B C 1
ATOM 22815 O O . GLU B 1 341 ? 159.356 164.068 148.862 1.00 38.73 341 GLU B O 1
ATOM 22827 N N . ASN B 1 342 ? 158.825 162.104 147.908 1.00 35.38 342 ASN B N 1
ATOM 22828 C CA . ASN B 1 342 ? 159.331 161.272 149.000 1.00 35.38 342 ASN B CA 1
ATOM 22829 C C . ASN B 1 342 ? 160.320 160.259 148.438 1.00 35.38 342 ASN B C 1
ATOM 22830 O O . ASN B 1 342 ? 160.024 159.063 148.350 1.00 35.38 342 ASN B O 1
ATOM 22841 N N . PRO B 1 343 ? 161.517 160.709 148.048 1.00 33.23 343 PRO B N 1
ATOM 22842 C CA . PRO B 1 343 ? 162.454 159.805 147.365 1.00 33.23 343 PRO B CA 1
ATOM 22843 C C . PRO B 1 343 ? 163.103 158.765 148.262 1.00 33.23 343 PRO B C 1
ATOM 22844 O O . PRO B 1 343 ? 163.585 157.750 147.742 1.00 33.23 343 PRO B O 1
ATOM 22855 N N . GLU B 1 344 ? 163.140 158.979 149.577 1.00 33.63 344 GLU B N 1
ATOM 22856 C CA . GLU B 1 344 ? 163.733 158.045 150.533 1.00 33.63 344 GLU B CA 1
ATOM 22857 C C . GLU B 1 344 ? 162.717 157.773 151.635 1.00 33.63 344 GLU B C 1
ATOM 22858 O O . GLU B 1 344 ? 162.776 158.383 152.710 1.00 33.63 344 GLU B O 1
ATOM 22870 N N . PRO B 1 345 ? 161.758 156.876 151.396 1.00 32.53 345 PRO B N 1
ATOM 22871 C CA . PRO B 1 345 ? 160.679 156.697 152.378 1.00 32.53 345 PRO B CA 1
ATOM 22872 C C . PRO B 1 345 ? 161.131 156.095 153.699 1.00 32.53 345 PRO B C 1
ATOM 22873 O O . PRO B 1 345 ? 160.667 156.541 154.756 1.00 32.53 345 PRO B O 1
ATOM 22884 N N . PHE B 1 346 ? 162.018 155.099 153.680 1.00 28.53 346 PHE B N 1
ATOM 22885 C CA . PHE B 1 346 ? 162.425 154.458 154.927 1.00 28.53 346 PHE B CA 1
ATOM 22886 C C . PHE B 1 346 ? 163.184 155.421 155.832 1.00 28.53 346 PHE B C 1
ATOM 22887 O O . PHE B 1 346 ? 162.938 155.468 157.042 1.00 28.53 346 PHE B O 1
ATOM 22904 N N . LEU B 1 347 ? 164.104 156.204 155.269 1.00 25.92 347 LEU B N 1
ATOM 22905 C CA . LEU B 1 347 ? 164.830 157.172 156.084 1.00 25.92 347 LEU B CA 1
ATOM 22906 C C . LEU B 1 347 ? 163.915 158.291 156.561 1.00 25.92 347 LEU B C 1
ATOM 22907 O O . LEU B 1 347 ? 164.098 158.818 157.665 1.00 25.92 347 LEU B O 1
ATOM 22923 N N . SER B 1 348 ? 162.922 158.659 155.752 1.00 27.31 348 SER B N 1
ATOM 22924 C CA . SER B 1 348 ? 161.961 159.672 156.171 1.00 27.31 348 SER B CA 1
ATOM 22925 C C . SER B 1 348 ? 161.129 159.188 157.352 1.00 27.31 348 SER B C 1
ATOM 22926 O O . SER B 1 348 ? 160.786 159.976 158.238 1.00 27.31 348 SER B O 1
ATOM 22934 N N . LYS B 1 349 ? 160.771 157.901 157.369 1.00 29.41 349 LYS B N 1
ATOM 22935 C CA . LYS B 1 349 ? 160.088 157.341 158.534 1.00 29.41 349 LYS B CA 1
ATOM 22936 C C . LYS B 1 349 ? 161.016 157.268 159.740 1.00 29.41 349 LYS B C 1
ATOM 22937 O O . LYS B 1 349 ? 160.592 157.503 160.880 1.00 29.41 349 LYS B O 1
ATOM 22956 N N . TYR B 1 350 ? 162.279 156.915 159.511 1.00 20.92 350 TYR B N 1
ATOM 22957 C CA . TYR B 1 350 ? 163.223 156.826 160.616 1.00 20.92 350 TYR B CA 1
ATOM 22958 C C . TYR B 1 350 ? 163.429 158.179 161.275 1.00 20.92 350 TYR B C 1
ATOM 22959 O O . TYR B 1 350 ? 163.618 158.250 162.492 1.00 20.92 350 TYR B O 1
ATOM 22977 N N . LYS B 1 351 ? 163.406 159.260 160.498 1.00 24.33 351 LYS B N 1
ATOM 22978 C CA . LYS B 1 351 ? 163.506 160.584 161.102 1.00 24.33 351 LYS B CA 1
ATOM 22979 C C . LYS B 1 351 ? 162.349 160.837 162.058 1.00 24.33 351 LYS B C 1
ATOM 22980 O O . LYS B 1 351 ? 162.543 161.392 163.145 1.00 24.33 351 LYS B O 1
ATOM 22999 N N . GLN B 1 352 ? 161.136 160.442 161.671 1.00 24.27 352 GLN B N 1
ATOM 23000 C CA . GLN B 1 352 ? 159.986 160.605 162.555 1.00 24.27 352 GLN B CA 1
ATOM 23001 C C . GLN B 1 352 ? 160.136 159.771 163.819 1.00 24.27 352 GLN B C 1
ATOM 23002 O O . GLN B 1 352 ? 159.798 160.230 164.913 1.00 24.27 352 GLN B O 1
ATOM 23016 N N . GLU B 1 353 ? 160.620 158.535 163.687 1.00 23.98 353 GLU B N 1
ATOM 23017 C CA . GLU B 1 353 ? 160.846 157.712 164.875 1.00 23.98 353 GLU B CA 1
ATOM 23018 C C . GLU B 1 353 ? 161.858 158.365 165.808 1.00 23.98 353 GLU B C 1
ATOM 23019 O O . GLU B 1 353 ? 161.657 158.412 167.028 1.00 23.98 353 GLU B O 1
ATOM 23031 N N . PHE B 1 354 ? 162.953 158.879 165.247 1.00 21.39 354 PHE B N 1
ATOM 23032 C CA . PHE B 1 354 ? 163.976 159.540 166.049 1.00 21.39 354 PHE B CA 1
ATOM 23033 C C . PHE B 1 354 ? 163.405 160.758 166.761 1.00 21.39 354 PHE B C 1
ATOM 23034 O O . PHE B 1 354 ? 163.696 160.995 167.935 1.00 21.39 354 PHE B O 1
ATOM 23051 N N . ILE B 1 355 ? 162.592 161.549 166.063 1.00 23.59 355 ILE B N 1
ATOM 23052 C CA . ILE B 1 355 ? 162.033 162.754 166.671 1.00 23.59 355 ILE B CA 1
ATOM 23053 C C . ILE B 1 355 ? 161.051 162.390 167.776 1.00 23.59 355 ILE B C 1
ATOM 23054 O O . ILE B 1 355 ? 161.013 163.034 168.830 1.00 23.59 355 ILE B O 1
ATOM 23070 N N . GLU B 1 356 ? 160.235 161.361 167.551 1.00 24.92 356 GLU B N 1
ATOM 23071 C CA . GLU B 1 356 ? 159.270 160.943 168.561 1.00 24.92 356 GLU B CA 1
ATOM 23072 C C . GLU B 1 356 ? 159.966 160.409 169.806 1.00 24.92 356 GLU B C 1
ATOM 23073 O O . GLU B 1 356 ? 159.489 160.613 170.927 1.00 24.92 356 GLU B O 1
ATOM 23085 N N . LYS B 1 357 ? 161.091 159.716 169.633 1.00 22.69 357 LYS B N 1
ATOM 23086 C CA . LYS B 1 357 ? 161.765 159.100 170.772 1.00 22.69 357 LYS B CA 1
ATOM 23087 C C . LYS B 1 357 ? 162.666 160.091 171.505 1.00 22.69 357 LYS B C 1
ATOM 23088 O O . LYS B 1 357 ? 162.528 160.282 172.717 1.00 22.69 357 LYS B O 1
ATOM 23107 N N . TYR B 1 358 ? 163.598 160.724 170.792 1.00 22.00 358 TYR B N 1
ATOM 23108 C CA . TYR B 1 358 ? 164.628 161.550 171.405 1.00 22.00 358 TYR B CA 1
ATOM 23109 C C . TYR B 1 358 ? 164.413 163.046 171.235 1.00 22.00 358 TYR B C 1
ATOM 23110 O O . TYR B 1 358 ? 165.265 163.824 171.673 1.00 22.00 358 TYR B O 1
ATOM 23128 N N . GLY B 1 359 ? 163.321 163.477 170.614 1.00 24.36 359 GLY B N 1
ATOM 23129 C CA . GLY B 1 359 ? 163.148 164.902 170.419 1.00 24.36 359 GLY B CA 1
ATOM 23130 C C . GLY B 1 359 ? 164.128 165.451 169.397 1.00 24.36 359 GLY B C 1
ATOM 23131 O O . GLY B 1 359 ? 164.581 164.751 168.490 1.00 24.36 359 GLY B O 1
ATOM 23135 N N . GLN B 1 360 ? 164.461 166.732 169.548 1.00 29.33 360 GLN B N 1
ATOM 23136 C CA . GLN B 1 360 ? 165.338 167.417 168.610 1.00 29.33 360 GLN B CA 1
ATOM 23137 C C . GLN B 1 360 ? 166.485 168.165 169.271 1.00 29.33 360 GLN B C 1
ATOM 23138 O O . GLN B 1 360 ? 167.245 168.837 168.567 1.00 29.33 360 GLN B O 1
ATOM 23152 N N . ASP B 1 361 ? 166.636 168.075 170.591 1.00 34.48 361 ASP B N 1
ATOM 23153 C CA . ASP B 1 361 ? 167.679 168.792 171.312 1.00 34.48 361 ASP B CA 1
ATOM 23154 C C . ASP B 1 361 ? 168.707 167.863 171.942 1.00 34.48 361 ASP B C 1
ATOM 23155 O O . ASP B 1 361 ? 169.464 168.298 172.813 1.00 34.48 361 ASP B O 1
ATOM 23164 N N . ARG B 1 362 ? 168.755 166.600 171.524 1.00 27.89 362 ARG B N 1
ATOM 23165 C CA . ARG B 1 362 ? 169.687 165.621 172.059 1.00 27.89 362 ARG B CA 1
ATOM 23166 C C . ARG B 1 362 ? 170.570 165.072 170.949 1.00 27.89 362 ARG B C 1
ATOM 23167 O O . ARG B 1 362 ? 170.197 165.085 169.774 1.00 27.89 362 ARG B O 1
ATOM 23188 N N . GLU B 1 363 ? 171.745 164.588 171.340 1.00 27.09 363 GLU B N 1
ATOM 23189 C CA . GLU B 1 363 ? 172.626 163.824 170.470 1.00 27.09 363 GLU B CA 1
ATOM 23190 C C . GLU B 1 363 ? 172.805 162.433 171.054 1.00 27.09 363 GLU B C 1
ATOM 23191 O O . GLU B 1 363 ? 173.177 162.289 172.222 1.00 27.09 363 GLU B O 1
ATOM 23203 N N . ILE B 1 364 ? 172.551 161.418 170.238 1.00 23.05 364 ILE B N 1
ATOM 23204 C CA . ILE B 1 364 ? 172.498 160.032 170.680 1.00 23.05 364 ILE B CA 1
ATOM 23205 C C . ILE B 1 364 ? 173.660 159.275 170.061 1.00 23.05 364 ILE B C 1
ATOM 23206 O O . ILE B 1 364 ? 173.981 159.467 168.884 1.00 23.05 364 ILE B O 1
ATOM 23222 N N . SER B 1 365 ? 174.286 158.411 170.851 1.00 21.60 365 SER B N 1
ATOM 23223 C CA . SER B 1 365 ? 175.392 157.618 170.344 1.00 21.60 365 SER B CA 1
ATOM 23224 C C . SER B 1 365 ? 174.931 156.778 169.162 1.00 21.60 365 SER B C 1
ATOM 23225 O O . SER B 1 365 ? 173.799 156.294 169.128 1.00 21.60 365 SER B O 1
ATOM 23233 N N . LEU B 1 366 ? 175.811 156.620 168.175 1.00 21.66 366 LEU B N 1
ATOM 23234 C CA . LEU B 1 366 ? 175.452 155.873 166.975 1.00 21.66 366 LEU B CA 1
ATOM 23235 C C . LEU B 1 366 ? 175.105 154.428 167.306 1.00 21.66 366 LEU B C 1
ATOM 23236 O O . LEU B 1 366 ? 174.100 153.894 166.829 1.00 21.66 366 LEU B O 1
ATOM 23252 N N . LEU B 1 367 ? 175.929 153.776 168.124 1.00 23.85 367 LEU B N 1
ATOM 23253 C CA . LEU B 1 367 ? 175.748 152.356 168.396 1.00 23.85 367 LEU B CA 1
ATOM 23254 C C . LEU B 1 367 ? 174.612 152.076 169.366 1.00 23.85 367 LEU B C 1
ATOM 23255 O O . LEU B 1 367 ? 174.038 150.985 169.322 1.00 23.85 367 LEU B O 1
ATOM 23271 N N . GLU B 1 368 ? 174.293 153.017 170.252 1.00 24.07 368 GLU B N 1
ATOM 23272 C CA . GLU B 1 368 ? 173.119 152.879 171.104 1.00 24.07 368 GLU B CA 1
ATOM 23273 C C . GLU B 1 368 ? 171.838 153.121 170.319 1.00 24.07 368 GLU B C 1
ATOM 23274 O O . GLU B 1 368 ? 170.830 152.447 170.540 1.00 24.07 368 GLU B O 1
ATOM 23286 N N . MET B 1 369 ? 171.861 154.087 169.402 1.00 20.58 369 MET B N 1
ATOM 23287 C CA . MET B 1 369 ? 170.662 154.426 168.645 1.00 20.58 369 MET B CA 1
ATOM 23288 C C . MET B 1 369 ? 170.202 153.263 167.778 1.00 20.58 369 MET B C 1
ATOM 23289 O O . MET B 1 369 ? 169.000 153.021 167.646 1.00 20.58 369 MET B O 1
ATOM 23303 N N . LEU B 1 370 ? 171.139 152.545 167.161 1.00 21.31 370 LEU B N 1
ATOM 23304 C CA . LEU B 1 370 ? 170.804 151.453 166.256 1.00 21.31 370 LEU B CA 1
ATOM 23305 C C . LEU B 1 370 ? 170.540 150.141 166.976 1.00 21.31 370 LEU B C 1
ATOM 23306 O O . LEU B 1 370 ? 170.236 149.145 166.315 1.00 21.31 370 LEU B O 1
ATOM 23322 N N . ASP B 1 371 ? 170.670 150.105 168.295 1.00 24.41 371 ASP B N 1
ATOM 23323 C CA . ASP B 1 371 ? 170.448 148.873 169.035 1.00 24.41 371 ASP B CA 1
ATOM 23324 C C . ASP B 1 371 ? 168.957 148.605 169.184 1.00 24.41 371 ASP B C 1
ATOM 23325 O O . ASP B 1 371 ? 168.168 149.519 169.427 1.00 24.41 371 ASP B O 1
ATOM 23334 N N . ASN B 1 372 ? 168.572 147.338 169.035 1.00 24.31 372 ASN B N 1
ATOM 23335 C CA . ASN B 1 372 ? 167.165 146.976 169.161 1.00 24.31 372 ASN B CA 1
ATOM 23336 C C . ASN B 1 372 ? 166.658 147.160 170.583 1.00 24.31 372 ASN B C 1
ATOM 23337 O O . ASN B 1 372 ? 165.518 147.592 170.782 1.00 24.31 372 ASN B O 1
ATOM 23348 N N . ASP B 1 373 ? 167.485 146.848 171.580 1.00 26.16 373 ASP B N 1
ATOM 23349 C CA . ASP B 1 373 ? 167.034 146.878 172.966 1.00 26.16 373 ASP B CA 1
ATOM 23350 C C . ASP B 1 373 ? 167.069 148.286 173.541 1.00 26.16 373 ASP B C 1
ATOM 23351 O O . ASP B 1 373 ? 166.041 148.807 173.984 1.00 26.16 373 ASP B O 1
ATOM 23360 N N . ILE B 1 374 ? 168.242 148.916 173.546 1.00 25.38 374 ILE B N 1
ATOM 23361 C CA . ILE B 1 374 ? 168.431 150.219 174.168 1.00 25.38 374 ILE B CA 1
ATOM 23362 C C . ILE B 1 374 ? 168.302 151.367 173.181 1.00 25.38 374 ILE B C 1
ATOM 23363 O O . ILE B 1 374 ? 168.594 152.510 173.543 1.00 25.38 374 ILE B O 1
ATOM 23379 N N . GLY B 1 375 ? 167.878 151.104 171.950 1.00 22.11 375 GLY B N 1
ATOM 23380 C CA . GLY B 1 375 ? 167.704 152.153 170.968 1.00 22.11 375 GLY B CA 1
ATOM 23381 C C . GLY B 1 375 ? 166.346 152.093 170.308 1.00 22.11 375 GLY B C 1
ATOM 23382 O O . GLY B 1 375 ? 165.363 151.719 170.948 1.00 22.11 375 GLY B O 1
ATOM 23386 N N . ILE B 1 376 ? 166.276 152.468 169.033 1.00 20.87 376 ILE B N 1
ATOM 23387 C CA . ILE B 1 376 ? 165.062 152.336 168.240 1.00 20.87 376 ILE B CA 1
ATOM 23388 C C . ILE B 1 376 ? 165.251 151.365 167.084 1.00 20.87 376 ILE B C 1
ATOM 23389 O O . ILE B 1 376 ? 164.333 151.176 166.283 1.00 20.87 376 ILE B O 1
ATOM 23405 N N . GLY B 1 377 ? 166.416 150.737 166.981 1.00 20.31 377 GLY B N 1
ATOM 23406 C CA . GLY B 1 377 ? 166.674 149.780 165.937 1.00 20.31 377 GLY B CA 1
ATOM 23407 C C . GLY B 1 377 ? 167.032 150.454 164.633 1.00 20.31 377 GLY B C 1
ATOM 23408 O O . GLY B 1 377 ? 166.939 151.675 164.496 1.00 20.31 377 GLY B O 1
ATOM 23412 N N . PRO B 1 378 ? 167.458 149.672 163.649 1.00 20.91 378 PRO B N 1
ATOM 23413 C CA . PRO B 1 378 ? 167.802 150.237 162.348 1.00 20.91 378 PRO B CA 1
ATOM 23414 C C . PRO B 1 378 ? 166.556 150.570 161.551 1.00 20.91 378 PRO B C 1
ATOM 23415 O O . PRO B 1 378 ? 165.442 150.199 161.947 1.00 20.91 378 PRO B O 1
ATOM 23426 N N . PRO B 1 379 ? 166.690 151.284 160.435 1.00 20.65 379 PRO B N 1
ATOM 23427 C CA . PRO B 1 379 ? 165.540 151.469 159.549 1.00 20.65 379 PRO B CA 1
ATOM 23428 C C . PRO B 1 379 ? 164.936 150.132 159.145 1.00 20.65 379 PRO B C 1
ATOM 23429 O O . PRO B 1 379 ? 165.498 149.069 159.407 1.00 20.65 379 PRO B O 1
ATOM 23440 N N . MET B 1 380 ? 163.768 150.192 158.510 1.00 27.21 380 MET B N 1
ATOM 23441 C CA . MET B 1 380 ? 162.998 148.979 158.268 1.00 27.21 380 MET B CA 1
ATOM 23442 C C . MET B 1 380 ? 163.434 148.224 157.020 1.00 27.21 380 MET B C 1
ATOM 23443 O O . MET B 1 380 ? 162.882 147.153 156.753 1.00 27.21 380 MET B O 1
ATOM 23457 N N . ASN B 1 381 ? 164.387 148.743 156.249 1.00 23.58 381 ASN B N 1
ATOM 23458 C CA . ASN B 1 381 ? 164.901 148.036 155.083 1.00 23.58 381 ASN B CA 1
ATOM 23459 C C . ASN B 1 381 ? 166.290 147.453 155.301 1.00 23.58 381 ASN B C 1
ATOM 23460 O O . ASN B 1 381 ? 166.840 146.847 154.378 1.00 23.58 381 ASN B O 1
ATOM 23471 N N . TYR B 1 382 ? 166.864 147.604 156.491 1.00 21.36 382 TYR B N 1
ATOM 23472 C CA . TYR B 1 382 ? 168.200 147.096 156.763 1.00 21.36 382 TYR B CA 1
ATOM 23473 C C . TYR B 1 382 ? 168.150 145.597 157.030 1.00 21.36 382 TYR B C 1
ATOM 23474 O O . TYR B 1 382 ? 167.320 145.125 157.810 1.00 21.36 382 TYR B O 1
ATOM 23492 N N . GLU B 1 383 ? 169.045 144.852 156.382 1.00 27.81 383 GLU B N 1
ATOM 23493 C CA . GLU B 1 383 ? 169.038 143.394 156.431 1.00 27.81 383 GLU B CA 1
ATOM 23494 C C . GLU B 1 383 ? 169.927 142.823 157.521 1.00 27.81 383 GLU B C 1
ATOM 23495 O O . GLU B 1 383 ? 169.516 141.883 158.204 1.00 27.81 383 GLU B O 1
ATOM 23507 N N . ARG B 1 384 ? 171.137 143.344 157.695 1.00 31.82 384 ARG B N 1
ATOM 23508 C CA . ARG B 1 384 ? 171.877 143.059 158.910 1.00 31.82 384 ARG B CA 1
ATOM 23509 C C . ARG B 1 384 ? 170.993 143.466 160.085 1.00 31.82 384 ARG B C 1
ATOM 23510 O O . ARG B 1 384 ? 170.009 144.182 159.889 1.00 31.82 384 ARG B O 1
ATOM 23531 N N . PRO B 1 385 ? 171.344 143.082 161.324 1.00 27.80 385 PRO B N 1
ATOM 23532 C CA . PRO B 1 385 ? 170.292 142.671 162.263 1.00 27.80 385 PRO B CA 1
ATOM 23533 C C . PRO B 1 385 ? 169.011 143.452 162.056 1.00 27.80 385 PRO B C 1
ATOM 23534 O O . PRO B 1 385 ? 168.988 144.678 162.183 1.00 27.80 385 PRO B O 1
ATOM 23545 N N . ARG B 1 386 ? 167.939 142.745 161.716 1.00 25.60 386 ARG B N 1
ATOM 23546 C CA . ARG B 1 386 ? 166.713 143.414 161.319 1.00 25.60 386 ARG B CA 1
ATOM 23547 C C . ARG B 1 386 ? 166.013 144.000 162.534 1.00 25.60 386 ARG B C 1
ATOM 23548 O O . ARG B 1 386 ? 166.214 143.565 163.669 1.00 25.60 386 ARG B O 1
ATOM 23569 N N . ASN B 1 387 ? 165.184 145.001 162.285 1.00 23.33 387 ASN B N 1
ATOM 23570 C CA . ASN B 1 387 ? 164.322 145.516 163.332 1.00 23.33 387 ASN B CA 1
ATOM 23571 C C . ASN B 1 387 ? 163.339 144.430 163.743 1.00 23.33 387 ASN B C 1
ATOM 23572 O O . ASN B 1 387 ? 162.608 143.897 162.904 1.00 23.33 387 ASN B O 1
ATOM 23583 N N . ASN B 1 388 ? 163.330 144.085 165.027 1.00 23.44 388 ASN B N 1
ATOM 23584 C CA . ASN B 1 388 ? 162.421 143.070 165.536 1.00 23.44 388 ASN B CA 1
ATOM 23585 C C . ASN B 1 388 ? 161.094 143.653 165.996 1.00 23.44 388 ASN B C 1
ATOM 23586 O O . ASN B 1 388 ? 160.416 143.037 166.821 1.00 23.44 388 ASN B O 1
ATOM 23597 N N . ARG B 1 389 ? 160.714 144.818 165.483 1.00 25.05 389 ARG B N 1
ATOM 23598 C CA . ARG B 1 389 ? 159.447 145.447 165.816 1.00 25.05 389 ARG B CA 1
ATOM 23599 C C . ARG B 1 389 ? 158.481 145.307 164.651 1.00 25.05 389 ARG B C 1
ATOM 23600 O O . ARG B 1 389 ? 158.885 145.327 163.486 1.00 25.05 389 ARG B O 1
ATOM 23621 N N . SER B 1 390 ? 157.202 145.151 164.975 1.00 31.13 390 SER B N 1
ATOM 23622 C CA . SER B 1 390 ? 156.160 144.931 163.975 1.00 31.13 390 SER B CA 1
ATOM 23623 C C . SER B 1 390 ? 155.639 146.225 163.366 1.00 31.13 390 SER B C 1
ATOM 23624 O O . SER B 1 390 ? 154.431 146.469 163.358 1.00 31.13 390 SER B O 1
ATOM 23632 N N . LEU B 1 391 ? 156.528 147.068 162.851 1.00 32.70 391 LEU B N 1
ATOM 23633 C CA . LEU B 1 391 ? 156.113 148.314 162.228 1.00 32.70 391 LEU B CA 1
ATOM 23634 C C . LEU B 1 391 ? 155.660 148.067 160.792 1.00 32.70 391 LEU B C 1
ATOM 23635 O O . LEU B 1 391 ? 155.944 147.030 160.189 1.00 32.70 391 LEU B O 1
ATOM 23651 N N . ASP B 1 392 ? 154.944 149.047 160.245 1.00 45.98 392 ASP B N 1
ATOM 23652 C CA . ASP B 1 392 ? 154.400 148.950 158.893 1.00 45.98 392 ASP B CA 1
ATOM 23653 C C . ASP B 1 392 ? 155.470 149.369 157.893 1.00 45.98 392 ASP B C 1
ATOM 23654 O O . ASP B 1 392 ? 156.044 150.457 158.004 1.00 45.98 392 ASP B O 1
ATOM 23663 N N . VAL B 1 393 ? 155.735 148.506 156.906 1.00 42.29 393 VAL B N 1
ATOM 23664 C CA . VAL B 1 393 ? 156.768 148.781 155.909 1.00 42.29 393 VAL B CA 1
ATOM 23665 C C . VAL B 1 393 ? 156.205 149.311 154.602 1.00 42.29 393 VAL B C 1
ATOM 23666 O O . VAL B 1 393 ? 156.912 149.293 153.587 1.00 42.29 393 VAL B O 1
ATOM 23679 N N . SER B 1 394 ? 154.956 149.767 154.583 1.00 44.73 394 SER B N 1
ATOM 23680 C CA . SER B 1 394 ? 154.403 150.356 153.372 1.00 44.73 394 SER B CA 1
ATOM 23681 C C . SER B 1 394 ? 155.026 151.724 153.118 1.00 44.73 394 SER B C 1
ATOM 23682 O O . SER B 1 394 ? 155.189 152.538 154.031 1.00 44.73 394 SER B O 1
ATOM 23690 N N . VAL B 1 395 ? 155.369 151.974 151.855 1.00 37.83 395 VAL B N 1
ATOM 23691 C CA . VAL B 1 395 ? 156.084 153.184 151.469 1.00 37.83 395 VAL B CA 1
ATOM 23692 C C . VAL B 1 395 ? 155.547 153.662 150.129 1.00 37.83 395 VAL B C 1
ATOM 23693 O O . VAL B 1 395 ? 155.177 152.862 149.267 1.00 37.83 395 VAL B O 1
ATOM 23706 N N . ASN B 1 396 ? 155.521 154.982 149.955 1.00 38.01 396 ASN B N 1
ATOM 23707 C CA . ASN B 1 396 ? 155.002 155.591 148.738 1.00 38.01 396 ASN B CA 1
ATOM 23708 C C . ASN B 1 396 ? 155.814 156.840 148.436 1.00 38.01 396 ASN B C 1
ATOM 23709 O O . ASN B 1 396 ? 155.943 157.716 149.294 1.00 38.01 396 ASN B O 1
ATOM 23720 N N . GLU B 1 397 ? 156.354 156.919 147.220 1.00 35.72 397 GLU B N 1
ATOM 23721 C CA . GLU B 1 397 ? 157.229 158.019 146.838 1.00 35.72 397 GLU B CA 1
ATOM 23722 C C . GLU B 1 397 ? 156.479 159.236 146.316 1.00 35.72 397 GLU B C 1
ATOM 23723 O O . GLU B 1 397 ? 157.100 160.284 146.118 1.00 35.72 397 GLU B O 1
ATOM 23735 N N . LEU B 1 398 ? 155.174 159.130 146.082 1.00 36.49 398 LEU B N 1
ATOM 23736 C CA . LEU B 1 398 ? 154.341 160.280 145.743 1.00 36.49 398 LEU B CA 1
ATOM 23737 C C . LEU B 1 398 ? 154.868 161.003 144.502 1.00 36.49 398 LEU B C 1
ATOM 23738 O O . LEU B 1 398 ? 155.270 162.165 144.550 1.00 36.49 398 LEU B O 1
ATOM 23754 N N . LEU B 1 399 ? 154.861 160.291 143.380 1.00 31.03 399 LEU B N 1
ATOM 23755 C CA . LEU B 1 399 ? 155.196 160.915 142.108 1.00 31.03 399 LEU B CA 1
ATOM 23756 C C . LEU B 1 399 ? 154.057 161.817 141.653 1.00 31.03 399 LEU B C 1
ATOM 23757 O O . LEU B 1 399 ? 152.879 161.491 141.820 1.00 31.03 399 LEU B O 1
ATOM 23773 N N . ASP B 1 400 ? 154.415 162.958 141.074 1.00 32.38 400 ASP B N 1
ATOM 23774 C CA . ASP B 1 400 ? 153.424 163.917 140.606 1.00 32.38 400 ASP B CA 1
ATOM 23775 C C . ASP B 1 400 ? 152.548 163.289 139.530 1.00 32.38 400 ASP B C 1
ATOM 23776 O O . ASP B 1 400 ? 153.019 162.472 138.735 1.00 32.38 400 ASP B O 1
ATOM 23785 N N . ASN B 1 401 ? 151.266 163.659 139.514 1.00 33.92 401 ASN B N 1
ATOM 23786 C CA . ASN B 1 401 ? 150.349 163.099 138.525 1.00 33.92 401 ASN B CA 1
ATOM 23787 C C . ASN B 1 401 ? 150.576 163.687 137.140 1.00 33.92 401 ASN B C 1
ATOM 23788 O O . ASN B 1 401 ? 150.432 162.981 136.137 1.00 33.92 401 ASN B O 1
ATOM 23799 N N . ASN B 1 402 ? 150.914 164.974 137.057 1.00 34.12 402 ASN B N 1
ATOM 23800 C CA . ASN B 1 402 ? 151.172 165.578 135.757 1.00 34.12 402 ASN B CA 1
ATOM 23801 C C . ASN B 1 402 ? 152.366 164.940 135.068 1.00 34.12 402 ASN B C 1
ATOM 23802 O O . ASN B 1 402 ? 152.329 164.716 133.858 1.00 34.12 402 ASN B O 1
ATOM 23813 N N . VAL B 1 403 ? 153.431 164.642 135.809 1.00 30.52 403 VAL B N 1
ATOM 23814 C CA . VAL B 1 403 ? 154.593 164.005 135.202 1.00 30.52 403 VAL B CA 1
ATOM 23815 C C . VAL B 1 403 ? 154.267 162.575 134.793 1.00 30.52 403 VAL B C 1
ATOM 23816 O O . VAL B 1 403 ? 154.699 162.103 133.735 1.00 30.52 403 VAL B O 1
ATOM 23829 N N . ARG B 1 404 ? 153.495 161.867 135.615 1.00 29.29 404 ARG B N 1
ATOM 23830 C CA . ARG B 1 404 ? 153.087 160.516 135.257 1.00 29.29 404 ARG B CA 1
ATOM 23831 C C . ARG B 1 404 ? 152.274 160.515 133.972 1.00 29.29 404 ARG B C 1
ATOM 23832 O O . A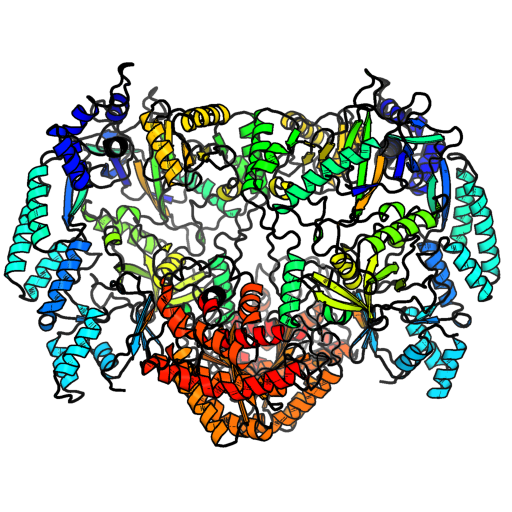RG B 1 404 ? 152.433 159.625 133.130 1.00 29.29 404 ARG B O 1
ATOM 23853 N N . ASP B 1 405 ? 151.385 161.495 133.810 1.00 31.10 405 ASP B N 1
ATOM 23854 C CA . ASP B 1 405 ? 150.627 161.615 132.569 1.00 31.10 405 ASP B CA 1
ATOM 23855 C C . ASP B 1 405 ? 151.529 162.014 131.409 1.00 31.10 405 ASP B C 1
ATOM 23856 O O . ASP B 1 405 ? 151.341 161.560 130.279 1.00 31.10 405 ASP B O 1
ATOM 23865 N N . TYR B 1 406 ? 152.514 162.871 131.671 1.00 29.96 406 TYR B N 1
ATOM 23866 C CA . TYR B 1 406 ? 153.428 163.305 130.620 1.00 29.96 406 TYR B CA 1
ATOM 23867 C C . TYR B 1 406 ? 154.215 162.133 130.055 1.00 29.96 406 TYR B C 1
ATOM 23868 O O . TYR B 1 406 ? 154.440 162.050 128.844 1.00 29.96 406 TYR B O 1
ATOM 23886 N N . PHE B 1 407 ? 154.659 161.219 130.920 1.00 25.85 407 PHE B N 1
ATOM 23887 C CA . PHE B 1 407 ? 155.504 160.127 130.447 1.00 25.85 407 PHE B CA 1
ATOM 23888 C C . PHE B 1 407 ? 154.696 158.994 129.831 1.00 25.85 407 PHE B C 1
ATOM 23889 O O . PHE B 1 407 ? 155.274 158.105 129.200 1.00 25.85 407 PHE B O 1
ATOM 23906 N N . MET B 1 408 ? 153.374 159.000 129.993 1.00 27.33 408 MET B N 1
ATOM 23907 C CA . MET B 1 408 ? 152.558 157.958 129.381 1.00 27.33 408 MET B CA 1
ATOM 23908 C C . MET B 1 408 ? 152.133 158.339 127.966 1.00 27.33 408 MET B C 1
ATOM 23909 O O . MET B 1 408 ? 152.032 157.471 127.089 1.00 27.33 408 MET B O 1
ATOM 23923 N N . GLU B 1 409 ? 151.890 159.629 127.718 1.00 29.56 409 GLU B N 1
ATOM 23924 C CA . GLU B 1 409 ? 151.600 160.071 126.359 1.00 29.56 409 GLU B CA 1
ATOM 23925 C C . GLU B 1 409 ? 152.780 159.802 125.439 1.00 29.56 409 GLU B C 1
ATOM 23926 O O . GLU B 1 409 ? 152.596 159.429 124.277 1.00 29.56 409 GLU B O 1
ATOM 23938 N N . LYS B 1 410 ? 154.000 160.003 125.937 1.00 26.97 410 LYS B N 1
ATOM 23939 C CA . LYS B 1 410 ? 155.187 159.727 125.135 1.00 26.97 410 LYS B CA 1
ATOM 23940 C C . LYS B 1 410 ? 155.245 158.264 124.722 1.00 26.97 410 LYS B C 1
ATOM 23941 O O . LYS B 1 410 ? 155.512 157.950 123.557 1.00 26.97 410 LYS B O 1
ATOM 23960 N N . TYR B 1 411 ? 154.998 157.356 125.664 1.00 25.03 411 TYR B N 1
ATOM 23961 C CA . TYR B 1 411 ? 155.024 155.931 125.356 1.00 25.03 411 TYR B CA 1
ATOM 23962 C C . TYR B 1 411 ? 153.942 155.568 124.348 1.00 25.03 411 TYR B C 1
ATOM 23963 O O . TYR B 1 411 ? 154.191 154.821 123.392 1.00 25.03 411 TYR B O 1
ATOM 23981 N N . PHE B 1 412 ? 152.729 156.088 124.550 1.00 27.46 412 PHE B N 1
ATOM 23982 C CA . PHE B 1 412 ? 151.638 155.799 123.625 1.00 27.46 412 PHE B CA 1
ATOM 23983 C C . PHE B 1 412 ? 151.972 156.282 122.221 1.00 27.46 412 PHE B C 1
ATOM 23984 O O . PHE B 1 412 ? 151.775 155.559 121.239 1.00 27.46 412 PHE B O 1
ATOM 24001 N N . GLN B 1 413 ? 152.490 157.506 122.108 1.00 27.63 413 GLN B N 1
ATOM 24002 C CA . GLN B 1 413 ? 152.835 158.047 120.800 1.00 27.63 413 GLN B CA 1
ATOM 24003 C C . GLN B 1 413 ? 153.934 157.228 120.141 1.00 27.63 413 GLN B C 1
ATOM 24004 O O . GLN B 1 413 ? 153.886 156.969 118.933 1.00 27.63 413 GLN B O 1
ATOM 24018 N N . ALA B 1 414 ? 154.937 156.815 120.916 1.00 26.00 414 ALA B N 1
ATOM 24019 C CA . ALA B 1 414 ? 156.022 156.020 120.354 1.00 26.00 414 ALA B CA 1
ATOM 24020 C C . ALA B 1 414 ? 155.503 154.698 119.807 1.00 26.00 414 ALA B C 1
ATOM 24021 O O . ALA B 1 414 ? 155.901 154.266 118.722 1.00 26.00 414 ALA B O 1
ATOM 24028 N N . LEU B 1 415 ? 154.610 154.036 120.545 1.00 27.60 415 LEU B N 1
ATOM 24029 C CA . LEU B 1 415 ? 154.042 152.787 120.043 1.00 27.60 415 LEU B CA 1
ATOM 24030 C C . LEU B 1 415 ? 153.216 153.023 118.785 1.00 27.60 415 LEU B C 1
ATOM 24031 O O . LEU B 1 415 ? 153.328 152.278 117.806 1.00 27.60 415 LEU B O 1
ATOM 24047 N N . LYS B 1 416 ? 152.370 154.055 118.794 1.00 28.99 416 LYS B N 1
ATOM 24048 C CA . LYS B 1 416 ? 151.495 154.291 117.651 1.00 28.99 416 LYS B CA 1
ATOM 24049 C C . LYS B 1 416 ? 152.291 154.600 116.391 1.00 28.99 416 LYS B C 1
ATOM 24050 O O . LYS B 1 416 ? 151.966 154.102 115.308 1.00 28.99 416 LYS B O 1
ATOM 24069 N N . THR B 1 417 ? 153.331 155.419 116.503 1.00 28.12 417 THR B N 1
ATOM 24070 C CA . THR B 1 417 ? 154.123 155.806 115.344 1.00 28.12 417 THR B CA 1
ATOM 24071 C C . THR B 1 417 ? 155.246 154.825 115.036 1.00 28.12 417 THR B C 1
ATOM 24072 O O . THR B 1 417 ? 156.009 155.056 114.093 1.00 28.12 417 THR B O 1
ATOM 24083 N N . ASN B 1 418 ? 155.368 153.744 115.803 1.00 30.01 418 ASN B N 1
ATOM 24084 C CA . ASN B 1 418 ? 156.384 152.720 115.568 1.00 30.01 418 ASN B CA 1
ATOM 24085 C C . ASN B 1 418 ? 157.794 153.294 115.661 1.00 30.01 418 ASN B C 1
ATOM 24086 O O . ASN B 1 418 ? 158.711 152.833 114.981 1.00 30.01 418 ASN B O 1
ATOM 24097 N N . SER B 1 419 ? 157.977 154.306 116.504 1.00 28.28 419 SER B N 1
ATOM 24098 C CA . SER B 1 419 ? 159.296 154.869 116.744 1.00 28.28 419 SER B CA 1
ATOM 24099 C C . SER B 1 419 ? 160.025 154.050 117.798 1.00 28.28 419 SER B C 1
ATOM 24100 O O . SER B 1 419 ? 159.401 153.380 118.625 1.00 28.28 419 SER B O 1
ATOM 24108 N N . ARG B 1 420 ? 161.353 154.100 117.760 1.00 28.43 420 ARG B N 1
ATOM 24109 C CA . ARG B 1 420 ? 162.173 153.307 118.665 1.00 28.43 420 ARG B CA 1
ATOM 24110 C C . ARG B 1 420 ? 162.772 154.115 119.807 1.00 28.43 420 ARG B C 1
ATOM 24111 O O . ARG B 1 420 ? 163.599 153.573 120.546 1.00 28.43 420 ARG B O 1
ATOM 24132 N N . ASN B 1 421 ? 162.394 155.380 119.977 1.00 26.54 421 ASN B N 1
ATOM 24133 C CA . ASN B 1 421 ? 162.971 156.205 121.026 1.00 26.54 421 ASN B CA 1
ATOM 24134 C C . ASN B 1 421 ? 161.945 157.201 121.544 1.00 26.54 421 ASN B C 1
ATOM 24135 O O . ASN B 1 421 ? 160.958 157.518 120.880 1.00 26.54 421 ASN B O 1
ATOM 24146 N N . ILE B 1 422 ? 162.200 157.684 122.757 1.00 24.51 422 ILE B N 1
ATOM 24147 C CA . ILE B 1 422 ? 161.398 158.710 123.410 1.00 24.51 422 ILE B CA 1
ATOM 24148 C C . ILE B 1 422 ? 162.319 159.889 123.678 1.00 24.51 422 ILE B C 1
ATOM 24149 O O . ILE B 1 422 ? 163.355 159.731 124.332 1.00 24.51 422 ILE B O 1
ATOM 24165 N N . ALA B 1 423 ? 161.948 161.063 123.184 1.00 26.94 423 ALA B N 1
ATOM 24166 C CA . ALA B 1 423 ? 162.781 162.250 123.302 1.00 26.94 423 ALA B CA 1
ATOM 24167 C C . ALA B 1 423 ? 162.131 163.250 124.246 1.00 26.94 423 ALA B C 1
ATOM 24168 O O . ALA B 1 423 ? 160.980 163.644 124.040 1.00 26.94 423 ALA B O 1
ATOM 24175 N N . ILE B 1 424 ? 162.868 163.654 125.273 1.00 27.64 424 ILE B N 1
ATOM 24176 C CA . ILE B 1 424 ? 162.413 164.670 126.213 1.00 27.64 424 ILE B CA 1
ATOM 24177 C C . ILE B 1 424 ? 163.094 165.983 125.860 1.00 27.64 424 ILE B C 1
ATOM 24178 O O . ILE B 1 424 ? 164.193 166.002 125.299 1.00 27.64 424 ILE B O 1
ATOM 24194 N N . ARG B 1 425 ? 162.438 167.095 126.186 1.00 33.16 425 ARG B N 1
ATOM 24195 C CA . ARG B 1 425 ? 162.895 168.405 125.750 1.00 33.16 425 ARG B CA 1
ATOM 24196 C C . ARG B 1 425 ? 162.735 169.416 126.874 1.00 33.16 425 ARG B C 1
ATOM 24197 O O . ARG B 1 425 ? 161.908 169.247 127.771 1.00 33.16 425 ARG B O 1
ATOM 24218 N N . ASP B 1 426 ? 163.549 170.473 126.818 1.00 37.46 426 ASP B N 1
ATOM 24219 C CA . ASP B 1 426 ? 163.536 171.475 127.878 1.00 37.46 426 ASP B CA 1
ATOM 24220 C C . ASP B 1 426 ? 162.210 172.221 127.924 1.00 37.46 426 ASP B C 1
ATOM 24221 O O . ASP B 1 426 ? 161.650 172.440 129.004 1.00 37.46 426 ASP B O 1
ATOM 24230 N N . ASP B 1 427 ? 161.695 172.631 126.763 1.00 38.53 427 ASP B N 1
ATOM 24231 C CA . ASP B 1 427 ? 160.441 173.377 126.741 1.00 38.53 427 ASP B CA 1
ATOM 24232 C C . ASP B 1 427 ? 159.276 172.537 127.246 1.00 38.53 427 ASP B C 1
ATOM 24233 O O . ASP B 1 427 ? 158.380 173.067 127.910 1.00 38.53 427 ASP B O 1
ATOM 24242 N N . GLU B 1 428 ? 159.257 171.240 126.933 1.00 35.87 428 GLU B N 1
ATOM 24243 C CA . GLU B 1 428 ? 158.205 170.373 127.453 1.00 35.87 428 GLU B CA 1
ATOM 24244 C C . GLU B 1 428 ? 158.268 170.272 128.971 1.00 35.87 428 GLU B C 1
ATOM 24245 O O . GLU B 1 428 ? 157.233 170.296 129.645 1.00 35.87 428 GLU B O 1
ATOM 24257 N N . ILE B 1 429 ? 159.472 170.139 129.528 1.00 34.67 429 ILE B N 1
ATOM 24258 C CA . ILE B 1 429 ? 159.610 170.037 130.977 1.00 34.67 429 ILE B CA 1
ATOM 24259 C C . ILE B 1 429 ? 159.235 171.353 131.645 1.00 34.67 429 ILE B C 1
ATOM 24260 O O . ILE B 1 429 ? 158.710 171.369 132.764 1.00 34.67 429 ILE B O 1
ATOM 24276 N N . LYS B 1 430 ? 159.509 172.478 130.984 1.00 39.65 430 LYS B N 1
ATOM 24277 C CA . LYS B 1 430 ? 159.197 173.772 131.581 1.00 39.65 430 LYS B CA 1
ATOM 24278 C C . LYS B 1 430 ? 157.692 173.984 131.700 1.00 39.65 430 LYS B C 1
ATOM 24279 O O . LYS B 1 430 ? 157.231 174.717 132.582 1.00 39.65 430 LYS B O 1
ATOM 24298 N N . ASN B 1 431 ? 156.909 173.356 130.823 1.00 40.97 431 ASN B N 1
ATOM 24299 C CA . ASN B 1 431 ? 155.459 173.502 130.872 1.00 40.97 431 ASN B CA 1
ATOM 24300 C C . ASN B 1 431 ? 154.822 172.732 132.020 1.00 40.97 431 ASN B C 1
ATOM 24301 O O . ASN B 1 431 ? 153.646 172.962 132.315 1.00 40.97 431 ASN B O 1
ATOM 24312 N N . LEU B 1 432 ? 155.552 171.820 132.662 1.00 35.72 432 LEU B N 1
ATOM 24313 C CA . LEU B 1 432 ? 155.009 171.092 133.800 1.00 35.72 432 LEU B CA 1
ATOM 24314 C C . LEU B 1 432 ? 154.956 171.937 135.064 1.00 35.72 432 LEU B C 1
ATOM 24315 O O . LEU B 1 432 ? 154.273 171.551 136.017 1.00 35.72 432 LEU B O 1
ATOM 24331 N N . GLU B 1 433 ? 155.654 173.072 135.096 1.00 42.22 433 GLU B N 1
ATOM 24332 C CA . GLU B 1 433 ? 155.619 173.981 136.240 1.00 42.22 433 GLU B CA 1
ATOM 24333 C C . GLU B 1 433 ? 156.040 173.270 137.523 1.00 42.22 433 GLU B C 1
ATOM 24334 O O . GLU B 1 433 ? 155.344 173.317 138.539 1.00 42.22 433 GLU B O 1
ATOM 24346 N N . LEU B 1 434 ? 157.186 172.600 137.474 1.00 36.02 434 LEU B N 1
ATOM 24347 C CA . LEU B 1 434 ? 157.705 171.916 138.648 1.00 36.02 434 LEU B CA 1
ATOM 24348 C C . LEU B 1 434 ? 158.394 172.903 139.582 1.00 36.02 434 LEU B C 1
ATOM 24349 O O . LEU B 1 434 ? 158.774 174.007 139.189 1.00 36.02 434 LEU B O 1
ATOM 24365 N N . GLN B 1 435 ? 158.556 172.487 140.833 1.00 39.50 435 GLN B N 1
ATOM 24366 C CA . GLN B 1 435 ? 159.257 173.305 141.812 1.00 39.50 435 GLN B CA 1
ATOM 24367 C C . GLN B 1 435 ? 160.730 173.420 141.443 1.00 39.50 435 GLN B C 1
ATOM 24368 O O . GLN B 1 435 ? 161.289 172.548 140.773 1.00 39.50 435 GLN B O 1
ATOM 24382 N N . LYS B 1 436 ? 161.359 174.511 141.871 1.00 39.35 436 LYS B N 1
ATOM 24383 C CA . LYS B 1 436 ? 162.774 174.725 141.602 1.00 39.35 436 LYS B CA 1
ATOM 24384 C C . LYS B 1 436 ? 163.635 174.054 142.664 1.00 39.35 436 LYS B C 1
ATOM 24385 O O . LYS B 1 436 ? 163.265 173.995 143.839 1.00 39.35 436 LYS B O 1
ATOM 24404 N N . ILE B 1 437 ? 164.795 173.552 142.241 1.00 31.18 437 ILE B N 1
ATOM 24405 C CA . ILE B 1 437 ? 165.702 172.878 143.161 1.00 31.18 437 ILE B CA 1
ATOM 24406 C C . ILE B 1 437 ? 166.567 173.908 143.873 1.00 31.18 437 ILE B C 1
ATOM 24407 O O . ILE B 1 437 ? 166.957 174.930 143.293 1.00 31.18 437 ILE B O 1
ATOM 24423 N N . ASP B 1 438 ? 166.869 173.645 145.141 1.00 32.47 438 ASP B N 1
ATOM 24424 C CA . ASP B 1 438 ? 167.684 174.539 145.947 1.00 32.47 438 ASP B CA 1
ATOM 24425 C C . ASP B 1 438 ? 169.154 174.152 145.871 1.00 32.47 438 ASP B C 1
ATOM 24426 O O . ASP B 1 438 ? 169.503 172.985 145.684 1.00 32.47 438 ASP B O 1
ATOM 24435 N N . TYR B 1 439 ? 170.018 175.154 146.031 1.00 33.02 439 TYR B N 1
ATOM 24436 C CA . TYR B 1 439 ? 171.456 174.912 146.009 1.00 33.02 439 TYR B CA 1
ATOM 24437 C C . TYR B 1 439 ? 171.885 173.972 147.129 1.00 33.02 439 TYR B C 1
ATOM 24438 O O . TYR B 1 439 ? 172.959 173.366 147.051 1.00 33.02 439 TYR B O 1
ATOM 24456 N N . GLU B 1 440 ? 171.068 173.835 148.173 1.00 31.85 440 GLU B N 1
ATOM 24457 C CA . GLU B 1 440 ? 171.428 172.978 149.296 1.00 31.85 440 GLU B CA 1
ATOM 24458 C C . GLU B 1 440 ? 171.111 171.511 149.042 1.00 31.85 440 GLU B C 1
ATOM 24459 O O . GLU B 1 440 ? 171.548 170.659 149.821 1.00 31.85 440 GLU B O 1
ATOM 24471 N N . ASN B 1 441 ? 170.356 171.194 147.990 1.00 29.01 441 ASN B N 1
ATOM 24472 C CA . ASN B 1 441 ? 170.010 169.816 147.665 1.00 29.01 441 ASN B CA 1
ATOM 24473 C C . ASN B 1 441 ? 170.792 169.260 146.486 1.00 29.01 441 ASN B C 1
ATOM 24474 O O . ASN B 1 441 ? 170.620 168.086 146.152 1.00 29.01 441 ASN B O 1
ATOM 24485 N N . ILE B 1 442 ? 171.621 170.065 145.842 1.00 27.84 442 ILE B N 1
ATOM 24486 C CA . ILE B 1 442 ? 172.417 169.580 144.711 1.00 27.84 442 ILE B CA 1
ATOM 24487 C C . ILE B 1 442 ? 173.602 168.783 145.248 1.00 27.84 442 ILE B C 1
ATOM 24488 O O . ILE B 1 442 ? 174.323 169.279 146.128 1.00 27.84 442 ILE B O 1
ATOM 24504 N N . PRO B 1 443 ? 173.843 167.560 144.776 1.00 25.91 443 PRO B N 1
ATOM 24505 C CA . PRO B 1 443 ? 174.983 166.796 145.294 1.00 25.91 443 PRO B CA 1
ATOM 24506 C C . PRO B 1 443 ? 176.300 167.514 145.046 1.00 25.91 443 PRO B C 1
ATOM 24507 O O . PRO B 1 443 ? 176.481 168.187 144.032 1.00 25.91 443 PRO B O 1
ATOM 24518 N N . ASP B 1 444 ? 177.228 167.358 145.991 1.00 27.63 444 ASP B N 1
ATOM 24519 C CA . ASP B 1 444 ? 178.503 168.062 145.942 1.00 27.63 444 ASP B CA 1
ATOM 24520 C C . ASP B 1 444 ? 179.416 167.580 144.824 1.00 27.63 444 ASP B C 1
ATOM 24521 O O . ASP B 1 444 ? 180.187 168.381 144.290 1.00 27.63 444 ASP B O 1
ATOM 24530 N N . SER B 1 445 ? 179.369 166.298 144.474 1.00 25.08 445 SER B N 1
ATOM 24531 C CA . SER B 1 445 ? 180.196 165.770 143.400 1.00 25.08 445 SER B CA 1
ATOM 24532 C C . SER B 1 445 ? 179.547 164.509 142.860 1.00 25.08 445 SER B C 1
ATOM 24533 O O . SER B 1 445 ? 178.680 163.915 143.503 1.00 25.08 445 SER B O 1
ATOM 24541 N N . LEU B 1 446 ? 179.974 164.110 141.665 1.00 23.66 446 LEU B N 1
ATOM 24542 C CA . LEU B 1 446 ? 179.423 162.926 141.024 1.00 23.66 446 LEU B CA 1
ATOM 24543 C C . LEU B 1 446 ? 180.372 162.453 139.935 1.00 23.66 446 LEU B C 1
ATOM 24544 O O . LEU B 1 446 ? 181.287 163.169 139.529 1.00 23.66 446 LEU B O 1
ATOM 24560 N N . GLU B 1 447 ? 180.146 161.225 139.479 1.00 23.80 447 GLU B N 1
ATOM 24561 C CA . GLU B 1 447 ? 180.847 160.650 138.343 1.00 23.80 447 GLU B CA 1
ATOM 24562 C C . GLU B 1 447 ? 179.838 160.076 137.363 1.00 23.80 447 GLU B C 1
ATOM 24563 O O . GLU B 1 447 ? 178.767 159.611 137.757 1.00 23.80 447 GLU B O 1
ATOM 24575 N N . ILE B 1 448 ? 180.188 160.106 136.082 1.00 23.20 448 ILE B N 1
ATOM 24576 C CA . ILE B 1 448 ? 179.333 159.581 135.028 1.00 23.20 448 ILE B CA 1
ATOM 24577 C C . ILE B 1 448 ? 180.189 158.786 134.052 1.00 23.20 448 ILE B C 1
ATOM 24578 O O . ILE B 1 448 ? 181.265 159.235 133.649 1.00 23.20 448 ILE B O 1
ATOM 24594 N N . ASN B 1 449 ? 179.710 157.602 133.681 1.00 23.77 449 ASN B N 1
ATOM 24595 C CA . ASN B 1 449 ? 180.372 156.745 132.708 1.00 23.77 449 ASN B CA 1
ATOM 24596 C C . ASN B 1 449 ? 179.748 156.971 131.340 1.00 23.77 449 ASN B C 1
ATOM 24597 O O . ASN B 1 449 ? 178.528 156.876 131.190 1.00 23.77 449 ASN B O 1
ATOM 24608 N N . LEU B 1 450 ? 180.584 157.256 130.345 1.00 23.88 450 LEU B N 1
ATOM 24609 C CA . LEU B 1 450 ? 180.125 157.603 129.009 1.00 23.88 450 LEU B CA 1
ATOM 24610 C C . LEU B 1 450 ? 180.868 156.779 127.975 1.00 23.88 450 LEU B C 1
ATOM 24611 O O . LEU B 1 450 ? 182.091 156.644 128.052 1.00 23.88 450 LEU B O 1
ATOM 24627 N N . LEU B 1 451 ? 180.135 156.240 127.008 1.00 26.34 451 LEU B N 1
ATOM 24628 C CA . LEU B 1 451 ? 180.733 155.713 125.791 1.00 26.34 451 LEU B CA 1
ATOM 24629 C C . LEU B 1 451 ? 180.612 156.767 124.701 1.00 26.34 451 LEU B C 1
ATOM 24630 O O . LEU B 1 451 ? 179.504 157.145 124.319 1.00 26.34 451 LEU B O 1
ATOM 24646 N N . VAL B 1 452 ? 181.750 157.234 124.201 1.00 31.58 452 VAL B N 1
ATOM 24647 C CA . VAL B 1 452 ? 181.800 158.308 123.220 1.00 31.58 452 VAL B CA 1
ATOM 24648 C C . VAL B 1 452 ? 182.063 157.698 121.854 1.00 31.58 452 VAL B C 1
ATOM 24649 O O . VAL B 1 452 ? 183.006 156.916 121.686 1.00 31.58 452 VAL B O 1
ATOM 24662 N N . LYS B 1 453 ? 181.219 158.042 120.885 1.00 37.66 453 LYS B N 1
ATOM 24663 C CA . LYS B 1 453 ? 181.383 157.616 119.505 1.00 37.66 453 LYS B CA 1
ATOM 24664 C C . LYS B 1 453 ? 181.229 158.823 118.598 1.00 37.66 453 LYS B C 1
ATOM 24665 O O . LYS B 1 453 ? 180.311 159.626 118.776 1.00 37.66 453 LYS B O 1
ATOM 24684 N N . ASN B 1 454 ? 182.129 158.952 117.632 1.00 48.86 454 ASN B N 1
ATOM 24685 C CA . ASN B 1 454 ? 182.051 160.047 116.680 1.00 48.86 454 ASN B CA 1
ATOM 24686 C C . ASN B 1 454 ? 180.812 159.879 115.813 1.00 48.86 454 ASN B C 1
ATOM 24687 O O . ASN B 1 454 ? 180.542 158.793 115.294 1.00 48.86 454 ASN B O 1
ATOM 24698 N N . LYS B 1 455 ? 180.055 160.965 115.661 1.00 57.40 455 LYS B N 1
ATOM 24699 C CA . LYS B 1 455 ? 178.746 160.862 115.026 1.00 57.40 455 LYS B CA 1
ATOM 24700 C C . LYS B 1 455 ? 178.864 160.430 113.572 1.00 57.40 455 LYS B C 1
ATOM 24701 O O . LYS B 1 455 ? 178.041 159.647 113.085 1.00 57.40 455 LYS B O 1
ATOM 24720 N N . SER B 1 456 ? 179.870 160.929 112.860 1.00 69.97 456 SER B N 1
ATOM 24721 C CA . SER B 1 456 ? 180.062 160.536 111.472 1.00 69.97 456 SER B CA 1
ATOM 24722 C C . SER B 1 456 ? 181.460 160.929 111.025 1.00 69.97 456 SER B C 1
ATOM 24723 O O . SER B 1 456 ? 182.004 161.946 111.464 1.00 69.97 456 SER B O 1
ATOM 24731 N N . GLU B 1 457 ? 182.033 160.105 110.144 1.00 73.12 457 GLU B N 1
ATOM 24732 C CA . GLU B 1 457 ? 183.325 160.405 109.538 1.00 73.12 457 GLU B CA 1
ATOM 24733 C C . GLU B 1 457 ? 183.205 161.272 108.293 1.00 73.12 457 GLU B C 1
ATOM 24734 O O . GLU B 1 457 ? 184.235 161.656 107.729 1.00 73.12 457 GLU B O 1
ATOM 24746 N N . ASP B 1 458 ? 181.985 161.583 107.849 1.00 82.71 458 ASP B N 1
ATOM 24747 C CA . ASP B 1 458 ? 181.813 162.355 106.624 1.00 82.71 458 ASP B CA 1
ATOM 24748 C C . ASP B 1 458 ? 182.368 163.767 106.741 1.00 82.71 458 ASP B C 1
ATOM 24749 O O . ASP B 1 458 ? 182.620 164.407 105.715 1.00 82.71 458 ASP B O 1
ATOM 24758 N N . ASN B 1 459 ? 182.565 164.268 107.962 1.00 84.65 459 ASN B N 1
ATOM 24759 C CA . ASN B 1 459 ? 182.976 165.648 108.170 1.00 84.65 459 ASN B CA 1
ATOM 24760 C C . ASN B 1 459 ? 184.294 165.786 108.920 1.00 84.65 459 ASN B C 1
ATOM 24761 O O . ASN B 1 459 ? 184.854 166.888 108.947 1.00 84.65 459 ASN B O 1
ATOM 24772 N N . LEU B 1 460 ? 184.809 164.713 109.518 1.00 84.08 460 LEU B N 1
ATOM 24773 C CA . LEU B 1 460 ? 186.030 164.777 110.320 1.00 84.08 460 LEU B CA 1
ATOM 24774 C C . LEU B 1 460 ? 185.934 165.898 111.353 1.00 84.08 460 LEU B C 1
ATOM 24775 O O . LEU B 1 460 ? 186.806 166.763 111.457 1.00 84.08 460 LEU B O 1
ATOM 24791 N N . SER B 1 461 ? 184.847 165.879 112.123 1.00 77.39 461 SER B N 1
ATOM 24792 C CA . SER B 1 461 ? 184.564 166.922 113.096 1.00 77.39 461 SER B CA 1
ATOM 24793 C C . SER B 1 461 ? 184.232 166.286 114.437 1.00 77.39 461 SER B C 1
ATOM 24794 O O . SER B 1 461 ? 183.921 165.096 114.520 1.00 77.39 461 SER B O 1
ATOM 24802 N N . ASP B 1 462 ? 184.310 167.096 115.491 1.00 63.29 462 ASP B N 1
ATOM 24803 C CA . ASP B 1 462 ? 184.034 166.620 116.840 1.00 63.29 462 ASP B CA 1
ATOM 24804 C C . ASP B 1 462 ? 182.541 166.653 117.140 1.00 63.29 462 ASP B C 1
ATOM 24805 O O . ASP B 1 462 ? 182.103 167.344 118.065 1.00 63.29 462 ASP B O 1
ATOM 24814 N N . GLU B 1 463 ? 181.754 165.918 116.359 1.00 61.30 463 GLU B N 1
ATOM 24815 C CA . GLU B 1 463 ? 180.342 165.697 116.658 1.00 61.30 463 GLU B CA 1
ATOM 24816 C C . GLU B 1 463 ? 180.242 164.357 117.372 1.00 61.30 463 GLU B C 1
ATOM 24817 O O . GLU B 1 463 ? 180.363 163.301 116.750 1.00 61.30 463 GLU B O 1
ATOM 24829 N N . PHE B 1 464 ? 180.022 164.396 118.682 1.00 42.91 464 PHE B N 1
ATOM 24830 C CA . PHE B 1 464 ? 180.074 163.208 119.519 1.00 42.91 464 PHE B CA 1
ATOM 24831 C C . PHE B 1 464 ? 178.675 162.769 119.925 1.00 42.91 464 PHE B C 1
ATOM 24832 O O . PHE B 1 464 ? 177.801 163.599 120.186 1.00 42.91 464 PHE B O 1
ATOM 24849 N N . GLN B 1 465 ? 178.476 161.456 119.962 1.00 33.55 465 GLN B N 1
ATOM 24850 C CA . GLN B 1 465 ? 177.252 160.834 120.441 1.00 33.55 465 GLN B CA 1
ATOM 24851 C C . GLN B 1 465 ? 177.584 160.048 121.701 1.00 33.55 465 GLN B C 1
ATOM 24852 O O . GLN B 1 465 ? 178.473 159.193 121.681 1.00 33.55 465 GLN B O 1
ATOM 24866 N N . TYR B 1 466 ? 176.877 160.333 122.790 1.00 28.37 466 TYR B N 1
ATOM 24867 C CA . TYR B 1 466 ? 177.183 159.774 124.099 1.00 28.37 466 TYR B CA 1
ATOM 24868 C C . TYR B 1 466 ? 176.155 158.718 124.473 1.00 28.37 466 TYR B C 1
ATOM 24869 O O . TYR B 1 466 ? 174.958 158.904 124.244 1.00 28.37 466 TYR B O 1
ATOM 24887 N N . TYR B 1 467 ? 176.627 157.613 125.044 1.00 27.61 467 TYR B N 1
ATOM 24888 C CA . TYR B 1 467 ? 175.775 156.569 125.594 1.00 27.61 467 TYR B CA 1
ATOM 24889 C C . TYR B 1 467 ? 176.168 156.354 127.046 1.00 27.61 467 TYR B C 1
ATOM 24890 O O . TYR B 1 467 ? 177.271 155.879 127.325 1.00 27.61 467 TYR B O 1
ATOM 24908 N N . ILE B 1 468 ? 175.268 156.685 127.969 1.00 22.36 468 ILE B N 1
ATOM 24909 C CA . ILE B 1 468 ? 175.554 156.480 129.382 1.00 22.36 468 ILE B CA 1
ATOM 24910 C C . ILE B 1 468 ? 175.755 154.992 129.635 1.00 22.36 468 ILE B C 1
ATOM 24911 O O . ILE B 1 468 ? 174.976 154.156 129.163 1.00 22.36 468 ILE B O 1
ATOM 24927 N N . GLY B 1 469 ? 176.802 154.656 130.383 1.00 21.39 469 GLY B N 1
ATOM 24928 C CA . GLY B 1 469 ? 177.186 153.281 130.591 1.00 21.39 469 GLY B CA 1
ATOM 24929 C C . GLY B 1 469 ? 176.172 152.508 131.404 1.00 21.39 469 GLY B C 1
ATOM 24930 O O . GLY B 1 469 ? 175.261 153.079 132.007 1.00 21.39 469 GLY B O 1
ATOM 24934 N N . PRO B 1 470 ? 176.309 151.181 131.430 1.00 21.77 470 PRO B N 1
ATOM 24935 C CA . PRO B 1 470 ? 175.332 150.360 132.162 1.00 21.77 470 PRO B CA 1
ATOM 24936 C C . PRO B 1 470 ? 175.268 150.654 133.650 1.00 21.77 470 PRO B C 1
ATOM 24937 O O . PRO B 1 470 ? 174.202 150.489 134.254 1.00 21.77 470 PRO B O 1
ATOM 24948 N N . ASN B 1 471 ? 176.375 151.068 134.263 1.00 23.08 471 ASN B N 1
ATOM 24949 C CA . ASN B 1 471 ? 176.433 151.320 135.697 1.00 23.08 471 ASN B CA 1
ATOM 24950 C C . ASN B 1 471 ? 176.137 152.769 136.062 1.00 23.08 471 ASN B C 1
ATOM 24951 O O . ASN B 1 471 ? 175.904 153.059 137.238 1.00 23.08 471 ASN B O 1
ATOM 24962 N N . LEU B 1 472 ? 176.163 153.678 135.091 1.00 22.48 472 LEU B N 1
ATOM 24963 C CA . LEU B 1 472 ? 175.680 155.046 135.248 1.00 22.48 472 LEU B CA 1
ATOM 24964 C C . LEU B 1 472 ? 176.609 155.951 136.048 1.00 22.48 472 LEU B C 1
ATOM 24965 O O . LEU B 1 472 ? 176.407 157.165 136.063 1.00 22.48 472 LEU B O 1
ATOM 24981 N N . GLY B 1 473 ? 177.640 155.402 136.679 1.00 22.41 473 GLY B N 1
ATOM 24982 C CA . GLY B 1 473 ? 178.530 156.231 137.482 1.00 22.41 473 GLY B CA 1
ATOM 24983 C C . GLY B 1 473 ? 178.329 156.002 138.964 1.00 22.41 473 GLY B C 1
ATOM 24984 O O . GLY B 1 473 ? 177.856 154.942 139.384 1.00 22.41 473 GLY B O 1
ATOM 24988 N N . SER B 1 474 ? 178.685 157.017 139.751 1.00 23.51 474 SER B N 1
ATOM 24989 C CA . SER B 1 474 ? 178.654 156.908 141.203 1.00 23.51 474 SER B CA 1
ATOM 24990 C C . SER B 1 474 ? 178.177 158.220 141.808 1.00 23.51 474 SER B C 1
ATOM 24991 O O . SER B 1 474 ? 177.954 159.209 141.108 1.00 23.51 474 SER B O 1
ATOM 24999 N N . THR B 1 475 ? 178.019 158.209 143.130 1.00 24.07 475 THR B N 1
ATOM 25000 C CA . THR B 1 475 ? 177.469 159.335 143.873 1.00 24.07 475 THR B CA 1
ATOM 25001 C C . THR B 1 475 ? 178.533 160.263 144.440 1.00 24.07 475 THR B C 1
ATOM 25002 O O . THR B 1 475 ? 178.186 161.225 145.129 1.00 24.07 475 THR B O 1
ATOM 25013 N N . SER B 1 476 ? 179.809 160.005 144.175 1.00 24.10 476 SER B N 1
ATOM 25014 C CA . SER B 1 476 ? 180.873 160.839 144.707 1.00 24.10 476 SER B CA 1
ATOM 25015 C C . SER B 1 476 ? 182.085 160.721 143.802 1.00 24.10 476 SER B C 1
ATOM 25016 O O . SER B 1 476 ? 182.355 159.649 143.262 1.00 24.10 476 SER B O 1
ATOM 25024 N N . ALA B 1 477 ? 182.803 161.826 143.635 1.00 25.19 477 ALA B N 1
ATOM 25025 C CA . ALA B 1 477 ? 184.008 161.813 142.821 1.00 25.19 477 ALA B CA 1
ATOM 25026 C C . ALA B 1 477 ? 185.139 161.131 143.576 1.00 25.19 477 ALA B C 1
ATOM 25027 O O . ALA B 1 477 ? 185.385 161.427 144.747 1.00 25.19 477 ALA B O 1
ATOM 25034 N N . GLY B 1 478 ? 185.829 160.216 142.902 1.00 26.47 478 GLY B N 1
ATOM 25035 C CA . GLY B 1 478 ? 186.929 159.488 143.493 1.00 26.47 478 GLY B CA 1
ATOM 25036 C C . GLY B 1 478 ? 186.606 158.070 143.907 1.00 26.47 478 GLY B C 1
ATOM 25037 O O . GLY B 1 478 ? 187.532 157.310 144.209 1.00 26.47 478 GLY B O 1
ATOM 25041 N N . LYS B 1 479 ? 185.329 157.690 143.940 1.00 25.24 479 LYS B N 1
ATOM 25042 C CA . LYS B 1 479 ? 184.984 156.313 144.272 1.00 25.24 479 LYS B CA 1
ATOM 25043 C C . LYS B 1 479 ? 185.479 155.343 143.208 1.00 25.24 479 LYS B C 1
ATOM 25044 O O . LYS B 1 479 ? 185.962 154.254 143.533 1.00 25.24 479 LYS B O 1
ATOM 25063 N N . SER B 1 480 ? 185.359 155.709 141.933 1.00 25.96 480 SER B N 1
ATOM 25064 C CA . SER B 1 480 ? 185.805 154.815 140.871 1.00 25.96 480 SER B CA 1
ATOM 25065 C C . SER B 1 480 ? 187.323 154.794 140.747 1.00 25.96 480 SER B C 1
ATOM 25066 O O . SER B 1 480 ? 187.895 153.777 140.345 1.00 25.96 480 SER B O 1
ATOM 25074 N N . PHE B 1 481 ? 187.988 155.899 141.083 1.00 27.51 481 PHE B N 1
ATOM 25075 C CA . PHE B 1 481 ? 189.435 155.982 140.936 1.00 27.51 481 PHE B CA 1
ATOM 25076 C C . PHE B 1 481 ? 190.173 155.334 142.096 1.00 27.51 481 PHE B C 1
ATOM 25077 O O . PHE B 1 481 ? 191.378 155.092 141.996 1.00 27.51 481 PHE B O 1
ATOM 25094 N N . GLY B 1 482 ? 189.481 155.053 143.197 1.00 28.50 482 GLY B N 1
ATOM 25095 C CA . GLY B 1 482 ? 190.168 154.579 144.386 1.00 28.50 482 GLY B CA 1
ATOM 25096 C C . GLY B 1 482 ? 190.897 153.272 144.169 1.00 28.50 482 GLY B C 1
ATOM 25097 O O . GLY B 1 482 ? 192.020 153.092 144.640 1.00 28.50 482 GLY B O 1
ATOM 25101 N N . ARG B 1 483 ? 190.271 152.340 143.450 1.00 30.10 483 ARG B N 1
ATOM 25102 C CA . ARG B 1 483 ? 190.847 151.009 143.296 1.00 30.10 483 ARG B CA 1
ATOM 25103 C C . ARG B 1 483 ? 192.188 151.044 142.575 1.00 30.10 483 ARG B C 1
ATOM 25104 O O . ARG B 1 483 ? 193.035 150.176 142.807 1.00 30.10 483 ARG B O 1
ATOM 25125 N N . PHE B 1 484 ? 192.401 152.027 141.703 1.00 28.84 484 PHE B N 1
ATOM 25126 C CA . PHE B 1 484 ? 193.577 152.082 140.845 1.00 28.84 484 PHE B CA 1
ATOM 25127 C C . PHE B 1 484 ? 194.648 153.023 141.371 1.00 28.84 484 PHE B C 1
ATOM 25128 O O . PHE B 1 484 ? 195.455 153.520 140.585 1.00 28.84 484 PHE B O 1
ATOM 25145 N N . SER B 1 485 ? 194.679 153.272 142.679 1.00 30.69 485 SER B N 1
ATOM 25146 C CA . SER B 1 485 ? 195.634 154.224 143.230 1.00 30.69 485 SER B CA 1
ATOM 25147 C C . SER B 1 485 ? 197.071 153.802 142.969 1.00 30.69 485 SER B C 1
ATOM 25148 O O . SER B 1 485 ? 197.952 154.656 142.832 1.00 30.69 485 SER B O 1
ATOM 25156 N N . HIS B 1 486 ? 197.333 152.497 142.905 1.00 31.56 486 HIS B N 1
ATOM 25157 C CA . HIS B 1 486 ? 198.700 152.014 142.759 1.00 31.56 486 HIS B CA 1
ATOM 25158 C C . HIS B 1 486 ? 199.204 152.086 141.325 1.00 31.56 486 HIS B C 1
ATOM 25159 O O . HIS B 1 486 ? 200.385 151.818 141.087 1.00 31.56 486 HIS B O 1
ATOM 25173 N N . MET B 1 487 ? 198.343 152.438 140.370 1.00 32.45 487 MET B N 1
ATOM 25174 C CA . MET B 1 487 ? 198.738 152.563 138.975 1.00 32.45 487 MET B CA 1
ATOM 25175 C C . MET B 1 487 ? 198.877 154.007 138.516 1.00 32.45 487 MET B C 1
ATOM 25176 O O . MET B 1 487 ? 199.528 154.251 137.496 1.00 32.45 487 MET B O 1
ATOM 25190 N N . MET B 1 488 ? 198.294 154.962 139.237 1.00 33.56 488 MET B N 1
ATOM 25191 C CA . MET B 1 488 ? 198.444 156.364 138.876 1.00 33.56 488 MET B CA 1
ATOM 25192 C C . MET B 1 488 ? 199.889 156.806 139.062 1.00 33.56 488 MET B C 1
ATOM 25193 O O . MET B 1 488 ? 200.630 156.258 139.882 1.00 33.56 488 MET B O 1
ATOM 25207 N N . SER B 1 489 ? 200.289 157.814 138.287 1.00 43.02 489 SER B N 1
ATOM 25208 C CA . SER B 1 489 ? 201.639 158.352 138.416 1.00 43.02 489 SER B CA 1
ATOM 25209 C C . SER B 1 489 ? 201.867 158.921 139.809 1.00 43.02 489 SER B C 1
ATOM 25210 O O . SER B 1 489 ? 202.845 158.578 140.483 1.00 43.02 489 SER B O 1
ATOM 25218 N N . GLU B 1 490 ? 200.966 159.792 140.260 1.00 43.94 490 GLU B N 1
ATOM 25219 C CA . GLU B 1 490 ? 201.019 160.358 141.607 1.00 43.94 490 GLU B CA 1
ATOM 25220 C C . GLU B 1 490 ? 199.594 160.419 142.137 1.00 43.94 490 GLU B C 1
ATOM 25221 O O . GLU B 1 490 ? 198.848 161.358 141.817 1.00 43.94 490 GLU B O 1
ATOM 25233 N N . PRO B 1 491 ? 199.173 159.434 142.935 1.00 37.11 491 PRO B N 1
ATOM 25234 C CA . PRO B 1 491 ? 197.772 159.413 143.371 1.00 37.11 491 PRO B CA 1
ATOM 25235 C C . PRO B 1 491 ? 197.442 160.463 144.412 1.00 37.11 491 PRO B C 1
ATOM 25236 O O . PRO B 1 491 ? 196.276 160.856 144.522 1.00 37.11 491 PRO B O 1
ATOM 25247 N N . LYS B 1 492 ? 198.428 160.929 145.181 1.00 38.51 492 LYS B N 1
ATOM 25248 C CA . LYS B 1 492 ? 198.136 161.842 146.281 1.00 38.51 492 LYS B CA 1
ATOM 25249 C C . LYS B 1 492 ? 197.557 163.155 145.777 1.00 38.51 492 LYS B C 1
ATOM 25250 O O . LYS B 1 492 ? 196.637 163.709 146.387 1.00 38.51 492 LYS B O 1
ATOM 25269 N N . LYS B 1 493 ? 198.086 163.675 144.670 1.00 40.23 493 LYS B N 1
ATOM 25270 C CA . LYS B 1 493 ? 197.638 164.976 144.185 1.00 40.23 493 LYS B CA 1
ATOM 25271 C C . LYS B 1 493 ? 196.176 164.950 143.762 1.00 40.23 493 LYS B C 1
ATOM 25272 O O . LYS B 1 493 ? 195.478 165.962 143.887 1.00 40.23 493 LYS B O 1
ATOM 25291 N N . PHE B 1 494 ? 195.696 163.816 143.252 1.00 32.46 494 PHE B N 1
ATOM 25292 C CA . PHE B 1 494 ? 194.288 163.702 142.888 1.00 32.46 494 PHE B CA 1
ATOM 25293 C C . PHE B 1 494 ? 193.394 163.825 144.119 1.00 32.46 494 PHE B C 1
ATOM 25294 O O . PHE B 1 494 ? 192.481 164.664 144.167 1.00 32.46 494 PHE B O 1
ATOM 25311 N N . PHE B 1 495 ? 193.671 163.021 145.144 1.00 32.00 495 PHE B N 1
ATOM 25312 C CA . PHE B 1 495 ? 192.818 163.018 146.323 1.00 32.00 495 PHE B CA 1
ATOM 25313 C C . PHE B 1 495 ? 193.013 164.273 147.162 1.00 32.00 495 PHE B C 1
ATOM 25314 O O . PHE B 1 495 ? 192.075 164.716 147.828 1.00 32.00 495 PHE B O 1
ATOM 25331 N N . GLU B 1 496 ? 194.207 164.870 147.133 1.00 35.51 496 GLU B N 1
ATOM 25332 C CA . GLU B 1 496 ? 194.397 166.153 147.802 1.00 35.51 496 GLU B CA 1
ATOM 25333 C C . GLU B 1 496 ? 193.501 167.225 147.198 1.00 35.51 496 GLU B C 1
ATOM 25334 O O . GLU B 1 496 ? 192.864 167.995 147.927 1.00 35.51 496 GLU B O 1
ATOM 25346 N N . GLU B 1 497 ? 193.434 167.289 145.867 1.00 34.34 497 GLU B N 1
ATOM 25347 C CA . GLU B 1 497 ? 192.542 168.244 145.220 1.00 34.34 497 GLU B CA 1
ATOM 25348 C C . GLU B 1 497 ? 191.088 167.958 145.561 1.00 34.34 497 GLU B C 1
ATOM 25349 O O . GLU B 1 497 ? 190.314 168.885 145.830 1.00 34.34 497 GLU B O 1
ATOM 25361 N N . LEU B 1 498 ? 190.687 166.685 145.537 1.00 31.61 498 LEU B N 1
ATOM 25362 C CA . LEU B 1 498 ? 189.300 166.374 145.873 1.00 31.61 498 LEU B CA 1
ATOM 25363 C C . LEU B 1 498 ? 188.967 166.798 147.300 1.00 31.61 498 LEU B C 1
ATOM 25364 O O . LEU B 1 498 ? 187.896 167.362 147.553 1.00 31.61 498 LEU B O 1
ATOM 25380 N N . ASP B 1 499 ? 189.872 166.537 148.244 1.00 32.32 499 ASP B N 1
ATOM 25381 C CA . ASP B 1 499 ? 189.636 166.917 149.632 1.00 32.32 499 ASP B CA 1
ATOM 25382 C C . ASP B 1 499 ? 189.561 168.429 149.784 1.00 32.32 499 ASP B C 1
ATOM 25383 O O . ASP B 1 499 ? 188.717 168.949 150.523 1.00 32.32 499 ASP B O 1
ATOM 25392 N N . GLU B 1 500 ? 190.444 169.151 149.094 1.00 33.70 500 GLU B N 1
ATOM 25393 C CA . GLU B 1 500 ? 190.433 170.608 149.157 1.00 33.70 500 GLU B CA 1
ATOM 25394 C C . GLU B 1 500 ?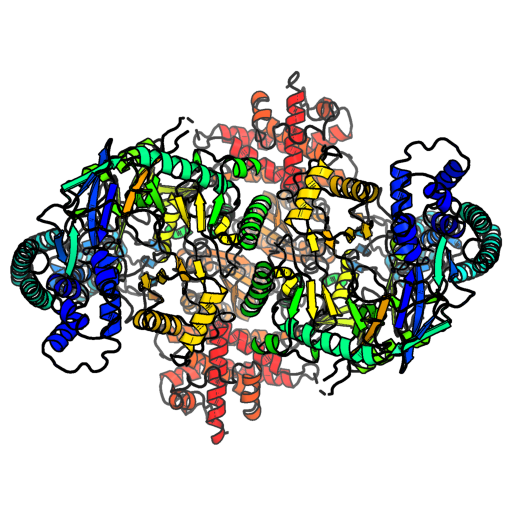 189.117 171.168 148.632 1.00 33.70 500 GLU B C 1
ATOM 25395 O O . GLU B 1 500 ? 188.517 172.062 149.244 1.00 33.70 500 GLU B O 1
ATOM 25407 N N . ARG B 1 501 ? 188.645 170.645 147.500 1.00 31.20 501 ARG B N 1
ATOM 25408 C CA . ARG B 1 501 ? 187.373 171.108 146.959 1.00 31.20 501 ARG B CA 1
ATOM 25409 C C . ARG B 1 501 ? 186.211 170.766 147.879 1.00 31.20 501 ARG B C 1
ATOM 25410 O O . ARG B 1 501 ? 185.287 171.570 148.025 1.00 31.20 501 ARG B O 1
ATOM 25431 N N . ASN B 1 502 ? 186.227 169.585 148.500 1.00 32.42 502 ASN B N 1
ATOM 25432 C CA . ASN B 1 502 ? 185.164 169.242 149.441 1.00 32.42 502 ASN B CA 1
ATOM 25433 C C . ASN B 1 502 ? 185.150 170.188 150.632 1.00 32.42 502 ASN B C 1
ATOM 25434 O O . ASN B 1 502 ? 184.080 170.586 151.102 1.00 32.42 502 ASN B O 1
ATOM 25445 N N . ILE B 1 503 ? 186.326 170.544 151.149 1.00 32.95 503 ILE B N 1
ATOM 25446 C CA . ILE B 1 503 ? 186.385 171.481 152.266 1.00 32.95 503 ILE B CA 1
ATOM 25447 C C . ILE B 1 503 ? 185.882 172.854 151.840 1.00 32.95 503 ILE B C 1
ATOM 25448 O O . ILE B 1 503 ? 185.226 173.557 152.617 1.00 32.95 503 ILE B O 1
ATOM 25464 N N . GLU B 1 504 ? 186.186 173.263 150.607 1.00 35.44 504 GLU B N 1
ATOM 25465 C CA . GLU B 1 504 ? 185.795 174.594 150.149 1.00 35.44 504 GLU B CA 1
ATOM 25466 C C . GLU B 1 504 ? 184.283 174.787 150.196 1.00 35.44 504 GLU B C 1
ATOM 25467 O O . GLU B 1 504 ? 183.802 175.909 150.391 1.00 35.44 504 GLU B O 1
ATOM 25479 N N . LEU B 1 505 ? 183.516 173.716 150.016 1.00 33.06 505 LEU B N 1
ATOM 25480 C CA . LEU B 1 505 ? 182.070 173.815 149.846 1.00 33.06 505 LEU B CA 1
ATOM 25481 C C . LEU B 1 505 ? 181.296 173.779 151.155 1.00 33.06 505 LEU B C 1
ATOM 25482 O O . LEU B 1 505 ? 180.063 173.803 151.117 1.00 33.06 505 LEU B O 1
ATOM 25498 N N . ILE B 1 506 ? 181.964 173.713 152.306 1.00 35.13 506 ILE B N 1
ATOM 25499 C CA . ILE B 1 506 ? 181.281 173.551 153.582 1.00 35.13 506 ILE B CA 1
ATOM 25500 C C . ILE B 1 506 ? 181.846 174.546 154.588 1.00 35.13 506 ILE B C 1
ATOM 25501 O O . ILE B 1 506 ? 182.971 175.031 154.457 1.00 35.13 506 ILE B O 1
ATOM 25517 N N . ASP B 1 507 ? 181.041 174.844 155.605 1.00 43.54 507 ASP B N 1
ATOM 25518 C CA . ASP B 1 507 ? 181.426 175.826 156.611 1.00 43.54 507 ASP B CA 1
ATOM 25519 C C . ASP B 1 507 ? 182.586 175.300 157.444 1.00 43.54 507 ASP B C 1
ATOM 25520 O O . ASP B 1 507 ? 182.479 174.250 158.082 1.00 43.54 507 ASP B O 1
ATOM 25529 N N . SER B 1 508 ? 183.687 176.043 157.454 1.00 47.25 508 SER B N 1
ATOM 25530 C CA . SER B 1 508 ? 184.879 175.601 158.156 1.00 47.25 508 SER B CA 1
ATOM 25531 C C . SER B 1 508 ? 184.725 175.815 159.660 1.00 47.25 508 SER B C 1
ATOM 25532 O O . SER B 1 508 ? 183.718 176.334 160.147 1.00 47.25 508 SER B O 1
ATOM 25540 N N . GLU B 1 509 ? 185.743 175.374 160.399 1.00 45.51 509 GLU B N 1
ATOM 25541 C CA . GLU B 1 509 ? 185.837 175.595 161.838 1.00 45.51 509 GLU B CA 1
ATOM 25542 C C . GLU B 1 509 ? 184.855 174.727 162.611 1.00 45.51 509 GLU B C 1
ATOM 25543 O O . GLU B 1 509 ? 184.868 174.725 163.845 1.00 45.51 509 GLU B O 1
ATOM 25555 N N . GLU B 1 510 ? 184.001 173.987 161.904 1.00 37.28 510 GLU B N 1
ATOM 25556 C CA . GLU B 1 510 ? 183.071 173.080 162.561 1.00 37.28 510 GLU B CA 1
ATOM 25557 C C . GLU B 1 510 ? 183.135 171.674 161.992 1.00 37.28 510 GLU B C 1
ATOM 25558 O O . GLU B 1 510 ? 182.665 170.740 162.646 1.00 37.28 510 GLU B O 1
ATOM 25570 N N . TYR B 1 511 ? 183.708 171.503 160.805 1.00 30.18 511 TYR B N 1
ATOM 25571 C CA . TYR B 1 511 ? 183.759 170.222 160.121 1.00 30.18 511 TYR B CA 1
ATOM 25572 C C . TYR B 1 511 ? 185.196 169.742 159.985 1.00 30.18 511 TYR B C 1
ATOM 25573 O O . TYR B 1 511 ? 186.133 170.540 159.916 1.00 30.18 511 TYR B O 1
ATOM 25591 N N . VAL B 1 512 ? 185.356 168.422 159.957 1.00 26.67 512 VAL B N 1
ATOM 25592 C CA . VAL B 1 512 ? 186.604 167.774 159.583 1.00 26.67 512 VAL B CA 1
ATOM 25593 C C . VAL B 1 512 ? 186.264 166.641 158.628 1.00 26.67 512 VAL B C 1
ATOM 25594 O O . VAL B 1 512 ? 185.111 166.214 158.532 1.00 26.67 512 VAL B O 1
ATOM 25607 N N . THR B 1 513 ? 187.274 166.164 157.907 1.00 27.27 513 THR B N 1
ATOM 25608 C CA . THR B 1 513 ? 187.110 165.044 156.992 1.00 27.27 513 THR B CA 1
ATOM 25609 C C . THR B 1 513 ? 187.573 163.754 157.654 1.00 27.27 513 THR B C 1
ATOM 25610 O O . THR B 1 513 ? 188.593 163.729 158.343 1.00 27.27 513 THR B O 1
ATOM 25621 N N . CYS B 1 514 ? 186.811 162.682 157.442 1.00 26.51 514 CYS B N 1
ATOM 25622 C CA . CYS B 1 514 ? 187.105 161.382 158.029 1.00 26.51 514 CYS B CA 1
ATOM 25623 C C . CYS B 1 514 ? 186.900 160.304 156.976 1.00 26.51 514 CYS B C 1
ATOM 25624 O O . CYS B 1 514 ? 185.957 160.383 156.187 1.00 26.51 514 CYS B O 1
ATOM 25632 N N . GLU B 1 515 ? 187.780 159.307 156.966 1.00 26.89 515 GLU B N 1
ATOM 25633 C CA . GLU B 1 515 ? 187.707 158.186 156.036 1.00 26.89 515 GLU B CA 1
ATOM 25634 C C . GLU B 1 515 ? 187.314 156.928 156.794 1.00 26.89 515 GLU B C 1
ATOM 25635 O O . GLU B 1 515 ? 187.913 156.611 157.823 1.00 26.89 515 GLU B O 1
ATOM 25647 N N . ILE B 1 516 ? 186.323 156.209 156.280 1.00 25.87 516 ILE B N 1
ATOM 25648 C CA . ILE B 1 516 ? 185.869 154.966 156.891 1.00 25.87 516 ILE B CA 1
ATOM 25649 C C . ILE B 1 516 ? 186.467 153.794 156.127 1.00 25.87 516 ILE B C 1
ATOM 25650 O O . ILE B 1 516 ? 186.231 153.637 154.925 1.00 25.87 516 ILE B O 1
ATOM 25666 N N . SER B 1 517 ? 187.233 152.967 156.830 1.00 28.33 517 SER B N 1
ATOM 25667 C CA . SER B 1 517 ? 187.851 151.775 156.267 1.00 28.33 517 SER B CA 1
ATOM 25668 C C . SER B 1 517 ? 187.552 150.603 157.185 1.00 28.33 517 SER B C 1
ATOM 25669 O O . SER B 1 517 ? 187.664 150.732 158.406 1.00 28.33 517 SER B O 1
ATOM 25677 N N . TYR B 1 518 ? 187.160 149.469 156.612 1.00 30.91 518 TYR B N 1
ATOM 25678 C CA . TYR B 1 518 ? 186.832 148.310 157.426 1.00 30.91 518 TYR B CA 1
ATOM 25679 C C . TYR B 1 518 ? 187.087 147.040 156.628 1.00 30.91 518 TYR B C 1
ATOM 25680 O O . TYR B 1 518 ? 186.936 147.016 155.405 1.00 30.91 518 TYR B O 1
ATOM 25698 N N . LEU B 1 519 ? 187.488 145.986 157.339 1.00 35.41 519 LEU B N 1
ATOM 25699 C CA . LEU B 1 519 ? 187.892 144.735 156.716 1.00 35.41 519 LEU B CA 1
ATOM 25700 C C . LEU B 1 519 ? 186.759 143.729 156.832 1.00 35.41 519 LEU B C 1
ATOM 25701 O O . LEU B 1 519 ? 186.527 143.203 157.930 1.00 35.41 519 LEU B O 1
ATOM 25717 N N . PRO B 1 520 ? 186.050 143.407 155.752 1.00 38.94 520 PRO B N 1
ATOM 25718 C CA . PRO B 1 520 ? 184.864 142.553 155.873 1.00 38.94 520 PRO B CA 1
ATOM 25719 C C . PRO B 1 520 ? 185.221 141.144 156.315 1.00 38.94 520 PRO B C 1
ATOM 25720 O O . PRO B 1 520 ? 186.386 140.771 156.454 1.00 38.94 520 PRO B O 1
ATOM 25731 N N . SER B 1 521 ? 184.173 140.357 156.561 1.00 48.29 521 SER B N 1
ATOM 25732 C CA . SER B 1 521 ? 184.362 138.958 156.931 1.00 48.29 521 SER B CA 1
ATOM 25733 C C . SER B 1 521 ? 184.869 138.140 155.749 1.00 48.29 521 SER B C 1
ATOM 25734 O O . SER B 1 521 ? 185.832 137.377 155.878 1.00 48.29 521 SER B O 1
ATOM 25742 N N . GLU B 1 522 ? 184.229 138.284 154.589 1.00 50.78 522 GLU B N 1
ATOM 25743 C CA . GLU B 1 522 ? 184.689 137.645 153.357 1.00 50.78 522 GLU B CA 1
ATOM 25744 C C . GLU B 1 522 ? 185.794 138.509 152.761 1.00 50.78 522 GLU B C 1
ATOM 25745 O O . GLU B 1 522 ? 185.568 139.388 151.927 1.00 50.78 522 GLU B O 1
ATOM 25757 N N . VAL B 1 523 ? 187.024 138.241 153.200 1.00 44.99 523 VAL B N 1
ATOM 25758 C CA . VAL B 1 523 ? 188.173 139.037 152.796 1.00 44.99 523 VAL B CA 1
ATOM 25759 C C . VAL B 1 523 ? 188.369 139.075 151.287 1.00 44.99 523 VAL B C 1
ATOM 25760 O O . VAL B 1 523 ? 189.169 139.875 150.797 1.00 44.99 523 VAL B O 1
ATOM 25773 N N . ARG B 1 524 ? 187.669 138.223 150.536 1.00 48.38 524 ARG B N 1
ATOM 25774 C CA . ARG B 1 524 ? 187.721 138.314 149.081 1.00 48.38 524 ARG B CA 1
ATOM 25775 C C . ARG B 1 524 ? 187.103 139.616 148.593 1.00 48.38 524 ARG B C 1
ATOM 25776 O O . ARG B 1 524 ? 187.539 140.181 147.584 1.00 48.38 524 ARG B O 1
ATOM 25797 N N . ASN B 1 525 ? 186.075 140.100 149.289 1.00 44.91 525 ASN B N 1
ATOM 25798 C CA . ASN B 1 525 ? 185.425 141.344 148.899 1.00 44.91 525 ASN B CA 1
ATOM 25799 C C . ASN B 1 525 ? 186.267 142.567 149.224 1.00 44.91 525 ASN B C 1
ATOM 25800 O O . ASN B 1 525 ? 185.918 143.670 148.798 1.00 44.91 525 ASN B O 1
ATOM 25811 N N . ALA B 1 526 ? 187.357 142.401 149.972 1.00 38.29 526 ALA B N 1
ATOM 25812 C CA . ALA B 1 526 ? 188.183 143.535 150.358 1.00 38.29 526 ALA B CA 1
ATOM 25813 C C . ALA B 1 526 ? 189.243 143.882 149.324 1.00 38.29 526 ALA B C 1
ATOM 25814 O O . ALA B 1 526 ? 189.938 144.886 149.498 1.00 38.29 526 ALA B O 1
ATOM 25821 N N . ASN B 1 527 ? 189.396 143.085 148.266 1.00 36.85 527 ASN B N 1
ATOM 25822 C CA . ASN B 1 527 ? 190.411 143.392 147.265 1.00 36.85 527 ASN B CA 1
ATOM 25823 C C . ASN B 1 527 ? 190.097 144.681 146.522 1.00 36.85 527 ASN B C 1
ATOM 25824 O O . ASN B 1 527 ? 191.004 145.318 145.974 1.00 36.85 527 ASN B O 1
ATOM 25835 N N . VAL B 1 528 ? 188.823 145.077 146.479 1.00 33.82 528 VAL B N 1
ATOM 25836 C CA . VAL B 1 528 ? 188.444 146.343 145.862 1.00 33.82 528 VAL B CA 1
ATOM 25837 C C . VAL B 1 528 ? 188.430 147.490 146.860 1.00 33.82 528 VAL B C 1
ATOM 25838 O O . VAL B 1 528 ? 188.193 148.641 146.463 1.00 33.82 528 VAL B O 1
ATOM 25851 N N . THR B 1 529 ? 188.673 147.215 148.140 1.00 32.33 529 THR B N 1
ATOM 25852 C CA . THR B 1 529 ? 188.682 148.236 149.175 1.00 32.33 529 THR B CA 1
ATOM 25853 C C . THR B 1 529 ? 190.066 148.820 149.422 1.00 32.33 529 THR B C 1
ATOM 25854 O O . THR B 1 529 ? 190.192 149.752 150.220 1.00 32.33 529 THR B O 1
ATOM 25865 N N . ARG B 1 530 ? 191.102 148.316 148.758 1.00 33.88 530 ARG B N 1
ATOM 25866 C CA . ARG B 1 530 ? 192.439 148.881 148.904 1.00 33.88 530 ARG B CA 1
ATOM 25867 C C . ARG B 1 530 ? 192.508 150.191 148.133 1.00 33.88 530 ARG B C 1
ATOM 25868 O O . ARG B 1 530 ? 192.368 150.200 146.908 1.00 33.88 530 ARG B O 1
ATOM 25889 N N . ASN B 1 531 ? 192.730 151.301 148.834 1.00 29.62 531 ASN B N 1
ATOM 25890 C CA . ASN B 1 531 ? 192.769 152.594 148.168 1.00 29.62 531 ASN B CA 1
ATOM 25891 C C . ASN B 1 531 ? 193.473 153.609 149.052 1.00 29.62 531 ASN B C 1
ATOM 25892 O O . ASN B 1 531 ? 193.679 153.387 150.244 1.00 29.62 531 ASN B O 1
ATOM 25903 N N . ILE B 1 532 ? 193.840 154.730 148.437 1.00 31.34 532 ILE B N 1
ATOM 25904 C CA . ILE B 1 532 ? 194.445 155.846 149.152 1.00 31.34 532 ILE B CA 1
ATOM 25905 C C . ILE B 1 532 ? 193.371 156.875 149.497 1.00 31.34 532 ILE B C 1
ATOM 25906 O O . ILE B 1 532 ? 192.271 156.874 148.943 1.00 31.34 532 ILE B O 1
ATOM 25922 N N . HIS B 1 533 ? 193.687 157.751 150.448 1.00 28.80 533 HIS B N 1
ATOM 25923 C CA . HIS B 1 533 ? 192.823 158.880 150.759 1.00 28.80 533 HIS B CA 1
ATOM 25924 C C . HIS B 1 533 ? 193.675 160.018 151.300 1.00 28.80 533 HIS B C 1
ATOM 25925 O O . HIS B 1 533 ? 194.813 159.817 151.727 1.00 28.80 533 HIS B O 1
ATOM 25940 N N . SER B 1 534 ? 193.113 161.227 151.262 1.00 30.29 534 SER B N 1
ATOM 25941 C CA . SER B 1 534 ? 193.764 162.402 151.824 1.00 30.29 534 SER B CA 1
ATOM 25942 C C . SER B 1 534 ? 192.943 163.079 152.909 1.00 30.29 534 SER B C 1
ATOM 25943 O O . SER B 1 534 ? 193.170 164.260 153.188 1.00 30.29 534 SER B O 1
ATOM 25951 N N . SER B 1 535 ? 191.998 162.374 153.523 1.00 28.07 535 SER B N 1
ATOM 25952 C CA . SER B 1 535 ? 191.229 162.941 154.618 1.00 28.07 535 SER B CA 1
ATOM 25953 C C . SER B 1 535 ? 192.111 163.129 155.843 1.00 28.07 535 SER B C 1
ATOM 25954 O O . SER B 1 535 ? 193.149 162.480 155.985 1.00 28.07 535 SER B O 1
ATOM 25962 N N . GLU B 1 536 ? 191.697 164.038 156.725 1.00 28.42 536 GLU B N 1
ATOM 25963 C CA . GLU B 1 536 ? 192.516 164.373 157.885 1.00 28.42 536 GLU B CA 1
ATOM 25964 C C . GLU B 1 536 ? 192.533 163.243 158.907 1.00 28.42 536 GLU B C 1
ATOM 25965 O O . GLU B 1 536 ? 193.601 162.857 159.393 1.00 28.42 536 GLU B O 1
ATOM 25977 N N . TYR B 1 537 ? 191.366 162.699 159.240 1.00 27.36 537 TYR B N 1
ATOM 25978 C CA . TYR B 1 537 ? 191.225 161.634 160.221 1.00 27.36 537 TYR B CA 1
ATOM 25979 C C . TYR B 1 537 ? 190.864 160.328 159.528 1.00 27.36 537 TYR B C 1
ATOM 25980 O O . TYR B 1 537 ? 190.556 160.298 158.336 1.00 27.36 537 TYR B O 1
ATOM 25998 N N . GLU B 1 538 ? 190.901 159.240 160.291 1.00 28.70 538 GLU B N 1
ATOM 25999 C CA . GLU B 1 538 ? 190.578 157.923 159.768 1.00 28.70 538 GLU B CA 1
ATOM 26000 C C . GLU B 1 538 ? 189.946 157.065 160.850 1.00 28.70 538 GLU B C 1
ATOM 26001 O O . GLU B 1 538 ? 190.268 157.204 162.031 1.00 28.70 538 GLU B O 1
ATOM 26013 N N . MET B 1 539 ? 189.053 156.171 160.434 1.00 27.79 539 MET B N 1
ATOM 26014 C CA . MET B 1 539 ? 188.444 155.173 161.306 1.00 27.79 539 MET B CA 1
ATOM 26015 C C . MET B 1 539 ? 188.607 153.808 160.650 1.00 27.79 539 MET B C 1
ATOM 26016 O O . MET B 1 539 ? 187.936 153.509 159.660 1.00 27.79 539 MET B O 1
ATOM 26030 N N . SER B 1 540 ? 189.492 152.982 161.205 1.00 29.19 540 SER B N 1
ATOM 26031 C CA . SER B 1 540 ? 189.786 151.655 160.677 1.00 29.19 540 SER B CA 1
ATOM 26032 C C . SER B 1 540 ? 189.239 150.608 161.632 1.00 29.19 540 SER B C 1
ATOM 26033 O O . SER B 1 540 ? 189.552 150.631 162.826 1.00 29.19 540 SER B O 1
ATOM 26041 N N . LEU B 1 541 ? 188.439 149.686 161.109 1.00 29.51 541 LEU B N 1
ATOM 26042 C CA . LEU B 1 541 ? 187.819 148.642 161.909 1.00 29.51 541 LEU B CA 1
ATOM 26043 C C . LEU B 1 541 ? 188.365 147.281 161.501 1.00 29.51 541 LEU B C 1
ATOM 26044 O O . LEU B 1 541 ? 188.357 146.928 160.320 1.00 29.51 541 LEU B O 1
ATOM 26060 N N . PHE B 1 542 ? 188.841 146.526 162.487 1.00 34.95 542 PHE B N 1
ATOM 26061 C CA . PHE B 1 542 ? 189.407 145.191 162.320 1.00 34.95 542 PHE B CA 1
ATOM 26062 C C . PHE B 1 542 ? 190.747 145.195 161.595 1.00 34.95 542 PHE B C 1
ATOM 26063 O O . PHE B 1 542 ? 191.199 144.140 161.142 1.00 34.95 542 PHE B O 1
ATOM 26080 N N . THR B 1 543 ? 191.402 146.349 161.482 1.00 34.45 543 THR B N 1
ATOM 26081 C CA . THR B 1 543 ? 192.744 146.431 160.921 1.00 34.45 543 THR B CA 1
ATOM 26082 C C . THR B 1 543 ? 193.447 147.643 161.507 1.00 34.45 543 THR B C 1
ATOM 26083 O O . THR B 1 543 ? 192.829 148.493 162.149 1.00 34.45 543 THR B O 1
ATOM 26094 N N . ASN B 1 544 ? 194.754 147.706 161.285 1.00 35.01 544 ASN B N 1
ATOM 26095 C CA . ASN B 1 544 ? 195.529 148.848 161.739 1.00 35.01 544 ASN B CA 1
ATOM 26096 C C . ASN B 1 544 ? 195.322 150.039 160.814 1.00 35.01 544 ASN B C 1
ATOM 26097 O O . ASN B 1 544 ? 195.022 149.891 159.628 1.00 35.01 544 ASN B O 1
ATOM 26108 N N . GLY B 1 545 ? 195.476 151.233 161.373 1.00 31.97 545 GLY B N 1
ATOM 26109 C CA . GLY B 1 545 ? 195.334 152.437 160.591 1.00 31.97 545 GLY B CA 1
ATOM 26110 C C . GLY B 1 545 ? 196.668 153.006 160.155 1.00 31.97 545 GLY B C 1
ATOM 26111 O O . GLY B 1 545 ? 197.720 152.707 160.715 1.00 31.97 545 GLY B O 1
ATOM 26115 N N . SER B 1 546 ? 196.611 153.843 159.120 1.00 31.50 546 SER B N 1
ATOM 26116 C CA . SER B 1 546 ? 197.803 154.521 158.633 1.00 31.50 546 SER B CA 1
ATOM 26117 C C . SER B 1 546 ? 198.081 155.823 159.371 1.00 31.50 546 SER B C 1
ATOM 26118 O O . SER B 1 546 ? 199.148 156.414 159.176 1.00 31.50 546 SER B O 1
ATOM 26126 N N . LYS B 1 547 ? 197.157 156.276 160.210 1.00 31.59 547 LYS B N 1
ATOM 26127 C CA . LYS B 1 547 ? 197.277 157.552 160.894 1.00 31.59 547 LYS B CA 1
ATOM 26128 C C . LYS B 1 547 ? 197.884 157.370 162.280 1.00 31.59 547 LYS B C 1
ATOM 26129 O O . LYS B 1 547 ? 197.858 156.284 162.863 1.00 31.59 547 LYS B O 1
ATOM 26148 N N . ASP B 1 548 ? 198.432 158.460 162.806 1.00 35.65 548 ASP B N 1
ATOM 26149 C CA . ASP B 1 548 ? 198.894 158.472 164.183 1.00 35.65 548 ASP B CA 1
ATOM 26150 C C . ASP B 1 548 ? 197.698 158.447 165.130 1.00 35.65 548 ASP B C 1
ATOM 26151 O O . ASP B 1 548 ? 196.570 158.771 164.755 1.00 35.65 548 ASP B O 1
ATOM 26160 N N . ASN B 1 549 ? 197.956 158.064 166.381 1.00 35.14 549 ASN B N 1
ATOM 26161 C CA . ASN B 1 549 ? 196.875 157.979 167.354 1.00 35.14 549 ASN B CA 1
ATOM 26162 C C . ASN B 1 549 ? 196.201 159.324 167.580 1.00 35.14 549 ASN B C 1
ATOM 26163 O O . ASN B 1 549 ? 195.093 159.367 168.125 1.00 35.14 549 ASN B O 1
ATOM 26174 N N . LEU B 1 550 ? 196.848 160.421 167.190 1.00 34.17 550 LEU B N 1
ATOM 26175 C CA . LEU B 1 550 ? 196.225 161.732 167.317 1.00 34.17 550 LEU B CA 1
ATOM 26176 C C . LEU B 1 550 ? 195.102 161.918 166.305 1.00 34.17 550 LEU B C 1
ATOM 26177 O O . LEU B 1 550 ? 194.186 162.713 166.539 1.00 34.17 550 LEU B O 1
ATOM 26193 N N . TYR B 1 551 ? 195.152 161.193 165.185 1.00 31.82 551 TYR B N 1
ATOM 26194 C CA . TYR B 1 551 ? 194.154 161.294 164.126 1.00 31.82 551 TYR B CA 1
ATOM 26195 C C . TYR B 1 551 ? 193.360 160.006 163.976 1.00 31.82 551 TYR B C 1
ATOM 26196 O O . TYR B 1 551 ? 193.144 159.540 162.857 1.00 31.82 551 TYR B O 1
ATOM 26214 N N . ARG B 1 552 ? 192.926 159.42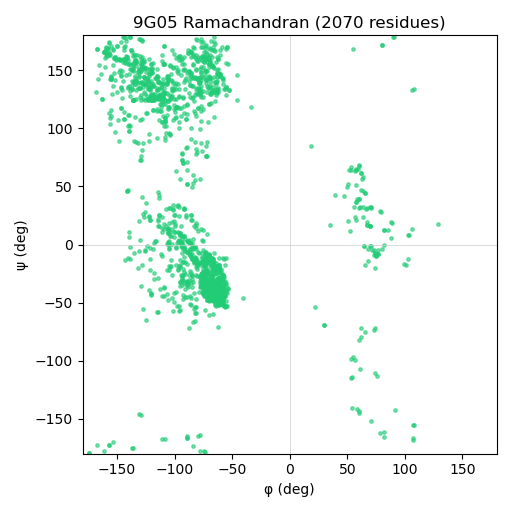5 165.087 1.00 31.72 552 ARG B N 1
ATOM 26215 C CA . ARG B 1 552 ? 192.248 158.139 165.111 1.00 31.72 552 ARG B CA 1
ATOM 26216 C C . ARG B 1 552 ? 190.860 158.317 165.712 1.00 31.72 552 ARG B C 1
ATOM 26217 O O . ARG B 1 552 ? 190.719 158.909 166.785 1.00 31.72 552 ARG B O 1
ATOM 26238 N N . ILE B 1 553 ? 189.842 157.809 165.020 1.00 26.75 553 ILE B N 1
ATOM 26239 C CA . ILE B 1 553 ? 188.457 157.903 165.465 1.00 26.75 553 ILE B CA 1
ATOM 26240 C C . ILE B 1 553 ? 187.982 156.508 165.846 1.00 26.75 553 ILE B C 1
ATOM 26241 O O . ILE B 1 553 ? 188.540 155.501 165.401 1.00 26.75 553 ILE B O 1
ATOM 26257 N N . LYS B 1 554 ? 186.947 156.453 166.683 1.00 27.99 554 LYS B N 1
ATOM 26258 C CA . LYS B 1 554 ? 186.390 155.201 167.171 1.00 27.99 554 LYS B CA 1
ATOM 26259 C C . LYS B 1 554 ? 184.878 155.208 167.009 1.00 27.99 554 LYS B C 1
ATOM 26260 O O . LYS B 1 554 ? 184.241 156.260 167.054 1.00 27.99 554 LYS B O 1
ATOM 26279 N N . LEU B 1 555 ? 184.305 154.017 166.826 1.00 25.81 555 LEU B N 1
ATOM 26280 C CA . LEU B 1 555 ? 182.868 153.922 166.588 1.00 25.81 555 LEU B CA 1
ATOM 26281 C C . LEU B 1 555 ? 182.061 154.379 167.794 1.00 25.81 555 LEU B C 1
ATOM 26282 O O . LEU B 1 555 ? 181.009 155.005 167.632 1.00 25.81 555 LEU B O 1
ATOM 26298 N N . ASN B 1 556 ? 182.519 154.070 169.003 1.00 26.12 556 ASN B N 1
ATOM 26299 C CA . ASN B 1 556 ? 181.810 154.481 170.207 1.00 26.12 556 ASN B CA 1
ATOM 26300 C C . ASN B 1 556 ? 181.985 155.960 170.521 1.00 26.12 556 ASN B C 1
ATOM 26301 O O . ASN B 1 556 ? 181.643 156.383 171.628 1.00 26.12 556 ASN B O 1
ATOM 26312 N N . ASP B 1 557 ? 182.506 156.747 169.583 1.00 24.70 557 ASP B N 1
ATOM 26313 C CA . ASP B 1 557 ? 182.709 158.173 169.772 1.00 24.70 557 ASP B CA 1
ATOM 26314 C C . ASP B 1 557 ? 181.785 159.030 168.916 1.00 24.70 557 ASP B C 1
ATOM 26315 O O . ASP B 1 557 ? 181.726 160.243 169.127 1.00 24.70 557 ASP B O 1
ATOM 26324 N N . ILE B 1 558 ? 181.056 158.435 167.976 1.00 22.92 558 ILE B N 1
ATOM 26325 C CA . ILE B 1 558 ? 180.223 159.177 167.035 1.00 22.92 558 ILE B CA 1
ATOM 26326 C C . ILE B 1 558 ? 178.857 159.402 167.668 1.00 22.92 558 ILE B C 1
ATOM 26327 O O . ILE B 1 558 ? 178.290 158.491 168.277 1.00 22.92 558 ILE B O 1
ATOM 26343 N N . TYR B 1 559 ? 178.324 160.614 167.516 1.00 22.08 559 TYR B N 1
ATOM 26344 C CA . TYR B 1 559 ? 177.028 160.998 168.059 1.00 22.08 559 TYR B CA 1
ATOM 26345 C C . TYR B 1 559 ? 176.161 161.557 166.944 1.00 22.08 559 TYR B C 1
ATOM 26346 O O . TYR B 1 559 ? 176.642 162.325 166.110 1.00 22.08 559 TYR B O 1
ATOM 26364 N N . ILE B 1 560 ? 174.887 161.182 166.940 1.00 21.15 560 ILE B N 1
ATOM 26365 C CA . ILE B 1 560 ? 173.955 161.517 165.868 1.00 21.15 560 ILE B CA 1
ATOM 26366 C C . ILE B 1 560 ? 172.994 162.591 166.356 1.00 21.15 560 ILE B C 1
ATOM 26367 O O . ILE B 1 560 ? 172.580 162.586 167.519 1.00 21.15 560 ILE B O 1
ATOM 26383 N N . GLY B 1 561 ? 172.633 163.517 165.465 1.00 21.20 561 GLY B N 1
ATOM 26384 C CA . GLY B 1 561 ? 171.669 164.544 165.791 1.00 21.20 561 GLY B CA 1
ATOM 26385 C C . GLY B 1 561 ? 170.892 164.968 164.562 1.00 21.20 561 GLY B C 1
ATOM 26386 O O . GLY B 1 561 ? 171.210 164.577 163.443 1.00 21.20 561 GLY B O 1
ATOM 26390 N N . LEU B 1 562 ? 169.858 165.770 164.794 1.00 23.64 562 LEU B N 1
ATOM 26391 C CA . LEU B 1 562 ? 169.031 166.334 163.734 1.00 23.64 562 LEU B CA 1
ATOM 26392 C C . LEU B 1 562 ? 169.137 167.852 163.756 1.00 23.64 562 LEU B C 1
ATOM 26393 O O . LEU B 1 562 ? 168.863 168.481 164.782 1.00 23.64 562 LEU B O 1
ATOM 26409 N N . GLU B 1 563 ? 169.523 168.437 162.626 1.00 29.44 563 GLU B N 1
ATOM 26410 C CA . GLU B 1 563 ? 169.560 169.883 162.472 1.00 29.44 563 GLU B CA 1
ATOM 26411 C C . GLU B 1 563 ? 168.970 170.247 161.122 1.00 29.44 563 GLU B C 1
ATOM 26412 O O . GLU B 1 563 ? 169.439 169.769 160.088 1.00 29.44 563 GLU B O 1
ATOM 26424 N N . ASN B 1 564 ? 167.956 171.109 161.133 1.00 31.53 564 ASN B N 1
ATOM 26425 C CA . ASN B 1 564 ? 167.223 171.456 159.918 1.00 31.53 564 ASN B CA 1
ATOM 26426 C C . ASN B 1 564 ? 166.639 170.206 159.268 1.00 31.53 564 ASN B C 1
ATOM 26427 O O . ASN B 1 564 ? 166.575 170.084 158.043 1.00 31.53 564 ASN B O 1
ATOM 26438 N N . ASN B 1 565 ? 166.202 169.267 160.103 1.00 27.52 565 ASN B N 1
ATOM 26439 C CA . ASN B 1 565 ? 165.572 168.033 159.641 1.00 27.52 565 ASN B CA 1
ATOM 26440 C C . ASN B 1 565 ? 166.497 167.216 158.746 1.00 27.52 565 ASN B C 1
ATOM 26441 O O . ASN B 1 565 ? 166.058 166.634 157.753 1.00 27.52 565 ASN B O 1
ATOM 26452 N N . THR B 1 566 ? 167.782 167.165 159.085 1.00 25.98 566 THR B N 1
ATOM 26453 C CA . THR B 1 566 ? 168.740 166.321 158.389 1.00 25.98 566 THR B CA 1
ATOM 26454 C C . THR B 1 566 ? 169.781 165.821 159.379 1.00 25.98 566 THR B C 1
ATOM 26455 O O . THR B 1 566 ? 170.283 166.586 160.205 1.00 25.98 566 THR B O 1
ATOM 26466 N N . PHE B 1 567 ? 170.099 164.533 159.289 1.00 22.15 567 PHE B N 1
ATOM 26467 C CA . PHE B 1 567 ? 171.032 163.914 160.218 1.00 22.15 567 PHE B CA 1
ATOM 26468 C C . PHE B 1 567 ? 172.439 164.464 160.032 1.00 22.15 567 PHE B C 1
ATOM 26469 O O . PHE B 1 567 ? 172.816 164.915 158.949 1.00 22.15 567 PHE B O 1
ATOM 26486 N N . TYR B 1 568 ? 173.222 164.422 161.106 1.00 23.21 568 TYR B N 1
ATOM 26487 C CA . TYR B 1 568 ? 174.647 164.710 161.036 1.00 23.21 568 TYR B CA 1
ATOM 26488 C C . TYR B 1 568 ? 175.365 163.882 162.091 1.00 23.21 568 TYR B C 1
ATOM 26489 O O . TYR B 1 568 ? 174.761 163.416 163.056 1.00 23.21 568 TYR B O 1
ATOM 26507 N N . ALA B 1 569 ? 176.667 163.695 161.889 1.00 21.70 569 ALA B N 1
ATOM 26508 C CA . ALA B 1 569 ? 177.512 162.936 162.798 1.00 21.70 569 ALA B CA 1
ATOM 26509 C C . ALA B 1 569 ? 178.540 163.863 163.425 1.00 21.70 569 ALA B C 1
ATOM 26510 O O . ALA B 1 569 ? 179.035 164.783 162.772 1.00 21.70 569 ALA B O 1
ATOM 26517 N N . LYS B 1 570 ? 178.855 163.620 164.690 1.00 22.88 570 LYS B N 1
ATOM 26518 C CA . LYS B 1 570 ? 179.752 164.472 165.452 1.00 22.88 570 LYS B CA 1
ATOM 26519 C C . LYS B 1 570 ? 180.700 163.615 166.274 1.00 22.88 570 LYS B C 1
ATOM 26520 O O . LYS B 1 570 ? 180.361 162.493 166.654 1.00 22.88 570 LYS B O 1
ATOM 26539 N N . SER B 1 571 ? 181.890 164.143 166.539 1.00 24.28 571 SER B N 1
ATOM 26540 C CA . SER B 1 571 ? 182.858 163.462 167.388 1.00 24.28 571 SER B CA 1
ATOM 26541 C C . SER B 1 571 ? 182.910 164.151 168.745 1.00 24.28 571 SER B C 1
ATOM 26542 O O . SER B 1 571 ? 183.169 165.355 168.826 1.00 24.28 571 SER B O 1
ATOM 26550 N N . LYS B 1 572 ? 182.668 163.390 169.811 1.00 24.56 572 LYS B N 1
ATOM 26551 C CA . LYS B 1 572 ? 182.616 163.989 171.138 1.00 24.56 572 LYS B CA 1
ATOM 26552 C C . LYS B 1 572 ? 183.978 164.520 171.565 1.00 24.56 572 LYS B C 1
ATOM 26553 O O . LYS B 1 572 ? 184.074 165.622 172.114 1.00 24.56 572 LYS B O 1
ATOM 26572 N N . THR B 1 573 ? 185.044 163.753 171.328 1.00 25.70 573 THR B N 1
ATOM 26573 C CA . THR B 1 573 ? 186.369 164.189 171.759 1.00 25.70 573 THR B CA 1
ATOM 26574 C C . THR B 1 573 ? 186.840 165.402 170.968 1.00 25.70 573 THR B C 1
ATOM 26575 O O . THR B 1 573 ? 187.364 166.360 171.547 1.00 25.70 573 THR B O 1
ATOM 26586 N N . LEU B 1 574 ? 186.668 165.383 169.647 1.00 25.98 574 LEU B N 1
ATOM 26587 C CA . LEU B 1 574 ? 187.079 166.518 168.830 1.00 25.98 574 LEU B CA 1
ATOM 26588 C C . LEU B 1 574 ? 186.126 167.694 168.963 1.00 25.98 574 LEU B C 1
ATOM 26589 O O . LEU B 1 574 ? 186.555 168.847 168.855 1.00 25.98 574 LEU B O 1
ATOM 26605 N N . ASN B 1 575 ? 184.843 167.428 169.191 1.00 27.41 575 ASN B N 1
ATOM 26606 C CA . ASN B 1 575 ? 183.815 168.465 169.204 1.00 27.41 575 ASN B CA 1
ATOM 26607 C C . ASN B 1 575 ? 183.650 169.078 167.816 1.00 27.41 575 ASN B C 1
ATOM 26608 O O . ASN B 1 575 ? 183.296 170.249 167.671 1.00 27.41 575 ASN B O 1
ATOM 26619 N N . LYS B 1 576 ? 183.904 168.274 166.788 1.00 28.83 576 LYS B N 1
ATOM 26620 C CA . LYS B 1 576 ? 183.764 168.677 165.399 1.00 28.83 576 LYS B CA 1
ATOM 26621 C C . LYS B 1 576 ? 182.787 167.747 164.702 1.00 28.83 576 LYS B C 1
ATOM 26622 O O . LYS B 1 576 ? 182.728 166.553 165.001 1.00 28.83 576 LYS B O 1
ATOM 26641 N N . LYS B 1 577 ? 182.014 168.300 163.775 1.00 25.40 577 LYS B N 1
ATOM 26642 C CA . LYS B 1 577 ? 181.190 167.468 162.914 1.00 25.40 577 LYS B CA 1
ATOM 26643 C C . LYS B 1 577 ? 182.067 166.765 161.889 1.00 25.40 577 LYS B C 1
ATOM 26644 O O . LYS B 1 577 ? 183.103 167.280 161.470 1.00 25.40 577 LYS B O 1
ATOM 26663 N N . LEU B 1 578 ? 181.646 165.572 161.487 1.00 24.14 578 LEU B N 1
ATOM 26664 C CA . LEU B 1 578 ? 182.439 164.717 160.616 1.00 24.14 578 LEU B CA 1
ATOM 26665 C C . LEU B 1 578 ? 181.909 164.786 159.193 1.00 24.14 578 LEU B C 1
ATOM 26666 O O . LEU B 1 578 ? 180.697 164.711 158.972 1.00 24.14 578 LEU B O 1
ATOM 26682 N N . LEU B 1 579 ? 182.821 164.930 158.238 1.00 27.03 579 LEU B N 1
ATOM 26683 C CA . LEU B 1 579 ? 182.500 164.920 156.813 1.00 27.03 579 LEU B CA 1
ATOM 26684 C C . LEU B 1 579 ? 183.034 163.603 156.257 1.00 27.03 579 LEU B C 1
ATOM 26685 O O . LEU B 1 579 ? 184.174 163.513 155.805 1.00 27.03 579 LEU B O 1
ATOM 26701 N N . LEU B 1 580 ? 182.192 162.575 156.291 1.00 24.59 580 LEU B N 1
ATOM 26702 C CA . LEU B 1 580 ? 182.634 161.207 156.062 1.00 24.59 580 LEU B CA 1
ATOM 26703 C C . LEU B 1 580 ? 182.802 160.921 154.577 1.00 24.59 580 LEU B C 1
ATOM 26704 O O . LEU B 1 580 ? 182.028 161.402 153.747 1.00 24.59 580 LEU B O 1
ATOM 26720 N N . THR B 1 581 ? 183.822 160.127 154.247 1.00 25.44 581 THR B N 1
ATOM 26721 C CA . THR B 1 581 ? 184.111 159.744 152.873 1.00 25.44 581 THR B CA 1
ATOM 26722 C C . THR B 1 581 ? 184.427 158.257 152.811 1.00 25.44 581 THR B C 1
ATOM 26723 O O . THR B 1 581 ? 184.910 157.669 153.779 1.00 25.44 581 THR B O 1
ATOM 26734 N N . ILE B 1 582 ? 184.125 157.651 151.664 1.00 25.84 582 ILE B N 1
ATOM 26735 C CA . ILE B 1 582 ? 184.496 156.269 151.377 1.00 25.84 582 ILE B CA 1
ATOM 26736 C C . ILE B 1 582 ? 184.934 156.204 149.922 1.00 25.84 582 ILE B C 1
ATOM 26737 O O . ILE B 1 582 ? 184.098 156.190 149.015 1.00 25.84 582 ILE B O 1
ATOM 26753 N N . ASN B 1 583 ? 186.243 156.159 149.683 1.00 27.17 583 ASN B N 1
ATOM 26754 C CA . ASN B 1 583 ? 186.765 156.266 148.327 1.00 27.17 583 ASN B CA 1
ATOM 26755 C C . ASN B 1 583 ? 186.876 154.911 147.646 1.00 27.17 583 ASN B C 1
ATOM 26756 O O . ASN B 1 583 ? 187.933 154.569 147.112 1.00 27.17 583 ASN B O 1
ATOM 26767 N N . ASN B 1 584 ? 185.796 154.136 147.646 1.00 26.55 584 ASN B N 1
ATOM 26768 C CA . ASN B 1 584 ? 185.778 152.869 146.931 1.00 26.55 584 ASN B CA 1
ATOM 26769 C C . ASN B 1 584 ? 184.331 152.477 146.681 1.00 26.55 584 ASN B C 1
ATOM 26770 O O . ASN B 1 584 ? 183.408 153.028 147.282 1.00 26.55 584 ASN B O 1
ATOM 26781 N N . MET B 1 585 ? 184.148 151.515 145.781 1.00 26.54 585 MET B N 1
ATOM 26782 C CA . MET B 1 585 ? 182.819 151.116 145.320 1.00 26.54 585 MET B CA 1
ATOM 26783 C C . MET B 1 585 ? 182.239 149.981 146.146 1.00 26.54 585 MET B C 1
ATOM 26784 O O . MET B 1 585 ? 181.469 149.164 145.638 1.00 26.54 585 MET B O 1
ATOM 26798 N N . LEU B 1 586 ? 182.597 149.903 147.423 1.00 28.64 586 LEU B N 1
ATOM 26799 C CA . LEU B 1 586 ? 181.958 148.955 148.323 1.00 28.64 586 LEU B CA 1
ATOM 26800 C C . LEU B 1 586 ? 180.449 149.159 148.304 1.00 28.64 586 LEU B C 1
ATOM 26801 O O . LEU B 1 586 ? 179.965 150.292 148.358 1.00 28.64 586 LEU B O 1
ATOM 26817 N N . ASN B 1 587 ? 179.705 148.059 148.227 1.00 28.32 587 ASN B N 1
ATOM 26818 C CA . ASN B 1 587 ? 178.250 148.131 148.238 1.00 28.32 587 ASN B CA 1
ATOM 26819 C C . ASN B 1 587 ? 177.764 148.302 149.672 1.00 28.32 587 ASN B C 1
ATOM 26820 O O . ASN B 1 587 ? 177.994 147.418 150.505 1.00 28.32 587 ASN B O 1
ATOM 26831 N N . PRO B 1 588 ? 177.103 149.413 150.009 1.00 26.08 588 PRO B N 1
ATOM 26832 C CA . PRO B 1 588 ? 176.657 149.593 151.399 1.00 26.08 588 PRO B CA 1
ATOM 26833 C C . PRO B 1 588 ? 175.680 148.536 151.874 1.00 26.08 588 PRO B C 1
ATOM 26834 O O . PRO B 1 588 ? 175.735 148.143 153.045 1.00 26.08 588 PRO B O 1
ATOM 26845 N N . GLN B 1 589 ? 174.796 148.049 151.004 1.00 26.77 589 GLN B N 1
ATOM 26846 C CA . GLN B 1 589 ? 173.714 147.182 151.453 1.00 26.77 589 GLN B CA 1
ATOM 26847 C C . GLN B 1 589 ? 174.217 145.887 152.069 1.00 26.77 589 GLN B C 1
ATOM 26848 O O . GLN B 1 589 ? 173.468 145.234 152.801 1.00 26.77 589 GLN B O 1
ATOM 26862 N N . THR B 1 590 ? 175.453 145.492 151.787 1.00 28.36 590 THR B N 1
ATOM 26863 C CA . THR B 1 590 ? 176.025 144.288 152.372 1.00 28.36 590 THR B CA 1
ATOM 26864 C C . THR B 1 590 ? 176.831 144.563 153.635 1.00 28.36 590 THR B C 1
ATOM 26865 O O . THR B 1 590 ? 177.348 143.616 154.236 1.00 28.36 590 THR B O 1
ATOM 26876 N N . ALA B 1 591 ? 176.953 145.820 154.047 1.00 25.70 591 ALA B N 1
ATOM 26877 C CA . ALA B 1 591 ? 177.759 146.177 155.198 1.00 25.70 591 ALA B CA 1
ATOM 26878 C C . ALA B 1 591 ? 176.937 146.107 156.480 1.00 25.70 591 ALA B C 1
ATOM 26879 O O . ALA B 1 591 ? 175.707 146.045 156.438 1.00 25.70 591 ALA B O 1
ATOM 26886 N N . PRO B 1 592 ? 177.593 146.103 157.639 1.00 26.07 592 PRO B N 1
ATOM 26887 C CA . PRO B 1 592 ? 176.852 146.179 158.900 1.00 26.07 592 PRO B CA 1
ATOM 26888 C C . PRO B 1 592 ? 176.003 147.439 158.970 1.00 26.07 592 PRO B C 1
ATOM 26889 O O . PRO B 1 592 ? 176.113 148.341 158.142 1.00 26.07 592 PRO B O 1
ATOM 26900 N N . ASN B 1 593 ? 175.138 147.492 159.983 1.00 23.36 593 ASN B N 1
ATOM 26901 C CA . ASN B 1 593 ? 174.200 148.604 160.088 1.00 23.36 593 ASN B CA 1
ATOM 26902 C C . ASN B 1 593 ? 174.906 149.925 160.348 1.00 23.36 593 ASN B C 1
ATOM 26903 O O . ASN B 1 593 ? 174.473 150.963 159.843 1.00 23.36 593 ASN B O 1
ATOM 26914 N N . ALA B 1 594 ? 175.978 149.918 161.141 1.00 22.06 594 ALA B N 1
ATOM 26915 C CA . ALA B 1 594 ? 176.670 151.164 161.455 1.00 22.06 594 ALA B CA 1
ATOM 26916 C C . ALA B 1 594 ? 177.298 151.776 160.211 1.00 22.06 594 ALA B C 1
ATOM 26917 O O . ALA B 1 594 ? 177.134 152.971 159.941 1.00 22.06 594 ALA B O 1
ATOM 26924 N N . ILE B 1 595 ? 178.025 150.967 159.438 1.00 24.56 595 ILE B N 1
ATOM 26925 C CA . ILE B 1 595 ? 178.668 151.469 158.229 1.00 24.56 595 ILE B CA 1
ATOM 26926 C C . ILE B 1 595 ? 177.623 151.910 157.214 1.00 24.56 595 ILE B C 1
ATOM 26927 O O . ILE B 1 595 ? 177.754 152.968 156.585 1.00 24.56 595 ILE B O 1
ATOM 26943 N N . ARG B 1 596 ? 176.569 151.112 157.037 1.00 21.72 596 ARG B N 1
ATOM 26944 C CA . ARG B 1 596 ? 175.538 151.466 156.070 1.00 21.72 596 ARG B CA 1
ATOM 26945 C C . ARG B 1 596 ? 174.836 152.758 156.462 1.00 21.72 596 ARG B C 1
ATOM 26946 O O . ARG B 1 596 ? 174.491 153.567 155.596 1.00 21.72 596 ARG B O 1
ATOM 26967 N N . PHE B 1 597 ? 174.601 152.968 157.759 1.00 20.92 597 PHE B N 1
ATOM 26968 C CA . PHE B 1 597 ? 173.951 154.199 158.194 1.00 20.92 597 PHE B CA 1
ATOM 26969 C C . PHE B 1 597 ? 174.870 155.398 158.026 1.00 20.92 597 PHE B C 1
ATOM 26970 O O . PHE B 1 597 ? 174.425 156.468 157.601 1.00 20.92 597 PHE B O 1
ATOM 26987 N N . LEU B 1 598 ? 176.154 155.251 158.357 1.00 21.22 598 LEU B N 1
ATOM 26988 C CA . LEU B 1 598 ? 177.082 156.357 158.147 1.00 21.22 598 LEU B CA 1
ATOM 26989 C C . LEU B 1 598 ? 177.179 156.727 156.676 1.00 21.22 598 LEU B C 1
ATOM 26990 O O . LEU B 1 598 ? 177.324 157.906 156.342 1.00 21.22 598 LEU B O 1
ATOM 27006 N N . ASN B 1 599 ? 177.113 155.741 155.783 1.00 23.95 599 ASN B N 1
ATOM 27007 C CA . ASN B 1 599 ? 177.120 156.040 154.355 1.00 23.95 599 ASN B CA 1
ATOM 27008 C C . ASN B 1 599 ? 175.874 156.819 153.948 1.00 23.95 599 ASN B C 1
ATOM 27009 O O . ASN B 1 599 ? 175.943 157.731 153.118 1.00 23.95 599 ASN B O 1
ATOM 27020 N N . ASP B 1 600 ? 174.721 156.468 154.518 1.00 23.77 600 ASP B N 1
ATOM 27021 C CA . ASP B 1 600 ? 173.460 157.076 154.101 1.00 23.77 600 ASP B CA 1
ATOM 27022 C C . ASP B 1 600 ? 173.406 158.561 154.434 1.00 23.77 600 ASP B C 1
ATOM 27023 O O . ASP B 1 600 ? 173.040 159.382 153.589 1.00 23.77 600 ASP B O 1
ATOM 27032 N N . ILE B 1 601 ? 173.748 158.927 155.671 1.00 22.94 601 ILE B N 1
ATOM 27033 C CA . ILE B 1 601 ? 173.538 160.304 156.104 1.00 22.94 601 ILE B CA 1
ATOM 27034 C C . ILE B 1 601 ? 174.527 161.268 155.468 1.00 22.94 601 ILE B C 1
ATOM 27035 O O . ILE B 1 601 ? 174.388 162.483 155.638 1.00 22.94 601 ILE B O 1
ATOM 27051 N N . SER B 1 602 ? 175.539 160.771 154.755 1.00 23.77 602 SER B N 1
ATOM 27052 C CA . SER B 1 602 ? 176.392 161.670 153.990 1.00 23.77 602 SER B CA 1
ATOM 27053 C C . SER B 1 602 ? 175.704 162.154 152.722 1.00 23.77 602 SER B C 1
ATOM 27054 O O . SER B 1 602 ? 176.146 163.141 152.127 1.00 23.77 602 SER B O 1
ATOM 27062 N N . LEU B 1 603 ? 174.634 161.482 152.303 1.00 25.24 603 LEU B N 1
ATOM 27063 C CA . LEU B 1 603 ? 173.819 161.889 151.168 1.00 25.24 603 LEU B CA 1
ATOM 27064 C C . LEU B 1 603 ? 172.440 162.367 151.595 1.00 25.24 603 LEU B C 1
ATOM 27065 O O . LEU B 1 603 ? 171.548 162.483 150.752 1.00 25.24 603 LEU B O 1
ATOM 27081 N N . ASP B 1 604 ? 172.240 162.629 152.882 1.00 26.17 604 ASP B N 1
ATOM 27082 C CA . ASP B 1 604 ? 170.917 162.975 153.377 1.00 26.17 604 ASP B CA 1
ATOM 27083 C C . ASP B 1 604 ? 170.445 164.279 152.751 1.00 26.17 604 ASP B C 1
ATOM 27084 O O . ASP B 1 604 ? 171.165 165.281 152.757 1.00 26.17 604 ASP B O 1
ATOM 27093 N N . GLU B 1 605 ? 169.226 164.264 152.216 1.00 27.34 605 GLU B N 1
ATOM 27094 C CA . GLU B 1 605 ? 168.586 165.443 151.639 1.00 27.34 605 GLU B CA 1
ATOM 27095 C C . GLU B 1 605 ? 169.279 165.932 150.373 1.00 27.34 605 GLU B C 1
ATOM 27096 O O . GLU B 1 605 ? 169.102 167.085 149.978 1.00 27.34 605 GLU B O 1
ATOM 27108 N N . LYS B 1 606 ? 170.066 165.079 149.725 1.00 26.30 606 LYS B N 1
ATOM 27109 C CA . LYS B 1 606 ? 170.682 165.390 148.443 1.00 26.30 606 LYS B CA 1
ATOM 27110 C C . LYS B 1 606 ? 170.058 164.515 147.365 1.00 26.30 606 LYS B C 1
ATOM 27111 O O . LYS B 1 606 ? 169.860 163.315 147.567 1.00 26.30 606 LYS B O 1
ATOM 27130 N N . LYS B 1 607 ? 169.738 165.122 146.228 1.00 27.20 607 LYS B N 1
ATOM 27131 C CA . LYS B 1 607 ? 169.125 164.379 145.137 1.00 27.20 607 LYS B CA 1
ATOM 27132 C C . LYS B 1 607 ? 170.121 163.401 144.530 1.00 27.20 607 LYS B C 1
ATOM 27133 O O . LYS B 1 607 ? 171.278 163.744 144.277 1.00 27.20 607 LYS B O 1
ATOM 27152 N N . LEU B 1 608 ? 169.663 162.175 144.291 1.00 25.28 608 LEU B N 1
ATOM 27153 C CA . LEU B 1 608 ? 170.460 161.156 143.616 1.00 25.28 608 LEU B CA 1
ATOM 27154 C C . LEU B 1 608 ? 170.205 161.282 142.120 1.00 25.28 608 LEU B C 1
ATOM 27155 O O . LEU B 1 608 ? 169.064 161.156 141.668 1.00 25.28 608 LEU B O 1
ATOM 27171 N N . TRP B 1 609 ? 171.262 161.535 141.348 1.00 23.39 609 TRP B N 1
ATOM 27172 C CA . TRP B 1 609 ? 171.058 161.974 139.972 1.00 23.39 609 TRP B CA 1
ATOM 27173 C C . TRP B 1 609 ? 170.638 160.831 139.054 1.00 23.39 609 TRP B C 1
ATOM 27174 O O . TRP B 1 609 ? 169.958 161.071 138.052 1.00 23.39 609 TRP B O 1
ATOM 27195 N N . TYR B 1 610 ? 171.015 159.591 139.366 1.00 24.02 610 TYR B N 1
ATOM 27196 C CA . TYR B 1 610 ? 170.653 158.455 138.528 1.00 24.02 610 TYR B CA 1
ATOM 27197 C C . TYR B 1 610 ? 169.489 157.656 139.096 1.00 24.02 610 TYR B C 1
ATOM 27198 O O . TYR B 1 610 ? 169.409 156.445 138.874 1.00 24.02 610 TYR B O 1
ATOM 27216 N N . LYS B 1 611 ? 168.585 158.310 139.820 1.00 26.87 611 LYS B N 1
ATOM 27217 C CA . LYS B 1 611 ? 167.291 157.731 140.171 1.00 26.87 611 LYS B CA 1
ATOM 27218 C C . LYS B 1 611 ? 166.262 158.383 139.260 1.00 26.87 611 LYS B C 1
ATOM 27219 O O . LYS B 1 611 ? 165.736 159.456 139.548 1.00 26.87 611 LYS B O 1
ATOM 27238 N N . PHE B 1 612 ? 165.977 157.723 138.143 1.00 24.28 612 PHE B N 1
ATOM 27239 C CA . PHE B 1 612 ? 165.170 158.326 137.094 1.00 24.28 612 PHE B CA 1
ATOM 27240 C C . PHE B 1 612 ? 163.690 158.306 137.455 1.00 24.28 612 PHE B C 1
ATOM 27241 O O . PHE B 1 612 ? 163.202 157.402 138.134 1.00 24.28 612 PHE B O 1
ATOM 27258 N N . VAL B 1 613 ? 162.974 159.327 136.986 1.00 27.33 613 VAL B N 1
ATOM 27259 C CA . VAL B 1 613 ? 161.561 159.471 137.324 1.00 27.33 613 VAL B CA 1
ATOM 27260 C C . VAL B 1 613 ? 160.728 158.397 136.639 1.00 27.33 613 VAL B C 1
ATOM 27261 O O . VAL B 1 613 ? 159.849 157.788 137.258 1.00 27.33 613 VAL B O 1
ATOM 27274 N N . TRP B 1 614 ? 160.987 158.148 135.356 1.00 23.22 614 TRP B N 1
ATOM 27275 C CA . TRP B 1 614 ? 160.177 157.223 134.574 1.00 23.22 614 TRP B CA 1
ATOM 27276 C C . TRP B 1 614 ? 160.347 155.772 134.993 1.00 23.22 614 TRP B C 1
ATOM 27277 O O . TRP B 1 614 ? 159.558 154.929 134.561 1.00 23.22 614 TRP B O 1
ATOM 27298 N N . SER B 1 615 ? 161.345 155.456 135.818 1.00 25.59 615 SER B N 1
ATOM 27299 C CA . SER B 1 615 ? 161.589 154.064 136.174 1.00 25.59 615 SER B CA 1
ATOM 27300 C C . SER B 1 615 ? 160.379 153.432 136.844 1.00 25.59 615 SER B C 1
ATOM 27301 O O . SER B 1 615 ? 160.171 152.221 136.725 1.00 25.59 615 SER B O 1
ATOM 27309 N N . ASP B 1 616 ? 159.581 154.223 137.561 1.00 27.28 616 ASP B N 1
ATOM 27310 C CA . ASP B 1 616 ? 158.393 153.684 138.210 1.00 27.28 616 ASP B CA 1
ATOM 27311 C C . ASP B 1 616 ? 157.196 153.646 137.273 1.00 27.28 616 ASP B C 1
ATOM 27312 O O . ASP B 1 616 ? 156.299 152.819 137.457 1.00 27.28 616 ASP B O 1
ATOM 27321 N N . VAL B 1 617 ? 157.156 154.532 136.278 1.00 25.66 617 VAL B N 1
ATOM 27322 C CA . VAL B 1 617 ? 156.041 154.547 135.338 1.00 25.66 617 VAL B CA 1
ATOM 27323 C C . VAL B 1 617 ? 156.084 153.314 134.444 1.00 25.66 617 VAL B C 1
ATOM 27324 O O . VAL B 1 617 ? 155.064 152.655 134.221 1.00 25.66 617 VAL B O 1
ATOM 27337 N N . TYR B 1 618 ? 157.266 152.974 133.937 1.00 24.19 618 TYR B N 1
ATOM 27338 C CA . TYR B 1 618 ? 157.426 151.947 132.918 1.00 24.19 618 TYR B CA 1
ATOM 27339 C C . TYR B 1 618 ? 157.778 150.579 133.485 1.00 24.19 618 TYR B C 1
ATOM 27340 O O . TYR B 1 618 ? 158.121 149.679 132.716 1.00 24.19 618 TYR B O 1
ATOM 27358 N N . LYS B 1 619 ? 157.713 150.394 134.802 1.00 27.09 619 LYS B N 1
ATOM 27359 C CA . LYS B 1 619 ? 158.190 149.148 135.386 1.00 27.09 619 LYS B CA 1
ATOM 27360 C C . LYS B 1 619 ? 157.335 147.948 135.000 1.00 27.09 619 LYS B C 1
ATOM 27361 O O . LYS B 1 619 ? 157.809 146.813 135.104 1.00 27.09 619 LYS B O 1
ATOM 27380 N N . ASP B 1 620 ? 156.096 148.163 134.560 1.00 29.48 620 ASP B N 1
ATOM 27381 C CA . ASP B 1 620 ? 155.194 147.057 134.266 1.00 29.48 620 ASP B CA 1
ATOM 27382 C C . ASP B 1 620 ? 155.193 146.644 132.799 1.00 29.48 620 ASP B C 1
ATOM 27383 O O . ASP B 1 620 ? 154.428 145.748 132.433 1.00 29.48 620 ASP B O 1
ATOM 27392 N N . PHE B 1 621 ? 156.018 147.259 131.959 1.00 26.16 621 PHE B N 1
ATOM 27393 C CA . PHE B 1 621 ? 156.022 146.975 130.532 1.00 26.16 621 PHE B CA 1
ATOM 27394 C C . PHE B 1 621 ? 157.121 145.983 130.184 1.00 26.16 621 PHE B C 1
ATOM 27395 O O . PHE B 1 621 ? 158.160 145.932 130.844 1.00 26.16 621 PHE B O 1
ATOM 27412 N N . SER B 1 622 ? 156.879 145.189 129.142 1.00 28.36 622 SER B N 1
ATOM 27413 C CA . SER B 1 622 ? 157.876 144.260 128.629 1.00 28.36 622 SER B CA 1
ATOM 27414 C C . SER B 1 622 ? 158.663 144.819 127.454 1.00 28.36 622 SER B C 1
ATOM 27415 O O . SER B 1 622 ? 159.485 144.098 126.885 1.00 28.36 622 SER B O 1
ATOM 27423 N N . TYR B 1 623 ? 158.416 146.063 127.060 1.00 25.10 623 TYR B N 1
ATOM 27424 C CA . TYR B 1 623 ? 159.188 146.721 126.018 1.00 25.10 623 TYR B CA 1
ATOM 27425 C C . TYR B 1 623 ? 159.208 148.209 126.311 1.00 25.10 623 TYR B C 1
ATOM 27426 O O . TYR B 1 623 ? 158.159 148.802 126.569 1.00 25.10 623 TYR B O 1
ATOM 27444 N N . ILE B 1 624 ? 160.395 148.805 126.276 1.00 23.81 624 ILE B N 1
ATOM 27445 C CA . ILE B 1 624 ? 160.563 150.222 126.582 1.00 23.81 624 ILE B CA 1
ATOM 27446 C C . ILE B 1 624 ? 161.489 150.828 125.534 1.00 23.81 624 ILE B C 1
ATOM 27447 O O . ILE B 1 624 ? 162.602 150.323 125.345 1.00 23.81 624 ILE B O 1
ATOM 27463 N N . PRO B 1 625 ? 161.089 151.882 124.823 1.00 24.52 625 PRO B N 1
ATOM 27464 C CA . PRO B 1 625 ? 161.990 152.478 123.834 1.00 24.52 625 PRO B CA 1
ATOM 27465 C C . PRO B 1 625 ? 163.134 153.235 124.489 1.00 24.52 625 PRO B C 1
ATOM 27466 O O . PRO B 1 625 ? 163.108 153.556 125.677 1.00 24.52 625 PRO B O 1
ATOM 27477 N N . ALA B 1 626 ? 164.157 153.518 123.691 1.00 23.17 626 ALA B N 1
ATOM 27478 C CA . ALA B 1 626 ? 165.283 154.296 124.182 1.00 23.17 626 ALA B CA 1
ATOM 27479 C C . ALA B 1 626 ? 164.822 155.689 124.575 1.00 23.17 626 ALA B C 1
ATOM 27480 O O . ALA B 1 626 ? 163.947 156.273 123.936 1.00 23.17 626 ALA B O 1
ATOM 27487 N N . ILE B 1 627 ? 165.416 156.225 125.634 1.00 23.74 627 ILE B N 1
ATOM 27488 C CA . ILE B 1 627 ? 165.100 157.559 126.125 1.00 23.74 627 ILE B CA 1
ATOM 27489 C C . ILE B 1 627 ? 166.294 158.453 125.846 1.00 23.74 627 ILE B C 1
ATOM 27490 O O . ILE B 1 627 ? 167.401 158.186 126.324 1.00 23.74 627 ILE B O 1
ATOM 27506 N N . LYS B 1 628 ? 166.070 159.511 125.076 1.00 24.81 628 LYS B N 1
ATOM 27507 C CA . LYS B 1 628 ? 167.142 160.340 124.559 1.00 24.81 628 LYS B CA 1
ATOM 27508 C C . LYS B 1 628 ? 166.953 161.777 125.011 1.00 24.81 628 LYS B C 1
ATOM 27509 O O . LYS B 1 628 ? 165.858 162.187 125.396 1.00 24.81 628 LYS B O 1
ATOM 27528 N N . TYR B 1 629 ? 168.046 162.530 124.981 1.00 26.37 629 TYR B N 1
ATOM 27529 C CA . TYR B 1 629 ? 168.006 163.965 125.240 1.00 26.37 629 TYR B CA 1
ATOM 27530 C C . TYR B 1 629 ? 169.122 164.604 124.431 1.00 26.37 629 TYR B C 1
ATOM 27531 O O . TYR B 1 629 ? 170.294 164.470 124.784 1.00 26.37 629 TYR B O 1
ATOM 27549 N N . LYS B 1 630 ? 168.762 165.303 123.361 1.00 26.65 630 LYS B N 1
ATOM 27550 C CA . LYS B 1 630 ? 169.754 165.867 122.458 1.00 26.65 630 LYS B CA 1
ATOM 27551 C C . LYS B 1 630 ? 170.715 164.776 122.002 1.00 26.65 630 LYS B C 1
ATOM 27552 O O . LYS B 1 630 ? 170.295 163.845 121.309 1.00 26.65 630 LYS B O 1
ATOM 27571 N N . ASN B 1 631 ? 171.993 164.860 122.372 1.00 28.07 631 ASN B N 1
ATOM 27572 C CA . ASN B 1 631 ? 172.985 163.887 121.934 1.00 28.07 631 ASN B CA 1
ATOM 27573 C C . ASN B 1 631 ? 173.365 162.904 123.034 1.00 28.07 631 ASN B C 1
ATOM 27574 O O . ASN B 1 631 ? 174.505 162.437 123.068 1.00 28.07 631 ASN B O 1
ATOM 27585 N N . PHE B 1 632 ? 172.435 162.583 123.927 1.00 25.06 632 PHE B N 1
ATOM 27586 C CA . PHE B 1 632 ? 172.627 161.582 124.968 1.00 25.06 632 PHE B CA 1
ATOM 27587 C C . PHE B 1 632 ? 171.580 160.494 124.810 1.00 25.06 632 PHE B C 1
ATOM 27588 O O . PHE B 1 632 ? 170.415 160.790 124.539 1.00 25.06 632 PHE B O 1
ATOM 27605 N N . VAL B 1 633 ? 171.993 159.242 124.976 1.00 22.94 633 VAL B N 1
ATOM 27606 C CA . VAL B 1 633 ? 171.063 158.126 125.094 1.00 22.94 633 VAL B CA 1
ATOM 27607 C C . VAL B 1 633 ? 171.082 157.689 126.553 1.00 22.94 633 VAL B C 1
ATOM 27608 O O . VAL B 1 633 ? 171.945 156.915 126.969 1.00 22.94 633 VAL B O 1
ATOM 27621 N N . ILE B 1 634 ? 170.131 158.197 127.332 1.00 22.66 634 ILE B N 1
ATOM 27622 C CA . ILE B 1 634 ? 170.146 157.986 128.774 1.00 22.66 634 ILE B CA 1
ATOM 27623 C C . ILE B 1 634 ? 169.846 156.534 129.116 1.00 22.66 634 ILE B C 1
ATOM 27624 O O . ILE B 1 634 ? 170.398 155.988 130.075 1.00 22.66 634 ILE B O 1
ATOM 27640 N N . MET B 1 635 ? 168.955 155.895 128.364 1.00 24.12 635 MET B N 1
ATOM 27641 C CA . MET B 1 635 ? 168.619 154.497 128.562 1.00 24.12 635 MET B CA 1
ATOM 27642 C C . MET B 1 635 ? 168.599 153.790 127.216 1.00 24.12 635 MET B C 1
ATOM 27643 O O . MET B 1 635 ? 168.180 154.381 126.216 1.00 24.12 635 MET B O 1
ATOM 27657 N N . PRO B 1 636 ? 169.049 152.541 127.148 1.00 23.93 636 PRO B N 1
ATOM 27658 C CA . PRO B 1 636 ? 168.942 151.796 125.895 1.00 23.93 636 PRO B CA 1
ATOM 27659 C C . PRO B 1 636 ? 167.576 151.146 125.751 1.00 23.93 636 PRO B C 1
ATOM 27660 O O . PRO B 1 636 ? 166.817 150.999 126.711 1.00 23.93 636 PRO B O 1
ATOM 27671 N N . GLU B 1 637 ? 167.263 150.767 124.519 1.00 25.81 637 GLU B N 1
ATOM 27672 C CA . GLU B 1 637 ? 166.032 150.043 124.253 1.00 25.81 637 GLU B CA 1
ATOM 27673 C C . GLU B 1 637 ? 166.105 148.658 124.878 1.00 25.81 637 GLU B C 1
ATOM 27674 O O . GLU B 1 637 ? 167.098 147.950 124.720 1.00 25.81 637 GLU B O 1
ATOM 27686 N N . THR B 1 638 ? 165.052 148.267 125.594 1.00 26.57 638 THR B N 1
ATOM 27687 C CA . THR B 1 638 ? 165.097 147.052 126.393 1.00 26.57 638 THR B CA 1
ATOM 27688 C C . THR B 1 638 ? 163.860 146.197 126.173 1.00 26.57 638 THR B C 1
ATOM 27689 O O . THR B 1 638 ? 162.746 146.714 126.073 1.00 26.57 638 THR B O 1
ATOM 27700 N N . TRP B 1 639 ? 164.075 144.883 126.098 1.00 27.44 639 TRP B N 1
ATOM 27701 C CA . TRP B 1 639 ? 163.022 143.877 126.076 1.00 27.44 639 TRP B CA 1
ATOM 27702 C C . TRP B 1 639 ? 163.235 142.931 127.247 1.00 27.44 639 TRP B C 1
ATOM 27703 O O . TRP B 1 639 ? 164.370 142.675 127.648 1.00 27.44 639 TRP B O 1
ATOM 27724 N N . LYS B 1 640 ? 162.144 142.405 127.793 1.00 33.29 640 LYS B N 1
ATOM 27725 C CA . LYS B 1 640 ? 162.236 141.426 128.866 1.00 33.29 640 LYS B CA 1
ATOM 27726 C C . LYS B 1 640 ? 161.193 140.339 128.662 1.00 33.29 640 LYS B C 1
ATOM 27727 O O . LYS B 1 640 ? 160.098 140.592 128.159 1.00 33.29 640 LYS B O 1
ATOM 27746 N N . MET B 1 641 ? 161.549 139.123 129.069 1.00 42.76 641 MET B N 1
ATOM 27747 C CA . MET B 1 641 ? 160.765 137.927 128.799 1.00 42.76 641 MET B CA 1
ATOM 27748 C C . MET B 1 641 ? 160.054 137.461 130.060 1.00 42.76 641 MET B C 1
ATOM 27749 O O . MET B 1 641 ? 160.619 137.509 131.157 1.00 42.76 641 MET B O 1
ATOM 27763 N N . ASN B 1 642 ? 158.817 137.002 129.895 1.00 38.75 642 ASN B N 1
ATOM 27764 C CA . ASN B 1 642 ? 158.019 136.478 130.991 1.00 38.75 642 ASN B CA 1
ATOM 27765 C C . ASN B 1 642 ? 157.319 135.212 130.519 1.00 38.75 642 ASN B C 1
ATOM 27766 O O . ASN B 1 642 ? 157.544 134.731 129.407 1.00 38.75 642 ASN B O 1
ATOM 27777 N N . LYS B 1 643 ? 156.467 134.660 131.384 1.00 40.73 643 LYS B N 1
ATOM 27778 C CA . LYS B 1 643 ? 155.816 133.394 131.073 1.00 40.73 643 LYS B CA 1
ATOM 27779 C C . LYS B 1 643 ? 154.753 133.527 129.994 1.00 40.73 643 LYS B C 1
ATOM 27780 O O . LYS B 1 643 ? 154.311 132.511 129.451 1.00 40.73 643 LYS B O 1
ATOM 27799 N N . ILE B 1 644 ? 154.324 134.742 129.675 1.00 35.67 644 ILE B N 1
ATOM 27800 C CA . ILE B 1 644 ? 153.235 134.935 128.723 1.00 35.67 644 ILE B CA 1
ATOM 27801 C C . ILE B 1 644 ? 153.747 134.963 127.291 1.00 35.67 644 ILE B C 1
ATOM 27802 O O . ILE B 1 644 ? 153.178 134.319 126.407 1.00 35.67 644 ILE B O 1
ATOM 27818 N N . ASN B 1 645 ? 154.819 135.710 127.032 1.00 38.09 645 ASN B N 1
ATOM 27819 C CA . ASN B 1 645 ? 155.354 135.814 125.683 1.00 38.09 645 ASN B CA 1
ATOM 27820 C C . ASN B 1 645 ? 156.449 134.797 125.389 1.00 38.09 645 ASN B C 1
ATOM 27821 O O . ASN B 1 645 ? 156.775 134.588 124.217 1.00 38.09 645 ASN B O 1
ATOM 27832 N N . MET B 1 646 ? 157.017 134.157 126.412 1.00 47.97 646 MET B N 1
ATOM 27833 C CA . MET B 1 646 ? 158.006 133.090 126.240 1.00 47.97 646 MET B CA 1
ATOM 27834 C C . MET B 1 646 ? 157.621 131.942 127.167 1.00 47.97 646 MET B C 1
ATOM 27835 O O . MET B 1 646 ? 158.086 131.873 128.307 1.00 47.97 646 MET B O 1
ATOM 27849 N N . LYS B 1 647 ? 156.782 131.036 126.672 1.00 52.85 647 LYS B N 1
ATOM 27850 C CA . LYS B 1 647 ? 156.351 129.889 127.461 1.00 52.85 647 LYS B CA 1
ATOM 27851 C C . LYS B 1 647 ? 157.403 128.789 127.423 1.00 52.85 647 LYS B C 1
ATOM 27852 O O . LYS B 1 647 ? 157.295 127.843 126.636 1.00 52.85 647 LYS B O 1
ATOM 27871 N N . ILE B 1 648 ? 158.421 128.905 128.271 1.00 60.89 648 ILE B N 1
ATOM 27872 C CA . ILE B 1 648 ? 159.545 127.977 128.302 1.00 60.89 648 ILE B CA 1
ATOM 27873 C C . ILE B 1 648 ? 159.514 127.222 129.622 1.00 60.89 648 ILE B C 1
ATOM 27874 O O . ILE B 1 648 ? 159.490 127.835 130.696 1.00 60.89 648 ILE B O 1
ATOM 27890 N N . ASN B 1 649 ? 159.522 125.897 129.540 1.00 72.89 649 ASN B N 1
ATOM 27891 C CA . ASN B 1 649 ? 159.619 125.047 130.714 1.00 72.89 649 ASN B CA 1
ATOM 27892 C C . ASN B 1 649 ? 161.076 124.678 130.971 1.00 72.89 649 ASN B C 1
ATOM 27893 O O . ASN B 1 649 ? 161.928 124.748 130.082 1.00 72.89 649 ASN B O 1
ATOM 27904 N N . LYS B 1 650 ? 161.356 124.280 132.212 1.00 76.67 650 LYS B N 1
ATOM 27905 C CA . LYS B 1 650 ? 162.707 123.858 132.560 1.00 76.67 650 LYS B CA 1
ATOM 27906 C C . LYS B 1 650 ? 163.107 122.577 131.843 1.00 76.67 650 LYS B C 1
ATOM 27907 O O . LYS B 1 650 ? 164.293 122.231 131.832 1.00 76.67 650 LYS B O 1
ATOM 27926 N N . LYS B 1 651 ? 162.150 121.864 131.253 1.00 78.07 651 LYS B N 1
ATOM 27927 C CA . LYS B 1 651 ? 162.428 120.678 130.456 1.00 78.07 651 LYS B CA 1
ATOM 27928 C C . LYS B 1 651 ? 162.280 120.924 128.960 1.00 78.07 651 LYS B C 1
ATOM 27929 O O . LYS B 1 651 ? 162.305 119.964 128.184 1.00 78.07 651 LYS B O 1
ATOM 27948 N N . THR B 1 652 ? 162.125 122.176 128.538 1.00 69.42 652 THR B N 1
ATOM 27949 C CA . THR B 1 652 ? 161.970 122.470 127.121 1.00 69.42 652 THR B CA 1
ATOM 27950 C C . THR B 1 652 ? 163.223 122.068 126.354 1.00 69.42 652 THR B C 1
ATOM 27951 O O . THR B 1 652 ? 164.348 122.257 126.823 1.00 69.42 652 THR B O 1
ATOM 27962 N N . GLU B 1 653 ? 163.020 121.511 125.167 1.00 66.81 653 GLU B N 1
ATOM 27963 C CA . GLU B 1 653 ? 164.123 121.051 124.342 1.00 66.81 653 GLU B CA 1
ATOM 27964 C C . GLU B 1 653 ? 164.531 122.131 123.348 1.00 66.81 653 GLU B C 1
ATOM 27965 O O . GLU B 1 653 ? 163.700 122.897 122.855 1.00 66.81 653 GLU B O 1
ATOM 27977 N N . PHE B 1 654 ? 165.826 122.185 123.053 1.00 58.54 654 PHE B N 1
ATOM 27978 C CA . PHE B 1 654 ? 166.298 123.064 121.998 1.00 58.54 654 PHE B CA 1
ATOM 27979 C C . PHE B 1 654 ? 165.677 122.634 120.670 1.00 58.54 654 PHE B C 1
ATOM 27980 O O . PHE B 1 654 ? 165.205 121.507 120.511 1.00 58.54 654 PHE B O 1
ATOM 27997 N N . ASN B 1 655 ? 165.664 123.563 119.715 1.00 60.07 655 ASN B N 1
ATOM 27998 C CA . ASN B 1 655 ? 164.978 123.389 118.436 1.00 60.07 655 ASN B CA 1
ATOM 27999 C C . ASN B 1 655 ? 163.473 123.566 118.602 1.00 60.07 655 ASN B C 1
ATOM 28000 O O . ASN B 1 655 ? 162.735 123.599 117.613 1.00 60.07 655 ASN B O 1
ATOM 28011 N N . GLU B 1 656 ? 163.012 123.679 119.850 1.00 62.56 656 GLU B N 1
ATOM 28012 C CA . GLU B 1 656 ? 161.660 124.157 120.112 1.00 62.56 656 GLU B CA 1
ATOM 28013 C C . GLU B 1 656 ? 161.710 125.545 120.730 1.00 62.56 656 GLU B C 1
ATOM 28014 O O . GLU B 1 656 ? 160.859 126.396 120.453 1.00 62.56 656 GLU B O 1
ATOM 28026 N N . PHE B 1 657 ? 162.715 125.786 121.575 1.00 55.55 657 PHE B N 1
ATOM 28027 C CA . PHE B 1 657 ? 163.028 127.145 121.995 1.00 55.55 657 PHE B CA 1
ATOM 28028 C C . PHE B 1 657 ? 163.403 128.002 120.796 1.00 55.55 657 PHE B C 1
ATOM 28029 O O . PHE B 1 657 ? 162.985 129.159 120.692 1.00 55.55 657 PHE B O 1
ATOM 28046 N N . LYS B 1 658 ? 164.184 127.443 119.872 1.00 55.51 658 LYS B N 1
ATOM 28047 C CA . LYS B 1 658 ? 164.617 128.201 118.704 1.00 55.51 658 LYS B CA 1
ATOM 28048 C C . LYS B 1 658 ? 163.426 128.679 117.883 1.00 55.51 658 LYS B C 1
ATOM 28049 O O . LYS B 1 658 ? 163.370 129.841 117.470 1.00 55.51 658 LYS B O 1
ATOM 28068 N N . ASN B 1 659 ? 162.467 127.789 117.622 1.00 55.94 659 ASN B N 1
ATOM 28069 C CA . ASN B 1 659 ? 161.303 128.174 116.828 1.00 55.94 659 ASN B CA 1
ATOM 28070 C C . ASN B 1 659 ? 160.399 129.122 117.600 1.00 55.94 659 ASN B C 1
ATOM 28071 O O . ASN B 1 659 ? 159.755 129.995 117.009 1.00 55.94 659 ASN B O 1
ATOM 28082 N N . GLN B 1 660 ? 160.325 128.953 118.919 1.00 52.38 660 GLN B N 1
ATOM 28083 C CA . GLN B 1 660 ? 159.500 129.832 119.739 1.00 52.38 660 GLN B CA 1
ATOM 28084 C C . GLN B 1 660 ? 160.137 131.207 119.891 1.00 52.38 660 GLN B C 1
ATOM 28085 O O . GLN B 1 660 ? 159.431 132.207 120.057 1.00 52.38 660 GLN B O 1
ATOM 28099 N N . PHE B 1 661 ? 161.468 131.278 119.847 1.00 44.38 661 PHE B N 1
ATOM 28100 C CA . PHE B 1 661 ? 162.150 132.556 120.021 1.00 44.38 661 PHE B CA 1
ATOM 28101 C C . PHE B 1 661 ? 162.052 133.430 118.777 1.00 44.38 661 PHE B C 1
ATOM 28102 O O . PHE B 1 661 ? 162.017 134.658 118.892 1.00 44.38 661 PHE B O 1
ATOM 28119 N N . ASN B 1 662 ? 162.014 132.832 117.585 1.00 45.20 662 ASN B N 1
ATOM 28120 C CA . ASN B 1 662 ? 161.908 133.634 116.370 1.00 45.20 662 ASN B CA 1
ATOM 28121 C C . ASN B 1 662 ? 160.571 134.358 116.291 1.00 45.20 662 ASN B C 1
ATOM 28122 O O . ASN B 1 662 ? 160.500 135.482 115.774 1.00 45.20 662 ASN B O 1
ATOM 28133 N N . ASP B 1 663 ? 159.503 133.736 116.790 1.00 41.55 663 ASP B N 1
ATOM 28134 C CA . ASP B 1 663 ? 158.227 134.435 116.883 1.00 41.55 663 ASP B CA 1
ATOM 28135 C C . ASP B 1 663 ? 158.350 135.665 117.770 1.00 41.55 663 ASP B C 1
ATOM 28136 O O . ASP B 1 663 ? 157.808 136.727 117.448 1.00 41.55 663 ASP B O 1
ATOM 28145 N N . TYR B 1 664 ? 159.061 135.537 118.892 1.00 37.21 664 TYR B N 1
ATOM 28146 C CA . TYR B 1 664 ? 159.304 136.678 119.766 1.00 37.21 664 TYR B CA 1
ATOM 28147 C C . TYR B 1 664 ? 160.039 137.786 119.022 1.00 37.21 664 TYR B C 1
ATOM 28148 O O . TYR B 1 664 ? 159.659 138.961 119.094 1.00 37.21 664 TYR B O 1
ATOM 28166 N N . ARG B 1 665 ? 161.088 137.423 118.283 1.00 36.68 665 ARG B N 1
ATOM 28167 C CA . ARG B 1 665 ? 161.855 138.418 117.546 1.00 36.68 665 ARG B CA 1
ATOM 28168 C C . ARG B 1 665 ? 160.989 139.154 116.539 1.00 36.68 665 ARG B C 1
ATOM 28169 O O . ARG B 1 665 ? 161.067 140.381 116.422 1.00 36.68 665 ARG B O 1
ATOM 28190 N N . ILE B 1 666 ? 160.169 138.423 115.785 1.00 36.52 666 ILE B N 1
ATOM 28191 C CA . ILE B 1 666 ? 159.354 139.073 114.763 1.00 36.52 666 ILE B CA 1
ATOM 28192 C C . ILE B 1 666 ? 158.269 139.928 115.405 1.00 36.52 666 ILE B C 1
ATOM 28193 O O . ILE B 1 666 ? 157.930 141.005 114.902 1.00 36.52 666 ILE B O 1
ATOM 28209 N N . LYS B 1 667 ? 157.703 139.466 116.520 1.00 34.08 667 LYS B N 1
ATOM 28210 C CA . LYS B 1 667 ? 156.600 140.185 117.146 1.00 34.08 667 LYS B CA 1
ATOM 28211 C C . LYS B 1 667 ? 157.068 141.486 117.783 1.00 34.08 667 LYS B C 1
ATOM 28212 O O . LYS B 1 667 ? 156.415 142.523 117.629 1.00 34.08 667 LYS B O 1
ATOM 28231 N N . TYR B 1 668 ? 158.187 141.456 118.506 1.00 32.40 668 TYR B N 1
ATOM 28232 C CA . TYR B 1 668 ? 158.672 142.634 119.215 1.00 32.40 668 TYR B CA 1
ATOM 28233 C C . TYR B 1 668 ? 159.772 143.380 118.472 1.00 32.40 668 TYR B C 1
ATOM 28234 O O . TYR B 1 668 ? 160.216 144.427 118.948 1.00 32.40 668 TYR B O 1
ATOM 28252 N N . GLY B 1 669 ? 160.212 142.883 117.323 1.00 31.26 669 GLY B N 1
ATOM 28253 C CA . GLY B 1 669 ? 161.232 143.571 116.552 1.00 31.26 669 GLY B CA 1
ATOM 28254 C C . GLY B 1 669 ? 162.588 143.651 117.221 1.00 31.26 669 GLY B C 1
ATOM 28255 O O . GLY B 1 669 ? 163.216 144.716 117.207 1.00 31.26 669 GLY B O 1
ATOM 28259 N N . VAL B 1 670 ? 163.056 142.553 117.804 1.00 32.06 670 VAL B N 1
ATOM 28260 C CA . VAL B 1 670 ? 164.366 142.506 118.447 1.00 32.06 670 VAL B CA 1
ATOM 28261 C C . VAL B 1 670 ? 165.437 142.613 117.366 1.00 32.06 670 VAL B C 1
ATOM 28262 O O . VAL B 1 670 ? 165.387 141.864 116.381 1.00 32.06 670 VAL B O 1
ATOM 28275 N N . PRO B 1 671 ? 166.413 143.512 117.490 1.00 31.96 671 PRO B N 1
ATOM 28276 C CA . PRO B 1 671 ? 167.439 143.633 116.452 1.00 31.96 671 PRO B CA 1
ATOM 28277 C C . PRO B 1 671 ? 168.429 142.481 116.510 1.00 31.96 671 PRO B C 1
ATOM 28278 O O . PRO B 1 671 ? 168.320 141.559 117.318 1.00 31.96 671 PRO B O 1
ATOM 28289 N N . GLN B 1 672 ? 169.418 142.548 115.618 1.00 37.88 672 GLN B N 1
ATOM 28290 C CA . GLN B 1 672 ? 170.351 141.438 115.464 1.00 37.88 672 GLN B CA 1
ATOM 28291 C C . GLN B 1 672 ? 171.303 141.330 116.648 1.00 37.88 672 GLN B C 1
ATOM 28292 O O . GLN B 1 672 ? 171.577 140.226 117.130 1.00 37.88 672 GLN B O 1
ATOM 28306 N N . TYR B 1 673 ? 171.827 142.457 117.125 1.00 36.75 673 TYR B N 1
ATOM 28307 C CA . TYR B 1 673 ? 172.787 142.486 118.221 1.00 36.75 673 TYR B CA 1
ATOM 28308 C C . TYR B 1 673 ? 172.115 143.007 119.482 1.00 36.75 673 TYR B C 1
ATOM 28309 O O . TYR B 1 673 ? 171.466 144.056 119.454 1.00 36.75 673 TYR B O 1
ATOM 28327 N N . VAL B 1 674 ? 172.285 142.280 120.589 1.00 32.71 674 VAL B N 1
ATOM 28328 C CA . VAL B 1 674 ? 171.728 142.664 121.879 1.00 32.71 674 VAL B CA 1
ATOM 28329 C C . VAL B 1 674 ? 172.699 142.270 122.984 1.00 32.71 674 VAL B C 1
ATOM 28330 O O . VAL B 1 674 ? 173.653 141.524 122.766 1.00 32.71 674 VAL B O 1
ATOM 28343 N N . TYR B 1 675 ? 172.442 142.789 124.183 1.00 32.19 675 TYR B N 1
ATOM 28344 C CA . TYR B 1 675 ? 173.190 142.438 125.383 1.00 32.19 675 TYR B CA 1
ATOM 28345 C C . TYR B 1 675 ? 172.313 141.614 126.314 1.00 32.19 675 TYR B C 1
ATOM 28346 O O . TYR B 1 675 ? 171.179 142.001 126.602 1.00 32.19 675 TYR B O 1
ATOM 28364 N N . ILE B 1 676 ? 172.840 140.493 126.794 1.00 40.02 676 ILE B N 1
ATOM 28365 C CA . ILE B 1 676 ? 172.225 139.753 127.891 1.00 40.02 676 ILE B CA 1
ATOM 28366 C C . ILE B 1 676 ? 172.860 140.276 129.173 1.00 40.02 676 ILE B C 1
ATOM 28367 O O . ILE B 1 676 ? 174.051 140.070 129.414 1.00 40.02 676 ILE B O 1
ATOM 28383 N N . THR B 1 677 ? 172.067 140.956 130.000 1.00 42.77 677 THR B N 1
ATOM 28384 C CA . THR B 1 677 ? 172.608 141.919 130.959 1.00 42.77 677 THR B CA 1
ATOM 28385 C C . THR B 1 677 ? 172.818 141.299 132.343 1.00 42.77 677 THR B C 1
ATOM 28386 O O . THR B 1 677 ? 172.289 141.761 133.355 1.00 42.77 677 THR B O 1
ATOM 28397 N N . PHE B 1 678 ? 173.593 140.212 132.387 1.00 55.39 678 PHE B N 1
ATOM 28398 C CA . PHE B 1 678 ? 174.289 139.904 133.634 1.00 55.39 678 PHE B CA 1
ATOM 28399 C C . PHE B 1 678 ? 175.802 139.752 133.465 1.00 55.39 678 PHE B C 1
ATOM 28400 O O . PHE B 1 678 ? 176.578 140.555 133.992 1.00 55.39 678 PHE B O 1
ATOM 28417 N N . ALA B 1 679 ? 176.226 138.728 132.721 1.00 52.92 679 ALA B N 1
ATOM 28418 C CA . ALA B 1 679 ? 177.646 138.447 132.524 1.00 52.92 679 ALA B CA 1
ATOM 28419 C C . ALA B 1 679 ? 177.997 137.952 131.127 1.00 52.92 679 ALA B C 1
ATOM 28420 O O . ALA B 1 679 ? 179.187 137.907 130.800 1.00 52.92 679 ALA B O 1
ATOM 28427 N N . ASP B 1 680 ? 177.018 137.558 130.306 1.00 48.19 680 ASP B N 1
ATOM 28428 C CA . ASP B 1 680 ? 177.298 137.003 128.984 1.00 48.19 680 ASP B CA 1
ATOM 28429 C C . ASP B 1 680 ? 177.311 138.085 127.913 1.00 48.19 680 ASP B C 1
ATOM 28430 O O . ASP B 1 680 ? 178.053 137.976 126.931 1.00 48.19 680 ASP B O 1
ATOM 28439 N N . ASN B 1 681 ? 176.480 139.108 128.084 1.00 38.32 681 ASN B N 1
ATOM 28440 C CA . ASN B 1 681 ? 176.523 140.370 127.340 1.00 38.32 681 ASN B CA 1
ATOM 28441 C C . ASN B 1 681 ? 176.480 140.084 125.837 1.00 38.32 681 ASN B C 1
ATOM 28442 O O . ASN B 1 681 ? 175.744 139.180 125.423 1.00 38.32 681 ASN B O 1
ATOM 28453 N N . ARG B 1 682 ? 177.236 140.798 125.004 1.00 37.06 682 ARG B N 1
ATOM 28454 C CA . ARG B 1 682 ? 176.859 140.962 123.603 1.00 37.06 682 ARG B CA 1
ATOM 28455 C C . ARG B 1 682 ? 176.697 139.625 122.897 1.00 37.06 682 ARG B C 1
ATOM 28456 O O . ARG B 1 682 ? 177.554 138.745 122.999 1.00 37.06 682 ARG B O 1
ATOM 28477 N N . ILE B 1 683 ? 175.601 139.494 122.153 1.00 39.51 683 ILE B N 1
ATOM 28478 C CA . ILE B 1 683 ? 175.196 138.246 121.522 1.00 39.51 683 ILE B CA 1
ATOM 28479 C C . ILE B 1 683 ? 174.677 138.556 120.125 1.00 39.51 683 ILE B C 1
ATOM 28480 O O . ILE B 1 683 ? 173.926 139.517 119.937 1.00 39.51 683 ILE B O 1
ATOM 28496 N N . LEU B 1 684 ? 175.078 137.743 119.151 1.00 42.41 684 LEU B N 1
ATOM 28497 C CA . LEU B 1 684 ? 174.598 137.860 117.777 1.00 42.41 684 LEU B CA 1
ATOM 28498 C C . LEU B 1 684 ? 173.502 136.823 117.565 1.00 42.41 684 LEU B C 1
ATOM 28499 O O . LEU B 1 684 ? 173.764 135.618 117.592 1.00 42.41 684 LEU B O 1
ATOM 28515 N N . LEU B 1 685 ? 172.273 137.291 117.344 1.00 39.24 685 LEU B N 1
ATOM 28516 C CA . LEU B 1 685 ? 171.125 136.395 117.358 1.00 39.24 685 LEU B CA 1
ATOM 28517 C C . LEU B 1 685 ? 170.975 135.601 116.069 1.00 39.24 685 LEU B C 1
ATOM 28518 O O . LEU B 1 685 ? 170.130 134.703 116.009 1.00 39.24 685 LEU B O 1
ATOM 28534 N N . ASN B 1 686 ? 171.768 135.900 115.043 1.00 44.59 686 ASN B N 1
ATOM 28535 C CA . ASN B 1 686 ? 171.747 135.117 113.814 1.00 44.59 686 ASN B CA 1
ATOM 28536 C C . ASN B 1 686 ? 172.850 134.067 113.832 1.00 44.59 686 ASN B C 1
ATOM 28537 O O . ASN B 1 686 ? 173.414 133.732 112.788 1.00 44.59 686 ASN B O 1
ATOM 28548 N N . LEU B 1 687 ? 173.167 133.553 115.018 1.00 50.97 687 LEU B N 1
ATOM 28549 C CA . LEU B 1 687 ? 174.234 132.574 115.183 1.00 50.97 687 LEU B CA 1
ATOM 28550 C C . LEU B 1 687 ? 173.753 131.522 116.168 1.00 50.97 687 LEU B C 1
ATOM 28551 O O . LEU B 1 687 ? 173.226 131.866 117.229 1.00 50.97 687 LEU B O 1
ATOM 28567 N N . ASP B 1 688 ? 173.927 130.246 115.820 1.00 53.09 688 ASP B N 1
ATOM 28568 C CA . ASP B 1 688 ? 173.386 129.175 116.650 1.00 53.09 688 ASP B CA 1
ATOM 28569 C C . ASP B 1 688 ? 174.051 129.118 118.018 1.00 53.09 688 ASP B C 1
ATOM 28570 O O . ASP B 1 688 ? 173.379 128.859 119.022 1.00 53.09 688 ASP B O 1
ATOM 28579 N N . ASP B 1 689 ? 175.365 129.333 118.082 1.00 51.91 689 ASP B N 1
ATOM 28580 C CA . ASP B 1 689 ? 176.061 129.258 119.363 1.00 51.91 689 ASP B CA 1
ATOM 28581 C C . ASP B 1 689 ? 175.572 130.336 120.322 1.00 51.91 689 ASP B C 1
ATOM 28582 O O . ASP B 1 689 ? 175.455 130.097 121.530 1.00 51.91 689 ASP B O 1
ATOM 28591 N N . GLU B 1 690 ? 175.293 131.533 119.807 1.00 47.63 690 GLU B N 1
ATOM 28592 C CA . GLU B 1 690 ? 174.782 132.600 120.661 1.00 47.63 690 GLU B CA 1
ATOM 28593 C C . GLU B 1 690 ? 173.420 132.235 121.238 1.00 47.63 690 GLU B C 1
ATOM 28594 O O . GLU B 1 690 ? 173.152 132.478 122.419 1.00 47.63 690 GLU B O 1
ATOM 28606 N N . GLN B 1 691 ? 172.547 131.639 120.427 1.00 51.23 691 GLN B N 1
ATOM 28607 C CA . GLN B 1 691 ? 171.256 131.208 120.946 1.00 51.23 691 GLN B CA 1
ATOM 28608 C C . GLN B 1 691 ? 171.400 130.041 121.914 1.00 51.23 691 GLN B C 1
ATOM 28609 O O . GLN B 1 691 ? 170.592 129.906 122.836 1.00 51.23 691 GLN B O 1
ATOM 28623 N N . CYS B 1 692 ? 172.413 129.191 121.729 1.00 54.07 692 CYS B N 1
ATOM 28624 C CA . CYS B 1 692 ? 172.698 128.169 122.732 1.00 54.07 692 CYS B CA 1
ATOM 28625 C C . CYS B 1 692 ? 173.087 128.806 124.061 1.00 54.07 692 CYS B C 1
ATOM 28626 O O . CYS B 1 692 ? 172.625 128.378 125.127 1.00 54.07 692 CYS B O 1
ATOM 28634 N N . VAL B 1 693 ? 173.939 129.832 124.013 1.00 50.19 693 VAL B N 1
ATOM 28635 C CA . VAL B 1 693 ? 174.270 130.581 125.222 1.00 50.19 693 VAL B CA 1
ATOM 28636 C C . VAL B 1 693 ? 173.003 131.134 125.853 1.00 50.19 693 VAL B C 1
ATOM 28637 O O . VAL B 1 693 ? 172.815 131.076 127.075 1.00 50.19 693 VAL B O 1
ATOM 28650 N N . LYS B 1 694 ? 172.114 131.679 125.025 1.00 48.64 694 LYS B N 1
ATOM 28651 C CA . LYS B 1 694 ? 170.921 132.330 125.547 1.00 48.64 694 LYS B CA 1
ATOM 28652 C C . LYS B 1 694 ? 169.972 131.327 126.189 1.00 48.64 694 LYS B C 1
ATOM 28653 O O . LYS B 1 694 ? 169.322 131.637 127.189 1.00 48.64 694 LYS B O 1
ATOM 28672 N N . ILE B 1 695 ? 169.843 130.132 125.608 1.00 55.21 695 ILE B N 1
ATOM 28673 C CA . ILE B 1 695 ? 168.969 129.121 126.206 1.00 55.21 695 ILE B CA 1
ATOM 28674 C C . ILE B 1 695 ? 169.572 128.597 127.500 1.00 55.21 695 ILE B C 1
ATOM 28675 O O . ILE B 1 695 ? 168.858 128.366 128.482 1.00 55.21 695 ILE B O 1
ATOM 28691 N N . LEU B 1 696 ? 170.890 128.392 127.527 1.00 58.18 696 LEU B N 1
ATOM 28692 C CA . LEU B 1 696 ? 171.522 127.967 128.770 1.00 58.18 696 LEU B CA 1
ATOM 28693 C C . LEU B 1 696 ? 171.296 128.994 129.870 1.00 58.18 696 LEU B C 1
ATOM 28694 O O . LEU B 1 696 ? 171.018 128.635 131.019 1.00 58.18 696 LEU B O 1
ATOM 28710 N N . TYR B 1 697 ? 171.416 130.280 129.535 1.00 60.22 697 TYR B N 1
ATOM 28711 C CA . TYR B 1 697 ? 171.217 131.339 130.521 1.00 60.22 697 TYR B CA 1
ATOM 28712 C C . TYR B 1 697 ? 169.752 131.448 130.930 1.00 60.22 697 TYR B C 1
ATOM 28713 O O . TYR B 1 697 ? 169.436 131.633 132.110 1.00 60.22 697 TYR B O 1
ATOM 28731 N N . HIS B 1 698 ? 168.845 131.334 129.960 1.00 61.53 698 HIS B N 1
ATOM 28732 C CA . HIS B 1 698 ? 167.428 131.577 130.208 1.00 61.53 698 HIS B CA 1
ATOM 28733 C C . HIS B 1 698 ? 166.811 130.464 131.041 1.00 61.53 698 HIS B C 1
ATOM 28734 O O . HIS B 1 698 ? 166.044 130.726 131.974 1.00 61.53 698 HIS B O 1
ATOM 28748 N N . GLU B 1 699 ? 167.123 129.213 130.708 1.00 68.87 699 GLU B N 1
ATOM 28749 C CA . GLU B 1 699 ? 166.545 128.084 131.429 1.00 68.87 699 GLU B CA 1
ATOM 28750 C C . GLU B 1 699 ? 166.974 128.087 132.891 1.00 68.87 699 GLU B C 1
ATOM 28751 O O . GLU B 1 699 ? 166.152 127.857 133.785 1.00 68.87 699 GLU B O 1
ATOM 28763 N N . CYS B 1 700 ? 168.255 128.346 133.152 1.00 69.20 700 CYS B N 1
ATOM 28764 C CA . CYS B 1 700 ? 168.742 128.389 134.526 1.00 69.20 700 CYS B CA 1
ATOM 28765 C C . CYS B 1 700 ? 168.125 129.550 135.298 1.00 69.20 700 CYS B C 1
ATOM 28766 O O . CYS B 1 700 ? 167.743 129.399 136.463 1.00 69.20 700 CYS B O 1
ATOM 28774 N N . LYS B 1 701 ? 168.019 130.718 134.665 1.00 68.90 701 LYS B N 1
ATOM 28775 C CA . LYS B 1 701 ? 167.560 131.929 135.346 1.00 68.90 701 LYS B CA 1
ATOM 28776 C C . LYS B 1 701 ? 166.041 132.054 135.388 1.00 68.90 701 LYS B C 1
ATOM 28777 O O . LYS B 1 701 ? 165.488 133.099 135.037 1.00 68.90 701 LYS B O 1
ATOM 28796 N N . ASN B 1 702 ? 165.346 130.999 135.808 1.00 74.33 702 ASN B N 1
ATOM 28797 C CA . ASN B 1 702 ? 163.905 130.986 136.051 1.00 74.33 702 ASN B CA 1
ATOM 28798 C C . ASN B 1 702 ? 163.084 131.507 134.874 1.00 74.33 702 ASN B C 1
ATOM 28799 O O . ASN B 1 702 ? 161.879 131.738 135.026 1.00 74.33 702 ASN B O 1
ATOM 28810 N N . SER B 1 703 ? 163.695 131.692 133.703 1.00 66.38 703 SER B N 1
ATOM 28811 C CA . SER B 1 703 ? 163.031 132.213 132.507 1.00 66.38 703 SER B CA 1
ATOM 28812 C C . SER B 1 703 ? 162.536 133.648 132.676 1.00 66.38 703 SER B C 1
ATOM 28813 O O . SER B 1 703 ? 161.964 134.216 131.741 1.00 66.38 703 SER B O 1
ATOM 28821 N N . PHE B 1 704 ? 162.727 134.249 133.850 1.00 69.45 704 PHE B N 1
ATOM 28822 C CA . PHE B 1 704 ? 162.357 135.643 134.065 1.00 69.45 704 PHE B CA 1
ATOM 28823 C C . PHE B 1 704 ? 163.419 136.376 134.874 1.00 69.45 704 PHE B C 1
ATOM 28824 O O . PHE B 1 704 ? 163.409 137.609 134.950 1.00 69.45 704 PHE B O 1
ATOM 28841 N N . ASN B 1 705 ? 164.346 135.629 135.473 1.00 70.92 705 ASN B N 1
ATOM 28842 C CA . ASN B 1 705 ? 165.267 136.200 136.446 1.00 70.92 705 ASN B CA 1
ATOM 28843 C C . ASN B 1 705 ? 166.297 137.085 135.759 1.00 70.92 705 ASN B C 1
ATOM 28844 O O . ASN B 1 705 ? 167.388 136.627 135.405 1.00 70.92 705 ASN B O 1
ATOM 28855 N N . GLU B 1 706 ? 165.959 138.360 135.582 1.00 60.28 706 GLU B N 1
ATOM 28856 C CA . GLU B 1 706 ? 166.868 139.336 134.989 1.00 60.28 706 GLU B CA 1
ATOM 28857 C C . GLU B 1 706 ? 167.308 138.907 133.590 1.00 60.28 706 GLU B C 1
ATOM 28858 O O . GLU B 1 706 ? 168.467 139.069 133.204 1.00 60.28 706 GLU B O 1
ATOM 28870 N N . ILE B 1 707 ? 166.374 138.348 132.823 1.00 56.24 707 ILE B N 1
ATOM 28871 C CA . ILE B 1 707 ? 166.604 138.093 131.407 1.00 56.24 707 ILE B CA 1
ATOM 28872 C C . ILE B 1 707 ? 166.161 139.331 130.645 1.00 56.24 707 ILE B C 1
ATOM 28873 O O . ILE B 1 707 ? 165.035 139.394 130.141 1.00 56.24 707 ILE B O 1
ATOM 28889 N N . ILE B 1 708 ? 167.046 140.319 130.554 1.00 39.35 708 ILE B N 1
ATOM 28890 C CA . ILE B 1 708 ? 166.738 141.613 129.961 1.00 39.35 708 ILE B CA 1
ATOM 28891 C C . ILE B 1 708 ? 167.696 141.834 128.804 1.00 39.35 708 ILE B C 1
ATOM 28892 O O . ILE B 1 708 ? 168.917 141.774 128.983 1.00 39.35 708 ILE B O 1
ATOM 28908 N N . LEU B 1 709 ? 167.145 142.093 127.624 1.00 33.30 709 LEU B N 1
ATOM 28909 C CA . LEU B 1 709 ? 167.922 142.338 126.419 1.00 33.30 709 LEU B CA 1
ATOM 28910 C C . LEU B 1 709 ? 167.979 143.835 126.166 1.00 33.30 709 LEU B C 1
ATOM 28911 O O . LEU B 1 709 ? 166.956 144.515 126.245 1.00 33.30 709 LEU B O 1
ATOM 28927 N N . ASN B 1 710 ? 169.167 144.345 125.864 1.00 28.12 710 ASN B N 1
ATOM 28928 C CA . ASN B 1 710 ? 169.360 145.750 125.543 1.00 28.12 710 ASN B CA 1
ATOM 28929 C C . ASN B 1 710 ? 169.937 145.869 124.143 1.00 28.12 710 ASN B C 1
ATOM 28930 O O . ASN B 1 710 ? 170.692 145.007 123.694 1.00 28.12 710 ASN B O 1
ATOM 28941 N N . SER B 1 711 ? 169.574 146.940 123.450 1.00 28.73 711 SER B N 1
ATOM 28942 C CA . SER B 1 711 ? 170.085 147.148 122.106 1.00 28.73 711 SER B CA 1
ATOM 28943 C C . SER B 1 711 ? 171.549 147.566 122.151 1.00 28.73 711 SER B C 1
ATOM 28944 O O . SER B 1 711 ? 172.059 148.026 123.174 1.00 28.73 711 SER B O 1
ATOM 28952 N N . TYR B 1 712 ? 172.227 147.387 121.025 1.00 34.16 712 TYR B N 1
ATOM 28953 C CA . TYR B 1 712 ? 173.638 147.708 120.921 1.00 34.16 712 TYR B CA 1
ATOM 28954 C C . TYR B 1 712 ? 173.821 149.130 120.390 1.00 34.16 712 TYR B C 1
ATOM 28955 O O . TYR B 1 712 ? 172.957 149.684 119.709 1.00 34.16 712 TYR B O 1
ATOM 28973 N N . GLU B 1 713 ? 174.967 149.726 120.719 1.00 33.59 713 GLU B N 1
ATOM 28974 C CA . GLU B 1 713 ? 175.277 151.084 120.285 1.00 33.59 713 GLU B CA 1
ATOM 28975 C C . GLU B 1 713 ? 175.605 151.103 118.800 1.00 33.59 713 GLU B C 1
ATOM 28976 O O . GLU B 1 713 ? 176.774 151.215 118.419 1.00 33.59 713 GLU B O 1
ATOM 28988 N N . GLU B 1 714 ? 174.581 151.010 117.957 1.00 41.44 714 GLU B N 1
ATOM 28989 C CA . GLU B 1 714 ? 174.759 150.743 116.536 1.00 41.44 714 GLU B CA 1
ATOM 28990 C C . GLU B 1 714 ? 174.729 151.997 115.667 1.00 41.44 714 GLU B C 1
ATOM 28991 O O . GLU B 1 714 ? 174.259 151.919 114.528 1.00 41.44 714 GLU B O 1
ATOM 29003 N N . GLU B 1 715 ? 175.207 153.142 116.150 1.00 41.12 715 GLU B N 1
ATOM 29004 C CA . GLU B 1 715 ? 175.355 154.304 115.285 1.00 41.12 715 GLU B CA 1
ATOM 29005 C C . GLU B 1 715 ? 176.568 155.110 115.726 1.00 41.12 715 GLU B C 1
ATOM 29006 O O . GLU B 1 715 ? 176.883 155.199 116.914 1.00 41.12 715 GLU B O 1
ATOM 29018 N N . GLY B 1 716 ? 177.237 155.713 114.745 1.00 44.52 716 GLY B N 1
ATOM 29019 C CA . GLY B 1 716 ? 178.494 156.390 114.983 1.00 44.52 716 GLY B CA 1
ATOM 29020 C C . GLY B 1 716 ? 179.676 155.455 114.819 1.00 44.52 716 GLY B C 1
ATOM 29021 O O . GLY B 1 716 ? 179.541 154.264 114.537 1.00 44.52 716 GLY B O 1
ATOM 29025 N N . VAL B 1 717 ? 180.868 156.018 115.002 1.00 48.02 717 VAL B N 1
ATOM 29026 C CA . VAL B 1 717 ? 182.108 155.260 114.927 1.00 48.02 717 VAL B CA 1
ATOM 29027 C C . VAL B 1 717 ? 182.906 155.496 116.203 1.00 48.02 717 VAL B C 1
ATOM 29028 O O . VAL B 1 717 ? 182.703 156.475 116.922 1.00 48.02 717 VAL B O 1
ATOM 29041 N N . ASN B 1 718 ? 183.820 154.574 116.481 1.00 42.42 718 ASN B N 1
ATOM 29042 C CA . ASN B 1 718 ? 184.634 154.669 117.682 1.00 42.42 718 ASN B CA 1
ATOM 29043 C C . ASN B 1 718 ? 185.749 155.692 117.493 1.00 42.42 718 ASN B C 1
ATOM 29044 O O . ASN B 1 718 ? 186.110 156.050 116.370 1.00 42.42 718 ASN B O 1
ATOM 29055 N N . ILE B 1 719 ? 186.298 156.164 118.615 1.00 39.12 719 ILE B N 1
ATOM 29056 C CA . ILE B 1 719 ? 187.282 157.241 118.573 1.00 39.12 719 ILE B CA 1
ATOM 29057 C C . ILE B 1 719 ? 188.715 156.771 118.807 1.00 39.12 719 ILE B C 1
ATOM 29058 O O . ILE B 1 719 ? 189.655 157.466 118.398 1.00 39.12 719 ILE B O 1
ATOM 29074 N N . VAL B 1 720 ? 188.915 155.621 119.445 1.00 39.63 720 VAL B N 1
ATOM 29075 C CA . VAL B 1 720 ? 190.249 155.094 119.716 1.00 39.63 720 VAL B CA 1
ATOM 29076 C C . VAL B 1 720 ? 190.638 154.166 118.578 1.00 39.63 720 VAL B C 1
ATOM 29077 O O . VAL B 1 720 ? 189.903 153.225 118.257 1.00 39.63 720 VAL B O 1
ATOM 29090 N N . LYS B 1 721 ? 191.790 154.425 117.966 1.00 48.94 721 LYS B N 1
ATOM 29091 C CA . LYS B 1 721 ? 192.275 153.631 116.848 1.00 48.94 721 LYS B CA 1
ATOM 29092 C C . LYS B 1 721 ? 193.749 153.308 117.030 1.00 48.94 721 LYS B C 1
ATOM 29093 O O . LYS B 1 721 ? 194.535 154.165 117.442 1.00 48.94 721 LYS B O 1
ATOM 29112 N N . GLU B 1 722 ? 194.115 152.070 116.716 1.00 52.14 722 GLU B N 1
ATOM 29113 C CA . GLU B 1 722 ? 195.509 151.657 116.603 1.00 52.14 722 GLU B CA 1
ATOM 29114 C C . GLU B 1 722 ? 195.786 151.433 115.124 1.00 52.14 722 GLU B C 1
ATOM 29115 O O . GLU B 1 722 ? 195.347 150.431 114.550 1.00 52.14 722 GLU B O 1
ATOM 29127 N N . SER B 1 723 ? 196.510 152.365 114.509 1.00 62.70 723 SER B N 1
ATOM 29128 C CA . SER B 1 723 ? 196.719 152.340 113.068 1.00 62.70 723 SER B CA 1
ATOM 29129 C C . SER B 1 723 ? 195.381 152.428 112.343 1.00 62.70 723 SER B C 1
ATOM 29130 O O . SER B 1 723 ? 194.970 153.515 111.923 1.00 62.70 723 SER B O 1
ATOM 29138 N N . HIS B 1 724 ? 194.687 151.293 112.199 1.00 61.21 724 HIS B N 1
ATOM 29139 C CA . HIS B 1 724 ? 193.406 151.277 111.504 1.00 61.21 724 HIS B CA 1
ATOM 29140 C C . HIS B 1 724 ? 192.374 150.382 112.180 1.00 61.21 724 HIS B C 1
ATOM 29141 O O . HIS B 1 724 ? 191.318 150.130 111.587 1.00 61.21 724 HIS B O 1
ATOM 29156 N N . LYS B 1 725 ? 192.636 149.901 113.392 1.00 51.69 725 LYS B N 1
ATOM 29157 C CA . LYS B 1 725 ? 191.724 149.022 114.111 1.00 51.69 725 LYS B CA 1
ATOM 29158 C C . LYS B 1 725 ? 190.986 149.840 115.161 1.00 51.69 725 LYS B C 1
ATOM 29159 O O . LYS B 1 725 ? 191.609 150.601 115.906 1.00 51.69 725 LYS B O 1
ATOM 29178 N N . ASP B 1 726 ? 189.668 149.684 115.219 1.00 46.23 726 ASP B N 1
ATOM 29179 C CA . ASP B 1 726 ? 188.861 150.420 116.181 1.00 46.23 726 ASP B CA 1
ATOM 29180 C C . ASP B 1 726 ? 188.819 149.696 117.518 1.00 46.23 726 ASP B C 1
ATOM 29181 O O . ASP B 1 726 ? 188.783 148.465 117.572 1.00 46.23 726 ASP B O 1
ATOM 29190 N N . TYR B 1 727 ? 188.822 150.474 118.596 1.00 39.77 727 TYR B N 1
ATOM 29191 C CA . TYR B 1 727 ? 188.673 149.971 119.952 1.00 39.77 727 TYR B CA 1
ATOM 29192 C C . TYR B 1 727 ? 187.485 150.651 120.612 1.00 39.77 727 TYR B C 1
ATOM 29193 O O . TYR B 1 727 ? 187.258 151.848 120.419 1.00 39.77 727 TYR B O 1
ATOM 29211 N N . ILE B 1 728 ? 186.728 149.885 121.394 1.00 33.76 728 ILE B N 1
ATOM 29212 C CA . ILE B 1 728 ? 185.620 150.455 122.146 1.00 33.76 728 ILE B CA 1
ATOM 29213 C C . ILE B 1 728 ? 186.157 151.128 123.402 1.00 33.76 728 ILE B C 1
ATOM 29214 O O . ILE B 1 728 ? 186.948 150.544 124.152 1.00 33.76 728 ILE B O 1
ATOM 29230 N N . CYS B 1 729 ? 185.732 152.368 123.636 1.00 32.46 729 CYS B N 1
ATOM 29231 C CA . CYS B 1 729 ? 186.302 153.213 124.677 1.00 32.46 729 CYS B CA 1
ATOM 29232 C C . CYS B 1 729 ? 185.211 153.744 125.592 1.00 32.46 729 CYS B C 1
ATOM 29233 O O . CYS B 1 729 ? 184.104 154.049 125.142 1.00 32.46 729 CYS B O 1
ATOM 29241 N N . GLU B 1 730 ? 185.535 153.860 126.879 1.00 27.08 730 GLU B N 1
ATOM 29242 C CA . GLU B 1 730 ? 184.628 154.389 127.886 1.00 27.08 730 GLU B CA 1
ATOM 29243 C C . GLU B 1 730 ? 185.368 155.398 128.749 1.00 27.08 730 GLU B C 1
ATOM 29244 O O . GLU B 1 730 ? 186.538 155.200 129.079 1.00 27.08 730 GLU B O 1
ATOM 29256 N N . LEU B 1 731 ? 184.679 156.473 129.116 1.00 26.38 731 LEU B N 1
ATOM 29257 C CA . LEU B 1 731 ? 185.243 157.558 129.906 1.00 26.38 731 LEU B CA 1
ATOM 29258 C C . LEU B 1 731 ? 184.525 157.657 131.242 1.00 26.38 731 LEU B C 1
ATOM 29259 O O . LEU B 1 731 ? 183.315 157.441 131.320 1.00 26.38 731 LEU B O 1
ATOM 29275 N N . VAL B 1 732 ? 185.273 157.985 132.291 1.00 24.87 732 VAL B N 1
ATOM 29276 C CA . VAL B 1 732 ? 184.716 158.271 133.609 1.00 24.87 732 VAL B CA 1
ATOM 29277 C C . VAL B 1 732 ? 185.076 159.709 133.953 1.00 24.87 732 VAL B C 1
ATOM 29278 O O . VAL B 1 732 ? 186.257 160.040 134.104 1.00 24.87 732 VAL B O 1
ATOM 29291 N N . ILE B 1 733 ? 184.062 160.557 134.081 1.00 25.10 733 ILE B N 1
ATOM 29292 C CA . ILE B 1 733 ? 184.223 162.001 134.192 1.00 25.10 733 ILE B CA 1
ATOM 29293 C C . ILE B 1 733 ? 183.838 162.409 135.613 1.00 25.10 733 ILE B C 1
ATOM 29294 O O . ILE B 1 733 ? 182.644 162.441 135.939 1.00 25.10 733 ILE B O 1
ATOM 29310 N N . PRO B 1 734 ? 184.793 162.731 136.488 1.00 25.30 734 PRO B N 1
ATOM 29311 C CA . PRO B 1 734 ? 184.435 163.249 137.814 1.00 25.30 734 PRO B CA 1
ATOM 29312 C C . PRO B 1 734 ? 184.199 164.753 137.772 1.00 25.30 734 PRO B C 1
ATOM 29313 O O . PRO B 1 734 ? 184.963 165.495 137.152 1.00 25.30 734 PRO B O 1
ATOM 29324 N N . LEU B 1 735 ? 183.136 165.198 138.441 1.00 25.81 735 LEU B N 1
ATOM 29325 C CA . LEU B 1 735 ? 182.730 166.596 138.453 1.00 25.81 735 LEU B CA 1
ATOM 29326 C C . LEU B 1 735 ? 182.544 167.064 139.887 1.00 25.81 735 LEU B C 1
ATOM 29327 O O . LEU B 1 735 ? 182.243 166.269 140.779 1.00 25.81 735 LEU B O 1
ATOM 29343 N N . THR B 1 736 ? 182.716 168.366 140.100 1.00 27.77 736 THR B N 1
ATOM 29344 C CA . THR B 1 736 ? 182.542 168.982 141.408 1.00 27.77 736 THR B CA 1
ATOM 29345 C C . THR B 1 736 ? 181.649 170.208 141.295 1.00 27.77 736 THR B C 1
ATOM 29346 O O . THR B 1 736 ? 181.631 170.886 140.267 1.00 27.77 736 THR B O 1
ATOM 29357 N N . LYS B 1 737 ? 180.918 170.483 142.369 1.00 28.43 737 LYS B N 1
ATOM 29358 C CA . LYS B 1 737 ? 179.940 171.560 142.384 1.00 28.43 737 LYS B CA 1
ATOM 29359 C C . LYS B 1 737 ? 180.622 172.920 142.440 1.00 28.43 737 LYS B C 1
ATOM 29360 O O . LYS B 1 737 ? 181.681 173.077 143.050 1.00 28.43 737 LYS B O 1
ATOM 29379 N N . ILE B 1 738 ? 180.011 173.908 141.792 1.00 31.25 738 ILE B N 1
ATOM 29380 C CA . ILE B 1 738 ? 180.514 175.277 141.827 1.00 31.25 738 ILE B CA 1
ATOM 29381 C C . ILE B 1 738 ? 179.867 176.011 142.993 1.00 31.25 738 ILE B C 1
ATOM 29382 O O . ILE B 1 738 ? 178.648 175.941 143.187 1.00 31.25 738 ILE B O 1
ATOM 29398 N N . LYS B 1 739 ? 180.680 176.723 143.767 1.00 38.23 739 LYS B N 1
ATOM 29399 C CA . LYS B 1 739 ? 180.199 177.338 144.997 1.00 38.23 739 LYS B CA 1
ATOM 29400 C C . LYS B 1 739 ? 179.435 178.625 144.709 1.00 38.23 739 LYS B C 1
ATOM 29401 O O . LYS B 1 739 ? 179.873 179.458 143.911 1.00 38.23 739 LYS B O 1
ATOM 29420 N N . GLN B 1 740 ? 178.289 178.782 145.368 1.00 44.80 740 GLN B N 1
ATOM 29421 C CA . GLN B 1 740 ? 177.516 180.016 145.360 1.00 44.80 740 GLN B CA 1
ATOM 29422 C C . GLN B 1 740 ? 177.393 180.494 146.799 1.00 44.80 740 GLN B C 1
ATOM 29423 O O . GLN B 1 740 ? 176.988 179.724 147.676 1.00 44.80 740 GLN B O 1
ATOM 29437 N N . GLU B 1 741 ? 177.737 181.755 147.042 1.00 58.17 741 GLU B N 1
ATOM 29438 C CA . GLU B 1 741 ? 177.698 182.285 148.400 1.00 58.17 741 GLU B CA 1
ATOM 29439 C C . GLU B 1 741 ? 176.257 182.426 148.875 1.00 58.17 741 GLU B C 1
ATOM 29440 O O . GLU B 1 741 ? 175.463 183.157 148.276 1.00 58.17 741 GLU B O 1
ATOM 29452 N N . MET B 1 751 ? 172.936 173.797 173.483 1.00 62.65 751 MET B N 1
ATOM 29453 C CA . MET B 1 751 ? 172.202 172.990 174.451 1.00 62.65 751 MET B CA 1
ATOM 29454 C C . MET B 1 751 ? 172.367 171.496 174.208 1.00 62.65 751 MET B C 1
ATOM 29455 O O . MET B 1 751 ? 172.020 170.697 175.085 1.00 62.65 751 MET B O 1
ATOM 29469 N N . LEU B 1 752 ? 172.882 171.096 173.043 1.00 51.23 752 LEU B N 1
ATOM 29470 C CA . LEU B 1 752 ? 173.005 169.679 172.721 1.00 51.23 752 LEU B CA 1
ATOM 29471 C C . LEU B 1 752 ? 174.116 168.987 173.501 1.00 51.23 752 LEU B C 1
ATOM 29472 O O . LEU B 1 752 ? 174.237 167.761 173.412 1.00 51.23 752 LEU B O 1
ATOM 29488 N N . SER B 1 753 ? 174.918 169.733 174.264 1.00 60.17 753 SER B N 1
ATOM 29489 C CA . SER B 1 753 ? 176.012 169.180 175.062 1.00 60.17 753 SER B CA 1
ATOM 29490 C C . SER B 1 753 ? 175.541 168.492 176.346 1.00 60.17 753 SER B C 1
ATOM 29491 O O . SER B 1 753 ? 176.391 168.215 177.200 1.00 60.17 753 SER B O 1
ATOM 29499 N N . SER B 1 754 ? 174.251 168.208 176.516 1.00 51.17 754 SER B N 1
ATOM 29500 C CA . SER B 1 754 ? 173.770 167.608 177.753 1.00 51.17 754 SER B CA 1
ATOM 29501 C C . SER B 1 754 ? 174.468 166.280 178.020 1.00 51.17 754 SER B C 1
ATOM 29502 O O . SER B 1 754 ? 174.732 165.498 177.103 1.00 51.17 754 SER B O 1
ATOM 29510 N N . ASP B 1 755 ? 174.767 166.030 179.293 1.00 46.87 755 ASP B N 1
ATOM 29511 C CA . ASP B 1 755 ? 175.505 164.848 179.719 1.00 46.87 755 ASP B CA 1
ATOM 29512 C C . ASP B 1 755 ? 174.654 163.854 180.498 1.00 46.87 755 ASP B C 1
ATOM 29513 O O . ASP B 1 755 ? 175.205 162.926 181.095 1.00 46.87 755 ASP B O 1
ATOM 29522 N N . ILE B 1 756 ? 173.334 164.026 180.519 1.00 35.64 756 ILE B N 1
ATOM 29523 C CA . ILE B 1 756 ? 172.463 163.095 181.229 1.00 35.64 756 ILE B CA 1
ATOM 29524 C C . ILE B 1 756 ? 172.251 161.867 180.353 1.00 35.64 756 ILE B C 1
ATOM 29525 O O . ILE B 1 756 ? 171.902 161.981 179.173 1.00 35.64 756 ILE B O 1
ATOM 29541 N N . SER B 1 757 ? 172.469 160.685 180.923 1.00 30.68 757 SER B N 1
ATOM 29542 C CA . SER B 1 757 ? 172.318 159.457 180.161 1.00 30.68 757 SER B CA 1
ATOM 29543 C C . SER B 1 757 ? 170.840 159.165 179.913 1.00 30.68 757 SER B C 1
ATOM 29544 O O . SER B 1 757 ? 169.947 159.822 180.451 1.00 30.68 757 SER B O 1
ATOM 29552 N N . SER B 1 758 ? 170.587 158.162 179.072 1.00 27.75 758 SER B N 1
ATOM 29553 C CA . SER B 1 758 ? 169.221 157.854 178.671 1.00 27.75 758 SER B CA 1
ATOM 29554 C C . SER B 1 758 ? 168.419 157.181 179.774 1.00 27.75 758 SER B C 1
ATOM 29555 O O . SER B 1 758 ? 167.195 157.334 179.808 1.00 27.75 758 SER B O 1
ATOM 29563 N N . LEU B 1 759 ? 169.069 156.434 180.666 1.00 25.44 759 LEU B N 1
ATOM 29564 C CA . LEU B 1 759 ? 168.388 155.771 181.772 1.00 25.44 759 LEU B CA 1
ATOM 29565 C C . LEU B 1 759 ? 168.752 156.390 183.115 1.00 25.44 759 LEU B C 1
ATOM 29566 O O . LEU B 1 759 ? 168.631 155.733 184.152 1.00 25.44 759 LEU B O 1
ATOM 29582 N N . SER B 1 760 ? 169.191 157.645 183.115 1.00 29.96 760 SER B N 1
ATOM 29583 C CA . SER B 1 760 ? 169.559 158.314 184.352 1.00 29.96 760 SER B CA 1
ATOM 29584 C C . SER B 1 760 ? 168.349 158.445 185.263 1.00 29.96 760 SER B C 1
ATOM 29585 O O . SER B 1 760 ? 167.216 158.592 184.801 1.00 29.96 760 SER B O 1
ATOM 29593 N N . LYS B 1 761 ? 168.595 158.383 186.573 1.00 32.76 761 LYS B N 1
ATOM 29594 C CA . LYS B 1 761 ? 167.513 158.531 187.537 1.00 32.76 761 LYS B CA 1
ATOM 29595 C C . LYS B 1 761 ? 166.864 159.904 187.459 1.00 32.76 761 LYS B C 1
ATOM 29596 O O . LYS B 1 761 ? 165.730 160.065 187.916 1.00 32.76 761 LYS B O 1
ATOM 29615 N N . GLU B 1 762 ? 167.559 160.896 186.899 1.00 31.04 762 GLU B N 1
ATOM 29616 C CA . GLU B 1 762 ? 166.969 162.219 186.729 1.00 31.04 762 GLU B CA 1
ATOM 29617 C C . GLU B 1 762 ? 165.961 162.247 185.590 1.00 31.04 762 GLU B C 1
ATOM 29618 O O . GLU B 1 762 ? 165.058 163.088 185.589 1.00 31.04 762 GLU B O 1
ATOM 29630 N N . ARG B 1 763 ? 166.102 161.354 184.613 1.00 28.49 763 ARG B N 1
ATOM 29631 C CA . ARG B 1 763 ? 165.308 161.392 183.393 1.00 28.49 763 ARG B CA 1
ATOM 29632 C C . ARG B 1 763 ? 164.089 160.481 183.447 1.00 28.49 763 ARG B C 1
ATOM 29633 O O . ARG B 1 763 ? 162.973 160.937 183.197 1.00 28.49 763 ARG B O 1
ATOM 29654 N N . VAL B 1 764 ? 164.273 159.203 183.766 1.00 26.02 764 VAL B N 1
ATOM 29655 C CA . VAL B 1 764 ? 163.196 158.218 183.748 1.00 26.02 764 VAL B CA 1
ATOM 29656 C C . VAL B 1 764 ? 162.786 157.938 185.185 1.00 26.02 764 VAL B C 1
ATOM 29657 O O . VAL B 1 764 ? 163.624 157.579 186.019 1.00 26.02 764 VAL B O 1
ATOM 29670 N N . LYS B 1 765 ? 161.496 158.093 185.470 1.00 25.93 765 LYS B N 1
ATOM 29671 C CA . LYS B 1 765 ? 160.939 157.890 186.801 1.00 25.93 765 LYS B CA 1
ATOM 29672 C C . LYS B 1 765 ? 160.028 156.671 186.776 1.00 25.93 765 LYS B C 1
ATOM 29673 O O . LYS B 1 765 ? 159.040 156.648 186.036 1.00 25.93 765 LYS B O 1
ATOM 29692 N N . ASP B 1 766 ? 160.346 155.671 187.597 1.00 23.72 766 ASP B N 1
ATOM 29693 C CA . ASP B 1 766 ? 159.535 154.470 187.663 1.00 23.72 766 ASP B CA 1
ATOM 29694 C C . ASP B 1 766 ? 158.196 154.779 188.324 1.00 23.72 766 ASP B C 1
ATOM 29695 O O . ASP B 1 766 ? 158.068 155.769 189.044 1.00 23.72 766 ASP B O 1
ATOM 29704 N N . PRO B 1 767 ? 157.181 153.950 188.095 1.00 20.93 767 PRO B N 1
ATOM 29705 C CA . PRO B 1 767 ? 155.883 154.198 188.729 1.00 20.93 767 PRO B CA 1
ATOM 29706 C C . PRO B 1 767 ? 156.017 154.368 190.234 1.00 20.93 767 PRO B C 1
ATOM 29707 O O . PRO B 1 767 ? 156.679 153.582 190.909 1.00 20.93 767 PRO B O 1
ATOM 29718 N N . PHE B 1 768 ? 155.375 155.413 190.756 1.00 22.27 768 PHE B N 1
ATOM 29719 C CA . PHE B 1 768 ? 155.410 155.832 192.155 1.00 22.27 768 PHE B CA 1
ATOM 29720 C C . PHE B 1 768 ? 156.778 156.345 192.585 1.00 22.27 768 PHE B C 1
ATOM 29721 O O . PHE B 1 768 ? 157.032 156.441 193.787 1.00 22.27 768 PHE B O 1
ATOM 29738 N N . ASP B 1 769 ? 157.668 156.681 191.649 1.00 25.13 769 ASP B N 1
ATOM 29739 C CA . ASP B 1 769 ? 158.988 157.229 191.971 1.00 25.13 769 ASP B CA 1
ATOM 29740 C C . ASP B 1 769 ? 158.896 158.753 191.983 1.00 25.13 769 ASP B C 1
ATOM 29741 O O . ASP B 1 769 ? 159.419 159.450 191.112 1.00 25.13 769 ASP B O 1
ATOM 29750 N N . GLU B 1 770 ? 158.199 159.269 192.995 1.00 24.99 770 GLU B N 1
ATOM 29751 C CA . GLU B 1 770 ? 157.954 160.697 193.176 1.00 24.99 770 GLU B CA 1
ATOM 29752 C C . GLU B 1 770 ? 156.921 161.235 192.195 1.00 24.99 770 GLU B C 1
ATOM 29753 O O . GLU B 1 770 ? 156.500 162.388 192.309 1.00 24.99 770 GLU B O 1
ATOM 29765 N N . TRP B 1 771 ? 156.499 160.413 191.242 1.00 22.88 771 TRP B N 1
ATOM 29766 C CA . TRP B 1 771 ? 155.526 160.801 190.236 1.00 22.88 771 TRP B CA 1
ATOM 29767 C C . TRP B 1 771 ? 154.579 159.641 189.998 1.00 22.88 771 TRP B C 1
ATOM 29768 O O . TRP B 1 771 ? 155.012 158.493 189.872 1.00 22.88 771 TRP B O 1
ATOM 29789 N N . LEU B 1 772 ? 153.289 159.942 189.934 1.00 21.84 772 LEU B N 1
ATOM 29790 C CA . LEU B 1 772 ? 152.269 158.975 189.562 1.00 21.84 772 LEU B CA 1
ATOM 29791 C C . LEU B 1 772 ? 151.688 159.407 188.225 1.00 21.84 772 LEU B C 1
ATOM 29792 O O . LEU B 1 772 ? 151.062 160.464 188.131 1.00 21.84 772 LEU B O 1
ATOM 29808 N N . TYR B 1 773 ? 151.901 158.594 187.199 1.00 22.91 773 TYR B N 1
ATOM 29809 C CA . TYR B 1 773 ? 151.562 158.924 185.820 1.00 22.91 773 TYR B CA 1
ATOM 29810 C C . TYR B 1 773 ? 150.473 157.961 185.365 1.00 22.91 773 TYR B C 1
ATOM 29811 O O . TYR B 1 773 ? 150.708 156.755 185.272 1.00 22.91 773 TYR B O 1
ATOM 29829 N N . ILE B 1 774 ? 149.287 158.494 185.079 1.00 34.00 774 ILE B N 1
ATOM 29830 C CA . ILE B 1 774 ? 148.096 157.704 184.782 1.00 34.00 774 ILE B CA 1
ATOM 29831 C C . ILE B 1 774 ? 147.604 158.072 183.391 1.00 34.00 774 ILE B C 1
ATOM 29832 O O . ILE B 1 774 ? 147.629 159.246 183.012 1.00 34.00 774 ILE B O 1
ATOM 29848 N N . LYS B 1 775 ? 147.156 157.076 182.635 1.00 22.82 775 LYS B N 1
ATOM 29849 C CA . LYS B 1 775 ? 146.601 157.280 181.302 1.00 22.82 775 LYS B CA 1
ATOM 29850 C C . LYS B 1 775 ? 145.171 156.764 181.278 1.00 22.82 775 LYS B C 1
ATOM 29851 O O . LYS B 1 775 ? 144.928 155.600 181.600 1.00 22.82 775 LYS B O 1
ATOM 29870 N N . LEU B 1 776 ? 144.233 157.620 180.887 1.00 20.53 776 LEU B N 1
ATOM 29871 C CA . LEU B 1 776 ? 142.810 157.310 180.908 1.00 20.53 776 LEU B CA 1
ATOM 29872 C C . LEU B 1 776 ? 142.325 157.132 179.478 1.00 20.53 776 LEU B C 1
ATOM 29873 O O . LEU B 1 776 ? 142.475 158.038 178.656 1.00 20.53 776 LEU B O 1
ATOM 29889 N N . TYR B 1 777 ? 141.729 155.979 179.190 1.00 19.17 777 TYR B N 1
ATOM 29890 C CA . TYR B 1 777 ? 141.303 155.627 177.846 1.00 19.17 777 TYR B CA 1
ATOM 29891 C C . TYR B 1 777 ? 139.786 155.656 177.742 1.00 19.17 777 TYR B C 1
ATOM 29892 O O . TYR B 1 777 ? 139.076 155.504 178.737 1.00 19.17 777 TYR B O 1
ATOM 29910 N N . GLY B 1 778 ? 139.296 155.853 176.522 1.00 20.66 778 GLY B N 1
ATOM 29911 C CA . GLY B 1 778 ? 137.869 155.867 176.281 1.00 20.66 778 GLY B CA 1
ATOM 29912 C C . GLY B 1 778 ? 137.172 157.144 176.671 1.00 20.66 778 GLY B C 1
ATOM 29913 O O . GLY B 1 778 ? 135.985 157.109 177.000 1.00 20.66 778 GLY B O 1
ATOM 29917 N N . ILE B 1 779 ? 137.872 158.281 176.632 1.00 22.31 779 ILE B N 1
ATOM 29918 C CA . ILE B 1 779 ? 137.322 159.543 177.122 1.00 22.31 779 ILE B CA 1
ATOM 29919 C C . ILE B 1 779 ? 136.927 160.499 176.006 1.00 22.31 779 ILE B C 1
ATOM 29920 O O . ILE B 1 779 ? 136.628 161.668 176.287 1.00 22.31 779 ILE B O 1
ATOM 29936 N N . SER B 1 780 ? 136.882 160.037 174.755 1.00 24.69 780 SER B N 1
ATOM 29937 C CA . SER B 1 780 ? 136.853 160.952 173.619 1.00 24.69 780 SER B CA 1
ATOM 29938 C C . SER B 1 780 ? 135.636 161.866 173.634 1.00 24.69 780 SER B C 1
ATOM 29939 O O . SER B 1 780 ? 135.756 163.057 173.332 1.00 24.69 780 SER B O 1
ATOM 29947 N N . SER B 1 781 ? 134.458 161.333 173.955 1.00 28.39 781 SER B N 1
ATOM 29948 C CA . SER B 1 781 ? 133.220 162.078 173.756 1.00 28.39 781 SER B CA 1
ATOM 29949 C C . SER B 1 781 ? 132.925 163.083 174.861 1.00 28.39 781 SER B C 1
ATOM 29950 O O . SER B 1 781 ? 132.127 163.998 174.640 1.00 28.39 781 SER B O 1
ATOM 29958 N N . ASN B 1 782 ? 133.543 162.945 176.037 1.00 27.78 782 ASN B N 1
ATOM 29959 C CA . ASN B 1 782 ? 133.257 163.824 177.167 1.00 27.78 782 ASN B CA 1
ATOM 29960 C C . ASN B 1 782 ? 134.523 164.422 177.764 1.00 27.78 782 ASN B C 1
ATOM 29961 O O . ASN B 1 782 ? 134.627 164.521 178.988 1.00 27.78 782 ASN B O 1
ATOM 29972 N N . VAL B 1 783 ? 135.487 164.827 176.938 1.00 25.15 783 VAL B N 1
ATOM 29973 C CA . VAL B 1 783 ? 136.761 165.290 177.483 1.00 25.15 783 VAL B CA 1
ATOM 29974 C C . VAL B 1 783 ? 136.564 166.573 178.276 1.00 25.15 783 VAL B C 1
ATOM 29975 O O . VAL B 1 783 ? 137.087 166.720 179.387 1.00 25.15 783 VAL B O 1
ATOM 29988 N N . ASP B 1 784 ? 135.820 167.529 177.716 1.00 27.98 784 ASP B N 1
ATOM 29989 C CA . ASP B 1 784 ? 135.688 168.828 178.364 1.00 27.98 784 ASP B CA 1
ATOM 29990 C C . ASP B 1 784 ? 134.967 168.729 179.700 1.00 27.98 784 ASP B C 1
ATOM 29991 O O . ASP B 1 784 ? 135.404 169.342 180.676 1.00 27.98 784 ASP B O 1
ATOM 30000 N N . ASP B 1 785 ? 133.864 167.981 179.770 1.00 29.66 785 ASP B N 1
ATOM 30001 C CA . ASP B 1 785 ? 133.164 167.828 181.042 1.00 29.66 785 ASP B CA 1
ATOM 30002 C C . ASP B 1 785 ? 134.039 167.122 182.065 1.00 29.66 785 ASP B C 1
ATOM 30003 O O . ASP B 1 785 ? 134.106 167.534 183.230 1.00 29.66 785 ASP B O 1
ATOM 30012 N N . LEU B 1 786 ? 134.725 166.061 181.642 1.00 24.83 786 LEU B N 1
ATOM 30013 C CA . LEU B 1 786 ? 135.631 165.345 182.531 1.00 24.83 786 LEU B CA 1
ATOM 30014 C C . LEU B 1 786 ? 136.671 166.288 183.122 1.00 24.83 786 LEU B C 1
ATOM 30015 O O . LEU B 1 786 ? 136.815 166.386 184.345 1.00 24.83 786 LEU B O 1
ATOM 30031 N N . ILE B 1 787 ? 137.372 167.027 182.265 1.00 25.08 787 ILE B N 1
ATOM 30032 C CA . ILE B 1 787 ? 138.433 167.913 182.731 1.00 25.08 787 ILE B CA 1
ATOM 30033 C C . ILE B 1 787 ? 137.865 169.012 183.619 1.00 25.08 787 ILE B C 1
ATOM 30034 O O . ILE B 1 787 ? 138.425 169.331 184.673 1.00 25.08 787 ILE B O 1
ATOM 30050 N N . ALA B 1 788 ? 136.754 169.619 183.203 1.00 26.65 788 ALA B N 1
ATOM 30051 C CA . ALA B 1 788 ? 136.229 170.772 183.919 1.00 26.65 788 ALA B CA 1
ATOM 30052 C C . ALA B 1 788 ? 135.730 170.397 185.305 1.00 26.65 788 ALA B C 1
ATOM 30053 O O . ALA B 1 788 ? 135.959 171.134 186.269 1.00 26.65 788 ALA B O 1
ATOM 30060 N N . TYR B 1 789 ? 135.044 169.259 185.434 1.00 28.67 789 TYR B N 1
ATOM 30061 C CA . TYR B 1 789 ? 134.284 168.970 186.643 1.00 28.67 789 TYR B CA 1
ATOM 30062 C C . TYR B 1 789 ? 134.887 167.862 187.497 1.00 28.67 789 TYR B C 1
ATOM 30063 O O . TYR B 1 789 ? 134.836 167.952 188.725 1.00 28.67 789 TYR B O 1
ATOM 30081 N N . TYR B 1 790 ? 135.452 166.812 186.900 1.00 25.13 790 TYR B N 1
ATOM 30082 C CA . TYR B 1 790 ? 135.853 165.657 187.699 1.00 25.13 790 TYR B CA 1
ATOM 30083 C C . TYR B 1 790 ? 137.332 165.707 188.069 1.00 25.13 790 TYR B C 1
ATOM 30084 O O . TYR B 1 790 ? 137.684 165.667 189.251 1.00 25.13 790 TYR B O 1
ATOM 30102 N N . ILE B 1 791 ? 138.215 165.791 187.075 1.00 25.04 791 ILE B N 1
ATOM 30103 C CA . ILE B 1 791 ? 139.644 165.861 187.369 1.00 25.04 791 ILE B CA 1
ATOM 30104 C C . ILE B 1 791 ? 139.945 167.078 188.230 1.00 25.04 791 ILE B C 1
ATOM 30105 O O . ILE B 1 791 ? 140.701 167.001 189.210 1.00 25.04 791 ILE B O 1
ATOM 30121 N N . SER B 1 792 ? 139.347 168.215 187.885 1.00 26.57 792 SER B N 1
ATOM 30122 C CA . SER B 1 792 ? 139.638 169.460 188.580 1.00 26.57 792 SER B CA 1
ATOM 30123 C C . SER B 1 792 ? 139.398 169.326 190.076 1.00 26.57 792 SER B C 1
ATOM 30124 O O . SER B 1 792 ? 140.289 169.596 190.888 1.00 26.57 792 SER B O 1
ATOM 30132 N N . GLU B 1 793 ? 138.201 168.878 190.458 1.00 28.85 793 GLU B N 1
ATOM 30133 C CA . GLU B 1 793 ? 137.831 168.871 191.869 1.00 28.85 793 GLU B CA 1
ATOM 30134 C C . GLU B 1 793 ? 138.672 167.885 192.666 1.00 28.85 793 GLU B C 1
ATOM 30135 O O . GLU B 1 793 ? 139.203 168.233 193.726 1.00 28.85 793 GLU B O 1
ATOM 30147 N N . PHE B 1 794 ? 138.816 166.656 192.173 1.00 25.31 794 PHE B N 1
ATOM 30148 C CA . PHE B 1 794 ? 139.580 165.653 192.907 1.00 25.31 794 PHE B CA 1
ATOM 30149 C C . PHE B 1 794 ? 141.028 166.087 193.082 1.00 25.31 794 PHE B C 1
ATOM 30150 O O . PHE B 1 794 ? 141.581 166.024 194.189 1.00 25.31 794 PHE B O 1
ATOM 30167 N N . CYS B 1 795 ? 141.661 166.549 192.003 1.00 25.43 795 CYS B N 1
ATOM 30168 C CA . CYS B 1 795 ? 143.078 166.874 192.089 1.00 25.43 795 CYS B CA 1
ATOM 30169 C C . CYS B 1 795 ? 143.313 168.115 192.941 1.00 25.43 795 CYS B C 1
ATOM 30170 O O . CYS B 1 795 ? 144.276 168.168 193.714 1.00 25.43 795 CYS B O 1
ATOM 30178 N N . ASN B 1 796 ? 142.440 169.120 192.839 1.00 27.40 796 ASN B N 1
ATOM 30179 C CA . ASN B 1 796 ? 142.599 170.295 193.684 1.00 27.40 796 ASN B CA 1
ATOM 30180 C C . ASN B 1 796 ? 142.345 169.968 195.148 1.00 27.40 796 ASN B C 1
ATOM 30181 O O . ASN B 1 796 ? 142.993 170.541 196.031 1.00 27.40 796 ASN B O 1
ATOM 30192 N N . GLU B 1 797 ? 141.416 169.054 195.432 1.00 29.43 797 GLU B N 1
ATOM 30193 C CA . GLU B 1 797 ? 141.227 168.615 196.808 1.00 29.43 797 GLU B CA 1
ATOM 30194 C C . GLU B 1 797 ? 142.471 167.916 197.334 1.00 29.43 797 GLU B C 1
ATOM 30195 O O . GLU B 1 797 ? 142.855 168.110 198.492 1.00 29.43 797 GLU B O 1
ATOM 30207 N N . LEU B 1 798 ? 143.113 167.090 196.506 1.00 25.61 798 LEU B N 1
ATOM 30208 C CA . LEU B 1 798 ? 144.368 166.477 196.934 1.00 25.61 798 LEU B CA 1
ATOM 30209 C C . LEU B 1 798 ? 145.434 167.527 197.201 1.00 25.61 798 LEU B C 1
ATOM 30210 O O . LEU B 1 798 ? 146.183 167.416 198.174 1.00 25.61 798 LEU B O 1
ATOM 30226 N N . VAL B 1 799 ? 145.527 168.544 196.346 1.00 26.33 799 VAL B N 1
ATOM 30227 C CA . VAL B 1 799 ? 146.551 169.570 196.529 1.00 26.33 799 VAL B CA 1
ATOM 30228 C C . VAL B 1 799 ? 146.315 170.337 197.824 1.00 26.33 799 VAL B C 1
ATOM 30229 O O . VAL B 1 799 ? 147.255 170.623 198.573 1.00 26.33 799 VAL B O 1
ATOM 30242 N N . GLU B 1 800 ? 145.057 170.688 198.107 1.00 32.68 800 GLU B N 1
ATOM 30243 C CA . GLU B 1 800 ? 144.760 171.439 199.326 1.00 32.68 800 GLU B CA 1
ATOM 30244 C C . GLU B 1 800 ? 145.060 170.631 200.582 1.00 32.68 800 GLU B C 1
ATOM 30245 O O . GLU B 1 800 ? 145.562 171.184 201.565 1.00 32.68 800 GLU B O 1
ATOM 30257 N N . GLU B 1 801 ? 144.754 169.335 200.580 1.00 33.55 801 GLU B N 1
ATOM 30258 C CA . GLU B 1 801 ? 145.061 168.476 201.717 1.00 33.55 801 GLU B CA 1
ATOM 30259 C C . GLU B 1 801 ? 146.552 168.220 201.875 1.00 33.55 801 GLU B C 1
ATOM 30260 O O . GLU B 1 801 ? 146.955 167.630 202.881 1.00 33.55 801 GLU B O 1
ATOM 30272 N N . GLU B 1 802 ? 147.366 168.628 200.903 1.00 32.87 802 GLU B N 1
ATOM 30273 C CA . GLU B 1 802 ? 148.819 168.475 200.956 1.00 32.87 802 GLU B CA 1
ATOM 30274 C C . GLU B 1 802 ? 149.241 167.019 200.811 1.00 32.87 802 GLU B C 1
ATOM 30275 O O . GLU B 1 802 ? 150.246 166.593 201.382 1.00 32.87 802 GLU B O 1
ATOM 30287 N N . ILE B 1 803 ? 148.478 166.246 200.040 1.00 25.70 803 ILE B N 1
ATOM 30288 C CA . ILE B 1 803 ? 148.907 164.896 199.699 1.00 25.70 803 ILE B CA 1
ATOM 30289 C C . ILE B 1 803 ? 149.814 164.920 198.477 1.00 25.70 803 ILE B C 1
ATOM 30290 O O . ILE B 1 803 ? 150.723 164.092 198.360 1.00 25.70 803 ILE B O 1
ATOM 30306 N N . ILE B 1 804 ? 149.582 165.848 197.551 1.00 23.98 804 ILE B N 1
ATOM 30307 C CA . ILE B 1 804 ? 150.448 166.051 196.399 1.00 23.98 804 ILE B CA 1
ATOM 30308 C C . ILE B 1 804 ? 150.791 167.529 196.329 1.00 23.98 804 ILE B C 1
ATOM 30309 O O . ILE B 1 804 ? 150.051 168.379 196.830 1.00 23.98 804 ILE B O 1
ATOM 30325 N N . SER B 1 805 ? 151.929 167.835 195.712 1.00 20.90 805 SER B N 1
ATOM 30326 C CA . SER B 1 805 ? 152.371 169.218 195.602 1.00 20.90 805 SER B CA 1
ATOM 30327 C C . SER B 1 805 ? 151.894 169.894 194.326 1.00 20.90 805 SER B C 1
ATOM 30328 O O . SER B 1 805 ? 151.669 171.108 194.330 1.00 20.90 805 SER B O 1
ATOM 30336 N N . LYS B 1 806 ? 151.733 169.150 193.236 1.00 20.63 806 LYS B N 1
ATOM 30337 C CA . LYS B 1 806 ? 151.247 169.733 191.996 1.00 20.63 806 LYS B CA 1
ATOM 30338 C C . LYS B 1 806 ? 150.863 168.619 191.036 1.00 20.63 806 LYS B C 1
ATOM 30339 O O . LYS B 1 806 ? 151.172 167.449 191.255 1.00 20.63 806 LYS B O 1
ATOM 30358 N N . TYR B 1 807 ? 150.174 169.007 189.964 1.00 22.74 807 TYR B N 1
ATOM 30359 C CA . TYR B 1 807 ? 149.734 168.083 188.932 1.00 22.74 807 TYR B CA 1
ATOM 30360 C C . TYR B 1 807 ? 149.604 168.838 187.618 1.00 22.74 807 TYR B C 1
ATOM 30361 O O . TYR B 1 807 ? 149.517 170.065 187.596 1.00 22.74 807 TYR B O 1
ATOM 30379 N N . PHE B 1 808 ? 149.600 168.095 186.515 1.00 34.00 808 PHE B N 1
ATOM 30380 C CA . PHE B 1 808 ? 149.254 168.665 185.222 1.00 34.00 808 PHE B CA 1
ATOM 30381 C C . PHE B 1 808 ? 148.835 167.544 184.285 1.00 34.00 808 PHE B C 1
ATOM 30382 O O . PHE B 1 808 ? 149.112 166.371 184.532 1.00 34.00 808 PHE B O 1
ATOM 30399 N N . PHE B 1 809 ? 148.153 167.920 183.204 1.00 22.13 809 PHE B N 1
ATOM 30400 C CA . PHE B 1 809 ? 147.605 166.954 182.266 1.00 22.13 809 PHE B CA 1
ATOM 30401 C C . PHE B 1 809 ? 147.825 167.429 180.837 1.00 22.13 809 PHE B C 1
ATOM 30402 O O . PHE B 1 809 ? 148.206 168.572 180.589 1.00 22.13 809 PHE B O 1
ATOM 30419 N N . MET B 1 810 ? 147.598 166.515 179.897 1.00 25.04 810 MET B N 1
ATOM 30420 C CA . MET B 1 810 ? 147.644 166.812 178.473 1.00 25.04 810 MET B CA 1
ATOM 30421 C C . MET B 1 810 ? 146.890 165.715 177.741 1.00 25.04 810 MET B C 1
ATOM 30422 O O . MET B 1 810 ? 146.590 164.666 178.309 1.00 25.04 810 MET B O 1
ATOM 30436 N N . ARG B 1 811 ? 146.592 165.965 176.471 1.00 25.42 811 ARG B N 1
ATOM 30437 C CA . ARG B 1 811 ? 145.902 165.004 175.621 1.00 25.42 811 ARG B CA 1
ATOM 30438 C C . ARG B 1 811 ? 146.855 164.472 174.562 1.00 25.42 811 ARG B C 1
ATOM 30439 O O . ARG B 1 811 ? 147.622 165.234 173.970 1.00 25.42 811 ARG B O 1
ATOM 30460 N N . TYR B 1 812 ? 146.794 163.167 174.311 1.00 24.01 812 TYR B N 1
ATOM 30461 C CA . TYR B 1 812 ? 147.699 162.551 173.355 1.00 24.01 812 TYR B CA 1
ATOM 30462 C C . TYR B 1 812 ? 146.971 161.445 172.604 1.00 24.01 812 TYR B C 1
ATOM 30463 O O . TYR B 1 812 ? 145.789 161.187 172.831 1.00 24.01 812 TYR B O 1
ATOM 30481 N N . VAL B 1 813 ? 147.688 160.813 171.676 1.00 24.75 813 VAL B N 1
ATOM 30482 C CA . VAL B 1 813 ? 147.168 159.709 170.877 1.00 24.75 813 VAL B CA 1
ATOM 30483 C C . VAL B 1 813 ? 148.287 158.703 170.642 1.00 24.75 813 VAL B C 1
ATOM 30484 O O . VAL B 1 813 ? 149.221 158.973 169.879 1.00 24.75 813 VAL B O 1
ATOM 30497 N N . ASP B 1 814 ? 148.197 157.547 171.298 1.00 25.98 814 ASP B N 1
ATOM 30498 C CA . ASP B 1 814 ? 148.947 156.351 170.924 1.00 25.98 814 ASP B CA 1
ATOM 30499 C C . ASP B 1 814 ? 147.905 155.401 170.346 1.00 25.98 814 ASP B C 1
ATOM 30500 O O . ASP B 1 814 ? 147.104 154.815 171.088 1.00 25.98 814 ASP B O 1
ATOM 30509 N N . PRO B 1 815 ? 147.920 155.183 169.042 1.00 28.43 815 PRO B N 1
ATOM 30510 C CA . PRO B 1 815 ? 146.677 154.869 168.337 1.00 28.43 815 PRO B CA 1
ATOM 30511 C C . PRO B 1 815 ? 145.436 155.494 168.962 1.00 28.43 815 PRO B C 1
ATOM 30512 O O . PRO B 1 815 ? 144.857 156.415 168.382 1.00 28.43 815 PRO B O 1
ATOM 30523 N N . GLU B 1 816 ? 145.032 155.031 170.141 1.00 25.06 816 GLU B N 1
ATOM 30524 C CA . GLU B 1 816 ? 143.787 155.478 170.748 1.00 25.06 816 GLU B CA 1
ATOM 30525 C C . GLU B 1 816 ? 144.006 156.738 171.577 1.00 25.06 816 GLU B C 1
ATOM 30526 O O . GLU B 1 816 ? 145.075 156.942 172.153 1.00 25.06 816 GLU B O 1
ATOM 30538 N N . GLN B 1 817 ? 142.978 157.582 171.634 1.00 22.95 817 GLN B N 1
ATOM 30539 C CA . GLN B 1 817 ? 143.067 158.841 172.362 1.00 22.95 817 GLN B CA 1
ATOM 30540 C C . GLN B 1 817 ? 142.936 158.621 173.862 1.00 22.95 817 GLN B C 1
ATOM 30541 O O . GLN B 1 817 ? 142.161 157.778 174.315 1.00 22.95 817 GLN B O 1
ATOM 30555 N N . HIS B 1 818 ? 143.678 159.412 174.636 1.00 20.25 818 HIS B N 1
ATOM 30556 C CA . HIS B 1 818 ? 143.656 159.295 176.085 1.00 20.25 818 HIS B CA 1
ATOM 30557 C C . HIS B 1 818 ? 144.097 160.607 176.718 1.00 20.25 818 HIS B C 1
ATOM 30558 O O . HIS B 1 818 ? 144.479 161.555 176.032 1.00 20.25 818 HIS B O 1
ATOM 30572 N N . ILE B 1 819 ? 144.008 160.649 178.043 1.00 24.22 819 ILE B N 1
ATOM 30573 C CA . ILE B 1 819 ? 144.445 161.776 178.857 1.00 24.22 819 ILE B CA 1
ATOM 30574 C C . ILE B 1 819 ? 145.601 161.309 179.724 1.00 24.22 819 ILE B C 1
ATOM 30575 O O . ILE B 1 819 ? 145.530 160.246 180.345 1.00 24.22 819 ILE B O 1
ATOM 30591 N N . ARG B 1 820 ? 146.669 162.096 179.769 1.00 24.34 820 ARG B N 1
ATOM 30592 C CA . ARG B 1 820 ? 147.833 161.806 180.597 1.00 24.34 820 ARG B CA 1
ATOM 30593 C C . ARG B 1 820 ? 147.819 162.732 181.804 1.00 24.34 820 ARG B C 1
ATOM 30594 O O . ARG B 1 820 ? 147.897 163.951 181.649 1.00 24.34 820 ARG B O 1
ATOM 30615 N N . LEU B 1 821 ? 147.740 162.154 182.999 1.00 24.57 821 LEU B N 1
ATOM 30616 C CA . LEU B 1 821 ? 147.631 162.905 184.243 1.00 24.57 821 LEU B CA 1
ATOM 30617 C C . LEU B 1 821 ? 148.790 162.521 185.149 1.00 24.57 821 LEU B C 1
ATOM 30618 O O . LEU B 1 821 ? 148.990 161.337 185.426 1.00 24.57 821 LEU B O 1
ATOM 30634 N N . ARG B 1 822 ? 149.542 163.517 185.617 1.00 34.00 822 ARG B N 1
ATOM 30635 C CA . ARG B 1 822 ? 150.757 163.294 186.394 1.00 34.00 822 ARG B CA 1
ATOM 30636 C C . ARG B 1 822 ? 150.645 163.995 187.739 1.00 34.00 822 ARG B C 1
ATOM 30637 O O . ARG B 1 822 ? 150.422 165.206 187.791 1.00 34.00 822 ARG B O 1
ATOM 30658 N N . LEU B 1 823 ? 150.825 163.236 188.818 1.00 23.13 823 LEU B N 1
ATOM 30659 C CA . LEU B 1 823 ? 150.736 163.737 190.183 1.00 23.13 823 LEU B CA 1
ATOM 30660 C C . LEU B 1 823 ? 152.107 163.658 190.837 1.00 23.13 823 LEU B C 1
ATOM 30661 O O . LEU B 1 823 ? 152.828 162.677 190.649 1.00 23.13 823 LEU B O 1
ATOM 30677 N N . ASN B 1 824 ? 152.461 164.682 191.607 1.00 23.68 824 ASN B N 1
ATOM 30678 C CA . ASN B 1 824 ? 153.784 164.802 192.206 1.00 23.68 824 ASN B CA 1
ATOM 30679 C C . ASN B 1 824 ? 153.666 164.745 193.722 1.00 23.68 824 ASN B C 1
ATOM 30680 O O . ASN B 1 824 ? 152.918 165.523 194.319 1.00 23.68 824 ASN B O 1
ATOM 30691 N N . SER B 1 825 ? 154.409 163.831 194.336 1.00 21.88 825 SER B N 1
ATOM 30692 C CA . SER B 1 825 ? 154.459 163.681 195.784 1.00 21.88 825 SER B CA 1
ATOM 30693 C C . SER B 1 825 ? 155.514 162.627 196.086 1.00 21.88 825 SER B C 1
ATOM 30694 O O . SER B 1 825 ? 156.148 162.090 195.177 1.00 21.88 825 SER B O 1
ATOM 30702 N N . SER B 1 826 ? 155.700 162.338 197.370 1.00 24.19 826 SER B N 1
ATOM 30703 C CA . SER B 1 826 ? 156.636 161.294 197.765 1.00 24.19 826 SER B CA 1
ATOM 30704 C C . SER B 1 826 ? 156.033 159.917 197.516 1.00 24.19 826 SER B C 1
ATOM 30705 O O . SER B 1 826 ? 154.822 159.770 197.350 1.00 24.19 826 SER B O 1
ATOM 30713 N N . GLN B 1 827 ? 156.891 158.896 197.488 1.00 24.22 827 GLN B N 1
ATOM 30714 C CA . GLN B 1 827 ? 156.412 157.546 197.202 1.00 24.22 827 GLN B CA 1
ATOM 30715 C C . GLN B 1 827 ? 155.433 157.068 198.262 1.00 24.22 827 GLN B C 1
ATOM 30716 O O . GLN B 1 827 ? 154.445 156.397 197.948 1.00 24.22 827 GLN B O 1
ATOM 30730 N N . GLU B 1 828 ? 155.699 157.390 199.528 1.00 26.45 828 GLU B N 1
ATOM 30731 C CA . GLU B 1 828 ? 154.842 156.908 200.605 1.00 26.45 828 GLU B CA 1
ATOM 30732 C C . GLU B 1 828 ? 153.426 157.447 200.468 1.00 26.45 828 GLU B C 1
ATOM 30733 O O . GLU B 1 828 ? 152.457 156.685 200.543 1.00 26.45 828 GLU B O 1
ATOM 30745 N N . LYS B 1 829 ? 153.281 158.754 200.248 1.00 24.82 829 LYS B N 1
ATOM 30746 C CA . LYS B 1 829 ? 151.949 159.324 200.087 1.00 24.82 829 LYS B CA 1
ATOM 30747 C C . LYS B 1 829 ? 151.268 158.795 198.833 1.00 24.82 829 LYS B C 1
ATOM 30748 O O . LYS B 1 829 ? 150.058 158.539 198.838 1.00 24.82 829 LYS B O 1
ATOM 30767 N N . LEU B 1 830 ? 152.022 158.628 197.747 1.00 23.63 830 LEU B N 1
ATOM 30768 C CA . LEU B 1 830 ? 151.431 158.124 196.513 1.00 23.63 830 LEU B CA 1
ATOM 30769 C C . LEU B 1 830 ? 150.900 156.710 196.692 1.00 23.63 830 LEU B C 1
ATOM 30770 O O . LEU B 1 830 ? 149.857 156.360 196.132 1.00 23.63 830 LEU B O 1
ATOM 30786 N N . LEU B 1 831 ? 151.611 155.873 197.448 1.00 22.60 831 LEU B N 1
ATOM 30787 C CA . LEU B 1 831 ? 151.091 154.541 197.737 1.00 22.60 831 LEU B CA 1
ATOM 30788 C C . LEU B 1 831 ? 149.976 154.589 198.772 1.00 22.60 831 LEU B C 1
ATOM 30789 O O . LEU B 1 831 ? 149.166 153.661 198.850 1.00 22.60 831 LEU B O 1
ATOM 30805 N N . MET B 1 832 ? 149.927 155.650 199.579 1.00 25.46 832 MET B N 1
ATOM 30806 C CA . MET B 1 832 ? 148.896 155.753 200.606 1.00 25.46 832 MET B CA 1
ATOM 30807 C C . MET B 1 832 ? 147.550 156.161 200.021 1.00 25.46 832 MET B C 1
ATOM 30808 O O . MET B 1 832 ? 146.505 155.700 200.492 1.00 25.46 832 MET B O 1
ATOM 30822 N N . ILE B 1 833 ? 147.542 157.030 199.007 1.00 23.99 833 ILE B N 1
ATOM 30823 C CA . ILE B 1 833 ? 146.261 157.473 198.454 1.00 23.99 833 ILE B CA 1
ATOM 30824 C C . ILE B 1 833 ? 145.802 156.648 197.264 1.00 23.99 833 ILE B C 1
ATOM 30825 O O . ILE B 1 833 ? 144.676 156.844 196.797 1.00 23.99 833 ILE B O 1
ATOM 30841 N N . TYR B 1 834 ? 146.619 155.741 196.744 1.00 22.26 834 TYR B N 1
ATOM 30842 C CA . TYR B 1 834 ? 146.185 154.983 195.576 1.00 22.26 834 TYR B CA 1
ATOM 30843 C C . TYR B 1 834 ? 144.866 154.255 195.798 1.00 22.26 834 TYR B C 1
ATOM 30844 O O . TYR B 1 834 ? 144.045 154.233 194.868 1.00 22.26 834 TYR B O 1
ATOM 30862 N N . PRO B 1 835 ? 144.597 153.643 196.954 1.00 22.35 835 PRO B N 1
ATOM 30863 C CA . PRO B 1 835 ? 143.281 153.014 197.139 1.00 22.35 835 PRO B CA 1
ATOM 30864 C C . PRO B 1 835 ? 142.116 153.963 196.915 1.00 22.35 835 PRO B C 1
ATOM 30865 O O . PRO B 1 835 ? 141.071 153.536 196.412 1.00 22.35 835 PRO B O 1
ATOM 30876 N N . LYS B 1 836 ? 142.258 155.239 197.280 1.00 23.61 836 LYS B N 1
ATOM 30877 C CA . LYS B 1 836 ? 141.196 156.209 197.039 1.00 23.61 836 LYS B CA 1
ATOM 30878 C C . LYS B 1 836 ? 141.111 156.621 195.577 1.00 23.61 836 LYS B C 1
ATOM 30879 O O . LYS B 1 836 ? 140.032 156.989 195.106 1.00 23.61 836 LYS B O 1
ATOM 30898 N N . ILE B 1 837 ? 142.228 156.581 194.851 1.00 23.85 837 ILE B N 1
ATOM 30899 C CA . ILE B 1 837 ? 142.205 156.911 193.430 1.00 23.85 837 ILE B CA 1
ATOM 30900 C C . ILE B 1 837 ? 141.446 155.848 192.649 1.00 23.85 837 ILE B C 1
ATOM 30901 O O . ILE B 1 837 ? 140.733 156.155 191.686 1.00 23.85 837 ILE B O 1
ATOM 30917 N N . ARG B 1 838 ? 141.589 154.582 193.041 1.00 24.46 838 ARG B N 1
ATOM 30918 C CA . ARG B 1 838 ? 140.853 153.513 192.373 1.00 24.46 838 ARG B CA 1
ATOM 30919 C C . ARG B 1 838 ? 139.348 153.703 192.518 1.00 24.46 838 ARG B C 1
ATOM 30920 O O . ARG B 1 838 ? 138.594 153.492 191.565 1.00 24.46 838 ARG B O 1
ATOM 30941 N N . GLU B 1 839 ? 138.889 154.077 193.714 1.00 26.38 839 GLU B N 1
ATOM 30942 C CA . GLU B 1 839 ? 137.466 154.334 193.914 1.00 26.38 839 GLU B CA 1
ATOM 30943 C C . GLU B 1 839 ? 136.985 155.468 193.021 1.00 26.38 839 GLU B C 1
ATOM 30944 O O . GLU B 1 839 ? 135.910 155.388 192.414 1.00 26.38 839 GLU B O 1
ATOM 30956 N N . TRP B 1 840 ? 137.772 156.537 192.935 1.00 24.22 840 TRP B N 1
ATOM 30957 C CA . TRP B 1 840 ? 137.437 157.663 192.077 1.00 24.22 840 TRP B CA 1
ATOM 30958 C C . TRP B 1 840 ? 137.297 157.221 190.627 1.00 24.22 840 TRP B C 1
ATOM 30959 O O . TRP B 1 840 ? 136.321 157.559 189.949 1.00 24.22 840 TRP B O 1
ATOM 30980 N N . LEU B 1 841 ? 138.263 156.449 190.134 1.00 23.17 841 LEU B N 1
ATOM 30981 C CA . LEU B 1 841 ? 138.225 156.046 188.734 1.00 23.17 841 LEU B CA 1
ATOM 30982 C C . LEU B 1 841 ? 137.101 155.053 188.467 1.00 23.17 841 LEU B C 1
ATOM 30983 O O . LEU B 1 841 ? 136.512 155.064 187.383 1.00 23.17 841 LEU B O 1
ATOM 30999 N N . SER B 1 842 ? 136.777 154.199 189.438 1.00 25.35 842 SER B N 1
ATOM 31000 C CA . SER B 1 842 ? 135.628 153.313 189.286 1.00 25.35 842 SER B CA 1
ATOM 31001 C C . SER B 1 842 ? 134.330 154.105 189.204 1.00 25.35 842 SER B C 1
ATOM 31002 O O . SER B 1 842 ? 133.452 153.794 188.392 1.00 25.35 842 SER B O 1
ATOM 31010 N N . MET B 1 843 ? 134.189 155.132 190.042 1.00 25.86 843 MET B N 1
ATOM 31011 C CA . MET B 1 843 ? 133.009 155.985 189.968 1.00 25.86 843 MET B CA 1
ATOM 31012 C C . MET B 1 843 ? 132.927 156.693 188.622 1.00 25.86 843 MET B C 1
ATOM 31013 O O . MET B 1 843 ? 131.841 156.827 188.051 1.00 25.86 843 MET B O 1
ATOM 31027 N N . ILE B 1 844 ? 134.062 157.164 188.105 1.00 24.43 844 ILE B N 1
ATOM 31028 C CA . ILE B 1 844 ? 134.069 157.816 186.797 1.00 24.43 844 ILE B CA 1
ATOM 31029 C C . ILE B 1 844 ? 133.649 156.835 185.709 1.00 24.43 844 ILE B C 1
ATOM 31030 O O . ILE B 1 844 ? 132.873 157.176 184.812 1.00 24.43 844 ILE B O 1
ATOM 31046 N N . ARG B 1 845 ? 134.164 155.608 185.763 1.00 24.02 845 ARG B N 1
ATOM 31047 C CA . ARG B 1 845 ? 133.812 154.608 184.759 1.00 24.02 845 ARG B CA 1
ATOM 31048 C C . ARG B 1 845 ? 132.332 154.260 184.812 1.00 24.02 845 ARG B C 1
ATOM 31049 O O . ARG B 1 845 ? 131.689 154.101 183.769 1.00 24.02 845 ARG B O 1
ATOM 31070 N N . LYS B 1 846 ? 131.777 154.122 186.017 1.00 28.03 846 LYS B N 1
ATOM 31071 C CA . LYS B 1 846 ? 130.384 153.705 186.145 1.00 28.03 846 LYS B CA 1
ATOM 31072 C C . LYS B 1 846 ? 129.447 154.663 185.421 1.00 28.03 846 LYS B C 1
ATOM 31073 O O . LYS B 1 846 ? 128.347 154.275 185.012 1.00 28.03 846 LYS B O 1
ATOM 31092 N N . LYS B 1 847 ? 129.857 155.921 185.260 1.00 27.51 847 LYS B N 1
ATOM 31093 C CA . LYS B 1 847 ? 129.046 156.892 184.538 1.00 27.51 847 LYS B CA 1
ATOM 31094 C C . LYS B 1 847 ? 129.301 156.875 183.039 1.00 27.51 847 LYS B C 1
ATOM 31095 O O . LYS B 1 847 ? 128.696 157.675 182.320 1.00 27.51 847 LYS B O 1
ATOM 31114 N N . GLY B 1 848 ? 130.177 156.003 182.551 1.00 26.44 848 GLY B N 1
ATOM 31115 C CA . GLY B 1 848 ? 130.471 155.941 181.137 1.00 26.44 848 GLY B CA 1
ATOM 31116 C C . GLY B 1 848 ? 131.465 156.965 180.647 1.00 26.44 848 GLY B C 1
ATOM 31117 O O . GLY B 1 848 ? 131.601 157.136 179.432 1.00 26.44 848 GLY B O 1
ATOM 31121 N N . LEU B 1 849 ? 132.167 157.651 181.550 1.00 24.57 849 LEU B N 1
ATOM 31122 C CA . LEU B 1 849 ? 133.114 158.682 181.150 1.00 24.57 849 LEU B CA 1
ATOM 31123 C C . LEU B 1 849 ? 134.482 158.129 180.770 1.00 24.57 849 LEU B C 1
ATOM 31124 O O . LEU B 1 849 ? 135.266 158.851 180.151 1.00 24.57 849 LEU B O 1
ATOM 31140 N N . MET B 1 850 ? 134.792 156.883 181.122 1.00 22.11 850 MET B N 1
ATOM 31141 C CA . MET B 1 850 ? 136.068 156.280 180.765 1.00 22.11 850 MET B CA 1
ATOM 31142 C C . MET B 1 850 ? 135.903 154.771 180.735 1.00 22.11 850 MET B C 1
ATOM 31143 O O . MET B 1 850 ? 134.881 154.230 181.160 1.00 22.11 850 MET B O 1
ATOM 31157 N N . THR B 1 851 ? 136.932 154.089 180.232 1.00 21.28 851 THR B N 1
ATOM 31158 C CA . THR B 1 851 ? 136.908 152.639 180.078 1.00 21.28 851 THR B CA 1
ATOM 31159 C C . THR B 1 851 ? 137.937 151.968 180.981 1.00 21.28 851 THR B C 1
ATOM 31160 O O . THR B 1 851 ? 137.571 151.149 181.823 1.00 21.28 851 THR B O 1
ATOM 31171 N N . TYR B 1 852 ? 139.217 152.308 180.855 1.00 20.73 852 TYR B N 1
ATOM 31172 C CA . TYR B 1 852 ? 140.264 151.689 181.657 1.00 20.73 852 TYR B CA 1
ATOM 31173 C C . TYR B 1 852 ? 141.484 152.598 181.665 1.00 20.73 852 TYR B C 1
ATOM 31174 O O . TYR B 1 852 ? 141.554 153.578 180.923 1.00 20.73 852 TYR B O 1
ATOM 31192 N N . PHE B 1 853 ? 142.449 152.277 182.527 1.00 24.15 853 PHE B N 1
ATOM 31193 C CA . PHE B 1 853 ? 143.633 153.108 182.683 1.00 24.15 853 PHE B CA 1
ATOM 31194 C C . PHE B 1 853 ? 144.864 152.246 182.932 1.00 24.15 853 PHE B C 1
ATOM 31195 O O . PHE B 1 853 ? 144.774 151.037 183.148 1.00 24.15 853 PHE B O 1
ATOM 31212 N N . SER B 1 854 ? 146.026 152.898 182.880 1.00 34.00 854 SER B N 1
ATOM 31213 C CA . SER B 1 854 ? 147.314 152.264 183.109 1.00 34.00 854 SER B CA 1
ATOM 31214 C C . SER B 1 854 ? 148.209 153.229 183.868 1.00 34.00 854 SER B C 1
ATOM 31215 O O . SER B 1 854 ? 147.986 154.438 183.869 1.00 34.00 854 SER B O 1
ATOM 31223 N N . ILE B 1 855 ? 149.232 152.680 184.515 1.00 20.27 855 ILE B N 1
ATOM 31224 C CA . ILE B 1 855 ? 150.257 153.454 185.207 1.00 20.27 855 ILE B CA 1
ATOM 31225 C C . ILE B 1 855 ? 151.566 153.246 184.462 1.00 20.27 855 ILE B C 1
ATOM 31226 O O . ILE B 1 855 ? 151.967 152.105 184.214 1.00 20.27 855 ILE B O 1
ATOM 31242 N N . ASP B 1 856 ? 152.231 154.340 184.104 1.00 21.73 856 ASP B N 1
ATOM 31243 C CA . ASP B 1 856 ? 153.352 154.294 183.180 1.00 21.73 856 ASP B CA 1
ATOM 31244 C C . ASP B 1 856 ? 154.564 154.999 183.772 1.00 21.73 856 ASP B C 1
ATOM 31245 O O . ASP B 1 856 ? 154.507 155.572 184.861 1.00 21.73 856 ASP B O 1
ATOM 31254 N N . SER B 1 857 ? 155.677 154.928 183.043 1.00 20.65 857 SER B N 1
ATOM 31255 C CA . SER B 1 857 ? 156.902 155.595 183.463 1.00 20.65 857 SER B CA 1
ATOM 31256 C C . SER B 1 857 ? 156.968 157.002 182.888 1.00 20.65 857 SER B C 1
ATOM 31257 O O . SER B 1 857 ? 156.593 157.239 181.738 1.00 20.65 857 SER B O 1
ATOM 31265 N N . TYR B 1 858 ? 157.467 157.935 183.688 1.00 23.03 858 TYR B N 1
ATOM 31266 C CA . TYR B 1 858 ? 157.550 159.335 183.302 1.00 23.03 858 TYR B CA 1
ATOM 31267 C C . TYR B 1 858 ? 158.945 159.609 182.761 1.00 23.03 858 TYR B C 1
ATOM 31268 O O . TYR B 1 858 ? 159.935 159.467 183.483 1.00 23.03 858 TYR B O 1
ATOM 31286 N N . ASP B 1 859 ? 159.017 159.994 181.493 1.00 26.68 859 ASP B N 1
ATOM 31287 C CA . ASP B 1 859 ? 160.271 160.280 180.803 1.00 26.68 859 ASP B CA 1
ATOM 31288 C C . ASP B 1 859 ? 160.339 161.789 180.602 1.00 26.68 859 ASP B C 1
ATOM 31289 O O . ASP B 1 859 ? 159.638 162.342 179.752 1.00 26.68 859 ASP B O 1
ATOM 31298 N N . ARG B 1 860 ? 161.185 162.450 181.385 1.00 26.63 860 ARG B N 1
ATOM 31299 C CA . ARG B 1 860 ? 161.214 163.905 181.422 1.00 26.63 860 ARG B CA 1
ATOM 31300 C C . ARG B 1 860 ? 162.008 164.458 180.247 1.00 26.63 860 ARG B C 1
ATOM 31301 O O . ARG B 1 860 ? 163.027 163.887 179.848 1.00 26.63 860 ARG B O 1
ATOM 31322 N N . GLU B 1 861 ? 161.533 165.575 179.693 1.00 28.70 861 GLU B N 1
ATOM 31323 C CA . GLU B 1 861 ? 162.203 166.259 178.589 1.00 28.70 861 GLU B CA 1
ATOM 31324 C C . GLU B 1 861 ? 163.132 167.346 179.131 1.00 28.70 861 GLU B C 1
ATOM 31325 O O . GLU B 1 861 ? 162.831 168.536 179.124 1.00 28.70 861 GLU B O 1
ATOM 31337 N N . ILE B 1 862 ? 164.291 166.902 179.613 1.00 29.20 862 ILE B N 1
ATOM 31338 C CA . ILE B 1 862 ? 165.197 167.794 180.331 1.00 29.20 862 ILE B CA 1
ATOM 31339 C C . ILE B 1 862 ? 165.751 168.864 179.401 1.00 29.20 862 ILE B C 1
ATOM 31340 O O . ILE B 1 862 ? 165.755 170.055 179.726 1.00 29.20 862 ILE B O 1
ATOM 31356 N N . GLU B 1 863 ? 166.235 168.454 178.228 1.00 32.76 863 GLU B N 1
ATOM 31357 C CA . GLU B 1 863 ? 166.918 169.395 177.347 1.00 32.76 863 GLU B CA 1
ATOM 31358 C C . GLU B 1 863 ? 165.944 170.339 176.659 1.00 32.76 863 GLU B C 1
ATOM 31359 O O . GLU B 1 863 ? 166.340 171.427 176.231 1.00 32.76 863 GLU B O 1
ATOM 31371 N N . ARG B 1 864 ? 164.678 169.946 176.535 1.00 30.09 864 ARG B N 1
ATOM 31372 C CA . ARG B 1 864 ? 163.728 170.754 175.782 1.00 30.09 864 ARG B CA 1
ATOM 31373 C C . ARG B 1 864 ? 163.342 172.017 176.540 1.00 30.09 864 ARG B C 1
ATOM 31374 O O . ARG B 1 864 ? 163.003 173.033 175.924 1.00 30.09 864 ARG B O 1
ATOM 31395 N N . TYR B 1 865 ? 163.381 171.977 177.872 1.00 29.12 865 TYR B N 1
ATOM 31396 C CA . TYR B 1 865 ? 162.908 173.075 178.702 1.00 29.12 865 TYR B CA 1
ATOM 31397 C C . TYR B 1 865 ? 164.025 173.753 179.483 1.00 29.12 865 TYR B C 1
ATOM 31398 O O . TYR B 1 865 ? 163.762 174.355 180.526 1.00 29.12 865 TYR B O 1
ATOM 31416 N N . GLY B 1 866 ? 165.259 173.680 178.998 1.00 36.00 866 GLY B N 1
ATOM 31417 C CA . GLY B 1 866 ? 166.337 174.487 179.525 1.00 36.00 866 GLY B CA 1
ATOM 31418 C C . GLY B 1 866 ? 167.323 173.789 180.430 1.00 36.00 866 GLY B C 1
ATOM 31419 O O . GLY B 1 866 ? 168.167 174.466 181.025 1.00 36.00 866 GLY B O 1
ATOM 31423 N N . GLY B 1 867 ? 167.253 172.473 180.560 1.00 31.00 867 GLY B N 1
ATOM 31424 C CA . GLY B 1 867 ? 168.214 171.742 181.362 1.00 31.00 867 GLY B CA 1
ATOM 31425 C C . GLY B 1 867 ? 167.624 171.251 182.667 1.00 31.00 867 GLY B C 1
ATOM 31426 O O . GLY B 1 867 ? 166.412 171.271 182.898 1.00 31.00 867 GLY B O 1
ATOM 31430 N N . ILE B 1 868 ? 168.523 170.790 183.537 1.00 31.31 868 ILE B N 1
ATOM 31431 C CA . ILE B 1 868 ? 168.103 170.151 184.776 1.00 31.31 868 ILE B CA 1
ATOM 31432 C C . ILE B 1 868 ? 167.645 171.161 185.820 1.00 31.31 868 ILE B C 1
ATOM 31433 O O . ILE B 1 868 ? 166.856 170.814 186.704 1.00 31.31 868 ILE B O 1
ATOM 31449 N N . GLU B 1 869 ? 168.130 172.401 185.755 1.00 35.01 869 GLU B N 1
ATOM 31450 C CA . GLU B 1 869 ? 167.752 173.401 186.747 1.00 35.01 869 GLU B CA 1
ATOM 31451 C C . GLU B 1 869 ? 166.445 174.100 186.402 1.00 35.01 869 GLU B C 1
ATOM 31452 O O . GLU B 1 869 ? 165.757 174.589 187.304 1.00 35.01 869 GLU B O 1
ATOM 31464 N N . LEU B 1 870 ? 166.087 174.166 185.121 1.00 32.96 870 LEU B N 1
ATOM 31465 C CA . LEU B 1 870 ? 164.924 174.935 184.700 1.00 32.96 870 LEU B CA 1
ATOM 31466 C C . LEU B 1 870 ? 163.674 174.091 184.523 1.00 32.96 870 LEU B C 1
ATOM 31467 O O . LEU B 1 870 ? 162.568 174.636 184.559 1.00 32.96 870 LEU B O 1
ATOM 31483 N N . ILE B 1 871 ? 163.807 172.780 184.326 1.00 27.65 871 ILE B N 1
ATOM 31484 C CA . ILE B 1 871 ? 162.619 171.961 184.114 1.00 27.65 871 ILE B CA 1
ATOM 31485 C C . ILE B 1 871 ? 161.752 171.938 185.366 1.00 27.65 871 ILE B C 1
ATOM 31486 O O . ILE B 1 871 ? 160.519 171.837 185.279 1.00 27.65 871 ILE B O 1
ATOM 31502 N N . ASN B 1 872 ? 162.367 172.053 186.544 1.00 28.35 872 ASN B N 1
ATOM 31503 C CA . ASN B 1 872 ? 161.601 172.111 187.782 1.00 28.35 872 ASN B CA 1
ATOM 31504 C C . ASN B 1 872 ? 160.669 173.313 187.831 1.00 28.35 872 ASN B C 1
ATOM 31505 O O . ASN B 1 872 ? 159.731 173.319 188.633 1.00 28.35 872 ASN B O 1
ATOM 31516 N N . ILE B 1 873 ? 160.913 174.331 187.011 1.00 27.32 873 ILE B N 1
ATOM 31517 C CA . ILE B 1 873 ? 160.026 175.488 186.934 1.00 27.32 873 ILE B CA 1
ATOM 31518 C C . ILE B 1 873 ? 159.030 175.336 185.794 1.00 27.32 873 ILE B C 1
ATOM 31519 O O . ILE B 1 873 ? 157.903 175.835 185.870 1.00 27.32 873 ILE B O 1
ATOM 31535 N N . ALA B 1 874 ? 159.431 174.665 184.717 1.00 25.65 874 ALA B N 1
ATOM 31536 C CA . ALA B 1 874 ? 158.481 174.359 183.659 1.00 25.65 874 ALA B CA 1
ATOM 31537 C C . ALA B 1 874 ? 157.349 173.500 184.193 1.00 25.65 874 ALA B C 1
ATOM 31538 O O . ALA B 1 874 ? 156.202 173.617 183.746 1.00 25.65 874 ALA B O 1
ATOM 31545 N N . GLU B 1 875 ? 157.645 172.641 185.168 1.00 24.97 875 GLU B N 1
ATOM 31546 C CA . GLU B 1 875 ? 156.602 171.787 185.721 1.00 24.97 875 GLU B CA 1
ATOM 31547 C C . GLU B 1 875 ? 155.671 172.527 186.674 1.00 24.97 875 GLU B C 1
ATOM 31548 O O . GLU B 1 875 ? 154.634 171.973 187.047 1.00 24.97 875 GLU B O 1
ATOM 31560 N N . LYS B 1 876 ? 156.015 173.750 187.090 1.00 25.13 876 LYS B N 1
ATOM 31561 C CA . LYS B 1 876 ? 155.052 174.603 187.784 1.00 25.13 876 LYS B CA 1
ATOM 31562 C C . LYS B 1 876 ? 154.269 175.456 186.797 1.00 25.13 876 LYS B C 1
ATOM 31563 O O . LYS B 1 876 ? 153.084 175.752 187.014 1.00 25.13 876 LYS B O 1
ATOM 31582 N N . VAL B 1 877 ? 154.926 175.876 185.719 1.00 25.61 877 VAL B N 1
ATOM 31583 C CA . VAL B 1 877 ? 154.210 176.541 184.639 1.00 25.61 877 VAL B CA 1
ATOM 31584 C C . VAL B 1 877 ? 153.084 175.648 184.140 1.00 25.61 877 VAL B C 1
ATOM 31585 O O . VAL B 1 877 ? 151.954 176.105 183.929 1.00 25.61 877 VAL B O 1
ATOM 31598 N N . PHE B 1 878 ? 153.370 174.357 183.963 1.00 23.95 878 PHE B N 1
ATOM 31599 C CA . PHE B 1 878 ? 152.343 173.416 183.525 1.00 23.95 878 PHE B CA 1
ATOM 31600 C C . PHE B 1 878 ? 151.211 173.298 184.539 1.00 23.95 878 PHE B C 1
ATOM 31601 O O . PHE B 1 878 ? 150.045 173.192 184.152 1.00 23.95 878 PHE B O 1
ATOM 31618 N N . PHE B 1 879 ? 151.533 173.306 185.830 1.00 21.90 879 PHE B N 1
ATOM 31619 C CA . PHE B 1 879 ? 150.517 173.198 186.872 1.00 21.90 879 PHE B CA 1
ATOM 31620 C C . PHE B 1 879 ? 149.544 174.372 186.821 1.00 21.90 879 PHE B C 1
ATOM 31621 O O . PHE B 1 879 ? 148.315 174.187 186.782 1.00 21.90 879 PHE B O 1
ATOM 31638 N N . PHE B 1 880 ? 150.075 175.594 186.800 1.00 24.35 880 PHE B N 1
ATOM 31639 C CA . PHE B 1 880 ? 149.193 176.757 186.757 1.00 24.35 880 PHE B CA 1
ATOM 31640 C C . PHE B 1 880 ? 148.437 176.843 185.437 1.00 24.35 880 PHE B C 1
ATOM 31641 O O . PHE B 1 880 ? 147.271 177.259 185.415 1.00 24.35 880 PHE B O 1
ATOM 31658 N N . ASP B 1 881 ? 149.065 176.443 184.332 1.00 26.43 881 ASP B N 1
ATOM 31659 C CA . ASP B 1 881 ? 148.360 176.420 183.060 1.00 26.43 881 ASP B CA 1
ATOM 31660 C C . ASP B 1 881 ? 147.210 175.422 183.073 1.00 26.43 881 ASP B C 1
ATOM 31661 O O . ASP B 1 881 ? 146.156 175.692 182.493 1.00 26.43 881 ASP B O 1
ATOM 31670 N N . SER B 1 882 ? 147.386 174.268 183.720 1.00 26.05 882 SER B N 1
ATOM 31671 C CA . SER B 1 882 ? 146.292 173.308 183.832 1.00 26.05 882 SER B CA 1
ATOM 31672 C C . SER B 1 882 ? 145.139 173.878 184.647 1.00 26.05 882 SER B C 1
ATOM 31673 O O . SER B 1 882 ? 143.968 173.707 184.285 1.00 26.05 882 SER B O 1
ATOM 31681 N N . ILE B 1 883 ? 145.446 174.555 185.754 1.00 25.43 883 ILE B N 1
ATOM 31682 C CA . ILE B 1 883 ? 144.381 175.180 186.540 1.00 25.43 883 ILE B CA 1
ATOM 31683 C C . ILE B 1 883 ? 143.608 176.185 185.689 1.00 25.43 883 ILE B C 1
ATOM 31684 O O . ILE B 1 883 ? 142.369 176.228 185.706 1.00 25.43 883 ILE B O 1
ATOM 31700 N N . VAL B 1 884 ? 144.330 177.017 184.937 1.00 28.84 884 VAL B N 1
ATOM 31701 C CA . VAL B 1 884 ? 143.671 178.031 184.116 1.00 28.84 884 VAL B CA 1
ATOM 31702 C C . VAL B 1 884 ? 142.819 177.381 183.033 1.00 28.84 884 VAL B C 1
ATOM 31703 O O . VAL B 1 884 ? 141.721 177.855 182.721 1.00 28.84 884 VAL B O 1
ATOM 31716 N N . THR B 1 885 ? 143.315 176.304 182.426 1.00 27.58 885 THR B N 1
ATOM 31717 C CA . THR B 1 885 ? 142.538 175.607 181.407 1.00 27.58 885 THR B CA 1
ATOM 31718 C C . THR B 1 885 ? 141.236 175.072 181.985 1.00 27.58 885 THR B C 1
ATOM 31719 O O . THR B 1 885 ? 140.169 175.193 181.369 1.00 27.58 885 THR B O 1
ATOM 31730 N N . GLU B 1 886 ? 141.306 174.462 183.169 1.00 27.50 886 GLU B N 1
ATOM 31731 C CA . GLU B 1 886 ? 140.094 173.953 183.801 1.00 27.50 886 GLU B CA 1
ATOM 31732 C C . GLU B 1 886 ? 139.099 175.076 184.039 1.00 27.50 886 GLU B C 1
ATOM 31733 O O . GLU B 1 886 ? 137.904 174.933 183.756 1.00 27.50 886 GLU B O 1
ATOM 31745 N N . ASP B 1 887 ? 139.578 176.208 184.566 1.00 31.39 887 ASP B N 1
ATOM 31746 C CA . ASP B 1 887 ? 138.679 177.329 184.835 1.00 31.39 887 ASP B CA 1
ATOM 31747 C C . ASP B 1 887 ? 138.029 177.846 183.560 1.00 31.39 887 ASP B C 1
ATOM 31748 O O . ASP B 1 887 ? 136.830 178.141 183.545 1.00 31.39 887 ASP B O 1
ATOM 31757 N N . ILE B 1 888 ? 138.803 177.975 182.482 1.00 33.39 888 ILE B N 1
ATOM 31758 C CA . ILE B 1 888 ? 138.242 178.485 181.236 1.00 33.39 888 ILE B CA 1
ATOM 31759 C C . ILE B 1 888 ? 137.186 177.534 180.694 1.00 33.39 888 ILE B C 1
ATOM 31760 O O . ILE B 1 888 ? 136.115 177.968 180.260 1.00 33.39 888 ILE B O 1
ATOM 31776 N N . LEU B 1 889 ? 137.465 176.229 180.692 1.00 29.90 889 LEU B N 1
ATOM 31777 C CA . LEU B 1 889 ? 136.470 175.284 180.191 1.00 29.90 889 LEU B CA 1
ATOM 31778 C C . LEU B 1 889 ? 135.201 175.329 181.031 1.00 29.90 889 LEU B C 1
ATOM 31779 O O . LEU B 1 889 ? 134.086 175.322 180.492 1.00 29.90 889 LEU B O 1
ATOM 31795 N N . ARG B 1 890 ? 135.347 175.373 182.355 1.00 31.97 890 ARG B N 1
ATOM 31796 C CA . ARG B 1 890 ? 134.174 175.394 183.219 1.00 31.97 890 ARG B CA 1
ATOM 31797 C C . ARG B 1 890 ? 133.345 176.646 182.980 1.00 31.97 890 ARG B C 1
ATOM 31798 O O . ARG B 1 890 ? 132.117 176.579 182.889 1.00 31.97 890 ARG B O 1
ATOM 31819 N N . ALA B 1 891 ? 133.999 177.806 182.876 1.00 36.52 891 ALA B N 1
ATOM 31820 C CA . ALA B 1 891 ? 133.266 179.045 182.633 1.00 36.52 891 ALA B CA 1
ATOM 31821 C C . ALA B 1 891 ? 132.589 179.027 181.272 1.00 36.52 891 ALA B C 1
ATOM 31822 O O . ALA B 1 891 ? 131.469 179.524 181.121 1.00 36.52 891 ALA B O 1
ATOM 31829 N N . LYS B 1 892 ? 133.257 178.470 180.263 1.00 38.39 892 LYS B N 1
ATOM 31830 C CA . LYS B 1 892 ? 132.662 178.392 178.936 1.00 38.39 892 LYS B CA 1
ATOM 31831 C C . LYS B 1 892 ? 131.423 177.509 178.928 1.00 38.39 892 LYS B C 1
ATOM 31832 O O . LYS B 1 892 ? 130.443 177.831 178.249 1.00 38.39 892 LYS B O 1
ATOM 31851 N N . ARG B 1 893 ? 131.445 176.394 179.657 1.00 39.09 893 ARG B N 1
ATOM 31852 C CA . ARG B 1 893 ? 130.269 175.531 179.706 1.00 39.09 893 ARG B CA 1
ATOM 31853 C C . ARG B 1 893 ? 129.153 176.108 180.570 1.00 39.09 893 ARG B C 1
ATOM 31854 O O . ARG B 1 893 ? 127.975 175.975 180.223 1.00 39.09 893 ARG B O 1
ATOM 31875 N N . GLU B 1 894 ? 129.492 176.745 181.692 1.00 39.27 894 GLU B N 1
ATOM 31876 C CA . GLU B 1 894 ? 128.479 177.369 182.534 1.00 39.27 894 GLU B CA 1
ATOM 31877 C C . GLU B 1 894 ? 127.802 178.547 181.848 1.00 39.27 894 GLU B C 1
ATOM 31878 O O . GLU B 1 894 ? 126.752 178.997 182.315 1.00 39.27 894 GLU B O 1
ATOM 31890 N N . GLY B 1 895 ? 128.379 179.060 180.764 1.00 42.61 895 GLY B N 1
ATOM 31891 C CA . GLY B 1 895 ? 127.801 180.193 180.071 1.00 42.61 895 GLY B CA 1
ATOM 31892 C C . GLY B 1 895 ? 128.233 181.547 180.581 1.00 42.61 895 GLY B C 1
ATOM 31893 O O . GLY B 1 895 ? 127.549 182.538 180.316 1.00 42.61 895 GLY B O 1
ATOM 31897 N N . SER B 1 896 ? 129.346 181.626 181.314 1.00 44.74 896 SER B N 1
ATOM 31898 C CA . SER B 1 896 ? 129.821 182.914 181.806 1.00 44.74 896 SER B CA 1
ATOM 31899 C C . SER B 1 896 ? 130.222 183.852 180.676 1.00 44.74 896 SER B C 1
ATOM 31900 O O . SER B 1 896 ? 129.954 185.054 180.764 1.00 44.74 896 SER B O 1
ATOM 31908 N N . PHE B 1 897 ? 130.865 183.339 179.630 1.00 45.87 897 PHE B N 1
ATOM 31909 C CA . PHE B 1 897 ? 131.160 184.132 178.447 1.00 45.87 897 PHE B CA 1
ATOM 31910 C C . PHE B 1 897 ? 130.979 183.255 177.219 1.00 45.87 897 PHE B C 1
ATOM 31911 O O . PHE B 1 897 ? 130.958 182.026 177.308 1.00 45.87 897 PHE B O 1
ATOM 31928 N N . ASP B 1 898 ? 130.835 183.908 176.064 1.00 53.98 898 ASP B N 1
ATOM 31929 C CA . ASP B 1 898 ? 130.495 183.219 174.825 1.00 53.98 898 ASP B CA 1
ATOM 31930 C C . ASP B 1 898 ? 131.517 183.434 173.716 1.00 53.98 898 ASP B C 1
ATOM 31931 O O . ASP B 1 898 ? 131.165 183.305 172.538 1.00 53.98 898 ASP B O 1
ATOM 31940 N N . PHE B 1 899 ? 132.766 183.750 174.049 1.00 50.90 899 PHE B N 1
ATOM 31941 C CA . PHE B 1 899 ? 133.771 183.964 173.019 1.00 50.90 899 PHE B CA 1
ATOM 31942 C C . PHE B 1 899 ? 133.968 182.696 172.198 1.00 50.90 899 PHE B C 1
ATOM 31943 O O . PHE B 1 899 ? 133.833 181.577 172.698 1.00 50.90 899 PHE B O 1
ATOM 31960 N N . CYS B 1 900 ? 134.282 182.880 170.920 1.00 56.68 900 CYS B N 1
ATOM 31961 C CA . CYS B 1 900 ? 134.561 181.745 170.055 1.00 56.68 900 CYS B CA 1
ATOM 31962 C C . CYS B 1 900 ? 135.890 181.106 170.439 1.00 56.68 900 CYS B C 1
ATOM 31963 O O . CYS B 1 900 ? 136.659 181.649 171.234 1.00 56.68 900 CYS B O 1
ATOM 31971 N N . ASP B 1 901 ? 136.155 179.928 169.872 1.00 53.45 901 ASP B N 1
ATOM 31972 C CA . ASP B 1 901 ? 137.422 179.258 170.140 1.00 53.45 901 ASP B CA 1
ATOM 31973 C C . ASP B 1 901 ? 138.599 180.078 169.630 1.00 53.45 901 ASP B C 1
ATOM 31974 O O . ASP B 1 901 ? 139.634 180.180 170.302 1.00 53.45 901 ASP B O 1
ATOM 31983 N N . GLU B 1 902 ? 138.463 180.672 168.443 1.00 55.65 902 GLU B N 1
ATOM 31984 C CA . GLU B 1 902 ? 139.572 181.423 167.864 1.00 55.65 902 GLU B CA 1
ATOM 31985 C C . GLU B 1 902 ? 139.951 182.613 168.733 1.00 55.65 902 GLU B C 1
ATOM 31986 O O . GLU B 1 902 ? 141.139 182.893 168.930 1.00 55.65 902 GLU B O 1
ATOM 31998 N N . ILE B 1 903 ? 138.961 183.334 169.255 1.00 53.30 903 ILE B N 1
ATOM 31999 C CA . ILE B 1 903 ? 139.264 184.501 170.075 1.00 53.30 903 ILE B CA 1
ATOM 32000 C C . ILE B 1 903 ? 139.980 184.084 171.352 1.00 53.30 903 ILE B C 1
ATOM 32001 O O . ILE B 1 903 ? 140.926 184.746 171.794 1.00 53.30 903 ILE B O 1
ATOM 32017 N N . ILE B 1 904 ? 139.540 182.987 171.972 1.00 47.13 904 ILE B N 1
ATOM 32018 C CA . ILE B 1 904 ? 140.203 182.513 173.183 1.00 47.13 904 ILE B CA 1
ATOM 32019 C C . ILE B 1 904 ? 141.640 182.113 172.881 1.00 47.13 904 ILE B C 1
ATOM 32020 O O . ILE B 1 904 ? 142.564 182.454 173.628 1.00 47.13 904 ILE B O 1
ATOM 32036 N N . GLY B 1 905 ? 141.854 181.388 171.782 1.00 46.32 905 GLY B N 1
ATOM 32037 C CA . GLY B 1 905 ? 143.211 181.009 171.422 1.00 46.32 905 GLY B CA 1
ATOM 32038 C C . GLY B 1 905 ? 144.104 182.211 171.187 1.00 46.32 905 GLY B C 1
ATOM 32039 O O . GLY B 1 905 ? 145.257 182.243 171.624 1.00 46.32 905 GLY B O 1
ATOM 32043 N N . MET B 1 906 ? 143.580 183.222 170.492 1.00 50.64 906 MET B N 1
ATOM 32044 C CA . MET B 1 906 ? 144.369 184.416 170.206 1.00 50.64 906 MET B CA 1
ATOM 32045 C C . MET B 1 906 ? 144.713 185.170 171.484 1.00 50.64 906 MET B C 1
ATOM 32046 O O . MET B 1 906 ? 145.856 185.604 171.675 1.00 50.64 906 MET B O 1
ATOM 32060 N N . ILE B 1 907 ? 143.734 185.340 172.375 1.00 46.11 907 ILE B N 1
ATOM 32061 C CA . ILE B 1 907 ? 144.004 186.035 173.629 1.00 46.11 907 ILE B CA 1
ATOM 32062 C C . ILE B 1 907 ? 145.039 185.272 174.440 1.00 46.11 907 ILE B C 1
ATOM 32063 O O . ILE B 1 907 ? 145.928 185.868 175.057 1.00 46.11 907 ILE B O 1
ATOM 32079 N N . SER B 1 908 ? 144.941 183.941 174.455 1.00 40.26 908 SER B N 1
ATOM 32080 C CA . SER B 1 908 ? 145.894 183.138 175.213 1.00 40.26 908 SER B CA 1
ATOM 32081 C C . SER B 1 908 ? 147.305 183.270 174.654 1.00 40.26 908 SER B C 1
ATOM 32082 O O . SER B 1 908 ? 148.267 183.423 175.414 1.00 40.26 908 SER B O 1
ATOM 32090 N N . VAL B 1 909 ? 147.451 183.220 173.328 1.00 41.37 909 VAL B N 1
ATOM 32091 C CA . VAL B 1 909 ? 148.777 183.347 172.726 1.00 41.37 909 VAL B CA 1
ATOM 32092 C C . VAL B 1 909 ? 149.371 184.717 173.023 1.00 41.37 909 VAL B C 1
ATOM 32093 O O . VAL B 1 909 ? 150.549 184.837 173.394 1.00 41.37 909 VAL B O 1
ATOM 32106 N N . VAL B 1 910 ? 148.574 185.773 172.859 1.00 43.84 910 VAL B N 1
ATOM 32107 C CA . VAL B 1 910 ? 149.077 187.119 173.110 1.00 43.84 910 VAL B CA 1
ATOM 32108 C C . VAL B 1 910 ? 149.464 187.279 174.573 1.00 43.84 910 VAL B C 1
ATOM 32109 O O . VAL B 1 910 ? 150.488 187.892 174.890 1.00 43.84 910 VAL B O 1
ATOM 32122 N N . HIS B 1 911 ? 148.650 186.747 175.487 1.00 38.65 911 HIS B N 1
ATOM 32123 C CA . HIS B 1 911 ? 148.966 186.835 176.908 1.00 38.65 911 HIS B CA 1
ATOM 32124 C C . HIS B 1 911 ? 150.269 186.114 177.223 1.00 38.65 911 HIS B C 1
ATOM 32125 O O . HIS B 1 911 ? 151.108 186.628 177.974 1.00 38.65 911 HIS B O 1
ATOM 32139 N N . TYR B 1 912 ? 150.460 184.921 176.656 1.00 35.02 912 TYR B N 1
ATOM 32140 C CA . TYR B 1 912 ? 151.706 184.192 176.870 1.00 35.02 912 TYR B CA 1
ATOM 32141 C C . TYR B 1 912 ? 152.902 185.017 176.422 1.00 35.02 912 TYR B C 1
ATOM 32142 O O . TYR B 1 912 ? 153.861 185.204 177.179 1.00 35.02 912 TYR B O 1
ATOM 32160 N N . MET B 1 913 ? 152.861 185.526 175.188 1.00 42.11 913 MET B N 1
ATOM 32161 C CA . MET B 1 913 ? 154.006 186.274 174.677 1.00 42.11 913 MET B CA 1
ATOM 32162 C C . MET B 1 913 ? 154.261 187.527 175.503 1.00 42.11 913 MET B C 1
ATOM 32163 O O . MET B 1 913 ? 155.413 187.862 175.791 1.00 42.11 913 MET B O 1
ATOM 32177 N N . GLU B 1 914 ? 153.201 188.238 175.889 1.00 43.60 914 GLU B N 1
ATOM 32178 C CA . GLU B 1 914 ? 153.382 189.470 176.648 1.00 43.60 914 GLU B CA 1
ATOM 32179 C C . GLU B 1 914 ? 153.989 189.199 178.017 1.00 43.60 914 GLU B C 1
ATOM 32180 O O . GLU B 1 914 ? 154.899 189.913 178.449 1.00 43.60 914 GLU B O 1
ATOM 32192 N N . SER B 1 915 ? 153.497 188.179 178.724 1.00 36.78 915 SER B N 1
ATOM 32193 C CA . SER B 1 915 ? 153.982 187.909 180.072 1.00 36.78 915 SER B CA 1
ATOM 32194 C C . SER B 1 915 ? 155.358 187.260 180.089 1.00 36.78 915 SER B C 1
ATOM 32195 O O . SER B 1 915 ? 156.118 187.476 181.038 1.00 36.78 915 SER B O 1
ATOM 32203 N N . PHE B 1 916 ? 155.705 186.475 179.067 1.00 36.29 916 PHE B N 1
ATOM 32204 C CA . PHE B 1 916 ? 157.028 185.864 179.027 1.00 36.29 916 PHE B CA 1
ATOM 32205 C C . PHE B 1 916 ? 158.138 186.899 178.924 1.00 36.29 916 PHE B C 1
ATOM 32206 O O . PHE B 1 916 ? 159.277 186.602 179.295 1.00 36.29 916 PHE B O 1
ATOM 32223 N N . GLY B 1 917 ? 157.836 188.101 178.442 1.00 41.44 917 GLY B N 1
ATOM 32224 C CA . GLY B 1 917 ? 158.822 189.153 178.311 1.00 41.44 917 GLY B CA 1
ATOM 32225 C C . GLY B 1 917 ? 159.277 189.446 176.900 1.00 41.44 917 GLY B C 1
ATOM 32226 O O . GLY B 1 917 ? 160.285 190.138 176.728 1.00 41.44 917 GLY B O 1
ATOM 32230 N N . LEU B 1 918 ? 158.573 188.949 175.892 1.00 46.45 918 LEU B N 1
ATOM 32231 C CA . LEU B 1 918 ? 158.961 189.129 174.500 1.00 46.45 918 LEU B CA 1
ATOM 32232 C C . LEU B 1 918 ? 158.462 190.487 174.011 1.00 46.45 918 LEU B C 1
ATOM 32233 O O . LEU B 1 918 ? 157.246 190.704 173.945 1.00 46.45 918 LEU B O 1
ATOM 32249 N N . PRO B 1 919 ? 159.346 191.424 173.667 1.00 50.57 919 PRO B N 1
ATOM 32250 C CA . PRO B 1 919 ? 158.886 192.764 173.283 1.00 50.57 919 PRO B CA 1
ATOM 32251 C C . PRO B 1 919 ? 158.124 192.756 171.967 1.00 50.57 919 PRO B C 1
ATOM 32252 O O . PRO B 1 919 ? 158.321 191.899 171.104 1.00 50.57 919 PRO B O 1
ATOM 32263 N N . TYR B 1 920 ? 157.246 193.753 171.819 1.00 57.16 920 TYR B N 1
ATOM 32264 C CA . TYR B 1 920 ? 156.353 193.791 170.664 1.00 57.16 920 TYR B CA 1
ATOM 32265 C C . TYR B 1 920 ? 157.125 193.777 169.353 1.00 57.16 920 TYR B C 1
ATOM 32266 O O . TYR B 1 920 ? 156.652 193.230 168.351 1.00 57.16 920 TYR B O 1
ATOM 32284 N N . ALA B 1 921 ? 158.315 194.379 169.335 1.00 53.44 921 ALA B N 1
ATOM 32285 C CA . ALA B 1 921 ? 159.093 194.418 168.103 1.00 53.44 921 ALA B CA 1
ATOM 32286 C C . ALA B 1 921 ? 159.393 193.019 167.585 1.00 53.44 921 ALA B C 1
ATOM 32287 O O . ALA B 1 921 ? 159.579 192.832 166.377 1.00 53.44 921 ALA B O 1
ATOM 32294 N N . LYS B 1 922 ? 159.438 192.026 168.473 1.00 52.50 922 LYS B N 1
ATOM 32295 C CA . LYS B 1 922 ? 159.779 190.662 168.089 1.00 52.50 922 LYS B CA 1
ATOM 32296 C C . LYS B 1 922 ? 158.559 189.780 167.867 1.00 52.50 922 LYS B C 1
ATOM 32297 O O . LYS B 1 922 ? 158.662 188.761 167.176 1.00 52.50 922 LYS B O 1
ATOM 32316 N N . GLN B 1 923 ? 157.407 190.148 168.432 1.00 50.43 923 GLN B N 1
ATOM 32317 C CA . GLN B 1 923 ? 156.267 189.237 168.451 1.00 50.43 923 GLN B CA 1
ATOM 32318 C C . GLN B 1 923 ? 155.802 188.885 167.043 1.00 50.43 923 GLN B C 1
ATOM 32319 O O . GLN B 1 923 ? 155.523 187.717 166.748 1.00 50.43 923 GLN B O 1
ATOM 32333 N N . VAL B 1 924 ? 155.706 189.878 166.159 1.00 56.86 924 VAL B N 1
ATOM 32334 C CA . VAL B 1 924 ? 155.232 189.603 164.806 1.00 56.86 924 VAL B CA 1
ATOM 32335 C C . VAL B 1 924 ? 156.244 188.747 164.058 1.00 56.86 924 VAL B C 1
ATOM 32336 O O . VAL B 1 924 ? 155.873 187.881 163.257 1.00 56.86 924 VAL B O 1
ATOM 32349 N N . GLU B 1 925 ? 157.536 188.982 164.293 1.00 59.79 925 GLU B N 1
ATOM 32350 C CA . GLU B 1 925 ? 158.559 188.108 163.728 1.00 59.79 925 GLU B CA 1
ATOM 32351 C C . GLU B 1 925 ? 158.448 186.699 164.295 1.00 59.79 925 GLU B C 1
ATOM 32352 O O . GLU B 1 925 ? 158.571 185.714 163.558 1.00 59.79 925 GLU B O 1
ATOM 32364 N N . PHE B 1 926 ? 158.216 186.585 165.605 1.00 51.15 926 PHE B N 1
ATOM 32365 C CA . PHE B 1 926 ? 158.138 185.274 166.238 1.00 51.15 926 PHE B CA 1
ATOM 32366 C C . PHE B 1 926 ? 156.990 184.454 165.667 1.00 51.15 926 PHE B C 1
ATOM 32367 O O . PHE B 1 926 ? 157.161 183.278 165.328 1.00 51.15 926 PHE B O 1
ATOM 32384 N N . LEU B 1 927 ? 155.806 185.058 165.549 1.00 55.41 927 LEU B N 1
ATOM 32385 C CA . LEU B 1 927 ? 154.659 184.318 165.034 1.00 55.41 927 LEU B CA 1
ATOM 32386 C C . LEU B 1 927 ? 154.820 183.990 163.557 1.00 55.41 927 LEU B C 1
ATOM 32387 O O . LEU B 1 927 ? 154.356 182.939 163.103 1.00 55.41 927 LEU B O 1
ATOM 32403 N N . ARG B 1 928 ? 155.467 184.873 162.794 1.00 65.31 928 ARG B N 1
ATOM 32404 C CA . ARG B 1 928 ? 155.641 184.639 161.365 1.00 65.31 928 ARG B CA 1
ATOM 32405 C C . ARG B 1 928 ? 156.680 183.559 161.091 1.00 65.31 928 ARG B C 1
ATOM 32406 O O . ARG B 1 928 ? 156.716 183.002 159.988 1.00 65.31 928 ARG B O 1
ATOM 32427 N N . SER B 1 929 ? 157.519 183.237 162.077 1.00 65.82 929 SER B N 1
ATOM 32428 C CA . SER B 1 929 ? 158.629 182.322 161.844 1.00 65.82 929 SER B CA 1
ATOM 32429 C C . SER B 1 929 ? 158.168 180.952 161.368 1.00 65.82 929 SER B C 1
ATOM 32430 O O . SER B 1 929 ? 158.964 180.220 160.770 1.00 65.82 929 SER B O 1
ATOM 32438 N N . GLN B 1 930 ? 156.914 180.584 161.614 1.00 65.51 930 GLN B N 1
ATOM 32439 C CA . GLN B 1 930 ? 156.383 179.290 161.204 1.00 65.51 930 GLN B CA 1
ATOM 32440 C C . GLN B 1 930 ? 155.552 179.421 159.933 1.00 65.51 930 GLN B C 1
ATOM 32441 O O . GLN B 1 930 ? 154.719 178.567 159.621 1.00 65.51 930 GLN B O 1
ATOM 32455 N N . VAL B 1 931 ? 155.761 180.509 159.189 1.00 72.22 931 VAL B N 1
ATOM 32456 C CA . VAL B 1 931 ? 155.203 180.679 157.848 1.00 72.22 931 VAL B CA 1
ATOM 32457 C C . VAL B 1 931 ? 153.708 180.977 157.896 1.00 72.22 931 VAL B C 1
ATOM 32458 O O . VAL B 1 931 ? 153.145 181.511 156.933 1.00 72.22 931 VAL B O 1
ATOM 32471 N N . SER B 1 932 ? 153.051 180.642 159.009 1.00 69.83 932 SER B N 1
ATOM 32472 C CA . SER B 1 932 ? 151.597 180.747 159.075 1.00 69.83 932 SER B CA 1
ATOM 32473 C C . SER B 1 932 ? 151.109 182.160 158.790 1.00 69.83 932 SER B C 1
ATOM 32474 O O . SER B 1 932 ? 149.977 182.344 158.326 1.00 69.83 932 SER B O 1
ATOM 32482 N N . SER B 1 933 ? 151.942 183.169 159.049 1.00 70.01 933 SER B N 1
ATOM 32483 C CA . SER B 1 933 ? 151.481 184.550 158.982 1.00 70.01 933 SER B CA 1
ATOM 32484 C C . SER B 1 933 ? 151.596 185.146 157.586 1.00 70.01 933 SER B C 1
ATOM 32485 O O . SER B 1 933 ? 151.312 186.336 157.414 1.00 70.01 933 SER B O 1
ATOM 32493 N N . SER B 1 934 ? 152.008 184.362 156.588 1.00 75.61 934 SER B N 1
ATOM 32494 C CA . SER B 1 934 ? 152.294 184.939 155.279 1.00 75.61 934 SER B CA 1
ATOM 32495 C C . SER B 1 934 ? 151.048 185.561 154.653 1.00 75.61 934 SER B C 1
ATOM 32496 O O . SER B 1 934 ? 150.938 186.788 154.552 1.00 75.61 934 SER B O 1
ATOM 32504 N N . GLU B 1 935 ? 150.092 184.729 154.233 1.00 76.76 935 GLU B N 1
ATOM 32505 C CA . GLU B 1 935 ? 148.865 185.228 153.617 1.00 76.76 935 GLU B CA 1
ATOM 32506 C C . GLU B 1 935 ? 147.631 184.442 154.049 1.00 76.76 935 GLU B C 1
ATOM 32507 O O . GLU B 1 935 ? 146.500 184.860 153.782 1.00 76.76 935 GLU B O 1
ATOM 32519 N N . TYR B 1 936 ? 147.840 183.302 154.709 1.00 74.02 936 TYR B N 1
ATOM 32520 C CA . TYR B 1 936 ? 146.831 182.247 154.737 1.00 74.02 936 TYR B CA 1
ATOM 32521 C C . TYR B 1 936 ? 145.483 182.703 155.281 1.00 74.02 936 TYR B C 1
ATOM 32522 O O . TYR B 1 936 ? 144.451 182.217 154.807 1.00 74.02 936 TYR B O 1
ATOM 32540 N N . ARG B 1 937 ? 145.453 183.615 156.254 1.00 67.38 937 ARG B N 1
ATOM 32541 C CA . ARG B 1 937 ? 144.197 184.047 156.857 1.00 67.38 937 ARG B CA 1
ATOM 32542 C C . ARG B 1 937 ? 144.007 185.558 156.783 1.00 67.38 937 ARG B C 1
ATOM 32543 O O . ARG B 1 937 ? 143.450 186.153 157.710 1.00 67.38 937 ARG B O 1
ATOM 32564 N N . GLU B 1 938 ? 144.458 186.193 155.700 1.00 71.41 938 GLU B N 1
ATOM 32565 C CA . GLU B 1 938 ? 144.288 187.636 155.572 1.00 71.41 938 GLU B CA 1
ATOM 32566 C C . GLU B 1 938 ? 142.838 188.008 155.296 1.00 71.41 938 GLU B C 1
ATOM 32567 O O . GLU B 1 938 ? 142.358 189.036 155.787 1.00 71.41 938 GLU B O 1
ATOM 32579 N N . ASP B 1 939 ? 142.130 187.197 154.512 1.00 72.94 939 ASP B N 1
ATOM 32580 C CA . ASP B 1 939 ? 140.721 187.466 154.247 1.00 72.94 939 ASP B CA 1
ATOM 32581 C C . ASP B 1 939 ? 139.843 187.084 155.433 1.00 72.94 939 ASP B C 1
ATOM 32582 O O . ASP B 1 939 ? 138.818 187.728 155.681 1.00 72.94 939 ASP B O 1
ATOM 32591 N N . PHE B 1 940 ? 140.228 186.043 156.176 1.00 71.19 940 PHE B N 1
ATOM 32592 C CA . PHE B 1 940 ? 139.431 185.612 157.321 1.00 71.19 940 PHE B CA 1
ATOM 32593 C C . PHE B 1 940 ? 139.455 186.640 158.445 1.00 71.19 940 PHE B C 1
ATOM 32594 O O . PHE B 1 940 ? 138.650 186.554 159.378 1.00 71.19 940 PHE B O 1
ATOM 32611 N N . LYS B 1 941 ? 140.362 187.613 158.376 1.00 66.75 941 LYS B N 1
ATOM 32612 C CA . LYS B 1 941 ? 140.427 188.673 159.375 1.00 66.75 941 LYS B CA 1
ATOM 32613 C C . LYS B 1 941 ? 139.399 189.763 159.079 1.00 66.75 941 LYS B C 1
ATOM 32614 O O . LYS B 1 941 ? 139.499 190.879 159.598 1.00 66.75 941 LYS B O 1
ATOM 32633 N N . GLN B 1 942 ? 138.393 189.449 158.258 1.00 71.80 942 GLN B N 1
ATOM 32634 C CA . GLN B 1 942 ? 137.356 190.420 157.930 1.00 71.80 942 GLN B CA 1
ATOM 32635 C C . GLN B 1 942 ? 136.672 190.997 159.166 1.00 71.80 942 GLN B C 1
ATOM 32636 O O . GLN B 1 942 ? 135.927 191.975 159.048 1.00 71.80 942 GLN B O 1
ATOM 32650 N N . LYS B 1 943 ? 136.902 190.415 160.345 1.00 68.88 943 LYS B N 1
ATOM 32651 C CA . LYS B 1 943 ? 136.347 190.930 161.591 1.00 68.88 943 LYS B CA 1
ATOM 32652 C C . LYS B 1 943 ? 137.328 191.895 162.247 1.00 68.88 943 LYS B C 1
ATOM 32653 O O . LYS B 1 943 ? 137.367 192.008 163.475 1.00 68.88 943 LYS B O 1
ATOM 32672 N N . ARG B 1 944 ? 138.108 192.599 161.422 1.00 68.13 944 ARG B N 1
ATOM 32673 C CA . ARG B 1 944 ? 139.254 193.367 161.905 1.00 68.13 944 ARG B CA 1
ATOM 32674 C C . ARG B 1 944 ? 138.961 194.099 163.209 1.00 68.13 944 ARG B C 1
ATOM 32675 O O . ARG B 1 944 ? 139.782 194.092 164.131 1.00 68.13 944 ARG B O 1
ATOM 32696 N N . THR B 1 945 ? 137.809 194.765 163.299 1.00 67.20 945 THR B N 1
ATOM 32697 C CA . THR B 1 945 ? 137.576 195.643 164.442 1.00 67.20 945 THR B CA 1
ATOM 32698 C C . THR B 1 945 ? 137.545 194.876 165.760 1.00 67.20 945 THR B C 1
ATOM 32699 O O . THR B 1 945 ? 138.164 195.309 166.740 1.00 67.20 945 THR B O 1
ATOM 32710 N N . GLU B 1 946 ? 136.846 193.740 165.808 1.00 64.37 946 GLU B N 1
ATOM 32711 C CA . GLU B 1 946 ? 136.740 192.997 167.059 1.00 64.37 946 GLU B CA 1
ATOM 32712 C C . GLU B 1 946 ? 138.098 192.454 167.490 1.00 64.37 946 GLU B C 1
ATOM 32713 O O . GLU B 1 946 ? 138.490 192.584 168.657 1.00 64.37 946 GLU B O 1
ATOM 32725 N N . TYR B 1 947 ? 138.838 191.854 166.557 1.00 61.84 947 TYR B N 1
ATOM 32726 C CA . TYR B 1 947 ? 140.166 191.354 166.891 1.00 61.84 947 TYR B CA 1
ATOM 32727 C C . TYR B 1 947 ? 141.067 192.480 167.372 1.00 61.84 947 TYR B C 1
ATOM 32728 O O . TYR B 1 947 ? 141.772 192.336 168.376 1.00 61.84 947 TYR B O 1
ATOM 32746 N N . MET B 1 948 ? 141.051 193.615 166.676 1.00 64.77 948 MET B N 1
ATOM 32747 C CA . MET B 1 948 ? 141.919 194.719 167.060 1.00 64.77 948 MET B CA 1
ATOM 32748 C C . MET B 1 948 ? 141.553 195.273 168.428 1.00 64.77 948 MET B C 1
ATOM 32749 O O . MET B 1 948 ? 142.435 195.732 169.161 1.00 64.77 948 MET B O 1
ATOM 32763 N N . LYS B 1 949 ? 140.269 195.259 168.789 1.00 61.69 949 LYS B N 1
ATOM 32764 C CA . LYS B 1 949 ? 139.896 195.740 170.115 1.00 61.69 949 LYS B CA 1
ATOM 32765 C C . LYS B 1 949 ? 140.298 194.745 171.196 1.00 61.69 949 LYS B C 1
ATOM 32766 O O . LYS B 1 949 ? 140.749 195.144 172.275 1.00 61.69 949 LYS B O 1
ATOM 32785 N N . LEU B 1 950 ? 140.135 193.447 170.932 1.00 57.37 950 LEU B N 1
ATOM 32786 C CA . LEU B 1 950 ? 140.368 192.447 171.970 1.00 57.37 950 LEU B CA 1
ATOM 32787 C C . LEU B 1 950 ? 141.852 192.165 172.184 1.00 57.37 950 LEU B C 1
ATOM 32788 O O . LEU B 1 950 ? 142.296 192.032 173.329 1.00 57.37 950 LEU B O 1
ATOM 32804 N N . CYS B 1 951 ? 142.634 192.078 171.110 1.00 55.52 951 CYS B N 1
ATOM 32805 C CA . CYS B 1 951 ? 144.024 191.648 171.208 1.00 55.52 951 CYS B CA 1
ATOM 32806 C C . CYS B 1 951 ? 144.980 192.771 171.583 1.00 55.52 951 CYS B C 1
ATOM 32807 O O . CYS B 1 951 ? 146.194 192.548 171.591 1.00 55.52 951 CYS B O 1
ATOM 32815 N N . ASN B 1 952 ? 144.479 193.964 171.880 1.00 59.21 952 ASN B N 1
ATOM 32816 C CA . ASN B 1 952 ? 145.327 195.060 172.333 1.00 59.21 952 ASN B CA 1
ATOM 32817 C C . ASN B 1 952 ? 145.514 194.931 173.839 1.00 59.21 952 ASN B C 1
ATOM 32818 O O . ASN B 1 952 ? 144.535 194.850 174.586 1.00 59.21 952 ASN B O 1
ATOM 32829 N N . SER B 1 953 ? 146.767 194.910 174.288 1.00 54.71 953 SER B N 1
ATOM 32830 C CA . SER B 1 953 ? 147.078 194.711 175.698 1.00 54.71 953 SER B CA 1
ATOM 32831 C C . SER B 1 953 ? 147.441 195.998 176.423 1.00 54.71 953 SER B C 1
ATOM 32832 O O . SER B 1 953 ? 147.953 195.928 177.545 1.00 54.71 953 SER B O 1
ATOM 32840 N N . ASN B 1 954 ? 147.191 197.161 175.826 1.00 62.53 954 ASN B N 1
ATOM 32841 C CA . ASN B 1 954 ? 147.619 198.414 176.431 1.00 62.53 954 ASN B CA 1
ATOM 32842 C C . ASN B 1 954 ? 146.907 198.651 177.757 1.00 62.53 954 ASN B C 1
ATOM 32843 O O . ASN B 1 954 ? 145.833 198.107 178.020 1.00 62.53 954 ASN B O 1
ATOM 32854 N N . LYS B 1 955 ? 147.528 199.475 178.597 1.00 63.71 955 LYS B N 1
ATOM 32855 C CA . LYS B 1 955 ? 147.036 199.727 179.946 1.00 63.71 955 LYS B CA 1
ATOM 32856 C C . LYS B 1 955 ? 146.913 198.417 180.716 1.00 63.71 955 LYS B C 1
ATOM 32857 O O . LYS B 1 955 ? 147.906 197.907 181.243 1.00 63.71 955 LYS B O 1
ATOM 32876 N N . ASP B 1 956 ? 145.702 197.871 180.796 1.00 58.72 956 ASP B N 1
ATOM 32877 C CA . ASP B 1 956 ? 145.477 196.600 181.470 1.00 58.72 956 ASP B CA 1
ATOM 32878 C C . ASP B 1 956 ? 144.475 195.771 180.682 1.00 58.72 956 ASP B C 1
ATOM 32879 O O . ASP B 1 956 ? 143.525 195.230 181.255 1.00 58.72 956 ASP B O 1
ATOM 32888 N N . TRP B 1 957 ? 144.663 195.681 179.369 1.00 51.54 957 TRP B N 1
ATOM 32889 C CA . TRP B 1 957 ? 143.679 195.070 178.483 1.00 51.54 957 TRP B CA 1
ATOM 32890 C C . TRP B 1 957 ? 142.371 195.853 178.535 1.00 51.54 957 TRP B C 1
ATOM 32891 O O . TRP B 1 957 ? 141.281 195.290 178.647 1.00 51.54 957 TRP B O 1
ATOM 32912 N N . GLU B 1 958 ? 142.492 197.179 178.445 1.00 59.81 958 GLU B N 1
ATOM 32913 C CA . GLU B 1 958 ? 141.325 198.040 178.597 1.00 59.81 958 GLU B CA 1
ATOM 32914 C C . GLU B 1 958 ? 140.266 197.725 177.551 1.00 59.81 958 GLU B C 1
ATOM 32915 O O . GLU B 1 958 ? 139.067 197.745 177.846 1.00 59.81 958 GLU B O 1
ATOM 32927 N N . GLY B 1 959 ? 140.687 197.436 176.319 1.00 58.36 959 GLY B N 1
ATOM 32928 C CA . GLY B 1 959 ? 139.736 197.058 175.290 1.00 58.36 959 GLY B CA 1
ATOM 32929 C C . GLY B 1 959 ? 138.994 195.774 175.590 1.00 58.36 959 GLY B C 1
ATOM 32930 O O . GLY B 1 959 ? 137.917 195.546 175.030 1.00 58.36 959 GLY B O 1
ATOM 32934 N N . LEU B 1 960 ? 139.545 194.930 176.459 1.00 52.47 960 LEU B N 1
ATOM 32935 C CA . LEU B 1 960 ? 138.903 193.675 176.824 1.00 52.47 960 LEU B CA 1
ATOM 32936 C C . LEU B 1 960 ? 138.051 193.799 178.078 1.00 52.47 960 LEU B C 1
ATOM 32937 O O . LEU B 1 960 ? 137.048 193.091 178.205 1.00 52.47 960 LEU B O 1
ATOM 32953 N N . ARG B 1 961 ? 138.419 194.682 179.002 1.00 52.84 961 ARG B N 1
ATOM 32954 C CA . ARG B 1 961 ? 137.673 194.871 180.239 1.00 52.84 961 ARG B CA 1
ATOM 32955 C C . ARG B 1 961 ? 136.433 195.739 180.062 1.00 52.84 961 ARG B C 1
ATOM 32956 O O . ARG B 1 961 ? 135.841 196.154 181.063 1.00 52.84 961 ARG B O 1
ATOM 32977 N N . GLU B 1 962 ? 136.029 196.029 178.823 1.00 61.09 962 GLU B N 1
ATOM 32978 C CA . GLU B 1 962 ? 134.843 196.846 178.597 1.00 61.09 962 GLU B CA 1
ATOM 32979 C C . GLU B 1 962 ? 133.553 196.102 178.913 1.00 61.09 962 GLU B C 1
ATOM 32980 O O . GLU B 1 962 ? 132.510 196.743 179.071 1.00 61.09 962 GLU B O 1
ATOM 32992 N N . SER B 1 963 ? 133.598 194.775 179.009 1.00 56.81 963 SER B N 1
ATOM 32993 C CA . SER B 1 963 ? 132.409 193.970 179.248 1.00 56.81 963 SER B CA 1
ATOM 32994 C C . SER B 1 963 ? 132.709 192.937 180.322 1.00 56.81 963 SER B C 1
ATOM 32995 O O . SER B 1 963 ? 133.865 192.596 180.579 1.00 56.81 963 SER B O 1
ATOM 33003 N N . GLU B 1 964 ? 131.645 192.439 180.954 1.00 54.97 964 GLU B N 1
ATOM 33004 C CA . GLU B 1 964 ? 131.817 191.454 182.016 1.00 54.97 964 GLU B CA 1
ATOM 33005 C C . GLU B 1 964 ? 132.415 190.156 181.493 1.00 54.97 964 GLU B C 1
ATOM 33006 O O . GLU B 1 964 ? 133.210 189.519 182.191 1.00 54.97 964 GLU B O 1
ATOM 33018 N N . GLU B 1 965 ? 132.050 189.745 180.278 1.00 52.85 965 GLU B N 1
ATOM 33019 C CA . GLU B 1 965 ? 132.632 188.535 179.709 1.00 52.85 965 GLU B CA 1
ATOM 33020 C C . GLU B 1 965 ? 134.145 188.671 179.581 1.00 52.85 965 GLU B C 1
ATOM 33021 O O . GLU B 1 965 ? 134.902 187.802 180.031 1.00 52.85 965 GLU B O 1
ATOM 33033 N N . GLY B 1 966 ? 134.603 189.769 178.979 1.00 50.09 966 GLY B N 1
ATOM 33034 C CA . GLY B 1 966 ? 136.031 189.994 178.858 1.00 50.09 966 GLY B CA 1
ATOM 33035 C C . GLY B 1 966 ? 136.714 190.178 180.195 1.00 50.09 966 GLY B C 1
ATOM 33036 O O . GLY B 1 966 ? 137.852 189.740 180.378 1.00 50.09 966 GLY B O 1
ATOM 33040 N N . ASN B 1 967 ? 136.040 190.825 181.146 1.00 48.93 967 ASN B N 1
ATOM 33041 C CA . ASN B 1 967 ? 136.628 190.991 182.470 1.00 48.93 967 ASN B CA 1
ATOM 33042 C C . ASN B 1 967 ? 136.852 189.643 183.141 1.00 48.93 967 ASN B C 1
ATOM 33043 O O . ASN B 1 967 ? 137.916 189.399 183.722 1.00 48.93 967 ASN B O 1
ATOM 33054 N N . ILE B 1 968 ? 135.869 188.748 183.058 1.00 45.92 968 ILE B N 1
ATOM 33055 C CA . ILE B 1 968 ? 136.030 187.410 183.617 1.00 45.92 968 ILE B CA 1
ATOM 33056 C C . ILE B 1 968 ? 137.153 186.669 182.901 1.00 45.92 968 ILE B C 1
ATOM 33057 O O . ILE B 1 968 ? 138.002 186.029 183.534 1.00 45.92 968 ILE B O 1
ATOM 33073 N N . LEU B 1 969 ? 137.184 186.757 181.570 1.00 43.50 969 LEU B N 1
ATOM 33074 C CA . LEU B 1 969 ? 138.206 186.046 180.811 1.00 43.50 969 LEU B CA 1
ATOM 33075 C C . LEU B 1 969 ? 139.601 186.508 181.204 1.00 43.50 969 LEU B C 1
ATOM 33076 O O . LEU B 1 969 ? 140.521 185.695 181.332 1.00 43.50 969 LEU B O 1
ATOM 33092 N N . ILE B 1 970 ? 139.784 187.816 181.390 1.00 45.92 970 ILE B N 1
ATOM 33093 C CA . ILE B 1 970 ? 141.117 188.317 181.704 1.00 45.92 970 ILE B CA 1
ATOM 33094 C C . ILE B 1 970 ? 141.464 188.066 183.164 1.00 45.92 970 ILE B C 1
ATOM 33095 O O . ILE B 1 970 ? 142.643 187.947 183.510 1.00 45.92 970 ILE B O 1
ATOM 33111 N N . GLU B 1 971 ? 140.466 187.994 184.047 1.00 44.42 971 GLU B N 1
ATOM 33112 C CA . GLU B 1 971 ? 140.760 187.654 185.435 1.00 44.42 971 GLU B CA 1
ATOM 33113 C C . GLU B 1 971 ? 141.145 186.190 185.583 1.00 44.42 971 GLU B C 1
ATOM 33114 O O . GLU B 1 971 ? 141.934 185.848 186.470 1.00 44.42 971 GLU B O 1
ATOM 33126 N N . ILE B 1 972 ? 140.600 185.313 184.740 1.00 37.28 972 ILE B N 1
ATOM 33127 C CA . ILE B 1 972 ? 140.975 183.903 184.802 1.00 37.28 972 ILE B CA 1
ATOM 33128 C C . ILE B 1 972 ? 142.430 183.720 184.392 1.00 37.28 972 ILE B C 1
ATOM 33129 O O . ILE B 1 972 ? 143.142 182.870 184.937 1.00 37.28 972 ILE B O 1
ATOM 33145 N N . LEU B 1 973 ? 142.892 184.505 183.417 1.00 36.17 973 LEU B N 1
ATOM 33146 C CA . LEU B 1 973 ? 144.209 184.269 182.834 1.00 36.17 973 LEU B CA 1
ATOM 33147 C C . LEU B 1 973 ? 145.329 184.742 183.752 1.00 36.17 973 LEU B C 1
ATOM 33148 O O . LEU B 1 973 ? 146.433 184.192 183.722 1.00 36.17 973 LEU B O 1
ATOM 33164 N N . ASN B 1 974 ? 145.071 185.760 184.573 1.00 36.99 974 ASN B N 1
ATOM 33165 C CA . ASN B 1 974 ? 146.137 186.364 185.365 1.00 36.99 974 ASN B CA 1
ATOM 33166 C C . ASN B 1 974 ? 146.687 185.444 186.447 1.00 36.99 974 ASN B C 1
ATOM 33167 O O . ASN B 1 974 ? 147.721 185.771 187.036 1.00 36.99 974 ASN B O 1
ATOM 33178 N N . LYS B 1 975 ? 146.028 184.323 186.740 1.00 33.63 975 LYS B N 1
ATOM 33179 C CA . LYS B 1 975 ? 146.615 183.356 187.662 1.00 33.63 975 LYS B CA 1
ATOM 33180 C C . LYS B 1 975 ? 147.924 182.805 187.120 1.00 33.63 975 LYS B C 1
ATOM 33181 O O . LYS B 1 975 ? 148.761 182.312 187.882 1.00 33.63 975 LYS B O 1
ATOM 33200 N N . ARG B 1 976 ? 148.112 182.890 185.809 1.00 31.89 976 ARG B N 1
ATOM 33201 C CA . ARG B 1 976 ? 149.199 182.242 185.096 1.00 31.89 976 ARG B CA 1
ATOM 33202 C C . ARG B 1 976 ? 150.386 183.162 184.850 1.00 31.89 976 ARG B C 1
ATOM 33203 O O . ARG B 1 976 ? 151.344 182.742 184.198 1.00 31.89 976 ARG B O 1
ATOM 33224 N N . ARG B 1 977 ? 150.355 184.394 185.360 1.00 35.18 977 ARG B N 1
ATOM 33225 C CA . ARG B 1 977 ? 151.282 185.416 184.884 1.00 35.18 977 ARG B CA 1
ATOM 33226 C C . ARG B 1 977 ? 152.606 185.382 185.639 1.00 35.18 977 ARG B C 1
ATOM 33227 O O . ARG B 1 977 ? 153.679 185.368 185.024 1.00 35.18 977 ARG B O 1
ATOM 33248 N N . LYS B 1 978 ? 152.555 185.399 186.971 1.00 33.53 978 LYS B N 1
ATOM 33249 C CA . LYS B 1 978 ? 153.783 185.543 187.747 1.00 33.53 978 LYS B CA 1
ATOM 33250 C C . LYS B 1 978 ? 154.749 184.396 187.499 1.00 33.53 978 LYS B C 1
ATOM 33251 O O . LYS B 1 978 ? 155.962 184.616 187.404 1.00 33.53 978 LYS B O 1
ATOM 33270 N N . ILE B 1 979 ? 154.243 183.167 187.399 1.00 28.42 979 ILE B N 1
ATOM 33271 C CA . ILE B 1 979 ? 155.137 182.040 187.183 1.00 28.42 979 ILE B CA 1
ATOM 33272 C C . ILE B 1 979 ? 155.789 182.130 185.811 1.00 28.42 979 ILE B C 1
ATOM 33273 O O . ILE B 1 979 ? 156.967 181.796 185.659 1.00 28.42 979 ILE B O 1
ATOM 33289 N N . ILE B 1 980 ? 155.059 182.589 184.794 1.00 30.87 980 ILE B N 1
ATOM 33290 C CA . ILE B 1 980 ? 155.660 182.712 183.470 1.00 30.87 980 ILE B CA 1
ATOM 33291 C C . ILE B 1 980 ? 156.704 183.818 183.459 1.00 30.87 980 ILE B C 1
ATOM 33292 O O . ILE B 1 980 ? 157.747 183.691 182.812 1.00 30.87 980 ILE B O 1
ATOM 33308 N N . GLU B 1 981 ? 156.445 184.924 184.159 1.00 33.02 981 GLU B N 1
ATOM 33309 C CA . GLU B 1 981 ? 157.456 185.973 184.258 1.00 33.02 981 GLU B CA 1
ATOM 33310 C C . GLU B 1 981 ? 158.721 185.447 184.920 1.00 33.02 981 GLU B C 1
ATOM 33311 O O . GLU B 1 981 ? 159.837 185.697 184.450 1.00 33.02 981 GLU B O 1
ATOM 33323 N N . TYR B 1 982 ? 158.560 184.715 186.021 1.00 31.25 982 TYR B N 1
ATOM 33324 C CA . TYR B 1 982 ? 159.707 184.148 186.722 1.00 31.25 982 TYR B CA 1
ATOM 33325 C C . TYR B 1 982 ? 160.476 183.186 185.824 1.00 31.25 982 TYR B C 1
ATOM 33326 O O . TYR B 1 982 ? 161.711 183.223 185.761 1.00 31.25 982 TYR B O 1
ATOM 33344 N N . TYR B 1 983 ? 159.755 182.324 185.108 1.00 29.71 983 TYR B N 1
ATOM 33345 C CA . TYR B 1 983 ? 160.402 181.362 184.225 1.00 29.71 983 TYR B CA 1
ATOM 33346 C C . TYR B 1 983 ? 161.152 182.061 183.101 1.00 29.71 983 TYR B C 1
ATOM 33347 O O . TYR B 1 983 ? 162.266 181.664 182.751 1.00 29.71 983 TYR B O 1
ATOM 33365 N N . GLY B 1 984 ? 160.560 183.104 182.521 1.00 32.48 984 GLY B N 1
ATOM 33366 C CA . GLY B 1 984 ? 161.245 183.832 181.468 1.00 32.48 984 GLY B CA 1
ATOM 33367 C C . GLY B 1 984 ? 162.492 184.535 181.964 1.00 32.48 984 GLY B C 1
ATOM 33368 O O . GLY B 1 984 ? 163.525 184.540 181.289 1.00 32.48 984 GLY B O 1
ATOM 33372 N N . ASN B 1 985 ? 162.416 185.142 183.149 1.00 34.45 985 ASN B N 1
ATOM 33373 C CA . ASN B 1 985 ? 163.595 185.785 183.716 1.00 34.45 985 ASN B CA 1
ATOM 33374 C C . ASN B 1 985 ? 164.706 184.772 183.947 1.00 34.45 985 ASN B C 1
ATOM 33375 O O . ASN B 1 985 ? 165.872 185.031 183.632 1.00 34.45 985 ASN B O 1
ATOM 33386 N N . LYS B 1 986 ? 164.363 183.604 184.490 1.00 34.63 986 LYS B N 1
ATOM 33387 C CA . LYS B 1 986 ? 165.381 182.588 184.737 1.00 34.63 986 LYS B CA 1
ATOM 33388 C C . LYS B 1 986 ? 165.951 182.044 183.434 1.00 34.63 986 LYS B C 1
ATOM 33389 O O . LYS B 1 986 ? 167.142 181.724 183.357 1.00 34.63 986 LYS B O 1
ATOM 33408 N N . VAL B 1 987 ? 165.118 181.915 182.402 1.00 36.22 987 VAL B N 1
ATOM 33409 C CA . VAL B 1 987 ? 165.601 181.420 181.116 1.00 36.22 987 VAL B CA 1
ATOM 33410 C C . VAL B 1 987 ? 166.589 182.403 180.508 1.00 36.22 987 VAL B C 1
ATOM 33411 O O . VAL B 1 987 ? 167.655 182.016 180.018 1.00 36.22 987 VAL B O 1
ATOM 33424 N N . ARG B 1 988 ? 166.248 183.693 180.521 1.00 38.89 988 ARG B N 1
ATOM 33425 C CA . ARG B 1 988 ? 167.136 184.679 179.913 1.00 38.89 988 ARG B CA 1
ATOM 33426 C C . ARG B 1 988 ? 168.343 184.971 180.795 1.00 38.89 988 ARG B C 1
ATOM 33427 O O . ARG B 1 988 ? 169.332 185.536 180.318 1.00 38.89 988 ARG B O 1
ATOM 33448 N N . GLU B 1 989 ? 168.288 184.593 182.072 1.00 43.97 989 GLU B N 1
ATOM 33449 C CA . GLU B 1 989 ? 169.459 184.728 182.931 1.00 43.97 989 GLU B CA 1
ATOM 33450 C C . GLU B 1 989 ? 170.512 183.675 182.614 1.00 43.97 989 GLU B C 1
ATOM 33451 O O . GLU B 1 989 ? 171.710 183.938 182.757 1.00 43.97 989 GLU B O 1
ATOM 33463 N N . ASN B 1 990 ? 170.091 182.486 182.194 1.00 51.17 990 ASN B N 1
ATOM 33464 C CA . ASN B 1 990 ? 171.034 181.438 181.829 1.00 51.17 990 ASN B CA 1
ATOM 33465 C C . ASN B 1 990 ? 171.832 181.838 180.596 1.00 51.17 990 ASN B C 1
ATOM 33466 O O . ASN B 1 990 ? 171.314 182.485 179.682 1.00 51.17 990 ASN B O 1
ATOM 33477 N N . GLU B 1 991 ? 173.102 181.438 180.573 1.00 68.14 991 GLU B N 1
ATOM 33478 C CA . GLU B 1 991 ? 173.974 181.688 179.434 1.00 68.14 991 GLU B CA 1
ATOM 33479 C C . GLU B 1 991 ? 174.161 180.464 178.550 1.00 68.14 991 GLU B C 1
ATOM 33480 O O . GLU B 1 991 ? 174.442 180.619 177.357 1.00 68.14 991 GLU B O 1
ATOM 33492 N N . GLU B 1 992 ? 174.014 179.259 179.103 1.00 67.01 992 GLU B N 1
ATOM 33493 C CA . GLU B 1 992 ? 174.071 178.054 178.286 1.00 67.01 992 GLU B CA 1
ATOM 33494 C C . GLU B 1 992 ? 172.841 177.919 177.400 1.00 67.01 992 GLU B C 1
ATOM 33495 O O . GLU B 1 992 ? 172.914 177.301 176.333 1.00 67.01 992 GLU B O 1
ATOM 33507 N N . VAL B 1 993 ? 171.710 178.481 177.826 1.00 57.28 993 VAL B N 1
ATOM 33508 C CA . VAL B 1 993 ? 170.487 178.411 177.036 1.00 57.28 993 VAL B CA 1
ATOM 33509 C C . VAL B 1 993 ? 170.502 179.517 175.990 1.00 57.28 993 VAL B C 1
ATOM 33510 O O . VAL B 1 993 ? 170.634 180.703 176.318 1.00 57.28 993 VAL B O 1
ATOM 33523 N N . SER B 1 994 ? 170.363 179.132 174.725 1.00 63.16 994 SER B N 1
ATOM 33524 C CA . SER B 1 994 ? 170.360 180.068 173.610 1.00 63.16 994 SER B CA 1
ATOM 33525 C C . SER B 1 994 ? 169.036 179.963 172.870 1.00 63.16 994 SER B C 1
ATOM 33526 O O . SER B 1 994 ? 168.429 178.890 172.819 1.00 63.16 994 SER B O 1
ATOM 33534 N N . THR B 1 995 ? 168.593 181.079 172.296 1.00 54.26 995 THR B N 1
ATOM 33535 C CA . THR B 1 995 ? 167.346 181.130 171.535 1.00 54.26 995 THR B CA 1
ATOM 33536 C C . THR B 1 995 ? 166.169 180.686 172.407 1.00 54.26 995 THR B C 1
ATOM 33537 O O . THR B 1 995 ? 165.523 179.664 172.174 1.00 54.26 995 THR B O 1
ATOM 33548 N N . ASP B 1 996 ? 165.920 181.488 173.444 1.00 45.98 996 ASP B N 1
ATOM 33549 C CA . ASP B 1 996 ? 164.800 181.216 174.337 1.00 45.98 996 ASP B CA 1
ATOM 33550 C C . ASP B 1 996 ? 163.477 181.150 173.585 1.00 45.98 996 ASP B C 1
ATOM 33551 O O . ASP B 1 996 ? 162.468 180.713 174.146 1.00 45.98 996 ASP B O 1
ATOM 33560 N N . LEU B 1 997 ? 163.455 181.593 172.325 1.00 45.29 997 LEU B N 1
ATOM 33561 C CA . LEU B 1 997 ? 162.247 181.504 171.516 1.00 45.29 997 LEU B CA 1
ATOM 33562 C C . LEU B 1 997 ? 161.864 180.068 171.200 1.00 45.29 997 LEU B C 1
ATOM 33563 O O . LEU B 1 997 ? 160.761 179.832 170.700 1.00 45.29 997 LEU B O 1
ATOM 33579 N N . SER B 1 998 ? 162.751 179.107 171.448 1.00 42.10 998 SER B N 1
ATOM 33580 C CA . SER B 1 998 ? 162.372 177.708 171.292 1.00 42.10 998 SER B CA 1
ATOM 33581 C C . SER B 1 998 ? 161.520 177.235 172.464 1.00 42.10 998 SER B C 1
ATOM 33582 O O . SER B 1 998 ? 160.603 176.427 172.285 1.00 42.10 998 SER B O 1
ATOM 33590 N N . ILE B 1 999 ? 161.811 177.723 173.670 1.00 36.28 999 ILE B N 1
ATOM 33591 C CA . ILE B 1 999 ? 161.043 177.330 174.849 1.00 36.28 999 ILE B CA 1
ATOM 33592 C C . ILE B 1 999 ? 159.645 177.936 174.802 1.00 36.28 999 ILE B C 1
ATOM 33593 O O . ILE B 1 999 ? 158.647 177.270 175.110 1.00 36.28 999 ILE B O 1
ATOM 33609 N N . LEU B 1 1000 ? 159.555 179.212 174.424 1.00 37.43 1000 LEU B N 1
ATOM 33610 C CA . LEU B 1 1000 ? 158.262 179.884 174.362 1.00 37.43 1000 LEU B CA 1
ATOM 33611 C C . LEU B 1 1000 ? 157.324 179.174 173.397 1.00 37.43 1000 LEU B C 1
ATOM 33612 O O . LEU B 1 1000 ? 156.140 178.971 173.698 1.00 37.43 1000 LEU B O 1
ATOM 33628 N N . ASP B 1 1001 ? 157.839 178.773 172.238 1.00 38.75 1001 ASP B N 1
ATOM 33629 C CA . ASP B 1 1001 ? 157.022 178.039 171.282 1.00 38.75 1001 ASP B CA 1
ATOM 33630 C C . ASP B 1 1001 ? 156.524 176.731 171.882 1.00 38.75 1001 ASP B C 1
ATOM 33631 O O . ASP B 1 1001 ? 155.376 176.332 171.657 1.00 38.75 1001 ASP B O 1
ATOM 33640 N N . SER B 1 1002 ? 157.371 176.052 172.657 1.00 33.67 1002 SER B N 1
ATOM 33641 C CA . SER B 1 1002 ? 156.981 174.780 173.255 1.00 33.67 1002 SER B CA 1
ATOM 33642 C C . SER B 1 1002 ? 155.850 174.963 174.259 1.00 33.67 1002 SER B C 1
ATOM 33643 O O . SER B 1 1002 ? 154.864 174.214 174.247 1.00 33.67 1002 SER B O 1
ATOM 33651 N N . ILE B 1 1003 ? 155.974 175.951 175.146 1.00 32.27 1003 ILE B N 1
ATOM 33652 C CA . ILE B 1 1003 ? 154.921 176.132 176.140 1.00 32.27 1003 ILE B CA 1
ATOM 33653 C C . ILE B 1 1003 ? 153.623 176.583 175.475 1.00 32.27 1003 ILE B C 1
ATOM 33654 O O . ILE B 1 1003 ? 152.528 176.191 175.905 1.00 32.27 1003 ILE B O 1
ATOM 33670 N N . ILE B 1 1004 ? 153.707 177.388 174.413 1.00 36.66 1004 ILE B N 1
ATOM 33671 C CA . ILE B 1 1004 ? 152.497 177.773 173.691 1.00 36.66 1004 ILE B CA 1
ATOM 33672 C C . ILE B 1 1004 ? 151.841 176.556 173.043 1.00 36.66 1004 ILE B C 1
ATOM 33673 O O . ILE B 1 1004 ? 150.610 176.409 173.064 1.00 36.66 1004 ILE B O 1
ATOM 33689 N N . HIS B 1 1005 ? 152.644 175.674 172.444 1.00 37.52 1005 HIS B N 1
ATOM 33690 C CA . HIS B 1 1005 ? 152.090 174.450 171.875 1.00 37.52 1005 HIS B CA 1
ATOM 33691 C C . HIS B 1 1005 ? 151.367 173.637 172.935 1.00 37.52 1005 HIS B C 1
ATOM 33692 O O . HIS B 1 1005 ? 150.272 173.117 172.694 1.00 37.52 1005 HIS B O 1
ATOM 33707 N N . LEU B 1 1006 ? 151.973 173.507 174.116 1.00 29.92 1006 LEU B N 1
ATOM 33708 C CA . LEU B 1 1006 ? 151.339 172.735 175.180 1.00 29.92 1006 LEU B CA 1
ATOM 33709 C C . LEU B 1 1006 ? 150.014 173.351 175.598 1.00 29.92 1006 LEU B C 1
ATOM 33710 O O . LEU B 1 1006 ? 149.029 172.636 175.810 1.00 29.92 1006 LEU B O 1
ATOM 33726 N N . ASN B 1 1007 ? 149.970 174.675 175.743 1.00 30.97 1007 ASN B N 1
ATOM 33727 C CA . ASN B 1 1007 ? 148.724 175.318 176.151 1.00 30.97 1007 ASN B CA 1
ATOM 33728 C C . ASN B 1 1007 ? 147.625 175.101 175.119 1.00 30.97 1007 ASN B C 1
ATOM 33729 O O . ASN B 1 1007 ? 146.473 174.807 175.473 1.00 30.97 1007 ASN B O 1
ATOM 33740 N N . CYS B 1 1008 ? 147.957 175.243 173.835 1.00 35.27 1008 CYS B N 1
ATOM 33741 C CA . CYS B 1 1008 ? 146.954 175.012 172.801 1.00 35.27 1008 CYS B CA 1
ATOM 33742 C C . CYS B 1 1008 ? 146.479 173.567 172.811 1.00 35.27 1008 CYS B C 1
ATOM 33743 O O . CYS B 1 1008 ? 145.288 173.299 172.620 1.00 35.27 1008 CYS B O 1
ATOM 33751 N N . ASN B 1 1009 ? 147.392 172.620 173.030 1.00 29.53 1009 ASN B N 1
ATOM 33752 C CA . ASN B 1 1009 ? 146.999 171.216 173.104 1.00 29.53 1009 ASN B CA 1
ATOM 33753 C C . ASN B 1 1009 ? 146.044 170.972 174.265 1.00 29.53 1009 ASN B C 1
ATOM 33754 O O . ASN B 1 1009 ? 145.051 170.254 174.124 1.00 29.53 1009 ASN B O 1
ATOM 33765 N N . ARG B 1 1010 ? 146.331 171.559 175.428 1.00 27.50 1010 ARG B N 1
ATOM 33766 C CA . ARG B 1 1010 ? 145.439 171.387 176.570 1.00 27.50 1010 ARG B CA 1
ATOM 33767 C C . ARG B 1 1010 ? 144.053 171.937 176.275 1.00 27.50 1010 ARG B C 1
ATOM 33768 O O . ARG B 1 1010 ? 143.046 171.296 176.592 1.00 27.50 1010 ARG B O 1
ATOM 33789 N N . MET B 1 1011 ? 143.976 173.130 175.686 1.00 33.38 1011 MET B N 1
ATOM 33790 C CA . MET B 1 1011 ? 142.665 173.742 175.486 1.00 33.38 1011 MET B CA 1
ATOM 33791 C C . MET B 1 1011 ? 141.863 173.064 174.379 1.00 33.38 1011 MET B C 1
ATOM 33792 O O . MET B 1 1011 ? 140.667 172.812 174.555 1.00 33.38 1011 MET B O 1
ATOM 33806 N N . PHE B 1 1012 ? 142.485 172.760 173.235 1.00 38.27 1012 PHE B N 1
ATOM 33807 C CA . PHE B 1 1012 ? 141.743 172.308 172.065 1.00 38.27 1012 PHE B CA 1
ATOM 33808 C C . PHE B 1 1012 ? 142.103 170.913 171.571 1.00 38.27 1012 PHE B C 1
ATOM 33809 O O . PHE B 1 1012 ? 141.462 170.434 170.630 1.00 38.27 1012 PHE B O 1
ATOM 33826 N N . GLY B 1 1013 ? 143.086 170.246 172.162 1.00 33.38 1013 GLY B N 1
ATOM 33827 C CA . GLY B 1 1013 ? 143.413 168.895 171.751 1.00 33.38 1013 GLY B CA 1
ATOM 33828 C C . GLY B 1 1013 ? 144.296 168.851 170.516 1.00 33.38 1013 GLY B C 1
ATOM 33829 O O . GLY B 1 1013 ? 144.891 169.846 170.098 1.00 33.38 1013 GLY B O 1
ATOM 33833 N N . ILE B 1 1014 ? 144.375 167.661 169.925 1.00 35.10 1014 ILE B N 1
ATOM 33834 C CA . ILE B 1 1014 ? 145.233 167.424 168.769 1.00 35.10 1014 ILE B CA 1
ATOM 33835 C C . ILE B 1 1014 ? 144.571 167.988 167.519 1.00 35.10 1014 ILE B C 1
ATOM 33836 O O . ILE B 1 1014 ? 143.686 167.355 166.935 1.00 35.10 1014 ILE B O 1
ATOM 33852 N N . ASP B 1 1015 ? 144.994 169.182 167.097 1.00 52.05 1015 ASP B N 1
ATOM 33853 C CA . ASP B 1 1015 ? 144.441 169.805 165.894 1.00 52.05 1015 ASP B CA 1
ATOM 33854 C C . ASP B 1 1015 ? 145.486 170.792 165.372 1.00 52.05 1015 ASP B C 1
ATOM 33855 O O . ASP B 1 1015 ? 145.643 171.879 165.933 1.00 52.05 1015 ASP B O 1
ATOM 33864 N N . ARG B 1 1016 ? 146.191 170.403 164.308 1.00 62.76 1016 ARG B N 1
ATOM 33865 C CA . ARG B 1 1016 ? 147.259 171.249 163.781 1.00 62.76 1016 ARG B CA 1
ATOM 33866 C C . ARG B 1 1016 ? 146.703 172.449 163.025 1.00 62.76 1016 ARG B C 1
ATOM 33867 O O . ARG B 1 1016 ? 147.206 173.571 163.170 1.00 62.76 1016 ARG B O 1
ATOM 33888 N N . GLU B 1 1017 ? 145.670 172.233 162.211 1.00 63.03 1017 GLU B N 1
ATOM 33889 C CA . GLU B 1 1017 ? 145.132 173.320 161.403 1.00 63.03 1017 GLU B CA 1
ATOM 33890 C C . GLU B 1 1017 ? 144.578 174.437 162.277 1.00 63.03 1017 GLU B C 1
ATOM 33891 O O . GLU B 1 1017 ? 144.761 175.620 161.969 1.00 63.03 1017 GLU B O 1
ATOM 33903 N N . PHE B 1 1018 ? 143.893 174.086 163.365 1.00 54.06 1018 PHE B N 1
ATOM 33904 C CA . PHE B 1 1018 ? 143.346 175.112 164.245 1.00 54.06 1018 PHE B CA 1
ATOM 33905 C C . PHE B 1 1018 ? 144.453 175.943 164.877 1.00 54.06 1018 PHE B C 1
ATOM 33906 O O . PHE B 1 1018 ? 144.336 177.169 164.977 1.00 54.06 1018 PHE B O 1
ATOM 33923 N N . GLU B 1 1019 ? 145.531 175.297 165.323 1.00 54.09 1019 GLU B N 1
ATOM 33924 C CA . GLU B 1 1019 ? 146.633 176.043 165.917 1.00 54.09 1019 GLU B CA 1
ATOM 33925 C C . GLU B 1 1019 ? 147.290 176.956 164.892 1.00 54.09 1019 GLU B C 1
ATOM 33926 O O . GLU B 1 1019 ? 147.639 178.102 165.202 1.00 54.09 1019 GLU B O 1
ATOM 33938 N N . LYS B 1 1020 ? 147.471 176.464 163.664 1.00 62.83 1020 LYS B N 1
ATOM 33939 C CA . LYS B 1 1020 ? 148.019 177.308 162.609 1.00 62.83 1020 LYS B CA 1
ATOM 33940 C C . LYS B 1 1020 ? 147.132 178.524 162.375 1.00 62.83 1020 LYS B C 1
ATOM 33941 O O . LYS B 1 1020 ? 147.621 179.654 162.252 1.00 62.83 1020 LYS B O 1
ATOM 33960 N N . LYS B 1 1021 ? 145.817 178.308 162.315 1.00 58.70 1021 LYS B N 1
ATOM 33961 C CA . LYS B 1 1021 ? 144.887 179.411 162.105 1.00 58.70 1021 LYS B CA 1
ATOM 33962 C C . LYS B 1 1021 ? 144.975 180.424 163.239 1.00 58.70 1021 LYS B C 1
ATOM 33963 O O . LYS B 1 1021 ? 144.963 181.638 163.006 1.00 58.70 1021 LYS B O 1
ATOM 33982 N N . VAL B 1 1022 ? 145.046 179.941 164.479 1.00 53.19 1022 VAL B N 1
ATOM 33983 C CA . VAL B 1 1022 ? 145.106 180.848 165.621 1.00 53.19 1022 VAL B CA 1
ATOM 33984 C C . VAL B 1 1022 ? 146.376 181.683 165.567 1.00 53.19 1022 VAL B C 1
ATOM 33985 O O . VAL B 1 1022 ? 146.348 182.900 165.791 1.00 53.19 1022 VAL B O 1
ATOM 33998 N N . ARG B 1 1023 ? 147.510 181.048 165.269 1.00 53.32 1023 ARG B N 1
ATOM 33999 C CA . ARG B 1 1023 ? 148.759 181.795 165.179 1.00 53.32 1023 ARG B CA 1
ATOM 34000 C C . ARG B 1 1023 ? 148.701 182.834 164.066 1.00 53.32 1023 ARG B C 1
ATOM 34001 O O . ARG B 1 1023 ? 149.150 183.972 164.249 1.00 53.32 1023 ARG B O 1
ATOM 34022 N N . ALA B 1 1024 ? 148.148 182.466 162.908 1.00 59.86 1024 ALA B N 1
ATOM 34023 C CA . ALA B 1 1024 ? 148.068 183.402 161.790 1.00 59.86 1024 ALA B CA 1
ATOM 34024 C C . ALA B 1 1024 ? 147.194 184.601 162.138 1.00 59.86 1024 ALA B C 1
ATOM 34025 O O . ALA B 1 1024 ? 147.564 185.754 161.881 1.00 59.86 1024 ALA B O 1
ATOM 34032 N N . LEU B 1 1025 ? 146.023 184.349 162.725 1.00 58.55 1025 LEU B N 1
ATOM 34033 C CA . LEU B 1 1025 ? 145.138 185.451 163.087 1.00 58.55 1025 LEU B CA 1
ATOM 34034 C C . LEU B 1 1025 ? 145.774 186.341 164.145 1.00 58.55 1025 LEU B C 1
ATOM 34035 O O . LEU B 1 1025 ? 145.625 187.567 164.103 1.00 58.55 1025 LEU B O 1
ATOM 34051 N N . ALA B 1 1026 ? 146.480 185.747 165.109 1.00 55.03 1026 ALA B N 1
ATOM 34052 C CA . ALA B 1 1026 ? 147.152 186.558 166.117 1.00 55.03 1026 ALA B CA 1
ATOM 34053 C C . ALA B 1 1026 ? 148.225 187.434 165.486 1.00 55.03 1026 ALA B C 1
ATOM 34054 O O . ALA B 1 1026 ? 148.369 188.609 165.844 1.00 55.03 1026 ALA B O 1
ATOM 34061 N N . SER B 1 1027 ? 148.991 186.879 164.543 1.00 59.02 1027 SER B N 1
ATOM 34062 C CA . SER B 1 1027 ? 150.016 187.673 163.876 1.00 59.02 1027 SER B CA 1
ATOM 34063 C C . SER B 1 1027 ? 149.395 188.827 163.104 1.00 59.02 1027 SER B C 1
ATOM 34064 O O . SER B 1 1027 ? 149.888 189.959 163.163 1.00 59.02 1027 SER B O 1
ATOM 34072 N N . HIS B 1 1028 ? 148.306 188.563 162.380 1.00 62.20 1028 HIS B N 1
ATOM 34073 C CA . HIS B 1 1028 ? 147.648 189.636 161.640 1.00 62.20 1028 HIS B CA 1
ATOM 34074 C C . HIS B 1 1028 ? 147.124 190.712 162.581 1.00 62.20 1028 HIS B C 1
ATOM 34075 O O . HIS B 1 1028 ? 147.291 191.907 162.316 1.00 62.20 1028 HIS B O 1
ATOM 34089 N N . ALA B 1 1029 ? 146.495 190.313 163.687 1.00 58.94 1029 ALA B N 1
ATOM 34090 C CA . ALA B 1 1029 ? 145.950 191.293 164.621 1.00 58.94 1029 ALA B CA 1
ATOM 34091 C C . ALA B 1 1029 ? 147.054 192.143 165.233 1.00 58.94 1029 ALA B C 1
ATOM 34092 O O . ALA B 1 1029 ? 146.901 193.358 165.393 1.00 58.94 1029 ALA B O 1
ATOM 34099 N N . LEU B 1 1030 ? 148.174 191.518 165.601 1.00 57.11 1030 LEU B N 1
ATOM 34100 C CA . LEU B 1 1030 ? 149.283 192.279 166.166 1.00 57.11 1030 LEU B CA 1
ATOM 34101 C C . LEU B 1 1030 ? 149.887 193.219 165.133 1.00 57.11 1030 LEU B C 1
ATOM 34102 O O . LEU B 1 1030 ? 150.284 194.343 165.461 1.00 57.11 1030 LEU B O 1
ATOM 34118 N N . TYR B 1 1031 ? 149.974 192.774 163.880 1.00 62.76 1031 TYR B N 1
ATOM 34119 C CA . TYR B 1 1031 ? 150.561 193.607 162.836 1.00 62.76 1031 TYR B CA 1
ATOM 34120 C C . TYR B 1 1031 ? 149.745 194.876 162.620 1.00 62.76 1031 TYR B C 1
ATOM 34121 O O . TYR B 1 1031 ? 150.301 195.965 162.448 1.00 62.76 1031 TYR B O 1
ATOM 34139 N N . ALA B 1 1032 ? 148.416 194.753 162.631 1.00 62.81 1032 ALA B N 1
ATOM 34140 C CA . ALA B 1 1032 ? 147.564 195.911 162.387 1.00 62.81 1032 ALA B CA 1
ATOM 34141 C C . ALA B 1 1032 ? 147.679 196.947 163.496 1.00 62.81 1032 ALA B C 1
ATOM 34142 O O . ALA B 1 1032 ? 147.444 198.135 163.255 1.00 62.81 1032 ALA B O 1
ATOM 34149 N N . LEU B 1 1033 ? 148.030 196.527 164.707 1.00 63.61 1033 LEU B N 1
ATOM 34150 C CA . LEU B 1 1033 ? 148.122 197.433 165.844 1.00 63.61 1033 LEU B CA 1
ATOM 34151 C C . LEU B 1 1033 ? 149.449 198.175 165.906 1.00 63.61 1033 LEU B C 1
ATOM 34152 O O . LEU B 1 1033 ? 149.774 198.745 166.953 1.00 63.61 1033 LEU B O 1
ATOM 34168 N N . LYS B 1 1034 ? 150.215 198.193 164.814 1.00 65.99 1034 LYS B N 1
ATOM 34169 C CA . LYS B 1 1034 ? 151.530 198.822 164.845 1.00 65.99 1034 LYS B CA 1
ATOM 34170 C C . LYS B 1 1034 ? 151.440 200.297 165.207 1.00 65.99 1034 LYS B C 1
ATOM 34171 O O . LYS B 1 1034 ? 152.419 200.880 165.684 1.00 65.99 1034 LYS B O 1
ATOM 34190 N N . HIS B 1 1035 ? 150.277 200.916 164.995 1.00 71.28 1035 HIS B N 1
ATOM 34191 C CA . HIS B 1 1035 ? 150.124 202.339 165.274 1.00 71.28 1035 HIS B CA 1
ATOM 34192 C C . HIS B 1 1035 ? 150.251 202.655 166.757 1.00 71.28 1035 HIS B C 1
ATOM 34193 O O . HIS B 1 1035 ? 150.781 203.714 167.110 1.00 71.28 1035 HIS B O 1
ATOM 34207 N N . PHE B 1 1036 ? 149.777 201.769 167.630 1.00 70.37 1036 PHE B N 1
ATOM 34208 C CA . PHE B 1 1036 ? 149.798 201.994 169.068 1.00 70.37 1036 PHE B CA 1
ATOM 34209 C C . PHE B 1 1036 ? 151.030 201.411 169.744 1.00 70.37 1036 PHE B C 1
ATOM 34210 O O . PHE B 1 1036 ? 151.145 201.497 170.971 1.00 70.37 1036 PHE B O 1
ATOM 34227 N N . LYS B 1 1037 ? 151.948 200.823 168.984 1.00 69.32 1037 LYS B N 1
ATOM 34228 C CA . LYS B 1 1037 ? 153.158 200.236 169.548 1.00 69.32 1037 LYS B CA 1
ATOM 34229 C C . LYS B 1 1037 ? 152.809 199.146 170.556 1.00 69.32 1037 LYS B C 1
ATOM 34230 O O . LYS B 1 1037 ? 152.461 198.027 170.179 1.00 69.32 1037 LYS B O 1
ATOM 34249 N N . LEU C 2 4 ? 121.100 168.516 189.309 1.00 63.16 -2 LEU C N 1
ATOM 34250 C CA . LEU C 2 4 ? 120.238 168.852 188.186 1.00 63.16 -2 LEU C CA 1
ATOM 34251 C C . LEU C 2 4 ? 118.902 168.148 188.357 1.00 63.16 -2 LEU C C 1
ATOM 34252 O O . LEU C 2 4 ? 118.817 167.087 188.980 1.00 63.16 -2 LEU C O 1
ATOM 34268 N N . ASP C 2 5 ? 117.859 168.748 187.793 1.00 62.46 -1 ASP C N 1
ATOM 34269 C CA . ASP C 2 5 ? 116.524 168.187 187.904 1.00 62.46 -1 ASP C CA 1
ATOM 34270 C C . ASP C 2 5 ? 116.394 166.935 187.038 1.00 62.46 -1 ASP C C 1
ATOM 34271 O O . ASP C 2 5 ? 117.167 166.706 186.104 1.00 62.46 -1 ASP C O 1
ATOM 34280 N N . ASP C 2 6 ? 115.398 166.110 187.370 1.00 59.17 0 ASP C N 1
ATOM 34281 C CA . ASP C 2 6 ? 115.165 164.889 186.606 1.00 59.17 0 ASP C CA 1
ATOM 34282 C C . ASP C 2 6 ? 114.669 165.182 185.197 1.00 59.17 0 ASP C C 1
ATOM 34283 O O . ASP C 2 6 ? 114.914 164.390 184.280 1.00 59.17 0 ASP C O 1
ATOM 34292 N N . PHE C 2 7 ? 113.971 166.296 185.002 1.00 58.81 1 PHE C N 1
ATOM 34293 C CA . PHE C 2 7 ? 113.384 166.622 183.711 1.00 58.81 1 PHE C CA 1
ATOM 34294 C C . PHE C 2 7 ? 114.304 167.462 182.838 1.00 58.81 1 PHE C C 1
ATOM 34295 O O . PHE C 2 7 ? 113.875 167.920 181.774 1.00 58.81 1 PHE C O 1
ATOM 34312 N N . ASP C 2 8 ? 115.549 167.677 183.257 1.00 55.52 2 ASP C N 1
ATOM 34313 C CA . ASP C 2 8 ? 116.526 168.418 182.460 1.00 55.52 2 ASP C CA 1
ATOM 34314 C C . ASP C 2 8 ? 117.261 167.426 181.571 1.00 55.52 2 ASP C C 1
ATOM 34315 O O . ASP C 2 8 ? 118.078 166.629 182.031 1.00 55.52 2 ASP C O 1
ATOM 34324 N N . LEU C 2 9 ? 116.957 167.471 180.278 1.00 48.23 3 LEU C N 1
ATOM 34325 C CA . LEU C 2 9 ? 117.642 166.653 179.280 1.00 48.23 3 LEU C CA 1
ATOM 34326 C C . LEU C 2 9 ? 118.740 167.500 178.652 1.00 48.23 3 LEU C C 1
ATOM 34327 O O . LEU C 2 9 ? 118.479 168.314 177.766 1.00 48.23 3 LEU C O 1
ATOM 34343 N N . ASP C 2 10 ? 119.981 167.304 179.092 1.00 48.47 4 ASP C N 1
ATOM 34344 C CA . ASP C 2 10 ? 121.096 168.126 178.624 1.00 48.47 4 ASP C CA 1
ATOM 34345 C C . ASP C 2 10 ? 121.407 167.733 177.185 1.00 48.47 4 ASP C C 1
ATOM 34346 O O . ASP C 2 10 ? 122.382 167.039 176.887 1.00 48.47 4 ASP C O 1
ATOM 34355 N N . VAL C 2 11 ? 120.557 168.198 176.272 1.00 45.87 5 VAL C N 1
ATOM 34356 C CA . VAL C 2 11 ? 120.698 167.835 174.870 1.00 45.87 5 VAL C CA 1
ATOM 34357 C C . VAL C 2 11 ? 122.034 168.346 174.352 1.00 45.87 5 VAL C C 1
ATOM 34358 O O . VAL C 2 11 ? 122.401 169.508 174.565 1.00 45.87 5 VAL C O 1
ATOM 34371 N N . LYS C 2 12 ? 122.774 167.470 173.682 1.00 44.03 6 LYS C N 1
ATOM 34372 C CA . LYS C 2 12 ? 124.087 167.783 173.144 1.00 44.03 6 LYS C CA 1
ATOM 34373 C C . LYS C 2 12 ? 124.181 167.219 171.736 1.00 44.03 6 LYS C C 1
ATOM 34374 O O . LYS C 2 12 ? 123.979 166.021 171.526 1.00 44.03 6 LYS C O 1
ATOM 34393 N N . VAL C 2 13 ? 124.493 168.083 170.774 1.00 53.38 7 VAL C N 1
ATOM 34394 C CA . VAL C 2 13 ? 124.424 167.735 169.360 1.00 53.38 7 VAL C CA 1
ATOM 34395 C C . VAL C 2 13 ? 125.790 167.946 168.727 1.00 53.38 7 VAL C C 1
ATOM 34396 O O . VAL C 2 13 ? 126.441 168.971 168.953 1.00 53.38 7 VAL C O 1
ATOM 34409 N N . LYS C 2 14 ? 126.223 166.969 167.935 1.00 57.06 8 LYS C N 1
ATOM 34410 C CA . LYS C 2 14 ? 127.427 167.077 167.126 1.00 57.06 8 LYS C CA 1
ATOM 34411 C C . LYS C 2 14 ? 127.035 167.062 165.657 1.00 57.06 8 LYS C C 1
ATOM 34412 O O . LYS C 2 14 ? 126.329 166.157 165.202 1.00 57.06 8 LYS C O 1
ATOM 34431 N N . ALA C 2 15 ? 127.501 168.065 164.917 1.00 69.69 9 ALA C N 1
ATOM 34432 C CA . ALA C 2 15 ? 127.078 168.259 163.540 1.00 69.69 9 ALA C CA 1
ATOM 34433 C C . ALA C 2 15 ? 128.232 168.835 162.736 1.00 69.69 9 ALA C C 1
ATOM 34434 O O . ALA C 2 15 ? 129.154 169.438 163.291 1.00 69.69 9 ALA C O 1
ATOM 34441 N N . LEU D 2 4 ? 180.817 133.201 188.709 1.00 64.18 2 LEU D N 1
ATOM 34442 C CA . LEU D 2 4 ? 181.904 132.847 187.809 1.00 64.18 2 LEU D CA 1
ATOM 34443 C C . LEU D 2 4 ? 183.136 133.698 188.090 1.00 64.18 2 LEU D C 1
ATOM 34444 O O . LEU D 2 4 ? 183.046 134.819 188.597 1.00 64.18 2 LEU D O 1
ATOM 34460 N N . ASP D 2 5 ? 184.300 133.147 187.755 1.00 60.98 3 ASP D N 1
ATOM 34461 C CA . ASP D 2 5 ? 185.555 133.845 187.988 1.00 60.98 3 ASP D CA 1
ATOM 34462 C C . ASP D 2 5 ? 185.678 135.049 187.059 1.00 60.98 3 ASP D C 1
ATOM 34463 O O . ASP D 2 5 ? 184.965 135.169 186.060 1.00 60.98 3 ASP D O 1
ATOM 34472 N N . ASP D 2 6 ? 186.596 135.955 187.406 1.00 56.62 4 ASP D N 1
ATOM 34473 C CA . ASP D 2 6 ? 186.805 137.152 186.600 1.00 56.62 4 ASP D CA 1
ATOM 34474 C C . ASP D 2 6 ? 187.348 136.839 185.213 1.00 56.62 4 ASP D C 1
ATOM 34475 O O . ASP D 2 6 ? 187.155 137.639 184.292 1.00 56.62 4 ASP D O 1
ATOM 34484 N N . PHE D 2 7 ? 188.025 135.709 185.040 1.00 56.95 5 PHE D N 1
ATOM 34485 C CA . PHE D 2 7 ? 188.643 135.371 183.766 1.00 56.95 5 PHE D CA 1
ATOM 34486 C C . PHE D 2 7 ? 187.736 134.545 182.867 1.00 56.95 5 PHE D C 1
ATOM 34487 O O . PHE D 2 7 ? 188.190 134.074 181.819 1.00 56.95 5 PHE D O 1
ATOM 34504 N N . ASP D 2 8 ? 186.473 134.358 183.243 1.00 55.57 6 ASP D N 1
ATOM 34505 C CA . ASP D 2 8 ? 185.512 133.628 182.420 1.00 55.57 6 ASP D CA 1
ATOM 34506 C C . ASP D 2 8 ? 184.794 134.628 181.524 1.00 55.57 6 ASP D C 1
ATOM 34507 O O . ASP D 2 8 ? 184.134 135.551 182.005 1.00 55.57 6 ASP D O 1
ATOM 34516 N N . LEU D 2 9 ? 184.931 134.448 180.213 1.00 48.90 7 LEU D N 1
ATOM 34517 C CA . LEU D 2 9 ? 184.249 135.281 179.227 1.00 48.90 7 LEU D CA 1
ATOM 34518 C C . LEU D 2 9 ? 183.141 134.451 178.594 1.00 48.90 7 LEU D C 1
ATOM 34519 O O . LEU D 2 9 ? 183.396 133.617 177.725 1.00 48.90 7 LEU D O 1
ATOM 34535 N N . ASP D 2 10 ? 181.899 134.681 179.015 1.00 50.14 8 ASP D N 1
ATOM 34536 C CA . ASP D 2 10 ? 180.767 133.886 178.541 1.00 50.14 8 ASP D CA 1
ATOM 34537 C C . ASP D 2 10 ? 180.473 134.277 177.097 1.00 50.14 8 ASP D C 1
ATOM 34538 O O . ASP D 2 10 ? 179.613 135.109 176.802 1.00 50.14 8 ASP D O 1
ATOM 34547 N N . VAL D 2 11 ? 181.204 133.650 176.175 1.00 47.18 9 VAL D N 1
ATOM 34548 C CA . VAL D 2 11 ? 181.080 134.007 174.769 1.00 47.18 9 VAL D CA 1
ATOM 34549 C C . VAL D 2 11 ? 179.681 133.669 174.282 1.00 47.18 9 VAL D C 1
ATOM 34550 O O . VAL D 2 11 ? 179.174 132.563 174.502 1.00 47.18 9 VAL D O 1
ATOM 34563 N N . LYS D 2 12 ? 179.048 134.631 173.618 1.00 46.05 10 LYS D N 1
ATOM 34564 C CA . LYS D 2 12 ? 177.735 134.461 173.020 1.00 46.05 10 LYS D CA 1
ATOM 34565 C C . LYS D 2 12 ? 177.811 134.916 171.571 1.00 46.05 10 LYS D C 1
ATOM 34566 O O . LYS D 2 12 ? 178.285 136.019 171.288 1.00 46.05 10 LYS D O 1
ATOM 34585 N N . VAL D 2 13 ? 177.346 134.071 170.655 1.00 54.73 11 VAL D N 1
ATOM 34586 C CA . VAL D 2 13 ? 177.491 134.315 169.226 1.00 54.73 11 VAL D CA 1
ATOM 34587 C C . VAL D 2 13 ? 176.131 134.198 168.556 1.00 54.73 11 VAL D C 1
ATOM 34588 O O . VAL D 2 13 ? 175.363 133.273 168.842 1.00 54.73 11 VAL D O 1
ATOM 34601 N N . LYS D 2 14 ? 175.835 135.142 167.667 1.00 58.14 12 LYS D N 1
ATOM 34602 C CA . LYS D 2 14 ? 174.671 135.086 166.797 1.00 58.14 12 LYS D CA 1
ATOM 34603 C C . LYS D 2 14 ? 175.122 134.755 165.382 1.00 58.14 12 LYS D C 1
ATOM 34604 O O . LYS D 2 14 ? 176.146 135.261 164.915 1.00 58.14 12 LYS D O 1
ATOM 34623 N N . ALA D 2 15 ? 174.356 133.906 164.703 1.00 69.01 13 ALA D N 1
ATOM 34624 C CA . ALA D 2 15 ? 174.701 133.486 163.354 1.00 69.01 13 ALA D CA 1
ATOM 34625 C C . ALA D 2 15 ? 173.423 133.270 162.560 1.00 69.01 13 ALA D C 1
ATOM 34626 O O . ALA D 2 15 ? 172.344 133.090 163.131 1.00 69.01 13 ALA D O 1
#

Solvent-accessible surface area: 93250 Å² total; per-residue (Å²): 231,72,44,4,122,54,2,115,26,0,0,0,22,0,0,8,23,2,20,47,54,0,52,96,22,14,88,128,124,40,142,78,65,108,102,109,66,52,0,76,131,19,0,91,55,56,32,0,45,0,1,0,3,22,48,33,80,85,22,19,54,38,0,50,54,16,44,94,65,124,167,28,188,146,56,95,153,8,14,12,21,0,15,76,59,3,8,33,0,0,6,80,15,41,9,114,11,1,2,2,0,1,1,29,6,100,36,19,124,106,34,56,9,28,12,50,122,110,30,30,115,2,42,8,34,5,10,2,25,0,1,11,104,2,0,66,99,6,18,107,94,45,42,130,70,3,45,5,56,15,4,9,0,2,26,57,35,50,76,34,0,17,5,32,17,3,6,45,85,89,139,115,81,175,17,27,38,0,8,3,48,24,10,140,0,2,65,88,1,53,88,39,0,129,90,25,14,98,9,71,120,4,12,139,35,0,42,97,80,65,93,27,160,69,90,73,74,0,29,91,2,1,84,49,2,16,111,58,6,1,7,8,2,42,0,8,4,2,3,9,36,96,59,7,7,49,56,0,7,77,17,1,107,146,23,136,6,76,104,98,34,19,87,46,0,63,90,0,92,85,52,15,116,84,0,39,120,36,92,25,12,56,0,32,121,24,11,39,87,0,37,131,43,0,58,98,29,7,112,11,174,55,3,21,35,7,13,3,37,0,58,11,130,48,51,80,6,21,109,82,8,19,59,26,0,2,48,0,1,46,5,10,3,64,5,15,31,7,14,128,34,49,99,13,42,23,43,55,9,14,117,78,0,55,118,101,14,26,99,48,36,33,8,17,0,17,63,0,18,24,26,10,45,1,16,0,0,3,29,50,3,91,95,83,121,16,50,35,75,63,110,74,41,96,99,52,96,33,51,106,43,0,50,41,14,0,16,21,15,16,25,71,5,9,81,101,113,46,107,57,4,28,3,111,82,94,47,13,157,105,17,150,42,126,176,27,78,81,119,27,7,13,41,10,2,0,0,10,0,15,9,15,22,106,48,101,120,122,134,53,41,82,14,21,1,16,14,2,115,102,28,9,4,25,39,7,0,31,14,0,0,66,3,5,46,4,24,108,101,15,135,136,15,4,94,41,11,34,124,43,43,58,109,30,43,109,50,146,93,58,13,3,0,1,7,6,15,3,10,32,64,15,114,72,0,18,64,6,15,5,19,21,33,6,81,23,5,0,9,1,2,12,22,41,57,76,94,74,131,80,44,4,51,1,56,16,0,47,0,0,8,84,139,83,38,8,24,2,37,0,128,113,49,99,70,28,11,35,17,35,22,19,5,107,32,78,38,115,75,1,12,15,6,4,25,0,1,17,41,18,56,70,15,86,62,39,62,8,66,66,14,7,10,59,64,8,4,117,53,16,13,22,24,1,12,1,48,5,132,40,2,14,2,61,45,7,20,0,62,7,24,128,53,29,1,127,24,87,169,182,28,125,53,84,107,1,61,86,52,2,61,95,6,48,144,124,21,49,8,23,73,36,0,37,2,38,125,64,13,31,1,2,15,1,96,20,94,29,0,18,39,8,3,15,86,21,1,55,96,38,81,10,124,65,71,2,42,0,31,15,25,26,96,90,32,49,22,28,0,91,49,109,140,68,30,7,7,5,7,1,0,0,0,0,3,18,59,77,75,191,68,62,101,48,127,42,69,44,65,24,170,72,5,19,19,5,0,0,30,86,11,0,12,4,20,5,21,5,5,28,44,28,30,46,25,2,0,0,62,54,4,4,114,34,2,45,106,9,32,139,115,138,29,5,70,31,0,8,0,41,25,70,40,48,87,30,49,1,0,43,15,18,2,22,17,43,40,122,91,0,23,113,6,1,47,138,4,43,120,46,9,38,68,3,37,176,69,26,17,3,17,56,1,9,0,30,12,19,82,20,85,2,14,96,6,12,22,64,133,5,4,79,18,0,5,89,0,13,23,71,0,0,33,0,0,1,19,3,4,72,13,67,114,114,58,47,5,127,32,74,60,38,15,4,2,1,0,6,5,0,1,2,0,56,4,3,38,21,80,39,81,107,1,31,111,22,0,99,48,131,73,2,22,32,137,92,53,108,95,138,28,140,74,159,93,70,22,19,99,13,3,30,28,58,186,70,12,96,12,2,68,116,55,129,64,0,55,53,1,0,90,20,2,58,110,0,82,176,27,0,65,105,0,0,86,72,1,122,121,50,161,109,14,65,88,30,60,58,4,0,30,11,1,2,50,19,5,14,27,3,8,46,12,100,73,212,95,35,26,80,57,0,6,1,2,0,3,26,0,3,126,29,4,113,151,108,130,230,73,42,4,112,52,2,98,26,0,0,0,22,0,0,7,26,2,18,43,56,0,52,91,24,7,86,106,99,26,156,81,106,130,104,98,82,59,0,74,134,18,0,84,62,46,31,0,52,0,1,1,3,22,48,34,86,85,18,21,54,42,0,64,57,15,45,92,66,125,153,21,169,156,53,89,156,7,24,18,16,0,23,75,59,4,7,31,0,0,6,76,15,40,9,115,9,2,4,2,0,1,2,29,1,131,42,22,122,111,33,54,8,27,13,50,121,95,28,24,107,7,58,9,32,6,10,3,38,0,0,12,99,3,1,67,94,7,18,103,97,52,36,110,85,3,44,4,54,9,2,9,0,3,36,58,31,48,92,46,0,18,5,32,18,2,6,43,107,74,122,131,81,112,4,13,42,0,8,2,56,22,9,141,0,2,69,84,1,52,87,37,0,131,89,26,14,98,6,71,124,4,5,128,41,0,39,112,77,69,75,37,166,53,88,69,102,0,30,90,2,1,102,58,3,16,111,40,5,1,6,9,2,40,0,8,3,2,2,9,34,91,76,2,10,49,56,0,5,63,17,2,108,148,19,136,5,69,113,103,31,20,100,45,0,44,70,0,79,108,95,15,131,101,0,47,129,36,94,28,12,61,0,26,122,32,11,64,109,4,38,150,47,0,56,97,28,8,104,16,191,60,3,20,33,7,14,2,38,0,46,11,130,48,71,94,6,26,112,133,10,17,54,22,0,1,49,0,1,45,5,8,1,55,3,15,32,7,13,128,36,47,98,16,49,22,41,51,9,13,120,80,0,55,120,98,12,31,107,48,37,33,5,20,0,17,37,0,16,24,25,12,48,5,16,0,1,4,23,49,3,94,70,70,118,15,51,35,79,57,82,83,65,66,98,57,100,32,49,109,44,0,50,42,14,1,17,27,36,15,24,71,7,9,79,79,113,46,107,61,4,30,4,114,70,86,46,10,155,96,22,157,33,128,160,37,74,83,124,28,7,11,48,10,2,0,0,10,0,15,8,19,23,109,40,88,139,94,152,44,59,69,26,14,5,16,14,2,107,99,35,9,5,24,35,8,0,33,14,0,0,68,2,5,41,4,23,110,100,16,136,133,16,4,96,42,10,33,123,32,47,66,86,36,51,110,69,131,95,57,15,4,0,1,7,5,14,2,10,35,46,18,120,82,0,19,66,7,9,5,21,20,33,6,81,23,5,1,10,1,1,12,21,40,56,76,95,74,132,78,57,4,42,0,54,18,0,46,0,0,12,84,139,86,38,8,26,3,42,0,125,114,51,108,64,35,11,36,20,36,18,17,6,108,31,77,38,112,73,1,14,15,4,3,22,0,2,17,42,14,56,69,17,87,59,38,60,8,66,63,16,6,7,62,64,8,3,118,52,16,14,22,23,1,13,2,51,5,128,43,2,16,2,61,47,8,13,1,62,7,20,117,46,31,1,136,23,97,173,180,32,121,46,82,110,0,64,93,49,0,61,94,6,49,147,128,20,47,7,23,57,28,0,36,0,48,119,53,11,30,1,2,6,1,90,24,87,38,0,19,40,6,1,23,102,18,1,63,97,61,82,11,114,68,86,2,51,0,23,15,29,29,96,90,31,46,23,29,0,82,49,106,146,69,31,8,12,4,7,2,0,0,0,0,4,16,60,90,74,194,60,62,96,48,125,49,70,36,66,25,169,72,6,20,20,5,1,0,30,88,12,0,12,5,19,4,22,4,4,28,47,27,20,64,24,4,0,2,64,48,5,4,112,35,2,45,107,12,33,139,115,140,32,4,71,31,0,7,0,39,33,64,37,48,85,31,52,1,0,44,15,17,2,22,17,45,41,121,89,0,26,110,2,0,46,139,4,43,122,47,7,39,71,3,36,177,72,28,9,3,16,68,0,10,0,29,13,20,81,21,84,2,10,92,6,10,22,64,139,6,4,80,17,0,6,89,1,15,24,72,0,0,34,0,0,1,19,2,6,72,14,65,118,115,57,48,6,126,29,64,60,38,6,4,2,0,0,3,2,0,0,2,0,58,4,4,40,20,80,44,80,113,1,31,90,10,0,126,80,68,91,3,16,60,99,88,26,104,98,110,14,155,84,123,110,64,11,40,99,11,3,28,35,66,172,80,16,100,16,2,68,115,58,120,64,0,49,65,2,0,93,20,2,56,108,0,86,173,28,0,65,105,0,0,85,72,1,122,122,55,160,112,17,74,91,30,62,59,0,0,36,10,2,1,68,23,3,11,25,4,9,48,11,95,71,213,99,35,30,72,50,2,9,0,2,0,0,20,0,5,130,18,11,116,160,120,171,169,72,42,26,52,7,37,61,62,45,114,73,159,95,37,28,52,8,31,48,54,47,87,86